Protein AF-0000000069868598 (afdb_homodimer)

Solvent-accessible surface area (backbone atoms only — not comparable to full-atom values): 111157 Å² total; per-residue (Å²): 116,74,70,59,57,56,52,61,56,48,61,66,57,56,65,69,68,65,71,72,82,63,69,89,73,35,53,34,74,50,100,51,65,69,40,31,45,50,56,50,52,51,52,42,30,72,56,50,66,38,44,75,46,65,60,90,87,60,73,44,75,50,72,38,68,39,92,35,77,74,32,40,57,67,64,49,50,69,66,38,32,58,78,74,49,30,45,75,48,84,55,90,60,30,39,36,51,43,76,52,78,73,66,79,70,67,78,49,60,66,35,61,27,34,30,34,33,17,33,80,85,63,47,48,36,59,63,25,36,36,25,38,62,96,44,94,81,52,62,45,53,21,38,86,70,3,37,36,72,48,77,42,50,27,78,36,34,35,31,35,39,40,95,71,30,41,71,44,76,42,71,40,74,70,47,48,68,45,78,44,66,38,47,59,42,64,66,80,56,77,49,67,38,72,49,75,88,46,71,40,43,52,88,78,50,44,51,52,68,38,74,44,61,25,81,80,52,41,77,46,98,61,79,34,53,51,69,65,47,43,35,73,34,50,35,44,45,47,45,50,42,25,42,38,59,87,57,41,57,33,50,55,25,44,62,47,64,58,59,91,52,73,48,59,44,34,38,24,44,73,83,36,82,46,87,61,59,74,43,58,45,79,49,34,43,33,42,29,37,27,67,36,23,47,37,20,6,56,55,12,47,44,18,54,35,13,32,39,38,35,35,60,56,67,37,44,64,44,73,65,37,42,35,38,42,35,38,47,28,33,30,34,63,64,48,70,68,59,58,36,50,25,35,56,46,46,52,49,48,28,47,5,23,40,66,64,67,35,62,86,71,55,85,57,62,68,66,54,47,50,43,17,39,27,35,75,69,64,42,90,87,36,50,53,72,82,31,12,64,27,44,36,58,72,75,53,53,45,72,60,22,47,34,38,40,41,36,44,36,38,33,16,34,44,94,48,33,25,30,21,41,36,41,34,42,38,41,31,50,30,50,41,90,51,28,31,25,40,38,40,34,41,38,37,27,39,38,33,47,71,44,99,46,32,38,39,37,41,37,42,34,37,36,43,37,41,37,38,33,29,42,47,53,63,47,59,48,35,44,40,23,54,31,41,29,14,62,40,37,47,55,40,98,87,68,50,36,17,40,56,95,73,42,29,55,53,30,39,52,74,37,20,46,31,30,38,45,40,33,39,39,41,41,36,39,42,35,43,34,40,50,42,85,91,43,79,48,34,34,40,36,41,38,44,33,52,34,46,35,38,41,40,39,43,39,36,39,31,49,19,70,26,33,44,81,40,79,94,42,89,77,66,43,71,51,81,45,76,28,81,46,94,35,33,33,42,38,38,37,43,37,38,38,39,34,40,38,41,38,42,34,41,39,35,47,49,70,60,90,54,38,36,43,36,37,39,39,36,43,38,39,39,38,37,43,37,43,38,41,30,33,34,24,32,53,28,85,51,100,53,99,36,54,58,50,27,39,78,48,38,87,33,46,49,66,40,25,50,70,54,74,48,50,39,40,35,42,26,36,39,42,38,41,31,42,69,80,29,44,34,40,36,42,33,16,13,41,36,34,36,67,48,30,29,91,94,46,29,64,49,77,15,44,16,34,26,35,27,38,31,52,48,74,34,74,107,45,65,82,52,78,58,58,66,39,39,35,42,28,35,28,36,22,26,17,21,33,81,53,77,72,78,43,36,33,42,64,40,70,45,70,43,75,66,39,71,55,94,83,38,76,34,79,32,76,46,71,59,28,45,42,30,61,79,33,60,68,22,39,29,39,27,40,36,44,36,42,36,38,24,26,65,83,57,33,38,32,40,39,41,34,41,41,40,33,39,26,37,31,29,68,42,54,65,59,71,80,48,62,81,81,67,78,52,50,62,37,48,36,61,69,23,28,23,37,26,40,39,41,29,31,37,38,38,37,46,47,72,46,78,96,52,40,39,38,34,35,38,36,25,32,25,38,26,50,35,31,28,70,35,68,87,64,40,67,76,31,61,74,29,86,49,54,34,57,65,73,32,43,79,59,58,32,68,21,32,47,55,78,46,57,38,46,74,85,46,38,41,99,84,62,45,71,35,90,91,59,55,45,57,83,57,54,90,80,54,66,32,33,74,32,68,48,56,63,14,30,106,85,73,43,57,68,52,40,53,52,82,56,18,26,24,75,48,51,38,19,65,88,58,52,30,30,41,32,13,39,35,44,33,40,35,50,76,53,34,40,40,41,36,32,38,30,34,37,33,69,21,20,42,61,53,32,54,43,75,72,33,56,30,35,94,75,17,20,36,30,42,60,54,73,76,36,30,26,40,98,92,34,76,91,39,93,26,54,43,56,49,64,56,63,60,56,45,67,72,69,54,62,31,35,77,44,42,31,52,40,32,36,42,25,40,46,31,38,36,42,36,40,43,56,59,50,82,74,26,54,81,74,65,33,63,41,44,32,44,34,41,31,37,29,42,75,45,73,50,44,90,58,48,86,68,52,62,60,74,52,49,70,46,52,53,59,43,50,49,56,46,56,17,36,45,32,42,34,43,37,38,31,67,115,72,67,59,56,56,51,59,56,49,61,67,57,55,64,68,68,64,70,71,81,64,65,90,74,32,52,33,74,47,98,51,67,69,40,31,44,50,56,50,51,50,52,42,30,72,55,48,65,38,42,75,46,65,60,91,86,59,75,44,77,49,72,36,69,38,91,36,77,74,31,41,57,67,64,50,48,68,64,39,32,60,77,74,49,31,46,76,47,84,55,90,58,30,38,36,48,43,73,50,77,72,66,76,69,65,78,48,61,66,34,62,28,35,29,34,33,17,33,81,87,63,46,48,37,58,62,26,35,36,24,38,62,97,44,95,80,51,62,46,53,20,37,85,71,3,36,35,71,49,78,42,53,27,79,37,32,35,31,35,40,41,94,72,30,40,71,42,76,43,70,40,75,70,46,48,69,45,80,42,66,38,47,59,45,63,68,79,57,78,48,67,38,72,50,77,89,46,72,41,44,51,90,76,50,45,52,52,66,40,72,46,60,25,81,80,53,41,78,47,98,62,78,35,52,51,69,65,46,44,35,72,36,51,37,45,46,48,44,49,40,25,41,38,59,87,57,41,58,34,51,56,24,45,64,45,62,58,60,90,52,73,49,59,44,34,39,24,45,73,83,37,81,45,86,61,60,76,43,59,44,80,50,35,43,32,41,28,38,27,67,35,24,48,37,19,6,54,54,13,46,45,18,53,33,14,30,39,38,35,35,59,56,66,37,42,65,44,73,65,37,43,35,38,42,36,38,46,30,34,30,32,63,64,48,70,68,58,58,37,48,25,35,57,45,46,53,49,46,26,49,3,22,39,66,65,67,36,60,87,68,58,84,58,52,73,64,51,47,49,43,17,40,26,34,76,68,64,42,89,87,36,50,53,76,81,30,13,66,27,46,37,59,71,75,52,54,45,72,60,24,48,34,37,40,41,36,44,36,39,32,14,32,45,93,49,34,24,31,21,40,37,41,34,41,36,41,32,50,31,51,41,90,50,27,31,24,40,38,41,35,42,38,37,26,39,38,33,48,72,45,99,45,31,40,40,36,41,38,42,32,37,34,42,36,41,36,40,34,28,42,46,53,62,49,59,49,34,44,41,23,53,30,43,29,14,61,39,39,48,54,40,96,90,67,50,35,16,41,55,94,72,41,27,57,53,29,38,52,75,38,20,46,30,30,38,45,39,33,39,39,43,41,37,42,43,34,43,35,40,50,41,85,91,42,78,48,34,34,39,36,41,38,45,33,51,35,47,35,38,40,39,39,42,38,36,36,30,47,19,71,27,30,44,80,41,78,92,43,89,77,66,42,70,50,79,47,75,28,81,47,92,36,32,33,43,37,38,36,43,38,39,36,39,36,40,39,40,38,41,35,42,38,34,47,48,70,59,90,53,38,36,42,37,38,38,39,38,44,38,40,39,39,37,44,37,43,37,41,29,32,34,25,33,52,28,86,52,100,51,102,37,53,58,51,27,38,79,50,39,86,32,47,48,64,40,27,50,70,54,77,47,49,37,41,36,41,25,36,38,40,37,41,32,42,70,80,28,44,33,40,35,42,33,18,15,42,35,34,37,67,48,29,29,90,95,45,30,63,50,77,14,44,16,33,26,34,27,38,30,53,48,73,35,76,105,44,65,82,51,77,58,56,65,39,38,34,40,28,34,27,36,22,26,18,22,34,80,54,77,70,78,43,38,32,43,63,39,70,45,68,42,74,65,39,72,55,95,81,39,78,33,77,32,76,45,70,59,27,46,43,30,59,79,33,58,68,22,38,30,41,27,40,36,44,35,42,37,38,25,27,64,82,58,28,39,33,40,41,39,34,42,40,40,35,40,26,35,32,30,68,41,56,63,58,67,79,48,64,82,80,69,78,53,50,64,35,47,37,59,70,23,29,23,38,26,37,39,40,28,32,37,38,40,37,47,47,72,45,78,94,51,39,40,39,34,33,39,37,25,33,23,37,28,50,36,30,28,69,36,68,87,63,41,67,77,32,62,74,29,85,49,55,34,56,65,72,31,43,80,59,58,33,70,19,32,47,55,77,48,58,38,47,73,85,47,36,41,94,83,70,48,72,36,91,89,58,56,44,57,82,54,54,89,78,53,66,31,32,74,34,68,48,56,62,14,29,104,81,84,45,57,70,51,44,53,54,82,58,19,28,24,75,46,51,39,19,64,89,57,52,31,30,41,31,13,38,35,42,33,40,35,51,76,54,33,42,39,39,37,34,38,30,35,38,33,68,22,23,44,60,53,32,53,44,75,71,32,54,29,36,94,74,18,20,38,28,42,60,54,72,76,35,30,26,40,98,90,33,78,86,38,93,27,56,45,56,48,62,54,71,55,54,53,62,71,69,49,61,30,34,77,45,41,30,52,40,32,35,41,26,39,45,31,39,35,43,35,40,44,56,58,48,81,74,26,55,81,74,66,33,63,41,42,33,44,35,41,30,37,29,43,75,42,74,48,43,89,58,47,87,68,53,62,60,76,52,49,70,45,54,55,58,44,51,48,57,46,56,18,35,44,32,42,34,42,37,38,31,66

Secondary structure (DSSP, 8-state):
-HHHHHHHHHHHHHGGGGGG--GGG-EEEE--SEEEHHHHHHHHHHHH-PEEEE-TTS-TT-EEE--EEEEEHHHHHHHHGGGGTEEEEEETTEEEEEE-----------EEEEEEEEETTS-B-TT-EEEETT-SS-EEE--TTSEEEEEE-TT-EEEEEETTEEEEEEE-TT-SEEEEEE-BS-S----EEEETTEEEEGGG--S-EEEEEGGGTTTSS-SSGGGGTTTTSTTEEEE-----TT--PPEEEESS---SS--PPEEEETTEE---TTS-GGGEEEEEEE-SHHHHGGGGGG-TT-EEEEEE----SEEEEEEEEEEEEEEEES--PPBP-HHHHHHHHHHHHHHTT-TT---S-HHHHHHHHHHHHT-TT--TTTS----HHHHHPPSSEEEEEEEEEEEEE-SSEEEEEEEEEEEEE-SSTT-EEEEEEEEEEEEEE-SSSEEEEEEEEEEEEEEEEESS-HHHHHHHHHHS-TTS-SB-TTSPBB-BTTB-HHHHHHSSEEEE--EEEEEEEEEEEEE-TTSTTEEEEEEEEEEEEEEEEEEEE--EEEEEEETTSSSPEEEEEEES-SS-EEEEEEEEEEEEEEEEEEEEEEEETTEEEEEEEEEEEEEEEEEEEEEEE---SS----GGGS---GGGEEEEEEEEEEEEEEEEEEEEEEETTTEEEEEEEEEEEETTS-TTSSEEEEEEEEEEEEGGG-GGGTT-TTEEEEEEEEEEEEEEE--S-TTTTS-EEEEEEEEEETTEEEEEEEEEEB--TT---EEEEEEEEEEEEEETTTTEEEEEEEEEEEEEEEEE--GGGS-GGG-SPBPPEEEEEEEEEEEEEEEEEEEE-TT--EEEEEEEEEEEEEEEEE----HHHHT-TTT--TTS-TT-EEEEPEEEE--GGGB-TTSPBPTTSPB-TTS---TTSEEE-----TTSS--SB-SGGGEEEEE--SSS-SEEEEEEEEEEETTEEEEEEEEEEES-EEE--GGGTSTTGGG---BHHHHHSB-BTTBTT-SB----SSTT-GGGGS-BGGGEEE--EEEEEEEEEEEEPPHHHHGGGT-SEEEEEEEEEEEEEE-TT--S---TT-S-TTS-SPPPEEEEEEEEEEE-/-HHHHHHHHHHHHHGGGGGGTTGGG-EEEE--SEEEHHHHHHHHHHHH-PEEEE-TTS-TT-EEE--EEEEEHHHHHHHHGGGGTEEEEEETTEEEEEE-----------EEEEEEEEETTS-B-TT-EEEETT-SS-EEE--TTSEEEEEE-TT-EEEEEETTEEEEEEE-TT-SEEEEEE-BS-S----EEEETTEEEEGGG--S-EEEEEGGGTTTSS-SSGGGGTTTTSTTEEEE-----TT--PPEEEESS---SS--PPEEEETTEE---TTS-GGGEEEEEEE-SHHHHGGGGGG-TT-EEEEEE----SEEEEEEEEEEEEEEEES--PPBP-HHHHHHHHHHHHHHTT-TT---S-HHHHHHHHHHHHT-TT--TTTS----HHHHHPPSSEEEEEEEEEEEEE-SSEEEEEEEEEEEEE-SSTT-EEEEEEEEEEEEEE-SSSEEEEEEEEEEEEEEEEESS-HHHHHHHHHHS-TTS-SB-TTSPBB-BTTB-HHHHHHSSEEEE--EEEEEEEEEEEEE-TTSTTEEEEEEEEEEEEEEEEEEEE--EEEEEEETTSSSPEEEEEEES-SS-EEEEEEEEEEEEEEEEEEEEEEEETTEEEEEEEEEEEEEEEEEEEEEEE---SS----GGGS---GGGEEEEEEEEEEEEEEEEEEEEEEETTTEEEEEEEEEEEETTS-TTSSEEEEEEEEEEEEGGG-GGGTT-TTEEEEEEEEEEEEEEE--S-TTTTS-EEEEEEEEEETTEEEEEEEEEEB--TT---EEEEEEEEEEEEEETTTTEEEEEEEEEEEEEEEEE--GGGS-GGG-SPBPPEEEEEEEEEEEEEEEEEEEE-TT--EEEEEEEEEEEEEEEEE----HHHHT-TTT--TTS-TT-EEEEPEEEE--GGGB-TTSPBPTTSPB-TTS---TTSEEE-----TTSS--SB-SGGGEEEEE--SSS-SEEEEEEEEEEETTEEEEEEEEEEES-EEE--GGGTSTTGGG---BHHHHHSB-BTTBTT-SB----SSS--GGGGS-BGGGEEE--EEEEEEEEEEEEPPHHHHGGGT-SEEEEEEEEEEEEEE-TT--S---TT-S-TTS-SPPPEEEEEEEEEEE-

Organism: Bacteroides thetaiotaomicron (strain ATCC 29148 / DSM 2079 / JCM 5827 / CCUG 10774 / NCTC 10582 / VPI-5482 / E50) (NCBI:txid226186)

Foldseek 3Di:
DVVVVVVVVVVVVVPVVPPPPPQQFFWFADCDQKDFQLVVQVSCCVRRVAAEAEDPPDDRRDIWGFPRGRHGPVVRCVRTLVVRQWDWDDDPRYIYIHGNPPPVPPPAPFAWAKEFEAAPVRATDFFKWKAFPPDQPFIDGAHPRRMDIGGDHQQTWIWTDDPQFDTDTHGNNNPRYYYHHTYGVPPPPQDWDDFQPGIDGPLQDQFDKWKDFLVVPLQFQDQFCQLVPFFPTWQWDWFQFFAAVPRRGTQIFGLFAFEPFDQGAFEAEPNHGDDCRRPRSVFWGMKMKTHFQQRQFLVFARDQRTYIYTYTDWFDAGDKWKKKWKWKWFWDFLFDFFFDWLLLQLVLQQQQCVVVPNNVPRPADPVLSVLLVCQVVVPPPHDCQQQNTDALRVVAFAGGWMKMKIKIKIWYHHPFKTKIKMKMKIKTAARHRQWIKIKIKIWIKIWGNPDPFKIKIKIKIKMKMKTKAALADLLVLQVQSFFAARRWALAHPVGAGADDPQDHSCQRHPPFHMKMKIKMKMKIKIKMKGDDVVDPQKIKMKMKIKMKIKIKMKRKGAKGKHWDWDPVDPVIDTDIDTDDDPGMKIKIKMKMKMKIKIKIKMWGWDDDVQKIKIKMKMKMKMKMKMKMKMKMFDDAPDPDRDRVRGDPPPVRIDMDIDMDMWIKIKIKMKIKMGGNSAKIKMKIHMWMAIQQAAPVQRIDIKIKMKIKGWPCPDDVNVPPQFWDTKMKMKMKIKHWHPTDDGNLQDFDKDWDQPDQDPNDRDIDIDTAEDHNNQQHIKMKIKIKIWIWTAGPVRQKIKIKMKMKIKIFQHWDFLPLVDDVVVVYGYGTTRGWMKMKIWMKMKMKGFDDDPPFWGKIKIKIKIFMFMFTQDDRDHPVQCVQPFRHRHGHTPQFDKFFAWPAWDDPVQADPVQHGDPPAADEPLDRGDGQFIGTDQQQDVHRHRPSYDDPSRMHGQAAHLSGARMKMKMWMWTGGHQKIKTWMKIWGFRHKAFADAQLQAACGVHGTHGPLCSVFGDDPVRRRGLHTRRHNPPSSCSRHTDYSSRMWTLIKMFRAKMKMKGKDDCVVCVVPVWRIKMKMKMKGRNDMDGPTDPGRAHSSHPHNHSSGHGHMIMIMIMMMTMD/DVPPVVVVVVVVVVVVVPPPPPQQFFWFADCDQKDFLLVVQVSCCVRRVAAEAEDPPDPRRDIWGFPRGRHGPVVRCVRTLVVRQWDWDDDPRYTYIDGNPPPVPPPAPFAWAKEFEAAPVRATDFFKWKAFPPDQPFIDGAHPRRMDIGGDHQQTWIWTDDPQFDTDTHGNNNPRYYYHHTYGVPPPPQDWDDFQPGIDGPLQDQFDKWKDFLVQPLQFQDQFCQLVPFFPTWQWDWFQFFAAVPRRGTQIFGLFAFEPFDQGAFEAEPNHGDDCRRPRSVFWGMKMKTHFQQRQFLVFARDQRTYIYTYTDWFDAGDKWKKKWKWKWFWDFLFDFFFDWLLLQLVLQQQQCVVVPNNVPRPADPVLSVLLVCQVVVPPPHDCQQFNTDALRVVAFAGGWMKMKIKIKIWYDHPFKTKIKMKMKIKTAARHRQWIKIKIKIWIKIWGNPDPFKIKIKIKIKMKMKTKAALADLLVLQVQSFFAARRWALADPVGAGADDPQDHSCQRHPPFHMKMKIKMKMKIKIKMKGDDVVDPQKIKMKMKIKMKIKIKMKRKGAKGKHWDWDPVDPVIDTDIDIDDDPGMKIKIKMKMKMKIKIKIKMWGWDDDVQKIKIKMKMKMKMKMKMKMKMKMFDDAPDPDRDRVRGDPPPVRIDMDIDMDMWIKIKIKMKIKMGGNSAKIKMKIRMWMAIQQAAPPQRIDIKIKMKIKGWPCPDDVNVPPQFWDTKMKMKMKIKHWHPTDDGNLQDFDKDWDQPDQDPNDRDIDIDTAEDHNNNQHIKMKIKIKIWIWTAGDVRQKIKIKMKMKIKIFQHWDFLPQVDDVVVVYGYGTTRGWMKMKIWMKMKMKGFDDDPPFWGKIKIKIKIFMFMFTQDDRDHPVQCVQPFRHRHGHTPQFDKFFAWPAWDDPVQADPVLHGDPPAADEPQDRGDGQFIGTDQQQDPVRHRDRYDDPSRMHGQAAHLSGARMKMKMWMWTGGHQKIKTWMKIWGFRHKAFADAQLQAACGVDGTHGPLCSVFGDDPVRRPGLHTRRHNPVRRPRRHTDYNSRMWTLIKMFRAKMKMKGKDDCVVCVVPVWRIKMKMKMKGRNDMDGPTDPGRAHSSHPHNHSSGHGHMIMIMIMMMTMD

Radius of gyration: 44.63 Å; Cα contacts (8 Å, |Δi|>4): 6051; chains: 2; bounding box: 121×127×109 Å

Nearest PDB structures (foldseek):
  8aa4-assembly1_B  TM=8.894E-01  e=1.619E-70  Bacteroides thetaiotaomicron VPI-5482
  8ypt-assembly1_D  TM=8.216E-01  e=2.135E-68  Bacteroides fragilis
  6sm3-assembly1_B  TM=8.184E-01  e=2.695E-62  Porphyromonas gingivalis W83
  5fq7-assembly1_B  TM=7.643E-01  e=1.452E-50  Bacteroides thetaiotaomicron
  5fq8-assembly1_D  TM=7.621E-01  e=4.788E-50  Bacteroides thetaiotaomicron

Sequence (2240 aa):
MKKIFSLLALVLFINLFTYQAQAQTAVVNINKTSVSLKELIQEVEKQAGYLFVYGKDINIEQKVKINARNKQVKALLENVLPQIGLTYEYADNYISLKKTQVEKKSIGKKIIVKGTVVDKSGEPIIGANIMEQGSASNGTITDIDGKFTLSLPSNSVLAVTYVGFSTKNIPVNNQNAIQIVMEEDSEILEEVVVVAYGTQKKISSTAAVSSMKTKDVAQKPVINISNSLAGRMAGVIAKQGSGEPGADGSDLRIRGVATLGNQSPLVVVDGVPRDFSRIDPNMIEDITILKDAAAVAPYGMAGANGVVLVTTKKGKSGAPVLSYNGYIGFQNPTRITDQVNSYEYALMKNEAAMNAGYPNYYAYSQHDLEMYRKTCAGDPDADPDRYPNSNGLRDLVQNNSVITNHNLQLSGGSDKFQYYVSLGYSYQEGMWSTTDYQRFNLLANLSVDATKYTKISLSLGGWHEKKNYPGADTGDIMYQAYRTPPISAIQYSNGLWGQYVGKSLFGLTYRSGYRQEPADQLNTSLSIEQQLPFIQGLSIKGVINYDPYRVKKKKYLTPIPVYTLDASQTPYQFVEGFQGPEKPNLEQSFEESVSMTYQGMINYSRTFGKHTVTGLGVIEARERNVWNMSAKRLNYNINIDEINAGSSDPADISNGGTSWKERQVGYAFRLGYNYDNRYMAEVSGRYDGHYYFAPGKRFGFFPAFSLGWNLREESFMKDVEWMDKLKLRLSYGESGNLAGSSYQYMSDYGFGNAVNFGGVPMMGMWENLQGNPNITWEKAKKFDFGVEFSVLNGMFSLEADYFYEKRSNMLMAPNALVPAEYGIPLSQVNAGSMHNQGIDLSLNFNKRIGKDWMISAKGTFTFARNILDEVFETEATFNNPNRRRTGRPDGTMFGYNALGYFTYDDFNPDGSLKAGIATQPWGQVYPGDLRYEDLSGPNGVPDGKIDEHDQTVIGFSNWAPEIIFGLAPTVQWKNFDLNALIQGATRTSISLGETLVMPFFDSGSATKLQFSDHWTPDNTNAPYPRLTSEVTVNNHRQPSSWWVRDATYIRLKSIEIGYTLPRSALNFIGISSARVYASGQNLWTWTPFMKELIDPEAKSANGKYYMQQAVYAFGLNITFMKKIFSLLALVLFINLFTYQAQAQTAVVNINKTSVSLKELIQEVEKQAGYLFVYGKDINIEQKVKINARNKQVKALLENVLPQIGLTYEYADNYISLKKTQVEKKSIGKKIIVKGTVVDKSGEPIIGANIMEQGSASNGTITDIDGKFTLSLPSNSVLAVTYVGFSTKNIPVNNQNAIQIVMEEDSEILEEVVVVAYGTQKKISSTAAVSSMKTKDVAQKPVINISNSLAGRMAGVIAKQGSGEPGADGSDLRIRGVATLGNQSPLVVVDGVPRDFSRIDPNMIEDITILKDAAAVAPYGMAGANGVVLVTTKKGKSGAPVLSYNGYIGFQNPTRITDQVNSYEYALMKNEAAMNAGYPNYYAYSQHDLEMYRKTCAGDPDADPDRYPNSNGLRDLVQNNSVITNHNLQLSGGSDKFQYYVSLGYSYQEGMWSTTDYQRFNLLANLSVDATKYTKISLSLGGWHEKKNYPGADTGDIMYQAYRTPPISAIQYSNGLWGQYVGKSLFGLTYRSGYRQEPADQLNTSLSIEQQLPFIQGLSIKGVINYDPYRVKKKKYLTPIPVYTLDASQTPYQFVEGFQGPEKPNLEQSFEESVSMTYQGMINYSRTFGKHTVTGLGVIEARERNVWNMSAKRLNYNINIDEINAGSSDPADISNGGTSWKERQVGYAFRLGYNYDNRYMAEVSGRYDGHYYFAPGKRFGFFPAFSLGWNLREESFMKDVEWMDKLKLRLSYGESGNLAGSSYQYMSDYGFGNAVNFGGVPMMGMWENLQGNPNITWEKAKKFDFGVEFSVLNGMFSLEADYFYEKRSNMLMAPNALVPAEYGIPLSQVNAGSMHNQGIDLSLNFNKRIGKDWMISAKGTFTFARNILDEVFETEATFNNPNRRRTGRPDGTMFGYNALGYFTYDDFNPDGSLKAGIATQPWGQVYPGDLRYEDLSGPNGVPDGKIDEHDQTVIGFSNWAPEIIFGLAPTVQWKNFDLNALIQGATRTSISLGETLVMPFFDSGSATKLQFSDHWTPDNTNAPYPRLTSEVTVNNHRQPSSWWVRDATYIRLKSIEIGYTLPRSALNFIGISSARVYASGQNLWTWTPFMKELIDPEAKSANGKYYMQQAVYAFGLNITF

pLDDT: mean 86.11, std 14.34, range [22.41, 97.91]

Structure (mmCIF, N/CA/C/O backbone):
data_AF-0000000069868598-model_v1
#
loop_
_entity.id
_entity.type
_entity.pdbx_description
1 polymer 'SusC homolog'
#
loop_
_atom_site.group_PDB
_atom_site.id
_atom_site.type_symbol
_atom_site.label_atom_id
_atom_site.label_alt_id
_atom_site.label_comp_id
_atom_site.label_asym_id
_atom_site.label_entity_id
_atom_site.label_seq_id
_atom_site.pdbx_PDB_ins_code
_atom_site.Cartn_x
_atom_site.Cartn_y
_atom_site.Cartn_z
_atom_site.occupancy
_atom_site.B_iso_or_equiv
_atom_site.auth_seq_id
_atom_site.auth_comp_id
_atom_site.auth_asym_id
_atom_site.auth_atom_id
_atom_site.pdbx_PDB_model_num
ATOM 1 N N . MET A 1 1 ? -1.825 2.044 -22.431 1 22.78 1 MET A N 1
ATOM 2 C CA . MET A 1 1 ? -0.839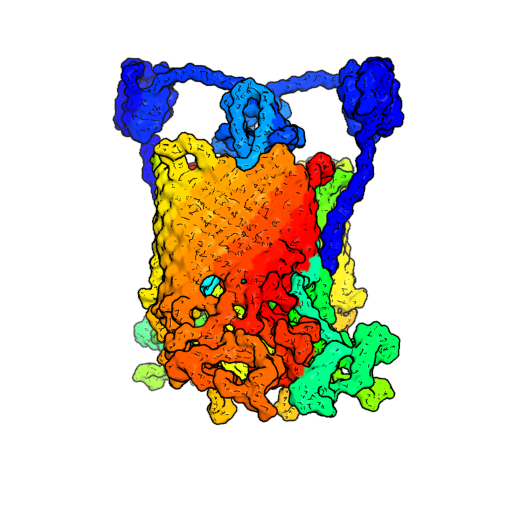 0.968 -22.429 1 22.78 1 MET A CA 1
ATOM 3 C C . MET A 1 1 ? -0.124 0.882 -23.774 1 22.78 1 MET A C 1
ATOM 5 O O . MET A 1 1 ? 1.089 0.672 -23.825 1 22.78 1 MET A O 1
ATOM 9 N N . LYS A 1 2 ? -0.963 1.161 -24.866 1 29.36 2 LYS A N 1
ATOM 10 C CA . LYS A 1 2 ? -0.385 1.252 -26.204 1 29.36 2 LYS A CA 1
ATOM 11 C C . LYS A 1 2 ? 0.578 2.431 -26.308 1 29.36 2 LYS A C 1
ATOM 13 O O . LYS A 1 2 ? 1.591 2.353 -27.006 1 29.36 2 LYS A O 1
ATOM 18 N N . LYS A 1 3 ? 0.185 3.519 -25.654 1 29.33 3 LYS A N 1
ATOM 19 C CA . LYS A 1 3 ? 0.933 4.744 -25.923 1 29.33 3 LYS A CA 1
ATOM 20 C C . LYS A 1 3 ? 2.285 4.728 -25.216 1 29.33 3 LYS A C 1
ATOM 22 O O . LYS A 1 3 ? 3.201 5.458 -25.601 1 29.33 3 LYS A O 1
ATOM 27 N N . ILE A 1 4 ? 2.327 4.013 -24.138 1 27.54 4 ILE A N 1
ATOM 28 C CA . ILE A 1 4 ? 3.572 4.186 -23.397 1 27.54 4 ILE A CA 1
ATOM 29 C C . ILE A 1 4 ? 4.678 3.356 -24.044 1 27.54 4 ILE A C 1
ATOM 31 O O . ILE A 1 4 ? 5.818 3.811 -24.159 1 27.54 4 ILE A O 1
ATOM 35 N N . PHE A 1 5 ? 4.335 2.176 -24.665 1 29.44 5 PHE A N 1
ATOM 36 C CA . PHE A 1 5 ? 5.435 1.417 -25.246 1 29.44 5 PHE A CA 1
ATOM 37 C C . PHE A 1 5 ? 5.942 2.085 -26.519 1 29.44 5 PHE A C 1
ATOM 39 O O . PHE A 1 5 ? 7.059 1.815 -26.965 1 29.44 5 PHE A O 1
ATOM 46 N N . SER A 1 6 ? 5.125 2.902 -27.174 1 28.16 6 SER A N 1
ATOM 47 C CA . SER A 1 6 ? 5.662 3.59 -28.343 1 28.16 6 SER A CA 1
ATOM 48 C C . SER A 1 6 ? 6.795 4.535 -27.957 1 28.16 6 SER A C 1
ATOM 50 O O . SER A 1 6 ? 7.684 4.81 -28.765 1 28.16 6 SER A O 1
ATOM 52 N N . LEU A 1 7 ? 6.758 5.019 -26.738 1 27.09 7 LEU A N 1
ATOM 53 C CA . LEU A 1 7 ? 7.786 6.01 -26.442 1 27.09 7 LEU A CA 1
ATOM 54 C C . LEU A 1 7 ? 9.117 5.334 -26.125 1 27.09 7 LEU A C 1
ATOM 56 O O . LEU A 1 7 ? 10.176 5.821 -26.528 1 27.09 7 LEU A O 1
ATOM 60 N N . LEU A 1 8 ? 9.127 4.141 -25.483 1 28.87 8 LEU A N 1
ATOM 61 C CA . LEU A 1 8 ? 10.446 3.588 -25.194 1 28.87 8 LEU A CA 1
ATOM 62 C C . LEU A 1 8 ? 11.117 3.088 -26.47 1 28.87 8 LEU A C 1
ATOM 64 O O . LEU A 1 8 ? 12.344 3.12 -26.584 1 28.87 8 LEU A O 1
ATOM 68 N N . ALA A 1 9 ? 10.371 2.627 -27.457 1 30.23 9 ALA A N 1
ATOM 69 C CA . ALA A 1 9 ? 10.991 2.337 -28.747 1 30.23 9 ALA A CA 1
ATOM 70 C C . ALA A 1 9 ? 11.642 3.585 -29.336 1 30.23 9 ALA A C 1
ATOM 72 O O . ALA A 1 9 ? 12.611 3.49 -30.093 1 30.23 9 ALA A O 1
ATOM 73 N N . LEU A 1 10 ? 11.123 4.728 -28.958 1 27.16 10 LEU A N 1
ATOM 74 C CA . LEU A 1 10 ? 11.724 5.924 -29.538 1 27.16 10 LEU A CA 1
ATOM 75 C C . LEU A 1 10 ? 13.138 6.134 -29.008 1 27.16 10 LEU A C 1
ATOM 77 O O . LEU A 1 10 ? 14.036 6.523 -29.759 1 27.16 10 LEU A O 1
ATOM 81 N N . VAL A 1 11 ? 13.424 5.772 -27.781 1 29.7 11 VAL A N 1
ATOM 82 C CA . VAL A 1 11 ? 14.768 6.143 -27.35 1 29.7 11 VAL A CA 1
ATOM 83 C C . VAL A 1 11 ? 15.793 5.219 -28.004 1 29.7 11 VAL A C 1
ATOM 85 O O . VAL A 1 11 ? 16.89 5.654 -28.363 1 29.7 11 VAL A O 1
ATOM 88 N N . LEU A 1 12 ? 15.451 3.915 -28.208 1 29.15 12 LEU A N 1
ATOM 89 C CA . LEU A 1 12 ? 16.524 3.153 -28.838 1 29.15 12 LEU A CA 1
ATOM 90 C C . LEU A 1 12 ? 16.723 3.589 -30.286 1 29.15 12 LEU A C 1
ATOM 92 O O . LEU A 1 12 ? 17.752 3.287 -30.894 1 29.15 12 LEU A O 1
ATOM 96 N N . PHE A 1 13 ? 15.666 4.098 -30.916 1 27.24 13 PHE A N 1
ATOM 97 C CA . PHE A 1 13 ? 15.908 4.474 -32.304 1 27.24 13 PHE A CA 1
ATOM 98 C C . PHE A 1 13 ? 16.897 5.631 -32.388 1 27.24 13 PHE A C 1
ATOM 100 O O . PHE A 1 13 ? 17.307 6.026 -33.481 1 27.24 13 PHE A O 1
ATOM 107 N N . ILE A 1 14 ? 17.067 6.346 -31.366 1 25.9 14 ILE A N 1
ATOM 108 C CA . ILE A 1 14 ? 17.89 7.504 -31.696 1 25.9 14 ILE A CA 1
ATOM 109 C C . ILE A 1 14 ? 19.311 7.051 -32.023 1 25.9 14 ILE A C 1
ATOM 111 O O . ILE A 1 14 ? 20.009 7.695 -32.81 1 25.9 14 ILE A O 1
ATOM 115 N N . ASN A 1 15 ? 19.773 5.907 -31.526 1 25.13 15 ASN A N 1
ATOM 116 C CA . ASN A 1 15 ? 21.215 5.877 -31.743 1 25.13 15 ASN A CA 1
ATOM 117 C C . ASN A 1 15 ? 21.558 5.51 -33.184 1 25.13 15 ASN A C 1
ATOM 119 O O . ASN A 1 15 ? 22.729 5.322 -33.52 1 25.13 15 ASN A O 1
ATOM 123 N N . LEU A 1 16 ? 20.616 5.055 -34.002 1 25 16 LEU A N 1
ATOM 124 C CA . LEU A 1 16 ? 21.213 4.651 -35.271 1 25 16 LEU A CA 1
ATOM 125 C C . LEU A 1 16 ? 21.808 5.852 -35.999 1 25 16 LEU A C 1
ATOM 127 O O . LEU A 1 16 ? 22.342 5.712 -37.101 1 25 16 LEU A O 1
ATOM 131 N N . PHE A 1 17 ? 21.438 7.056 -35.633 1 23.8 17 PHE A N 1
ATOM 132 C CA . PHE A 1 17 ? 21.865 8.049 -36.612 1 23.8 17 PHE A CA 1
ATOM 133 C C . PHE A 1 17 ? 23.375 8.244 -36.561 1 23.8 17 PHE A C 1
ATOM 135 O O . PHE A 1 17 ? 23.906 9.181 -37.162 1 23.8 17 PHE A O 1
ATOM 142 N N . THR A 1 18 ? 24.153 7.468 -35.816 1 25.01 18 THR A N 1
ATOM 143 C CA . THR A 1 18 ? 25.525 7.96 -35.765 1 25.01 18 THR A CA 1
ATOM 144 C C . THR A 1 18 ? 26.234 7.724 -37.096 1 25.01 18 THR A C 1
ATOM 146 O O . THR A 1 18 ? 27.457 7.849 -37.184 1 25.01 18 THR A O 1
ATOM 149 N N . TYR A 1 19 ? 25.662 7.469 -38.251 1 23.72 19 TYR A N 1
ATOM 150 C CA . TYR A 1 19 ? 26.559 7.125 -39.348 1 23.72 19 TYR A CA 1
ATOM 151 C C . TYR A 1 19 ? 27.552 8.251 -39.614 1 23.72 19 TYR A C 1
ATOM 153 O O . TYR A 1 19 ? 28.564 8.048 -40.289 1 23.72 19 TYR A O 1
ATOM 161 N N . GLN A 1 20 ? 27.246 9.527 -39.447 1 23.24 20 GLN A N 1
ATOM 162 C CA . GLN A 1 20 ? 27.968 10.398 -40.369 1 23.24 20 GLN A CA 1
ATOM 163 C C . GLN A 1 20 ? 29.411 10.601 -39.917 1 23.24 20 GLN A C 1
ATOM 165 O O . GLN A 1 20 ? 30.145 11.398 -40.506 1 23.24 20 GLN A O 1
ATOM 170 N N . ALA A 1 21 ? 29.882 10.266 -38.738 1 26.68 21 ALA A N 1
ATOM 171 C CA . ALA A 1 21 ? 31.176 10.866 -38.423 1 26.68 21 ALA A CA 1
ATOM 172 C C . ALA A 1 21 ? 32.286 10.252 -39.271 1 26.68 21 ALA A C 1
ATOM 174 O O . ALA A 1 21 ? 32.841 9.209 -38.918 1 26.68 21 ALA A O 1
ATOM 175 N N . GLN A 1 22 ? 32.269 10.1 -40.569 1 27.99 22 GLN A N 1
ATOM 176 C CA . GLN A 1 22 ? 33.239 9.564 -41.518 1 27.99 22 GLN A CA 1
ATOM 177 C C . GLN A 1 22 ? 34.558 10.329 -41.448 1 27.99 22 GLN A C 1
ATOM 179 O O . GLN A 1 22 ? 35.557 9.91 -42.035 1 27.99 22 GLN A O 1
ATOM 184 N N . ALA A 1 23 ? 34.629 11.545 -41.148 1 29.64 23 ALA A N 1
ATOM 185 C CA . ALA A 1 23 ? 35.682 12.375 -41.725 1 29.64 23 ALA A CA 1
ATOM 186 C C . ALA A 1 23 ? 37.044 12.025 -41.132 1 29.64 23 ALA A C 1
ATOM 188 O O . ALA A 1 23 ? 38.064 12.086 -41.822 1 29.64 23 ALA A O 1
ATOM 189 N N . GLN A 1 24 ? 37.184 11.877 -39.887 1 34.59 24 GLN A N 1
ATOM 190 C CA . GLN A 1 24 ? 38.489 12.099 -39.273 1 34.59 24 GLN A CA 1
ATOM 191 C C . GLN A 1 24 ? 39.451 10.96 -39.599 1 34.59 24 GLN A C 1
ATOM 193 O O . GLN A 1 24 ? 40.617 10.993 -39.202 1 34.59 24 GLN A O 1
ATOM 198 N N . THR A 1 25 ? 39.065 9.869 -40.227 1 42.03 25 THR A N 1
ATOM 199 C CA . THR A 1 25 ? 39.897 8.697 -40.48 1 42.03 25 THR A CA 1
ATOM 200 C C . THR A 1 25 ? 40.547 8.783 -41.858 1 42.03 25 THR A C 1
ATOM 202 O O . THR A 1 25 ? 41.003 7.774 -42.399 1 42.03 25 THR A O 1
ATOM 205 N N . ALA A 1 26 ? 41.005 9.955 -42.431 1 51.65 26 ALA A N 1
ATOM 206 C CA . ALA A 1 26 ? 41.518 10.019 -43.796 1 51.65 26 ALA A CA 1
ATOM 207 C C . ALA A 1 26 ? 42.914 9.409 -43.886 1 51.65 26 ALA A C 1
ATOM 209 O O . ALA A 1 26 ? 43.774 9.684 -43.046 1 51.65 26 ALA A O 1
ATOM 210 N N . VAL A 1 27 ? 43.168 8.405 -44.588 1 63.18 27 VAL A N 1
ATOM 211 C CA . VAL A 1 27 ? 44.393 7.645 -44.816 1 63.18 27 VAL A CA 1
ATOM 212 C C . VAL A 1 27 ? 45.18 8.266 -45.967 1 63.18 27 VAL A C 1
ATOM 214 O O . VAL A 1 27 ? 44.601 8.662 -46.981 1 63.18 27 VAL A O 1
ATOM 217 N N . VAL A 1 28 ? 46.498 8.781 -45.822 1 68.7 28 VAL A N 1
ATOM 218 C CA . VAL A 1 28 ? 47.312 9.365 -46.882 1 68.7 28 VAL A CA 1
ATOM 219 C C . VAL A 1 28 ? 48.404 8.382 -47.298 1 68.7 28 VAL A C 1
ATOM 221 O O . VAL A 1 28 ? 48.906 7.617 -46.471 1 68.7 28 VAL A O 1
ATOM 224 N N . ASN A 1 29 ? 48.591 8.095 -48.643 1 71.78 29 ASN A N 1
ATOM 225 C CA . ASN A 1 29 ? 49.613 7.256 -49.26 1 71.78 29 ASN A CA 1
ATOM 226 C C . ASN A 1 29 ? 50.712 8.094 -49.906 1 71.78 29 ASN A C 1
ATOM 228 O O . ASN A 1 29 ? 50.462 8.814 -50.874 1 71.78 29 ASN A O 1
ATOM 232 N N . ILE A 1 30 ? 51.902 8.383 -49.23 1 66.85 30 ILE A N 1
ATOM 233 C CA . ILE A 1 30 ? 53.021 9.13 -49.793 1 66.85 30 ILE A CA 1
ATOM 234 C C . ILE A 1 30 ? 54.198 8.189 -50.04 1 66.85 30 ILE A C 1
ATOM 236 O O . ILE A 1 30 ? 54.762 7.63 -49.096 1 66.85 30 ILE A O 1
ATOM 240 N N . ASN A 1 31 ? 54.573 7.603 -51.279 1 66.46 31 ASN A N 1
ATOM 241 C CA . ASN A 1 31 ? 55.554 6.62 -51.725 1 66.46 31 ASN A CA 1
ATOM 242 C C . ASN A 1 31 ? 56.93 7.25 -51.923 1 66.46 31 ASN A C 1
ATOM 244 O O . ASN A 1 31 ? 57.679 6.85 -52.816 1 66.46 31 ASN A O 1
ATOM 248 N N . LYS A 1 32 ? 57.174 8.48 -51.211 1 69.84 32 LYS A N 1
ATOM 249 C CA . LYS A 1 32 ? 58.498 9.081 -51.342 1 69.84 32 LYS A CA 1
ATOM 250 C C . LYS A 1 32 ? 59.275 8.993 -50.032 1 69.84 32 LYS A C 1
ATOM 252 O O . LYS A 1 32 ? 58.686 9.048 -48.95 1 69.84 32 LYS A O 1
ATOM 257 N N . THR A 1 33 ? 60.643 8.635 -49.962 1 71.73 33 THR A N 1
ATOM 258 C CA . THR A 1 33 ? 61.495 8.382 -48.805 1 71.73 33 THR A CA 1
ATOM 259 C C . THR A 1 33 ? 61.915 9.693 -48.147 1 71.73 33 THR A C 1
ATOM 261 O O . THR A 1 33 ? 62.208 9.727 -46.95 1 71.73 33 THR A O 1
ATOM 264 N N . SER A 1 34 ? 62.094 10.908 -48.817 1 73.21 34 SER A N 1
ATOM 265 C CA . SER A 1 34 ? 62.471 12.217 -48.294 1 73.21 34 SER A CA 1
ATOM 266 C C . SER A 1 34 ? 61.703 13.334 -48.991 1 73.21 34 SER A C 1
ATOM 268 O O . SER A 1 34 ? 61.685 13.408 -50.222 1 73.21 34 SER A O 1
ATOM 270 N N . VAL A 1 35 ? 60.775 14.033 -48.256 1 77.19 35 VAL A N 1
ATOM 271 C CA . VAL A 1 35 ? 60.04 15.129 -48.878 1 77.19 35 VAL A CA 1
ATOM 272 C C . VAL A 1 35 ? 60.214 16.402 -48.052 1 77.19 35 VAL A C 1
ATOM 274 O O . VAL A 1 35 ? 60.472 16.337 -46.848 1 77.19 35 VAL A O 1
ATOM 277 N N . SER A 1 36 ? 60.283 17.576 -48.617 1 78.28 36 SER A N 1
ATOM 278 C CA . SER A 1 36 ? 60.284 18.845 -47.898 1 78.28 36 SER A CA 1
ATOM 279 C C . SER A 1 36 ? 59 19.027 -47.094 1 78.28 36 SER A C 1
ATOM 281 O O . SER A 1 36 ? 57.973 18.424 -47.412 1 78.28 36 SER A O 1
ATOM 283 N N . LEU A 1 37 ? 59.009 19.734 -45.921 1 78.01 37 LEU A N 1
ATOM 284 C CA . LEU A 1 37 ? 57.822 19.993 -45.113 1 78.01 37 LEU A CA 1
ATOM 285 C C . LEU A 1 37 ? 56.712 20.608 -45.96 1 78.01 37 LEU A C 1
ATOM 287 O O . LEU A 1 37 ? 55.538 20.274 -45.79 1 78.01 37 LEU A O 1
ATOM 291 N N . LYS A 1 38 ? 57.053 21.446 -46.918 1 78.84 38 LYS A N 1
ATOM 292 C CA . LYS A 1 38 ? 56.1 22.049 -47.846 1 78.84 38 LYS A CA 1
ATOM 293 C C . LYS A 1 38 ? 55.399 20.984 -48.683 1 78.84 38 LYS A C 1
ATOM 295 O O . LYS A 1 38 ? 54.176 21.015 -48.84 1 78.84 38 LYS A O 1
ATOM 300 N N . GLU A 1 39 ? 56.176 19.946 -49.259 1 78.59 39 GLU A N 1
ATOM 301 C CA . GLU A 1 39 ? 55.619 18.867 -50.07 1 78.59 39 GLU A CA 1
ATOM 302 C C . GLU A 1 39 ? 54.756 17.933 -49.228 1 78.59 39 GLU A C 1
ATOM 304 O O . GLU A 1 39 ? 53.719 17.451 -49.691 1 78.59 39 GLU A O 1
ATOM 309 N N . LEU A 1 40 ? 55.16 17.706 -47.964 1 77.56 40 LEU A N 1
ATOM 310 C CA . LEU A 1 40 ? 54.362 16.894 -47.051 1 77.56 40 LEU A CA 1
ATOM 311 C C . LEU A 1 40 ? 53.023 17.562 -46.759 1 77.56 40 LEU A C 1
ATOM 313 O O . LEU A 1 40 ? 51.977 16.91 -46.803 1 77.56 40 LEU A O 1
ATOM 317 N N . ILE A 1 41 ? 52.998 18.888 -46.415 1 77.92 41 ILE A N 1
ATOM 318 C CA . ILE A 1 41 ? 51.791 19.662 -46.143 1 77.92 41 ILE A CA 1
ATOM 319 C C . ILE A 1 41 ? 50.863 19.613 -47.354 1 77.92 41 ILE A C 1
ATOM 321 O O . ILE A 1 41 ? 49.664 19.359 -47.216 1 77.92 41 ILE A O 1
ATOM 325 N N . GLN A 1 42 ? 51.42 19.711 -48.557 1 79.45 42 GLN A N 1
ATOM 326 C CA . GLN A 1 42 ? 50.616 19.711 -49.774 1 79.45 42 GLN A CA 1
ATOM 327 C C . GLN A 1 42 ? 50.019 18.332 -50.039 1 79.45 42 GLN A C 1
ATOM 329 O O . GLN A 1 42 ? 48.86 18.218 -50.443 1 79.45 42 GLN A O 1
ATOM 334 N N . GLU A 1 43 ? 50.779 17.203 -49.788 1 76.4 43 GLU A N 1
ATOM 335 C CA . GLU A 1 43 ? 50.273 15.853 -50.018 1 76.4 43 GLU A CA 1
ATOM 336 C C . GLU A 1 43 ? 49.194 15.487 -49.002 1 76.4 43 GLU A C 1
ATOM 338 O O . GLU A 1 43 ? 48.197 14.852 -49.35 1 76.4 43 GLU A O 1
ATOM 343 N N . VAL A 1 44 ? 49.308 15.97 -47.781 1 77.45 44 VAL A N 1
ATOM 344 C CA . VAL A 1 44 ? 48.308 15.684 -46.758 1 77.45 44 VAL A CA 1
ATOM 345 C C . VAL A 1 44 ? 47.06 16.529 -47.005 1 77.45 44 VAL A C 1
ATOM 347 O O . VAL A 1 44 ? 45.936 16.035 -46.89 1 77.45 44 VAL A O 1
ATOM 350 N N . GLU A 1 45 ? 47.209 17.854 -47.361 1 76.77 45 GLU A N 1
ATOM 351 C CA . GLU A 1 45 ? 46.07 18.699 -47.705 1 76.77 45 GLU A CA 1
ATOM 352 C C . GLU A 1 45 ? 45.282 18.115 -48.874 1 76.77 45 GLU A C 1
ATOM 354 O O . GLU A 1 45 ? 44.049 18.134 -48.869 1 76.77 45 GLU A O 1
ATOM 359 N N . LYS A 1 46 ? 45.948 17.488 -49.864 1 75.48 46 LYS A N 1
ATOM 360 C CA . LYS A 1 46 ? 45.316 16.937 -51.06 1 75.48 46 LYS A CA 1
ATOM 361 C C . LYS A 1 46 ? 44.615 15.617 -50.752 1 75.48 46 LYS A C 1
ATOM 363 O O . LYS A 1 46 ? 43.507 15.369 -51.233 1 75.48 46 LYS A O 1
ATOM 368 N N . GLN A 1 47 ? 45.196 14.743 -49.889 1 73.04 47 GLN A N 1
ATOM 369 C CA . GLN A 1 47 ? 44.623 13.415 -49.698 1 73.04 47 GLN A CA 1
ATOM 370 C C . GLN A 1 47 ? 43.683 13.39 -48.496 1 73.04 47 GLN A C 1
ATOM 372 O O . GLN A 1 47 ? 42.724 12.616 -48.468 1 73.04 47 GLN A O 1
ATOM 377 N N . ALA A 1 48 ? 43.914 14.224 -47.429 1 69.48 48 ALA A N 1
ATOM 378 C CA . ALA A 1 48 ? 43.154 14.075 -46.191 1 69.48 48 ALA A CA 1
ATOM 379 C C . ALA A 1 48 ? 42.285 15.302 -45.93 1 69.48 48 ALA A C 1
ATOM 381 O O . ALA A 1 48 ? 41.502 15.325 -44.977 1 69.48 48 ALA A O 1
ATOM 382 N N . GLY A 1 49 ? 42.195 16.417 -46.777 1 69.23 49 GLY A N 1
ATOM 383 C CA . GLY A 1 49 ? 41.364 17.608 -46.714 1 69.23 49 GLY A CA 1
ATOM 384 C C . GLY A 1 49 ? 41.721 18.525 -45.559 1 69.23 49 GLY A C 1
ATOM 385 O O . GLY A 1 49 ? 40.885 19.304 -45.097 1 69.23 49 GLY A O 1
ATOM 386 N N . TYR A 1 50 ? 42.822 18.437 -44.855 1 71.19 50 TYR A N 1
ATOM 387 C CA . TYR A 1 50 ? 43.249 19.375 -43.824 1 71.19 50 TYR A CA 1
ATOM 388 C C . TYR A 1 50 ? 44.008 20.548 -44.434 1 71.19 50 TYR A C 1
ATOM 390 O O . TYR A 1 50 ? 44.699 20.391 -45.443 1 71.19 50 TYR A O 1
ATOM 398 N N . LEU A 1 51 ? 43.791 21.778 -43.943 1 76.24 51 LEU A N 1
ATOM 399 C CA . LEU A 1 51 ? 44.584 22.95 -44.298 1 76.24 51 LEU A CA 1
ATOM 400 C C . LEU A 1 51 ? 45.626 23.246 -43.226 1 76.24 51 LEU A C 1
ATOM 402 O O . LEU A 1 51 ? 45.307 23.274 -42.035 1 76.24 51 LEU A O 1
ATOM 406 N N . PHE A 1 52 ? 46.876 23.222 -43.511 1 75.88 52 PHE A N 1
ATOM 407 C CA . PHE A 1 52 ? 47.951 23.506 -42.569 1 75.88 52 PHE A CA 1
ATOM 408 C C . PHE A 1 52 ? 48.149 25.009 -42.409 1 75.88 52 PHE A C 1
ATOM 410 O O . PHE A 1 52 ? 48.156 25.747 -43.396 1 75.88 52 PHE A O 1
ATOM 417 N N . VAL A 1 53 ? 48.128 25.606 -41.133 1 75.85 53 VAL A N 1
ATOM 418 C CA . VAL A 1 53 ? 48.476 26.982 -40.794 1 75.85 53 VAL A CA 1
ATOM 419 C C . VAL A 1 53 ? 49.804 27.008 -40.04 1 75.85 53 VAL A C 1
ATOM 421 O O . VAL A 1 53 ? 50.007 26.233 -39.102 1 75.85 53 VAL A O 1
ATOM 424 N N . TYR A 1 54 ? 50.825 27.612 -40.453 1 73.15 54 TYR A N 1
ATOM 425 C CA . TYR A 1 54 ? 52.106 27.747 -39.768 1 73.15 54 TYR A CA 1
ATOM 426 C C . TYR A 1 54 ? 52.624 29.178 -39.857 1 73.15 54 TYR A C 1
ATOM 428 O O . TYR A 1 54 ? 52.271 29.916 -40.78 1 73.15 54 TYR A O 1
ATOM 436 N N . GLY A 1 55 ? 53.264 29.711 -38.713 1 65.51 55 GLY A N 1
ATOM 437 C CA . GLY A 1 55 ? 53.814 31.057 -38.672 1 65.51 55 GLY A CA 1
ATOM 438 C C . GLY A 1 55 ? 54.995 31.248 -39.604 1 65.51 55 GLY A C 1
ATOM 439 O O . GLY A 1 55 ? 55.572 30.273 -40.091 1 65.51 55 GLY A O 1
ATOM 440 N N . LYS A 1 56 ? 55.445 32.437 -39.864 1 64.14 56 LYS A N 1
ATOM 441 C CA . LYS A 1 56 ? 56.512 32.851 -40.77 1 64.14 56 LYS A CA 1
ATOM 442 C C . LYS A 1 56 ? 57.853 32.26 -40.346 1 64.14 56 LYS A C 1
ATOM 444 O O . LYS A 1 56 ? 58.745 32.073 -41.176 1 64.14 56 LYS A O 1
ATOM 449 N N . ASP A 1 57 ? 58.009 31.851 -39.067 1 66.16 57 ASP A N 1
ATOM 450 C CA . ASP A 1 57 ? 59.308 31.426 -38.553 1 66.16 57 ASP A CA 1
ATOM 451 C C . ASP A 1 57 ? 59.524 29.931 -38.776 1 66.16 57 ASP A C 1
ATOM 453 O O . ASP A 1 57 ? 60.564 29.386 -38.401 1 66.16 57 ASP A O 1
ATOM 457 N N . ILE A 1 58 ? 58.604 29.22 -39.328 1 67.53 58 ILE A N 1
ATOM 458 C CA . ILE A 1 58 ? 58.788 27.795 -39.581 1 67.53 58 ILE A CA 1
ATOM 459 C C . ILE A 1 58 ? 59.318 27.587 -40.998 1 67.53 58 ILE A C 1
ATOM 461 O O . ILE A 1 58 ? 58.708 28.041 -41.969 1 67.53 58 ILE A O 1
ATOM 465 N N . ASN A 1 59 ? 60.585 27.131 -41.087 1 72.65 59 ASN A N 1
ATOM 466 C CA . ASN A 1 59 ? 61.212 26.835 -42.37 1 72.65 59 ASN A CA 1
ATOM 467 C C . ASN A 1 59 ? 60.548 25.645 -43.057 1 72.65 59 ASN A C 1
ATOM 469 O O . ASN A 1 59 ? 60.774 24.496 -42.674 1 72.65 59 ASN A O 1
ATOM 473 N N . ILE A 1 60 ? 59.697 25.812 -43.918 1 70.22 60 ILE A N 1
ATOM 474 C CA . ILE A 1 60 ? 58.877 24.794 -44.566 1 70.22 60 ILE A CA 1
ATOM 475 C C . ILE A 1 60 ? 59.697 24.073 -45.633 1 70.22 60 ILE A C 1
ATOM 477 O O . ILE A 1 60 ? 59.228 23.106 -46.238 1 70.22 60 ILE A O 1
ATOM 481 N N . GLU A 1 61 ? 60.995 24.473 -45.957 1 73.15 61 GLU A N 1
ATOM 482 C CA . GLU A 1 61 ? 61.823 23.847 -46.983 1 73.15 61 GLU A CA 1
ATOM 483 C C . GLU A 1 61 ? 62.671 22.722 -46.396 1 73.15 61 GLU A C 1
ATOM 485 O O . GLU A 1 61 ? 63.418 22.059 -47.119 1 73.15 61 GLU A O 1
ATOM 490 N N . GLN A 1 62 ? 62.592 22.492 -45.017 1 74.46 62 GLN A N 1
ATOM 491 C CA . GLN A 1 62 ? 63.41 21.459 -44.392 1 74.46 62 GLN A CA 1
ATOM 492 C C . GLN A 1 62 ? 62.92 20.065 -44.771 1 74.46 62 GLN A C 1
ATOM 494 O O . GLN A 1 62 ? 61.713 19.821 -44.832 1 74.46 62 GLN A O 1
ATOM 499 N N . LYS A 1 63 ? 63.75 19.102 -45.131 1 72.38 63 LYS A N 1
ATOM 500 C CA . LYS A 1 63 ? 63.446 17.764 -45.63 1 72.38 63 LYS A CA 1
ATOM 501 C C . LYS A 1 63 ? 63.118 16.811 -44.484 1 72.38 63 LYS A C 1
ATOM 503 O O . LYS A 1 63 ? 63.759 16.854 -43.432 1 72.38 63 LYS A O 1
ATOM 508 N N . VAL A 1 64 ? 62.063 16.181 -44.523 1 72.92 64 VAL A N 1
ATOM 509 C CA . VAL A 1 64 ? 61.689 15.204 -43.506 1 72.92 64 VAL A CA 1
ATOM 510 C C . VAL A 1 64 ? 61.604 13.814 -44.132 1 72.92 64 VAL A C 1
ATOM 512 O O . VAL A 1 64 ? 61.214 13.672 -45.293 1 72.92 64 VAL A O 1
ATOM 515 N N . LYS A 1 65 ? 62.156 12.716 -43.555 1 73.22 65 LYS A N 1
ATOM 516 C CA . LYS A 1 65 ? 62.086 11.33 -44.01 1 73.22 65 LYS A CA 1
ATOM 517 C C . LYS A 1 65 ? 60.719 10.721 -43.71 1 73.22 65 LYS A C 1
ATOM 519 O O . LYS A 1 65 ? 60.22 10.826 -42.587 1 73.22 65 LYS A O 1
ATOM 524 N N . ILE A 1 66 ? 59.975 10.421 -44.691 1 66.34 66 ILE A N 1
ATOM 525 C CA . ILE A 1 66 ? 58.608 9.948 -44.501 1 66.34 66 ILE A CA 1
ATOM 526 C C . ILE A 1 66 ? 58.475 8.526 -45.043 1 66.34 66 ILE A C 1
ATOM 528 O O . ILE A 1 66 ? 59.083 8.183 -46.059 1 66.34 66 ILE A O 1
ATOM 532 N N . ASN A 1 67 ? 58.271 7.39 -44.339 1 62.68 67 ASN A N 1
ATOM 533 C CA . ASN A 1 67 ? 57.813 6.096 -44.833 1 62.68 67 ASN A CA 1
ATOM 534 C C . ASN A 1 67 ? 56.328 5.884 -44.554 1 62.68 67 ASN A C 1
ATOM 536 O O . ASN A 1 67 ? 55.954 5.436 -43.469 1 62.68 67 ASN A O 1
ATOM 540 N N . ALA A 1 68 ? 55.391 6.666 -45.185 1 60.54 68 ALA A N 1
ATOM 541 C CA . ALA A 1 68 ? 53.986 6.556 -44.805 1 60.54 68 ALA A CA 1
ATOM 542 C C . ALA A 1 68 ? 53.166 5.904 -45.915 1 60.54 68 ALA A C 1
ATOM 544 O O . ALA A 1 68 ? 52.835 6.55 -46.912 1 60.54 68 ALA A O 1
ATOM 545 N N . ARG A 1 69 ? 53.045 4.558 -46.108 1 65.14 69 ARG A N 1
ATOM 546 C CA . ARG A 1 69 ? 52.11 3.794 -46.927 1 65.14 69 ARG A CA 1
ATOM 547 C C . ARG A 1 69 ? 50.864 3.421 -46.132 1 65.14 69 ARG A C 1
ATOM 549 O O . ARG A 1 69 ? 50.942 2.657 -45.167 1 65.14 69 ARG A O 1
ATOM 556 N N . ASN A 1 70 ? 49.652 3.947 -46.426 1 65.07 70 ASN A N 1
ATOM 557 C CA . ASN A 1 70 ? 48.32 3.724 -45.873 1 65.07 70 ASN A CA 1
ATOM 558 C C . ASN A 1 70 ? 48.252 4.116 -44.4 1 65.07 70 ASN A C 1
ATOM 560 O O . ASN A 1 70 ? 47.743 3.356 -43.574 1 65.07 70 ASN A O 1
ATOM 564 N N . LYS A 1 71 ? 48.908 5.355 -44.077 1 71.43 71 LYS A N 1
ATOM 565 C CA . LYS A 1 71 ? 48.947 5.754 -42.673 1 71.43 71 LYS A CA 1
ATOM 566 C C . LYS A 1 71 ? 47.978 6.9 -42.4 1 71.43 71 LYS A C 1
ATOM 568 O O . LYS A 1 71 ? 47.739 7.739 -43.271 1 71.43 71 LYS A O 1
ATOM 573 N N . GLN A 1 72 ? 47.387 7.014 -41.32 1 73.55 72 GLN A N 1
ATOM 574 C CA . GLN A 1 72 ? 46.52 8.102 -40.88 1 73.55 72 GLN A CA 1
ATOM 575 C C . GLN A 1 72 ? 47.301 9.405 -40.74 1 73.55 72 GLN A C 1
ATOM 577 O O . GLN A 1 72 ? 48.483 9.392 -40.387 1 73.55 72 GLN A O 1
ATOM 582 N N . VAL A 1 73 ? 46.644 10.539 -41.01 1 74.29 73 VAL A N 1
ATOM 583 C CA . VAL A 1 73 ? 47.274 11.855 -41.008 1 74.29 73 VAL A CA 1
ATOM 584 C C . VAL A 1 73 ? 47.897 12.128 -39.641 1 74.29 73 VAL A C 1
ATOM 586 O O . VAL A 1 73 ? 49.016 12.637 -39.552 1 74.29 73 VAL A O 1
ATOM 589 N N . LYS A 1 74 ? 47.267 11.752 -38.615 1 72.7 74 LYS A N 1
ATOM 590 C CA . LYS A 1 74 ? 47.773 11.96 -37.261 1 72.7 74 LYS A CA 1
ATOM 591 C C . LYS A 1 74 ? 49.059 11.172 -37.028 1 72.7 74 LYS A C 1
ATOM 593 O O . LYS A 1 74 ? 50.036 11.709 -36.503 1 72.7 74 LYS A O 1
ATOM 598 N N . ALA A 1 75 ? 49.103 9.877 -37.398 1 75.46 75 ALA A N 1
ATOM 599 C CA . ALA A 1 75 ? 50.293 9.043 -37.242 1 75.46 75 ALA A CA 1
ATOM 600 C C . ALA A 1 75 ? 51.449 9.576 -38.084 1 75.46 75 ALA A C 1
ATOM 602 O O . ALA A 1 75 ? 52.605 9.537 -37.656 1 75.46 75 ALA A O 1
ATOM 603 N N . LEU A 1 76 ? 51.149 10.118 -39.191 1 76.4 76 LEU A N 1
ATOM 604 C CA . LEU A 1 76 ? 52.136 10.704 -40.091 1 76.4 76 LEU A CA 1
ATOM 605 C C . LEU A 1 76 ? 52.745 11.964 -39.485 1 76.4 76 LEU A C 1
ATOM 607 O O . LEU A 1 76 ? 53.968 12.115 -39.455 1 76.4 76 LEU A O 1
ATOM 611 N N . LEU A 1 77 ? 51.934 12.822 -38.942 1 76.58 77 LEU A N 1
ATOM 612 C CA . LEU A 1 77 ? 52.411 14.093 -38.407 1 76.58 77 LEU A CA 1
ATOM 613 C C . LEU A 1 77 ? 53.165 13.883 -37.099 1 76.58 77 LEU A C 1
ATOM 615 O O . LEU A 1 77 ? 54.173 14.547 -36.845 1 76.58 77 LEU A O 1
ATOM 619 N N . GLU A 1 78 ? 52.809 12.928 -36.293 1 74.72 78 GLU A N 1
ATOM 620 C CA . GLU A 1 78 ? 53.479 12.62 -35.033 1 74.72 78 GLU A CA 1
ATOM 621 C C . GLU A 1 78 ? 54.854 12.004 -35.275 1 74.72 78 GLU A C 1
ATOM 623 O O . GLU A 1 78 ? 55.754 12.133 -34.442 1 74.72 78 GLU A O 1
ATOM 628 N N . ASN A 1 79 ? 55.024 11.393 -36.43 1 75.64 79 ASN A N 1
ATOM 629 C CA . ASN A 1 79 ? 56.305 10.79 -36.783 1 75.64 79 ASN A CA 1
ATOM 630 C C . ASN A 1 79 ? 57.227 11.793 -37.469 1 75.64 79 ASN A C 1
ATOM 632 O O . ASN A 1 79 ? 58.444 11.757 -37.275 1 75.64 79 ASN A O 1
ATOM 636 N N . VAL A 1 80 ? 56.726 12.742 -38.218 1 78.61 80 VAL A N 1
ATOM 637 C CA . VAL A 1 80 ? 57.536 13.561 -39.114 1 78.61 80 VAL A CA 1
ATOM 638 C C . VAL A 1 80 ? 57.832 14.907 -38.456 1 78.61 80 VAL A C 1
ATOM 640 O O . VAL A 1 80 ? 58.956 15.409 -38.534 1 78.61 80 VAL A O 1
ATOM 643 N N . LEU A 1 81 ? 56.907 15.502 -37.667 1 76.2 81 LEU A N 1
ATOM 644 C CA . LEU A 1 81 ? 57.06 16.881 -37.215 1 76.2 81 LEU A CA 1
ATOM 645 C C . LEU A 1 81 ? 58.09 16.974 -36.094 1 76.2 81 LEU A C 1
ATOM 647 O O . LEU A 1 81 ? 58.894 17.909 -36.059 1 76.2 81 LEU A O 1
ATOM 651 N N . PRO A 1 82 ? 58.224 15.95 -35.233 1 73.03 82 PRO A N 1
ATOM 652 C CA . PRO A 1 82 ? 59.278 16.069 -34.223 1 73.03 82 PRO A CA 1
ATOM 653 C C . PRO A 1 82 ? 60.68 16.028 -34.826 1 73.03 82 PRO A C 1
ATOM 655 O O . PRO A 1 82 ? 61.624 16.562 -34.238 1 73.03 82 PRO A O 1
ATOM 658 N N . GLN A 1 83 ? 60.958 15.541 -35.954 1 73.11 83 GLN A N 1
ATOM 659 C CA . GLN A 1 83 ? 62.265 15.482 -36.6 1 73.11 83 GLN A CA 1
ATOM 660 C C . GLN A 1 83 ? 62.774 16.88 -36.941 1 73.11 83 GLN A C 1
ATOM 662 O O . GLN A 1 83 ? 63.981 17.091 -37.076 1 73.11 83 GLN A O 1
ATOM 667 N N . ILE A 1 84 ? 61.942 17.846 -37.088 1 74.88 84 ILE A N 1
ATOM 668 C CA . ILE A 1 84 ? 62.375 19.192 -37.446 1 74.88 84 ILE A CA 1
ATOM 669 C C . ILE A 1 84 ? 61.901 20.186 -36.389 1 74.88 84 ILE A C 1
ATOM 671 O O . ILE A 1 84 ? 61.811 21.387 -36.653 1 74.88 84 ILE A O 1
ATOM 675 N N . GLY A 1 85 ? 61.666 19.718 -35.076 1 66.5 85 GLY A N 1
ATOM 676 C CA . GLY A 1 85 ? 61.364 20.564 -33.933 1 66.5 85 GLY A CA 1
ATOM 677 C C . GLY A 1 85 ? 60.002 21.225 -34.023 1 66.5 85 GLY A C 1
ATOM 678 O O . GLY A 1 85 ? 59.814 22.341 -33.535 1 66.5 85 GLY A O 1
ATOM 679 N N . LEU A 1 86 ? 59.063 20.678 -34.787 1 73.44 86 LEU A N 1
ATOM 680 C CA . LEU A 1 86 ? 57.728 21.255 -34.897 1 73.44 86 LEU A CA 1
ATOM 681 C C . LEU A 1 86 ? 56.695 20.369 -34.208 1 73.44 86 LEU A C 1
ATOM 683 O O . LEU A 1 86 ? 56.881 19.154 -34.108 1 73.44 86 LEU A O 1
ATOM 687 N N . THR A 1 87 ? 55.725 20.904 -33.46 1 75.01 87 THR A N 1
ATOM 688 C CA . THR A 1 87 ? 54.527 20.242 -32.956 1 75.01 87 THR A CA 1
ATOM 689 C C . THR A 1 87 ? 53.281 20.759 -33.67 1 75.01 87 THR A C 1
ATOM 691 O O . THR A 1 87 ? 53.352 21.729 -34.427 1 75.01 87 THR A O 1
ATOM 694 N N . TYR A 1 88 ? 52.143 19.91 -33.782 1 72.77 88 TYR A N 1
ATOM 695 C CA . TYR A 1 88 ? 50.954 20.352 -34.502 1 72.77 88 TYR A CA 1
ATOM 696 C C . TYR A 1 88 ? 49.73 20.338 -33.595 1 72.77 88 TYR A C 1
ATOM 698 O O . TYR A 1 88 ? 49.715 19.649 -32.572 1 72.77 88 TYR A O 1
ATOM 706 N N . GLU A 1 89 ? 48.796 21.26 -33.624 1 72.7 89 GLU A N 1
ATOM 707 C CA . GLU A 1 89 ? 47.491 21.314 -32.971 1 72.7 89 GLU A CA 1
ATOM 708 C C . GLU A 1 89 ? 46.36 21.275 -33.994 1 72.7 89 GLU A C 1
ATOM 710 O O . GLU A 1 89 ? 46.417 21.961 -35.017 1 72.7 89 GLU A O 1
ATOM 715 N N . TYR A 1 90 ? 45.389 20.229 -33.823 1 67.42 90 TYR A N 1
ATOM 716 C CA . TYR A 1 90 ? 44.205 20.138 -34.669 1 67.42 90 TYR A CA 1
ATOM 717 C C . TYR A 1 90 ? 43.191 21.217 -34.306 1 67.42 90 TYR A C 1
ATOM 719 O O . TYR A 1 90 ? 42.896 21.428 -33.127 1 67.42 90 TYR A O 1
ATOM 727 N N . ALA A 1 91 ? 42.877 22.165 -35.069 1 61.31 91 ALA A N 1
ATOM 728 C CA . ALA A 1 91 ? 41.727 23.059 -34.951 1 61.31 91 ALA A CA 1
ATOM 729 C C . ALA A 1 91 ? 40.784 22.899 -36.14 1 61.31 91 ALA A C 1
ATOM 731 O O . ALA A 1 91 ? 41.016 23.475 -37.206 1 61.31 91 ALA A O 1
ATOM 732 N N . ASP A 1 92 ? 39.65 22.093 -36.081 1 58.5 92 ASP A N 1
ATOM 733 C CA . ASP A 1 92 ? 38.63 21.795 -37.081 1 58.5 92 ASP A CA 1
ATOM 734 C C . ASP A 1 92 ? 39.256 21.211 -38.346 1 58.5 92 ASP A C 1
ATOM 736 O O . ASP A 1 92 ? 39.881 20.149 -38.303 1 58.5 92 ASP A O 1
ATOM 740 N N . ASN A 1 93 ? 39.206 21.811 -39.404 1 63.39 93 ASN A N 1
ATOM 741 C CA . ASN A 1 93 ? 39.759 21.398 -40.69 1 63.39 93 ASN A CA 1
ATOM 742 C C . ASN A 1 93 ? 41.15 21.984 -40.915 1 63.39 93 ASN A C 1
ATOM 744 O O . ASN A 1 93 ? 41.688 21.908 -42.022 1 63.39 93 ASN A O 1
ATOM 748 N N . TYR A 1 94 ? 41.821 22.576 -39.828 1 69.67 94 TYR A N 1
ATOM 749 C CA . TYR A 1 94 ? 43.14 23.185 -39.958 1 69.67 94 TYR A CA 1
ATOM 750 C C . TYR A 1 94 ? 44.158 22.476 -39.073 1 69.67 94 TYR A C 1
ATOM 752 O O . TYR A 1 94 ? 43.822 22.006 -37.983 1 69.67 94 TYR A O 1
ATOM 760 N N . ILE A 1 95 ? 45.379 22.137 -39.564 1 75.1 95 ILE A N 1
ATOM 761 C CA . ILE A 1 95 ? 46.525 21.681 -38.785 1 75.1 95 ILE A CA 1
ATOM 762 C C . ILE A 1 95 ? 47.525 22.823 -38.62 1 75.1 95 ILE A C 1
ATOM 764 O O . ILE A 1 95 ? 48.073 23.324 -39.605 1 75.1 95 ILE A O 1
ATOM 768 N N . SER A 1 96 ? 47.7 23.524 -37.403 1 75.71 96 SER A N 1
ATOM 769 C CA . SER A 1 96 ? 48.651 24.591 -37.109 1 75.71 96 SER A CA 1
ATOM 770 C C . SER A 1 96 ? 49.993 24.026 -36.656 1 75.71 96 SER A C 1
ATOM 772 O O . SER A 1 96 ? 50.049 23.202 -35.74 1 75.71 96 SER A O 1
ATOM 774 N N . LEU A 1 97 ? 51.149 24.346 -37.367 1 75.08 97 LEU A N 1
ATOM 775 C CA . LEU A 1 97 ? 52.504 23.919 -37.035 1 75.08 97 LEU A CA 1
ATOM 776 C C . LEU A 1 97 ? 53.178 24.922 -36.104 1 75.08 97 LEU A C 1
ATOM 778 O O . LEU A 1 97 ? 53.099 26.132 -36.328 1 75.08 97 LEU A O 1
ATOM 782 N N . LYS A 1 98 ? 53.7 24.674 -34.864 1 67.49 98 LYS A N 1
ATOM 783 C CA . LYS A 1 98 ? 54.41 25.523 -33.912 1 67.49 98 LYS A CA 1
ATOM 784 C C . LYS A 1 98 ? 55.777 24.939 -33.568 1 67.49 98 LYS A C 1
ATOM 786 O O . LYS A 1 98 ? 55.992 23.732 -33.694 1 67.49 98 LYS A O 1
ATOM 791 N N . LYS A 1 99 ? 56.815 25.835 -33.116 1 57.91 99 LYS A N 1
ATOM 792 C CA . LYS A 1 99 ? 58.133 25.443 -32.626 1 57.91 99 LYS A CA 1
ATOM 793 C C . LYS A 1 99 ? 58.032 24.749 -31.271 1 57.91 99 LYS A C 1
ATOM 795 O O . LYS A 1 99 ? 57.225 25.141 -30.425 1 57.91 99 LYS A O 1
ATOM 800 N N . THR A 1 100 ? 58.588 23.642 -31.266 1 46.47 100 THR A N 1
ATOM 801 C CA . THR A 1 100 ? 58.596 22.867 -30.03 1 46.47 100 THR A CA 1
ATOM 802 C C . THR A 1 100 ? 59.479 23.533 -28.98 1 46.47 100 THR A C 1
ATOM 804 O O . THR A 1 100 ? 60.681 23.711 -29.192 1 46.47 100 THR A O 1
ATOM 807 N N . GLN A 1 101 ? 59.41 24.76 -28.311 1 32.93 101 GLN A N 1
ATOM 808 C CA . GLN A 1 101 ? 60.285 24.96 -27.161 1 32.93 101 GLN A CA 1
ATOM 809 C C . GLN A 1 101 ? 60.224 23.767 -26.21 1 32.93 101 GLN A C 1
ATOM 811 O O . GLN A 1 101 ? 59.16 23.445 -25.677 1 32.93 101 GLN A O 1
ATOM 816 N N . VAL A 1 102 ? 61.056 22.808 -26.442 1 32.41 102 VAL A N 1
ATOM 817 C CA . VAL A 1 102 ? 61.268 21.702 -25.515 1 32.41 102 VAL A CA 1
ATOM 818 C C . VAL A 1 102 ? 61.594 22.246 -24.126 1 32.41 102 VAL A C 1
ATOM 820 O O . VAL A 1 102 ? 62.683 22.779 -23.901 1 32.41 102 VAL A O 1
ATOM 823 N N . GLU A 1 103 ? 60.987 23.253 -23.601 1 25.97 103 GLU A N 1
ATOM 824 C CA . GLU A 1 103 ? 61.466 23.24 -22.223 1 25.97 103 GLU A CA 1
ATOM 825 C C . GLU A 1 103 ? 61.322 21.853 -21.602 1 25.97 103 GLU A C 1
ATOM 827 O O . GLU A 1 103 ? 60.306 21.183 -21.796 1 25.97 103 GLU A O 1
ATOM 832 N N . LYS A 1 104 ? 62.441 21.157 -21.408 1 30.14 104 LYS A N 1
ATOM 833 C CA . LYS A 1 104 ? 62.567 20.011 -20.511 1 30.14 104 LYS A CA 1
ATOM 834 C C . LYS A 1 104 ? 61.64 20.15 -19.307 1 30.14 104 LYS A C 1
ATOM 836 O O . LYS A 1 104 ? 61.877 20.98 -18.427 1 30.14 104 LYS A O 1
ATOM 841 N N . LYS A 1 105 ? 60.524 20.143 -19.545 1 33.11 105 LYS A N 1
ATOM 842 C CA . LYS A 1 105 ? 59.682 20.062 -18.354 1 33.11 105 LYS A CA 1
ATOM 843 C C . LYS A 1 105 ? 60.145 18.941 -17.428 1 33.11 105 LYS A C 1
ATOM 845 O O . LYS A 1 105 ? 60.193 17.777 -17.83 1 33.11 105 LYS A O 1
ATOM 850 N N . SER A 1 106 ? 61.081 19.362 -16.627 1 29.71 106 SER A N 1
ATOM 851 C CA . SER A 1 106 ? 61.579 18.592 -15.491 1 29.71 106 SER A CA 1
ATOM 852 C C . SER A 1 106 ? 60.465 17.773 -14.848 1 29.71 106 SER A C 1
ATOM 854 O O . SER A 1 106 ? 59.356 18.273 -14.647 1 29.71 106 SER A O 1
ATOM 856 N N . ILE A 1 107 ? 60.321 16.572 -15.268 1 36.13 107 ILE A N 1
ATOM 857 C CA . ILE A 1 107 ? 59.674 15.557 -14.444 1 36.13 107 ILE A CA 1
ATOM 858 C C . ILE A 1 107 ? 59.823 15.92 -12.968 1 36.13 107 ILE A C 1
ATOM 860 O O . ILE A 1 107 ? 60.932 15.913 -12.429 1 36.13 107 ILE A O 1
ATOM 864 N N . GLY A 1 108 ? 59.312 16.984 -12.739 1 36.65 108 GLY A N 1
ATOM 865 C CA . GLY A 1 108 ? 59.461 17.526 -11.398 1 36.65 108 GLY A CA 1
ATOM 866 C C . GLY A 1 108 ? 59.422 16.462 -10.317 1 36.65 108 GLY A C 1
ATOM 867 O O . GLY A 1 108 ? 58.729 15.453 -10.457 1 36.65 108 GLY A O 1
ATOM 868 N N . LYS A 1 109 ? 60.382 16.224 -9.662 1 49.05 109 LYS A N 1
ATOM 869 C CA . LYS A 1 109 ? 60.612 15.376 -8.496 1 49.05 109 LYS A CA 1
ATOM 870 C C . LYS A 1 109 ? 59.36 15.282 -7.629 1 49.05 109 LYS A C 1
ATOM 872 O O . LYS A 1 109 ? 58.803 16.304 -7.221 1 49.05 109 LYS A O 1
ATOM 877 N N . LYS A 1 110 ? 58.688 14.234 -7.741 1 63.65 110 LYS A N 1
ATOM 878 C CA . LYS A 1 110 ? 57.632 14.016 -6.757 1 63.65 110 LYS A CA 1
ATOM 879 C C . LYS A 1 110 ? 58.129 14.309 -5.344 1 63.65 110 LYS A C 1
ATOM 881 O O . LYS A 1 110 ? 59.222 13.884 -4.964 1 63.65 110 LYS A O 1
ATOM 886 N N . ILE A 1 111 ? 57.57 15.243 -4.917 1 74.17 111 ILE A N 1
ATOM 887 C CA . ILE A 1 111 ? 57.899 15.516 -3.522 1 74.17 111 ILE A CA 1
ATOM 888 C C . ILE A 1 111 ? 56.809 14.952 -2.614 1 74.17 111 ILE A C 1
ATOM 890 O O . ILE A 1 111 ? 55.65 14.84 -3.021 1 74.17 111 ILE A O 1
ATOM 894 N N . ILE A 1 112 ? 57.285 14.435 -1.615 1 77.45 112 ILE A N 1
ATOM 895 C CA . ILE A 1 112 ? 56.367 14.008 -0.565 1 77.45 112 ILE A CA 1
ATOM 896 C C . ILE A 1 112 ? 55.927 15.216 0.258 1 77.45 112 ILE A C 1
ATOM 898 O O . ILE A 1 112 ? 56.756 15.899 0.864 1 77.45 112 ILE A O 1
ATOM 902 N N . VAL A 1 113 ? 54.727 15.552 -0.001 1 78.84 113 VAL A N 1
ATOM 903 C CA . VAL A 1 113 ? 54.18 16.655 0.782 1 78.84 113 VAL A CA 1
ATOM 904 C C . VAL A 1 113 ? 53.509 16.114 2.041 1 78.84 113 VAL A C 1
ATOM 906 O O . VAL A 1 113 ? 52.644 15.238 1.963 1 78.84 113 VAL A O 1
ATOM 909 N N . LYS A 1 114 ? 54.036 16.549 3.098 1 79.47 114 LYS A N 1
ATOM 910 C CA . LYS A 1 114 ? 53.445 16.287 4.407 1 79.47 114 LYS A CA 1
ATOM 911 C C . LYS A 1 114 ? 52.762 17.534 4.961 1 79.47 114 LYS A C 1
ATOM 913 O O . LYS A 1 114 ? 53.305 18.637 4.873 1 79.47 114 LYS A O 1
ATOM 918 N N . GLY A 1 115 ? 51.482 17.356 5.22 1 78.42 115 GLY A N 1
ATOM 919 C CA . GLY A 1 115 ? 50.806 18.527 5.754 1 78.42 115 GLY A CA 1
ATOM 920 C C . GLY A 1 115 ? 49.815 18.195 6.854 1 78.42 115 GLY A C 1
ATOM 921 O O . GLY A 1 115 ? 49.604 17.023 7.173 1 78.42 115 GLY A O 1
ATOM 922 N N . THR A 1 116 ? 49.479 19.224 7.585 1 80.95 116 THR A N 1
ATOM 923 C CA . THR A 1 116 ? 48.435 19.172 8.603 1 80.95 116 THR A CA 1
ATOM 924 C C . THR A 1 116 ? 47.273 20.09 8.234 1 80.95 116 THR A C 1
ATOM 926 O O . THR A 1 116 ? 47.485 21.234 7.826 1 80.95 116 THR A O 1
ATOM 929 N N . VAL A 1 117 ? 46.165 19.543 8.151 1 79.55 117 VAL A N 1
ATOM 930 C CA . VAL A 1 117 ? 44.96 20.337 7.932 1 79.55 117 VAL A CA 1
ATOM 931 C C . VAL A 1 117 ? 44.313 20.674 9.273 1 79.55 117 VAL A C 1
ATOM 933 O O . VAL A 1 117 ? 43.952 19.777 10.039 1 79.55 117 VAL A O 1
ATOM 936 N N . VAL A 1 118 ? 44.253 21.872 9.543 1 77.24 118 VAL A N 1
ATOM 937 C CA . VAL A 1 118 ? 43.681 22.339 10.801 1 77.24 118 VAL A CA 1
ATOM 938 C C . VAL A 1 118 ? 42.594 23.374 10.522 1 77.24 118 VAL A C 1
ATOM 940 O O . VAL A 1 118 ? 42.552 23.963 9.44 1 77.24 118 VAL A O 1
ATOM 943 N N . ASP A 1 119 ? 41.685 23.533 11.439 1 69.38 119 ASP A N 1
ATOM 944 C CA . ASP A 1 119 ? 40.721 24.624 11.332 1 69.38 119 ASP A CA 1
ATOM 945 C C . ASP A 1 119 ? 41.315 25.934 11.846 1 69.38 119 ASP A C 1
ATOM 947 O O . ASP A 1 119 ? 42.485 25.982 12.231 1 69.38 119 ASP A O 1
ATOM 951 N N . LYS A 1 120 ? 40.539 27.014 11.737 1 66.93 120 LYS A N 1
ATOM 952 C CA . LYS A 1 120 ? 41.029 28.334 12.126 1 66.93 120 LYS A CA 1
ATOM 953 C C . LYS A 1 120 ? 41.51 28.337 13.574 1 66.93 120 LYS A C 1
ATOM 955 O O . LYS A 1 120 ? 42.381 29.128 13.942 1 66.93 120 LYS A O 1
ATOM 960 N N . SER A 1 121 ? 40.941 27.476 14.342 1 62.3 121 SER A N 1
ATOM 961 C CA . SER A 1 121 ? 41.323 27.432 15.75 1 62.3 121 SER A CA 1
ATOM 962 C C . SER A 1 121 ? 42.555 26.558 15.961 1 62.3 121 SER A C 1
ATOM 964 O O . SER A 1 121 ? 43.024 26.4 17.09 1 62.3 121 SER A O 1
ATOM 966 N N . GLY A 1 122 ? 43.06 25.936 14.94 1 65.01 122 GLY A N 1
ATOM 967 C CA . GLY A 1 122 ? 44.262 25.121 15.014 1 65.01 122 GLY A CA 1
ATOM 968 C C . GLY A 1 122 ? 43.976 23.66 15.303 1 65.01 122 GLY A C 1
ATOM 969 O O . GLY A 1 122 ? 44.896 22.878 15.551 1 65.01 122 GLY A O 1
ATOM 970 N N . GLU A 1 123 ? 42.796 23.361 15.397 1 68.37 123 GLU A N 1
ATOM 971 C CA . GLU A 1 123 ? 42.435 21.972 15.662 1 68.37 123 GLU A CA 1
ATOM 972 C C . GLU A 1 123 ? 42.545 21.123 14.398 1 68.37 123 GLU A C 1
ATOM 974 O O . GLU A 1 123 ? 42.082 21.528 13.33 1 68.37 123 GLU A O 1
ATOM 979 N N . PRO A 1 124 ? 43.133 19.924 14.549 1 72.52 124 PRO A N 1
ATOM 980 C CA . PRO A 1 124 ? 43.289 19.08 13.362 1 72.52 124 PRO A CA 1
ATOM 981 C C . PRO A 1 124 ? 41.951 18.637 12.773 1 72.52 124 PRO A C 1
ATOM 983 O O . PRO A 1 124 ? 41.014 18.337 13.516 1 72.52 124 PRO A O 1
ATOM 986 N N . ILE A 1 125 ? 41.719 18.863 11.494 1 70.89 125 ILE A N 1
ATOM 987 C CA . ILE A 1 125 ? 40.543 18.389 10.773 1 70.89 125 ILE A CA 1
ATOM 988 C C . ILE A 1 125 ? 40.764 16.949 10.315 1 70.89 125 ILE A C 1
ATOM 990 O O . ILE A 1 125 ? 41.612 16.686 9.459 1 70.89 125 ILE A O 1
ATOM 994 N N . ILE A 1 126 ? 39.991 16.166 11.046 1 67.19 126 ILE A N 1
ATOM 995 C CA . ILE A 1 126 ? 40.1 14.74 10.757 1 67.19 126 ILE A CA 1
ATOM 996 C C . ILE A 1 126 ? 39.221 14.388 9.558 1 67.19 126 ILE A C 1
ATOM 998 O O . ILE A 1 126 ? 38.049 14.768 9.508 1 67.19 126 ILE A O 1
ATOM 1002 N N . GLY A 1 127 ? 39.717 13.677 8.539 1 65.27 127 GLY A N 1
ATOM 1003 C CA . GLY A 1 127 ? 38.945 13.154 7.424 1 65.27 127 GLY A CA 1
ATOM 1004 C C . GLY A 1 127 ? 38.764 14.157 6.301 1 65.27 127 GLY A C 1
ATOM 1005 O O . GLY A 1 127 ? 37.848 14.026 5.486 1 65.27 127 GLY A O 1
ATOM 1006 N N . ALA A 1 128 ? 39.557 15.252 6.305 1 72.74 128 ALA A N 1
ATOM 1007 C CA . ALA A 1 128 ? 39.515 16.175 5.174 1 72.74 128 ALA A CA 1
ATOM 1008 C C . ALA A 1 128 ? 40.037 15.509 3.904 1 72.74 128 ALA A C 1
ATOM 1010 O O . ALA A 1 128 ? 41.049 14.805 3.935 1 72.74 128 ALA A O 1
ATOM 1011 N N . ASN A 1 129 ? 39.338 15.744 2.967 1 74.61 129 ASN A N 1
ATOM 1012 C CA . ASN A 1 129 ? 39.768 15.223 1.674 1 74.61 129 ASN A CA 1
ATOM 1013 C C . ASN A 1 129 ? 40.837 16.108 1.04 1 74.61 129 ASN A C 1
ATOM 1015 O O . ASN A 1 129 ? 40.618 17.303 0.835 1 74.61 129 ASN A O 1
ATOM 1019 N N . ILE A 1 130 ? 42.017 15.562 0.841 1 76.98 130 ILE A N 1
ATOM 1020 C CA . ILE A 1 130 ? 43.102 16.252 0.15 1 76.98 130 ILE A CA 1
ATOM 1021 C C . ILE A 1 130 ? 43.329 15.615 -1.219 1 76.98 130 ILE A C 1
ATOM 1023 O O . ILE A 1 130 ? 43.657 14.43 -1.313 1 76.98 130 ILE A O 1
ATOM 1027 N N . MET A 1 131 ? 43.036 16.39 -2.223 1 76.08 131 MET A N 1
ATOM 1028 C CA . MET A 1 131 ? 43.189 15.87 -3.579 1 76.08 131 MET A CA 1
ATOM 1029 C C . MET A 1 131 ? 44.05 16.802 -4.425 1 76.08 131 MET A C 1
ATOM 1031 O O . MET A 1 131 ? 44.077 18.012 -4.192 1 76.08 131 MET A O 1
ATOM 1035 N N . GLU A 1 132 ? 44.916 16.22 -5.324 1 74.04 132 GLU A N 1
ATOM 1036 C CA . GLU A 1 132 ? 45.559 17.011 -6.37 1 74.04 132 GLU A CA 1
ATOM 1037 C C . GLU A 1 132 ? 44.527 17.613 -7.319 1 74.04 132 GLU A C 1
ATOM 1039 O O . GLU A 1 132 ? 43.714 16.89 -7.9 1 74.04 132 GLU A O 1
ATOM 1044 N N . GLN A 1 133 ? 44.487 18.916 -7.338 1 68.54 133 GLN A N 1
ATOM 1045 C CA . GLN A 1 133 ? 43.524 19.59 -8.203 1 68.54 133 GLN A CA 1
ATOM 1046 C C . GLN A 1 133 ? 43.666 19.128 -9.65 1 68.54 133 GLN A C 1
ATOM 1048 O O . GLN A 1 133 ? 44.765 19.146 -10.208 1 68.54 133 GLN A O 1
ATOM 1053 N N . GLY A 1 134 ? 42.577 18.616 -10.366 1 56.36 134 GLY A N 1
ATOM 1054 C CA . GLY A 1 134 ? 42.569 18.161 -11.747 1 56.36 134 GLY A CA 1
ATOM 1055 C C . GLY A 1 134 ? 42.784 16.666 -11.885 1 56.36 134 GLY A C 1
ATOM 1056 O O . GLY A 1 134 ? 42.739 16.126 -12.992 1 56.36 134 GLY A O 1
ATOM 1057 N N . SER A 1 135 ? 43.264 16.01 -10.82 1 55.9 135 SER A N 1
ATOM 1058 C CA . SER A 1 135 ? 43.414 14.559 -10.863 1 55.9 135 SER A CA 1
ATOM 1059 C C . SER A 1 135 ? 42.4 13.872 -9.955 1 55.9 135 SER A C 1
ATOM 1061 O O . SER A 1 135 ? 42.372 14.12 -8.748 1 55.9 135 SER A O 1
ATOM 1063 N N . ALA A 1 136 ? 41.473 13.166 -10.484 1 51.12 136 ALA A N 1
ATOM 1064 C CA . ALA A 1 136 ? 40.424 12.478 -9.734 1 51.12 136 ALA A CA 1
ATOM 1065 C C . ALA A 1 136 ? 40.989 11.283 -8.971 1 51.12 136 ALA A C 1
ATOM 1067 O O . ALA A 1 136 ? 40.377 10.804 -8.014 1 51.12 136 ALA A O 1
ATOM 1068 N N . SER A 1 137 ? 42.237 10.899 -9.244 1 57.21 137 SER A N 1
ATOM 1069 C CA . SER A 1 137 ? 42.711 9.629 -8.704 1 57.21 137 SER A CA 1
ATOM 1070 C C . SER A 1 137 ? 43.801 9.844 -7.66 1 57.21 137 SER A C 1
ATOM 1072 O O . SER A 1 137 ? 44.129 8.93 -6.9 1 57.21 137 SER A O 1
ATOM 1074 N N . ASN A 1 138 ? 44.41 11.032 -7.47 1 64.86 138 ASN A N 1
ATOM 1075 C CA . ASN A 1 138 ? 45.489 11.254 -6.513 1 64.86 138 ASN A CA 1
ATOM 1076 C C . ASN A 1 138 ? 45.024 12.1 -5.331 1 64.86 138 ASN A C 1
ATOM 1078 O O . ASN A 1 138 ? 44.959 13.327 -5.429 1 64.86 138 ASN A O 1
ATOM 1082 N N . GLY A 1 139 ? 44.44 11.518 -4.38 1 70.27 139 GLY A N 1
ATOM 1083 C CA . GLY A 1 139 ? 43.981 12.184 -3.172 1 70.27 139 GLY A CA 1
ATOM 1084 C C . GLY A 1 139 ? 44.145 11.337 -1.924 1 70.27 139 GLY A C 1
ATOM 1085 O O . GLY A 1 139 ? 44.454 10.147 -2.012 1 70.27 139 GLY A O 1
ATOM 1086 N N . THR A 1 140 ? 44.295 12.033 -0.796 1 74.38 140 THR A N 1
ATOM 1087 C CA . THR A 1 140 ? 44.353 11.409 0.521 1 74.38 140 THR A CA 1
ATOM 1088 C C . THR A 1 140 ? 43.402 12.104 1.491 1 74.38 140 THR A C 1
ATOM 1090 O O . THR A 1 140 ? 42.801 13.127 1.154 1 74.38 140 THR A O 1
ATOM 1093 N N . ILE A 1 141 ? 43.145 11.458 2.589 1 75.18 141 ILE A N 1
ATOM 1094 C CA . ILE A 1 141 ? 42.352 12.076 3.646 1 75.18 141 ILE A CA 1
ATOM 1095 C C . ILE A 1 141 ? 43.221 12.296 4.882 1 75.18 141 ILE A C 1
ATOM 1097 O O . ILE A 1 141 ? 44.19 11.566 5.106 1 75.18 141 ILE A O 1
ATOM 1101 N N . THR A 1 142 ? 42.943 13.315 5.601 1 76.53 142 THR A N 1
ATOM 1102 C CA . THR A 1 142 ? 43.732 13.62 6.79 1 76.53 142 THR A CA 1
ATOM 1103 C C . THR A 1 142 ? 43.494 12.578 7.878 1 76.53 142 THR A C 1
ATOM 1105 O O . THR A 1 142 ? 42.409 11.999 7.966 1 76.53 142 THR A O 1
ATOM 1108 N N . ASP A 1 143 ? 44.558 12.267 8.663 1 71.24 143 ASP A N 1
ATOM 1109 C CA . ASP A 1 143 ? 44.461 11.327 9.775 1 71.24 143 ASP A CA 1
ATOM 1110 C C . ASP A 1 143 ? 43.919 12.011 11.028 1 71.24 143 ASP A C 1
ATOM 1112 O O . ASP A 1 143 ? 43.45 13.149 10.966 1 71.24 143 ASP A O 1
ATOM 1116 N N . ILE A 1 144 ? 43.917 11.346 12.173 1 66.94 144 ILE A N 1
ATOM 1117 C CA . ILE A 1 144 ? 43.317 11.804 13.421 1 66.94 144 ILE A CA 1
ATOM 1118 C C . ILE A 1 144 ? 43.989 13.099 13.872 1 66.94 144 ILE A C 1
ATOM 1120 O O . ILE A 1 144 ? 43.393 13.892 14.605 1 66.94 144 ILE A O 1
ATOM 1124 N N . ASP A 1 145 ? 45.18 13.305 13.521 1 69.71 145 ASP A N 1
ATOM 1125 C CA . ASP A 1 145 ? 45.9 14.522 13.883 1 69.71 145 ASP A CA 1
ATOM 1126 C C . ASP A 1 145 ? 45.824 15.559 12.764 1 69.71 145 ASP A C 1
ATOM 1128 O O . ASP A 1 145 ? 46.56 16.548 12.775 1 69.71 145 ASP A O 1
ATOM 1132 N N . GLY A 1 146 ? 44.993 15.317 11.762 1 71.94 146 GLY A N 1
ATOM 1133 C CA . GLY A 1 146 ? 44.836 16.202 10.618 1 71.94 146 GLY A CA 1
ATOM 1134 C C . GLY A 1 146 ? 45.991 16.123 9.639 1 71.94 146 GLY A C 1
ATOM 1135 O O . GLY A 1 146 ? 46.131 16.981 8.765 1 71.94 146 GLY A O 1
ATOM 1136 N N . LYS A 1 147 ? 46.841 15.18 9.801 1 77.11 147 LYS A N 1
ATOM 1137 C CA . LYS A 1 147 ? 48.041 15.089 8.975 1 77.11 147 LYS A CA 1
ATOM 1138 C C . LYS A 1 147 ? 47.773 14.292 7.702 1 77.11 147 LYS A C 1
ATOM 1140 O O . LYS A 1 147 ? 46.943 13.38 7.697 1 77.11 147 LYS A O 1
ATOM 1145 N N . PHE A 1 148 ? 48.364 14.811 6.608 1 76.97 148 PHE A N 1
ATOM 1146 C CA . PHE A 1 148 ? 48.277 14.067 5.357 1 76.97 148 PHE A CA 1
ATOM 1147 C C . PHE A 1 148 ? 49.643 13.972 4.688 1 76.97 148 PHE A C 1
ATOM 1149 O O . PHE A 1 148 ? 50.533 14.779 4.964 1 76.97 148 PHE A O 1
ATOM 1156 N N . THR A 1 149 ? 49.944 12.834 4.034 1 78.66 149 THR A N 1
ATOM 1157 C CA . THR A 1 149 ? 51.09 12.655 3.149 1 78.66 149 THR A CA 1
ATOM 1158 C C . THR A 1 149 ? 50.633 12.282 1.741 1 78.66 149 THR A C 1
ATOM 1160 O O . THR A 1 149 ? 49.819 11.373 1.568 1 78.66 149 THR A O 1
ATOM 1163 N N . LEU A 1 150 ? 50.972 13.072 0.733 1 76.73 150 LEU A N 1
ATOM 1164 C CA . LEU A 1 150 ? 50.58 12.862 -0.657 1 76.73 150 LEU A CA 1
ATOM 1165 C C . LEU A 1 150 ? 51.756 13.107 -1.596 1 76.73 150 LEU A C 1
ATOM 1167 O O . LEU A 1 150 ? 52.466 14.106 -1.461 1 76.73 150 LEU A O 1
ATOM 1171 N N . SER A 1 151 ? 52.06 12.169 -2.367 1 76.19 151 SER A N 1
ATOM 1172 C CA . SER A 1 151 ? 53.081 12.333 -3.396 1 76.19 151 SER A CA 1
ATOM 1173 C C . SER A 1 151 ? 52.503 12.981 -4.65 1 76.19 151 SER A C 1
ATOM 1175 O O . SER A 1 151 ? 51.549 12.467 -5.237 1 76.19 151 SER A O 1
ATOM 1177 N N . LEU A 1 152 ? 52.955 14.208 -4.964 1 74.14 152 LEU A N 1
ATOM 1178 C CA . LEU A 1 152 ? 52.437 14.895 -6.142 1 74.14 152 LEU A CA 1
ATOM 1179 C C . LEU A 1 152 ? 53.539 15.689 -6.836 1 74.14 152 LEU A C 1
ATOM 1181 O O . LEU A 1 152 ? 54.574 15.981 -6.233 1 74.14 152 LEU A O 1
ATOM 1185 N N . PRO A 1 153 ? 53.439 16.012 -8.126 1 74.67 153 PRO A N 1
ATOM 1186 C CA . PRO A 1 153 ? 54.406 16.88 -8.802 1 74.67 153 PRO A CA 1
ATOM 1187 C C . PRO A 1 153 ? 54.609 18.211 -8.082 1 74.67 153 PRO A C 1
ATOM 1189 O O . PRO A 1 153 ? 53.678 18.73 -7.461 1 74.67 153 PRO A O 1
ATOM 1192 N N . SER A 1 154 ? 55.766 18.67 -7.939 1 73.15 154 SER A N 1
ATOM 1193 C CA . SER A 1 154 ? 56.182 19.84 -7.173 1 73.15 154 SER A CA 1
ATOM 1194 C C . SER A 1 154 ? 55.309 21.049 -7.493 1 73.15 154 SER A C 1
ATOM 1196 O O . SER A 1 154 ? 55.132 21.933 -6.652 1 73.15 154 SER A O 1
ATOM 1198 N N . ASN A 1 155 ? 54.696 21.098 -8.601 1 70.51 155 ASN A N 1
ATOM 1199 C CA . ASN A 1 155 ? 53.892 22.257 -8.974 1 70.51 155 ASN A CA 1
ATOM 1200 C C . ASN A 1 155 ? 52.399 21.948 -8.909 1 70.51 155 ASN A C 1
ATOM 1202 O O . ASN A 1 155 ? 51.582 22.696 -9.451 1 70.51 155 ASN A O 1
ATOM 1206 N N . SER A 1 156 ? 52.038 21.079 -8.141 1 74.73 156 SER A N 1
ATOM 1207 C CA . SER A 1 156 ? 50.634 20.687 -8.087 1 74.73 156 SER A CA 1
ATOM 1208 C C . SER A 1 156 ? 49.866 21.519 -7.066 1 74.73 156 SER A C 1
ATOM 1210 O O . SER A 1 156 ? 50.468 22.157 -6.199 1 74.73 156 SER A O 1
ATOM 1212 N N . VAL A 1 157 ? 48.52 21.629 -7.265 1 78.54 157 VAL A N 1
ATOM 1213 C CA . VAL A 1 157 ? 47.621 22.285 -6.32 1 78.54 157 VAL A CA 1
ATOM 1214 C C . VAL A 1 157 ? 46.804 21.235 -5.57 1 78.54 157 VAL A C 1
ATOM 1216 O O . VAL A 1 157 ? 46.228 20.333 -6.183 1 78.54 157 VAL A O 1
ATOM 1219 N N . LEU A 1 158 ? 46.858 21.389 -4.263 1 78.66 158 LEU A N 1
ATOM 1220 C CA . LEU A 1 158 ? 46.063 20.525 -3.397 1 78.66 158 LEU A CA 1
ATOM 1221 C C . LEU A 1 158 ? 44.674 21.113 -3.169 1 78.66 158 LEU A C 1
ATOM 1223 O O . LEU A 1 158 ? 44.542 22.292 -2.832 1 78.66 158 LEU A O 1
ATOM 1227 N N . ALA A 1 159 ? 43.721 20.374 -3.53 1 77.07 159 ALA A N 1
ATOM 1228 C CA . ALA A 1 159 ? 42.361 20.725 -3.128 1 77.07 159 ALA A CA 1
ATOM 1229 C C . ALA A 1 159 ? 41.96 19.993 -1.851 1 77.07 159 ALA A C 1
ATOM 1231 O O . ALA A 1 159 ? 41.983 18.761 -1.801 1 77.07 159 ALA A O 1
ATOM 1232 N N . VAL A 1 160 ? 41.68 20.757 -0.778 1 75.6 160 VAL A N 1
ATOM 1233 C CA . VAL A 1 160 ? 41.273 20.21 0.512 1 75.6 160 VAL A CA 1
ATOM 1234 C C . VAL A 1 160 ? 39.794 20.501 0.753 1 75.6 160 VAL A C 1
ATOM 1236 O O . VAL A 1 160 ? 39.365 21.656 0.702 1 75.6 160 VAL A O 1
ATOM 1239 N N . THR A 1 161 ? 39.044 19.478 0.826 1 71.16 161 THR A N 1
ATOM 1240 C CA . THR A 1 161 ? 37.613 19.633 1.066 1 71.16 161 THR A CA 1
ATOM 1241 C C . THR A 1 161 ? 37.205 18.947 2.367 1 71.16 161 THR A C 1
ATOM 1243 O O . THR A 1 161 ? 37.772 17.916 2.735 1 71.16 161 THR A O 1
ATOM 1246 N N . TYR A 1 162 ? 36.502 19.617 3.197 1 65.1 162 TYR A N 1
ATOM 1247 C CA . TYR A 1 162 ? 35.903 19.069 4.409 1 65.1 162 TYR A CA 1
ATOM 1248 C C . TYR A 1 162 ? 34.53 19.679 4.662 1 65.1 162 TYR A C 1
ATOM 1250 O O . TYR A 1 162 ? 34.331 20.88 4.463 1 65.1 162 TYR A O 1
ATOM 1258 N N . VAL A 1 163 ? 33.538 18.829 5.04 1 54.46 163 VAL A N 1
ATOM 1259 C CA . VAL A 1 163 ? 32.171 19.279 5.28 1 54.46 163 VAL A CA 1
ATOM 1260 C C . VAL A 1 163 ? 32.173 20.412 6.305 1 54.46 163 VAL A C 1
ATOM 1262 O O . VAL A 1 163 ? 32.774 20.289 7.375 1 54.46 163 VAL A O 1
ATOM 1265 N N . GLY A 1 164 ? 31.573 21.557 6.084 1 53.54 164 GLY A N 1
ATOM 1266 C CA . GLY A 1 164 ? 31.482 22.73 6.938 1 53.54 164 GLY A CA 1
ATOM 1267 C C . GLY A 1 164 ? 32.59 23.736 6.69 1 53.54 164 GLY A C 1
ATOM 1268 O O . GLY A 1 164 ? 32.602 24.815 7.286 1 53.54 164 GLY A O 1
ATOM 1269 N N . PHE A 1 165 ? 33.633 23.326 5.841 1 61.63 165 PHE A N 1
ATOM 1270 C CA . PHE A 1 165 ? 34.742 24.224 5.541 1 61.63 165 PHE A CA 1
ATOM 1271 C C . PHE A 1 165 ? 34.82 24.507 4.045 1 61.63 165 PHE A C 1
ATOM 1273 O O . PHE A 1 165 ? 34.439 23.666 3.228 1 61.63 165 PHE A O 1
ATOM 1280 N N . SER A 1 166 ? 35.097 25.698 3.632 1 63.91 166 SER A N 1
ATOM 1281 C CA . SER A 1 166 ? 35.316 26.071 2.238 1 63.91 166 SER A CA 1
ATOM 1282 C C . SER A 1 166 ? 36.478 25.29 1.633 1 63.91 166 SER A C 1
ATOM 1284 O O . SER A 1 166 ? 37.501 25.081 2.289 1 63.91 166 SER A O 1
ATOM 1286 N N . THR A 1 167 ? 36.228 24.793 0.411 1 66.95 167 THR A N 1
ATOM 1287 C CA . THR A 1 167 ? 37.315 24.112 -0.285 1 66.95 167 THR A CA 1
ATOM 1288 C C . THR A 1 167 ? 38.54 25.016 -0.39 1 66.95 167 THR A C 1
ATOM 1290 O O . THR A 1 167 ? 38.423 26.19 -0.75 1 66.95 167 THR A O 1
ATOM 1293 N N . LYS A 1 168 ? 39.643 24.587 0.051 1 71.56 168 LYS A N 1
ATOM 1294 C CA . LYS A 1 168 ? 40.888 25.341 -0.055 1 71.56 168 LYS A CA 1
ATOM 1295 C C . LYS A 1 168 ? 41.837 24.697 -1.062 1 71.56 168 LYS A C 1
ATOM 1297 O O . LYS A 1 168 ? 42.139 23.506 -0.965 1 71.56 168 LYS A O 1
ATOM 1302 N N . ASN A 1 169 ? 42.137 25.485 -2.157 1 75.26 169 ASN A N 1
ATOM 1303 C CA . ASN A 1 169 ? 43.155 25.069 -3.115 1 75.26 169 ASN A CA 1
ATOM 1304 C C . ASN A 1 169 ? 44.533 25.607 -2.738 1 75.26 169 ASN A C 1
ATOM 1306 O O . ASN A 1 169 ? 44.722 26.82 -2.628 1 75.26 169 ASN A O 1
ATOM 1310 N N . ILE A 1 170 ? 45.533 24.773 -2.457 1 76.02 170 ILE A N 1
ATOM 1311 C CA . ILE A 1 170 ? 46.857 25.175 -1.996 1 76.02 170 ILE A CA 1
ATOM 1312 C C . ILE A 1 170 ? 47.909 24.763 -3.024 1 76.02 170 ILE A C 1
ATOM 1314 O O . ILE A 1 170 ? 48.092 23.573 -3.291 1 76.02 170 ILE A O 1
ATOM 1318 N N . PRO A 1 171 ? 48.545 25.662 -3.687 1 75.96 171 PRO A N 1
ATOM 1319 C CA . PRO A 1 171 ? 49.678 25.285 -4.536 1 75.96 171 PRO A CA 1
ATOM 1320 C C . PRO A 1 171 ? 50.834 24.68 -3.743 1 75.96 171 PRO A C 1
ATOM 1322 O O . PRO A 1 171 ? 51.246 25.238 -2.722 1 75.96 171 PRO A O 1
ATOM 1325 N N . VAL A 1 172 ? 51.379 23.604 -3.967 1 76.44 172 VAL A N 1
ATOM 1326 C CA . VAL A 1 172 ? 52.449 22.898 -3.271 1 76.44 172 VAL A CA 1
ATOM 1327 C C . VAL A 1 172 ? 53.773 23.63 -3.478 1 76.44 172 VAL A C 1
ATOM 1329 O O . VAL A 1 172 ? 54.601 23.697 -2.567 1 76.44 172 VAL A O 1
ATOM 1332 N N . ASN A 1 173 ? 53.978 24.474 -4.477 1 69.87 173 ASN A N 1
ATOM 1333 C CA . ASN A 1 173 ? 55.153 25.266 -4.828 1 69.87 173 ASN A CA 1
ATOM 1334 C C . ASN A 1 173 ? 56.427 24.673 -4.233 1 69.87 173 ASN A C 1
ATOM 1336 O O . ASN A 1 173 ? 57.205 25.381 -3.591 1 69.87 173 ASN A O 1
ATOM 1340 N N . ASN A 1 174 ? 56.878 23.318 -4.418 1 67.66 174 ASN A N 1
ATOM 1341 C CA . ASN A 1 174 ? 58.066 22.571 -4.02 1 67.66 174 ASN A CA 1
ATOM 1342 C C . ASN A 1 174 ? 58.201 22.5 -2.501 1 67.66 174 ASN A C 1
ATOM 1344 O O . ASN A 1 174 ? 59.301 22.311 -1.98 1 67.66 174 ASN A O 1
ATOM 1348 N N . GLN A 1 175 ? 57.121 22.736 -1.739 1 72.64 175 GLN A N 1
ATOM 1349 C CA . GLN A 1 175 ? 57.176 22.607 -0.287 1 72.64 175 GLN A CA 1
ATOM 1350 C C . GLN A 1 175 ? 56.86 21.18 0.152 1 72.64 175 GLN A C 1
ATOM 1352 O O . GLN A 1 175 ? 55.923 20.562 -0.357 1 72.64 175 GLN A O 1
ATOM 1357 N N . ASN A 1 176 ? 57.734 20.722 1.026 1 73.63 176 ASN A N 1
ATOM 1358 C CA . ASN A 1 176 ? 57.564 19.358 1.516 1 73.63 176 ASN A CA 1
ATOM 1359 C C . ASN A 1 176 ? 56.688 19.316 2.765 1 73.63 176 ASN A C 1
ATOM 1361 O O . ASN A 1 176 ? 56.281 18.24 3.207 1 73.63 176 ASN A O 1
ATOM 1365 N N . ALA A 1 177 ? 56.455 20.378 3.453 1 74.16 177 ALA A N 1
ATOM 1366 C CA . ALA A 1 177 ? 55.609 20.473 4.64 1 74.16 177 ALA A CA 1
ATOM 1367 C C . ALA A 1 177 ? 54.603 21.613 4.505 1 74.16 177 ALA A C 1
ATOM 1369 O O . ALA A 1 177 ? 54.986 22.765 4.288 1 74.16 177 ALA A O 1
ATOM 1370 N N . ILE A 1 178 ? 53.32 21.299 4.373 1 77.25 178 ILE A N 1
ATOM 1371 C CA . ILE A 1 178 ? 52.302 22.331 4.215 1 77.25 178 ILE A CA 1
ATOM 1372 C C . ILE A 1 178 ? 51.314 22.264 5.377 1 77.25 178 ILE A C 1
ATOM 1374 O O . ILE A 1 178 ? 50.885 21.177 5.774 1 77.25 178 ILE A O 1
ATOM 1378 N N . GLN A 1 179 ? 51.087 23.355 6.111 1 76.68 179 GLN A N 1
ATOM 1379 C CA . GLN A 1 179 ? 49.993 23.5 7.065 1 76.68 179 GLN A CA 1
ATOM 1380 C C . GLN A 1 179 ? 48.791 24.187 6.423 1 76.68 179 GLN A C 1
ATOM 1382 O O . GLN A 1 179 ? 48.903 25.31 5.926 1 76.68 179 GLN A O 1
ATOM 1387 N N . ILE A 1 180 ? 47.742 23.485 6.279 1 76.25 180 ILE A N 1
ATOM 1388 C CA . ILE A 1 180 ? 46.534 24.006 5.65 1 76.25 180 ILE A CA 1
ATOM 1389 C C . ILE A 1 180 ? 45.512 24.375 6.723 1 76.25 180 ILE A C 1
ATOM 1391 O O . ILE A 1 180 ? 45.121 23.531 7.533 1 76.25 180 ILE A O 1
ATOM 1395 N N . VAL A 1 181 ? 45.183 25.586 6.896 1 74.54 181 VAL A N 1
ATOM 1396 C CA . VAL A 1 181 ? 44.124 26.052 7.785 1 74.54 181 VAL A CA 1
ATOM 1397 C C . VAL A 1 181 ? 42.819 26.19 7.005 1 74.54 181 VAL A C 1
ATOM 1399 O O . VAL A 1 181 ? 42.725 26.999 6.079 1 74.54 181 VAL A O 1
ATOM 1402 N N . MET A 1 182 ? 41.92 25.326 7.282 1 69.64 182 MET A N 1
ATOM 1403 C CA . MET A 1 182 ? 40.623 25.376 6.613 1 69.64 182 MET A CA 1
ATOM 1404 C C . MET A 1 182 ? 39.715 26.414 7.263 1 69.64 182 MET A C 1
ATOM 1406 O O . MET A 1 182 ? 39.723 26.574 8.485 1 69.64 182 MET A O 1
ATOM 1410 N N . GLU A 1 183 ? 39.257 27.295 6.516 1 60.98 183 GLU A N 1
ATOM 1411 C CA . GLU A 1 183 ? 38.271 28.262 6.992 1 60.98 183 GLU A CA 1
ATOM 1412 C C . GLU A 1 183 ? 36.856 27.699 6.899 1 60.98 183 GLU A C 1
ATOM 1414 O O . GLU A 1 183 ? 36.523 26.997 5.942 1 60.98 183 GLU A O 1
ATOM 1419 N N . GLU A 1 184 ? 36.227 27.738 8.023 1 50.02 184 GLU A N 1
ATOM 1420 C CA . GLU A 1 184 ? 34.826 27.328 7.977 1 50.02 184 GLU A CA 1
ATOM 1421 C C . GLU A 1 184 ? 34.109 27.95 6.782 1 50.02 184 GLU A C 1
ATOM 1423 O O . GLU A 1 184 ? 34.432 29.065 6.369 1 50.02 184 GLU A O 1
ATOM 1428 N N . ASP A 1 185 ? 33.566 27.161 6.068 1 44.1 185 ASP A N 1
ATOM 1429 C CA . ASP A 1 185 ? 32.815 27.623 4.905 1 44.1 185 ASP A CA 1
ATOM 1430 C C . ASP A 1 185 ? 31.919 28.806 5.263 1 44.1 185 ASP A C 1
ATOM 1432 O O . ASP A 1 185 ? 30.795 28.62 5.734 1 44.1 185 ASP A O 1
ATOM 1436 N N . SER A 1 186 ? 32.477 29.711 6.048 1 38.63 186 SER A N 1
ATOM 1437 C CA . SER A 1 186 ? 31.643 30.901 6.181 1 38.63 186 SER A CA 1
ATOM 1438 C C . SER A 1 186 ? 31.328 31.511 4.819 1 38.63 186 SER A C 1
ATOM 1440 O O . SER A 1 186 ? 30.721 32.58 4.737 1 38.63 186 SER A O 1
ATOM 1442 N N . GLU A 1 187 ? 32.336 31.341 3.954 1 36.66 187 GLU A N 1
ATOM 1443 C CA . GLU A 1 187 ? 32.108 32.15 2.761 1 36.66 187 GLU A CA 1
ATOM 1444 C C . GLU A 1 187 ? 30.661 32.042 2.289 1 36.66 187 GLU A C 1
ATOM 1446 O O . GLU A 1 187 ? 30.052 30.974 2.376 1 36.66 187 GLU A O 1
ATOM 1451 N N . ILE A 1 188 ? 30.066 33.056 2.389 1 38.7 188 ILE A N 1
ATOM 1452 C CA . ILE A 1 188 ? 28.887 33.479 1.641 1 38.7 188 ILE A CA 1
ATOM 1453 C C . ILE A 1 188 ? 28.87 32.797 0.275 1 38.7 188 ILE A C 1
ATOM 1455 O O . ILE A 1 188 ? 29.511 33.267 -0.668 1 38.7 188 ILE A O 1
ATOM 1459 N N . LEU A 1 189 ? 29.4 31.695 0.132 1 39.85 189 LEU A N 1
ATOM 1460 C CA . LEU A 1 189 ? 29.181 30.944 -1.099 1 39.85 189 LEU A CA 1
ATOM 1461 C C . LEU A 1 189 ? 27.862 31.343 -1.753 1 39.85 189 LEU A C 1
ATOM 1463 O O . LEU A 1 189 ? 26.949 31.821 -1.076 1 39.85 189 LEU A O 1
ATOM 1467 N N . GLU A 1 190 ? 27.942 31.35 -2.998 1 52.41 190 GLU A N 1
ATOM 1468 C CA . GLU A 1 190 ? 26.823 31.579 -3.907 1 52.41 190 GLU A CA 1
ATOM 1469 C C . GLU A 1 190 ? 25.59 30.794 -3.473 1 52.41 190 GLU A C 1
ATOM 1471 O O . GLU A 1 190 ? 25.551 29.568 -3.6 1 52.41 190 GLU A O 1
ATOM 1476 N N . GLU A 1 191 ? 24.92 31.268 -2.516 1 64.95 191 GLU A N 1
ATOM 1477 C CA . GLU A 1 191 ? 23.64 30.705 -2.097 1 64.95 191 GLU A CA 1
ATOM 1478 C C . GLU A 1 191 ? 22.82 30.244 -3.299 1 64.95 191 GLU A C 1
ATOM 1480 O O . GLU A 1 191 ? 22.704 30.966 -4.292 1 64.95 191 GLU A O 1
ATOM 1485 N N . VAL A 1 192 ? 22.739 29.02 -3.345 1 77.48 192 VAL A N 1
ATOM 1486 C CA . VAL A 1 192 ? 21.89 28.459 -4.391 1 77.48 192 VAL A CA 1
ATOM 1487 C C . VAL A 1 192 ? 20.458 28.324 -3.879 1 77.48 192 VAL A C 1
ATOM 1489 O O . VAL A 1 192 ? 20.237 27.929 -2.732 1 77.48 192 VAL A O 1
ATOM 1492 N N . VAL A 1 193 ? 19.576 28.868 -4.626 1 80.8 193 VAL A N 1
ATOM 1493 C CA . VAL A 1 193 ? 18.164 28.732 -4.282 1 80.8 193 VAL A CA 1
ATOM 1494 C C . VAL A 1 193 ? 17.479 27.792 -5.271 1 80.8 193 VAL A C 1
ATOM 1496 O O . VAL A 1 193 ? 17.856 27.734 -6.444 1 80.8 193 VAL A O 1
ATOM 1499 N N . VAL A 1 194 ? 16.61 27.101 -4.704 1 85.36 194 VAL A N 1
ATOM 1500 C CA . VAL A 1 194 ? 15.838 26.2 -5.554 1 85.36 194 VAL A CA 1
ATOM 1501 C C . VAL A 1 194 ? 14.737 26.98 -6.27 1 85.36 194 VAL A C 1
ATOM 1503 O O . VAL A 1 194 ? 14.072 27.824 -5.664 1 85.36 194 VAL A O 1
ATOM 1506 N N . VAL A 1 195 ? 14.657 26.797 -7.513 1 83.91 195 VAL A N 1
ATOM 1507 C CA . VAL A 1 195 ? 13.609 27.401 -8.33 1 83.91 195 VAL A CA 1
ATOM 1508 C C . VAL A 1 195 ? 12.849 26.312 -9.084 1 83.91 195 VAL A C 1
ATOM 1510 O O . VAL A 1 195 ? 13.017 25.123 -8.805 1 83.91 195 VAL A O 1
ATOM 1513 N N . ALA A 1 196 ? 11.993 26.767 -9.882 1 83.28 196 ALA A N 1
ATOM 1514 C CA . ALA A 1 196 ? 11.191 25.796 -10.622 1 83.28 196 ALA A CA 1
ATOM 1515 C C . ALA A 1 196 ? 12.075 24.889 -11.473 1 83.28 196 ALA A C 1
ATOM 1517 O O . ALA A 1 196 ? 12.752 25.356 -12.391 1 83.28 196 ALA A O 1
ATOM 1518 N N . TYR A 1 197 ? 12.128 23.687 -11.215 1 85.08 197 TYR A N 1
ATOM 1519 C CA . TYR A 1 197 ? 12.771 22.609 -11.958 1 85.08 197 TYR A CA 1
ATOM 1520 C C . TYR A 1 197 ? 14.286 22.772 -11.955 1 85.08 197 TYR A C 1
ATOM 1522 O O . TYR A 1 197 ? 14.956 22.433 -12.933 1 85.08 197 TYR A O 1
ATOM 1530 N N . GLY A 1 198 ? 14.768 23.467 -10.852 1 81.97 198 GLY A N 1
ATOM 1531 C CA . GLY A 1 198 ? 16.216 23.586 -10.799 1 81.97 198 GLY A CA 1
ATOM 1532 C C . GLY A 1 198 ? 16.701 24.48 -9.674 1 81.97 198 GLY A C 1
ATOM 1533 O O . GLY A 1 198 ? 15.976 24.714 -8.704 1 81.97 198 GLY A O 1
ATOM 1534 N N . THR A 1 199 ? 17.985 24.775 -9.783 1 81.8 199 THR A N 1
ATOM 1535 C CA . THR A 1 199 ? 18.615 25.663 -8.812 1 81.8 199 THR A CA 1
ATOM 1536 C C . THR A 1 199 ? 19.267 26.853 -9.511 1 81.8 199 THR A C 1
ATOM 1538 O O . THR A 1 199 ? 19.573 26.788 -10.703 1 81.8 199 THR A O 1
ATOM 1541 N N . GLN A 1 200 ? 19.312 27.905 -8.828 1 82.48 200 GLN A N 1
ATOM 1542 C CA . GLN A 1 200 ? 19.977 29.114 -9.302 1 82.48 200 GLN A CA 1
ATOM 1543 C C . GLN A 1 200 ? 20.788 29.768 -8.187 1 82.48 200 GLN A C 1
ATOM 1545 O O . GLN A 1 200 ? 20.459 29.626 -7.007 1 82.48 200 GLN A O 1
ATOM 1550 N N . LYS A 1 201 ? 21.79 30.375 -8.652 1 79.58 201 LYS A N 1
ATOM 1551 C CA . LYS A 1 201 ? 22.515 31.197 -7.688 1 79.58 201 LYS A CA 1
ATOM 1552 C C . LYS A 1 201 ? 21.68 32.398 -7.253 1 79.58 201 LYS A C 1
ATOM 1554 O O . LYS A 1 201 ? 20.985 33.006 -8.069 1 79.58 201 LYS A O 1
ATOM 1559 N N . LYS A 1 202 ? 21.725 32.685 -6.106 1 78.61 202 LYS A N 1
ATOM 1560 C CA . LYS A 1 202 ? 20.927 33.78 -5.561 1 78.61 202 LYS A CA 1
ATOM 1561 C C . LYS A 1 202 ? 21.311 35.111 -6.2 1 78.61 202 LYS A C 1
ATOM 1563 O O . LYS A 1 202 ? 20.459 35.98 -6.397 1 78.61 202 LYS A O 1
ATOM 1568 N N . ILE A 1 203 ? 22.599 35.291 -6.505 1 75.03 203 ILE A N 1
ATOM 1569 C CA . ILE A 1 203 ? 23.083 36.555 -7.05 1 75.03 203 ILE A CA 1
ATOM 1570 C C . ILE A 1 203 ? 22.502 36.771 -8.446 1 75.03 203 ILE A C 1
ATOM 1572 O O . ILE A 1 203 ? 22.291 37.911 -8.867 1 75.03 203 ILE A O 1
ATOM 1576 N N . SER A 1 204 ? 22.212 35.731 -9.128 1 78.8 204 SER A N 1
ATOM 1577 C CA . SER A 1 204 ? 21.722 35.84 -10.498 1 78.8 204 SER A CA 1
ATOM 1578 C C . SER A 1 204 ? 20.207 35.683 -10.558 1 78.8 204 SER A C 1
ATOM 1580 O O . SER A 1 204 ? 19.613 35.75 -11.636 1 78.8 204 SER A O 1
ATOM 1582 N N . SER A 1 205 ? 19.64 35.504 -9.426 1 83.2 205 SER A N 1
ATOM 1583 C CA . SER A 1 205 ? 18.198 35.283 -9.429 1 83.2 205 SER A CA 1
ATOM 1584 C C . SER A 1 205 ? 17.436 36.604 -9.447 1 83.2 205 SER A C 1
ATOM 1586 O O . SER A 1 205 ? 17.802 37.547 -8.743 1 83.2 205 SER A O 1
ATOM 1588 N N . THR A 1 206 ? 16.478 36.714 -10.296 1 87.68 206 THR A N 1
ATOM 1589 C CA . THR A 1 206 ? 15.638 37.903 -10.387 1 87.68 206 THR A CA 1
ATOM 1590 C C . THR A 1 206 ? 14.298 37.674 -9.694 1 87.68 206 THR A C 1
ATOM 1592 O O . THR A 1 206 ? 13.423 38.541 -9.72 1 87.68 206 THR A O 1
ATOM 1595 N N . ALA A 1 207 ? 14.116 36.542 -9.059 1 85.96 207 ALA A N 1
ATOM 1596 C CA . ALA A 1 207 ? 12.838 36.175 -8.455 1 85.96 207 ALA A CA 1
ATOM 1597 C C . ALA A 1 207 ? 12.849 36.428 -6.951 1 85.96 207 ALA A C 1
ATOM 1599 O O . ALA A 1 207 ? 13.908 36.406 -6.319 1 85.96 207 ALA A O 1
ATOM 1600 N N . ALA A 1 208 ? 11.653 36.739 -6.494 1 89.23 208 ALA A N 1
ATOM 1601 C CA . ALA A 1 208 ? 11.5 36.841 -5.045 1 89.23 208 ALA A CA 1
ATOM 1602 C C . ALA A 1 208 ? 11.38 35.46 -4.407 1 89.23 208 ALA A C 1
ATOM 1604 O O . ALA A 1 208 ? 10.395 34.751 -4.628 1 89.23 208 ALA A O 1
ATOM 1605 N N . VAL A 1 209 ? 12.345 35.108 -3.643 1 87.85 209 VAL A N 1
ATOM 1606 C CA . VAL A 1 209 ? 12.398 33.784 -3.031 1 87.85 209 VAL A CA 1
ATOM 1607 C C . VAL A 1 209 ? 12.848 33.905 -1.577 1 87.85 209 VAL A C 1
ATOM 1609 O O . VAL A 1 209 ? 13.646 34.782 -1.238 1 87.85 209 VAL A O 1
ATOM 1612 N N . SER A 1 210 ? 12.205 33.203 -0.777 1 87.46 210 SER A N 1
ATOM 1613 C CA . SER A 1 210 ? 12.66 33.015 0.597 1 87.46 210 SER A CA 1
ATOM 1614 C C . SER A 1 210 ? 13.028 31.559 0.863 1 87.46 210 SER A C 1
ATOM 1616 O O . SER A 1 210 ? 12.326 30.646 0.423 1 87.46 210 SER A O 1
ATOM 1618 N N . SER A 1 211 ? 14.133 31.327 1.437 1 86.93 211 SER A N 1
ATOM 1619 C CA . SER A 1 211 ? 14.572 29.956 1.673 1 86.93 211 SER A CA 1
ATOM 1620 C C . SER A 1 211 ? 15.032 29.763 3.114 1 86.93 211 SER A C 1
ATOM 1622 O O . SER A 1 211 ? 15.419 30.724 3.781 1 86.93 211 SER A O 1
ATOM 1624 N N . MET A 1 212 ? 14.929 28.518 3.554 1 84.58 212 MET A N 1
ATOM 1625 C CA . MET A 1 212 ? 15.42 28.14 4.876 1 84.58 212 MET A CA 1
ATOM 1626 C C . MET A 1 212 ? 16.026 26.741 4.852 1 84.58 212 MET A C 1
ATOM 1628 O O . MET A 1 212 ? 15.494 25.84 4.201 1 84.58 212 MET A O 1
ATOM 1632 N N . LYS A 1 213 ? 17.129 26.699 5.487 1 82.23 213 LYS A N 1
ATOM 1633 C CA . LYS A 1 213 ? 17.704 25.374 5.697 1 82.23 213 LYS A CA 1
ATOM 1634 C C . LYS A 1 213 ? 17.088 24.695 6.917 1 82.23 213 LYS A C 1
ATOM 1636 O O . LYS A 1 213 ? 16.819 25.347 7.928 1 82.23 213 LYS A O 1
ATOM 1641 N N . THR A 1 214 ? 16.827 23.465 6.855 1 77.25 214 THR A N 1
ATOM 1642 C CA . THR A 1 214 ? 16.038 22.793 7.882 1 77.25 214 THR A CA 1
ATOM 1643 C C . THR A 1 214 ? 16.93 22.325 9.028 1 77.25 214 THR A C 1
ATOM 1645 O O . THR A 1 214 ? 16.441 22.018 10.117 1 77.25 214 THR A O 1
ATOM 1648 N N . LYS A 1 215 ? 18.226 22.3 8.834 1 69.99 215 LYS A N 1
ATOM 1649 C CA . LYS A 1 215 ? 19.091 21.918 9.946 1 69.99 215 LYS A CA 1
ATOM 1650 C C . LYS A 1 215 ? 18.788 22.749 11.189 1 69.99 215 LYS A C 1
ATOM 1652 O O . LYS A 1 215 ? 18.951 22.274 12.315 1 69.99 215 LYS A O 1
ATOM 1657 N N . ASP A 1 216 ? 18.299 23.901 10.967 1 64.01 216 ASP A N 1
ATOM 1658 C CA . ASP A 1 216 ? 18.052 24.811 12.081 1 64.01 216 ASP A CA 1
ATOM 1659 C C . ASP A 1 216 ? 16.703 24.525 12.737 1 64.01 216 ASP A C 1
ATOM 1661 O O . ASP A 1 216 ? 16.43 25 13.841 1 64.01 216 ASP A O 1
ATOM 1665 N N . VAL A 1 217 ? 15.907 23.737 12.04 1 71.75 217 VAL A N 1
ATOM 1666 C CA . VAL A 1 217 ? 14.555 23.589 12.569 1 71.75 217 VAL A CA 1
ATOM 1667 C C . VAL A 1 217 ? 14.266 22.116 12.847 1 71.75 217 VAL A C 1
ATOM 1669 O O . VAL A 1 217 ? 13.303 21.786 13.542 1 71.75 217 VAL A O 1
ATOM 1672 N N . ALA A 1 218 ? 15.099 21.343 12.436 1 72.81 218 ALA A N 1
ATOM 1673 C CA . ALA A 1 218 ? 14.837 19.913 12.574 1 72.81 218 ALA A CA 1
ATOM 1674 C C . ALA A 1 218 ? 14.903 19.481 14.036 1 72.81 218 ALA A C 1
ATOM 1676 O O . ALA A 1 218 ? 14.312 18.468 14.418 1 72.81 218 ALA A O 1
ATOM 1677 N N . GLN A 1 219 ? 15.551 20.305 14.872 1 76.4 219 GLN A N 1
ATOM 1678 C CA . GLN A 1 219 ? 15.744 19.895 16.259 1 76.4 219 GLN A CA 1
ATOM 1679 C C . GLN A 1 219 ? 14.643 20.454 17.156 1 76.4 219 GLN A C 1
ATOM 1681 O O . GLN A 1 219 ? 14.676 20.273 18.375 1 76.4 219 GLN A O 1
ATOM 1686 N N . LYS A 1 220 ? 13.734 20.982 16.575 1 83.91 220 LYS A N 1
ATOM 1687 C CA . LYS A 1 220 ? 12.596 21.458 17.356 1 83.91 220 LYS A CA 1
ATOM 1688 C C . LYS A 1 220 ? 11.552 20.359 17.533 1 83.91 220 LYS A C 1
ATOM 1690 O O . LYS A 1 220 ? 11.397 19.497 16.665 1 83.91 220 LYS A O 1
ATOM 1695 N N . PRO A 1 221 ? 10.913 20.34 18.686 1 86.76 221 PRO A N 1
ATOM 1696 C CA . PRO A 1 221 ? 9.942 19.279 18.961 1 86.76 221 PRO A CA 1
ATOM 1697 C C . PRO A 1 221 ? 8.613 19.493 18.239 1 86.76 221 PRO A C 1
ATOM 1699 O O . PRO A 1 221 ? 7.582 19.698 18.884 1 86.76 221 PRO A O 1
ATOM 1702 N N . VAL A 1 222 ? 8.649 19.475 16.974 1 84.71 222 VAL A N 1
ATOM 1703 C CA . VAL A 1 222 ? 7.455 19.586 16.141 1 84.71 222 VAL A CA 1
ATOM 1704 C C . VAL A 1 222 ? 7.327 18.349 15.255 1 84.71 222 VAL A C 1
ATOM 1706 O O . VAL A 1 222 ? 8.323 17.854 14.721 1 84.71 222 VAL A O 1
ATOM 1709 N N . ILE A 1 223 ? 6.121 17.929 15.231 1 85.82 223 ILE A N 1
ATOM 1710 C CA . ILE A 1 223 ? 5.851 16.755 14.408 1 85.82 223 ILE A CA 1
ATOM 1711 C C . ILE A 1 223 ? 5.539 17.188 12.977 1 85.82 223 ILE A C 1
ATOM 1713 O O . ILE A 1 223 ? 5.925 16.513 12.02 1 85.82 223 ILE A O 1
ATOM 1717 N N . ASN A 1 224 ? 4.864 18.31 12.809 1 89.28 224 ASN A N 1
ATOM 1718 C CA . ASN A 1 224 ? 4.526 18.884 11.51 1 89.28 224 ASN A CA 1
ATOM 1719 C C . ASN A 1 224 ? 5.398 20.094 11.188 1 89.28 224 ASN A C 1
ATOM 1721 O O . ASN A 1 224 ? 5.302 21.128 11.852 1 89.28 224 ASN A O 1
ATOM 1725 N N . ILE A 1 225 ? 6.136 20.052 10.148 1 88.19 225 ILE A N 1
ATOM 1726 C CA . ILE A 1 225 ? 7.142 21.052 9.81 1 88.19 225 ILE A CA 1
ATOM 1727 C C . ILE A 1 225 ? 6.461 22.376 9.472 1 88.19 225 ILE A C 1
ATOM 1729 O O . ILE A 1 225 ? 7.081 23.439 9.553 1 88.19 225 ILE A O 1
ATOM 1733 N N . SER A 1 226 ? 5.19 22.328 9.08 1 88.59 226 SER A N 1
ATOM 1734 C CA . SER A 1 226 ? 4.487 23.562 8.744 1 88.59 226 SER A CA 1
ATOM 1735 C C . SER A 1 226 ? 4.44 24.514 9.935 1 88.59 226 SER A C 1
ATOM 1737 O O . SER A 1 226 ? 4.336 25.73 9.76 1 88.59 226 SER A O 1
ATOM 1739 N N . ASN A 1 227 ? 4.621 24.023 11.13 1 86.95 227 ASN A N 1
ATOM 1740 C CA . ASN A 1 227 ? 4.558 24.83 12.344 1 86.95 227 ASN A CA 1
ATOM 1741 C C . ASN A 1 227 ? 5.856 25.599 12.574 1 86.95 227 ASN A C 1
ATOM 1743 O O . ASN A 1 227 ? 5.903 26.511 13.401 1 86.95 227 ASN A O 1
ATOM 1747 N N . SER A 1 228 ? 6.822 25.286 11.772 1 83.8 228 SER A N 1
ATOM 1748 C CA . SER A 1 228 ? 8.119 25.918 11.99 1 83.8 228 SER A CA 1
ATOM 1749 C C . SER A 1 228 ? 8.396 26.99 10.942 1 83.8 228 SER A C 1
ATOM 1751 O O . SER A 1 228 ? 9.44 27.645 10.976 1 83.8 228 SER A O 1
ATOM 1753 N N . LEU A 1 229 ? 7.53 27.197 10.109 1 83.95 229 LEU A N 1
ATOM 1754 C CA . LEU A 1 229 ? 7.806 28.082 8.983 1 83.95 229 LEU A CA 1
ATOM 1755 C C . LEU A 1 229 ? 7.463 29.527 9.329 1 83.95 229 LEU A C 1
ATOM 1757 O O . LEU A 1 229 ? 8.13 30.456 8.868 1 83.95 229 LEU A O 1
ATOM 1761 N N . ALA A 1 230 ? 6.489 29.722 10.138 1 78.17 230 ALA A N 1
ATOM 1762 C CA . ALA A 1 230 ? 6.032 31.077 10.438 1 78.17 230 ALA A CA 1
ATOM 1763 C C . ALA A 1 230 ? 7.099 31.859 11.199 1 78.17 230 ALA A C 1
ATOM 1765 O O . ALA A 1 230 ? 7.73 31.329 12.117 1 78.17 230 ALA A O 1
ATOM 1766 N N . GLY A 1 231 ? 7.359 33.042 10.776 1 83.92 231 GLY A N 1
ATOM 1767 C CA . GLY A 1 231 ? 8.268 33.941 11.469 1 83.92 231 GLY A CA 1
ATOM 1768 C C . GLY A 1 231 ? 9.703 33.825 10.991 1 83.92 231 GLY A C 1
ATOM 1769 O O . GLY A 1 231 ? 10.551 34.644 11.351 1 83.92 231 GLY A O 1
ATOM 1770 N N . ARG A 1 232 ? 9.875 32.864 10.197 1 88.25 232 ARG A N 1
ATOM 1771 C CA . ARG A 1 232 ? 11.251 32.655 9.758 1 88.25 232 ARG A CA 1
ATOM 1772 C C . ARG A 1 232 ? 11.457 33.167 8.337 1 88.25 232 ARG A C 1
ATOM 1774 O O . ARG A 1 232 ? 12.582 33.476 7.939 1 88.25 232 ARG A O 1
ATOM 1781 N N . MET A 1 233 ? 10.416 33.233 7.673 1 89.8 233 MET A N 1
ATOM 1782 C CA . MET A 1 233 ? 10.479 33.691 6.288 1 89.8 233 MET A CA 1
ATOM 1783 C C . MET A 1 233 ? 9.46 34.797 6.033 1 89.8 233 MET A C 1
ATOM 1785 O O . MET A 1 233 ? 8.279 34.642 6.346 1 89.8 233 MET A O 1
ATOM 1789 N N . ALA A 1 234 ? 9.97 35.849 5.445 1 92.65 234 ALA A N 1
ATOM 1790 C CA . ALA A 1 234 ? 9.053 36.932 5.099 1 92.65 234 ALA A CA 1
ATOM 1791 C C . ALA A 1 234 ? 8.062 36.49 4.026 1 92.65 234 ALA A C 1
ATOM 1793 O O . ALA A 1 234 ? 8.423 35.755 3.104 1 92.65 234 ALA A O 1
ATOM 1794 N N . GLY A 1 235 ? 6.857 36.9 4.186 1 92.62 235 GLY A N 1
ATOM 1795 C CA . GLY A 1 235 ? 5.828 36.617 3.199 1 92.62 235 GLY A CA 1
ATOM 1796 C C . GLY A 1 235 ? 5.052 35.347 3.493 1 92.62 235 GLY A C 1
ATOM 1797 O O . GLY A 1 235 ? 4.121 34.999 2.764 1 92.62 235 GLY A O 1
ATOM 1798 N N . VAL A 1 236 ? 5.416 34.681 4.545 1 92.19 236 VAL A N 1
ATOM 1799 C CA . VAL A 1 236 ? 4.751 33.425 4.878 1 92.19 236 VAL A CA 1
ATOM 1800 C C . VAL A 1 236 ? 3.926 33.598 6.151 1 92.19 236 VAL A C 1
ATOM 1802 O O . VAL A 1 236 ? 4.452 34.01 7.188 1 92.19 236 VAL A O 1
ATOM 1805 N N . ILE A 1 237 ? 2.677 33.297 5.997 1 90.05 237 ILE A N 1
ATOM 1806 C CA . ILE A 1 237 ? 1.761 33.292 7.132 1 90.05 237 ILE A CA 1
ATOM 1807 C C . ILE A 1 237 ? 1.345 31.858 7.453 1 90.05 237 ILE A C 1
ATOM 1809 O O . ILE A 1 237 ? 0.79 31.161 6.6 1 90.05 237 ILE A O 1
ATOM 1813 N N . ALA A 1 238 ? 1.696 31.396 8.633 1 87.79 238 ALA A N 1
ATOM 1814 C CA . ALA A 1 238 ? 1.315 30.066 9.099 1 87.79 238 ALA A CA 1
ATOM 1815 C C . ALA A 1 238 ? 0.539 30.145 10.411 1 87.79 238 ALA A C 1
ATOM 1817 O O . ALA A 1 238 ? 1.008 30.743 11.382 1 87.79 238 ALA A O 1
ATOM 1818 N N . LYS A 1 239 ? -0.658 29.607 10.425 1 88.32 239 LYS A N 1
ATOM 1819 C CA . LYS A 1 239 ? -1.494 29.59 11.622 1 88.32 239 LYS A CA 1
ATOM 1820 C C . LYS A 1 239 ? -1.87 28.163 12.01 1 88.32 239 LYS A C 1
ATOM 1822 O O . LYS A 1 239 ? -2.471 27.436 11.216 1 88.32 239 LYS A O 1
ATOM 1827 N N . GLN A 1 240 ? -1.484 27.776 13.235 1 89.13 240 GLN A N 1
ATOM 1828 C CA . GLN A 1 240 ? -1.842 26.461 13.758 1 89.13 240 GLN A CA 1
ATOM 1829 C C . GLN A 1 240 ? -3.156 26.516 14.532 1 89.13 240 GLN A C 1
ATOM 1831 O O . GLN A 1 240 ? -3.169 26.843 15.721 1 89.13 240 GLN A O 1
ATOM 1836 N N . GLY A 1 241 ? -4.216 26.021 13.952 1 86.3 241 GLY A N 1
ATOM 1837 C CA . GLY A 1 241 ? -5.53 26.134 14.566 1 86.3 241 GLY A CA 1
ATOM 1838 C C . GLY A 1 241 ? -5.816 25.034 15.571 1 86.3 241 GLY A C 1
ATOM 1839 O O . GLY A 1 241 ? -6.764 25.131 16.352 1 86.3 241 GLY A O 1
ATOM 1840 N N . SER A 1 242 ? -4.971 24.034 15.607 1 90.9 242 SER A N 1
ATOM 1841 C CA . SER A 1 242 ? -5.215 22.903 16.495 1 90.9 242 SER A CA 1
ATOM 1842 C C . SER A 1 242 ? -3.91 22.227 16.903 1 90.9 242 SER A C 1
ATOM 1844 O O . SER A 1 242 ? -2.964 22.168 16.115 1 90.9 242 SER A O 1
ATOM 1846 N N . GLY A 1 243 ? -3.93 21.756 18.118 1 92.55 243 GLY A N 1
ATOM 1847 C CA . GLY A 1 243 ? -2.804 20.958 18.577 1 92.55 243 GLY A CA 1
ATOM 1848 C C . GLY A 1 243 ? -3.103 19.471 18.616 1 92.55 243 GLY A C 1
ATOM 1849 O O . GLY A 1 243 ? -2.337 18.694 19.19 1 92.55 243 GLY A O 1
ATOM 1850 N N . GLU A 1 244 ? -4.214 18.992 18.04 1 94.48 244 GLU A N 1
ATOM 1851 C CA . GLU A 1 244 ? -4.623 17.591 18.093 1 94.48 244 GLU A CA 1
ATOM 1852 C C . GLU A 1 244 ? -3.632 16.698 17.352 1 94.48 244 GLU A C 1
ATOM 1854 O O . GLU A 1 244 ? -3.314 16.948 16.188 1 94.48 244 GLU A O 1
ATOM 1859 N N . PRO A 1 245 ? -3.159 15.641 18.024 1 95.28 245 PRO A N 1
ATOM 1860 C CA . PRO A 1 245 ? -2.214 14.749 17.349 1 95.28 245 PRO A CA 1
ATOM 1861 C C . PRO A 1 245 ? -2.735 14.245 16.005 1 95.28 245 PRO A C 1
ATOM 1863 O O . PRO A 1 245 ? -3.85 13.722 15.928 1 95.28 245 PRO A O 1
ATOM 1866 N N . GLY A 1 246 ? -1.974 14.429 15.022 1 93.12 246 GLY A N 1
ATOM 1867 C CA . GLY A 1 246 ? -2.343 13.991 13.685 1 93.12 246 GLY A CA 1
ATOM 1868 C C . GLY A 1 246 ? -3.114 15.039 12.906 1 93.12 246 GLY A C 1
ATOM 1869 O O . GLY A 1 246 ? -3.321 14.895 11.699 1 93.12 246 GLY A O 1
ATOM 1870 N N . ALA A 1 247 ? -3.592 16.075 13.515 1 92.08 247 ALA A N 1
ATOM 1871 C CA . ALA A 1 247 ? -4.324 17.172 12.887 1 92.08 247 ALA A CA 1
ATOM 1872 C C . ALA A 1 247 ? -3.791 18.524 13.354 1 92.08 247 ALA A C 1
ATOM 1874 O O . ALA A 1 247 ? -4.565 19.451 13.603 1 92.08 247 ALA A O 1
ATOM 1875 N N . ASP A 1 248 ? -2.528 18.609 13.515 1 89.08 248 ASP A N 1
ATOM 1876 C CA . ASP A 1 248 ? -1.91 19.801 14.088 1 89.08 248 ASP A CA 1
ATOM 1877 C C . ASP A 1 248 ? -1.245 20.649 13.006 1 89.08 248 ASP A C 1
ATOM 1879 O O . ASP A 1 248 ? -0.495 21.579 13.313 1 89.08 248 ASP A O 1
ATOM 1883 N N . GLY A 1 249 ? -1.521 20.408 11.849 1 88.8 249 GLY A N 1
ATOM 1884 C CA . GLY A 1 249 ? -0.892 21.147 10.766 1 88.8 249 GLY A CA 1
ATOM 1885 C C . GLY A 1 249 ? -1.366 22.585 10.671 1 88.8 249 GLY A C 1
ATOM 1886 O O . GLY A 1 249 ? -2.531 22.88 10.945 1 88.8 249 GLY A O 1
ATOM 1887 N N . SER A 1 250 ? -0.426 23.47 10.2 1 89.43 250 SER A N 1
ATOM 1888 C CA . SER A 1 250 ? -0.768 24.879 10.031 1 89.43 250 SER A CA 1
ATOM 1889 C C . SER A 1 250 ? -1.334 25.147 8.641 1 89.43 250 SER A C 1
ATOM 1891 O O . SER A 1 250 ? -0.945 24.495 7.67 1 89.43 250 SER A O 1
ATOM 1893 N N . ASP A 1 251 ? -2.19 26.081 8.632 1 89.63 251 ASP A N 1
ATOM 1894 C CA . ASP A 1 251 ? -2.602 26.649 7.352 1 89.63 251 ASP A CA 1
ATOM 1895 C C . ASP A 1 251 ? -1.555 27.625 6.821 1 89.63 251 ASP A C 1
ATOM 1897 O O . ASP A 1 251 ? -1.146 28.55 7.527 1 89.63 251 ASP A O 1
ATOM 1901 N N . LEU A 1 252 ? -1.142 27.42 5.594 1 91.25 252 LEU A N 1
ATOM 1902 C CA . LEU A 1 252 ? -0.087 28.242 5.012 1 91.25 252 LEU A CA 1
ATOM 1903 C C . LEU A 1 252 ? -0.657 29.203 3.974 1 91.25 252 LEU A C 1
ATOM 1905 O O . LEU A 1 252 ? -1.469 28.808 3.135 1 91.25 252 LEU A O 1
ATOM 1909 N N . ARG A 1 253 ? -0.26 30.479 4.094 1 93.3 253 ARG A N 1
ATOM 1910 C CA . ARG A 1 253 ? -0.564 31.511 3.108 1 93.3 253 ARG A CA 1
ATOM 1911 C C . ARG A 1 253 ? 0.689 32.291 2.727 1 93.3 253 ARG A C 1
ATOM 1913 O O . ARG A 1 253 ? 1.517 32.604 3.585 1 93.3 253 ARG A O 1
ATOM 1920 N N . ILE A 1 254 ? 0.849 32.445 1.524 1 94.51 254 ILE A N 1
ATOM 1921 C CA . ILE A 1 254 ? 1.95 33.273 1.043 1 94.51 254 ILE A CA 1
ATOM 1922 C C . ILE A 1 254 ? 1.423 34.649 0.64 1 94.51 254 ILE A C 1
ATOM 1924 O O . ILE A 1 254 ? 0.612 34.764 -0.282 1 94.51 254 ILE A O 1
ATOM 1928 N N . ARG A 1 255 ? 1.931 35.677 1.327 1 94.23 255 ARG A N 1
ATOM 1929 C CA . ARG A 1 255 ? 1.578 37.074 1.094 1 94.23 255 ARG A CA 1
ATOM 1930 C C . ARG A 1 255 ? 0.074 37.289 1.229 1 94.23 255 ARG A C 1
ATOM 1932 O O . ARG A 1 255 ? -0.529 38.01 0.431 1 94.23 255 ARG A O 1
ATOM 1939 N N . GLY A 1 256 ? -0.559 36.509 2.15 1 91.18 256 GLY A N 1
ATOM 1940 C CA . GLY A 1 256 ? -1.947 36.724 2.529 1 91.18 256 GLY A CA 1
ATOM 1941 C C . GLY A 1 256 ? -2.929 35.985 1.64 1 91.18 256 GLY A C 1
ATOM 1942 O O . GLY A 1 256 ? -2.592 34.953 1.057 1 91.18 256 GLY A O 1
ATOM 1943 N N . VAL A 1 257 ? -4.199 36.421 1.646 1 91.78 257 VAL A N 1
ATOM 1944 C CA . VAL A 1 257 ? -5.293 35.806 0.902 1 91.78 257 VAL A CA 1
ATOM 1945 C C . VAL A 1 257 ? -5.621 36.649 -0.328 1 91.78 257 VAL A C 1
ATOM 1947 O O . VAL A 1 257 ? -5.832 37.86 -0.22 1 91.78 257 VAL A O 1
ATOM 1950 N N . ALA A 1 258 ? -5.669 35.957 -1.436 1 91.35 258 ALA A N 1
ATOM 1951 C CA . ALA A 1 258 ? -5.876 36.744 -2.649 1 91.35 258 ALA A CA 1
ATOM 1952 C C . ALA A 1 258 ? -7.059 36.211 -3.453 1 91.35 258 ALA A C 1
ATOM 1954 O O . ALA A 1 258 ? -7.298 36.649 -4.581 1 91.35 258 ALA A O 1
ATOM 1955 N N . THR A 1 259 ? -7.803 35.226 -2.904 1 91.52 259 THR A N 1
ATOM 1956 C CA . THR A 1 259 ? -8.951 34.652 -3.596 1 91.52 259 THR A CA 1
ATOM 1957 C C . THR A 1 259 ? -9.965 34.101 -2.597 1 91.52 259 THR A C 1
ATOM 1959 O O . THR A 1 259 ? -9.647 33.916 -1.421 1 91.52 259 THR A O 1
ATOM 1962 N N . LEU A 1 260 ? -11.136 33.916 -3.097 1 89.96 260 LEU A N 1
ATOM 1963 C CA . LEU A 1 260 ? -12.163 33.281 -2.278 1 89.96 260 LEU A CA 1
ATOM 1964 C C . LEU A 1 260 ? -12.18 31.773 -2.502 1 89.96 260 LEU A C 1
ATOM 1966 O O . LEU A 1 260 ? -12.852 31.04 -1.772 1 89.96 260 LEU A O 1
ATOM 1970 N N . GLY A 1 261 ? -11.47 31.359 -3.502 1 86.38 261 GLY A N 1
ATOM 1971 C CA . GLY A 1 261 ? -11.359 29.94 -3.799 1 86.38 261 GLY A CA 1
ATOM 1972 C C . GLY A 1 261 ? -10.243 29.255 -3.032 1 86.38 261 GLY A C 1
ATOM 1973 O O . GLY A 1 261 ? -10.08 29.481 -1.831 1 86.38 261 GLY A O 1
ATOM 1974 N N . ASN A 1 262 ? -9.613 28.418 -3.719 1 85.94 262 ASN A N 1
ATOM 1975 C CA . ASN A 1 262 ? -8.49 27.73 -3.091 1 85.94 262 ASN A CA 1
ATOM 1976 C C . ASN A 1 262 ? -7.35 28.693 -2.773 1 85.94 262 ASN A C 1
ATOM 1978 O O . ASN A 1 262 ? -6.783 29.311 -3.677 1 85.94 262 ASN A O 1
ATOM 1982 N N . GLN A 1 263 ? -6.976 28.78 -1.559 1 88.73 263 GLN A N 1
ATOM 1983 C CA . GLN A 1 263 ? -5.985 29.75 -1.104 1 88.73 263 GLN A CA 1
ATOM 1984 C C . GLN A 1 263 ? -4.669 29.066 -0.746 1 88.73 263 GLN A C 1
ATOM 1986 O O . GLN A 1 263 ? -3.708 29.727 -0.347 1 88.73 263 GLN A O 1
ATOM 1991 N N . SER A 1 264 ? -4.588 27.772 -0.865 1 90.04 264 SER A N 1
ATOM 1992 C CA . SER A 1 264 ? -3.399 27.034 -0.454 1 90.04 264 SER A CA 1
ATOM 1993 C C . SER A 1 264 ? -2.295 27.137 -1.501 1 90.04 264 SER A C 1
ATOM 1995 O O . SER A 1 264 ? -2.567 27.113 -2.703 1 90.04 264 SER A O 1
ATOM 1997 N N . PRO A 1 265 ? -1.082 27.297 -1.061 1 93.05 265 PRO A N 1
ATOM 1998 C CA . PRO A 1 265 ? 0.017 27.257 -2.028 1 93.05 265 PRO A CA 1
ATOM 1999 C C . PRO A 1 265 ? 0.245 25.862 -2.606 1 93.05 265 PRO A C 1
ATOM 2001 O O . PRO A 1 265 ? -0.209 24.87 -2.03 1 93.05 265 PRO A O 1
ATOM 2004 N N . LEU A 1 266 ? 0.873 25.875 -3.757 1 93.71 266 LEU A N 1
ATOM 2005 C CA . LEU A 1 266 ? 1.312 24.602 -4.319 1 93.71 266 LEU A CA 1
ATOM 2006 C C . LEU A 1 266 ? 2.536 24.074 -3.579 1 93.71 266 LEU A C 1
ATOM 2008 O O . LEU A 1 266 ? 3.504 24.808 -3.369 1 93.71 266 LEU A O 1
ATOM 2012 N N . VAL A 1 267 ? 2.484 22.921 -3.157 1 94.46 267 VAL A N 1
ATOM 2013 C CA . VAL A 1 267 ? 3.631 22.3 -2.503 1 94.46 267 VAL A CA 1
ATOM 2014 C C . VAL A 1 267 ? 4.294 21.307 -3.455 1 94.46 267 VAL A C 1
ATOM 2016 O O . VAL A 1 267 ? 3.635 20.405 -3.979 1 94.46 267 VAL A O 1
ATOM 2019 N N . VAL A 1 268 ? 5.536 21.509 -3.647 1 95.43 268 VAL A N 1
ATOM 2020 C CA . VAL A 1 268 ? 6.319 20.647 -4.527 1 95.43 268 VAL A CA 1
ATOM 2021 C C . VAL A 1 268 ? 7.47 20.019 -3.745 1 95.43 268 VAL A C 1
ATOM 2023 O O . VAL A 1 268 ? 8.294 20.728 -3.164 1 95.43 268 VAL A O 1
ATOM 2026 N N . VAL A 1 269 ? 7.542 18.771 -3.695 1 95.95 269 VAL A N 1
ATOM 2027 C CA . VAL A 1 269 ? 8.628 18.045 -3.045 1 95.95 269 VAL A CA 1
ATOM 2028 C C . VAL A 1 269 ? 9.517 17.391 -4.1 1 95.95 269 VAL A C 1
ATOM 2030 O O . VAL A 1 269 ? 9.073 16.503 -4.832 1 95.95 269 VAL A O 1
ATOM 2033 N N . ASP A 1 270 ? 10.679 17.841 -4.206 1 94.24 270 ASP A N 1
ATOM 2034 C CA . ASP A 1 270 ? 11.646 17.329 -5.172 1 94.24 270 ASP A CA 1
ATOM 2035 C C . ASP A 1 270 ? 11.093 17.404 -6.594 1 94.24 270 ASP A C 1
ATOM 2037 O O . ASP A 1 270 ? 11.163 16.428 -7.345 1 94.24 270 ASP A O 1
ATOM 2041 N N . GLY A 1 271 ? 10.425 18.49 -6.872 1 92.14 271 GLY A N 1
ATOM 2042 C CA . GLY A 1 271 ? 10.014 18.796 -8.233 1 92.14 271 GLY A CA 1
ATOM 2043 C C . GLY A 1 271 ? 8.632 18.27 -8.572 1 92.14 271 GLY A C 1
ATOM 2044 O O . GLY A 1 271 ? 8.142 18.471 -9.685 1 92.14 271 GLY A O 1
ATOM 2045 N N . VAL A 1 272 ? 7.955 17.62 -7.571 1 93.8 272 VAL A N 1
ATOM 2046 C CA . VAL A 1 272 ? 6.647 17.023 -7.821 1 93.8 272 VAL A CA 1
ATOM 2047 C C . VAL A 1 272 ? 5.65 17.502 -6.769 1 93.8 272 VAL A C 1
ATOM 2049 O O . VAL A 1 272 ? 5.984 17.594 -5.585 1 93.8 272 VAL A O 1
ATOM 2052 N N . PRO A 1 273 ? 4.395 17.828 -7.158 1 92.98 273 PRO A N 1
ATOM 2053 C CA . PRO A 1 273 ? 3.384 18.184 -6.16 1 92.98 273 PRO A CA 1
ATOM 2054 C C . PRO A 1 273 ? 3.088 17.045 -5.186 1 92.98 273 PRO A C 1
ATOM 2056 O O . PRO A 1 273 ? 2.62 15.981 -5.599 1 92.98 273 PRO A O 1
ATOM 2059 N N . ARG A 1 274 ? 3.439 17.177 -3.979 1 94.82 274 ARG A N 1
ATOM 2060 C CA . ARG A 1 274 ? 3.256 16.211 -2.9 1 94.82 274 ARG A CA 1
ATOM 2061 C C . ARG A 1 274 ? 2.948 16.913 -1.582 1 94.82 274 ARG A C 1
ATOM 2063 O O . ARG A 1 274 ? 3.255 18.096 -1.417 1 94.82 274 ARG A O 1
ATOM 2070 N N . ASP A 1 275 ? 2.324 16.2 -0.725 1 90.2 275 ASP A N 1
ATOM 2071 C CA . ASP A 1 275 ? 2.145 16.682 0.641 1 90.2 275 ASP A CA 1
ATOM 2072 C C . ASP A 1 275 ? 3.448 16.59 1.432 1 90.2 275 ASP A C 1
ATOM 2074 O O . ASP A 1 275 ? 4.205 15.629 1.281 1 90.2 275 ASP A O 1
ATOM 2078 N N . PHE A 1 276 ? 3.722 17.592 2.162 1 89.24 276 PHE A N 1
ATOM 2079 C CA . PHE A 1 276 ? 4.975 17.548 2.906 1 89.24 276 PHE A CA 1
ATOM 2080 C C . PHE A 1 276 ? 4.714 17.529 4.407 1 89.24 276 PHE A C 1
ATOM 2082 O O . PHE A 1 276 ? 5.653 17.537 5.206 1 89.24 276 PHE A O 1
ATOM 2089 N N . SER A 1 277 ? 3.445 17.545 4.802 1 87.25 277 SER A N 1
ATOM 2090 C CA . SER A 1 277 ? 3.087 17.701 6.208 1 87.25 277 SER A CA 1
ATOM 2091 C C . SER A 1 277 ? 3.569 16.515 7.037 1 87.25 277 SER A C 1
ATOM 2093 O O . SER A 1 277 ? 3.753 16.633 8.25 1 87.25 277 SER A O 1
ATOM 2095 N N . ARG A 1 278 ? 3.892 15.427 6.42 1 91.07 278 ARG A N 1
ATOM 2096 C CA . ARG A 1 278 ? 4.244 14.225 7.168 1 91.07 278 ARG A CA 1
ATOM 2097 C C . ARG A 1 278 ? 5.692 13.823 6.908 1 91.07 278 ARG A C 1
ATOM 2099 O O . ARG A 1 278 ? 6.123 12.741 7.312 1 91.07 278 ARG A O 1
ATOM 2106 N N . ILE A 1 279 ? 6.37 14.672 6.29 1 92.09 279 ILE A N 1
ATOM 2107 C CA . ILE A 1 279 ? 7.79 14.393 6.109 1 92.09 279 ILE A CA 1
ATOM 2108 C C . ILE A 1 279 ? 8.551 14.73 7.389 1 92.09 279 ILE A C 1
ATOM 2110 O O . ILE A 1 279 ? 8.305 15.768 8.009 1 92.09 279 ILE A O 1
ATOM 2114 N N . ASP A 1 280 ? 9.409 13.909 7.755 1 92.53 280 ASP A N 1
ATOM 2115 C CA . ASP A 1 280 ? 10.295 14.188 8.881 1 92.53 280 ASP A CA 1
ATOM 2116 C C . ASP A 1 280 ? 11.199 15.383 8.586 1 92.53 280 ASP A C 1
ATOM 2118 O O . ASP A 1 280 ? 11.902 15.401 7.573 1 92.53 280 ASP A O 1
ATOM 2122 N N . PRO A 1 281 ? 11.194 16.333 9.419 1 90.61 281 PRO A N 1
ATOM 2123 C CA . PRO A 1 281 ? 12.023 17.519 9.19 1 90.61 281 PRO A CA 1
ATOM 2124 C C . PRO A 1 281 ? 13.5 17.179 8.998 1 90.61 281 PRO A C 1
ATOM 2126 O O . PRO A 1 281 ? 14.209 17.879 8.271 1 90.61 281 PRO A O 1
ATOM 2129 N N . ASN A 1 282 ? 13.999 16.117 9.587 1 91.36 282 ASN A N 1
ATOM 2130 C CA . ASN A 1 282 ? 15.398 15.719 9.469 1 91.36 282 ASN A CA 1
ATOM 2131 C C . ASN A 1 282 ? 15.733 15.262 8.052 1 91.36 282 ASN A C 1
ATOM 2133 O O . ASN A 1 282 ? 16.906 15.186 7.681 1 91.36 282 ASN A O 1
ATOM 2137 N N . MET A 1 283 ? 14.765 15.03 7.307 1 94.08 283 MET A N 1
ATOM 2138 C CA . MET A 1 283 ? 14.959 14.523 5.952 1 94.08 283 MET A CA 1
ATOM 2139 C C . MET A 1 283 ? 14.942 15.66 4.937 1 94.08 283 MET A C 1
ATOM 2141 O O . MET A 1 283 ? 15.241 15.452 3.76 1 94.08 283 MET A O 1
ATOM 2145 N N . ILE A 1 284 ? 14.613 16.814 5.37 1 93.57 284 ILE A N 1
ATOM 2146 C CA . ILE A 1 284 ? 14.49 17.969 4.488 1 93.57 284 ILE A CA 1
ATOM 2147 C C . ILE A 1 284 ? 15.796 18.76 4.489 1 93.57 284 ILE A C 1
ATOM 2149 O O . ILE A 1 284 ? 16.361 19.037 5.55 1 93.57 284 ILE A O 1
ATOM 2153 N N . GLU A 1 285 ? 16.274 19.052 3.356 1 92.52 285 GLU A N 1
ATOM 2154 C CA . GLU A 1 285 ? 17.467 19.879 3.203 1 92.52 285 GLU A CA 1
ATOM 2155 C C . GLU A 1 285 ? 17.124 21.363 3.289 1 92.52 285 GLU A C 1
ATOM 2157 O O . GLU A 1 285 ? 17.749 22.106 4.049 1 92.52 285 GLU A O 1
ATOM 2162 N N . ASP A 1 286 ? 16.175 21.745 2.537 1 90.82 286 ASP A N 1
ATOM 2163 C CA . ASP A 1 286 ? 15.779 23.15 2.561 1 90.82 286 ASP A CA 1
ATOM 2164 C C . ASP A 1 286 ? 14.333 23.32 2.103 1 90.82 286 ASP A C 1
ATOM 2166 O O . ASP A 1 286 ? 13.75 22.406 1.517 1 90.82 286 ASP A O 1
ATOM 2170 N N . ILE A 1 287 ? 13.717 24.341 2.433 1 92.39 287 ILE A N 1
ATOM 2171 C CA . ILE A 1 287 ? 12.396 24.791 2.007 1 92.39 287 ILE A CA 1
ATOM 2172 C C . ILE A 1 287 ? 12.505 26.174 1.369 1 92.39 287 ILE A C 1
ATOM 2174 O O . ILE A 1 287 ? 13.092 27.089 1.951 1 92.39 287 ILE A O 1
ATOM 2178 N N . THR A 1 288 ? 12.01 26.299 0.152 1 92.86 288 THR A N 1
ATOM 2179 C CA . THR A 1 288 ? 12.029 27.563 -0.576 1 92.86 288 THR A CA 1
ATOM 2180 C C . THR A 1 288 ? 10.612 27.999 -0.939 1 92.86 288 THR A C 1
ATOM 2182 O O . THR A 1 288 ? 9.798 27.182 -1.375 1 92.86 288 THR A O 1
ATOM 2185 N N . ILE A 1 289 ? 10.347 29.196 -0.715 1 94.12 289 ILE A N 1
ATOM 2186 C CA . ILE A 1 289 ? 9.039 29.742 -1.058 1 94.12 289 ILE A CA 1
ATOM 2187 C C . ILE A 1 289 ? 9.171 30.689 -2.248 1 94.12 289 ILE A C 1
ATOM 2189 O O . ILE A 1 289 ? 9.974 31.625 -2.219 1 94.12 289 ILE A O 1
ATOM 2193 N N . LEU A 1 290 ? 8.468 30.403 -3.255 1 93.87 290 LEU A N 1
ATOM 2194 C CA . LEU A 1 290 ? 8.368 31.279 -4.417 1 93.87 290 LEU A CA 1
ATOM 2195 C C . LEU A 1 290 ? 7.143 32.181 -4.315 1 93.87 290 LEU A C 1
ATOM 2197 O O . LEU A 1 290 ? 6.018 31.695 -4.178 1 93.87 290 LEU A O 1
ATOM 2201 N N . LYS A 1 291 ? 7.346 33.479 -4.526 1 92.97 291 LYS A N 1
ATOM 2202 C CA . LYS A 1 291 ? 6.279 34.404 -4.153 1 92.97 291 LYS A CA 1
ATOM 2203 C C . LYS A 1 291 ? 5.841 35.247 -5.347 1 92.97 291 LYS A C 1
ATOM 2205 O O . LYS A 1 291 ? 4.692 35.69 -5.413 1 92.97 291 LYS A O 1
ATOM 2210 N N . ASP A 1 292 ? 6.701 35.62 -6.258 1 90.78 292 ASP A N 1
ATOM 2211 C CA . ASP A 1 292 ? 6.339 36.547 -7.325 1 90.78 292 ASP A CA 1
ATOM 2212 C C . ASP A 1 292 ? 6.066 35.803 -8.631 1 90.78 292 ASP A C 1
ATOM 2214 O O . ASP A 1 292 ? 6.162 34.575 -8.683 1 90.78 292 ASP A O 1
ATOM 2218 N N . ALA A 1 293 ? 5.743 36.519 -9.633 1 87.88 293 ALA A N 1
ATOM 2219 C CA . ALA A 1 293 ? 5.306 35.931 -10.896 1 87.88 293 ALA A CA 1
ATOM 2220 C C . ALA A 1 293 ? 6.448 35.184 -11.578 1 87.88 293 ALA A C 1
ATOM 2222 O O . ALA A 1 293 ? 6.248 34.098 -12.128 1 87.88 293 ALA A O 1
ATOM 2223 N N . ALA A 1 294 ? 7.538 35.757 -11.542 1 84.98 294 ALA A N 1
ATOM 2224 C CA . ALA A 1 294 ? 8.681 35.151 -12.22 1 84.98 294 ALA A CA 1
ATOM 2225 C C . ALA A 1 294 ? 9.037 33.804 -11.599 1 84.98 294 ALA A C 1
ATOM 2227 O O . ALA A 1 294 ? 9.453 32.88 -12.302 1 84.98 294 ALA A O 1
ATOM 2228 N N . ALA A 1 295 ? 8.879 33.721 -10.417 1 83.62 295 ALA A N 1
ATOM 2229 C CA . ALA A 1 295 ? 9.246 32.505 -9.696 1 83.62 295 ALA A CA 1
ATOM 2230 C C . ALA A 1 295 ? 8.196 31.415 -9.889 1 83.62 295 ALA A C 1
ATOM 2232 O O . ALA A 1 295 ? 8.525 30.227 -9.93 1 83.62 295 ALA A O 1
ATOM 2233 N N . VAL A 1 296 ? 6.943 31.769 -9.969 1 88.28 296 VAL A N 1
ATOM 2234 C CA . VAL A 1 296 ? 5.883 30.77 -9.886 1 88.28 296 VAL A CA 1
ATOM 2235 C C . VAL A 1 296 ? 5.382 30.429 -11.288 1 88.28 296 VAL A C 1
ATOM 2237 O O . VAL A 1 296 ? 4.742 29.395 -11.491 1 88.28 296 VAL A O 1
ATOM 2240 N N . ALA A 1 297 ? 5.712 31.175 -12.255 1 82.93 297 ALA A N 1
ATOM 2241 C CA . ALA A 1 297 ? 5.15 31.038 -13.596 1 82.93 297 ALA A CA 1
ATOM 2242 C C . ALA A 1 297 ? 5.414 29.646 -14.162 1 82.93 297 ALA A C 1
ATOM 2244 O O . ALA A 1 297 ? 4.544 29.055 -14.806 1 82.93 297 ALA A O 1
ATOM 2245 N N . PRO A 1 298 ? 6.546 29.143 -13.899 1 83.92 298 PRO A N 1
ATOM 2246 C CA . PRO A 1 298 ? 6.784 27.806 -14.448 1 83.92 298 PRO A CA 1
ATOM 2247 C C . PRO A 1 298 ? 5.85 26.751 -13.86 1 83.92 298 PRO A C 1
ATOM 2249 O O . PRO A 1 298 ? 5.769 25.635 -14.38 1 83.92 298 PRO A O 1
ATOM 2252 N N . TYR A 1 299 ? 5.165 27.126 -12.848 1 86.79 299 TYR A N 1
ATOM 2253 C CA . TYR A 1 299 ? 4.218 26.184 -12.262 1 86.79 299 TYR A CA 1
ATOM 2254 C C . TYR A 1 299 ? 2.794 26.491 -12.711 1 86.79 299 TYR A C 1
ATOM 2256 O O . TYR A 1 299 ? 1.868 25.73 -12.423 1 86.79 299 TYR A O 1
ATOM 2264 N N . GLY A 1 300 ? 2.639 27.543 -13.382 1 78.46 300 GLY A N 1
ATOM 2265 C CA . GLY A 1 300 ? 1.416 27.859 -14.102 1 78.46 300 GLY A CA 1
ATOM 2266 C C . GLY A 1 300 ? 0.192 27.905 -13.207 1 78.46 300 GLY A C 1
ATOM 2267 O O . GLY A 1 300 ? 0.076 28.782 -12.349 1 78.46 300 GLY A O 1
ATOM 2268 N N . MET A 1 301 ? -0.716 26.775 -13.325 1 75.58 301 MET A N 1
ATOM 2269 C CA . MET A 1 301 ? -2.081 26.697 -12.814 1 75.58 301 MET A CA 1
ATOM 2270 C C . MET A 1 301 ? -2.087 26.591 -11.293 1 75.58 301 MET A C 1
ATOM 2272 O O . MET A 1 301 ? -3.122 26.796 -10.656 1 75.58 301 MET A O 1
ATOM 2276 N N . ALA A 1 302 ? -1.022 26.428 -10.72 1 78.37 302 ALA A N 1
ATOM 2277 C CA . ALA A 1 302 ? -1.051 26.202 -9.278 1 78.37 302 ALA A CA 1
ATOM 2278 C C . ALA A 1 302 ? -0.137 27.183 -8.55 1 78.37 302 ALA A C 1
ATOM 2280 O O . ALA A 1 302 ? 0.022 27.105 -7.329 1 78.37 302 ALA A O 1
ATOM 2281 N N . GLY A 1 303 ? 0.281 28.13 -9.202 1 83.65 303 GLY A N 1
ATOM 2282 C CA . GLY A 1 303 ? 1.281 28.987 -8.585 1 83.65 303 GLY A CA 1
ATOM 2283 C C . GLY A 1 303 ? 0.718 30.309 -8.1 1 83.65 303 GLY A C 1
ATOM 2284 O O . GLY A 1 303 ? 1.426 31.098 -7.472 1 83.65 303 GLY A O 1
ATOM 2285 N N . ALA A 1 304 ? -0.544 30.465 -8.322 1 88.43 304 ALA A N 1
ATOM 2286 C CA . ALA A 1 304 ? -1.11 31.782 -8.039 1 88.43 304 ALA A CA 1
ATOM 2287 C C . ALA A 1 304 ? -0.976 32.129 -6.559 1 88.43 304 ALA A C 1
ATOM 2289 O O . ALA A 1 304 ? -0.776 33.294 -6.204 1 88.43 304 ALA A O 1
ATOM 2290 N N . ASN A 1 305 ? -1.042 31.171 -5.726 1 92.09 305 ASN A N 1
ATOM 2291 C CA . ASN A 1 305 ? -0.979 31.411 -4.289 1 92.09 305 ASN A CA 1
ATOM 2292 C C . ASN A 1 305 ? 0.436 31.222 -3.749 1 92.09 305 ASN A C 1
ATOM 2294 O O . ASN A 1 305 ? 0.641 31.181 -2.535 1 92.09 305 ASN A O 1
ATOM 2298 N N . GLY A 1 306 ? 1.39 31.089 -4.642 1 92.94 306 GLY A N 1
ATOM 2299 C CA . GLY A 1 306 ? 2.755 30.811 -4.225 1 92.94 306 GLY A CA 1
ATOM 2300 C C . GLY A 1 306 ? 3.1 29.334 -4.257 1 92.94 306 GLY A C 1
ATOM 2301 O O . GLY A 1 306 ? 2.213 28.487 -4.377 1 92.94 306 GLY A O 1
ATOM 2302 N N . VAL A 1 307 ? 4.395 29.074 -4.229 1 94.22 307 VAL A N 1
ATOM 2303 C CA . VAL A 1 307 ? 4.853 27.69 -4.3 1 94.22 307 VAL A CA 1
ATOM 2304 C C . VAL A 1 307 ? 5.83 27.41 -3.161 1 94.22 307 VAL A C 1
ATOM 2306 O O . VAL A 1 307 ? 6.697 28.235 -2.861 1 94.22 307 VAL A O 1
ATOM 2309 N N . VAL A 1 308 ? 5.628 26.336 -2.511 1 94.43 308 VAL A N 1
ATOM 2310 C CA . VAL A 1 308 ? 6.56 25.837 -1.505 1 94.43 308 VAL A CA 1
ATOM 2311 C C . VAL A 1 308 ? 7.371 24.678 -2.081 1 94.43 308 VAL A C 1
ATOM 2313 O O . VAL A 1 308 ? 6.811 23.64 -2.441 1 94.43 308 VAL A O 1
ATOM 2316 N N . LEU A 1 309 ? 8.597 24.891 -2.192 1 95.21 309 LEU A N 1
ATOM 2317 C CA . LEU A 1 309 ? 9.493 23.843 -2.671 1 95.21 309 LEU A CA 1
ATOM 2318 C C . LEU A 1 309 ? 10.205 23.163 -1.506 1 95.21 309 LEU A C 1
ATOM 2320 O O . LEU A 1 309 ? 10.855 23.828 -0.697 1 95.21 309 LEU A O 1
ATOM 2324 N N . VAL A 1 310 ? 10.086 21.944 -1.431 1 94.68 310 VAL A N 1
ATOM 2325 C CA . VAL A 1 310 ? 10.765 21.143 -0.418 1 94.68 310 VAL A CA 1
ATOM 2326 C C . VAL A 1 310 ? 11.797 20.235 -1.083 1 94.68 310 VAL A C 1
ATOM 2328 O O . VAL A 1 310 ? 11.468 19.478 -1.999 1 94.68 310 VAL A O 1
ATOM 2331 N N . THR A 1 311 ? 12.98 20.408 -0.688 1 94.7 311 THR A N 1
ATOM 2332 C CA . THR A 1 311 ? 14.052 19.55 -1.18 1 94.7 311 THR A CA 1
ATOM 2333 C C . THR A 1 311 ? 14.505 18.575 -0.097 1 94.7 311 THR A C 1
ATOM 2335 O O . THR A 1 311 ? 14.857 18.989 1.01 1 94.7 311 THR A O 1
ATOM 2338 N N . THR A 1 312 ? 14.563 17.358 -0.36 1 94.99 312 THR A N 1
ATOM 2339 C CA . THR A 1 312 ? 15.001 16.362 0.612 1 94.99 312 THR A CA 1
ATOM 2340 C C . THR A 1 312 ? 16.509 16.15 0.527 1 94.99 312 THR A C 1
ATOM 2342 O O . THR A 1 312 ? 17.133 16.489 -0.481 1 94.99 312 THR A O 1
ATOM 2345 N N . LYS A 1 313 ? 17.056 15.686 1.532 1 94.08 313 LYS A N 1
ATOM 2346 C CA . LYS A 1 313 ? 18.498 15.469 1.607 1 94.08 313 LYS A CA 1
ATOM 2347 C C . LYS A 1 313 ? 18.946 14.399 0.615 1 94.08 313 LYS A C 1
ATOM 2349 O O . LYS A 1 313 ? 18.217 13.438 0.361 1 94.08 313 LYS A O 1
ATOM 2354 N N . LYS A 1 314 ? 20.128 14.68 0.059 1 92.31 314 LYS A N 1
ATOM 2355 C CA . LYS A 1 314 ? 20.757 13.746 -0.871 1 92.31 314 LYS A CA 1
ATOM 2356 C C . LYS A 1 314 ? 22.111 13.276 -0.346 1 92.31 314 LYS A C 1
ATOM 2358 O O . LYS A 1 314 ? 22.622 13.814 0.638 1 92.31 314 LYS A O 1
ATOM 2363 N N . GLY A 1 315 ? 22.623 12.264 -1.025 1 87.35 315 GLY A N 1
ATOM 2364 C CA . GLY A 1 315 ? 23.924 11.746 -0.633 1 87.35 315 GLY A CA 1
ATOM 2365 C C . GLY A 1 315 ? 25.071 12.657 -1.024 1 87.35 315 GLY A C 1
ATOM 2366 O O . GLY A 1 315 ? 24.963 13.426 -1.981 1 87.35 315 GLY A O 1
ATOM 2367 N N . LYS A 1 316 ? 26.074 12.57 -0.221 1 81.6 316 LYS A N 1
ATOM 2368 C CA . LYS A 1 316 ? 27.301 13.303 -0.517 1 81.6 316 LYS A CA 1
ATOM 2369 C C . LYS A 1 316 ? 28.485 12.354 -0.672 1 81.6 316 LYS A C 1
ATOM 2371 O O . LYS A 1 316 ? 28.515 11.284 -0.059 1 81.6 316 LYS A O 1
ATOM 2376 N N . SER A 1 317 ? 29.368 12.743 -1.523 1 80.01 317 SER A N 1
ATOM 2377 C CA . SER A 1 317 ? 30.564 11.924 -1.689 1 80.01 317 SER A CA 1
ATOM 2378 C C . SER A 1 317 ? 31.403 11.904 -0.416 1 80.01 317 SER A C 1
ATOM 2380 O O . SER A 1 317 ? 31.5 12.914 0.285 1 80.01 317 SER A O 1
ATOM 2382 N N . GLY A 1 318 ? 31.932 10.789 -0.034 1 75.2 318 GLY A N 1
ATOM 2383 C CA . GLY A 1 318 ? 32.767 10.654 1.148 1 75.2 318 GLY A CA 1
ATOM 2384 C C . GLY A 1 318 ? 32.462 9.406 1.955 1 75.2 318 GLY A C 1
ATOM 2385 O O . GLY A 1 318 ? 31.702 8.544 1.51 1 75.2 318 GLY A O 1
ATOM 2386 N N . ALA A 1 319 ? 33.12 9.361 3.095 1 71.16 319 ALA A N 1
ATOM 2387 C CA . ALA A 1 319 ? 32.925 8.231 3.999 1 71.16 319 ALA A CA 1
ATOM 2388 C C . ALA A 1 319 ? 31.502 8.209 4.552 1 71.16 319 ALA A C 1
ATOM 2390 O O . ALA A 1 319 ? 30.867 9.258 4.69 1 71.16 319 ALA A O 1
ATOM 2391 N N . PRO A 1 320 ? 31.016 7.073 4.811 1 79.9 320 PRO A N 1
ATOM 2392 C CA . PRO A 1 320 ? 29.675 6.98 5.392 1 79.9 320 PRO A CA 1
ATOM 2393 C C . PRO A 1 320 ? 29.557 7.716 6.725 1 79.9 320 PRO A C 1
ATOM 2395 O O . PRO A 1 320 ? 30.463 7.64 7.558 1 79.9 320 PRO A O 1
ATOM 2398 N N . VAL A 1 321 ? 28.605 8.474 6.843 1 83.63 321 VAL A N 1
ATOM 2399 C CA . VAL A 1 321 ? 28.302 9.205 8.069 1 83.63 321 VAL A CA 1
ATOM 2400 C C . VAL A 1 321 ? 26.966 8.733 8.636 1 83.63 321 VAL A C 1
ATOM 2402 O O . VAL A 1 321 ? 25.941 8.782 7.951 1 83.63 321 VAL A O 1
ATOM 2405 N N . LEU A 1 322 ? 27.016 8.179 9.829 1 86.15 322 LEU A N 1
ATOM 2406 C CA . LEU A 1 322 ? 25.81 7.785 10.549 1 86.15 322 LEU A CA 1
ATOM 2407 C C . LEU A 1 322 ? 25.436 8.829 11.596 1 86.15 322 LEU A C 1
ATOM 2409 O O . LEU A 1 322 ? 26.257 9.185 12.445 1 86.15 322 LEU A O 1
ATOM 2413 N N . SER A 1 323 ? 24.26 9.322 11.488 1 89.96 323 SER A N 1
ATOM 2414 C CA . SER A 1 323 ? 23.814 10.346 12.427 1 89.96 323 SER A CA 1
ATOM 2415 C C . SER A 1 323 ? 22.51 9.942 13.107 1 89.96 323 SER A C 1
ATOM 2417 O O . SER A 1 323 ? 21.63 9.356 12.474 1 89.96 323 SER A O 1
ATOM 2419 N N . TYR A 1 324 ? 22.461 10.181 14.356 1 91.25 324 TYR A N 1
ATOM 2420 C CA . TYR A 1 324 ? 21.248 9.988 15.144 1 91.25 324 TYR A CA 1
ATOM 2421 C C . TYR A 1 324 ? 20.753 11.311 15.715 1 91.25 324 TYR A C 1
ATOM 2423 O O . TYR A 1 324 ? 21.529 12.07 16.302 1 91.25 324 TYR A O 1
ATOM 2431 N N . ASN A 1 325 ? 19.464 11.571 15.499 1 93.38 325 ASN A N 1
ATOM 2432 C CA . ASN A 1 325 ? 18.773 12.71 16.095 1 93.38 325 ASN A CA 1
ATOM 2433 C C . ASN A 1 325 ? 17.518 12.274 16.846 1 93.38 325 ASN A C 1
ATOM 2435 O O . ASN A 1 325 ? 16.682 11.552 16.299 1 93.38 325 ASN A O 1
ATOM 2439 N N . GLY A 1 326 ? 17.393 12.582 18.046 1 93.32 326 GLY A N 1
ATOM 2440 C CA . GLY A 1 326 ? 16.214 12.201 18.808 1 93.32 326 GLY A CA 1
ATOM 2441 C C . GLY A 1 326 ? 15.921 13.142 19.962 1 93.32 326 GLY A C 1
ATOM 2442 O O . GLY A 1 326 ? 16.818 13.829 20.453 1 93.32 326 GLY A O 1
ATOM 2443 N N . TYR A 1 327 ? 14.643 13.2 20.36 1 94.96 327 TYR A N 1
ATOM 2444 C CA . TYR A 1 327 ? 14.263 13.945 21.555 1 94.96 327 TYR A CA 1
ATOM 2445 C C . TYR A 1 327 ? 13.066 13.299 22.242 1 94.96 327 TYR A C 1
ATOM 2447 O O . TYR A 1 327 ? 12.362 12.484 21.641 1 94.96 327 TYR A O 1
ATOM 2455 N N . ILE A 1 328 ? 12.839 13.558 23.485 1 96.87 328 ILE A N 1
ATOM 2456 C CA . ILE A 1 328 ? 11.661 13.265 24.293 1 96.87 328 ILE A CA 1
ATOM 2457 C C . ILE A 1 328 ? 11.151 14.548 24.947 1 96.87 328 ILE A C 1
ATOM 2459 O O . ILE A 1 328 ? 11.942 15.368 25.419 1 96.87 328 ILE A O 1
ATOM 2463 N N . GLY A 1 329 ? 9.893 14.746 24.81 1 96.97 329 GLY A N 1
ATOM 2464 C CA . GLY A 1 329 ? 9.338 15.971 25.363 1 96.97 329 GLY A CA 1
ATOM 2465 C C . GLY A 1 329 ? 8.014 15.759 26.073 1 96.97 329 GLY A C 1
ATOM 2466 O O . GLY A 1 329 ? 7.477 14.649 26.077 1 96.97 329 GLY A O 1
ATOM 2467 N N . PHE A 1 330 ? 7.558 16.804 26.704 1 97.59 330 PHE A N 1
ATOM 2468 C CA . PHE A 1 330 ? 6.302 16.843 27.443 1 97.59 330 PHE A CA 1
ATOM 2469 C C . PHE A 1 330 ? 5.448 18.024 26.997 1 97.59 330 PHE A C 1
ATOM 2471 O O . PHE A 1 330 ? 5.948 19.142 26.86 1 97.59 330 PHE A O 1
ATOM 2478 N N . GLN A 1 331 ? 4.165 17.748 26.731 1 96.51 331 GLN A N 1
ATOM 2479 C CA . GLN A 1 331 ? 3.25 18.733 26.165 1 96.51 331 GLN A CA 1
ATOM 2480 C C . GLN A 1 331 ? 2.198 19.158 27.186 1 96.51 331 GLN A C 1
ATOM 2482 O O . GLN A 1 331 ? 1.716 18.336 27.966 1 96.51 331 GLN A O 1
ATOM 2487 N N . ASN A 1 332 ? 1.893 20.397 27.208 1 96.52 332 ASN A N 1
ATOM 2488 C CA . ASN A 1 332 ? 0.815 21.004 27.98 1 96.52 332 ASN A CA 1
ATOM 2489 C C . ASN A 1 332 ? 0.077 22.068 27.173 1 96.52 332 ASN A C 1
ATOM 2491 O O . ASN A 1 332 ? 0.662 22.703 26.293 1 96.52 332 ASN A O 1
ATOM 2495 N N . PRO A 1 333 ? -1.243 22.215 27.365 1 94.46 333 PRO A N 1
ATOM 2496 C CA . PRO A 1 333 ? -1.915 23.313 26.666 1 94.46 333 PRO A CA 1
ATOM 2497 C C . PRO A 1 333 ? -1.264 24.669 26.932 1 94.46 333 PRO A C 1
ATOM 2499 O O . PRO A 1 333 ? -0.835 24.942 28.056 1 94.46 333 PRO A O 1
ATOM 2502 N N . THR A 1 334 ? -1.208 25.503 25.953 1 93.54 334 THR A N 1
ATOM 2503 C CA . THR A 1 334 ? -0.634 26.834 26.114 1 93.54 334 THR A CA 1
ATOM 2504 C C . THR A 1 334 ? -1.488 27.682 27.053 1 93.54 334 THR A C 1
ATOM 2506 O O . THR A 1 334 ? -0.959 28.45 27.859 1 93.54 334 THR A O 1
ATOM 2509 N N . ARG A 1 335 ? -2.83 27.536 26.819 1 91.45 335 ARG A N 1
ATOM 2510 C CA . ARG A 1 335 ? -3.814 28.245 27.63 1 91.45 335 ARG A CA 1
ATOM 2511 C C . ARG A 1 335 ? -5.029 27.367 27.908 1 91.45 335 ARG A C 1
ATOM 2513 O O . ARG A 1 335 ? -5.515 26.67 27.016 1 91.45 335 ARG A O 1
ATOM 2520 N N . ILE A 1 336 ? -5.41 27.386 29.161 1 91.21 336 ILE A N 1
ATOM 2521 C CA . ILE A 1 336 ? -6.616 26.668 29.559 1 91.21 336 ILE A CA 1
ATOM 2522 C C . ILE A 1 336 ? -7.54 27.602 30.338 1 91.21 336 ILE A C 1
ATOM 2524 O O . ILE A 1 336 ? -7.104 28.279 31.272 1 91.21 336 ILE A O 1
ATOM 2528 N N . THR A 1 337 ? -8.725 27.682 29.925 1 91.73 337 THR A N 1
ATOM 2529 C CA . THR A 1 337 ? -9.71 28.536 30.578 1 91.73 337 THR A CA 1
ATOM 2530 C C . THR A 1 337 ? -9.942 28.09 32.019 1 91.73 337 THR A C 1
ATOM 2532 O O . THR A 1 337 ? -10.112 26.899 32.287 1 91.73 337 THR A O 1
ATOM 2535 N N . ASP A 1 338 ? -9.876 29.028 32.906 1 92.72 338 ASP A N 1
ATOM 2536 C CA . ASP A 1 338 ? -10.208 28.76 34.302 1 92.72 338 ASP A CA 1
ATOM 2537 C C . ASP A 1 338 ? -11.713 28.87 34.54 1 92.72 338 ASP A C 1
ATOM 2539 O O . ASP A 1 338 ? -12.306 29.927 34.314 1 92.72 338 ASP A O 1
ATOM 2543 N N . GLN A 1 339 ? -12.349 27.874 35.024 1 94.89 339 GLN A N 1
ATOM 2544 C CA . GLN A 1 339 ? -13.789 27.862 35.261 1 94.89 339 GLN A CA 1
ATOM 2545 C C . GLN A 1 339 ? -14.104 28.047 36.743 1 94.89 339 GLN A C 1
ATOM 2547 O O . GLN A 1 339 ? -13.243 27.83 37.598 1 94.89 339 GLN A O 1
ATOM 2552 N N . VAL A 1 340 ? -15.305 28.45 37.038 1 96.77 340 VAL A N 1
ATOM 2553 C CA . VAL A 1 340 ? -15.742 28.689 38.409 1 96.77 340 VAL A CA 1
ATOM 2554 C C . VAL A 1 340 ? -15.919 27.357 39.134 1 96.77 340 VAL A C 1
ATOM 2556 O O . VAL A 1 340 ? -16.116 26.318 38.499 1 96.77 340 VAL A O 1
ATOM 2559 N N . ASN A 1 341 ? -15.726 27.363 40.441 1 97.15 341 ASN A N 1
ATOM 2560 C CA . ASN A 1 341 ? -16.067 26.19 41.238 1 97.15 341 ASN A CA 1
ATOM 2561 C C . ASN A 1 341 ? -17.554 26.158 41.582 1 97.15 341 ASN A C 1
ATOM 2563 O O . ASN A 1 341 ? -18.311 27.034 41.161 1 97.15 341 ASN A O 1
ATOM 2567 N N . SER A 1 342 ? -18.059 25.181 42.325 1 97.85 342 SER A N 1
ATOM 2568 C CA . SER A 1 342 ? -19.486 24.976 42.553 1 97.85 342 SER A CA 1
ATOM 2569 C C . SER A 1 342 ? -20.063 26.062 43.455 1 97.85 342 SER A C 1
ATOM 2571 O O . SER A 1 342 ? -21.209 26.48 43.277 1 97.85 342 SER A O 1
ATOM 2573 N N . TYR A 1 343 ? -19.292 26.566 44.395 1 97.68 343 TYR A N 1
ATOM 2574 C CA . TYR A 1 343 ? -19.737 27.64 45.275 1 97.68 343 TYR A CA 1
ATOM 2575 C C . TYR A 1 343 ? -19.914 28.941 44.501 1 97.68 343 TYR A C 1
ATOM 2577 O O . TYR A 1 343 ? -20.954 29.596 44.606 1 97.68 343 TYR A O 1
ATOM 2585 N N . GLU A 1 344 ? -18.913 29.247 43.752 1 97.35 344 GLU A N 1
ATOM 2586 C CA . GLU A 1 344 ? -18.969 30.455 42.935 1 97.35 344 GLU A CA 1
ATOM 2587 C C . GLU A 1 344 ? -20.124 30.396 41.94 1 97.35 344 GLU A C 1
ATOM 2589 O O . GLU A 1 344 ? -20.812 31.395 41.719 1 97.35 344 GLU A O 1
ATOM 2594 N N . TYR A 1 345 ? -20.238 29.238 41.393 1 96.51 345 TYR A N 1
ATOM 2595 C CA . TYR A 1 345 ? -21.329 29.03 40.447 1 96.51 345 TYR A CA 1
ATOM 2596 C C . TYR A 1 345 ? -22.679 29.287 41.105 1 96.51 345 TYR A C 1
ATOM 2598 O O . TYR A 1 345 ? -23.538 29.962 40.532 1 96.51 345 TYR A O 1
ATOM 2606 N N . ALA A 1 346 ? -22.916 28.786 42.29 1 95.75 346 ALA A N 1
ATOM 2607 C CA . ALA A 1 346 ? -24.173 28.947 43.017 1 95.75 346 ALA A CA 1
ATOM 2608 C C . ALA A 1 346 ? -24.421 30.412 43.366 1 95.75 346 ALA A C 1
ATOM 2610 O O . ALA A 1 346 ? -25.551 30.896 43.272 1 95.75 346 ALA A O 1
ATOM 2611 N N . LEU A 1 347 ? -23.351 31.068 43.759 1 95.25 347 LEU A N 1
ATOM 2612 C CA . LEU A 1 347 ? -23.473 32.493 44.049 1 95.25 347 LEU A CA 1
ATOM 2613 C C . LEU A 1 347 ? -23.894 33.267 42.805 1 95.25 347 LEU A C 1
ATOM 2615 O O . LEU A 1 347 ? -24.749 34.152 42.879 1 95.25 347 LEU A O 1
ATOM 2619 N N . MET A 1 348 ? -23.253 32.887 41.697 1 94.79 348 MET A N 1
ATOM 2620 C CA . MET A 1 348 ? -23.566 33.566 40.443 1 94.79 348 MET A CA 1
ATOM 2621 C C . MET A 1 348 ? -25.016 33.322 40.039 1 94.79 348 MET A C 1
ATOM 2623 O O . MET A 1 348 ? -25.695 34.235 39.565 1 94.79 348 MET A O 1
ATOM 2627 N N . LYS A 1 349 ? -25.48 32.133 40.227 1 92.83 349 LYS A N 1
ATOM 2628 C CA . LYS A 1 349 ? -26.852 31.792 39.862 1 92.83 349 LYS A CA 1
ATOM 2629 C C . LYS A 1 349 ? -27.855 32.54 40.736 1 92.83 349 LYS A C 1
ATOM 2631 O O . LYS A 1 349 ? -28.925 32.933 40.265 1 92.83 349 LYS A O 1
ATOM 2636 N N . ASN A 1 350 ? -27.586 32.654 42.04 1 92.37 350 ASN A N 1
ATOM 2637 C CA . ASN A 1 350 ? -28.44 33.432 42.931 1 92.37 350 ASN A CA 1
ATOM 2638 C C . ASN A 1 350 ? -28.477 34.903 42.528 1 92.37 350 ASN A C 1
ATOM 2640 O O . ASN A 1 350 ? -29.541 35.525 42.529 1 92.37 350 ASN A O 1
ATOM 2644 N N . GLU A 1 351 ? -27.322 35.39 42.192 1 91.14 351 GLU A N 1
ATOM 2645 C CA . GLU A 1 351 ? -27.256 36.778 41.746 1 91.14 351 GLU A CA 1
ATOM 2646 C C . GLU A 1 351 ? -28.036 36.98 40.45 1 91.14 351 GLU A C 1
ATOM 2648 O O . GLU A 1 351 ? -28.728 37.987 40.287 1 91.14 351 GLU A O 1
ATOM 2653 N N . ALA A 1 352 ? -27.877 36.092 39.549 1 90.07 352 ALA A N 1
ATOM 2654 C CA . ALA A 1 352 ? -28.587 36.165 38.275 1 90.07 352 ALA A CA 1
ATOM 2655 C C . ALA A 1 352 ? -30.098 36.163 38.488 1 90.07 352 ALA A C 1
ATOM 2657 O O . ALA A 1 352 ? -30.832 36.861 37.785 1 90.07 352 ALA A O 1
ATOM 2658 N N . ALA A 1 353 ? -30.514 35.401 39.466 1 86.36 353 ALA A N 1
ATOM 2659 C CA . ALA A 1 353 ? -31.938 35.344 39.786 1 86.36 353 ALA A CA 1
ATOM 2660 C C . ALA A 1 353 ? -32.426 36.674 40.354 1 86.36 353 ALA A C 1
ATOM 2662 O O . ALA A 1 353 ? -33.531 37.122 40.04 1 86.36 353 ALA A O 1
ATOM 2663 N N . MET A 1 354 ? -31.608 37.232 41.136 1 85.18 354 MET A N 1
ATOM 2664 C CA . MET A 1 354 ? -31.947 38.529 41.713 1 85.18 354 MET A CA 1
ATOM 2665 C C . MET A 1 354 ? -32.045 39.598 40.63 1 85.18 354 MET A C 1
ATOM 2667 O O . MET A 1 354 ? -32.98 40.401 40.626 1 85.18 354 MET A O 1
ATOM 2671 N N . ASN A 1 355 ? -31.131 39.52 39.744 1 85.64 355 ASN A N 1
ATOM 2672 C CA . ASN A 1 355 ? -31.074 40.508 38.672 1 85.64 355 ASN A CA 1
ATOM 2673 C C . ASN A 1 355 ? -32.239 40.345 37.699 1 85.64 355 ASN A C 1
ATOM 2675 O O . ASN A 1 355 ? -32.612 41.294 37.007 1 85.64 355 ASN A O 1
ATOM 2679 N N . ALA A 1 356 ? -32.762 39.188 37.657 1 78.41 356 ALA A N 1
ATOM 2680 C CA . ALA A 1 356 ? -33.878 38.919 36.755 1 78.41 356 ALA A CA 1
ATOM 2681 C C . ALA A 1 356 ? -35.208 39.302 37.398 1 78.41 356 ALA A C 1
ATOM 2683 O O . ALA A 1 356 ? -36.26 39.22 36.759 1 78.41 356 ALA A O 1
ATOM 2684 N N . GLY A 1 357 ? -35.269 39.943 38.524 1 69.69 357 GLY A N 1
ATOM 2685 C CA . GLY A 1 357 ? -36.463 40.459 39.174 1 69.69 357 GLY A CA 1
ATOM 2686 C C . GLY A 1 357 ? -37.158 39.431 40.048 1 69.69 357 GLY A C 1
ATOM 2687 O O . GLY A 1 357 ? -38.321 39.608 40.418 1 69.69 357 GLY A O 1
ATOM 2688 N N . TYR A 1 358 ? -36.971 38.496 39.787 1 62.26 358 TYR A N 1
ATOM 2689 C CA . TYR A 1 358 ? -37.605 37.498 40.64 1 62.26 358 TYR A CA 1
ATOM 2690 C C . TYR A 1 358 ? -36.875 37.376 41.972 1 62.26 358 TYR A C 1
ATOM 2692 O O . TYR A 1 358 ? -36.339 36.314 42.299 1 62.26 358 TYR A O 1
ATOM 2700 N N . PRO A 1 359 ? -36.389 38.206 43.057 1 52.07 359 PRO A N 1
ATOM 2701 C CA . PRO A 1 359 ? -35.533 38.16 44.244 1 52.07 359 PRO A CA 1
ATOM 2702 C C . PRO A 1 359 ? -35.931 37.051 45.216 1 52.07 359 PRO A C 1
ATOM 2704 O O . PRO A 1 359 ? -35.102 36.589 46.005 1 52.07 359 PRO A O 1
ATOM 2707 N N . ASN A 1 360 ? -37.282 36.736 45.185 1 56.13 360 ASN A N 1
ATOM 2708 C CA . ASN A 1 360 ? -37.731 35.755 46.168 1 56.13 360 ASN A CA 1
ATOM 2709 C C . ASN A 1 360 ? -37.524 34.328 45.67 1 56.13 360 ASN A C 1
ATOM 2711 O O . ASN A 1 360 ? -37.836 33.368 46.378 1 56.13 360 ASN A O 1
ATOM 2715 N N . TYR A 1 361 ? -37.795 34.638 43.822 1 60.86 361 TYR A N 1
ATOM 2716 C CA . TYR A 1 361 ? -37.588 33.329 43.212 1 60.86 361 TYR A CA 1
ATOM 2717 C C . TYR A 1 361 ? -36.108 33.077 42.951 1 60.86 361 TYR A C 1
ATOM 2719 O O . TYR A 1 361 ? -35.693 32.907 41.802 1 60.86 361 TYR A O 1
ATOM 2727 N N . TYR A 1 362 ? -34.621 33.353 44.967 1 71.26 362 TYR A N 1
ATOM 2728 C CA . TYR A 1 362 ? -33.243 32.889 44.859 1 71.26 362 TYR A CA 1
ATOM 2729 C C . TYR A 1 362 ? -33.19 31.436 44.403 1 71.26 362 TYR A C 1
ATOM 2731 O O . TYR A 1 362 ? -33.954 30.598 44.889 1 71.26 362 TYR A O 1
ATOM 2739 N N . ALA A 1 363 ? -32.146 30.372 43.543 1 80.54 363 ALA A N 1
ATOM 2740 C CA . ALA A 1 363 ? -31.94 29.029 43.007 1 80.54 363 ALA A CA 1
ATOM 2741 C C . ALA A 1 363 ? -31.293 28.118 44.046 1 80.54 363 ALA A C 1
ATOM 2743 O O . ALA A 1 363 ? -31.586 26.921 44.1 1 80.54 363 ALA A O 1
ATOM 2744 N N . TYR A 1 364 ? -30.414 28.69 45.002 1 92.97 364 TYR A N 1
ATOM 2745 C CA . TYR A 1 364 ? -29.702 27.91 46.009 1 92.97 364 TYR A CA 1
ATOM 2746 C C . TYR A 1 364 ? -29.879 28.518 47.395 1 92.97 364 TYR A C 1
ATOM 2748 O O . TYR A 1 364 ? -29.664 29.717 47.586 1 92.97 364 TYR A O 1
ATOM 2756 N N . SER A 1 365 ? -30.548 28.085 48.406 1 91.76 365 SER A N 1
ATOM 2757 C CA . SER A 1 365 ? -30.73 28.467 49.802 1 91.76 365 SER A CA 1
ATOM 2758 C C . SER A 1 365 ? -29.392 28.751 50.477 1 91.76 365 SER A C 1
ATOM 2760 O O . SER A 1 365 ? -28.334 28.448 49.921 1 91.76 365 SER A O 1
ATOM 2762 N N . GLN A 1 366 ? -29.168 28.918 51.563 1 93.7 366 GLN A N 1
ATOM 2763 C CA . GLN A 1 366 ? -27.952 29.117 52.344 1 93.7 366 GLN A CA 1
ATOM 2764 C C . GLN A 1 366 ? -27.31 27.783 52.712 1 93.7 366 GLN A C 1
ATOM 2766 O O . GLN A 1 366 ? -26.084 27.678 52.787 1 93.7 366 GLN A O 1
ATOM 2771 N N . HIS A 1 367 ? -28.115 26.83 52.995 1 93.89 367 HIS A N 1
ATOM 2772 C CA . HIS A 1 367 ? -27.607 25.493 53.278 1 93.89 367 HIS A CA 1
ATOM 2773 C C . HIS A 1 367 ? -26.845 24.929 52.083 1 93.89 367 HIS A C 1
ATOM 2775 O O . HIS A 1 367 ? -25.756 24.373 52.242 1 93.89 367 HIS A O 1
ATOM 2781 N N . ASP A 1 368 ? -27.462 25.037 50.915 1 94.36 368 ASP A N 1
ATOM 2782 C CA . ASP A 1 368 ? -26.812 24.55 49.702 1 94.36 368 ASP A CA 1
ATOM 2783 C C . ASP A 1 368 ? -25.455 25.22 49.499 1 94.36 368 ASP A C 1
ATOM 2785 O O . ASP A 1 368 ? -24.474 24.556 49.159 1 94.36 368 ASP A O 1
ATOM 2789 N N . LEU A 1 369 ? -25.433 26.528 49.611 1 96.52 369 LEU A N 1
ATOM 2790 C CA . LEU A 1 369 ? -24.202 27.294 49.45 1 96.52 369 LEU A CA 1
ATOM 2791 C C . LEU A 1 369 ? -23.122 26.796 50.404 1 96.52 369 LEU A C 1
ATOM 2793 O O . LEU A 1 369 ? -21.959 26.662 50.017 1 96.52 369 LEU A O 1
ATOM 2797 N N . GLU A 1 370 ? -23.57 26.533 51.589 1 96.22 370 GLU A N 1
ATOM 2798 C CA . GLU A 1 370 ? -22.613 26.057 52.584 1 96.22 370 GLU A CA 1
ATOM 2799 C C . GLU A 1 370 ? -22.083 24.673 52.221 1 96.22 370 GLU A C 1
ATOM 2801 O O . GLU A 1 370 ? -20.899 24.386 52.413 1 96.22 370 GLU A O 1
ATOM 2806 N N . MET A 1 371 ? -22.954 23.817 51.773 1 96.73 371 MET A N 1
ATOM 2807 C CA . MET A 1 371 ? -22.525 22.476 51.386 1 96.73 371 MET A CA 1
ATOM 2808 C C . MET A 1 371 ? -21.564 22.532 50.204 1 96.73 371 MET A C 1
ATOM 2810 O O . MET A 1 371 ? -20.577 21.794 50.165 1 96.73 371 MET A O 1
ATOM 2814 N N . TYR A 1 372 ? -21.815 23.373 49.192 1 97.54 372 TYR A N 1
ATOM 2815 C CA . TYR A 1 372 ? -20.901 23.543 48.068 1 97.54 372 TYR A CA 1
ATOM 2816 C C . TYR A 1 372 ? -19.566 24.114 48.531 1 97.54 372 TYR A C 1
ATOM 2818 O O . TYR A 1 372 ? -18.508 23.708 48.045 1 97.54 372 TYR A O 1
ATOM 2826 N N . ARG A 1 373 ? -19.642 25.08 49.368 1 97.58 373 ARG A N 1
ATOM 2827 C CA . ARG A 1 373 ? -18.419 25.666 49.909 1 97.58 373 ARG A CA 1
ATOM 2828 C C . ARG A 1 373 ? -17.557 24.606 50.586 1 97.58 373 ARG A C 1
ATOM 2830 O O . ARG A 1 373 ? -16.336 24.594 50.423 1 97.58 373 ARG A O 1
ATOM 2837 N N . LYS A 1 374 ? -18.236 23.723 51.377 1 97.25 374 LYS A N 1
ATOM 2838 C CA . LYS A 1 374 ? -17.526 22.647 52.063 1 97.25 374 LYS A CA 1
ATOM 2839 C C . LYS A 1 374 ? -16.83 21.724 51.067 1 97.25 374 LYS A C 1
ATOM 2841 O O . LYS A 1 374 ? -15.7 21.291 51.3 1 97.25 374 LYS A O 1
ATOM 2846 N N . THR A 1 375 ? -17.505 21.461 50.038 1 96.98 375 THR A N 1
ATOM 2847 C CA . THR A 1 375 ? -16.914 20.605 49.015 1 96.98 375 THR A CA 1
ATOM 2848 C C . THR A 1 375 ? -15.71 21.286 48.369 1 96.98 375 THR A C 1
ATOM 2850 O O . THR A 1 375 ? -14.674 20.654 48.155 1 96.98 375 THR A O 1
ATOM 2853 N N . CYS A 1 376 ? -15.783 22.628 47.998 1 96.8 376 CYS A N 1
ATOM 2854 C CA . CYS A 1 376 ? -14.691 23.388 47.4 1 96.8 376 CYS A CA 1
ATOM 2855 C C . CYS A 1 376 ? -13.504 23.478 48.352 1 96.8 376 CYS A C 1
ATOM 2857 O O . CYS A 1 376 ? -12.352 23.495 47.915 1 96.8 376 CYS A O 1
ATOM 2859 N N . ALA A 1 377 ? -13.918 23.525 49.757 1 93.62 377 ALA A N 1
ATOM 2860 C CA . ALA A 1 377 ? -12.901 23.676 50.794 1 93.62 377 ALA A CA 1
ATOM 2861 C C . ALA A 1 377 ? -12.289 22.328 51.163 1 93.62 377 ALA A C 1
ATOM 2863 O O . ALA A 1 377 ? -11.24 22.271 51.809 1 93.62 377 ALA A O 1
ATOM 2864 N N . GLY A 1 378 ? -12.801 21.289 50.741 1 92.78 378 GLY A N 1
ATOM 2865 C CA . GLY A 1 378 ? -12.337 19.954 51.084 1 92.78 378 GLY A CA 1
ATOM 2866 C C . GLY A 1 378 ? -12.66 19.559 52.512 1 92.78 378 GLY A C 1
ATOM 2867 O O . GLY A 1 378 ? -11.883 18.849 53.156 1 92.78 378 GLY A O 1
ATOM 2868 N N . ASP A 1 379 ? -13.923 20.114 53.011 1 94.34 379 ASP A N 1
ATOM 2869 C CA . ASP A 1 379 ? -14.344 19.812 54.376 1 94.34 379 ASP A CA 1
ATOM 2870 C C . ASP A 1 379 ? -14.731 18.342 54.518 1 94.34 379 ASP A C 1
ATOM 2872 O O . ASP A 1 379 ? -15.251 17.737 53.578 1 94.34 379 ASP A O 1
ATOM 2876 N N . PRO A 1 380 ? -14.238 17.575 55.689 1 93.16 380 PRO A N 1
ATOM 2877 C CA . PRO A 1 380 ? -14.512 16.15 55.889 1 93.16 380 PRO A CA 1
ATOM 2878 C C . PRO A 1 380 ? -16.003 15.822 55.834 1 93.16 380 PRO A C 1
ATOM 2880 O O . PRO A 1 380 ? -16.379 14.69 55.522 1 93.16 380 PRO A O 1
ATOM 2883 N N . ASP A 1 381 ? -16.799 16.704 56.289 1 92.07 381 ASP A N 1
ATOM 2884 C CA . ASP A 1 381 ? -18.233 16.433 56.311 1 92.07 381 ASP A CA 1
ATOM 2885 C C . ASP A 1 381 ? -18.891 16.85 54.998 1 92.07 381 ASP A C 1
ATOM 2887 O O . ASP A 1 381 ? -20.117 16.949 54.916 1 92.07 381 ASP A O 1
ATOM 2891 N N . ALA A 1 382 ? -18.094 17.159 53.93 1 94.67 382 ALA A N 1
ATOM 2892 C CA . ALA A 1 382 ? -18.644 17.494 52.619 1 94.67 382 ALA A CA 1
ATOM 2893 C C . ALA A 1 382 ? -19.308 16.279 51.976 1 94.67 382 ALA A C 1
ATOM 2895 O O . ALA A 1 382 ? -18.958 15.137 52.285 1 94.67 382 ALA A O 1
ATOM 2896 N N . ASP A 1 383 ? -20.297 16.418 51.163 1 94.2 383 ASP A N 1
ATOM 2897 C CA . ASP A 1 383 ? -20.974 15.405 50.359 1 94.2 383 ASP A CA 1
ATOM 2898 C C . ASP A 1 383 ? -20.764 15.656 48.868 1 94.2 383 ASP A C 1
ATOM 2900 O O . ASP A 1 383 ? -21.632 16.222 48.2 1 94.2 383 ASP A O 1
ATOM 2904 N N . PRO A 1 384 ? -19.67 15.188 48.335 1 94.42 384 PRO A N 1
ATOM 2905 C CA . PRO A 1 384 ? -19.312 15.531 46.956 1 94.42 384 PRO A CA 1
ATOM 2906 C C . PRO A 1 384 ? -20.235 14.881 45.928 1 94.42 384 PRO A C 1
ATOM 2908 O O . PRO A 1 384 ? -20.214 15.253 44.752 1 94.42 384 PRO A O 1
ATOM 2911 N N . ASP A 1 385 ? -20.993 13.873 46.276 1 95.11 385 ASP A N 1
ATOM 2912 C CA . ASP A 1 385 ? -21.925 13.267 45.33 1 95.11 385 ASP A CA 1
ATOM 2913 C C . ASP A 1 385 ? -23.161 14.143 45.138 1 95.11 385 ASP A C 1
ATOM 2915 O O . ASP A 1 385 ? -23.608 14.356 44.009 1 95.11 385 ASP A O 1
ATOM 2919 N N . ARG A 1 386 ? -23.648 14.626 46.23 1 94.83 386 ARG A N 1
ATOM 2920 C CA . ARG A 1 386 ? -24.828 15.482 46.162 1 94.83 386 ARG A CA 1
ATOM 2921 C C . ARG A 1 386 ? -24.446 16.914 45.805 1 94.83 386 ARG A C 1
ATOM 2923 O O . ARG A 1 386 ? -25.189 17.605 45.104 1 94.83 386 ARG A O 1
ATOM 2930 N N . TYR A 1 387 ? -23.373 17.414 46.399 1 96.31 387 TYR A N 1
ATOM 2931 C CA . TYR A 1 387 ? -22.866 18.759 46.151 1 96.31 387 TYR A CA 1
ATOM 2932 C C . TYR A 1 387 ? -21.483 18.712 45.512 1 96.31 387 TYR A C 1
ATOM 2934 O O . TYR A 1 387 ? -20.49 19.092 46.137 1 96.31 387 TYR A O 1
ATOM 2942 N N . PRO A 1 388 ? -21.398 18.316 44.21 1 96.15 388 PRO A N 1
ATOM 2943 C CA . PRO A 1 388 ? -20.123 18.126 43.515 1 96.15 388 PRO A CA 1
ATOM 2944 C C . PRO A 1 388 ? -19.397 19.441 43.241 1 96.15 388 PRO A C 1
ATOM 2946 O O . PRO A 1 388 ? -19.988 20.516 43.377 1 96.15 388 PRO A O 1
ATOM 2949 N N . ASN A 1 389 ? -18.105 19.379 42.928 1 96.52 389 ASN A N 1
ATOM 2950 C CA . ASN A 1 389 ? -17.26 20.457 42.425 1 96.52 389 ASN A CA 1
ATOM 2951 C C . ASN A 1 389 ? -16.458 20.018 41.203 1 96.52 389 ASN A C 1
ATOM 2953 O O . ASN A 1 389 ? -15.23 19.931 41.26 1 96.52 389 ASN A O 1
ATOM 2957 N N . SER A 1 390 ? -17.18 19.816 40.13 1 94.69 390 SER A N 1
ATOM 2958 C CA . SER A 1 390 ? -16.584 19.342 38.885 1 94.69 390 SER A CA 1
ATOM 2959 C C . SER A 1 390 ? -16.021 20.499 38.066 1 94.69 390 SER A C 1
ATOM 2961 O O . SER A 1 390 ? -16.439 21.646 38.234 1 94.69 390 SER A O 1
ATOM 2963 N N . ASN A 1 391 ? -15.014 20.236 37.337 1 94.05 391 ASN A N 1
ATOM 2964 C CA . ASN A 1 391 ? -14.438 21.12 36.33 1 94.05 391 ASN A CA 1
ATOM 2965 C C . ASN A 1 391 ? -14.086 20.362 35.053 1 94.05 391 ASN A C 1
ATOM 2967 O O . ASN A 1 391 ? -13.107 19.615 35.019 1 94.05 391 ASN A O 1
ATOM 2971 N N . GLY A 1 392 ? -14.888 20.6 34.068 1 93.56 392 GLY A N 1
ATOM 2972 C CA . GLY A 1 392 ? -14.761 19.826 32.843 1 93.56 392 GLY A CA 1
ATOM 2973 C C . GLY A 1 392 ? -13.356 19.843 32.27 1 93.56 392 GLY A C 1
ATOM 2974 O O . GLY A 1 392 ? -12.823 18.799 31.89 1 93.56 392 GLY A O 1
ATOM 2975 N N . LEU A 1 393 ? -12.673 20.979 32.146 1 93.91 393 LEU A N 1
ATOM 2976 C CA . LEU A 1 393 ? -11.352 21.11 31.54 1 93.91 393 LEU A CA 1
ATOM 2977 C C . LEU A 1 393 ? -10.273 20.553 32.463 1 93.91 393 LEU A C 1
ATOM 2979 O O . LEU A 1 393 ? -9.387 19.82 32.017 1 93.91 393 LEU A O 1
ATOM 2983 N N . ARG A 1 394 ? -10.399 20.891 33.685 1 92.54 394 ARG A N 1
ATOM 2984 C CA . ARG A 1 394 ? -9.432 20.429 34.676 1 92.54 394 ARG A CA 1
ATOM 2985 C C . ARG A 1 394 ? -9.431 18.907 34.771 1 92.54 394 ARG A C 1
ATOM 2987 O O . ARG A 1 394 ? -8.371 18.287 34.878 1 92.54 394 ARG A O 1
ATOM 2994 N N . ASP A 1 395 ? -10.572 18.35 34.773 1 92.85 395 ASP A N 1
ATOM 2995 C CA . ASP A 1 395 ? -10.703 16.918 35.027 1 92.85 395 ASP A CA 1
ATOM 2996 C C . ASP A 1 395 ? -10.423 16.108 33.763 1 92.85 395 ASP A C 1
ATOM 2998 O O . ASP A 1 395 ? -10.162 14.906 33.835 1 92.85 395 ASP A O 1
ATOM 3002 N N . LEU A 1 396 ? -10.481 16.693 32.645 1 93.36 396 LEU A N 1
ATOM 3003 C CA . LEU A 1 396 ? -10.309 16.007 31.369 1 93.36 396 LEU A CA 1
ATOM 3004 C C . LEU A 1 396 ? -8.856 16.068 30.911 1 93.36 396 LEU A C 1
ATOM 3006 O O . LEU A 1 396 ? -8.309 15.071 30.434 1 93.36 396 LEU A O 1
ATOM 3010 N N . VAL A 1 397 ? -8.186 17.177 30.996 1 95.03 397 VAL A N 1
ATOM 3011 C CA . VAL A 1 397 ? -6.898 17.452 30.368 1 95.03 397 VAL A CA 1
ATOM 3012 C C . VAL A 1 397 ? -5.779 16.804 31.179 1 95.03 397 VAL A C 1
ATOM 3014 O O . VAL A 1 397 ? -5.664 17.034 32.386 1 95.03 397 VAL A O 1
ATOM 3017 N N . GLN A 1 398 ? -5.078 16.005 30.483 1 93.16 398 GLN A N 1
ATOM 3018 C CA . GLN A 1 398 ? -3.877 15.42 31.07 1 93.16 398 GLN A CA 1
ATOM 3019 C C . GLN A 1 398 ? -2.657 16.303 30.824 1 93.16 398 GLN A C 1
ATOM 3021 O O . GLN A 1 398 ? -2.425 16.75 29.699 1 93.16 398 GLN A O 1
ATOM 3026 N N . ASN A 1 399 ? -1.866 16.492 31.8 1 93.09 399 ASN A N 1
ATOM 3027 C CA . ASN A 1 399 ? -0.655 17.298 31.675 1 93.09 399 ASN A CA 1
ATOM 3028 C C . ASN A 1 399 ? 0.569 16.43 31.398 1 93.09 399 ASN A C 1
ATOM 3030 O O . ASN A 1 399 ? 0.575 15.238 31.711 1 93.09 399 ASN A O 1
ATOM 3034 N N . ASN A 1 400 ? 1.504 16.977 30.731 1 96.46 400 ASN A N 1
ATOM 3035 C CA . ASN A 1 400 ? 2.795 16.355 30.458 1 96.46 400 ASN A CA 1
ATOM 3036 C C . ASN A 1 400 ? 2.645 15.111 29.587 1 96.46 400 ASN A C 1
ATOM 3038 O O . ASN A 1 400 ? 3.176 14.049 29.918 1 96.46 400 ASN A O 1
ATOM 3042 N N . SER A 1 401 ? 1.777 15.251 28.707 1 96.34 401 SER A N 1
ATOM 3043 C CA . SER A 1 401 ? 1.673 14.165 27.738 1 96.34 401 SER A CA 1
ATOM 3044 C C . SER A 1 401 ? 2.969 14.001 26.951 1 96.34 401 SER A C 1
ATOM 3046 O O . SER A 1 401 ? 3.619 14.988 26.602 1 96.34 401 SER A O 1
ATOM 3048 N N . VAL A 1 402 ? 3.289 12.81 26.531 1 97.12 402 VAL A N 1
ATOM 3049 C CA . VAL A 1 402 ? 4.603 12.495 25.98 1 97.12 402 VAL A CA 1
ATOM 3050 C C . VAL A 1 402 ? 4.604 12.745 24.473 1 97.12 402 VAL A C 1
ATOM 3052 O O . VAL A 1 402 ? 3.62 12.456 23.789 1 97.12 402 VAL A O 1
ATOM 3055 N N . ILE A 1 403 ? 5.67 13.316 23.947 1 96.51 403 ILE A N 1
ATOM 3056 C CA . ILE A 1 403 ? 5.985 13.429 22.527 1 96.51 403 ILE A CA 1
ATOM 3057 C C . ILE A 1 403 ? 7.43 13 22.283 1 96.51 403 ILE A C 1
ATOM 3059 O O . ILE A 1 403 ? 8.326 13.347 23.056 1 96.51 403 ILE A O 1
ATOM 3063 N N . THR A 1 404 ? 7.682 12.188 21.317 1 96.06 404 THR A N 1
ATOM 3064 C CA . THR A 1 404 ? 9.049 11.762 21.038 1 96.06 404 THR A CA 1
ATOM 3065 C C . THR A 1 404 ? 9.269 11.597 19.537 1 96.06 404 THR A C 1
ATOM 3067 O O . THR A 1 404 ? 8.322 11.346 18.79 1 96.06 404 THR A O 1
ATOM 3070 N N . ASN A 1 405 ? 10.456 11.847 19.074 1 95.33 405 ASN A N 1
ATOM 3071 C CA . ASN A 1 405 ? 10.886 11.72 17.685 1 95.33 405 ASN A CA 1
ATOM 3072 C C . ASN A 1 405 ? 12.296 11.143 17.586 1 95.33 405 ASN A C 1
ATOM 3074 O O . ASN A 1 405 ? 13.195 11.559 18.319 1 95.33 405 ASN A O 1
ATOM 3078 N N . HIS A 1 406 ? 12.503 10.196 16.785 1 94.47 406 HIS A N 1
ATOM 3079 C CA . HIS A 1 406 ? 13.787 9.544 16.555 1 94.47 406 HIS A CA 1
ATOM 3080 C C . HIS A 1 406 ? 14.073 9.402 15.064 1 94.47 406 HIS A C 1
ATOM 3082 O O . HIS A 1 406 ? 13.19 9.025 14.291 1 94.47 406 HIS A O 1
ATOM 3088 N N . ASN A 1 407 ? 15.291 9.79 14.65 1 94.54 407 ASN A N 1
ATOM 3089 C CA . ASN A 1 407 ? 15.691 9.729 13.248 1 94.54 407 ASN A CA 1
ATOM 3090 C C . ASN A 1 407 ? 17.099 9.165 13.09 1 94.54 407 ASN A C 1
ATOM 3092 O O . ASN A 1 407 ? 18.022 9.582 13.792 1 94.54 407 ASN A O 1
ATOM 3096 N N . LEU A 1 408 ? 17.271 8.22 12.291 1 91.4 408 LEU A N 1
ATOM 3097 C CA . LEU A 1 408 ? 18.553 7.632 11.921 1 91.4 408 LEU A CA 1
ATOM 3098 C C . LEU A 1 408 ? 18.865 7.889 10.451 1 91.4 408 LEU A C 1
ATOM 3100 O O . LEU A 1 408 ? 18.064 7.556 9.574 1 91.4 408 LEU A O 1
ATOM 3104 N N . GLN A 1 409 ? 20.008 8.511 10.198 1 92.54 409 GLN A N 1
ATOM 3105 C CA . GLN A 1 409 ? 20.399 8.855 8.835 1 92.54 409 GLN A CA 1
ATOM 3106 C C . GLN A 1 409 ? 21.745 8.234 8.475 1 92.54 409 GLN A C 1
ATOM 3108 O O . GLN A 1 409 ? 22.656 8.191 9.303 1 92.54 409 GLN A O 1
ATOM 3113 N N . LEU A 1 410 ? 21.869 7.784 7.299 1 87.69 410 LEU A N 1
ATOM 3114 C CA . LEU A 1 410 ? 23.112 7.283 6.722 1 87.69 410 LEU A CA 1
ATOM 3115 C C . LEU A 1 410 ? 23.375 7.917 5.361 1 87.69 410 LEU A C 1
ATOM 3117 O O . LEU A 1 410 ? 22.511 7.892 4.482 1 87.69 410 LEU A O 1
ATOM 3121 N N . SER A 1 411 ? 24.466 8.54 5.244 1 90.08 411 SER A N 1
ATOM 3122 C CA . SER A 1 411 ? 24.827 9.187 3.986 1 90.08 411 SER A CA 1
ATOM 3123 C C . SER A 1 411 ? 26.277 8.898 3.613 1 90.08 411 SER A C 1
ATOM 3125 O O . SER A 1 411 ? 27.126 8.721 4.489 1 90.08 411 SER A O 1
ATOM 3127 N N . GLY A 1 412 ? 26.622 8.823 2.35 1 83.84 412 GLY A N 1
ATOM 3128 C CA . GLY A 1 412 ? 27.967 8.589 1.852 1 83.84 412 GLY A CA 1
ATOM 3129 C C . GLY A 1 412 ? 28.003 8.221 0.38 1 83.84 412 GLY A C 1
ATOM 3130 O O . GLY A 1 412 ? 27.039 8.464 -0.349 1 83.84 412 GLY A O 1
ATOM 3131 N N . GLY A 1 413 ? 29.143 7.955 -0.102 1 80.95 413 GLY A N 1
ATOM 3132 C CA . GLY A 1 413 ? 29.302 7.52 -1.48 1 80.95 413 GLY A CA 1
ATOM 3133 C C . GLY A 1 413 ? 30.615 7.961 -2.098 1 80.95 413 GLY A C 1
ATOM 3134 O O . GLY A 1 413 ? 31.509 8.436 -1.395 1 80.95 413 GLY A O 1
ATOM 3135 N N . SER A 1 414 ? 30.776 7.615 -3.401 1 76.87 414 SER A N 1
ATOM 3136 C CA . SER A 1 414 ? 31.904 8.046 -4.22 1 76.87 414 SER A CA 1
ATOM 3137 C C . SER A 1 414 ? 31.484 9.114 -5.224 1 76.87 414 SER A C 1
ATOM 3139 O O . SER A 1 414 ? 30.341 9.576 -5.204 1 76.87 414 SER A O 1
ATOM 3141 N N . ASP A 1 415 ? 32.368 9.535 -5.944 1 75.23 415 ASP A N 1
ATOM 3142 C CA . ASP A 1 415 ? 32.056 10.537 -6.959 1 75.23 415 ASP A CA 1
ATOM 3143 C C . ASP A 1 415 ? 31.087 9.981 -8 1 75.23 415 ASP A C 1
ATOM 3145 O O . ASP A 1 415 ? 30.348 10.737 -8.634 1 75.23 415 ASP A O 1
ATOM 3149 N N . LYS A 1 416 ? 31.124 8.703 -8.118 1 77.88 416 LYS A N 1
ATOM 3150 C CA . LYS A 1 416 ? 30.275 8.095 -9.139 1 77.88 416 LYS A CA 1
ATOM 3151 C C . LYS A 1 416 ? 28.949 7.629 -8.544 1 77.88 416 LYS A C 1
ATOM 3153 O O . LYS A 1 416 ? 27.978 7.413 -9.271 1 77.88 416 LYS A O 1
ATOM 3158 N N . PHE A 1 417 ? 28.961 7.457 -7.28 1 82.18 417 PHE A N 1
ATOM 3159 C CA . PHE A 1 417 ? 27.753 6.954 -6.636 1 82.18 417 PHE A CA 1
ATOM 3160 C C . PHE A 1 417 ? 27.547 7.618 -5.28 1 82.18 417 PHE A C 1
ATOM 3162 O O . PHE A 1 417 ? 28.471 7.682 -4.467 1 82.18 417 PHE A O 1
ATOM 3169 N N . GLN A 1 418 ? 26.405 8.113 -5.033 1 89.39 418 GLN A N 1
ATOM 3170 C CA . GLN A 1 418 ? 26.041 8.742 -3.767 1 89.39 418 GLN A CA 1
ATOM 3171 C C . GLN A 1 418 ? 24.734 8.172 -3.225 1 89.39 418 GLN A C 1
ATOM 3173 O O . GLN A 1 418 ? 23.812 7.883 -3.99 1 89.39 418 GLN A O 1
ATOM 3178 N N . TYR A 1 419 ? 24.633 7.966 -1.862 1 86.42 419 TYR A N 1
ATOM 3179 C CA . TYR A 1 419 ? 23.417 7.438 -1.254 1 86.42 419 TYR A CA 1
ATOM 3180 C C . TYR A 1 419 ? 23.059 8.212 0.009 1 86.42 419 TYR A C 1
ATOM 3182 O O . TYR A 1 419 ? 23.938 8.757 0.681 1 86.42 419 TYR A O 1
ATOM 3190 N N . TYR A 1 420 ? 21.877 8.264 0.307 1 92.56 420 TYR A N 1
ATOM 3191 C CA . TYR A 1 420 ? 21.282 8.801 1.526 1 92.56 420 TYR A CA 1
ATOM 3192 C C . TYR A 1 420 ? 20.084 7.967 1.962 1 92.56 420 TYR A C 1
ATOM 3194 O O . TYR A 1 420 ? 19.156 7.745 1.179 1 92.56 420 TYR A O 1
ATOM 3202 N N . VAL A 1 421 ? 20.102 7.431 3.171 1 90.01 421 VAL A N 1
ATOM 3203 C CA . VAL A 1 421 ? 18.987 6.686 3.745 1 90.01 421 VAL A CA 1
ATOM 3204 C C . VAL A 1 421 ? 18.637 7.255 5.118 1 90.01 421 VAL A C 1
ATOM 3206 O O . VAL A 1 421 ? 19.524 7.507 5.937 1 90.01 421 VAL A O 1
ATOM 3209 N N . SER A 1 422 ? 17.354 7.447 5.341 1 94.66 422 SER A N 1
ATOM 3210 C CA . SER A 1 422 ? 16.895 7.981 6.619 1 94.66 422 SER A CA 1
ATOM 3211 C C . SER A 1 422 ? 15.651 7.249 7.11 1 94.66 422 SER A C 1
ATOM 3213 O O . SER A 1 422 ? 14.736 6.978 6.33 1 94.66 422 SER A O 1
ATOM 3215 N N . LEU A 1 423 ? 15.662 6.841 8.359 1 91.96 423 LEU A N 1
ATOM 3216 C CA . LEU A 1 423 ? 14.532 6.235 9.054 1 91.96 423 LEU A CA 1
ATOM 3217 C C . LEU A 1 423 ? 14.066 7.118 10.207 1 91.96 423 LEU A C 1
ATOM 3219 O O . LEU A 1 423 ? 14.882 7.6 10.995 1 91.96 423 LEU A O 1
ATOM 3223 N N . GLY A 1 424 ? 12.73 7.327 10.229 1 94.14 424 GLY A N 1
ATOM 3224 C CA . GLY A 1 424 ? 12.173 8.166 11.279 1 94.14 424 GLY A CA 1
ATOM 3225 C C . GLY A 1 424 ? 10.997 7.527 11.992 1 94.14 424 GLY A C 1
ATOM 3226 O O . GLY A 1 424 ? 10.215 6.796 11.38 1 94.14 424 GLY A O 1
ATOM 3227 N N . TYR A 1 425 ? 10.877 7.768 13.31 1 95.02 425 TYR A N 1
ATOM 3228 C CA . TYR A 1 425 ? 9.74 7.364 14.131 1 95.02 425 TYR A CA 1
ATOM 3229 C C . TYR A 1 425 ? 9.273 8.512 15.018 1 95.02 425 TYR A C 1
ATOM 3231 O O . TYR A 1 425 ? 10.085 9.164 15.678 1 95.02 425 TYR A O 1
ATOM 3239 N N . SER A 1 426 ? 7.963 8.73 15.047 1 96.06 426 SER A N 1
ATOM 3240 C CA . SER A 1 426 ? 7.368 9.766 15.883 1 96.06 426 SER A CA 1
ATOM 3241 C C . SER A 1 426 ? 6.157 9.236 16.644 1 96.06 426 SER A C 1
ATOM 3243 O O . SER A 1 426 ? 5.382 8.44 16.109 1 96.06 426 SER A O 1
ATOM 3245 N N . TYR A 1 427 ? 6.041 9.626 17.864 1 97.05 427 TYR A N 1
ATOM 3246 C CA . TYR A 1 427 ? 4.892 9.313 18.706 1 97.05 427 TYR A CA 1
ATOM 3247 C C . TYR A 1 427 ? 4.429 10.544 19.477 1 97.05 427 TYR A C 1
ATOM 3249 O O . TYR A 1 427 ? 5.25 11.296 20.008 1 97.05 427 TYR A O 1
ATOM 3257 N N . GLN A 1 428 ? 3.082 10.773 19.517 1 96.97 428 GLN A N 1
ATOM 3258 C CA . GLN A 1 428 ? 2.492 11.903 20.226 1 96.97 428 GLN A CA 1
ATOM 3259 C C . GLN A 1 428 ? 1.241 11.481 20.991 1 96.97 428 GLN A C 1
ATOM 3261 O O . GLN A 1 428 ? 0.259 11.04 20.39 1 96.97 428 GLN A O 1
ATOM 3266 N N . GLU A 1 429 ? 1.337 11.697 22.274 1 96.92 429 GLU A N 1
ATOM 3267 C CA . GLU A 1 429 ? 0.184 11.444 23.133 1 96.92 429 GLU A CA 1
ATOM 3268 C C . GLU A 1 429 ? -0.745 12.654 23.181 1 96.92 429 GLU A C 1
ATOM 3270 O O . GLU A 1 429 ? -0.284 13.797 23.17 1 96.92 429 GLU A O 1
ATOM 3275 N N . GLY A 1 430 ? -2.077 12.369 23.291 1 96.55 430 GLY A N 1
ATOM 3276 C CA . GLY A 1 430 ? -3.033 13.463 23.355 1 96.55 430 GLY A CA 1
ATOM 3277 C C . GLY A 1 430 ? -3.285 13.955 24.767 1 96.55 430 GLY A C 1
ATOM 3278 O O . GLY A 1 430 ? -2.701 13.439 25.723 1 96.55 430 GLY A O 1
ATOM 3279 N N . MET A 1 431 ? -4.18 14.986 24.88 1 94.76 431 MET A N 1
ATOM 3280 C CA . MET A 1 431 ? -4.547 15.576 26.164 1 94.76 431 MET A CA 1
ATOM 3281 C C . MET A 1 431 ? -5.384 14.605 26.989 1 94.76 431 MET A C 1
ATOM 3283 O O . MET A 1 431 ? -5.568 14.804 28.192 1 94.76 431 MET A O 1
ATOM 3287 N N . TRP A 1 432 ? -5.879 13.599 26.364 1 96 432 TRP A N 1
ATOM 3288 C CA . TRP A 1 432 ? -6.518 12.468 27.029 1 96 432 TRP A CA 1
ATOM 3289 C C . TRP A 1 432 ? -6.081 11.15 26.401 1 96 432 TRP A C 1
ATOM 3291 O O . TRP A 1 432 ? -5.66 11.116 25.242 1 96 432 TRP A O 1
ATOM 3301 N N . SER A 1 433 ? -6.178 10.076 27.064 1 94.22 433 SER A N 1
ATOM 3302 C CA . SER A 1 433 ? -5.482 8.827 26.77 1 94.22 433 SER A CA 1
ATOM 3303 C C . SER A 1 433 ? -6.058 8.153 25.53 1 94.22 433 SER A C 1
ATOM 3305 O O . SER A 1 433 ? -5.412 7.293 24.927 1 94.22 433 SER A O 1
ATOM 3307 N N . THR A 1 434 ? -7.245 8.481 25.123 1 96.19 434 THR A N 1
ATOM 3308 C CA . THR A 1 434 ? -7.882 7.804 24 1 96.19 434 THR A CA 1
ATOM 3309 C C . THR A 1 434 ? -7.418 8.401 22.674 1 96.19 434 THR A C 1
ATOM 3311 O O . THR A 1 434 ? -7.807 7.929 21.604 1 96.19 434 THR A O 1
ATOM 3314 N N . THR A 1 435 ? -6.547 9.424 22.682 1 97.08 435 THR A N 1
ATOM 3315 C CA . THR A 1 435 ? -6.029 10.07 21.481 1 97.08 435 THR A CA 1
ATOM 3316 C C . THR A 1 435 ? -4.513 9.916 21.395 1 97.08 435 THR A C 1
ATOM 3318 O O . THR A 1 435 ? -3.794 10.266 22.334 1 97.08 435 THR A O 1
ATOM 3321 N N . ASP A 1 436 ? -4.06 9.433 20.352 1 97.22 436 ASP A N 1
ATOM 3322 C CA . ASP A 1 436 ? -2.621 9.386 20.112 1 97.22 436 ASP A CA 1
ATOM 3323 C C . ASP A 1 436 ? -2.317 9.259 18.621 1 97.22 436 ASP A C 1
ATOM 3325 O O . ASP A 1 436 ? -3.222 9.039 17.814 1 97.22 436 ASP A O 1
ATOM 3329 N N . TYR A 1 437 ? -1.074 9.499 18.274 1 96.9 437 TYR A N 1
ATOM 3330 C CA . TYR A 1 437 ? -0.595 9.496 16.896 1 96.9 437 TYR A CA 1
ATOM 3331 C C . TYR A 1 437 ? 0.783 8.854 16.799 1 96.9 437 TYR A C 1
ATOM 3333 O O . TYR A 1 437 ? 1.663 9.131 17.618 1 96.9 437 TYR A O 1
ATOM 3341 N N . GLN A 1 438 ? 0.951 8.004 15.829 1 96.38 438 GLN A N 1
ATOM 3342 C CA . GLN A 1 438 ? 2.254 7.418 15.532 1 96.38 438 GLN A CA 1
ATOM 3343 C C . GLN A 1 438 ? 2.557 7.478 14.038 1 96.38 438 GLN A C 1
ATOM 3345 O O . GLN A 1 438 ? 1.653 7.352 13.21 1 96.38 438 GLN A O 1
ATOM 3350 N N . ARG A 1 439 ? 3.863 7.631 13.701 1 95.93 439 ARG A N 1
ATOM 3351 C CA . ARG A 1 439 ? 4.251 7.731 12.298 1 95.93 439 ARG A CA 1
ATOM 3352 C C . ARG A 1 439 ? 5.641 7.146 12.071 1 95.93 439 ARG A C 1
ATOM 3354 O O . ARG A 1 439 ? 6.557 7.383 12.862 1 95.93 439 ARG A O 1
ATOM 3361 N N . PHE A 1 440 ? 5.831 6.395 11.1 1 93.94 440 PHE A N 1
ATOM 3362 C CA . PHE A 1 440 ? 7.106 5.89 10.604 1 93.94 440 PHE A CA 1
ATOM 3363 C C . PHE A 1 440 ? 7.444 6.507 9.252 1 93.94 440 PHE A C 1
ATOM 3365 O O . PHE A 1 440 ? 6.597 6.558 8.358 1 93.94 440 PHE A O 1
ATOM 3372 N N . ASN A 1 441 ? 8.672 7.021 9.126 1 94.77 441 ASN A N 1
ATOM 3373 C CA . ASN A 1 441 ? 9.125 7.624 7.877 1 94.77 441 ASN A CA 1
ATOM 3374 C C . ASN A 1 441 ? 10.315 6.87 7.289 1 94.77 441 ASN A C 1
ATOM 3376 O O . ASN A 1 441 ? 11.156 6.357 8.029 1 94.77 441 ASN A O 1
ATOM 3380 N N . LEU A 1 442 ? 10.418 6.893 6.006 1 91.16 442 LEU A N 1
ATOM 3381 C CA . LEU A 1 442 ? 11.551 6.356 5.26 1 91.16 442 LEU A CA 1
ATOM 3382 C C . LEU A 1 442 ? 11.892 7.25 4.072 1 91.16 442 LEU A C 1
ATOM 3384 O O . LEU A 1 442 ? 10.996 7.732 3.375 1 91.16 442 LEU A O 1
ATOM 3388 N N . LEU A 1 443 ? 13.141 7.547 3.858 1 94.68 443 LEU A N 1
ATOM 3389 C CA . LEU A 1 443 ? 13.644 8.219 2.665 1 94.68 443 LEU A CA 1
ATOM 3390 C C . LEU A 1 443 ? 14.94 7.575 2.185 1 94.68 443 LEU A C 1
ATOM 3392 O O . LEU A 1 443 ? 15.883 7.412 2.963 1 94.68 443 LEU A O 1
ATOM 3396 N N . ALA A 1 444 ? 15.029 7.179 0.958 1 91.22 444 ALA A N 1
ATOM 3397 C CA . ALA A 1 444 ? 16.227 6.664 0.301 1 91.22 444 ALA A CA 1
ATOM 3398 C C . ALA A 1 444 ? 16.479 7.384 -1.021 1 91.22 444 ALA A C 1
ATOM 3400 O O . ALA A 1 444 ? 15.633 7.362 -1.918 1 91.22 444 ALA A O 1
ATOM 3401 N N . ASN A 1 445 ? 17.532 8.067 -1.097 1 93.93 445 ASN A N 1
ATOM 3402 C CA . ASN A 1 445 ? 17.977 8.722 -2.323 1 93.93 445 ASN A CA 1
ATOM 3403 C C . ASN A 1 445 ? 19.27 8.107 -2.85 1 93.93 445 ASN A C 1
ATOM 3405 O O . ASN A 1 445 ? 20.28 8.074 -2.144 1 93.93 445 ASN A O 1
ATOM 3409 N N . LEU A 1 446 ? 19.252 7.691 -4.094 1 88.3 446 LEU A N 1
ATOM 3410 C CA . LEU A 1 446 ? 20.402 7.102 -4.772 1 88.3 446 LEU A CA 1
ATOM 3411 C C . LEU A 1 446 ? 20.701 7.838 -6.073 1 88.3 446 LEU A C 1
ATOM 3413 O O . LEU A 1 446 ? 19.785 8.176 -6.826 1 88.3 446 LEU A O 1
ATOM 3417 N N . SER A 1 447 ? 21.936 8.132 -6.296 1 90.72 447 SER A N 1
ATOM 3418 C CA . SER A 1 447 ? 22.391 8.736 -7.543 1 90.72 447 SER A CA 1
ATOM 3419 C C . SER A 1 447 ? 23.63 8.027 -8.081 1 90.72 447 SER A C 1
ATOM 3421 O O . SER A 1 447 ? 24.561 7.735 -7.328 1 90.72 447 SER A O 1
ATOM 3423 N N . VAL A 1 448 ? 23.647 7.748 -9.365 1 84.94 448 VAL A N 1
ATOM 3424 C CA . VAL A 1 448 ? 24.754 7.033 -9.993 1 84.94 448 VAL A CA 1
ATOM 3425 C C . VAL A 1 448 ? 25.123 7.709 -11.312 1 84.94 448 VAL A C 1
ATOM 3427 O O . VAL A 1 448 ? 24.25 8.008 -12.129 1 84.94 448 VAL A O 1
ATOM 3430 N N . ASP A 1 449 ? 26.324 8.037 -11.433 1 86.56 449 ASP A N 1
ATOM 3431 C CA . ASP A 1 449 ? 26.834 8.368 -12.76 1 86.56 449 ASP A CA 1
ATOM 3432 C C . ASP A 1 449 ? 27.111 7.105 -13.573 1 86.56 449 ASP A C 1
ATOM 3434 O O . ASP A 1 449 ? 28.233 6.595 -13.574 1 86.56 449 ASP A O 1
ATOM 3438 N N . ALA A 1 450 ? 26.09 6.682 -14.211 1 77.25 450 ALA A N 1
ATOM 3439 C CA . ALA A 1 450 ? 26.166 5.407 -14.92 1 77.25 450 ALA A CA 1
ATOM 3440 C C . ALA A 1 450 ? 27.237 5.448 -16.007 1 77.25 450 ALA A C 1
ATOM 3442 O O . ALA A 1 450 ? 27.889 4.438 -16.282 1 77.25 450 ALA A O 1
ATOM 3443 N N . THR A 1 451 ? 27.332 6.63 -16.784 1 77.19 451 THR A N 1
ATOM 3444 C CA . THR A 1 451 ? 28.416 6.94 -17.709 1 77.19 451 THR A CA 1
ATOM 3445 C C . THR A 1 451 ? 28.955 8.345 -17.459 1 77.19 451 THR A C 1
ATOM 3447 O O . THR A 1 451 ? 28.482 9.047 -16.563 1 77.19 451 THR A O 1
ATOM 3450 N N . LYS A 1 452 ? 29.909 8.68 -18.181 1 76.95 452 LYS A N 1
ATOM 3451 C CA . LYS A 1 452 ? 30.451 10.03 -18.058 1 76.95 452 LYS A CA 1
ATOM 3452 C C . LYS A 1 452 ? 29.385 11.08 -18.36 1 76.95 452 LYS A C 1
ATOM 3454 O O . LYS A 1 452 ? 29.449 12.201 -17.852 1 76.95 452 LYS A O 1
ATOM 3459 N N . TYR A 1 453 ? 28.37 10.632 -19.128 1 85.4 453 TYR A N 1
ATOM 3460 C CA . TYR A 1 453 ? 27.402 11.625 -19.581 1 85.4 453 TYR A CA 1
ATOM 3461 C C . TYR A 1 453 ? 25.998 11.274 -19.105 1 85.4 453 TYR A C 1
ATOM 3463 O O . TYR A 1 453 ? 25.039 11.994 -19.396 1 85.4 453 TYR A O 1
ATOM 3471 N N . THR A 1 454 ? 25.817 10.15 -18.368 1 87.88 454 THR A N 1
ATOM 3472 C CA . THR A 1 454 ? 24.479 9.732 -17.965 1 87.88 454 THR A CA 1
ATOM 3473 C C . THR A 1 454 ? 24.38 9.628 -16.445 1 87.88 454 THR A C 1
ATOM 3475 O O . THR A 1 454 ? 25.14 8.889 -15.817 1 87.88 454 THR A O 1
ATOM 3478 N N . LYS A 1 455 ? 23.463 10.356 -15.906 1 91.12 455 LYS A N 1
ATOM 3479 C CA . LYS A 1 455 ? 23.188 10.296 -14.474 1 91.12 455 LYS A CA 1
ATOM 3480 C C . LYS A 1 455 ? 21.806 9.709 -14.204 1 91.12 455 LYS A C 1
ATOM 3482 O O . LYS A 1 455 ? 20.817 10.134 -14.804 1 91.12 455 LYS A O 1
ATOM 3487 N N . ILE A 1 456 ? 21.74 8.714 -13.37 1 90.03 456 ILE A N 1
ATOM 3488 C CA . ILE A 1 456 ? 20.485 8.087 -12.967 1 90.03 456 ILE A CA 1
ATOM 3489 C C . ILE A 1 456 ? 20.249 8.317 -11.476 1 90.03 456 ILE A C 1
ATOM 3491 O O . ILE A 1 456 ? 21.157 8.135 -10.662 1 90.03 456 ILE A O 1
ATOM 3495 N N . SER A 1 457 ? 19.088 8.755 -11.138 1 93.15 457 SER A N 1
ATOM 3496 C CA . SER A 1 457 ? 18.74 8.988 -9.74 1 93.15 457 SER A CA 1
ATOM 3497 C C . SER A 1 457 ? 17.432 8.297 -9.373 1 93.15 457 SER A C 1
ATOM 3499 O O . SER A 1 457 ? 16.493 8.269 -10.172 1 93.15 457 SER A O 1
ATOM 3501 N N . LEU A 1 458 ? 17.422 7.706 -8.226 1 90.05 458 LEU A N 1
ATOM 3502 C CA . LEU A 1 458 ? 16.237 7.073 -7.658 1 90.05 458 LEU A CA 1
ATOM 3503 C C . LEU A 1 458 ? 15.939 7.624 -6.268 1 90.05 458 LEU A C 1
ATOM 3505 O O . LEU A 1 458 ? 16.824 7.67 -5.411 1 90.05 458 LEU A O 1
ATOM 3509 N N . SER A 1 459 ? 14.725 8.086 -6.054 1 93.59 459 SER A N 1
ATOM 3510 C CA . SER A 1 459 ? 14.25 8.539 -4.751 1 93.59 459 SER A CA 1
ATOM 3511 C C . SER A 1 459 ? 13.039 7.733 -4.293 1 93.59 459 SER A C 1
ATOM 3513 O O . SER A 1 459 ? 12.047 7.627 -5.018 1 93.59 459 SER A O 1
ATOM 3515 N N . LEU A 1 460 ? 13.152 7.131 -3.186 1 89.73 460 LEU A N 1
ATOM 3516 C CA . LEU A 1 460 ? 12.061 6.411 -2.538 1 89.73 460 LEU A CA 1
ATOM 3517 C C . LEU A 1 460 ? 11.761 7 -1.164 1 89.73 460 LEU A C 1
ATOM 3519 O O . LEU A 1 460 ? 12.637 7.042 -0.297 1 89.73 460 LEU A O 1
ATOM 3523 N N . G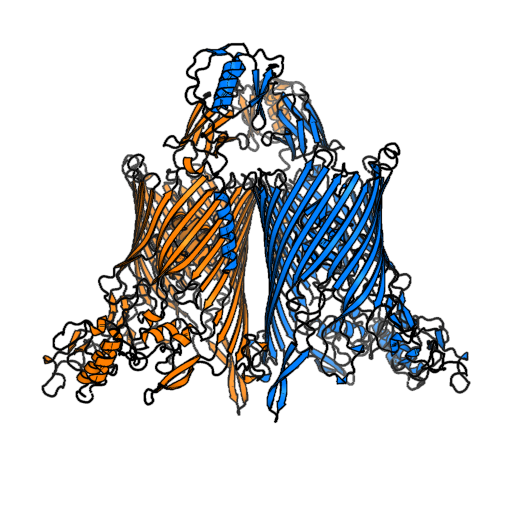LY A 1 461 ? 10.628 7.501 -0.98 1 91 461 GLY A N 1
ATOM 3524 C CA . GLY A 1 461 ? 10.207 8.053 0.298 1 91 461 GLY A CA 1
ATOM 3525 C C . GLY A 1 461 ? 8.758 7.754 0.629 1 91 461 GLY A C 1
ATOM 3526 O O . GLY A 1 461 ? 7.977 7.39 -0.252 1 91 461 GLY A O 1
ATOM 3527 N N . GLY A 1 462 ? 8.45 7.831 1.868 1 90.63 462 GLY A N 1
ATOM 3528 C CA . GLY A 1 462 ? 7.072 7.612 2.281 1 90.63 462 GLY A CA 1
ATOM 3529 C C . GLY A 1 462 ? 6.901 7.566 3.787 1 90.63 462 GLY A C 1
ATOM 3530 O O . GLY A 1 462 ? 7.85 7.813 4.533 1 90.63 462 GLY A O 1
ATOM 3531 N N . TRP A 1 463 ? 5.645 7.375 4.212 1 94.23 463 TRP A N 1
ATOM 3532 C CA . TRP A 1 463 ? 5.335 7.279 5.635 1 94.23 463 TRP A CA 1
ATOM 3533 C C . TRP A 1 463 ? 4.145 6.355 5.871 1 94.23 463 TRP A C 1
ATOM 3535 O O . TRP A 1 463 ? 3.347 6.115 4.962 1 94.23 463 TRP A O 1
ATOM 3545 N N . HIS A 1 464 ? 4.109 5.764 7.003 1 93.55 464 HIS A N 1
ATOM 3546 C CA . HIS A 1 464 ? 2.974 5.049 7.575 1 93.55 464 HIS A CA 1
ATOM 3547 C C . HIS A 1 464 ? 2.529 5.683 8.889 1 93.55 464 HIS A C 1
ATOM 3549 O O . HIS A 1 464 ? 3.332 5.838 9.812 1 93.55 464 HIS A O 1
ATOM 3555 N N . GLU A 1 465 ? 1.267 6.053 8.968 1 96.43 465 GLU A N 1
ATOM 3556 C CA . GLU A 1 465 ? 0.789 6.701 10.185 1 96.43 465 GLU A CA 1
ATOM 3557 C C . GLU A 1 465 ? -0.44 5.989 10.743 1 96.43 465 GLU A C 1
ATOM 3559 O O . GLU A 1 465 ? -1.153 5.301 10.008 1 96.43 465 GLU A O 1
ATOM 3564 N N . LYS A 1 466 ? -0.627 6.068 12.009 1 95.85 466 LYS A N 1
ATOM 3565 C CA . LYS A 1 466 ? -1.8 5.594 12.737 1 95.85 466 LYS A CA 1
ATOM 3566 C C . LYS A 1 466 ? -2.357 6.683 13.65 1 95.85 466 LYS A C 1
ATOM 3568 O O . LYS A 1 466 ? -1.639 7.216 14.498 1 95.85 466 LYS A O 1
ATOM 3573 N N . LYS A 1 467 ? -3.598 6.986 13.471 1 97.03 467 LYS A N 1
ATOM 3574 C CA . LYS A 1 467 ? -4.34 7.933 14.299 1 97.03 467 LYS A CA 1
ATOM 3575 C C . LYS A 1 467 ? -5.423 7.225 15.108 1 97.03 467 LYS A C 1
ATOM 3577 O O . LYS A 1 467 ? -6.228 6.474 14.553 1 97.03 467 LYS A O 1
ATOM 3582 N N . ASN A 1 468 ? -5.385 7.464 16.375 1 97.57 468 ASN A N 1
ATOM 3583 C CA . ASN A 1 468 ? -6.396 6.901 17.265 1 97.57 468 ASN A CA 1
ATOM 3584 C C . ASN A 1 468 ? -7.179 7.994 17.987 1 97.57 468 ASN A C 1
ATOM 3586 O O . ASN A 1 468 ? -6.589 8.923 18.541 1 97.57 468 ASN A O 1
ATOM 3590 N N . TYR A 1 469 ? -8.531 7.879 17.964 1 97.82 469 TYR A N 1
ATOM 3591 C CA . TYR A 1 469 ? -9.449 8.824 18.59 1 97.82 469 TYR A CA 1
ATOM 3592 C C . TYR A 1 469 ? -10.602 8.095 19.269 1 97.82 469 TYR A C 1
ATOM 3594 O O . TYR A 1 469 ? -10.878 6.934 18.961 1 97.82 469 TYR A O 1
ATOM 3602 N N . PRO A 1 470 ? -11.24 8.755 20.235 1 97.07 470 PRO A N 1
ATOM 3603 C CA . PRO A 1 470 ? -12.518 8.21 20.7 1 97.07 470 PRO A CA 1
ATOM 3604 C C . PRO A 1 470 ? -13.607 8.266 19.631 1 97.07 470 PRO A C 1
ATOM 3606 O O . PRO A 1 470 ? -13.408 8.867 18.572 1 97.07 470 PRO A O 1
ATOM 3609 N N . GLY A 1 471 ? -14.701 7.553 19.954 1 96.71 471 GLY A N 1
ATOM 3610 C CA . GLY A 1 471 ? -15.813 7.589 19.017 1 96.71 471 GLY A CA 1
ATOM 3611 C C . GLY A 1 471 ? -16.408 8.975 18.851 1 96.71 471 GLY A C 1
ATOM 3612 O O . GLY A 1 471 ? -16.851 9.338 17.759 1 96.71 471 GLY A O 1
ATOM 3613 N N . ALA A 1 472 ? -16.366 9.766 19.886 1 95.76 472 ALA A N 1
ATOM 3614 C CA . ALA A 1 472 ? -16.866 11.138 19.851 1 95.76 472 ALA A CA 1
ATOM 3615 C C . ALA A 1 472 ? -15.82 12.089 19.276 1 95.76 472 ALA A C 1
ATOM 3617 O O . ALA A 1 472 ? -14.624 11.936 19.535 1 95.76 472 ALA A O 1
ATOM 3618 N N . ASP A 1 473 ? -16.284 13.123 18.573 1 93.73 473 ASP A N 1
ATOM 3619 C CA . ASP A 1 473 ? -15.371 14.111 18.008 1 93.73 473 ASP A CA 1
ATOM 3620 C C . ASP A 1 473 ? -14.869 15.073 19.082 1 93.73 473 ASP A C 1
ATOM 3622 O O . ASP A 1 473 ? -15.536 15.28 20.098 1 93.73 473 ASP A O 1
ATOM 3626 N N . THR A 1 474 ? -13.742 15.704 18.759 1 93.94 474 THR A N 1
ATOM 3627 C CA . THR A 1 474 ? -13.123 16.638 19.693 1 93.94 474 THR A CA 1
ATOM 3628 C C . THR A 1 474 ? -14.058 17.807 19.988 1 93.94 474 THR A C 1
ATOM 3630 O O . THR A 1 474 ? -14.119 18.29 21.12 1 93.94 474 THR A O 1
ATOM 3633 N N . GLY A 1 475 ? -14.732 18.248 18.966 1 92 475 GLY A N 1
ATOM 3634 C CA . GLY A 1 475 ? -15.671 19.34 19.169 1 92 475 GLY A CA 1
ATOM 3635 C C . GLY A 1 475 ? -16.751 19.018 20.184 1 92 475 GLY A C 1
ATOM 3636 O O . GLY A 1 475 ? -17.099 19.859 21.016 1 92 475 GLY A O 1
ATOM 3637 N N . ASP A 1 476 ? -17.223 17.819 20.182 1 93.5 476 ASP A N 1
ATOM 3638 C CA . ASP A 1 476 ? -18.261 17.377 21.109 1 93.5 476 ASP A CA 1
ATOM 3639 C C . ASP A 1 476 ? -17.709 17.235 22.525 1 93.5 476 ASP A C 1
ATOM 3641 O O . ASP A 1 476 ? -18.388 17.568 23.498 1 93.5 476 ASP A O 1
ATOM 3645 N N . ILE A 1 477 ? -16.548 16.74 22.637 1 95.62 477 ILE A N 1
ATOM 3646 C CA . ILE A 1 477 ? -15.922 16.539 23.939 1 95.62 477 ILE A CA 1
ATOM 3647 C C . ILE A 1 477 ? -15.659 17.891 24.599 1 95.62 477 ILE A C 1
ATOM 3649 O O . ILE A 1 477 ? -15.986 18.091 25.771 1 95.62 477 ILE A O 1
ATOM 3653 N N . MET A 1 478 ? -15.138 18.79 23.84 1 93.96 478 MET A N 1
ATOM 3654 C CA . MET A 1 478 ? -14.825 20.109 24.382 1 93.96 478 MET A CA 1
ATOM 3655 C C . MET A 1 478 ? -16.101 20.891 24.68 1 93.96 478 MET A C 1
ATOM 3657 O O . MET A 1 478 ? -16.152 21.66 25.641 1 93.96 478 MET A O 1
ATOM 3661 N N . TYR A 1 479 ? -17.049 20.705 23.829 1 93.43 479 TYR A N 1
ATOM 3662 C CA . TYR A 1 479 ? -18.344 21.317 24.107 1 93.43 479 TYR A CA 1
ATOM 3663 C C . TYR A 1 479 ? -18.881 20.865 25.459 1 93.43 479 TYR A C 1
ATOM 3665 O O . TYR A 1 479 ? -19.315 21.688 26.268 1 93.43 479 TYR A O 1
ATOM 3673 N N . GLN A 1 480 ? -18.805 19.614 25.715 1 94.6 480 GLN A N 1
ATOM 3674 C CA . GLN A 1 480 ? -19.329 19.079 26.967 1 94.6 480 GLN A CA 1
ATOM 3675 C C . GLN A 1 480 ? -18.449 19.481 28.148 1 94.6 480 GLN A C 1
ATOM 3677 O O . GLN A 1 480 ? -18.942 19.668 29.261 1 94.6 480 GLN A O 1
ATOM 3682 N N . ALA A 1 481 ? -17.23 19.648 27.948 1 94.75 481 ALA A N 1
ATOM 3683 C CA . ALA A 1 481 ? -16.319 20.071 29.008 1 94.75 481 ALA A CA 1
ATOM 3684 C C . ALA A 1 481 ? -16.645 21.485 29.48 1 94.75 481 ALA A C 1
ATOM 3686 O O . ALA A 1 481 ? -16.601 21.772 30.678 1 94.75 481 ALA A O 1
ATOM 3687 N N . TYR A 1 482 ? -16.982 22.322 28.585 1 92.04 482 TYR A N 1
ATOM 3688 C CA . TYR A 1 482 ? -17.341 23.695 28.92 1 92.04 482 TYR A CA 1
ATOM 3689 C C . TYR A 1 482 ? -18.754 23.767 29.486 1 92.04 482 TYR A C 1
ATOM 3691 O O . TYR A 1 482 ? -19.052 24.625 30.321 1 92.04 482 TYR A O 1
ATOM 3699 N N . ARG A 1 483 ? -19.535 22.913 28.999 1 92.72 483 ARG A N 1
ATOM 3700 C CA . ARG A 1 483 ? -20.956 23.005 29.319 1 92.72 483 ARG A CA 1
ATOM 3701 C C . ARG A 1 483 ? -21.245 22.423 30.699 1 92.72 483 ARG A C 1
ATOM 3703 O O . ARG A 1 483 ? -22.131 22.903 31.408 1 92.72 483 ARG A O 1
ATOM 3710 N N . THR A 1 484 ? -20.551 21.441 31.13 1 95.27 484 THR A N 1
ATOM 3711 C CA . THR A 1 484 ? -20.818 20.802 32.414 1 95.27 484 THR A CA 1
ATOM 3712 C C . THR A 1 484 ? -20.531 21.761 33.566 1 95.27 484 THR A C 1
ATOM 3714 O O . THR A 1 484 ? -19.38 22.143 33.79 1 95.27 484 THR A O 1
ATOM 3717 N N . PRO A 1 485 ? -21.557 22.157 34.242 1 95.58 485 PRO A N 1
ATOM 3718 C CA . PRO A 1 485 ? -21.31 23.036 35.387 1 95.58 485 PRO A CA 1
ATOM 3719 C C . PRO A 1 485 ? -20.643 22.311 36.554 1 95.58 485 PRO A C 1
ATOM 3721 O O . PRO A 1 485 ? -20.767 21.09 36.679 1 95.58 485 PRO A O 1
ATOM 3724 N N . PRO A 1 486 ? -19.941 23.065 37.449 1 96.59 486 PRO A N 1
ATOM 3725 C CA . PRO A 1 486 ? -19.225 22.447 38.567 1 96.59 486 PRO A CA 1
ATOM 3726 C C . PRO A 1 486 ? -20.162 21.784 39.573 1 96.59 486 PRO A C 1
ATOM 3728 O O . PRO A 1 486 ? -19.723 20.964 40.384 1 96.59 486 PRO A O 1
ATOM 3731 N N . ILE A 1 487 ? -21.534 21.991 39.477 1 95.79 487 ILE A N 1
ATOM 3732 C CA . ILE A 1 487 ? -22.505 21.437 40.414 1 95.79 487 ILE A CA 1
ATOM 3733 C C . ILE A 1 487 ? -22.991 20.079 39.911 1 95.79 487 ILE A C 1
ATOM 3735 O O . ILE A 1 487 ? -23.798 19.419 40.57 1 95.79 487 ILE A O 1
ATOM 3739 N N . SER A 1 488 ? -22.558 19.682 38.776 1 95.27 488 SER A N 1
ATOM 3740 C CA . SER A 1 488 ? -22.871 18.366 38.229 1 95.27 488 SER A CA 1
ATOM 3741 C C . SER A 1 488 ? -21.649 17.453 38.252 1 95.27 488 SER A C 1
ATOM 3743 O O . SER A 1 488 ? -20.56 17.855 37.838 1 95.27 488 SER A O 1
ATOM 3745 N N . ALA A 1 489 ? -21.878 16.28 38.655 1 95.38 489 ALA A N 1
ATOM 3746 C CA . ALA A 1 489 ? -20.752 15.359 38.785 1 95.38 489 ALA A CA 1
ATOM 3747 C C . ALA A 1 489 ? -20.307 14.84 37.421 1 95.38 489 ALA A C 1
ATOM 3749 O O . ALA A 1 489 ? -21.136 14.432 36.604 1 95.38 489 ALA A O 1
ATOM 3750 N N . ILE A 1 490 ? -19.082 14.908 37.168 1 95.73 490 ILE A N 1
ATOM 3751 C CA . ILE A 1 490 ? -18.501 14.238 36.009 1 95.73 490 ILE A CA 1
ATOM 3752 C C . ILE A 1 490 ? -18.292 12.757 36.321 1 95.73 490 ILE A C 1
ATOM 3754 O O . ILE A 1 490 ? -18.53 11.898 35.469 1 95.73 490 ILE A O 1
ATOM 3758 N N . GLN A 1 491 ? -17.904 12.558 37.53 1 94.09 491 GLN A N 1
ATOM 3759 C CA . GLN A 1 491 ? -17.751 11.219 38.088 1 94.09 491 GLN A CA 1
ATOM 3760 C C . GLN A 1 491 ? -18.11 11.195 39.571 1 94.09 491 GLN A C 1
ATOM 3762 O O . GLN A 1 491 ? -17.748 12.108 40.317 1 94.09 491 GLN A O 1
ATOM 3767 N N . TYR A 1 492 ? -18.842 10.237 40.009 1 94.87 492 TYR A N 1
ATOM 3768 C CA . TYR A 1 492 ? -19.211 10.09 41.413 1 94.87 492 TYR A CA 1
ATOM 3769 C C . TYR A 1 492 ? -18.107 9.39 42.197 1 94.87 492 TYR A C 1
ATOM 3771 O O . TYR A 1 492 ? -17.191 8.81 41.608 1 94.87 492 TYR A O 1
ATOM 3779 N N . SER A 1 493 ? -18.243 9.476 43.611 1 89.94 493 SER A N 1
ATOM 3780 C CA . SER A 1 493 ? -17.243 8.926 44.52 1 89.94 493 SER A CA 1
ATOM 3781 C C . SER A 1 493 ? -17.11 7.417 44.348 1 89.94 493 SER A C 1
ATOM 3783 O O . SER A 1 493 ? -16.053 6.846 44.624 1 89.94 493 SER A O 1
ATOM 3785 N N . ASN A 1 494 ? -17.812 6.375 43.445 1 91.67 494 ASN A N 1
ATOM 3786 C CA . ASN A 1 494 ? -17.788 4.934 43.216 1 91.67 494 ASN A CA 1
ATOM 3787 C C . ASN A 1 494 ? -17.276 4.597 41.818 1 91.67 494 ASN A C 1
ATOM 3789 O O . ASN A 1 494 ? -17.272 3.432 41.418 1 91.67 494 ASN A O 1
ATOM 3793 N N . GLY A 1 495 ? -17.143 5.813 41.191 1 90.14 495 GLY A N 1
ATOM 3794 C CA . GLY A 1 495 ? -16.528 5.591 39.892 1 90.14 495 GLY A CA 1
ATOM 3795 C C . GLY A 1 495 ? -17.516 5.665 38.744 1 90.14 495 GLY A C 1
ATOM 3796 O O . GLY A 1 495 ? -17.121 5.658 37.576 1 90.14 495 GLY A O 1
ATOM 3797 N N . LEU A 1 496 ? -18.886 5.762 39.057 1 94.21 496 LEU A N 1
ATOM 3798 C CA . LEU A 1 496 ? -19.889 5.864 38.002 1 94.21 496 LEU A CA 1
ATOM 3799 C C . LEU A 1 496 ? -19.83 7.23 37.326 1 94.21 496 LEU A C 1
ATOM 3801 O O . LEU A 1 496 ? -19.434 8.219 37.948 1 94.21 496 LEU A O 1
ATOM 3805 N N . TRP A 1 497 ? -20.24 7.275 36.156 1 92.94 497 TRP A N 1
ATOM 3806 C CA . TRP A 1 497 ? -20.106 8.492 35.362 1 92.94 497 TRP A CA 1
ATOM 3807 C C . TRP A 1 497 ? -21.365 9.347 35.46 1 92.94 497 TRP A C 1
ATOM 3809 O O . TRP A 1 497 ? -22.457 8.898 35.104 1 92.94 497 TRP A O 1
ATOM 3819 N N . GLY A 1 498 ? -21.162 10.509 35.811 1 94.59 498 GLY A N 1
ATOM 3820 C CA . GLY A 1 498 ? -22.282 11.435 35.859 1 94.59 498 GLY A CA 1
ATOM 3821 C C . GLY A 1 498 ? -22.652 11.995 34.498 1 94.59 498 GLY A C 1
ATOM 3822 O O . GLY A 1 498 ? -21.945 11.765 33.514 1 94.59 498 GLY A O 1
ATOM 3823 N N . GLN A 1 499 ? -23.822 12.59 34.372 1 94.21 499 GLN A N 1
ATOM 3824 C CA . GLN A 1 499 ? -24.27 13.215 33.132 1 94.21 499 GLN A CA 1
ATOM 3825 C C . GLN A 1 499 ? -24.867 14.594 33.395 1 94.21 499 GLN A C 1
ATOM 3827 O O . GLN A 1 499 ? -25.269 14.898 34.52 1 94.21 499 GLN A O 1
ATOM 3832 N N . TYR A 1 500 ? -24.763 15.375 32.48 1 94.13 500 TYR A N 1
ATOM 3833 C CA . TYR A 1 500 ? -25.446 16.664 32.456 1 94.13 500 TYR A CA 1
ATOM 3834 C C . TYR A 1 500 ? -26.267 16.822 31.181 1 94.13 500 TYR A C 1
ATOM 3836 O O . TYR A 1 500 ? -25.717 16.819 30.077 1 94.13 500 TYR A O 1
ATOM 3844 N N . VAL A 1 501 ? -27.535 16.96 31.269 1 90.66 501 VAL A N 1
ATOM 3845 C CA . VAL A 1 501 ? -28.492 17.108 30.178 1 90.66 501 VAL A CA 1
ATOM 3846 C C . VAL A 1 501 ? -28.346 15.945 29.199 1 90.66 501 VAL A C 1
ATOM 3848 O O . VAL A 1 501 ? -28.163 16.155 27.998 1 90.66 501 VAL A O 1
ATOM 3851 N N . GLY A 1 502 ? -28.149 14.81 29.673 1 89.74 502 GLY A N 1
ATOM 3852 C CA . GLY A 1 502 ? -28.166 13.598 28.87 1 89.74 502 GLY A CA 1
ATOM 3853 C C . GLY A 1 502 ? -26.806 13.24 28.301 1 89.74 502 GLY A C 1
ATOM 3854 O O . GLY A 1 502 ? -26.678 12.272 27.548 1 89.74 502 GLY A O 1
ATOM 3855 N N . LYS A 1 503 ? -25.77 14.007 28.636 1 94.45 503 LYS A N 1
ATOM 3856 C CA . LYS A 1 503 ? -24.447 13.733 28.082 1 94.45 503 LYS A CA 1
ATOM 3857 C C . LYS A 1 503 ? -23.402 13.615 29.188 1 94.45 503 LYS A C 1
ATOM 3859 O O . LYS A 1 503 ? -23.452 14.347 30.178 1 94.45 503 LYS A O 1
ATOM 3864 N N . SER A 1 504 ? -22.53 12.673 29.044 1 95.93 504 SER A N 1
ATOM 3865 C CA . SER A 1 504 ? -21.444 12.454 29.993 1 95.93 504 SER A CA 1
ATOM 3866 C C . SER A 1 504 ? -20.096 12.831 29.388 1 95.93 504 SER A C 1
ATOM 3868 O O . SER A 1 504 ? -19.696 12.281 28.359 1 95.93 504 SER A O 1
ATOM 3870 N N . LEU A 1 505 ? -19.393 13.69 30.051 1 96.28 505 LEU A N 1
ATOM 3871 C CA . LEU A 1 505 ? -18.061 14.052 29.578 1 96.28 505 LEU A CA 1
ATOM 3872 C C . LEU A 1 505 ? -17.124 12.849 29.621 1 96.28 505 LEU A C 1
ATOM 3874 O O . LEU A 1 505 ? -16.374 12.607 28.672 1 96.28 505 LEU A O 1
ATOM 3878 N N . PHE A 1 506 ? -17.159 12.126 30.717 1 95.15 506 PHE A N 1
ATOM 3879 C CA . PHE A 1 506 ? -16.341 10.928 30.855 1 95.15 506 PHE A CA 1
ATOM 3880 C C . PHE A 1 506 ? -16.704 9.898 29.793 1 95.15 506 PHE A C 1
ATOM 3882 O O . PHE A 1 506 ? -15.823 9.326 29.147 1 95.15 506 PHE A O 1
ATOM 3889 N N . GLY A 1 507 ? -17.963 9.665 29.674 1 95.41 507 GLY A N 1
ATOM 3890 C CA . GLY A 1 507 ? -18.436 8.692 28.702 1 95.41 507 GLY A CA 1
ATOM 3891 C C . GLY A 1 507 ? -18.035 9.029 27.278 1 95.41 507 GLY A C 1
ATOM 3892 O O . GLY A 1 507 ? -17.613 8.151 26.522 1 95.41 507 GLY A O 1
ATOM 3893 N N . LEU A 1 508 ? -18.153 10.251 26.85 1 96.44 508 LEU A N 1
ATOM 3894 C CA . LEU A 1 508 ? -17.799 10.693 25.506 1 96.44 508 LEU A CA 1
ATOM 3895 C C . LEU A 1 508 ? -16.319 10.453 25.228 1 96.44 508 LEU A C 1
ATOM 3897 O O . LEU A 1 508 ? -15.944 10.089 24.111 1 96.44 508 LEU A O 1
ATOM 3901 N N . THR A 1 509 ? -15.537 10.602 26.263 1 96.71 509 THR A N 1
ATOM 3902 C CA . THR A 1 509 ? -14.089 10.595 26.085 1 96.71 509 THR A CA 1
ATOM 3903 C C . THR A 1 509 ? -13.545 9.17 26.132 1 96.71 509 THR A C 1
ATOM 3905 O O . THR A 1 509 ? -12.635 8.822 25.377 1 96.71 509 THR A O 1
ATOM 3908 N N . TYR A 1 510 ? -14.116 8.31 27.045 1 95.85 510 TYR A N 1
ATOM 3909 C CA . TYR A 1 510 ? -13.428 7.058 27.339 1 95.85 510 TYR A CA 1
ATOM 3910 C C . TYR A 1 510 ? -14.298 5.86 26.976 1 95.85 510 TYR A C 1
ATOM 3912 O O . TYR A 1 510 ? -13.825 4.721 26.971 1 95.85 510 TYR A O 1
ATOM 3920 N N . ARG A 1 511 ? -15.591 6.095 26.62 1 95.1 511 ARG A N 1
ATOM 3921 C CA . ARG A 1 511 ? -16.487 4.956 26.456 1 95.1 511 ARG A CA 1
ATOM 3922 C C . ARG A 1 511 ? -17.331 5.099 25.193 1 95.1 511 ARG A C 1
ATOM 3924 O O . ARG A 1 511 ? -18.39 4.48 25.074 1 95.1 511 ARG A O 1
ATOM 3931 N N . SER A 1 512 ? -17.011 5.905 24.31 1 96.49 512 SER A N 1
ATOM 3932 C CA . SER A 1 512 ? -17.824 6.171 23.128 1 96.49 512 SER A CA 1
ATOM 3933 C C . SER A 1 512 ? -17.434 5.257 21.971 1 96.49 512 SER A C 1
ATOM 3935 O O . SER A 1 512 ? -17.927 5.417 20.853 1 96.49 512 SER A O 1
ATOM 3937 N N . GLY A 1 513 ? -16.5 4.273 22.219 1 96.89 513 GLY A N 1
ATOM 3938 C CA . GLY A 1 513 ? -15.901 3.513 21.134 1 96.89 513 GLY A CA 1
ATOM 3939 C C . GLY A 1 513 ? -14.59 4.1 20.647 1 96.89 513 GLY A C 1
ATOM 3940 O O . GLY A 1 513 ? -13.785 4.583 21.446 1 96.89 513 GLY A O 1
ATOM 3941 N N . TYR A 1 514 ? -14.336 3.938 19.382 1 97.48 514 TYR A N 1
ATOM 3942 C CA . TYR A 1 514 ? -13.074 4.467 18.877 1 97.48 514 TYR A CA 1
ATOM 3943 C C . TYR A 1 514 ? -13.174 4.791 17.391 1 97.48 514 TYR A C 1
ATOM 3945 O O . TYR A 1 514 ? -14.117 4.366 16.719 1 97.48 514 TYR A O 1
ATOM 3953 N N . ARG A 1 515 ? -12.257 5.584 16.916 1 97.58 515 ARG A N 1
ATOM 3954 C CA . ARG A 1 515 ? -11.975 5.891 15.518 1 97.58 515 ARG A CA 1
ATOM 3955 C C . ARG A 1 515 ? -10.497 5.69 15.2 1 97.58 515 ARG A C 1
ATOM 3957 O O . ARG A 1 515 ? -9.631 6.271 15.856 1 97.58 515 ARG A O 1
ATOM 3964 N N . GLN A 1 516 ? -10.231 4.842 14.257 1 96.91 516 GLN A N 1
ATOM 3965 C CA . GLN A 1 516 ? -8.871 4.588 13.791 1 96.91 516 GLN A CA 1
ATOM 3966 C C . GLN A 1 516 ? -8.722 4.939 12.313 1 96.91 516 GLN A C 1
ATOM 3968 O O . GLN A 1 516 ? -9.596 4.623 11.503 1 96.91 516 GLN A O 1
ATOM 3973 N N . GLU A 1 517 ? -7.574 5.622 12.016 1 96 517 GLU A N 1
ATOM 3974 C CA . GLU A 1 517 ? -7.367 6.056 10.638 1 96 517 GLU A CA 1
ATOM 3975 C C . GLU A 1 517 ? -5.926 5.82 10.195 1 96 517 GLU A C 1
ATOM 3977 O O . GLU A 1 517 ? -5.205 6.768 9.877 1 96 517 GLU A O 1
ATOM 3982 N N . PRO A 1 518 ? -5.521 4.576 10.076 1 94.91 518 PRO A N 1
ATOM 3983 C CA . PRO A 1 518 ? -4.19 4.339 9.512 1 94.91 518 PRO A CA 1
ATOM 3984 C C . PRO A 1 518 ? -4.09 4.752 8.045 1 94.91 518 PRO A C 1
ATOM 3986 O O . PRO A 1 518 ? -5.054 4.602 7.29 1 94.91 518 PRO A O 1
ATOM 3989 N N . ALA A 1 519 ? -2.954 5.327 7.62 1 95.22 519 ALA A N 1
ATOM 3990 C CA . ALA A 1 519 ? -2.713 5.763 6.247 1 95.22 519 ALA A CA 1
ATOM 3991 C C . ALA A 1 519 ? -1.266 5.507 5.836 1 95.22 519 ALA A C 1
ATOM 3993 O O . ALA A 1 519 ? -0.374 5.453 6.685 1 95.22 519 ALA A O 1
ATOM 3994 N N . ASP A 1 520 ? -1.029 5.345 4.645 1 92.94 520 ASP A N 1
ATOM 3995 C CA . ASP A 1 520 ? 0.331 5.194 4.136 1 92.94 520 ASP A CA 1
ATOM 3996 C C . ASP A 1 520 ? 0.506 5.932 2.811 1 92.94 520 ASP A C 1
ATOM 3998 O O . ASP A 1 520 ? -0.433 6.027 2.018 1 92.94 520 ASP A O 1
ATOM 4002 N N . GLN A 1 521 ? 1.65 6.422 2.591 1 95.18 521 GLN A N 1
ATOM 4003 C CA . GLN A 1 521 ? 2.082 7.117 1.383 1 95.18 521 GLN A CA 1
ATOM 4004 C C . GLN A 1 521 ? 3.421 6.578 0.887 1 95.18 521 GLN A C 1
ATOM 4006 O O . GLN A 1 521 ? 4.339 6.358 1.679 1 95.18 521 GLN A O 1
ATOM 4011 N N . LEU A 1 522 ? 3.494 6.302 -0.367 1 91.88 522 LEU A N 1
ATOM 4012 C CA . LEU A 1 522 ? 4.754 5.996 -1.035 1 91.88 522 LEU A CA 1
ATOM 4013 C C . LEU A 1 522 ? 5.043 7.007 -2.14 1 91.88 522 LEU A C 1
ATOM 4015 O O . LEU A 1 522 ? 4.177 7.288 -2.972 1 91.88 522 LEU A O 1
ATOM 4019 N N . ASN A 1 523 ? 6.16 7.582 -2.095 1 95.13 523 ASN A N 1
ATOM 4020 C CA . ASN A 1 523 ? 6.636 8.5 -3.125 1 95.13 523 ASN A CA 1
ATOM 4021 C C . ASN A 1 523 ? 7.856 7.942 -3.852 1 95.13 523 ASN A C 1
ATOM 4023 O O . ASN A 1 523 ? 8.879 7.655 -3.227 1 95.13 523 ASN A O 1
ATOM 4027 N N . THR A 1 524 ? 7.737 7.782 -5.129 1 91.93 524 THR A N 1
ATOM 4028 C CA . THR A 1 524 ? 8.837 7.252 -5.928 1 91.93 524 THR A CA 1
ATOM 4029 C C . THR A 1 524 ? 9.16 8.186 -7.09 1 91.93 524 THR A C 1
ATOM 4031 O O . THR A 1 524 ? 8.256 8.665 -7.779 1 91.93 524 THR A O 1
ATOM 4034 N N . SER A 1 525 ? 10.384 8.447 -7.309 1 94.98 525 SER A N 1
ATOM 4035 C CA . SER A 1 525 ? 10.85 9.245 -8.439 1 94.98 525 SER A CA 1
ATOM 4036 C C . SER A 1 525 ? 12.063 8.604 -9.105 1 94.98 525 SER A C 1
ATOM 4038 O O . SER A 1 525 ? 13.08 8.36 -8.452 1 94.98 525 SER A O 1
ATOM 4040 N N . LEU A 1 526 ? 12.021 8.335 -10.328 1 92.4 526 LEU A N 1
ATOM 4041 C CA . LEU A 1 526 ? 13.133 7.88 -11.155 1 92.4 526 LEU A CA 1
ATOM 4042 C C . LEU A 1 526 ? 13.494 8.925 -12.204 1 92.4 526 LEU A C 1
ATOM 4044 O O . LEU A 1 526 ? 12.623 9.408 -12.931 1 92.4 526 LEU A O 1
ATOM 4048 N N . SER A 1 527 ? 14.706 9.298 -12.264 1 95.13 527 SER A N 1
ATOM 4049 C CA . SER A 1 527 ? 15.136 10.29 -13.243 1 95.13 527 SER A CA 1
ATOM 4050 C C . SER A 1 527 ? 16.386 9.828 -13.986 1 95.13 527 SER A C 1
ATOM 4052 O O . SER A 1 527 ? 17.252 9.171 -13.404 1 95.13 527 SER A O 1
ATOM 4054 N N . ILE A 1 528 ? 16.465 10.161 -15.24 1 93.11 528 ILE A N 1
ATOM 4055 C CA . ILE A 1 528 ? 17.621 9.942 -16.103 1 93.11 528 ILE A CA 1
ATOM 4056 C C . ILE A 1 528 ? 18.011 11.25 -16.786 1 93.11 528 ILE A C 1
ATOM 4058 O O . ILE A 1 528 ? 17.181 11.889 -17.438 1 93.11 528 ILE A O 1
ATOM 4062 N N . GLU A 1 529 ? 19.152 11.627 -16.599 1 94.66 529 GLU A N 1
ATOM 4063 C CA . GLU A 1 529 ? 19.69 12.823 -17.242 1 94.66 529 GLU A CA 1
ATOM 4064 C C . GLU A 1 529 ? 20.826 12.472 -18.198 1 94.66 529 GLU A C 1
ATOM 4066 O O . GLU A 1 529 ? 21.799 11.826 -17.803 1 94.66 529 GLU A O 1
ATOM 4071 N N . GLN A 1 530 ? 20.745 12.916 -19.427 1 92.77 530 GLN A N 1
ATOM 4072 C CA . GLN A 1 530 ? 21.727 12.668 -20.478 1 92.77 530 GLN A CA 1
ATOM 4073 C C . GLN A 1 530 ? 22.358 13.971 -20.96 1 92.77 530 GLN A C 1
ATOM 4075 O O . GLN A 1 530 ? 21.668 14.839 -21.499 1 92.77 530 GLN A O 1
ATOM 4080 N N . GLN A 1 531 ? 23.607 14.06 -20.666 1 92.15 531 GLN A N 1
ATOM 4081 C CA . GLN A 1 531 ? 24.34 15.168 -21.27 1 92.15 531 GLN A CA 1
ATOM 4082 C C . GLN A 1 531 ? 24.663 14.881 -22.733 1 92.15 531 GLN A C 1
ATOM 4084 O O . GLN A 1 531 ? 25.021 13.755 -23.087 1 92.15 531 GLN A O 1
ATOM 4089 N N . LEU A 1 532 ? 24.471 15.868 -23.539 1 91.04 532 LEU A N 1
ATOM 4090 C CA . LEU A 1 532 ? 24.816 15.704 -24.946 1 91.04 532 LEU A CA 1
ATOM 4091 C C . LEU A 1 532 ? 26.163 16.349 -25.254 1 91.04 532 LEU A C 1
ATOM 4093 O O . LEU A 1 532 ? 26.232 17.548 -25.534 1 91.04 532 LEU A O 1
ATOM 4097 N N . PRO A 1 533 ? 27.273 15.596 -25.317 1 79.39 533 PRO A N 1
ATOM 4098 C CA . PRO A 1 533 ? 28.628 16.145 -25.413 1 79.39 533 PRO A CA 1
ATOM 4099 C C . PRO A 1 533 ? 28.866 16.903 -26.718 1 79.39 533 PRO A C 1
ATOM 4101 O O . PRO A 1 533 ? 29.772 17.736 -26.795 1 79.39 533 PRO A O 1
ATOM 4104 N N . PHE A 1 534 ? 28.074 16.701 -27.733 1 85.37 534 PHE A N 1
ATOM 4105 C CA . PHE A 1 534 ? 28.294 17.368 -29.01 1 85.37 534 PHE A CA 1
ATOM 4106 C C . PHE A 1 534 ? 27.783 18.803 -28.967 1 85.37 534 PHE A C 1
ATOM 4108 O O . PHE A 1 534 ? 28.117 19.613 -29.835 1 85.37 534 PHE A O 1
ATOM 4115 N N . ILE A 1 535 ? 26.953 19.088 -28.032 1 90.68 535 ILE A N 1
ATOM 4116 C CA . ILE A 1 535 ? 26.519 20.455 -27.769 1 90.68 535 ILE A CA 1
ATOM 4117 C C . ILE A 1 535 ? 26.815 20.821 -26.316 1 90.68 535 ILE A C 1
ATOM 4119 O O . ILE A 1 535 ? 26.054 20.466 -25.413 1 90.68 535 ILE A O 1
ATOM 4123 N N . GLN A 1 536 ? 27.783 21.555 -26.142 1 88.81 536 GLN A N 1
ATOM 4124 C CA . GLN A 1 536 ? 28.203 21.906 -24.79 1 88.81 536 GLN A CA 1
ATOM 4125 C C . GLN A 1 536 ? 27.078 22.599 -24.027 1 88.81 536 GLN A C 1
ATOM 4127 O O . GLN A 1 536 ? 26.451 23.527 -24.542 1 88.81 536 GLN A O 1
ATOM 4132 N N . GLY A 1 537 ? 26.784 22.13 -22.856 1 91.52 537 GLY A N 1
ATOM 4133 C CA . GLY A 1 537 ? 25.825 22.761 -21.965 1 91.52 537 GLY A CA 1
ATOM 4134 C C . GLY A 1 537 ? 24.416 22.221 -22.124 1 91.52 537 GLY A C 1
ATOM 4135 O O . GLY A 1 537 ? 23.513 22.594 -21.373 1 91.52 537 GLY A O 1
ATOM 4136 N N . LEU A 1 538 ? 24.204 21.406 -23.116 1 94.82 538 LEU A N 1
ATOM 4137 C CA . LEU A 1 538 ? 22.872 20.87 -23.371 1 94.82 538 LEU A CA 1
ATOM 4138 C C . LEU A 1 538 ? 22.684 19.526 -22.674 1 94.82 538 LEU A C 1
ATOM 4140 O O . LEU A 1 538 ? 23.553 18.655 -22.753 1 94.82 538 LEU A O 1
ATOM 4144 N N . SER A 1 539 ? 21.579 19.354 -21.934 1 94.89 539 SER A N 1
ATOM 4145 C CA . SER A 1 539 ? 21.235 18.079 -21.313 1 94.89 539 SER A CA 1
ATOM 4146 C C . SER A 1 539 ? 19.739 17.8 -21.415 1 94.89 539 SER A C 1
ATOM 4148 O O . SER A 1 539 ? 18.934 18.729 -21.511 1 94.89 539 SER A O 1
ATOM 4150 N N . ILE A 1 540 ? 19.354 16.565 -21.508 1 96.4 540 ILE A N 1
ATOM 4151 C CA . ILE A 1 540 ? 17.968 16.111 -21.489 1 96.4 540 ILE A CA 1
ATOM 4152 C C . ILE A 1 540 ? 17.717 15.273 -20.237 1 96.4 540 ILE A C 1
ATOM 4154 O O . ILE A 1 540 ? 18.556 14.457 -19.85 1 96.4 540 ILE A O 1
ATOM 4158 N N . LYS A 1 541 ? 16.577 15.529 -19.586 1 96.26 541 LYS A N 1
ATOM 4159 C CA . LYS A 1 541 ? 16.241 14.817 -18.357 1 96.26 541 LYS A CA 1
ATOM 4160 C C . LYS A 1 541 ? 14.812 14.283 -18.403 1 96.26 541 LYS A C 1
ATOM 4162 O O . LYS A 1 541 ? 13.886 15.006 -18.777 1 96.26 541 LYS A O 1
ATOM 4167 N N . GLY A 1 542 ? 14.65 13.046 -18.178 1 96.11 542 GLY A N 1
ATOM 4168 C CA . GLY A 1 542 ? 13.349 12.423 -17.993 1 96.11 542 GLY A CA 1
ATOM 4169 C C . GLY A 1 542 ? 13.085 12.006 -16.559 1 96.11 542 GLY A C 1
ATOM 4170 O O . GLY A 1 542 ? 13.99 11.532 -15.868 1 96.11 542 GLY A O 1
ATOM 4171 N N . VAL A 1 543 ? 11.839 12.291 -16.037 1 96.42 543 VAL A N 1
ATOM 4172 C CA . VAL A 1 543 ? 11.469 11.923 -14.674 1 96.42 543 VAL A CA 1
ATOM 4173 C C . VAL A 1 543 ? 10.114 11.218 -14.679 1 96.42 543 VAL A C 1
ATOM 4175 O O . VAL A 1 543 ? 9.177 11.665 -15.343 1 96.42 543 VAL A O 1
ATOM 4178 N N . ILE A 1 544 ? 9.978 10.113 -14.025 1 95.53 544 ILE A N 1
ATOM 4179 C CA . ILE A 1 544 ? 8.723 9.404 -13.801 1 95.53 544 ILE A CA 1
ATOM 4180 C C . ILE A 1 544 ? 8.46 9.28 -12.302 1 95.53 544 ILE A C 1
ATOM 4182 O O . ILE A 1 544 ? 9.345 8.88 -11.542 1 95.53 544 ILE A O 1
ATOM 4186 N N . ASN A 1 545 ? 7.228 9.65 -11.888 1 96.45 545 ASN A N 1
ATOM 4187 C CA . ASN A 1 545 ? 6.844 9.581 -10.483 1 96.45 545 ASN A CA 1
ATOM 4188 C C . ASN A 1 545 ? 5.607 8.712 -10.281 1 96.45 545 ASN A C 1
ATOM 4190 O O . ASN A 1 545 ? 4.657 8.785 -11.064 1 96.45 545 ASN A O 1
ATOM 4194 N N . TYR A 1 546 ? 5.606 7.842 -9.35 1 93.16 546 TYR A N 1
ATOM 4195 C CA . TYR A 1 546 ? 4.498 7.007 -8.902 1 93.16 546 TYR A CA 1
ATOM 4196 C C . TYR A 1 546 ? 4.213 7.227 -7.421 1 93.16 546 TYR A C 1
ATOM 4198 O O . TYR A 1 546 ? 5.021 6.857 -6.566 1 93.16 546 TYR A O 1
ATOM 4206 N N . ASP A 1 547 ? 2.946 7.717 -7.052 1 95.77 547 ASP A N 1
ATOM 4207 C CA . ASP A 1 547 ? 2.653 8.142 -5.687 1 95.77 547 ASP A CA 1
ATOM 4208 C C . ASP A 1 547 ? 1.31 7.59 -5.216 1 95.77 547 ASP A C 1
ATOM 4210 O O . ASP A 1 547 ? 0.311 8.312 -5.19 1 95.77 547 ASP A O 1
ATOM 4214 N N . PRO A 1 548 ? 1.235 6.395 -4.687 1 94.07 548 PRO A N 1
ATOM 4215 C CA . PRO A 1 548 ? -0.01 5.885 -4.107 1 94.07 548 PRO A CA 1
ATOM 4216 C C . PRO A 1 548 ? -0.223 6.347 -2.668 1 94.07 548 PRO A C 1
ATOM 4218 O O . PRO A 1 548 ? 0.716 6.34 -1.867 1 94.07 548 PRO A O 1
ATOM 4221 N N . TYR A 1 549 ? -1.411 6.813 -2.383 1 95.12 549 TYR A N 1
ATOM 4222 C CA . TYR A 1 549 ? -1.888 7.156 -1.048 1 95.12 549 TYR A CA 1
ATOM 4223 C C . TYR A 1 549 ? -3.092 6.304 -0.665 1 95.12 549 TYR A C 1
ATOM 4225 O O . TYR A 1 549 ? -4.019 6.134 -1.46 1 95.12 549 TYR A O 1
ATOM 4233 N N . ARG A 1 550 ? -3.011 5.8 0.542 1 95.39 550 ARG A N 1
ATOM 4234 C CA . ARG A 1 550 ? -4.088 4.934 1.01 1 95.39 550 ARG A CA 1
ATOM 4235 C C . ARG A 1 550 ? -4.502 5.294 2.433 1 95.39 550 ARG A C 1
ATOM 4237 O O . ARG A 1 550 ? -3.653 5.587 3.277 1 95.39 550 ARG A O 1
ATOM 4244 N N . VAL A 1 551 ? -5.789 5.222 2.68 1 96.22 551 VAL A N 1
ATOM 4245 C CA . VAL A 1 551 ? -6.308 5.483 4.019 1 96.22 551 VAL A CA 1
ATOM 4246 C C . VAL A 1 551 ? -7.439 4.507 4.334 1 96.22 551 VAL A C 1
ATOM 4248 O O . VAL A 1 551 ? -8.299 4.25 3.489 1 96.22 551 VAL A O 1
ATOM 4251 N N . LYS A 1 552 ? -7.36 3.879 5.486 1 94.89 552 LYS A N 1
ATOM 4252 C CA . LYS A 1 552 ? -8.427 3.074 6.075 1 94.89 552 LYS A CA 1
ATOM 4253 C C . LYS A 1 552 ? -9.071 3.796 7.255 1 94.89 552 LYS A C 1
ATOM 4255 O O . LYS A 1 552 ? -8.382 4.443 8.046 1 94.89 552 LYS A O 1
ATOM 4260 N N . LYS A 1 553 ? -10.379 3.751 7.328 1 96.67 553 LYS A N 1
ATOM 4261 C CA . LYS A 1 553 ? -11.098 4.322 8.464 1 96.67 553 LYS A CA 1
ATOM 4262 C C . LYS A 1 553 ? -12.005 3.283 9.117 1 96.67 553 LYS A C 1
ATOM 4264 O O . LYS A 1 553 ? -12.71 2.545 8.427 1 96.67 553 LYS A O 1
ATOM 4269 N N . LYS A 1 554 ? -11.891 3.126 10.394 1 96.44 554 LYS A N 1
ATOM 4270 C CA . LYS A 1 554 ? -12.733 2.252 11.205 1 96.44 554 LYS A CA 1
ATOM 4271 C C . LYS A 1 554 ? -13.347 3.012 12.377 1 96.44 554 LYS A C 1
ATOM 4273 O O . LYS A 1 554 ? -12.628 3.511 13.245 1 96.44 554 LYS A O 1
ATOM 4278 N N . LYS A 1 555 ? -14.642 3.15 12.377 1 97.8 555 LYS A N 1
ATOM 4279 C CA . LYS A 1 555 ? -15.387 3.845 13.423 1 97.8 555 LYS A CA 1
ATOM 4280 C C . LYS A 1 555 ? -16.373 2.906 14.111 1 97.8 555 LYS A C 1
ATOM 4282 O O . LYS A 1 555 ? -17.329 2.437 13.49 1 97.8 555 LYS A O 1
ATOM 4287 N N . TYR A 1 556 ? -16.118 2.628 15.325 1 97.83 556 TYR A N 1
ATOM 4288 C CA . TYR A 1 556 ? -16.957 1.78 16.164 1 97.83 556 TYR A CA 1
ATOM 4289 C C . TYR A 1 556 ? -17.586 2.583 17.296 1 97.83 556 TYR A C 1
ATOM 4291 O O . TYR A 1 556 ? -16.884 3.067 18.187 1 97.83 556 TYR A O 1
ATOM 4299 N N . LEU A 1 557 ? -18.911 2.768 17.26 1 97.84 557 LEU A N 1
ATOM 4300 C CA . LEU A 1 557 ? -19.641 3.514 18.28 1 97.84 557 LEU A CA 1
ATOM 4301 C C . LEU A 1 557 ? -20.387 2.567 19.214 1 97.84 557 LEU A C 1
ATOM 4303 O O . LEU A 1 557 ? -21.058 1.638 18.758 1 97.84 557 LEU A O 1
ATOM 4307 N N . THR A 1 558 ? -20.275 2.84 20.479 1 96.43 558 THR A N 1
ATOM 4308 C CA . THR A 1 558 ? -20.916 1.998 21.483 1 96.43 558 THR A CA 1
ATOM 4309 C C . THR A 1 558 ? -21.858 2.821 22.358 1 96.43 558 THR A C 1
ATOM 4311 O O . THR A 1 558 ? -21.729 4.044 22.438 1 96.43 558 THR A O 1
ATOM 4314 N N . PRO A 1 559 ? -22.871 2.11 22.929 1 95.62 559 PRO A N 1
ATOM 4315 C CA . PRO A 1 559 ? -23.679 2.815 23.927 1 95.62 559 PRO A CA 1
ATOM 4316 C C . PRO A 1 559 ? -22.853 3.314 25.11 1 95.62 559 PRO A C 1
ATOM 4318 O O . PRO A 1 559 ? -21.94 2.621 25.566 1 95.62 559 PRO A O 1
ATOM 4321 N N . ILE A 1 560 ? -23.244 4.544 25.57 1 95.54 560 ILE A N 1
ATOM 4322 C CA . ILE A 1 560 ? -22.549 5.135 26.708 1 95.54 560 ILE A CA 1
ATOM 4323 C C . ILE A 1 560 ? -23.467 5.14 27.928 1 95.54 560 ILE A C 1
ATOM 4325 O O . ILE A 1 560 ? -24.404 5.939 28.005 1 95.54 560 ILE A O 1
ATOM 4329 N N . PRO A 1 561 ? -23.174 4.336 28.899 1 92.75 561 PRO A N 1
ATOM 4330 C CA . PRO A 1 561 ? -23.961 4.417 30.132 1 92.75 561 PRO A CA 1
ATOM 4331 C C . PRO A 1 561 ? -23.736 5.724 30.89 1 92.75 561 PRO A C 1
ATOM 4333 O O . PRO A 1 561 ? -22.608 6.218 30.955 1 92.75 561 PRO A O 1
ATOM 4336 N N . VAL A 1 562 ? -24.857 6.308 31.31 1 94.84 562 VAL A N 1
ATOM 4337 C CA . VAL A 1 562 ? -24.795 7.519 32.122 1 94.84 562 VAL A CA 1
ATOM 4338 C C . VAL A 1 562 ? -25.623 7.333 33.392 1 94.84 562 VAL A C 1
ATOM 4340 O O . VAL A 1 562 ? -26.549 6.519 33.423 1 94.84 562 VAL A O 1
ATOM 4343 N N . TYR A 1 563 ? -25.244 8.16 34.472 1 94.96 563 TYR A N 1
ATOM 4344 C CA . TYR A 1 563 ? -25.922 7.968 35.749 1 94.96 563 TYR A CA 1
ATOM 4345 C C . TYR A 1 563 ? -26.363 9.302 36.338 1 94.96 563 TYR A C 1
ATOM 4347 O O . TYR A 1 563 ? -25.653 10.304 36.224 1 94.96 563 TYR A O 1
ATOM 4355 N N . THR A 1 564 ? -27.501 9.319 36.912 1 94.3 564 THR A N 1
ATOM 4356 C CA . THR A 1 564 ? -28.023 10.443 37.681 1 94.3 564 THR A CA 1
ATOM 4357 C C . THR A 1 564 ? -28.208 10.057 39.145 1 94.3 564 THR A C 1
ATOM 4359 O O . THR A 1 564 ? -28.65 8.947 39.449 1 94.3 564 THR A O 1
ATOM 4362 N N . LEU A 1 565 ? -27.898 10.957 40.029 1 94.16 565 LEU A N 1
ATOM 4363 C CA . LEU A 1 565 ? -28 10.701 41.461 1 94.16 565 LEU A CA 1
ATOM 4364 C C . LEU A 1 565 ? -29.403 11.016 41.971 1 94.16 565 LEU A C 1
ATOM 4366 O O . LEU A 1 565 ? -29.94 12.092 41.699 1 94.16 565 LEU A O 1
ATOM 4370 N N . ASP A 1 566 ? -30.053 10.086 42.572 1 93.05 566 ASP A N 1
ATOM 4371 C CA . ASP A 1 566 ? -31.243 10.293 43.392 1 93.05 566 ASP A CA 1
ATOM 4372 C C . ASP A 1 566 ? -30.883 10.364 44.874 1 93.05 566 ASP A C 1
ATOM 4374 O O . ASP A 1 566 ? -30.68 9.334 45.519 1 93.05 566 ASP A O 1
ATOM 4378 N N . ALA A 1 567 ? -30.842 11.544 45.442 1 89.57 567 ALA A N 1
ATOM 4379 C CA . ALA A 1 567 ? -30.382 11.771 46.809 1 89.57 567 ALA A CA 1
ATOM 4380 C C . ALA A 1 567 ? -31.543 11.706 47.797 1 89.57 567 ALA A C 1
ATOM 4382 O O . ALA A 1 567 ? -31.386 12.044 48.972 1 89.57 567 ALA A O 1
ATOM 4383 N N . SER A 1 568 ? -33.017 11.109 47.282 1 88.67 568 SER A N 1
ATOM 4384 C CA . SER A 1 568 ? -34.182 11.099 48.161 1 88.67 568 SER A CA 1
ATOM 4385 C C . SER A 1 568 ? -34.095 9.968 49.181 1 88.67 568 SER A C 1
ATOM 4387 O O . SER A 1 568 ? -34.788 9.989 50.2 1 88.67 568 SER A O 1
ATOM 4389 N N . GLN A 1 569 ? -32.926 9.142 48.883 1 86.43 569 GLN A N 1
ATOM 4390 C CA . GLN A 1 569 ? -32.746 8.026 49.806 1 86.43 569 GLN A CA 1
ATOM 4391 C C . GLN A 1 569 ? -31.284 7.882 50.217 1 86.43 569 GLN A C 1
ATOM 4393 O O . GLN A 1 569 ? -30.383 8.284 49.477 1 86.43 569 GLN A O 1
ATOM 4398 N N . THR A 1 570 ? -30.976 7.506 51.412 1 86.35 570 THR A N 1
ATOM 4399 C CA . THR A 1 570 ? -29.643 7.145 51.88 1 86.35 570 THR A CA 1
ATOM 4400 C C . THR A 1 570 ? -29.55 5.644 52.142 1 86.35 570 THR A C 1
ATOM 4402 O O . THR A 1 570 ? -30.305 5.102 52.951 1 86.35 570 THR A O 1
ATOM 4405 N N . PRO A 1 571 ? -28.647 4.775 51.505 1 87.42 571 PRO A N 1
ATOM 4406 C CA . PRO A 1 571 ? -27.625 5.294 50.593 1 87.42 571 PRO A CA 1
ATOM 4407 C C . PRO A 1 571 ? -28.209 5.795 49.275 1 87.42 571 PRO A C 1
ATOM 4409 O O . PRO A 1 571 ? -29.298 5.373 48.878 1 87.42 571 PRO A O 1
ATOM 4412 N N . TYR A 1 572 ? -27.51 6.691 48.618 1 92.29 572 TYR A N 1
ATOM 4413 C CA . TYR A 1 572 ? -27.92 7.297 47.356 1 92.29 572 TYR A CA 1
ATOM 4414 C C . TYR A 1 572 ? -28.157 6.232 46.292 1 92.29 572 TYR A C 1
ATOM 4416 O O . TYR A 1 572 ? -27.494 5.193 46.286 1 92.29 572 TYR A O 1
ATOM 4424 N N . GLN A 1 573 ? -29.163 6.504 45.482 1 94.1 573 GLN A N 1
ATOM 4425 C CA . GLN A 1 573 ? -29.406 5.665 44.313 1 94.1 573 GLN A CA 1
ATOM 4426 C C . GLN A 1 573 ? -28.908 6.341 43.039 1 94.1 573 GLN A C 1
ATOM 4428 O O . GLN A 1 573 ? -29.051 7.555 42.877 1 94.1 573 GLN A O 1
ATOM 4433 N N . PHE A 1 574 ? -28.258 5.565 42.203 1 94.96 574 PHE A N 1
ATOM 4434 C CA . PHE A 1 574 ? -27.78 6.035 40.908 1 94.96 574 PHE A CA 1
ATOM 4435 C C . PHE A 1 574 ? -28.591 5.418 39.775 1 94.96 574 PHE A C 1
ATOM 4437 O O . PHE A 1 574 ? -28.501 4.215 39.524 1 94.96 574 PHE A O 1
ATOM 4444 N N . VAL A 1 575 ? -29.467 6.259 39.112 1 94.11 575 VAL A N 1
ATOM 4445 C CA . VAL A 1 575 ? -30.369 5.807 38.058 1 94.11 575 VAL A CA 1
ATOM 4446 C C . VAL A 1 575 ? -29.618 5.74 36.729 1 94.11 575 VAL A C 1
ATOM 4448 O O . VAL A 1 575 ? -29.032 6.732 36.29 1 94.11 575 VAL A O 1
ATOM 4451 N N . GLU A 1 576 ? -29.57 4.577 36.039 1 92.74 576 GLU A N 1
ATOM 4452 C CA . GLU A 1 576 ? -28.831 4.363 34.799 1 92.74 576 GLU A CA 1
ATOM 4453 C C . GLU A 1 576 ? -29.601 4.903 33.597 1 92.74 576 GLU A C 1
ATOM 4455 O O . GLU A 1 576 ? -30.824 4.77 33.527 1 92.74 576 GLU A O 1
ATOM 4460 N N . GLY A 1 577 ? -28.898 5.587 32.722 1 91.42 577 GLY A N 1
ATOM 4461 C CA . GLY A 1 577 ? -29.337 5.99 31.396 1 91.42 577 GLY A CA 1
ATOM 4462 C C . GLY A 1 577 ? -28.311 5.706 30.316 1 91.42 577 GLY A C 1
ATOM 4463 O O . GLY A 1 577 ? -27.277 5.089 30.581 1 91.42 577 GLY A O 1
ATOM 4464 N N . PHE A 1 578 ? -28.711 6.049 29.002 1 91.65 578 PHE A N 1
ATOM 4465 C CA . PHE A 1 578 ? -27.781 5.807 27.905 1 91.65 578 PHE A CA 1
ATOM 4466 C C . PHE A 1 578 ? -27.688 7.027 26.996 1 91.65 578 PHE A C 1
ATOM 4468 O O . PHE A 1 578 ? -28.669 7.752 26.819 1 91.65 578 PHE A O 1
ATOM 4475 N N . GLN A 1 579 ? -26.505 7.19 26.599 1 92.94 579 GLN A N 1
ATOM 4476 C CA . GLN A 1 579 ? -26.176 8.157 25.556 1 92.94 579 GLN A CA 1
ATOM 4477 C C . GLN A 1 579 ? -25.602 7.463 24.324 1 92.94 579 GLN A C 1
ATOM 4479 O O . GLN A 1 579 ? -25.023 6.38 24.429 1 92.94 579 GLN A O 1
ATOM 4484 N N . GLY A 1 580 ? -25.801 8.079 23.126 1 90.84 580 GLY A N 1
ATOM 4485 C CA . GLY A 1 580 ? -25.3 7.492 21.893 1 90.84 580 GLY A CA 1
ATOM 4486 C C . GLY A 1 580 ? -26.251 6.478 21.286 1 90.84 580 GLY A C 1
ATOM 4487 O O . GLY A 1 580 ? -27.458 6.524 21.535 1 90.84 580 GLY A O 1
ATOM 4488 N N . PRO A 1 581 ? -25.696 5.469 20.476 1 94.38 581 PRO A N 1
ATOM 4489 C CA . PRO A 1 581 ? -26.577 4.47 19.866 1 94.38 581 PRO A CA 1
ATOM 4490 C C . PRO A 1 581 ? -27.078 3.434 20.869 1 94.38 581 PRO A C 1
ATOM 4492 O O . PRO A 1 581 ? -26.398 3.148 21.858 1 94.38 581 PRO A O 1
ATOM 4495 N N . GLU A 1 582 ? -28.192 2.921 20.592 1 93.37 582 GLU A N 1
ATOM 4496 C CA . GLU A 1 582 ? -28.755 1.902 21.473 1 93.37 582 GLU A CA 1
ATOM 4497 C C . GLU A 1 582 ? -27.905 0.635 21.466 1 93.37 582 GLU A C 1
ATOM 4499 O O . GLU A 1 582 ? -27.782 -0.042 22.489 1 93.37 582 GLU A O 1
ATOM 4504 N N . LYS A 1 583 ? -27.423 0.315 20.273 1 94.86 583 LYS A N 1
ATOM 4505 C CA . LYS A 1 583 ? -26.477 -0.777 20.064 1 94.86 583 LYS A CA 1
ATOM 4506 C C . LYS A 1 583 ? -25.268 -0.31 19.258 1 94.86 583 LYS A C 1
ATOM 4508 O O . LYS A 1 583 ? -25.331 0.711 18.57 1 94.86 583 LYS A O 1
ATOM 4513 N N . PRO A 1 584 ? -24.232 -1.068 19.365 1 96.11 584 PRO A N 1
ATOM 4514 C CA . PRO A 1 584 ? -23.026 -0.647 18.65 1 96.11 584 PRO A CA 1
ATOM 4515 C C . PRO A 1 584 ? -23.237 -0.553 17.14 1 96.11 584 PRO A C 1
ATOM 4517 O O . PRO A 1 584 ? -24.06 -1.283 16.582 1 96.11 584 PRO A O 1
ATOM 4520 N N . ASN A 1 585 ? -22.574 0.376 16.603 1 97.12 585 ASN A N 1
ATOM 4521 C CA . ASN A 1 585 ? -22.491 0.59 15.163 1 97.12 585 ASN A CA 1
ATOM 4522 C C . ASN A 1 585 ? -21.048 0.539 14.671 1 97.12 585 ASN A C 1
ATOM 4524 O O . ASN A 1 585 ? -20.137 1.013 15.353 1 97.12 585 ASN A O 1
ATOM 4528 N N . LEU A 1 586 ? -20.827 -0.103 13.467 1 97.65 586 LEU A N 1
ATOM 4529 C CA . LEU A 1 586 ? -19.492 -0.115 12.879 1 97.65 586 LEU A CA 1
ATOM 4530 C C . LEU A 1 586 ? -19.523 0.416 11.45 1 97.65 586 LEU A C 1
ATOM 4532 O O . LEU A 1 586 ? -20.36 0 10.647 1 97.65 586 LEU A O 1
ATOM 4536 N N . GLU A 1 587 ? -18.713 1.368 11.191 1 97.79 587 GLU A N 1
ATOM 4537 C CA . GLU A 1 587 ? -18.473 1.889 9.848 1 97.79 587 GLU A CA 1
ATOM 4538 C C . GLU A 1 587 ? -17.009 1.732 9.449 1 97.79 587 GLU A C 1
ATOM 4540 O O . GLU A 1 587 ? -16.11 2.106 10.205 1 97.79 587 GLU A O 1
ATOM 4545 N N . GLN A 1 588 ? -16.804 1.161 8.26 1 97.24 588 GLN A N 1
ATOM 4546 C CA . GLN A 1 588 ? -15.458 1.019 7.714 1 97.24 588 GLN A CA 1
ATOM 4547 C C . GLN A 1 588 ? -15.376 1.584 6.298 1 97.24 588 GLN A C 1
ATOM 4549 O O . GLN A 1 588 ? -16.342 1.505 5.536 1 97.24 588 GLN A O 1
ATOM 4554 N N . SER A 1 589 ? -14.231 2.201 5.954 1 97.15 589 SER A N 1
ATOM 4555 C CA . SER A 1 589 ? -14.023 2.696 4.598 1 97.15 589 SER A CA 1
ATOM 4556 C C . SER A 1 589 ? -12.56 2.574 4.183 1 97.15 589 SER A C 1
ATOM 4558 O O . SER A 1 589 ? -11.675 2.471 5.035 1 97.15 589 SER A O 1
ATOM 4560 N N . PHE A 1 590 ? -12.313 2.444 2.935 1 95.72 590 PHE A N 1
ATOM 4561 C CA . PHE A 1 590 ? -11.004 2.429 2.293 1 95.72 590 PHE A CA 1
ATOM 4562 C C . PHE A 1 590 ? -10.973 3.386 1.107 1 95.72 590 PHE A C 1
ATOM 4564 O O . PHE A 1 590 ? -11.945 3.482 0.354 1 95.72 590 PHE A O 1
ATOM 4571 N N . GLU A 1 591 ? -9.908 4.168 1.019 1 96.75 591 GLU A N 1
ATOM 4572 C CA . GLU A 1 591 ? -9.677 5.067 -0.108 1 96.75 591 GLU A CA 1
ATOM 4573 C C . GLU A 1 591 ? -8.246 4.95 -0.623 1 96.75 591 GLU A C 1
ATOM 4575 O O . GLU A 1 591 ? -7.299 4.903 0.165 1 96.75 591 GLU A O 1
ATOM 4580 N N . GLU A 1 592 ? -8.108 4.87 -1.865 1 95.24 592 GLU A N 1
ATOM 4581 C CA . GLU A 1 592 ? -6.808 4.871 -2.53 1 95.24 592 GLU A CA 1
ATOM 4582 C C . GLU A 1 592 ? -6.736 5.957 -3.599 1 95.24 592 GLU A C 1
ATOM 4584 O O . GLU A 1 592 ? -7.674 6.13 -4.38 1 95.24 592 GLU A O 1
ATOM 4589 N N . SER A 1 593 ? -5.676 6.735 -3.579 1 96.63 593 SER A N 1
ATOM 4590 C CA . SER A 1 593 ? -5.357 7.726 -4.601 1 96.63 593 SER A CA 1
ATOM 4591 C C . SER A 1 593 ? -3.978 7.476 -5.203 1 96.63 593 SER A C 1
ATOM 4593 O O . SER A 1 593 ? -2.974 7.475 -4.487 1 96.63 593 SER A O 1
ATOM 4595 N N . VAL A 1 594 ? -3.91 7.253 -6.477 1 94.6 594 VAL A N 1
ATOM 4596 C CA . VAL A 1 594 ? -2.639 7.012 -7.152 1 94.6 594 VAL A CA 1
ATOM 4597 C C . VAL A 1 594 ? -2.347 8.15 -8.127 1 94.6 594 VAL A C 1
ATOM 4599 O O . VAL A 1 594 ? -3.135 8.411 -9.039 1 94.6 594 VAL A O 1
ATOM 4602 N N . SER A 1 595 ? -1.228 8.784 -7.981 1 96.28 595 SER A N 1
ATOM 4603 C CA . SER A 1 595 ? -0.797 9.854 -8.874 1 96.28 595 SER A CA 1
ATOM 4604 C C . SER A 1 595 ? 0.418 9.434 -9.694 1 96.28 595 SER A C 1
ATOM 4606 O O . SER A 1 595 ? 1.393 8.914 -9.148 1 96.28 595 SER A O 1
ATOM 4608 N N . MET A 1 596 ? 0.341 9.629 -10.941 1 95.59 596 MET A N 1
ATOM 4609 C CA . MET A 1 596 ? 1.456 9.442 -11.864 1 95.59 596 MET A CA 1
ATOM 4610 C C . MET A 1 596 ? 1.855 10.765 -12.511 1 95.59 596 MET A C 1
ATOM 4612 O O . MET A 1 596 ? 1.004 11.488 -13.03 1 95.59 596 MET A O 1
ATOM 4616 N N . THR A 1 597 ? 3.117 11.069 -12.488 1 96.82 597 THR A N 1
ATOM 4617 C CA . THR A 1 597 ? 3.635 12.274 -13.125 1 96.82 597 THR A CA 1
ATOM 4618 C C . THR A 1 597 ? 4.784 11.935 -14.071 1 96.82 597 THR A C 1
ATOM 4620 O O . THR A 1 597 ? 5.712 11.216 -13.696 1 96.82 597 THR A O 1
ATOM 4623 N N . TYR A 1 598 ? 4.76 12.46 -15.294 1 96.78 598 TYR A N 1
ATOM 4624 C CA . TYR A 1 598 ? 5.794 12.332 -16.314 1 96.78 598 TYR A CA 1
ATOM 4625 C C . TYR A 1 598 ? 6.37 13.695 -16.681 1 96.78 598 TYR A C 1
ATOM 4627 O O . TYR A 1 598 ? 5.625 14.629 -16.984 1 96.78 598 TYR A O 1
ATOM 4635 N N . GLN A 1 599 ? 7.63 13.779 -16.633 1 97.27 599 GLN A N 1
ATOM 4636 C CA . GLN A 1 599 ? 8.275 15.036 -16.997 1 97.27 599 GLN A CA 1
ATOM 4637 C C . GLN A 1 599 ? 9.416 14.804 -17.983 1 97.27 599 GLN A C 1
ATOM 4639 O O . GLN A 1 599 ? 10.222 13.889 -17.803 1 97.27 599 GLN A O 1
ATOM 4644 N N . GLY A 1 600 ? 9.464 15.53 -19.031 1 97.01 600 GLY A N 1
ATOM 4645 C CA . GLY A 1 600 ? 10.579 15.656 -19.956 1 97.01 600 GLY A CA 1
ATOM 4646 C C . GLY A 1 600 ? 11.166 17.055 -19.996 1 97.01 600 GLY A C 1
ATOM 4647 O O . GLY A 1 600 ? 10.434 18.036 -20.143 1 97.01 600 GLY A O 1
ATOM 4648 N N . MET A 1 601 ? 12.412 17.134 -19.77 1 97.11 601 MET A N 1
ATOM 4649 C CA . MET A 1 601 ? 13.05 18.445 -19.687 1 97.11 601 MET A CA 1
ATOM 4650 C C . MET A 1 601 ? 14.238 18.533 -20.639 1 97.11 601 MET A C 1
ATOM 4652 O O . MET A 1 601 ? 14.964 17.555 -20.826 1 97.11 601 MET A O 1
ATOM 4656 N N . ILE A 1 602 ? 14.449 19.69 -21.227 1 96.7 602 ILE A N 1
ATOM 4657 C CA . ILE A 1 602 ? 15.638 20.077 -21.978 1 96.7 602 ILE A CA 1
ATOM 4658 C C . ILE A 1 602 ? 16.296 21.285 -21.315 1 96.7 602 ILE A C 1
ATOM 4660 O O . ILE A 1 602 ? 15.641 22.302 -21.075 1 96.7 602 ILE A O 1
ATOM 4664 N N . ASN A 1 603 ? 17.467 21.163 -20.94 1 95.25 603 ASN A N 1
ATOM 4665 C CA . ASN A 1 603 ? 18.201 22.219 -20.25 1 95.25 603 ASN A CA 1
ATOM 4666 C C . ASN A 1 603 ? 19.404 22.689 -21.063 1 95.25 603 ASN A C 1
ATOM 4668 O O . ASN A 1 603 ? 20.1 21.877 -21.676 1 95.25 603 ASN A O 1
ATOM 4672 N N . TYR A 1 604 ? 19.599 23.946 -21.123 1 94.64 604 TYR A N 1
ATOM 4673 C CA . TYR A 1 604 ? 20.745 24.556 -21.789 1 94.64 604 TYR A CA 1
ATOM 4674 C C . TYR A 1 604 ? 21.381 25.625 -20.908 1 94.64 604 TYR A C 1
ATOM 4676 O O . TYR A 1 604 ? 20.684 26.474 -20.348 1 94.64 604 TYR A O 1
ATOM 4684 N N . SER A 1 605 ? 22.603 25.606 -20.651 1 92.76 605 SER A N 1
ATOM 4685 C CA . SER A 1 605 ? 23.36 26.616 -19.918 1 92.76 605 SER A CA 1
ATOM 4686 C C . SER A 1 605 ? 24.771 26.764 -20.478 1 92.76 605 SER A C 1
ATOM 4688 O O . SER A 1 605 ? 25.544 25.804 -20.489 1 92.76 605 SER A O 1
ATOM 4690 N N . ARG A 1 606 ? 25.148 27.946 -20.951 1 92.45 606 ARG A N 1
ATOM 4691 C CA . ARG A 1 606 ? 26.474 28.187 -21.51 1 92.45 606 ARG A CA 1
ATOM 4692 C C . ARG A 1 606 ? 26.878 29.649 -21.352 1 92.45 606 ARG A C 1
ATOM 4694 O O . ARG A 1 606 ? 26.035 30.544 -21.44 1 92.45 606 ARG A O 1
ATOM 4701 N N . THR A 1 607 ? 28.034 29.877 -21.11 1 91.28 607 THR A N 1
ATOM 4702 C CA . THR A 1 607 ? 28.593 31.22 -21.003 1 91.28 607 THR A CA 1
ATOM 4703 C C . THR A 1 607 ? 29.506 31.522 -22.187 1 91.28 607 THR A C 1
ATOM 4705 O O . THR A 1 607 ? 30.416 30.747 -22.489 1 91.28 607 THR A O 1
ATOM 4708 N N . PHE A 1 608 ? 29.267 32.66 -22.893 1 93.06 608 PHE A N 1
ATOM 4709 C CA . PHE A 1 608 ? 30.07 33.198 -23.984 1 93.06 608 PHE A CA 1
ATOM 4710 C C . PHE A 1 608 ? 30.706 34.524 -23.586 1 93.06 608 PHE A C 1
ATOM 4712 O O . PHE A 1 608 ? 30.103 35.585 -23.76 1 93.06 608 PHE A O 1
ATOM 4719 N N . GLY A 1 609 ? 31.947 34.498 -23.149 1 91.35 609 GLY A N 1
ATOM 4720 C CA . GLY A 1 609 ? 32.532 35.722 -22.627 1 91.35 609 GLY A CA 1
ATOM 4721 C C . GLY A 1 609 ? 31.803 36.26 -21.41 1 91.35 609 GLY A C 1
ATOM 4722 O O . GLY A 1 609 ? 31.709 35.582 -20.385 1 91.35 609 GLY A O 1
ATOM 4723 N N . LYS A 1 610 ? 31.166 37.421 -21.665 1 92.5 610 LYS A N 1
ATOM 4724 C CA . LYS A 1 610 ? 30.438 38.045 -20.564 1 92.5 610 LYS A CA 1
ATOM 4725 C C . LYS A 1 610 ? 28.959 37.669 -20.599 1 92.5 610 LYS A C 1
ATOM 4727 O O . LYS A 1 610 ? 28.193 38.059 -19.715 1 92.5 610 LYS A O 1
ATOM 4732 N N . HIS A 1 611 ? 28.583 36.872 -21.62 1 94.64 611 HIS A N 1
ATOM 4733 C CA . HIS A 1 611 ? 27.186 36.505 -21.816 1 94.64 611 HIS A CA 1
ATOM 4734 C C . HIS A 1 611 ? 26.907 35.099 -21.295 1 94.64 611 HIS A C 1
ATOM 4736 O O . HIS A 1 611 ? 27.556 34.138 -21.712 1 94.64 611 HIS A O 1
ATOM 4742 N N . THR A 1 612 ? 26.024 34.948 -20.308 1 93.46 612 THR A N 1
ATOM 4743 C CA . THR A 1 612 ? 25.532 33.64 -19.89 1 93.46 612 THR A CA 1
ATOM 4744 C C . THR A 1 612 ? 24.083 33.442 -20.327 1 93.46 612 THR A C 1
ATOM 4746 O O . THR A 1 612 ? 23.226 34.282 -20.05 1 93.46 612 THR A O 1
ATOM 4749 N N . VAL A 1 613 ? 23.842 32.337 -21.077 1 94.69 613 VAL A N 1
ATOM 4750 C CA . VAL A 1 613 ? 22.499 32.019 -21.553 1 94.69 613 VAL A CA 1
ATOM 4751 C C . VAL A 1 613 ? 22.032 30.702 -20.937 1 94.69 613 VAL A C 1
ATOM 4753 O O . VAL A 1 613 ? 22.772 29.715 -20.931 1 94.69 613 VAL A O 1
ATOM 4756 N N . THR A 1 614 ? 20.865 30.796 -20.354 1 93.54 614 THR A N 1
ATOM 4757 C CA . THR A 1 614 ? 20.258 29.589 -19.806 1 93.54 614 THR A CA 1
ATOM 4758 C C . THR A 1 614 ? 18.88 29.351 -20.416 1 93.54 614 THR A C 1
ATOM 4760 O O . THR A 1 614 ? 18.159 30.302 -20.724 1 93.54 614 THR A O 1
ATOM 4763 N N . GLY A 1 615 ? 18.535 28.088 -20.685 1 93.82 615 GLY A N 1
ATOM 4764 C CA . GLY A 1 615 ? 17.244 27.688 -21.222 1 93.82 615 GLY A CA 1
ATOM 4765 C C . GLY A 1 615 ? 16.726 26.393 -20.626 1 93.82 615 GLY A C 1
ATOM 4766 O O . GLY A 1 615 ? 17.496 25.461 -20.387 1 93.82 615 GLY A O 1
ATOM 4767 N N . LEU A 1 616 ? 15.413 26.402 -20.339 1 95.4 616 LEU A N 1
ATOM 4768 C CA . LEU A 1 616 ? 14.732 25.213 -19.838 1 95.4 616 LEU A CA 1
ATOM 4769 C C . LEU A 1 616 ? 13.402 25.007 -20.554 1 95.4 616 LEU A C 1
ATOM 4771 O O . LEU A 1 616 ? 12.629 25.953 -20.723 1 95.4 616 LEU A O 1
ATOM 4775 N N . GLY A 1 617 ? 13.154 23.838 -21.088 1 96.53 617 GLY A N 1
ATOM 4776 C CA . GLY A 1 617 ? 11.862 23.382 -21.574 1 96.53 617 GLY A CA 1
ATOM 4777 C C . GLY A 1 617 ? 11.354 22.148 -20.852 1 96.53 617 GLY A C 1
ATOM 4778 O O . GLY A 1 617 ? 12.115 21.209 -20.606 1 96.53 617 GLY A O 1
ATOM 4779 N N . VAL A 1 618 ? 10.066 22.202 -20.44 1 96.84 618 VAL A N 1
ATOM 4780 C CA . VAL A 1 618 ? 9.508 21.088 -19.68 1 96.84 618 VAL A CA 1
ATOM 4781 C C . VAL A 1 618 ? 8.171 20.668 -20.284 1 96.84 618 VAL A C 1
ATOM 4783 O O . VAL A 1 618 ? 7.334 21.515 -20.605 1 96.84 618 VAL A O 1
ATOM 4786 N N . ILE A 1 619 ? 7.969 19.455 -20.569 1 97.29 619 ILE A N 1
ATOM 4787 C CA . ILE A 1 619 ? 6.666 18.844 -20.81 1 97.29 619 ILE A CA 1
ATOM 4788 C C . ILE A 1 619 ? 6.268 17.988 -19.61 1 97.29 619 ILE A C 1
ATOM 4790 O O . ILE A 1 619 ? 7.034 17.126 -19.172 1 97.29 619 ILE A O 1
ATOM 4794 N N . GLU A 1 620 ? 5.072 18.214 -19.053 1 96.13 620 GLU A N 1
ATOM 4795 C CA . GLU A 1 620 ? 4.617 17.493 -17.868 1 96.13 620 GLU A CA 1
ATOM 4796 C C . GLU A 1 620 ? 3.205 16.947 -18.061 1 96.13 620 GLU A C 1
ATOM 4798 O O . GLU A 1 620 ? 2.33 17.645 -18.578 1 96.13 620 GLU A O 1
ATOM 4803 N N . ALA A 1 621 ? 3.008 15.735 -17.759 1 97.16 621 ALA A N 1
ATOM 4804 C CA . ALA A 1 621 ? 1.692 15.103 -17.718 1 97.16 621 ALA A CA 1
ATOM 4805 C C . ALA A 1 621 ? 1.431 14.469 -16.354 1 97.16 621 ALA A C 1
ATOM 4807 O O . ALA A 1 621 ? 2.317 13.831 -15.78 1 97.16 621 ALA A O 1
ATOM 4808 N N . ARG A 1 622 ? 0.259 14.674 -15.798 1 95.36 622 ARG A N 1
ATOM 4809 C CA . ARG A 1 622 ? -0.103 14.118 -14.499 1 95.36 622 ARG A CA 1
ATOM 4810 C C . ARG A 1 622 ? -1.498 13.503 -14.536 1 95.36 622 ARG A C 1
ATOM 4812 O O . ARG A 1 622 ? -2.411 14.057 -15.153 1 95.36 622 ARG A O 1
ATOM 4819 N N . GLU A 1 623 ? -1.614 12.406 -13.942 1 96.1 623 GLU A N 1
ATOM 4820 C CA . GLU A 1 623 ? -2.885 11.708 -13.774 1 96.1 623 GLU A CA 1
ATOM 4821 C C . GLU A 1 623 ? -3.088 11.273 -12.325 1 96.1 623 GLU A C 1
ATOM 4823 O O . GLU A 1 623 ? -2.145 10.829 -11.667 1 96.1 623 GLU A O 1
ATOM 4828 N N . ARG A 1 624 ? -4.265 11.425 -11.822 1 94.51 624 ARG A N 1
ATOM 4829 C CA . ARG A 1 624 ? -4.636 10.969 -10.486 1 94.51 624 ARG A CA 1
ATOM 4830 C C . ARG A 1 624 ? -5.913 10.136 -10.527 1 94.51 624 ARG A C 1
ATOM 4832 O O . ARG A 1 624 ? -6.934 10.582 -11.053 1 94.51 624 ARG A O 1
ATOM 4839 N N . ASN A 1 625 ? -5.837 8.949 -10.055 1 95.38 625 ASN A N 1
ATOM 4840 C CA . ASN A 1 625 ? -6.978 8.046 -9.943 1 95.38 625 ASN A CA 1
ATOM 4841 C C . ASN A 1 625 ? -7.36 7.805 -8.486 1 95.38 625 ASN A C 1
ATOM 4843 O O . ASN A 1 625 ? -6.514 7.433 -7.671 1 95.38 625 ASN A O 1
ATOM 4847 N N . VAL A 1 626 ? -8.634 7.995 -8.196 1 95.12 626 VAL A N 1
ATOM 4848 C CA . VAL A 1 626 ? -9.11 7.808 -6.829 1 95.12 626 VAL A CA 1
ATOM 4849 C C . VAL A 1 626 ? -10.198 6.737 -6.803 1 95.12 626 VAL A C 1
ATOM 4851 O O . VAL A 1 626 ? -11.051 6.687 -7.693 1 95.12 626 VAL A O 1
ATOM 4854 N N . TRP A 1 627 ? -10.129 5.848 -5.852 1 93.71 627 TRP A N 1
ATOM 4855 C CA . TRP A 1 627 ? -11.101 4.786 -5.614 1 93.71 627 TRP A CA 1
ATOM 4856 C C . TRP A 1 627 ? -11.452 4.69 -4.133 1 93.71 627 TRP A C 1
ATOM 4858 O O . TRP A 1 627 ? -10.567 4.722 -3.276 1 93.71 627 TRP A O 1
ATOM 4868 N N . ASN A 1 628 ? -12.75 4.692 -3.8 1 95.46 628 ASN A N 1
ATOM 4869 C CA . ASN A 1 628 ? -13.149 4.544 -2.405 1 95.46 628 ASN A CA 1
ATOM 4870 C C . ASN A 1 628 ? -14.301 3.555 -2.253 1 95.46 628 ASN A C 1
ATOM 4872 O O . ASN A 1 628 ? -15.096 3.375 -3.177 1 95.46 628 ASN A O 1
ATOM 4876 N N . MET A 1 629 ? -14.476 2.924 -1.156 1 96.17 629 MET A N 1
ATOM 4877 C CA . MET A 1 629 ? -15.566 2.031 -0.772 1 96.17 629 MET A CA 1
ATOM 4878 C C . MET A 1 629 ? -15.835 2.116 0.727 1 96.17 629 MET A C 1
ATOM 4880 O O . MET A 1 629 ? -14.939 2.444 1.506 1 96.17 629 MET A O 1
ATOM 4884 N N . SER A 1 630 ? -17.045 1.855 1.11 1 97.51 630 SER A N 1
ATOM 4885 C CA . SER A 1 630 ? -17.425 1.875 2.519 1 97.51 630 SER A CA 1
ATOM 4886 C C . SER A 1 630 ? -18.468 0.805 2.825 1 97.51 630 SER A C 1
ATOM 4888 O O . SER A 1 630 ? -19.188 0.358 1.93 1 97.51 630 SER A O 1
ATOM 4890 N N . ALA A 1 631 ? -18.504 0.372 4.02 1 97.61 631 ALA A N 1
ATOM 4891 C CA . ALA A 1 631 ? -19.47 -0.577 4.568 1 97.61 631 ALA A CA 1
ATOM 4892 C C . ALA A 1 631 ? -19.877 -0.188 5.986 1 97.61 631 ALA A C 1
ATOM 4894 O O . ALA A 1 631 ? -19.045 0.268 6.774 1 97.61 631 ALA A O 1
ATOM 4895 N N . LYS A 1 632 ? -21.131 -0.32 6.262 1 97.27 632 LYS A N 1
ATOM 4896 C CA . LYS A 1 632 ? -21.663 0.018 7.579 1 97.27 632 LYS A CA 1
ATOM 4897 C C . LYS A 1 632 ? -22.733 -0.98 8.012 1 97.27 632 LYS A C 1
ATOM 4899 O O . LYS A 1 632 ? -23.55 -1.416 7.198 1 97.27 632 LYS A O 1
ATOM 4904 N N . ARG A 1 633 ? -22.702 -1.362 9.208 1 95.92 633 ARG A N 1
ATOM 4905 C CA . ARG A 1 633 ? -23.77 -2.134 9.835 1 95.92 633 ARG A CA 1
ATOM 4906 C C . ARG A 1 633 ? -24.141 -1.55 11.195 1 95.92 633 ARG A C 1
ATOM 4908 O O . ARG A 1 633 ? -23.273 -1.074 11.929 1 95.92 633 ARG A O 1
ATOM 4915 N N . LEU A 1 634 ? -25.385 -1.637 11.474 1 96.01 634 LEU A N 1
ATOM 4916 C CA . LEU A 1 634 ? -25.926 -1.115 12.724 1 96.01 634 LEU A CA 1
ATOM 4917 C C . LEU A 1 634 ? -26.44 -2.245 13.609 1 96.01 634 LEU A C 1
ATOM 4919 O O . LEU A 1 634 ? -26.532 -3.393 13.166 1 96.01 634 LEU A O 1
ATOM 4923 N N . ASN A 1 635 ? -26.608 -1.967 14.831 1 92.49 635 ASN A N 1
ATOM 4924 C CA . ASN A 1 635 ? -27.353 -2.783 15.784 1 92.49 635 ASN A CA 1
ATOM 4925 C C . ASN A 1 635 ? -26.667 -4.124 16.031 1 92.49 635 ASN A C 1
ATOM 4927 O O . ASN A 1 635 ? -27.281 -5.18 15.866 1 92.49 635 ASN A O 1
ATOM 4931 N N . TYR A 1 636 ? -25.555 -4.066 16.499 1 92.33 636 TYR A N 1
ATOM 4932 C CA . TYR A 1 636 ? -24.803 -5.257 16.877 1 92.33 636 TYR A CA 1
ATOM 4933 C C . TYR A 1 636 ? -25.395 -5.902 18.125 1 92.33 636 TYR A C 1
ATOM 4935 O O . TYR A 1 636 ? -25.608 -5.23 19.137 1 92.33 636 TYR A O 1
ATOM 4943 N N . ASN A 1 637 ? -25.554 -7.16 17.98 1 86.97 637 ASN A N 1
ATOM 4944 C CA . ASN A 1 637 ? -26.06 -7.888 19.139 1 86.97 637 ASN A CA 1
ATOM 4945 C C . ASN A 1 637 ? -24.923 -8.414 20.011 1 86.97 637 ASN A C 1
ATOM 4947 O O . ASN A 1 637 ? -25.142 -8.79 21.163 1 86.97 637 ASN A O 1
ATOM 4951 N N . ILE A 1 638 ? -23.774 -8.58 19.381 1 86.3 638 ILE A N 1
ATOM 4952 C CA . ILE A 1 638 ? -22.564 -8.953 20.106 1 86.3 638 ILE A CA 1
ATOM 4953 C C . ILE A 1 638 ? -21.512 -7.857 19.951 1 86.3 638 ILE A C 1
ATOM 4955 O O . ILE A 1 638 ? -21.418 -7.222 18.898 1 86.3 638 ILE A O 1
ATOM 4959 N N . ASN A 1 639 ? -20.722 -7.712 20.952 1 88.78 639 ASN A N 1
ATOM 4960 C CA . ASN A 1 639 ? -19.741 -6.632 20.954 1 88.78 639 ASN A CA 1
ATOM 4961 C C . ASN A 1 639 ? -18.446 -7.048 20.263 1 88.78 639 ASN A C 1
ATOM 4963 O O . ASN A 1 639 ? -17.383 -7.064 20.885 1 88.78 639 ASN A O 1
ATOM 4967 N N . ILE A 1 640 ? -18.547 -7.338 19.024 1 91.23 640 ILE A N 1
ATOM 4968 C CA . ILE A 1 640 ? -17.396 -7.649 18.182 1 91.23 640 ILE A CA 1
ATOM 4969 C C . ILE A 1 640 ? -17.327 -6.662 17.018 1 91.23 640 ILE A C 1
ATOM 4971 O O . ILE A 1 640 ? -18.282 -6.533 16.249 1 91.23 640 ILE A O 1
ATOM 4975 N N . ASP A 1 641 ? -16.26 -6.029 16.879 1 94.32 641 ASP A N 1
ATOM 4976 C CA . ASP A 1 641 ? -16.131 -4.927 15.93 1 94.32 641 ASP A CA 1
ATOM 4977 C C . ASP A 1 641 ? -15.727 -5.437 14.549 1 94.32 641 ASP A C 1
ATOM 4979 O O . ASP A 1 641 ? -14.747 -4.966 13.969 1 94.32 641 ASP A O 1
ATOM 4983 N N . GLU A 1 642 ? -16.566 -6.329 13.972 1 94.73 642 GLU A N 1
ATOM 4984 C CA . GLU A 1 642 ? -16.452 -6.823 12.603 1 94.73 642 GLU A CA 1
ATOM 4985 C C . GLU A 1 642 ? -17.748 -6.607 11.828 1 94.73 642 GLU A C 1
ATOM 4987 O O . GLU A 1 642 ? -18.84 -6.779 12.374 1 94.73 642 GLU A O 1
ATOM 4992 N N . ILE A 1 643 ? -17.634 -6.291 10.57 1 95.58 643 ILE A N 1
ATOM 4993 C CA . ILE A 1 643 ? -18.829 -6.025 9.776 1 95.58 643 ILE A CA 1
ATOM 4994 C C . ILE A 1 643 ? -19.756 -7.238 9.815 1 95.58 643 ILE A C 1
ATOM 4996 O O . ILE A 1 643 ? -20.971 -7.094 9.966 1 95.58 643 ILE A O 1
ATOM 5000 N N . ASN A 1 644 ? -19.208 -8.428 9.76 1 90.79 644 ASN A N 1
ATOM 5001 C CA . ASN A 1 644 ? -19.999 -9.651 9.674 1 90.79 644 ASN A CA 1
ATOM 5002 C C . ASN A 1 644 ? -20.697 -9.96 10.995 1 90.79 644 ASN A C 1
ATOM 5004 O O . ASN A 1 644 ? -21.593 -10.806 11.045 1 90.79 644 ASN A O 1
ATOM 5008 N N . ALA A 1 645 ? -20.341 -9.321 12.015 1 91.06 645 ALA A N 1
ATOM 5009 C CA . ALA A 1 645 ? -20.974 -9.531 13.315 1 91.06 645 ALA A CA 1
ATOM 5010 C C . ALA A 1 645 ? -22.166 -8.598 13.501 1 91.06 645 ALA A C 1
ATOM 5012 O O . ALA A 1 645 ? -22.894 -8.7 14.492 1 91.06 645 ALA A O 1
ATOM 5013 N N . GLY A 1 646 ? -22.374 -7.7 12.575 1 90.8 646 GLY A N 1
ATOM 5014 C CA . GLY A 1 646 ? -23.488 -6.77 12.67 1 90.8 646 GLY A CA 1
ATOM 5015 C C . GLY A 1 646 ? -24.814 -7.384 12.263 1 90.8 646 GLY A C 1
ATOM 5016 O O . GLY A 1 646 ? -24.87 -8.552 11.874 1 90.8 646 GLY A O 1
ATOM 5017 N N . SER A 1 647 ? -25.827 -6.615 12.318 1 88.68 647 SER A N 1
ATOM 5018 C CA . SER A 1 647 ? -27.185 -7.04 11.995 1 88.68 647 SER A CA 1
ATOM 5019 C C . SER A 1 647 ? -27.277 -7.555 10.563 1 88.68 647 SER A C 1
ATOM 5021 O O . SER A 1 647 ? -26.649 -7.002 9.657 1 88.68 647 SER A O 1
ATOM 5023 N N . SER A 1 648 ? -28.069 -8.606 10.35 1 83.79 648 SER A N 1
ATOM 5024 C CA . SER A 1 648 ? -28.308 -9.151 9.018 1 83.79 648 SER A CA 1
ATOM 5025 C C . SER A 1 648 ? -29.555 -8.54 8.386 1 83.79 648 SER A C 1
ATOM 5027 O O . SER A 1 648 ? -29.909 -8.871 7.253 1 83.79 648 SER A O 1
ATOM 5029 N N . ASP A 1 649 ? -30.211 -7.688 9.229 1 85.3 649 ASP A N 1
ATOM 5030 C CA . ASP A 1 649 ? -31.358 -6.978 8.671 1 85.3 649 ASP A CA 1
ATOM 5031 C C . ASP A 1 649 ? -30.931 -6.052 7.535 1 85.3 649 ASP A C 1
ATOM 5033 O O . ASP A 1 649 ? -30.067 -5.192 7.719 1 85.3 649 ASP A O 1
ATOM 5037 N N . PRO A 1 650 ? -31.62 -6.193 6.415 1 85.09 650 PRO A N 1
ATOM 5038 C CA . PRO A 1 650 ? -31.228 -5.37 5.268 1 85.09 650 PRO A CA 1
ATOM 5039 C C . PRO A 1 650 ? -31.31 -3.873 5.561 1 85.09 650 PRO A C 1
ATOM 5041 O O . PRO A 1 650 ? -30.556 -3.085 4.984 1 85.09 650 PRO A O 1
ATOM 5044 N N . ALA A 1 651 ? -32.157 -3.484 6.454 1 86.45 651 ALA A N 1
ATOM 5045 C CA . ALA A 1 651 ? -32.321 -2.069 6.776 1 86.45 651 ALA A CA 1
ATOM 5046 C C . ALA A 1 651 ? -31.124 -1.543 7.563 1 86.45 651 ALA A C 1
ATOM 5048 O O . ALA A 1 651 ? -30.918 -0.331 7.655 1 86.45 651 ALA A O 1
ATOM 5049 N N . ASP A 1 652 ? -30.333 -2.445 8.131 1 92.55 652 ASP A N 1
ATOM 5050 C CA . ASP A 1 652 ? -29.203 -2.063 8.972 1 92.55 652 ASP A CA 1
ATOM 5051 C C . ASP A 1 652 ? -27.889 -2.151 8.2 1 92.55 652 ASP A C 1
ATOM 5053 O O . ASP A 1 652 ? -26.81 -2.03 8.785 1 92.55 652 ASP A O 1
ATOM 5057 N N . ILE A 1 653 ? -28.016 -2.419 6.945 1 93.42 653 ILE A N 1
ATOM 5058 C CA . ILE A 1 653 ? -26.837 -2.59 6.103 1 93.42 653 ILE A CA 1
ATOM 5059 C C . ILE A 1 653 ? -26.751 -1.445 5.097 1 93.42 653 ILE A C 1
ATOM 5061 O O . ILE A 1 653 ? -27.749 -1.087 4.467 1 93.42 653 ILE A O 1
ATOM 5065 N N . SER A 1 654 ? -25.612 -0.825 5.011 1 95.05 654 SER A N 1
ATOM 5066 C CA . SER A 1 654 ? -25.371 0.176 3.978 1 95.05 654 SER A CA 1
ATOM 5067 C C . SER A 1 654 ? -23.943 0.093 3.449 1 95.05 654 SER A C 1
ATOM 5069 O O . SER A 1 654 ? -23.063 -0.464 4.109 1 95.05 654 SER A O 1
ATOM 5071 N N . ASN A 1 655 ? -23.762 0.451 2.262 1 96.48 655 ASN A N 1
ATOM 5072 C CA . ASN A 1 655 ? -22.434 0.535 1.662 1 96.48 655 ASN A CA 1
ATOM 5073 C C . ASN A 1 655 ? -22.357 1.651 0.624 1 96.48 655 ASN A C 1
ATOM 5075 O O . ASN A 1 655 ? -23.359 2.308 0.337 1 96.48 655 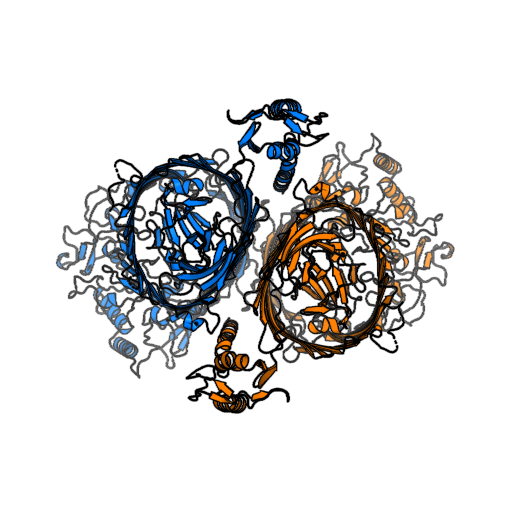ASN A O 1
ATOM 5079 N N . GLY A 1 656 ? -21.153 2.048 0.198 1 94.72 656 GLY A N 1
ATOM 5080 C CA . GLY A 1 656 ? -20.902 3.062 -0.814 1 94.72 656 GLY A CA 1
ATOM 5081 C C . GLY A 1 656 ? -19.554 2.906 -1.493 1 94.72 656 GLY A C 1
ATOM 5082 O O . GLY A 1 656 ? -18.668 2.222 -0.976 1 94.72 656 GLY A O 1
ATOM 5083 N N . GLY A 1 657 ? -19.516 3.484 -2.651 1 94.65 657 GLY A N 1
ATOM 5084 C CA . GLY A 1 657 ? -18.273 3.484 -3.406 1 94.65 657 GLY A CA 1
ATOM 5085 C C . GLY A 1 657 ? -18.343 4.32 -4.67 1 94.65 657 GLY A C 1
ATOM 5086 O O . GLY A 1 657 ? -19.373 4.347 -5.346 1 94.65 657 GLY A O 1
ATOM 5087 N N . THR A 1 658 ? -17.243 5.085 -4.863 1 93.74 658 THR A N 1
ATOM 5088 C CA . THR A 1 658 ? -17.099 5.915 -6.054 1 93.74 658 THR A CA 1
ATOM 5089 C C . THR A 1 658 ? -15.645 5.954 -6.514 1 93.74 658 THR A C 1
ATOM 5091 O O . THR A 1 658 ? -14.745 5.536 -5.782 1 93.74 658 THR A O 1
ATOM 5094 N N . SER A 1 659 ? -15.475 6.313 -7.767 1 93.56 659 SER A N 1
ATOM 5095 C CA . SER A 1 659 ? -14.141 6.564 -8.304 1 93.56 659 SER A CA 1
ATOM 5096 C C . SER A 1 659 ? -14.125 7.809 -9.184 1 93.56 659 SER A C 1
ATOM 5098 O O . SER A 1 659 ? -15.165 8.227 -9.698 1 93.56 659 SER A O 1
ATOM 5100 N N . TRP A 1 660 ? -13.044 8.481 -9.3 1 91.3 660 TRP A N 1
ATOM 5101 C CA . TRP A 1 660 ? -12.902 9.582 -10.247 1 91.3 660 TRP A CA 1
ATOM 5102 C C . TRP A 1 660 ? -11.456 9.716 -10.713 1 91.3 660 TRP A C 1
ATOM 5104 O O . TRP A 1 660 ? -10.542 9.182 -10.081 1 91.3 660 TRP A O 1
ATOM 5114 N N . LYS A 1 661 ? -11.267 10.372 -11.772 1 91.85 661 LYS A N 1
ATOM 5115 C CA . LYS A 1 661 ? -9.981 10.54 -12.443 1 91.85 661 LYS A CA 1
ATOM 5116 C C . LYS A 1 661 ? -9.728 12.005 -12.788 1 91.85 661 LYS A C 1
ATOM 5118 O O . LYS A 1 661 ? -10.662 12.742 -13.111 1 91.85 661 LYS A O 1
ATOM 5123 N N . GLU A 1 662 ? -8.495 12.404 -12.616 1 91.95 662 GLU A N 1
ATOM 5124 C CA . GLU A 1 662 ? -8.024 13.725 -13.019 1 91.95 662 GLU A CA 1
ATOM 5125 C C . GLU A 1 662 ? -6.803 13.622 -13.929 1 91.95 662 GLU A C 1
ATOM 5127 O O . GLU A 1 662 ? -5.934 12.775 -13.716 1 91.95 662 GLU A O 1
ATOM 5132 N N . ARG A 1 663 ? -6.82 14.503 -14.971 1 93.73 663 ARG A N 1
ATOM 5133 C CA . ARG A 1 663 ? -5.683 14.538 -15.886 1 93.73 663 ARG A CA 1
ATOM 5134 C C . ARG A 1 663 ? -5.309 15.973 -16.239 1 93.73 663 ARG A C 1
ATOM 5136 O O . ARG A 1 663 ? -6.183 16.829 -16.393 1 93.73 663 ARG A O 1
ATOM 5143 N N . GLN A 1 664 ? -4.063 16.203 -16.321 1 94.06 664 GLN A N 1
ATOM 5144 C CA . GLN A 1 664 ? -3.537 17.508 -16.706 1 94.06 664 GLN A CA 1
ATOM 5145 C C . GLN A 1 664 ? -2.274 17.365 -17.552 1 94.06 664 GLN A C 1
ATOM 5147 O O . GLN A 1 664 ? -1.567 16.36 -17.455 1 94.06 664 GLN A O 1
ATOM 5152 N N . VAL A 1 665 ? -2.032 18.373 -18.436 1 95.2 665 VAL A N 1
ATOM 5153 C CA . VAL A 1 665 ? -0.821 18.464 -19.244 1 95.2 665 VAL A CA 1
ATOM 5154 C C . VAL A 1 665 ? -0.298 19.899 -19.232 1 95.2 665 VAL A C 1
ATOM 5156 O O . VAL A 1 665 ? -1.078 20.85 -19.15 1 95.2 665 VAL A O 1
ATOM 5159 N N . GLY A 1 666 ? 1.016 20.087 -19.201 1 94.99 666 GLY A N 1
ATOM 5160 C CA . GLY A 1 666 ? 1.612 21.413 -19.182 1 94.99 666 GLY A CA 1
ATOM 5161 C C . GLY A 1 666 ? 2.907 21.496 -19.969 1 94.99 666 GLY A C 1
ATOM 5162 O O . GLY A 1 666 ? 3.673 20.532 -20.017 1 94.99 666 GLY A O 1
ATOM 5163 N N . TYR A 1 667 ? 3.137 22.641 -20.591 1 96.42 667 TYR A N 1
ATOM 5164 C CA . TYR A 1 667 ? 4.367 23.011 -21.283 1 96.42 667 TYR A CA 1
ATOM 5165 C C . TYR A 1 667 ? 4.986 24.26 -20.667 1 96.42 667 TYR A C 1
ATOM 5167 O O . TYR A 1 667 ? 4.382 25.335 -20.688 1 96.42 667 TYR A O 1
ATOM 5175 N N . ALA A 1 668 ? 6.084 24.113 -20.093 1 95.69 668 ALA A N 1
ATOM 5176 C CA . ALA A 1 668 ? 6.72 25.242 -19.418 1 95.69 668 ALA A CA 1
ATOM 5177 C C . ALA A 1 668 ? 8.048 25.599 -20.08 1 95.69 668 ALA A C 1
ATOM 5179 O O . ALA A 1 668 ? 8.693 24.745 -20.694 1 95.69 668 ALA A O 1
ATOM 5180 N N . PHE A 1 669 ? 8.464 26.816 -19.955 1 95.32 669 PHE A N 1
ATOM 5181 C CA . PHE A 1 669 ? 9.757 27.269 -20.453 1 95.32 669 PHE A CA 1
ATOM 5182 C C . PHE A 1 669 ? 10.327 28.365 -19.56 1 95.32 669 PHE A C 1
ATOM 5184 O O . PHE A 1 669 ? 9.584 29.04 -18.845 1 95.32 669 PHE A O 1
ATOM 5191 N N . ARG A 1 670 ? 11.553 28.539 -19.493 1 95.06 670 ARG A N 1
ATOM 5192 C CA . ARG A 1 670 ? 12.308 29.583 -18.806 1 95.06 670 ARG A CA 1
ATOM 5193 C C . ARG A 1 670 ? 13.573 29.941 -19.579 1 95.06 670 ARG A C 1
ATOM 5195 O O . ARG A 1 670 ? 14.411 29.077 -19.843 1 95.06 670 ARG A O 1
ATOM 5202 N N . LEU A 1 671 ? 13.728 31.175 -20.001 1 95.11 671 LEU A N 1
ATOM 5203 C CA . LEU A 1 671 ? 14.895 31.691 -20.708 1 95.11 671 LEU A CA 1
ATOM 5204 C C . LEU A 1 671 ? 15.567 32.803 -19.91 1 95.11 671 LEU A C 1
ATOM 5206 O O . LEU A 1 671 ? 14.913 33.769 -19.512 1 95.11 671 LEU A O 1
ATOM 5210 N N . GLY A 1 672 ? 16.793 32.605 -19.612 1 94.02 672 GLY A N 1
ATOM 5211 C CA . GLY A 1 672 ? 17.539 33.578 -18.829 1 94.02 672 GLY A CA 1
ATOM 5212 C C . GLY A 1 672 ? 18.743 34.137 -19.562 1 94.02 672 GLY A C 1
ATOM 5213 O O . GLY A 1 672 ? 19.385 33.431 -20.342 1 94.02 672 GLY A O 1
ATOM 5214 N N . TYR A 1 673 ? 19.021 35.396 -19.338 1 95.02 673 TYR A N 1
ATOM 5215 C CA . TYR A 1 673 ? 20.177 36.101 -19.882 1 95.02 673 TYR A CA 1
ATOM 5216 C C . TYR A 1 673 ? 20.867 36.929 -18.805 1 95.02 673 TYR A C 1
ATOM 5218 O O . TYR A 1 673 ? 20.209 37.641 -18.043 1 95.02 673 TYR A O 1
ATOM 5226 N N . ASN A 1 674 ? 22.11 36.761 -18.68 1 95.15 674 ASN A N 1
ATOM 5227 C CA . ASN A 1 674 ? 22.936 37.504 -17.734 1 95.15 674 ASN A CA 1
ATOM 5228 C C . ASN A 1 674 ? 24.16 38.11 -18.415 1 95.15 674 ASN A C 1
ATOM 5230 O O . ASN A 1 674 ? 24.948 37.394 -19.036 1 95.15 674 ASN A O 1
ATOM 5234 N N . TYR A 1 675 ? 24.305 39.432 -18.303 1 95.1 675 TYR A N 1
ATOM 5235 C CA . TYR A 1 675 ? 25.472 40.119 -18.845 1 95.1 675 TYR A CA 1
ATOM 5236 C C . TYR A 1 675 ? 26.403 40.577 -17.729 1 95.1 675 TYR A C 1
ATOM 5238 O O . TYR A 1 675 ? 26.099 41.532 -17.011 1 95.1 675 TYR A O 1
ATOM 5246 N N . ASP A 1 676 ? 27.539 39.921 -17.629 1 91.43 676 ASP A N 1
ATOM 5247 C CA . ASP A 1 676 ? 28.637 40.274 -16.735 1 91.43 676 ASP A CA 1
ATOM 5248 C C . ASP A 1 676 ? 28.167 40.329 -15.283 1 91.43 676 ASP A C 1
ATOM 5250 O O . ASP A 1 676 ? 28.641 41.157 -14.502 1 91.43 676 ASP A O 1
ATOM 5254 N N . ASN A 1 677 ? 27.07 39.61 -14.893 1 88.1 677 ASN A N 1
ATOM 5255 C CA . ASN A 1 677 ? 26.461 39.591 -13.568 1 88.1 677 ASN A CA 1
ATOM 5256 C C . ASN A 1 677 ? 25.972 40.977 -13.157 1 88.1 677 ASN A C 1
ATOM 5258 O O . ASN A 1 677 ? 25.966 41.312 -11.971 1 88.1 677 ASN A O 1
ATOM 5262 N N . ARG A 1 678 ? 25.751 41.841 -14.14 1 91.97 678 ARG A N 1
ATOM 5263 C CA . ARG A 1 678 ? 25.307 43.215 -13.924 1 91.97 678 ARG A CA 1
ATOM 5264 C C . ARG A 1 678 ? 23.853 43.393 -14.347 1 91.97 678 ARG A C 1
ATOM 5266 O O . ARG A 1 678 ? 23.043 43.933 -13.591 1 91.97 678 ARG A O 1
ATOM 5273 N N . TYR A 1 679 ? 23.544 42.962 -15.553 1 95.57 679 TYR A N 1
ATOM 5274 C CA . TYR A 1 679 ? 22.19 43.025 -16.094 1 95.57 679 TYR A CA 1
ATOM 5275 C C . TYR A 1 679 ? 21.625 41.626 -16.312 1 95.57 679 TYR A C 1
ATOM 5277 O O . TYR A 1 679 ? 22.244 40.797 -16.983 1 95.57 679 TYR A O 1
ATOM 5285 N N . MET A 1 680 ? 20.552 41.431 -15.714 1 95.71 680 MET A N 1
ATOM 5286 C CA . MET A 1 680 ? 19.91 40.123 -15.812 1 95.71 680 MET A CA 1
ATOM 5287 C C . MET A 1 680 ? 18.479 40.256 -16.322 1 95.71 680 MET A C 1
ATOM 5289 O O . MET A 1 680 ? 17.784 41.218 -15.991 1 95.71 680 MET A O 1
ATOM 5293 N N . ALA A 1 681 ? 18.023 39.319 -17.113 1 95.66 681 ALA A N 1
ATOM 5294 C CA . ALA A 1 681 ? 16.652 39.236 -17.611 1 95.66 681 ALA A CA 1
ATOM 5295 C C . ALA A 1 681 ? 16.195 37.784 -17.719 1 95.66 681 ALA A C 1
ATOM 5297 O O . ALA A 1 681 ? 16.988 36.9 -18.053 1 95.66 681 ALA A O 1
ATOM 5298 N N . GLU A 1 682 ? 14.954 37.568 -17.389 1 94.76 682 GLU A N 1
ATOM 5299 C CA . GLU A 1 682 ? 14.383 36.229 -17.51 1 94.76 682 GLU A CA 1
ATOM 5300 C C . GLU A 1 682 ? 12.943 36.286 -18.01 1 94.76 682 GLU A C 1
ATOM 5302 O O . GLU A 1 682 ? 12.172 37.156 -17.6 1 94.76 682 GLU A O 1
ATOM 5307 N N . VAL A 1 683 ? 12.623 35.411 -18.959 1 95.45 683 VAL A N 1
ATOM 5308 C CA . VAL A 1 683 ? 11.256 35.202 -19.426 1 95.45 683 VAL A CA 1
ATOM 5309 C C . VAL A 1 683 ? 10.843 33.752 -19.181 1 95.45 683 VAL A C 1
ATOM 5311 O O . VAL A 1 683 ? 11.629 32.829 -19.406 1 95.45 683 VAL A O 1
ATOM 5314 N N . SER A 1 684 ? 9.706 33.577 -18.567 1 93.66 684 SER A N 1
ATOM 5315 C CA . SER A 1 684 ? 9.197 32.233 -18.314 1 93.66 684 SER A CA 1
ATOM 5316 C C . SER A 1 684 ? 7.687 32.167 -18.515 1 93.66 684 SER A C 1
ATOM 5318 O O . SER A 1 684 ? 7.022 33.201 -18.609 1 93.66 684 SER A O 1
ATOM 5320 N N . GLY A 1 685 ? 7.168 31 -18.571 1 94.08 685 GLY A N 1
ATOM 5321 C CA . GLY A 1 685 ? 5.738 30.791 -18.732 1 94.08 685 GLY A CA 1
ATOM 5322 C C . GLY A 1 685 ? 5.351 29.325 -18.783 1 94.08 685 GLY A C 1
ATOM 5323 O O . GLY A 1 685 ? 6.218 28.451 -18.836 1 94.08 685 GLY A O 1
ATOM 5324 N N . ARG A 1 686 ? 4.099 29.086 -18.731 1 95.21 686 ARG A N 1
ATOM 5325 C CA . ARG A 1 686 ? 3.56 27.731 -18.781 1 95.21 686 ARG A CA 1
ATOM 5326 C C . ARG A 1 686 ? 2.195 27.711 -19.461 1 95.21 686 ARG A C 1
ATOM 5328 O O . ARG A 1 686 ? 1.383 28.617 -19.263 1 95.21 686 ARG A O 1
ATOM 5335 N N . TYR A 1 687 ? 2.068 26.813 -20.376 1 95.64 687 TYR A N 1
ATOM 5336 C CA . TYR A 1 687 ? 0.808 26.517 -21.048 1 95.64 687 TYR A CA 1
ATOM 5337 C C . TYR A 1 687 ? 0.184 25.24 -20.499 1 95.64 687 TYR A C 1
ATOM 5339 O O . TYR A 1 687 ? 0.648 24.137 -20.797 1 95.64 687 TYR A O 1
ATOM 5347 N N . ASP A 1 688 ? -0.981 25.406 -19.729 1 95.03 688 ASP A N 1
ATOM 5348 C CA . ASP A 1 688 ? -1.543 24.283 -18.985 1 95.03 688 ASP A CA 1
ATOM 5349 C C . ASP A 1 688 ? -2.91 23.887 -19.537 1 95.03 688 ASP A C 1
ATOM 5351 O O . ASP A 1 688 ? -3.702 24.749 -19.925 1 95.03 688 ASP A O 1
ATOM 5355 N N . GLY A 1 689 ? -3.091 22.569 -19.573 1 94.53 689 GLY A N 1
ATOM 5356 C CA . GLY A 1 689 ? -4.397 22.006 -19.879 1 94.53 689 GLY A CA 1
ATOM 5357 C C . GLY A 1 689 ? -4.946 21.133 -18.767 1 94.53 689 GLY A C 1
ATOM 5358 O O . GLY A 1 689 ? -4.196 20.401 -18.118 1 94.53 689 GLY A O 1
ATOM 5359 N N . HIS A 1 690 ? -6.283 21.265 -18.524 1 93.79 690 HIS A N 1
ATOM 5360 C CA . HIS A 1 690 ? -6.937 20.459 -17.499 1 93.79 690 HIS A CA 1
ATOM 5361 C C . HIS A 1 690 ? -8.323 20.011 -17.951 1 93.79 690 HIS A C 1
ATOM 5363 O O . HIS A 1 690 ? -9.049 20.775 -18.591 1 93.79 690 HIS A O 1
ATOM 5369 N N . TYR A 1 691 ? -8.755 18.85 -17.566 1 91.84 691 TYR A N 1
ATOM 5370 C CA . TYR A 1 691 ? -10.021 18.267 -17.996 1 91.84 691 TYR A CA 1
ATOM 5371 C C . TYR A 1 691 ? -11.183 18.823 -17.182 1 91.84 691 TYR A C 1
ATOM 5373 O O . TYR A 1 691 ? -12.347 18.558 -17.49 1 91.84 691 TYR A O 1
ATOM 5381 N N . TYR A 1 692 ? -11.015 19.617 -16.207 1 90.88 692 TYR A N 1
ATOM 5382 C CA . TYR A 1 692 ? -12.069 20.263 -15.432 1 90.88 692 TYR A CA 1
ATOM 5383 C C . TYR A 1 692 ? -12.888 21.206 -16.305 1 90.88 692 TYR A C 1
ATOM 5385 O O . TYR A 1 692 ? -14.037 21.519 -15.984 1 90.88 692 TYR A O 1
ATOM 5393 N N . PHE A 1 693 ? -12.311 21.616 -17.419 1 92.91 693 PHE A N 1
ATOM 5394 C CA . PHE A 1 693 ? -12.961 22.603 -18.274 1 92.91 693 PHE A CA 1
ATOM 5395 C C . PHE A 1 693 ? -13.448 21.961 -19.567 1 92.91 693 PHE A C 1
ATOM 5397 O O . PHE A 1 693 ? -12.94 20.915 -19.977 1 92.91 693 PHE A O 1
ATOM 5404 N N . ALA A 1 694 ? -14.434 22.636 -20.254 1 94.12 694 ALA A N 1
ATOM 5405 C CA . ALA A 1 694 ? -15.024 22.132 -21.491 1 94.12 694 ALA A CA 1
ATOM 5406 C C . ALA A 1 694 ? -13.996 22.108 -22.619 1 94.12 694 ALA A C 1
ATOM 5408 O O . ALA A 1 694 ? -13.032 22.876 -22.605 1 94.12 694 ALA A O 1
ATOM 5409 N N . PRO A 1 695 ? -14.187 21.201 -23.581 1 91.66 695 PRO A N 1
ATOM 5410 C CA . PRO A 1 695 ? -13.3 21.249 -24.746 1 91.66 695 PRO A CA 1
ATOM 5411 C C . PRO A 1 695 ? -13.24 22.634 -25.385 1 91.66 695 PRO A C 1
ATOM 5413 O O . PRO A 1 695 ? -14.269 23.299 -25.525 1 91.66 695 PRO A O 1
ATOM 5416 N N . GLY A 1 696 ? -12.178 23.149 -25.751 1 91.23 696 GLY A N 1
ATOM 5417 C CA . GLY A 1 696 ? -11.98 24.479 -26.306 1 91.23 696 GLY A CA 1
ATOM 5418 C C . GLY A 1 696 ? -11.535 25.496 -25.272 1 91.23 696 GLY A C 1
ATOM 5419 O O . GLY A 1 696 ? -11.02 26.56 -25.623 1 91.23 696 GLY A O 1
ATOM 5420 N N . LYS A 1 697 ? -11.804 25.225 -23.961 1 92.35 697 LYS A N 1
ATOM 5421 C CA . LYS A 1 697 ? -11.434 26.144 -22.887 1 92.35 697 LYS A CA 1
ATOM 5422 C C . LYS A 1 697 ? -10.445 25.493 -21.924 1 92.35 697 LYS A C 1
ATOM 5424 O O . LYS A 1 697 ? -10.172 26.031 -20.849 1 92.35 697 LYS A O 1
ATOM 5429 N N . ARG A 1 698 ? -9.923 24.391 -22.227 1 92.61 698 ARG A N 1
ATOM 5430 C CA . ARG A 1 698 ? -9.148 23.581 -21.293 1 92.61 698 ARG A CA 1
ATOM 5431 C C . ARG A 1 698 ? -7.76 24.173 -21.076 1 92.61 698 ARG A C 1
ATOM 5433 O O . ARG A 1 698 ? -7.14 23.95 -20.034 1 92.61 698 ARG A O 1
ATOM 5440 N N . PHE A 1 699 ? -7.274 25.049 -21.966 1 93.7 699 PHE A N 1
ATOM 5441 C CA . PHE A 1 699 ? -5.877 25.462 -21.908 1 93.7 699 PHE A CA 1
ATOM 5442 C C . PHE A 1 699 ? -5.763 26.93 -21.515 1 93.7 699 PHE A C 1
ATOM 5444 O O . PHE A 1 699 ? -6.601 27.748 -21.899 1 93.7 699 PHE A O 1
ATOM 5451 N N . GLY A 1 700 ? -4.77 27.299 -20.709 1 92.49 700 GLY A N 1
ATOM 5452 C CA . GLY A 1 700 ? -4.393 28.652 -20.331 1 92.49 700 GLY A CA 1
ATOM 5453 C C . GLY A 1 700 ? -2.899 28.9 -20.412 1 92.49 700 GLY A C 1
ATOM 5454 O O . GLY A 1 700 ? -2.1 28.014 -20.102 1 92.49 700 GLY A O 1
ATOM 5455 N N . PHE A 1 701 ? -2.533 30.08 -20.872 1 94.2 701 PHE A N 1
ATOM 5456 C CA . PHE A 1 701 ? -1.135 30.492 -20.93 1 94.2 701 PHE A CA 1
ATOM 5457 C C . PHE A 1 701 ? -0.831 31.528 -19.855 1 94.2 701 PHE A C 1
ATOM 5459 O O . PHE A 1 701 ? -1.55 32.521 -19.721 1 94.2 701 PHE A O 1
ATOM 5466 N N . PHE A 1 702 ? 0.259 31.406 -19.103 1 94.68 702 PHE A N 1
ATOM 5467 C CA . PHE A 1 702 ? 0.632 32.24 -17.967 1 94.68 702 PHE A CA 1
ATOM 5468 C C . PHE A 1 702 ? 2.085 32.689 -18.079 1 94.68 702 PHE A C 1
ATOM 5470 O O . PHE A 1 702 ? 2.981 32.05 -17.525 1 94.68 702 PHE A O 1
ATOM 5477 N N . PRO A 1 703 ? 2.355 33.751 -18.608 1 94.67 703 PRO A N 1
ATOM 5478 C CA . PRO A 1 703 ? 3.713 34.252 -18.837 1 94.67 703 PRO A CA 1
ATOM 5479 C C . PRO A 1 703 ? 4.199 35.171 -17.718 1 94.67 703 PRO A C 1
ATOM 5481 O O . PRO A 1 703 ? 3.386 35.739 -16.984 1 94.67 703 PRO A O 1
ATOM 5484 N N . ALA A 1 704 ? 5.459 35.346 -17.577 1 95.92 704 ALA A N 1
ATOM 5485 C CA . ALA A 1 704 ? 6.079 36.27 -16.631 1 95.92 704 ALA A CA 1
ATOM 5486 C C . ALA A 1 704 ? 7.437 36.746 -17.139 1 95.92 704 ALA A C 1
ATOM 5488 O O . ALA A 1 704 ? 8.084 36.061 -17.934 1 95.92 704 ALA A O 1
ATOM 5489 N N . PHE A 1 705 ? 7.835 37.887 -16.781 1 95.42 705 PHE A N 1
ATOM 5490 C CA . PHE A 1 705 ? 9.14 38.461 -17.088 1 95.42 705 PHE A CA 1
ATOM 5491 C C . PHE A 1 705 ? 9.754 39.103 -15.85 1 95.42 705 PHE A C 1
ATOM 5493 O O . PHE A 1 705 ? 9.036 39.532 -14.945 1 95.42 705 PHE A O 1
ATOM 5500 N N . SER A 1 706 ? 11.032 39.131 -15.751 1 95.78 706 SER A N 1
ATOM 5501 C CA . SER A 1 706 ? 11.721 39.76 -14.629 1 95.78 706 SER A CA 1
ATOM 5502 C C . SER A 1 706 ? 13.04 40.386 -15.071 1 95.78 706 SER A C 1
ATOM 5504 O O . SER A 1 706 ? 13.672 39.911 -16.017 1 95.78 706 SER A O 1
ATOM 5506 N N . LEU A 1 707 ? 13.47 41.452 -14.429 1 96.52 707 LEU A N 1
ATOM 5507 C CA . LEU A 1 707 ? 14.713 42.185 -14.641 1 96.52 707 LEU A CA 1
ATOM 5508 C C . LEU A 1 707 ? 15.485 42.335 -13.335 1 96.52 707 LEU A C 1
ATOM 5510 O O . LEU A 1 707 ? 14.885 42.477 -12.267 1 96.52 707 LEU A O 1
ATOM 5514 N N . GLY A 1 708 ? 16.738 42.195 -13.412 1 95.47 708 GLY A N 1
ATOM 5515 C CA . GLY A 1 708 ? 17.641 42.44 -12.299 1 95.47 708 GLY A CA 1
ATOM 5516 C C . GLY A 1 708 ? 18.806 43.341 -12.663 1 95.47 708 GLY A C 1
ATOM 5517 O O . GLY A 1 708 ? 19.325 43.273 -13.779 1 95.47 708 GLY A O 1
ATOM 5518 N N . TRP A 1 709 ? 19.156 44.252 -11.748 1 96.15 709 TRP A N 1
ATOM 5519 C CA . TRP A 1 709 ? 20.264 45.187 -11.913 1 96.15 709 TRP A CA 1
ATOM 5520 C C . TRP A 1 709 ? 21.139 45.22 -10.664 1 96.15 709 TRP A C 1
ATOM 5522 O O . TRP A 1 709 ? 20.701 45.674 -9.604 1 96.15 709 TRP A O 1
ATOM 5532 N N . ASN A 1 710 ? 22.326 44.679 -10.844 1 94.16 710 ASN A N 1
ATOM 5533 C CA . ASN A 1 710 ? 23.307 44.767 -9.768 1 94.16 710 ASN A CA 1
ATOM 5534 C C . ASN A 1 710 ? 24.11 46.062 -9.845 1 94.16 710 ASN A C 1
ATOM 5536 O O . ASN A 1 710 ? 25.175 46.102 -10.463 1 94.16 710 ASN A O 1
ATOM 5540 N N . LEU A 1 711 ? 23.781 46.997 -9.124 1 93.62 711 LEU A N 1
ATOM 5541 C CA . LEU A 1 711 ? 24.377 48.328 -9.171 1 93.62 711 LEU A CA 1
ATOM 5542 C C . LEU A 1 711 ? 25.799 48.307 -8.62 1 93.62 711 LEU A C 1
ATOM 5544 O O . LEU A 1 711 ? 26.634 49.124 -9.014 1 93.62 711 LEU A O 1
ATOM 5548 N N . ARG A 1 712 ? 26.018 47.419 -7.725 1 89.85 712 ARG A N 1
ATOM 5549 C CA . ARG A 1 712 ? 27.341 47.338 -7.116 1 89.85 712 ARG A CA 1
ATOM 5550 C C . ARG A 1 712 ? 28.411 47.055 -8.165 1 89.85 712 ARG A C 1
ATOM 5552 O O . ARG A 1 712 ? 29.562 47.471 -8.014 1 89.85 712 ARG A O 1
ATOM 5559 N N . GLU A 1 713 ? 28.034 46.37 -9.228 1 89 713 GLU A N 1
ATOM 5560 C CA . GLU A 1 713 ? 28.984 45.953 -10.254 1 89 713 GLU A CA 1
ATOM 5561 C C . GLU A 1 713 ? 29.217 47.064 -11.275 1 89 713 GLU A C 1
ATOM 5563 O O . GLU A 1 713 ? 30.05 46.924 -12.173 1 89 713 GLU A O 1
ATOM 5568 N N . GLU A 1 714 ? 28.601 48.256 -11.101 1 92.92 714 GLU A N 1
ATOM 5569 C CA . GLU A 1 714 ? 28.827 49.392 -11.989 1 92.92 714 GLU A CA 1
ATOM 5570 C C . GLU A 1 714 ? 30.151 50.082 -11.676 1 92.92 714 GLU A C 1
ATOM 5572 O O . GLU A 1 714 ? 30.551 50.171 -10.513 1 92.92 714 GLU A O 1
ATOM 5577 N N . SER A 1 715 ? 30.67 50.818 -12.755 1 89.61 715 SER A N 1
ATOM 5578 C CA . SER A 1 715 ? 31.966 51.472 -12.605 1 89.61 715 SER A CA 1
ATOM 5579 C C . SER A 1 715 ? 31.883 52.647 -11.636 1 89.61 715 SER A C 1
ATOM 5581 O O . SER A 1 715 ? 32.818 52.895 -10.872 1 89.61 715 SER A O 1
ATOM 5583 N N . PHE A 1 716 ? 30.765 53.627 -12.442 1 91.58 716 PHE A N 1
ATOM 5584 C CA . PHE A 1 716 ? 30.635 54.816 -11.609 1 91.58 716 PHE A CA 1
ATOM 5585 C C . PHE A 1 716 ? 30.46 54.433 -10.144 1 91.58 716 PHE A C 1
ATOM 5587 O O . PHE A 1 716 ? 30.583 55.281 -9.257 1 91.58 716 PHE A O 1
ATOM 5594 N N . MET A 1 717 ? 30.256 52.798 -8.976 1 89.95 717 MET A N 1
ATOM 5595 C CA . MET A 1 717 ? 30.002 52.336 -7.615 1 89.95 717 MET A CA 1
ATOM 5596 C C . MET A 1 717 ? 31.213 51.597 -7.056 1 89.95 717 MET A C 1
ATOM 5598 O O . MET A 1 717 ? 31.265 51.295 -5.862 1 89.95 717 MET A O 1
ATOM 5602 N N . LYS A 1 718 ? 32.188 51.33 -7.692 1 81.15 718 LYS A N 1
ATOM 5603 C CA . LYS A 1 718 ? 33.309 50.476 -7.31 1 81.15 718 LYS A CA 1
ATOM 5604 C C . LYS A 1 718 ? 34.088 51.08 -6.145 1 81.15 718 LYS A C 1
ATOM 5606 O O . LYS A 1 718 ? 34.68 50.354 -5.344 1 81.15 718 LYS A O 1
ATOM 5611 N N . ASP A 1 719 ? 34.044 52.417 -5.926 1 84.37 719 ASP A N 1
ATOM 5612 C CA . ASP A 1 719 ? 34.855 53.069 -4.902 1 84.37 719 ASP A CA 1
ATOM 5613 C C . ASP A 1 719 ? 34.089 53.184 -3.586 1 84.37 719 ASP A C 1
ATOM 5615 O O . ASP A 1 719 ? 34.643 53.621 -2.575 1 84.37 719 ASP A O 1
ATOM 5619 N N . VAL A 1 720 ? 32.846 52.885 -3.335 1 90.59 720 VAL A N 1
ATOM 5620 C CA . VAL A 1 720 ? 32.062 52.941 -2.105 1 90.59 720 VAL A CA 1
ATOM 5621 C C . VAL A 1 720 ? 32.327 51.693 -1.266 1 90.59 720 VAL A C 1
ATOM 5623 O O . VAL A 1 720 ? 31.66 50.67 -1.435 1 90.59 720 VAL A O 1
ATOM 5626 N N . GLU A 1 721 ? 33.153 51.595 -0.431 1 83.43 721 GLU A N 1
ATOM 5627 C CA . GLU A 1 721 ? 33.677 50.429 0.274 1 83.43 721 GLU A CA 1
ATOM 5628 C C . GLU A 1 721 ? 32.675 49.907 1.3 1 83.43 721 GLU A C 1
ATOM 5630 O O . GLU A 1 721 ? 32.673 48.718 1.624 1 83.43 721 GLU A O 1
ATOM 5635 N N . TRP A 1 722 ? 31.767 50.829 1.841 1 87.32 722 TRP A N 1
ATOM 5636 C CA . TRP A 1 722 ? 30.867 50.39 2.902 1 87.32 722 TRP A CA 1
ATOM 5637 C C . TRP A 1 722 ? 29.687 49.613 2.328 1 87.32 722 TRP A C 1
ATOM 5639 O O . TRP A 1 722 ? 28.96 48.942 3.064 1 87.32 722 TRP A O 1
ATOM 5649 N N . MET A 1 723 ? 29.449 49.602 0.995 1 89.91 723 MET A N 1
ATOM 5650 C CA . MET A 1 723 ? 28.348 48.913 0.327 1 89.91 723 MET A CA 1
ATOM 5651 C C . MET A 1 723 ? 28.838 47.641 -0.358 1 89.91 723 MET A C 1
ATOM 5653 O O . MET A 1 723 ? 29.623 47.705 -1.306 1 89.91 723 MET A O 1
ATOM 5657 N N . ASP A 1 724 ? 28.344 46.475 0.121 1 87.48 724 ASP A N 1
ATOM 5658 C CA . ASP A 1 724 ? 28.789 45.195 -0.421 1 87.48 724 ASP A CA 1
ATOM 5659 C C . ASP A 1 724 ? 27.894 44.745 -1.574 1 87.48 724 ASP A C 1
ATOM 5661 O O . ASP A 1 724 ? 28.354 44.069 -2.496 1 87.48 724 ASP A O 1
ATOM 5665 N N . LYS A 1 725 ? 26.659 45.015 -1.417 1 89.29 725 LYS A N 1
ATOM 5666 C CA . LYS A 1 725 ? 25.682 44.574 -2.409 1 89.29 725 LYS A CA 1
ATOM 5667 C C . LYS A 1 725 ? 24.543 45.58 -2.544 1 89.29 725 LYS A C 1
ATOM 5669 O O . LYS A 1 725 ? 24.074 46.133 -1.546 1 89.29 725 LYS A O 1
ATOM 5674 N N . LEU A 1 726 ? 24.171 45.896 -3.71 1 93.67 726 LEU A N 1
ATOM 5675 C CA . LEU A 1 726 ? 22.973 46.657 -4.05 1 93.67 726 LEU A CA 1
ATOM 5676 C C . LEU A 1 726 ? 22.361 46.153 -5.353 1 93.67 726 LEU A C 1
ATOM 5678 O O . LEU A 1 726 ? 22.908 46.389 -6.432 1 93.67 726 LEU A O 1
ATOM 5682 N N . LYS A 1 727 ? 21.312 45.471 -5.217 1 94.36 727 LYS A N 1
ATOM 5683 C CA . LYS A 1 727 ? 20.643 44.867 -6.365 1 94.36 727 LYS A CA 1
ATOM 5684 C C . LYS A 1 727 ? 19.171 45.264 -6.416 1 94.36 727 LYS A C 1
ATOM 5686 O O . LYS A 1 727 ? 18.482 45.245 -5.394 1 94.36 727 LYS A O 1
ATOM 5691 N N . LEU A 1 728 ? 18.705 45.668 -7.563 1 96.14 728 LEU A N 1
ATOM 5692 C CA . LEU A 1 728 ? 17.296 45.945 -7.822 1 96.14 728 LEU A CA 1
ATOM 5693 C C . LEU A 1 728 ? 16.678 44.852 -8.688 1 96.14 728 LEU A C 1
ATOM 5695 O O . LEU A 1 728 ? 17.32 44.35 -9.613 1 96.14 728 LEU A O 1
ATOM 5699 N N . ARG A 1 729 ? 15.496 44.471 -8.319 1 95.62 729 ARG A N 1
ATOM 5700 C CA . ARG A 1 729 ? 14.768 43.466 -9.088 1 95.62 729 ARG A CA 1
ATOM 5701 C C . ARG A 1 729 ? 13.353 43.939 -9.406 1 95.62 729 ARG A C 1
ATOM 5703 O O . ARG A 1 729 ? 12.7 44.565 -8.569 1 95.62 729 ARG A O 1
ATOM 5710 N N . LEU A 1 730 ? 12.884 43.629 -10.558 1 96.18 730 LEU A N 1
ATOM 5711 C CA . LEU A 1 730 ? 11.525 43.89 -11.019 1 96.18 730 LEU A CA 1
ATOM 5712 C C . LEU A 1 730 ? 10.927 42.651 -11.678 1 96.18 730 LEU A C 1
ATOM 5714 O O . LEU A 1 730 ? 11.607 41.958 -12.439 1 96.18 730 LEU A O 1
ATOM 5718 N N . SER A 1 731 ? 9.71 42.315 -11.277 1 95.76 731 SER A N 1
ATOM 5719 C CA . SER A 1 731 ? 9.029 41.177 -11.887 1 95.76 731 SER A CA 1
ATOM 5720 C C . SER A 1 731 ? 7.567 41.499 -12.177 1 95.76 731 SER A C 1
ATOM 5722 O O . SER A 1 731 ? 6.922 42.223 -11.415 1 95.76 731 SER A O 1
ATOM 5724 N N . TYR A 1 732 ? 7.046 40.952 -13.282 1 96.14 732 TYR A N 1
ATOM 5725 C CA . TYR A 1 732 ? 5.65 41.078 -13.686 1 96.14 732 TYR A CA 1
ATOM 5726 C C . TYR A 1 732 ? 5.197 39.854 -14.472 1 96.14 732 TYR A C 1
ATOM 5728 O O . TYR A 1 732 ? 5.948 39.323 -15.294 1 96.14 732 TYR A O 1
ATOM 5736 N N . GLY A 1 733 ? 4.021 39.432 -14.178 1 95.15 733 GLY A N 1
ATOM 5737 C CA . GLY A 1 733 ? 3.523 38.289 -14.926 1 95.15 733 GLY A CA 1
ATOM 5738 C C . GLY A 1 733 ? 2.151 37.83 -14.47 1 95.15 733 GLY A C 1
ATOM 5739 O O . GLY A 1 733 ? 1.488 38.517 -13.691 1 95.15 733 GLY A O 1
ATOM 5740 N N . GLU A 1 734 ? 1.747 36.685 -15.086 1 93.63 734 GLU A N 1
ATOM 5741 C CA . GLU A 1 734 ? 0.446 36.092 -14.789 1 93.63 734 GLU A CA 1
ATOM 5742 C C . GLU A 1 734 ? 0.591 34.639 -14.344 1 93.63 734 GLU A C 1
ATOM 5744 O O . GLU A 1 734 ? 1.461 33.918 -14.836 1 93.63 734 GLU A O 1
ATOM 5749 N N . SER A 1 735 ? -0.211 34.294 -13.419 1 91.62 735 SER A N 1
ATOM 5750 C CA . SER A 1 735 ? -0.31 32.906 -12.979 1 91.62 735 SER A CA 1
ATOM 5751 C C . SER A 1 735 ? -1.764 32.458 -12.884 1 91.62 735 SER A C 1
ATOM 5753 O O . SER A 1 735 ? -2.661 33.281 -12.69 1 91.62 735 SER A O 1
ATOM 5755 N N . GLY A 1 736 ? -1.937 31.155 -13.078 1 89.39 736 GLY A N 1
ATOM 5756 C CA . GLY A 1 736 ? -3.283 30.611 -13.004 1 89.39 736 GLY A CA 1
ATOM 5757 C C . GLY A 1 736 ? -3.576 29.923 -11.684 1 89.39 736 GLY A C 1
ATOM 5758 O O . GLY A 1 736 ? -2.658 29.61 -10.923 1 89.39 736 GLY A O 1
ATOM 5759 N N . ASN A 1 737 ? -4.872 29.735 -11.366 1 88.68 737 ASN A N 1
ATOM 5760 C CA . ASN A 1 737 ? -5.372 28.975 -10.225 1 88.68 737 ASN A CA 1
ATOM 5761 C C . ASN A 1 737 ? -6.511 28.043 -10.628 1 88.68 737 ASN A C 1
ATOM 5763 O O . ASN A 1 737 ? -7.502 28.484 -11.213 1 88.68 737 ASN A O 1
ATOM 5767 N N . LEU A 1 738 ? -6.197 26.784 -10.461 1 84.53 738 LEU A N 1
ATOM 5768 C CA . LEU A 1 738 ? -7.281 25.825 -10.644 1 84.53 738 LEU A CA 1
ATOM 5769 C C . LEU A 1 738 ? -8.213 25.823 -9.437 1 84.53 738 LEU A C 1
ATOM 5771 O O . LEU A 1 738 ? -8.015 25.052 -8.496 1 84.53 738 LEU A O 1
ATOM 5775 N N . ALA A 1 739 ? -9.098 26.615 -9.537 1 76.92 739 ALA A N 1
ATOM 5776 C CA . ALA A 1 739 ? -10.058 26.747 -8.444 1 76.92 739 ALA A CA 1
ATOM 5777 C C . ALA A 1 739 ? -11.394 26.105 -8.807 1 76.92 739 ALA A C 1
ATOM 5779 O O . ALA A 1 739 ? -11.579 25.636 -9.933 1 76.92 739 ALA A O 1
ATOM 5780 N N . GLY A 1 740 ? -12.13 25.847 -7.814 1 76.64 740 GLY A N 1
ATOM 5781 C CA . GLY A 1 740 ? -13.477 25.341 -8.023 1 76.64 740 GLY A CA 1
ATOM 5782 C C . GLY A 1 740 ? -13.553 23.826 -8.016 1 76.64 740 GLY A C 1
ATOM 5783 O O . GLY A 1 740 ? -12.54 23.149 -7.828 1 76.64 740 GLY A O 1
ATOM 5784 N N . SER A 1 741 ? -14.69 23.395 -8.259 1 82.62 741 SER A N 1
ATOM 5785 C CA . SER A 1 741 ? -14.935 21.957 -8.252 1 82.62 741 SER A CA 1
ATOM 5786 C C . SER A 1 741 ? -14.77 21.361 -9.646 1 82.62 741 SER A C 1
ATOM 5788 O O . SER A 1 741 ? -14.836 22.079 -10.645 1 82.62 741 SER A O 1
ATOM 5790 N N . SER A 1 742 ? -14.644 20.18 -9.705 1 87.01 742 SER A N 1
ATOM 5791 C CA . SER A 1 742 ? -14.354 19.473 -10.948 1 87.01 742 SER A CA 1
ATOM 5792 C C . SER A 1 742 ? -15.59 19.387 -11.837 1 87.01 742 SER A C 1
ATOM 5794 O O . SER A 1 742 ? -16.704 19.2 -11.343 1 87.01 742 SER A O 1
ATOM 5796 N N . TYR A 1 743 ? -15.459 19.611 -13.156 1 90.75 743 TYR A N 1
ATOM 5797 C CA . TYR A 1 743 ? -16.38 19.273 -14.234 1 90.75 743 TYR A CA 1
ATOM 5798 C C . TYR A 1 743 ? -17.649 20.114 -14.153 1 90.75 743 TYR A C 1
ATOM 5800 O O . TYR A 1 743 ? -18.745 19.624 -14.435 1 90.75 743 TYR A O 1
ATOM 5808 N N . GLN A 1 744 ? -17.515 21.289 -13.714 1 92.85 744 GLN A N 1
ATOM 5809 C CA . GLN A 1 744 ? -18.669 22.169 -13.569 1 92.85 744 GLN A CA 1
ATOM 5810 C C . GLN A 1 744 ? -19.226 22.575 -14.931 1 92.85 744 GLN A C 1
ATOM 5812 O O . GLN A 1 744 ? -20.307 23.162 -15.016 1 92.85 744 GLN A O 1
ATOM 5817 N N . TYR A 1 745 ? -18.492 22.286 -15.993 1 93.64 745 TYR A N 1
ATOM 5818 C CA . TYR A 1 745 ? -18.984 22.62 -17.325 1 93.64 745 TYR A CA 1
ATOM 5819 C C . TYR A 1 745 ? -20.116 21.687 -17.738 1 93.64 745 TYR A C 1
ATOM 5821 O O . TYR A 1 745 ? -20.86 21.982 -18.677 1 93.64 745 TYR A O 1
ATOM 5829 N N . MET A 1 746 ? -20.22 20.575 -17.034 1 93.1 746 MET A N 1
ATOM 5830 C CA . MET A 1 746 ? -21.303 19.625 -17.272 1 93.1 746 MET A CA 1
ATOM 5831 C C . MET A 1 746 ? -22.343 19.695 -16.158 1 93.1 746 MET A C 1
ATOM 5833 O O . MET A 1 746 ? -22.011 19.997 -15.011 1 93.1 746 MET A O 1
ATOM 5837 N N . SER A 1 747 ? -23.551 19.379 -16.52 1 92.03 747 SER A N 1
ATOM 5838 C CA . SER A 1 747 ? -24.567 19.248 -15.481 1 92.03 747 SER A CA 1
ATOM 5839 C C . SER A 1 747 ? -24.357 17.98 -14.659 1 92.03 747 SER A C 1
ATOM 5841 O O . SER A 1 747 ? -24.018 16.929 -15.206 1 92.03 747 SER A O 1
ATOM 5843 N N . ASP A 1 748 ? -24.318 18.178 -13.431 1 89.19 748 ASP A N 1
ATOM 5844 C CA . ASP A 1 748 ? -24.17 17.067 -12.495 1 89.19 748 ASP A CA 1
ATOM 5845 C C . ASP A 1 748 ? -25.532 16.515 -12.078 1 89.19 748 ASP A C 1
ATOM 5847 O O . ASP A 1 748 ? -26.456 17.28 -11.793 1 89.19 748 ASP A O 1
ATOM 5851 N N . TYR A 1 749 ? -25.664 15.164 -12.199 1 87.48 749 TYR A N 1
ATOM 5852 C CA . TYR A 1 749 ? -26.903 14.523 -11.773 1 87.48 749 TYR A CA 1
ATOM 5853 C C . TYR A 1 749 ? -26.666 13.625 -10.565 1 87.48 749 TYR A C 1
ATOM 5855 O O . TYR A 1 749 ? -25.722 12.831 -10.55 1 87.48 749 TYR A O 1
ATOM 5863 N N . GLY A 1 750 ? -27.463 13.841 -9.559 1 80.18 750 GLY A N 1
ATOM 5864 C CA . GLY A 1 750 ? -27.484 12.942 -8.416 1 80.18 750 GLY A CA 1
ATOM 5865 C C . GLY A 1 750 ? -28.48 11.808 -8.569 1 80.18 750 GLY A C 1
ATOM 5866 O O . GLY A 1 750 ? -29.441 11.916 -9.333 1 80.18 750 GLY A O 1
ATOM 5867 N N . PHE A 1 751 ? -28.033 10.559 -8.009 1 76.83 751 PHE A N 1
ATOM 5868 C CA . PHE A 1 751 ? -28.941 9.418 -7.989 1 76.83 751 PHE A CA 1
ATOM 5869 C C . PHE A 1 751 ? -29.183 8.945 -6.56 1 76.83 751 PHE A C 1
ATOM 5871 O O . PHE A 1 751 ? -28.266 8.946 -5.737 1 76.83 751 PHE A O 1
ATOM 5878 N N . GLY A 1 752 ? -30.339 8.737 -6.136 1 67.76 752 GLY A N 1
ATOM 5879 C CA . GLY A 1 752 ? -30.657 8.181 -4.83 1 67.76 752 GLY A CA 1
ATOM 5880 C C . GLY A 1 752 ? -32.145 7.989 -4.609 1 67.76 752 GLY A C 1
ATOM 5881 O O . GLY A 1 752 ? -32.939 8.122 -5.543 1 67.76 752 GLY A O 1
ATOM 5882 N N . ASN A 1 753 ? -32.473 7.457 -3.365 1 61.72 753 ASN A N 1
ATOM 5883 C CA . ASN A 1 753 ? -33.865 7.226 -2.997 1 61.72 753 ASN A CA 1
ATOM 5884 C C . ASN A 1 753 ? -34.662 8.527 -2.973 1 61.72 753 ASN A C 1
ATOM 5886 O O . ASN A 1 753 ? -34.607 9.276 -1.997 1 61.72 753 ASN A O 1
ATOM 5890 N N . ALA A 1 754 ? -34.88 9.024 -4.178 1 60.05 754 ALA A N 1
ATOM 5891 C CA . ALA A 1 754 ? -35.358 10.404 -4.209 1 60.05 754 ALA A CA 1
ATOM 5892 C C . ALA A 1 754 ? -36.856 10.472 -3.927 1 60.05 754 ALA A C 1
ATOM 5894 O O . ALA A 1 754 ? -37.338 11.436 -3.327 1 60.05 754 ALA A O 1
ATOM 5895 N N . VAL A 1 755 ? -37.694 9.353 -4.443 1 64.61 755 VAL A N 1
ATOM 5896 C CA . VAL A 1 755 ? -39.114 9.682 -4.371 1 64.61 755 VAL A CA 1
ATOM 5897 C C . VAL A 1 755 ? -39.908 8.45 -3.943 1 64.61 755 VAL A C 1
ATOM 5899 O O . VAL A 1 755 ? -39.561 7.323 -4.304 1 64.61 755 VAL A O 1
ATOM 5902 N N . ASN A 1 756 ? -40.611 8.594 -2.872 1 67.09 756 ASN A N 1
ATOM 5903 C CA . ASN A 1 756 ? -41.576 7.571 -2.486 1 67.09 756 ASN A CA 1
ATOM 5904 C C . ASN A 1 756 ? -42.816 7.607 -3.375 1 67.09 756 ASN A C 1
ATOM 5906 O O . ASN A 1 756 ? -43.571 8.58 -3.355 1 67.09 756 ASN A O 1
ATOM 5910 N N . PHE A 1 757 ? -42.754 6.658 -4.296 1 68.89 757 PHE A N 1
ATOM 5911 C CA . PHE A 1 757 ? -43.96 6.546 -5.109 1 68.89 757 PHE A CA 1
ATOM 5912 C C . PHE A 1 757 ? -44.853 5.421 -4.6 1 68.89 757 PHE A C 1
ATOM 5914 O O . PHE A 1 757 ? -44.525 4.243 -4.753 1 68.89 757 PHE A O 1
ATOM 5921 N N . GLY A 1 758 ? -45.956 5.722 -4.252 1 69.75 758 GLY A N 1
ATOM 5922 C CA . GLY A 1 758 ? -46.907 4.735 -3.766 1 69.75 758 GLY A CA 1
ATOM 5923 C C . GLY A 1 758 ? -46.375 3.914 -2.607 1 69.75 758 GLY A C 1
ATOM 5924 O O . GLY A 1 758 ? -46.634 2.712 -2.52 1 69.75 758 GLY A O 1
ATOM 5925 N N . GLY A 1 759 ? -45.446 4.556 -1.83 1 67.78 759 GLY A N 1
ATOM 5926 C CA . GLY A 1 759 ? -44.916 3.876 -0.658 1 67.78 759 GLY A CA 1
ATOM 5927 C C . GLY A 1 759 ? -43.636 3.112 -0.94 1 67.78 759 GLY A C 1
ATOM 5928 O O . GLY A 1 759 ? -43.053 2.513 -0.034 1 67.78 759 GLY A O 1
ATOM 5929 N N . VAL A 1 760 ? -43.351 3.107 -2.234 1 64.66 760 VAL A N 1
ATOM 5930 C CA . VAL A 1 760 ? -42.146 2.37 -2.601 1 64.66 760 VAL A CA 1
ATOM 5931 C C . VAL A 1 760 ? -41.018 3.349 -2.919 1 64.66 760 VAL A C 1
ATOM 5933 O O . VAL A 1 760 ? -41.155 4.197 -3.804 1 64.66 760 VAL A O 1
ATOM 5936 N N . PRO A 1 761 ? -40.011 3.292 -2.087 1 68.13 761 PRO A N 1
ATOM 5937 C CA . PRO A 1 761 ? -38.857 4.116 -2.457 1 68.13 761 PRO A CA 1
ATOM 5938 C C . PRO A 1 761 ? -38.307 3.773 -3.839 1 68.13 761 PRO A C 1
ATOM 5940 O O . PRO A 1 761 ? -38.141 2.595 -4.167 1 68.13 761 PRO A O 1
ATOM 5943 N N . MET A 1 762 ? -38.413 4.707 -4.737 1 71.34 762 MET A N 1
ATOM 5944 C CA . MET A 1 762 ? -37.849 4.525 -6.071 1 71.34 762 MET A CA 1
ATOM 5945 C C . MET A 1 762 ? -36.606 5.389 -6.259 1 71.34 762 MET A C 1
ATOM 5947 O O . MET A 1 762 ? -36.535 6.503 -5.736 1 71.34 762 MET A O 1
ATOM 5951 N N . MET A 1 763 ? -35.644 4.885 -6.916 1 72.77 763 MET A N 1
ATOM 5952 C CA . MET A 1 763 ? -34.451 5.656 -7.254 1 72.77 763 MET A CA 1
ATOM 5953 C C . MET A 1 763 ? -34.795 6.807 -8.193 1 72.77 763 MET A C 1
ATOM 5955 O O . MET A 1 763 ? -35.579 6.638 -9.128 1 72.77 763 MET A O 1
ATOM 5959 N N . GLY A 1 764 ? -34.574 7.997 -7.78 1 77.97 764 GLY A N 1
ATOM 5960 C CA . GLY A 1 764 ? -34.753 9.177 -8.611 1 77.97 764 GLY A CA 1
ATOM 5961 C C . GLY A 1 764 ? -33.443 9.822 -9.022 1 77.97 764 GLY A C 1
ATOM 5962 O O . GLY A 1 764 ? -32.39 9.512 -8.462 1 77.97 764 GLY A O 1
ATOM 5963 N N . MET A 1 765 ? -33.454 10.437 -10.185 1 81.84 765 MET A N 1
ATOM 5964 C CA . MET A 1 765 ? -32.342 11.26 -10.653 1 81.84 765 MET A CA 1
ATOM 5965 C C . MET A 1 765 ? -32.716 12.738 -10.642 1 81.84 765 MET A C 1
ATOM 5967 O O . MET A 1 765 ? -33.833 13.103 -11.016 1 81.84 765 MET A O 1
ATOM 5971 N N . TRP A 1 766 ? -31.919 13.57 -10.071 1 84.7 766 TRP A N 1
ATOM 5972 C CA . TRP A 1 766 ? -32.152 15.011 -10.074 1 84.7 766 TRP A CA 1
ATOM 5973 C C . TRP A 1 766 ? -30.908 15.763 -10.534 1 84.7 766 TRP A C 1
ATOM 5975 O O . TRP A 1 766 ? -29.786 15.275 -10.375 1 84.7 766 TRP A O 1
ATOM 5985 N N . GLU A 1 767 ? -31.172 16.884 -11.07 1 88.86 767 GLU A N 1
ATOM 5986 C CA . GLU A 1 767 ? -30.066 17.75 -11.468 1 88.86 767 GLU A CA 1
ATOM 5987 C C . GLU A 1 767 ? -29.494 18.501 -10.269 1 88.86 767 GLU A C 1
ATOM 5989 O O . GLU A 1 767 ? -30.195 19.29 -9.632 1 88.86 767 GLU A O 1
ATOM 5994 N N . ASN A 1 768 ? -28.289 18.265 -9.892 1 88.56 768 ASN A N 1
ATOM 5995 C CA . ASN A 1 768 ? -27.625 18.828 -8.722 1 88.56 768 ASN A CA 1
ATOM 5996 C C . ASN A 1 768 ? -26.924 20.143 -9.053 1 88.56 768 ASN A C 1
ATOM 5998 O O . ASN A 1 768 ? -26.68 20.963 -8.166 1 88.56 768 ASN A O 1
ATOM 6002 N N . LEU A 1 769 ? -26.556 20.347 -10.249 1 91.73 769 LEU A N 1
ATOM 6003 C CA . LEU A 1 769 ? -25.785 21.515 -10.66 1 91.73 769 LEU A CA 1
ATOM 6004 C C . LEU A 1 769 ? -25.965 21.789 -12.15 1 91.73 769 LEU A C 1
ATOM 6006 O O . LEU A 1 769 ? -25.826 20.882 -12.973 1 91.73 769 LEU A O 1
ATOM 6010 N N . GLN A 1 770 ? -26.347 23.029 -12.463 1 92.88 770 GLN A N 1
ATOM 6011 C CA . GLN A 1 770 ? -26.406 23.428 -13.865 1 92.88 770 GLN A CA 1
ATOM 6012 C C . GLN A 1 770 ? -25.015 23.739 -14.408 1 92.88 770 GLN A C 1
ATOM 6014 O O . GLN A 1 770 ? -24.299 24.576 -13.853 1 92.88 770 GLN A O 1
ATOM 6019 N N . GLY A 1 771 ? -24.7 23.113 -15.509 1 93.95 771 GLY A N 1
ATOM 6020 C CA . GLY A 1 771 ? -23.364 23.228 -16.071 1 93.95 771 GLY A CA 1
ATOM 6021 C C . GLY A 1 771 ? -23.077 24.6 -16.653 1 93.95 771 GLY A C 1
ATOM 6022 O O . GLY A 1 771 ? -23.978 25.258 -17.177 1 93.95 771 GLY A O 1
ATOM 6023 N N . ASN A 1 772 ? -21.885 25.13 -16.555 1 94.76 772 ASN A N 1
ATOM 6024 C CA . ASN A 1 772 ? -21.359 26.34 -17.178 1 94.76 772 ASN A CA 1
ATOM 6025 C C . ASN A 1 772 ? -20.213 26.023 -18.136 1 94.76 772 ASN A C 1
ATOM 6027 O O . ASN A 1 772 ? -19.051 25.985 -17.729 1 94.76 772 ASN A O 1
ATOM 6031 N N . PRO A 1 773 ? -20.472 25.891 -19.335 1 95 773 PRO A N 1
ATOM 6032 C CA . PRO A 1 773 ? -19.438 25.499 -20.295 1 95 773 PRO A CA 1
ATOM 6033 C C . PRO A 1 773 ? -18.375 26.577 -20.49 1 95 773 PRO A C 1
ATOM 6035 O O . PRO A 1 773 ? -17.345 26.327 -21.122 1 95 773 PRO A O 1
ATOM 6038 N N . ASN A 1 774 ? -18.606 27.792 -19.917 1 94.03 774 ASN A N 1
ATOM 6039 C CA . ASN A 1 774 ? -17.679 28.896 -20.143 1 94.03 774 ASN A CA 1
ATOM 6040 C C . ASN A 1 774 ? -16.691 29.042 -18.99 1 94.03 774 ASN A C 1
ATOM 6042 O O . ASN A 1 774 ? -15.821 29.915 -19.019 1 94.03 774 ASN A O 1
ATOM 6046 N N . ILE A 1 775 ? -16.83 28.202 -18 1 93.96 775 ILE A N 1
ATOM 6047 C CA . ILE A 1 775 ? -15.961 28.285 -16.831 1 93.96 775 ILE A CA 1
ATOM 6048 C C . ILE A 1 775 ? -14.51 28.062 -17.25 1 93.96 775 ILE A C 1
ATOM 6050 O O . ILE A 1 775 ? -14.227 27.228 -18.114 1 93.96 775 ILE A O 1
ATOM 6054 N N . THR A 1 776 ? -13.634 28.902 -16.769 1 91.29 776 THR A N 1
ATOM 6055 C CA . THR A 1 776 ? -12.215 28.804 -17.091 1 91.29 776 THR A CA 1
ATOM 6056 C C . THR A 1 776 ? -11.359 29.182 -15.886 1 91.29 776 THR A C 1
ATOM 6058 O O . THR A 1 776 ? -11.856 29.243 -14.759 1 91.29 776 THR A O 1
ATOM 6061 N N . TRP A 1 777 ? -10.108 29.526 -16.112 1 90.04 777 TRP A N 1
ATOM 6062 C CA . TRP A 1 777 ? -9.107 29.709 -15.066 1 90.04 777 TRP A CA 1
ATOM 6063 C C . TRP A 1 777 ? -9.285 31.056 -14.372 1 90.04 777 TRP A C 1
ATOM 6065 O O . TRP A 1 777 ? -9.648 32.047 -15.01 1 90.04 777 TRP A O 1
ATOM 6075 N N . GLU A 1 778 ? -9.007 30.979 -13.012 1 91.85 778 GLU A N 1
ATOM 6076 C CA . GLU A 1 778 ? -8.696 32.223 -12.314 1 91.85 778 GLU A CA 1
ATOM 6077 C C . GLU A 1 778 ? -7.288 32.708 -12.651 1 91.85 778 GLU A C 1
ATOM 6079 O O . GLU A 1 778 ? -6.353 31.908 -12.731 1 91.85 778 GLU A O 1
ATOM 6084 N N . LYS A 1 779 ? -7.131 33.99 -12.771 1 91.93 779 LYS A N 1
ATOM 6085 C CA . LYS A 1 779 ? -5.842 34.533 -13.189 1 91.93 779 LYS A CA 1
ATOM 6086 C C . LYS A 1 779 ? -5.32 35.55 -12.177 1 91.93 779 LYS A C 1
ATOM 6088 O O . LYS A 1 779 ? -6.084 36.366 -11.658 1 91.93 779 LYS A O 1
ATOM 6093 N N . ALA A 1 780 ? -4.097 35.466 -11.859 1 94.18 780 ALA A N 1
ATOM 6094 C CA . ALA A 1 780 ? -3.423 36.392 -10.952 1 94.18 780 ALA A CA 1
ATOM 6095 C C . ALA A 1 780 ? -2.355 37.198 -11.687 1 94.18 780 ALA A C 1
ATOM 6097 O O . ALA A 1 780 ? -1.387 36.634 -12.201 1 94.18 780 ALA A O 1
ATOM 6098 N N . LYS A 1 781 ? -2.546 38.463 -11.815 1 95.56 781 LYS A N 1
ATOM 6099 C CA . LYS A 1 781 ? -1.507 39.366 -12.301 1 95.56 781 LYS A CA 1
ATOM 6100 C C . LYS A 1 781 ? -0.668 39.91 -11.148 1 95.56 781 LYS A C 1
ATOM 6102 O O . LYS A 1 781 ? -1.192 40.576 -10.252 1 95.56 781 LYS A O 1
ATOM 6107 N N . LYS A 1 782 ? 0.566 39.638 -11.235 1 96.28 782 LYS A N 1
ATOM 6108 C CA . LYS A 1 782 ? 1.441 39.937 -10.105 1 96.28 782 LYS A CA 1
ATOM 6109 C C . LYS A 1 782 ? 2.538 40.919 -10.505 1 96.28 782 LYS A C 1
ATOM 6111 O O . LYS A 1 782 ? 3.117 40.804 -11.587 1 96.28 782 LYS A O 1
ATOM 6116 N N . PHE A 1 783 ? 2.763 41.877 -9.676 1 96.61 783 PHE A N 1
ATOM 6117 C CA . PHE A 1 783 ? 3.858 42.835 -9.774 1 96.61 783 PHE A CA 1
ATOM 6118 C C . PHE A 1 783 ? 4.715 42.808 -8.514 1 96.61 783 PHE A C 1
ATOM 6120 O O . PHE A 1 783 ? 4.191 42.709 -7.403 1 96.61 783 PHE A O 1
ATOM 6127 N N . ASP A 1 784 ? 6.03 42.842 -8.7 1 97.53 784 ASP A N 1
ATOM 6128 C CA . ASP A 1 784 ? 6.936 42.828 -7.555 1 97.53 784 ASP A CA 1
ATOM 6129 C C . ASP A 1 784 ? 8.162 43.7 -7.814 1 97.53 784 ASP A C 1
ATOM 6131 O O . ASP A 1 784 ? 8.773 43.62 -8.882 1 97.53 784 ASP A O 1
ATOM 6135 N N . PHE A 1 785 ? 8.497 44.563 -6.88 1 97.4 785 PHE A N 1
ATOM 6136 C CA . PHE A 1 785 ? 9.719 45.358 -6.876 1 97.4 785 PHE A CA 1
ATOM 6137 C C . PHE A 1 785 ? 10.549 45.068 -5.631 1 97.4 785 PHE A C 1
ATOM 6139 O O . PHE A 1 785 ? 10.061 45.202 -4.507 1 97.4 785 PHE A O 1
ATOM 6146 N N . GLY A 1 786 ? 11.777 44.64 -5.866 1 96.14 786 GLY A N 1
ATOM 6147 C CA . GLY A 1 786 ? 12.616 44.248 -4.745 1 96.14 786 GLY A CA 1
ATOM 6148 C C . GLY A 1 786 ? 13.946 44.976 -4.711 1 96.14 786 GLY A C 1
ATOM 6149 O O . GLY A 1 786 ? 14.485 45.343 -5.757 1 96.14 786 GLY A O 1
ATOM 6150 N N . VAL A 1 787 ? 14.487 45.171 -3.509 1 95.89 787 VAL A N 1
ATOM 6151 C CA . VAL A 1 787 ? 15.801 45.756 -3.267 1 95.89 787 VAL A CA 1
ATOM 6152 C C . VAL A 1 787 ? 16.588 44.878 -2.297 1 95.89 787 VAL A C 1
ATOM 6154 O O . VAL A 1 787 ? 16.052 44.431 -1.28 1 95.89 787 VAL A O 1
ATOM 6157 N N . GLU A 1 788 ? 17.72 44.574 -2.673 1 94.24 788 GLU A N 1
ATOM 6158 C CA . GLU A 1 788 ? 18.653 43.859 -1.807 1 94.24 788 GLU A CA 1
ATOM 6159 C C . GLU A 1 788 ? 19.892 44.7 -1.516 1 94.24 788 GLU A C 1
ATOM 6161 O O . GLU A 1 788 ? 20.505 45.25 -2.433 1 94.24 788 GLU A O 1
ATOM 6166 N N . PHE A 1 789 ? 20.064 44.714 -0.212 1 90.2 789 PHE A N 1
ATOM 6167 C CA . PHE A 1 789 ? 21.113 45.61 0.26 1 90.2 789 PHE A CA 1
ATOM 6168 C C . PHE A 1 789 ? 21.962 44.935 1.33 1 90.2 789 PHE A C 1
ATOM 6170 O O . PHE A 1 789 ? 21.439 44.209 2.179 1 90.2 789 PHE A O 1
ATOM 6177 N N . SER A 1 790 ? 23.338 44.995 1.192 1 92.11 790 SER A N 1
ATOM 6178 C CA . SER A 1 790 ? 24.255 44.537 2.23 1 92.11 790 SER A CA 1
ATOM 6179 C C . SER A 1 790 ? 25.365 45.554 2.475 1 92.11 790 SER A C 1
ATOM 6181 O O . SER A 1 790 ? 25.88 46.157 1.531 1 92.11 790 SER A O 1
ATOM 6183 N N . VAL A 1 791 ? 25.794 45.784 3.852 1 92.28 791 VAL A N 1
ATOM 6184 C CA . VAL A 1 791 ? 26.778 46.813 4.17 1 92.28 791 VAL A CA 1
ATOM 6185 C C . VAL A 1 791 ? 27.761 46.285 5.212 1 92.28 791 VAL A C 1
ATOM 6187 O O . VAL A 1 791 ? 27.46 45.329 5.93 1 92.28 791 VAL A O 1
ATOM 6190 N N . LEU A 1 792 ? 28.922 46.949 5.368 1 90.5 792 LEU A N 1
ATOM 6191 C CA . LEU A 1 792 ? 29.954 46.734 6.378 1 90.5 792 LEU A CA 1
ATOM 6192 C C . LEU A 1 792 ? 30.424 45.284 6.374 1 90.5 792 LEU A C 1
ATOM 6194 O O . LEU A 1 792 ? 30.417 44.622 7.415 1 90.5 792 LEU A O 1
ATOM 6198 N N . ASN A 1 793 ? 30.684 44.737 5.136 1 81.5 793 ASN A N 1
ATOM 6199 C CA . ASN A 1 793 ? 31.205 43.4 4.875 1 81.5 793 ASN A CA 1
ATOM 6200 C C . ASN A 1 793 ? 30.205 42.319 5.276 1 81.5 793 ASN A C 1
ATOM 6202 O O . ASN A 1 793 ? 30.562 41.36 5.961 1 81.5 793 ASN A O 1
ATOM 6206 N N . GLY A 1 794 ? 29.006 42.667 4.939 1 82.33 794 GLY A N 1
ATOM 6207 C CA . GLY A 1 794 ? 27.978 41.654 5.12 1 82.33 794 GLY A CA 1
ATOM 6208 C C . GLY A 1 794 ? 27.429 41.607 6.533 1 82.33 794 GLY A C 1
ATOM 6209 O O . GLY A 1 794 ? 26.651 40.713 6.873 1 82.33 794 GLY A O 1
ATOM 6210 N N . MET A 1 795 ? 27.907 42.687 7.477 1 86.66 795 MET A N 1
ATOM 6211 C CA . MET A 1 795 ? 27.423 42.733 8.854 1 86.66 795 MET A CA 1
ATOM 6212 C C . MET A 1 795 ? 25.913 42.946 8.892 1 86.66 795 MET A C 1
ATOM 6214 O O . MET A 1 795 ? 25.215 42.327 9.698 1 86.66 795 MET A O 1
ATOM 6218 N N . PHE A 1 796 ? 25.324 43.755 7.978 1 93.36 796 PHE A N 1
ATOM 6219 C CA . PHE A 1 796 ? 23.897 44.018 7.834 1 93.36 796 PHE A CA 1
ATOM 6220 C C . PHE A 1 796 ? 23.439 43.749 6.406 1 93.36 796 PHE A C 1
ATOM 6222 O O . PHE A 1 796 ? 24.101 44.155 5.448 1 93.36 796 PHE A O 1
ATOM 6229 N N . SER A 1 797 ? 22.37 42.936 6.321 1 92.44 797 SER A N 1
ATOM 6230 C CA . SER A 1 797 ? 21.75 42.71 5.019 1 92.44 797 SER A CA 1
ATOM 6231 C C . SER A 1 797 ? 20.242 42.929 5.08 1 92.44 797 SER A C 1
ATOM 6233 O O . SER A 1 797 ? 19.597 42.576 6.07 1 92.44 797 SER A O 1
ATOM 6235 N N . LEU A 1 798 ? 19.701 43.547 4.061 1 94.12 798 LEU A N 1
ATOM 6236 C CA . LEU A 1 798 ? 18.277 43.852 3.971 1 94.12 798 LEU A CA 1
ATOM 6237 C C . LEU A 1 798 ? 17.709 43.403 2.629 1 94.12 798 LEU A C 1
ATOM 6239 O O . LEU A 1 798 ? 18.337 43.603 1.586 1 94.12 798 LEU A O 1
ATOM 6243 N N . GLU A 1 799 ? 16.644 42.686 2.65 1 94.2 799 GLU A N 1
ATOM 6244 C CA . GLU A 1 799 ? 15.814 42.389 1.486 1 94.2 799 GLU A CA 1
ATOM 6245 C C . GLU A 1 799 ? 14.407 42.954 1.653 1 94.2 799 GLU A C 1
ATOM 6247 O O . GLU A 1 799 ? 13.703 42.612 2.606 1 94.2 799 GLU A O 1
ATOM 6252 N N . ALA A 1 800 ? 14.036 43.84 0.782 1 95.95 800 ALA A N 1
ATOM 6253 C CA . ALA A 1 800 ? 12.723 44.479 0.827 1 95.95 800 ALA A CA 1
ATOM 6254 C C . ALA A 1 800 ? 11.976 44.291 -0.491 1 95.95 800 ALA A C 1
ATOM 6256 O O . ALA A 1 800 ? 12.553 44.458 -1.568 1 95.95 800 ALA A O 1
ATOM 6257 N N . ASP A 1 801 ? 10.735 43.879 -0.386 1 96.84 801 ASP A N 1
ATOM 6258 C CA . ASP A 1 801 ? 9.889 43.697 -1.562 1 96.84 801 ASP A CA 1
ATOM 6259 C C . ASP A 1 801 ? 8.555 44.423 -1.397 1 96.84 801 ASP A C 1
ATOM 6261 O O . ASP A 1 801 ? 7.918 44.331 -0.345 1 96.84 801 ASP A O 1
ATOM 6265 N N . TYR A 1 802 ? 8.224 45.143 -2.36 1 97.72 802 TYR A N 1
ATOM 6266 C CA . TYR A 1 802 ? 6.848 45.599 -2.523 1 97.72 802 TYR A CA 1
ATOM 6267 C C . TYR A 1 802 ? 6.112 44.754 -3.555 1 97.72 802 TYR A C 1
ATOM 6269 O O . TYR A 1 802 ? 6.626 44.511 -4.649 1 97.72 802 TYR A O 1
ATOM 6277 N N . PHE A 1 803 ? 4.937 44.301 -3.204 1 97.05 803 PHE A N 1
ATOM 6278 C CA . PHE A 1 803 ? 4.209 43.441 -4.13 1 97.05 803 PHE A CA 1
ATOM 6279 C C . PHE A 1 803 ? 2.776 43.927 -4.307 1 97.05 803 PHE A C 1
ATOM 6281 O O . PHE A 1 803 ? 2.203 44.533 -3.399 1 97.05 803 PHE A O 1
ATOM 6288 N N . TYR A 1 804 ? 2.246 43.649 -5.448 1 97.33 804 TYR A N 1
ATOM 6289 C CA . TYR A 1 804 ? 0.863 43.901 -5.835 1 97.33 804 TYR A CA 1
ATOM 6290 C C . TYR A 1 804 ? 0.33 42.777 -6.717 1 97.33 804 TYR A C 1
ATOM 6292 O O . TYR A 1 804 ? 0.992 42.362 -7.671 1 97.33 804 TYR A O 1
ATOM 6300 N N . GLU A 1 805 ? -0.803 42.27 -6.31 1 96.48 805 GLU A N 1
ATOM 6301 C CA . GLU A 1 805 ? -1.436 41.2 -7.076 1 96.48 805 GLU A CA 1
ATOM 6302 C C . GLU A 1 805 ? -2.91 41.502 -7.333 1 96.48 805 GLU A C 1
ATOM 6304 O O . GLU A 1 805 ? -3.642 41.875 -6.414 1 96.48 805 GLU A O 1
ATOM 6309 N N . LYS A 1 806 ? -3.309 41.354 -8.541 1 96.82 806 LYS A N 1
ATOM 6310 C CA . LYS A 1 806 ? -4.723 41.436 -8.892 1 96.82 806 LYS A CA 1
ATOM 6311 C C . LYS A 1 806 ? -5.246 40.091 -9.387 1 96.82 806 LYS A C 1
ATOM 6313 O O . LYS A 1 806 ? -4.747 39.551 -10.377 1 96.82 806 LYS A O 1
ATOM 6318 N N . ARG A 1 807 ? -6.12 39.565 -8.65 1 95.61 807 ARG A N 1
ATOM 6319 C CA . ARG A 1 807 ? -6.801 38.337 -9.048 1 95.61 807 ARG A CA 1
ATOM 6320 C C . ARG A 1 807 ? -8.088 38.645 -9.807 1 95.61 807 ARG A C 1
ATOM 6322 O O . ARG A 1 807 ? -8.961 39.351 -9.298 1 95.61 807 ARG A O 1
ATOM 6329 N N . SER A 1 808 ? -8.144 38.153 -11.013 1 93.93 808 SER A N 1
ATOM 6330 C CA . SER A 1 808 ? -9.347 38.338 -11.818 1 93.93 808 SER A CA 1
ATOM 6331 C C . SER A 1 808 ? -9.959 36.999 -12.214 1 93.93 808 SER A C 1
ATOM 6333 O O . SER A 1 808 ? -9.32 35.954 -12.078 1 93.93 808 SER A O 1
ATOM 6335 N N . ASN A 1 809 ? -11.159 36.978 -12.685 1 93.19 809 ASN A N 1
ATOM 6336 C CA . ASN A 1 809 ? -11.893 35.78 -13.075 1 93.19 809 ASN A CA 1
ATOM 6337 C C . ASN A 1 809 ? -12.028 34.801 -11.913 1 93.19 809 ASN A C 1
ATOM 6339 O O . ASN A 1 809 ? -11.884 33.591 -12.094 1 93.19 809 ASN A O 1
ATOM 6343 N N . MET A 1 810 ? -12.15 35.388 -10.748 1 93.92 810 MET A N 1
ATOM 6344 C CA . MET A 1 810 ? -12.364 34.49 -9.616 1 93.92 810 MET A CA 1
ATOM 6345 C C . MET A 1 810 ? -13.639 33.675 -9.802 1 93.92 810 MET A C 1
ATOM 6347 O O . MET A 1 810 ? -14.644 34.189 -10.296 1 93.92 810 MET A O 1
ATOM 6351 N N . LEU A 1 811 ? -13.588 32.446 -9.417 1 92.79 811 LEU A N 1
ATOM 6352 C CA . LEU A 1 811 ? -14.74 31.565 -9.573 1 92.79 811 LEU A CA 1
ATOM 6353 C C . LEU A 1 811 ? -15.706 31.72 -8.403 1 92.79 811 LEU A C 1
ATOM 6355 O O . LEU A 1 811 ? -15.32 31.54 -7.246 1 92.79 811 LEU A O 1
ATOM 6359 N N . MET A 1 812 ? -16.876 32.098 -8.742 1 91.93 812 MET A N 1
ATOM 6360 C CA . MET A 1 812 ? -17.931 32.274 -7.749 1 91.93 812 MET A CA 1
ATOM 6361 C C . MET A 1 812 ? -19.285 31.858 -8.313 1 91.93 812 MET A C 1
ATOM 6363 O O . MET A 1 812 ? -19.558 32.063 -9.497 1 91.93 812 MET A O 1
ATOM 6367 N N . ALA A 1 813 ? -20.082 31.334 -7.431 1 90.07 813 ALA A N 1
ATOM 6368 C CA . ALA A 1 813 ? -21.453 31.024 -7.83 1 90.07 813 ALA A CA 1
ATOM 6369 C C . ALA A 1 813 ? -22.349 32.254 -7.717 1 90.07 813 ALA A C 1
ATOM 6371 O O . ALA A 1 813 ? -22.363 32.927 -6.684 1 90.07 813 ALA A O 1
ATOM 6372 N N . PRO A 1 814 ? -23.124 32.635 -8.75 1 89.94 814 PRO A N 1
ATOM 6373 C CA . PRO A 1 814 ? -23.969 33.831 -8.731 1 89.94 814 PRO A CA 1
ATOM 6374 C C . PRO A 1 814 ? -25.301 33.601 -8.021 1 89.94 814 PRO A C 1
ATOM 6376 O O . PRO A 1 814 ? -26.331 34.132 -8.446 1 89.94 814 PRO A O 1
ATOM 6379 N N . ASN A 1 815 ? -25.244 32.902 -6.945 1 84.31 815 ASN A N 1
ATOM 6380 C CA . ASN A 1 815 ? -26.469 32.525 -6.248 1 84.31 815 ASN A CA 1
ATOM 6381 C C . ASN A 1 815 ? -27.182 33.744 -5.669 1 84.31 815 ASN A C 1
ATOM 6383 O O . ASN A 1 815 ? -28.408 33.752 -5.549 1 84.31 815 ASN A O 1
ATOM 6387 N N . ALA A 1 816 ? -26.521 34.833 -5.199 1 82.1 816 ALA A N 1
ATOM 6388 C CA . ALA A 1 816 ? -27.101 36.032 -4.601 1 82.1 816 ALA A CA 1
ATOM 6389 C C . ALA A 1 816 ? -27.961 36.788 -5.61 1 82.1 816 ALA A C 1
ATOM 6391 O O . ALA A 1 816 ? -28.78 37.629 -5.231 1 82.1 816 ALA A O 1
ATOM 6392 N N . LEU A 1 817 ? -27.824 36.358 -7.021 1 83.62 817 LEU A N 1
ATOM 6393 C CA . LEU A 1 817 ? -28.494 37.1 -8.083 1 83.62 817 LEU A CA 1
ATOM 6394 C C . LEU A 1 817 ? -29.762 36.382 -8.532 1 83.62 817 LEU A C 1
ATOM 6396 O O . LEU A 1 817 ? -30.53 36.913 -9.338 1 83.62 817 LEU A O 1
ATOM 6400 N N . VAL A 1 818 ? -29.854 35.087 -8.004 1 86.98 818 VAL A N 1
ATOM 6401 C CA . VAL A 1 818 ? -31.026 34.339 -8.448 1 86.98 818 VAL A CA 1
ATOM 6402 C C . VAL A 1 818 ? -31.968 34.106 -7.269 1 86.98 818 VAL A C 1
ATOM 6404 O O . VAL A 1 818 ? -31.518 33.919 -6.136 1 86.98 818 VAL A O 1
ATOM 6407 N N . PRO A 1 819 ? -33.27 34.106 -7.566 1 84.78 819 PRO A N 1
ATOM 6408 C CA . PRO A 1 819 ? -34.209 33.821 -6.478 1 84.78 819 PRO A CA 1
ATOM 6409 C C . PRO A 1 819 ? -34.166 32.363 -6.028 1 84.78 819 PRO A C 1
ATOM 6411 O O . PRO A 1 819 ? -33.7 31.497 -6.773 1 84.78 819 PRO A O 1
ATOM 6414 N N . ALA A 1 820 ? -34.558 32.105 -4.876 1 82.34 820 ALA A N 1
ATOM 6415 C CA . ALA A 1 820 ? -34.584 30.752 -4.325 1 82.34 820 ALA A CA 1
ATOM 6416 C C . ALA A 1 820 ? -35.414 29.818 -5.202 1 82.34 820 ALA A C 1
ATOM 6418 O O . ALA A 1 820 ? -35.131 28.621 -5.285 1 82.34 820 ALA A O 1
ATOM 6419 N N . GLU A 1 821 ? -36.34 30.372 -6.014 1 84.89 821 GLU A N 1
ATOM 6420 C CA . GLU A 1 821 ? -37.252 29.604 -6.857 1 84.89 821 GLU A CA 1
ATOM 6421 C C . GLU A 1 821 ? -36.524 29.011 -8.059 1 84.89 821 GLU A C 1
ATOM 6423 O O . GLU A 1 821 ? -37.034 28.098 -8.713 1 84.89 821 GLU A O 1
ATOM 6428 N N . TYR A 1 822 ? -35.373 29.488 -8.279 1 87.17 822 TYR A N 1
ATOM 6429 C CA . TYR A 1 822 ? -34.581 28.917 -9.362 1 87.17 822 TYR A CA 1
ATOM 6430 C C . TYR A 1 822 ? -34.367 27.423 -9.152 1 87.17 822 TYR A C 1
ATOM 6432 O O . TYR A 1 822 ? -34.338 26.652 -10.114 1 87.17 822 TYR A O 1
ATOM 6440 N N . GLY A 1 823 ? -34.329 26.867 -7.981 1 84.11 823 GLY A N 1
ATOM 6441 C CA . GLY A 1 823 ? -34.44 25.475 -7.573 1 84.11 823 GLY A CA 1
ATOM 6442 C C . GLY A 1 823 ? -33.203 24.659 -7.895 1 84.11 823 GLY A C 1
ATOM 6443 O O . GLY A 1 823 ? -33.081 23.51 -7.464 1 84.11 823 GLY A O 1
ATOM 6444 N N . ILE A 1 824 ? -32.292 25.056 -8.851 1 88.75 824 ILE A N 1
ATOM 6445 C CA . ILE A 1 824 ? -31.075 24.32 -9.176 1 88.75 824 ILE A CA 1
ATOM 6446 C C . ILE A 1 824 ? -29.852 25.167 -8.834 1 88.75 824 ILE A C 1
ATOM 6448 O O . ILE A 1 824 ? -29.776 26.339 -9.211 1 88.75 824 ILE A O 1
ATOM 6452 N N . PRO A 1 825 ? -28.938 24.587 -8.057 1 89.58 825 PRO A N 1
ATOM 6453 C CA . PRO A 1 825 ? -27.701 25.33 -7.809 1 89.58 825 PRO A CA 1
ATOM 6454 C C . PRO A 1 825 ? -26.921 25.621 -9.089 1 89.58 825 PRO A C 1
ATOM 6456 O O . PRO A 1 825 ? -26.984 24.844 -10.045 1 89.58 825 PRO A O 1
ATOM 6459 N N . LEU A 1 826 ? -26.247 26.693 -9.096 1 91.87 826 LEU A N 1
ATOM 6460 C CA . LEU A 1 826 ? -25.521 27.132 -10.283 1 91.87 826 LEU A CA 1
ATOM 6461 C C . LEU A 1 826 ? -24.027 26.864 -10.136 1 91.87 826 LEU A C 1
ATOM 6463 O O . LEU A 1 826 ? -23.469 27.014 -9.047 1 91.87 826 LEU A O 1
ATOM 6467 N N . SER A 1 827 ? -23.46 26.441 -11.263 1 93.34 827 SER A N 1
ATOM 6468 C CA . SER A 1 827 ? -22.006 26.327 -11.315 1 93.34 827 SER A CA 1
ATOM 6469 C C . SER A 1 827 ? -21.338 27.69 -11.167 1 93.34 827 SER A C 1
ATOM 6471 O O . SER A 1 827 ? -21.971 28.724 -11.39 1 93.34 827 SER A O 1
ATOM 6473 N N . GLN A 1 828 ? -20.107 27.651 -10.803 1 93.88 828 GLN A N 1
ATOM 6474 C CA . GLN A 1 828 ? -19.336 28.881 -10.657 1 93.88 828 GLN A CA 1
ATOM 6475 C C . GLN A 1 828 ? -19.094 29.543 -12.011 1 93.88 828 GLN A C 1
ATOM 6477 O O . GLN A 1 828 ? -19.079 28.869 -13.043 1 93.88 828 GLN A O 1
ATOM 6482 N N . VAL A 1 829 ? -19.001 30.866 -11.994 1 93.58 829 VAL A N 1
ATOM 6483 C CA . VAL A 1 829 ? -18.68 31.669 -13.169 1 93.58 829 VAL A CA 1
ATOM 6484 C C . VAL A 1 829 ? -17.44 32.517 -12.894 1 93.58 829 VAL A C 1
ATOM 6486 O O . VAL A 1 829 ? -17.134 32.823 -11.739 1 93.58 829 VAL A O 1
ATOM 6489 N N . ASN A 1 830 ? -16.756 32.883 -13.965 1 93.29 830 ASN A N 1
ATOM 6490 C CA . ASN A 1 830 ? -15.598 33.764 -13.849 1 93.29 830 ASN A CA 1
ATOM 6491 C C . ASN A 1 830 ? -16.017 35.223 -13.691 1 93.29 830 ASN A C 1
ATOM 6493 O O . ASN A 1 830 ? -16.053 35.972 -14.669 1 93.29 830 ASN A O 1
ATOM 6497 N N . ALA A 1 831 ? -16.343 35.756 -12.49 1 91.23 831 ALA A N 1
ATOM 6498 C CA . ALA A 1 831 ? -16.877 37.109 -12.359 1 91.23 831 ALA A CA 1
ATOM 6499 C C . ALA A 1 831 ? -16.308 37.806 -11.126 1 91.23 831 ALA A C 1
ATOM 6501 O O . ALA A 1 831 ? -16.531 39.002 -10.923 1 91.23 831 ALA A O 1
ATOM 6502 N N . GLY A 1 832 ? -15.504 37.308 -10.259 1 92.45 832 GLY A N 1
ATOM 6503 C CA . GLY A 1 832 ? -14.957 37.966 -9.083 1 92.45 832 GLY A CA 1
ATOM 6504 C C . GLY A 1 832 ? -13.566 38.53 -9.308 1 92.45 832 GLY A C 1
ATOM 6505 O O . GLY A 1 832 ? -12.861 38.109 -10.227 1 92.45 832 GLY A O 1
ATOM 6506 N N . SER A 1 833 ? -13.23 39.535 -8.49 1 95.76 833 SER A N 1
ATOM 6507 C CA . SER A 1 833 ? -11.884 40.098 -8.537 1 95.76 833 SER A CA 1
ATOM 6508 C C . SER A 1 833 ? -11.444 40.594 -7.163 1 95.76 833 SER A C 1
ATOM 6510 O O . SER A 1 833 ? -12.276 40.999 -6.348 1 95.76 833 SER A O 1
ATOM 6512 N N . MET A 1 834 ? -10.204 40.523 -6.894 1 96.53 834 MET A N 1
ATOM 6513 C CA . MET A 1 834 ? -9.575 40.945 -5.646 1 96.53 834 MET A CA 1
ATOM 6514 C C . MET A 1 834 ? -8.145 41.415 -5.889 1 96.53 834 MET A C 1
ATOM 6516 O O . MET A 1 834 ? -7.447 40.875 -6.749 1 96.53 834 MET A O 1
ATOM 6520 N N . HIS A 1 835 ? -7.796 42.456 -5.228 1 97.15 835 HIS A N 1
ATOM 6521 C CA . HIS A 1 835 ? -6.379 42.796 -5.287 1 97.15 835 HIS A CA 1
ATOM 6522 C C . HIS A 1 835 ? -5.734 42.715 -3.908 1 97.15 835 HIS A C 1
ATOM 6524 O O . HIS A 1 835 ? -6.406 42.91 -2.892 1 97.15 835 HIS A O 1
ATOM 6530 N N . ASN A 1 836 ? -4.543 42.338 -3.812 1 96.17 836 ASN A N 1
ATOM 6531 C CA . ASN A 1 836 ? -3.71 42.168 -2.626 1 96.17 836 ASN A CA 1
ATOM 6532 C C . ASN A 1 836 ? -2.377 42.896 -2.768 1 96.17 836 ASN A C 1
ATOM 6534 O O . ASN A 1 836 ? -1.761 42.869 -3.835 1 96.17 836 ASN A O 1
ATOM 6538 N N . GLN A 1 837 ? -2.017 43.633 -1.763 1 96.83 837 GLN A N 1
ATOM 6539 C CA . GLN A 1 837 ? -0.749 44.354 -1.808 1 96.83 837 GLN A CA 1
ATOM 6540 C C . GLN A 1 837 ? -0.084 44.381 -0.435 1 96.83 837 GLN A C 1
ATOM 6542 O O . GLN A 1 837 ? -0.746 44.185 0.586 1 96.83 837 GLN A O 1
ATOM 6547 N N . GLY A 1 838 ? 1.237 44.614 -0.452 1 97.05 838 GLY A N 1
ATOM 6548 C CA . GLY A 1 838 ? 1.938 44.651 0.821 1 97.05 838 GLY A CA 1
ATOM 6549 C C . GLY A 1 838 ? 3.441 44.797 0.67 1 97.05 838 GLY A C 1
ATOM 6550 O O . GLY A 1 838 ? 3.925 45.253 -0.368 1 97.05 838 GLY A O 1
ATOM 6551 N N . ILE A 1 839 ? 4.128 44.592 1.808 1 97.42 839 ILE A N 1
ATOM 6552 C CA . ILE A 1 839 ? 5.578 44.721 1.9 1 97.42 839 ILE A CA 1
ATOM 6553 C C . ILE A 1 839 ? 6.155 43.528 2.659 1 97.42 839 ILE A C 1
ATOM 6555 O O . ILE A 1 839 ? 5.57 43.067 3.642 1 97.42 839 ILE A O 1
ATOM 6559 N N . ASP A 1 840 ? 7.271 43.056 2.118 1 96.49 840 ASP A N 1
ATOM 6560 C CA . ASP A 1 840 ? 8.082 42.052 2.799 1 96.49 840 ASP A CA 1
ATOM 6561 C C . ASP A 1 840 ? 9.461 42.606 3.15 1 96.49 840 ASP A C 1
ATOM 6563 O O . ASP A 1 840 ? 10.123 43.218 2.308 1 96.49 840 ASP A O 1
ATOM 6567 N N . LEU A 1 841 ? 9.857 42.393 4.398 1 96.51 841 LEU A N 1
ATOM 6568 C CA . LEU A 1 841 ? 11.182 42.817 4.838 1 96.51 841 LEU A CA 1
ATOM 6569 C C . LEU A 1 841 ? 11.912 41.678 5.541 1 96.51 841 LEU A C 1
ATOM 6571 O O . LEU A 1 841 ? 11.313 40.947 6.335 1 96.51 841 LEU A O 1
ATOM 6575 N N . SER A 1 842 ? 13.083 41.437 5.173 1 95.42 842 SER A N 1
ATOM 6576 C CA . SER A 1 842 ? 13.991 40.531 5.867 1 95.42 842 SER A CA 1
ATOM 6577 C C . SER A 1 842 ? 15.297 41.23 6.233 1 95.42 842 SER A C 1
ATOM 6579 O O . SER A 1 842 ? 16.008 41.725 5.356 1 95.42 842 SER A O 1
ATOM 6581 N N . LEU A 1 843 ? 15.614 41.295 7.473 1 95.03 843 LEU A N 1
ATOM 6582 C CA . LEU A 1 843 ? 16.839 41.901 7.984 1 95.03 843 LEU A CA 1
ATOM 6583 C C . LEU A 1 843 ? 17.735 40.85 8.632 1 95.03 843 LEU A C 1
ATOM 6585 O O . LEU A 1 843 ? 17.284 40.085 9.486 1 95.03 843 LEU A O 1
ATOM 6589 N N . ASN A 1 844 ? 18.88 40.831 8.191 1 92.68 844 ASN A N 1
ATOM 6590 C CA . ASN A 1 844 ? 19.835 39.881 8.753 1 92.68 844 ASN A CA 1
ATOM 6591 C C . ASN A 1 844 ? 21.03 40.592 9.381 1 92.68 844 ASN A C 1
ATOM 6593 O O . ASN A 1 844 ? 21.542 41.564 8.823 1 92.68 844 ASN A O 1
ATOM 6597 N N . PHE A 1 845 ? 21.418 40.216 10.544 1 94.45 845 PHE A N 1
ATOM 6598 C CA . PHE A 1 845 ? 22.598 40.685 11.261 1 94.45 845 PHE A CA 1
ATOM 6599 C C . PHE A 1 845 ? 23.522 39.521 11.601 1 94.45 845 PHE A C 1
ATOM 6601 O O . PHE A 1 845 ? 23.077 38.506 12.142 1 94.45 845 PHE A O 1
ATOM 6608 N N . ASN A 1 846 ? 24.687 39.548 11.228 1 90.4 846 ASN A N 1
ATOM 6609 C CA . ASN A 1 846 ? 25.692 38.539 11.545 1 90.4 846 ASN A CA 1
ATOM 6610 C C . ASN A 1 846 ? 27.021 39.177 11.942 1 90.4 846 ASN A C 1
ATOM 6612 O O . ASN A 1 846 ? 27.61 39.929 11.164 1 90.4 846 ASN A O 1
ATOM 6616 N N . LYS A 1 847 ? 27.581 38.87 13.149 1 89.76 847 LYS A N 1
ATOM 6617 C CA . LYS A 1 847 ? 28.842 39.442 13.61 1 89.76 847 LYS A CA 1
ATOM 6618 C C . LYS A 1 847 ? 29.649 38.421 14.408 1 89.76 847 LYS A C 1
ATOM 6620 O O . LYS A 1 847 ? 29.127 37.795 15.332 1 89.76 847 LYS A O 1
ATOM 6625 N N . ARG A 1 848 ? 30.741 38.196 14.061 1 86.16 848 ARG A N 1
ATOM 6626 C CA . ARG A 1 848 ? 31.697 37.409 14.834 1 86.16 848 ARG A CA 1
ATOM 6627 C C . ARG A 1 848 ? 32.552 38.306 15.723 1 86.16 848 ARG A C 1
ATOM 6629 O O . ARG A 1 848 ? 33.131 39.287 15.251 1 86.16 848 ARG A O 1
ATOM 6636 N N . ILE A 1 849 ? 32.569 38.179 17.008 1 88.19 849 ILE A N 1
ATOM 6637 C CA . ILE A 1 849 ? 33.373 38.945 17.954 1 88.19 849 ILE A CA 1
ATOM 6638 C C . ILE A 1 849 ? 34.498 38.07 18.503 1 88.19 849 ILE A C 1
ATOM 6640 O O . ILE A 1 849 ? 34.257 37.181 19.323 1 88.19 849 ILE A O 1
ATOM 6644 N N . GLY A 1 850 ? 35.577 38.329 18.173 1 79.57 850 GLY A N 1
ATOM 6645 C CA . GLY A 1 850 ? 36.705 37.499 18.564 1 79.57 850 GLY A CA 1
ATOM 6646 C C . GLY A 1 850 ? 36.616 36.082 18.028 1 79.57 850 GLY A C 1
ATOM 6647 O O . GLY A 1 850 ? 36.032 35.849 16.968 1 79.57 850 GLY A O 1
ATOM 6648 N N . LYS A 1 851 ? 37.265 35.242 18.699 1 74.5 851 LYS A N 1
ATOM 6649 C CA . LYS A 1 851 ? 37.315 33.848 18.265 1 74.5 851 LYS A CA 1
ATOM 6650 C C . LYS A 1 851 ? 36.161 33.046 18.86 1 74.5 851 LYS A C 1
ATOM 6652 O O . LYS A 1 851 ? 35.774 32.009 18.316 1 74.5 851 LYS A O 1
ATOM 6657 N N . ASP A 1 852 ? 35.462 33.838 19.846 1 82.49 852 ASP A N 1
ATOM 6658 C CA . ASP A 1 852 ? 34.603 32.967 20.641 1 82.49 852 ASP A CA 1
ATOM 6659 C C . ASP A 1 852 ? 33.128 33.288 20.407 1 82.49 852 ASP A C 1
ATOM 6661 O O . ASP A 1 852 ? 32.257 32.456 20.667 1 82.49 852 ASP A O 1
ATOM 6665 N N . TRP A 1 853 ? 32.152 35.758 19.51 1 84.23 853 TRP A N 1
ATOM 6666 C CA . TRP A 1 853 ? 30.745 36.139 19.44 1 84.23 853 TRP A CA 1
ATOM 6667 C C . TRP A 1 853 ? 30.302 36.321 17.992 1 84.23 853 TRP A C 1
ATOM 6669 O O . TRP A 1 853 ? 30.987 36.978 17.205 1 84.23 853 TRP A O 1
ATOM 6679 N N . MET A 1 854 ? 29.896 34.381 18.16 1 89.3 854 MET A N 1
ATOM 6680 C CA . MET A 1 854 ? 29.15 34.633 16.93 1 89.3 854 MET A CA 1
ATOM 6681 C C . MET A 1 854 ? 27.704 35.007 17.236 1 89.3 854 MET A C 1
ATOM 6683 O O . MET A 1 854 ? 26.995 34.258 17.911 1 89.3 854 MET A O 1
ATOM 6687 N N . ILE A 1 855 ? 27.311 36.096 16.904 1 92.56 855 ILE A N 1
ATOM 6688 C CA . ILE A 1 855 ? 25.961 36.59 17.148 1 92.56 855 ILE A CA 1
ATOM 6689 C C . ILE A 1 855 ? 25.265 36.87 15.817 1 92.56 855 ILE A C 1
ATOM 6691 O O . ILE A 1 855 ? 25.82 37.549 14.95 1 92.56 855 ILE A O 1
ATOM 6695 N N . SER A 1 856 ? 24.215 36.206 15.639 1 92.25 856 SER A N 1
ATOM 6696 C CA . SER A 1 856 ? 23.4 36.442 14.452 1 92.25 856 SER A CA 1
ATOM 6697 C C . SER A 1 856 ? 21.938 36.669 14.822 1 92.25 856 SER A C 1
ATOM 6699 O O . SER A 1 856 ? 21.484 36.228 15.88 1 92.25 856 SER A O 1
ATOM 6701 N N . ALA A 1 857 ? 21.219 37.423 14.047 1 94.17 857 ALA A N 1
ATOM 6702 C CA . ALA A 1 857 ? 19.79 37.67 14.224 1 94.17 857 ALA A CA 1
ATOM 6703 C C . ALA A 1 857 ? 19.105 37.909 12.881 1 94.17 857 ALA A C 1
ATOM 6705 O O . ALA A 1 857 ? 19.641 38.61 12.02 1 94.17 857 ALA A O 1
ATOM 6706 N N . LYS A 1 858 ? 18.041 37.247 12.666 1 93.37 858 LYS A N 1
ATOM 6707 C CA . LYS A 1 858 ? 17.215 37.462 11.481 1 93.37 858 LYS A CA 1
ATOM 6708 C C . LYS A 1 858 ? 15.849 38.027 11.858 1 93.37 858 LYS A C 1
ATOM 6710 O O . LYS A 1 858 ? 15.141 37.453 12.688 1 93.37 858 LYS A O 1
ATOM 6715 N N . GLY A 1 859 ? 15.521 39.132 11.349 1 95.23 859 GLY A N 1
ATOM 6716 C CA . GLY A 1 859 ? 14.21 39.738 11.521 1 95.23 859 GLY A CA 1
ATOM 6717 C C . GLY A 1 859 ? 13.375 39.723 10.254 1 95.23 859 GLY A C 1
ATOM 6718 O O . GLY A 1 859 ? 13.899 39.927 9.157 1 95.23 859 GLY A O 1
ATOM 6719 N N . THR A 1 860 ? 12.134 39.382 10.406 1 95.77 860 THR A N 1
ATOM 6720 C CA . THR A 1 860 ? 11.218 39.382 9.271 1 95.77 860 THR A CA 1
ATOM 6721 C C . THR A 1 860 ? 9.975 40.211 9.579 1 95.77 860 THR A C 1
ATOM 6723 O O . THR A 1 860 ? 9.577 40.336 10.739 1 95.77 860 THR A O 1
ATOM 6726 N N . PHE A 1 861 ? 9.421 40.793 8.579 1 96.29 861 PHE A N 1
ATOM 6727 C CA . PHE A 1 861 ? 8.204 41.593 8.656 1 96.29 861 PHE A CA 1
ATOM 6728 C C . PHE A 1 861 ? 7.401 41.483 7.366 1 96.29 861 PHE A C 1
ATOM 6730 O O . PHE A 1 861 ? 7.951 41.627 6.272 1 96.29 861 PHE A O 1
ATOM 6737 N N . THR A 1 862 ? 6.114 41.191 7.491 1 96.35 862 THR A N 1
ATOM 6738 C CA . THR A 1 862 ? 5.234 41.102 6.331 1 96.35 862 THR A CA 1
ATOM 6739 C C . THR A 1 862 ? 3.925 41.843 6.585 1 96.35 862 THR A C 1
ATOM 6741 O O . THR A 1 862 ? 3.254 41.601 7.59 1 96.35 862 THR A O 1
ATOM 6744 N N . PHE A 1 863 ? 3.532 42.686 5.739 1 96.65 863 PHE A N 1
ATOM 6745 C CA . PHE A 1 863 ? 2.223 43.323 5.662 1 96.65 863 PHE A CA 1
ATOM 6746 C C . PHE A 1 863 ? 1.506 42.934 4.375 1 96.65 863 PHE A C 1
ATOM 6748 O O . PHE A 1 863 ? 2.054 43.087 3.282 1 96.65 863 PHE A O 1
ATOM 6755 N N . ALA A 1 864 ? 0.413 42.404 4.41 1 96.14 864 ALA A N 1
ATOM 6756 C CA . ALA A 1 864 ? -0.401 42.016 3.262 1 96.14 864 ALA A CA 1
ATOM 6757 C C . ALA A 1 864 ? -1.877 42.315 3.509 1 96.14 864 ALA A C 1
ATOM 6759 O O . ALA A 1 864 ? -2.446 41.878 4.512 1 96.14 864 ALA A O 1
ATOM 6760 N N . ARG A 1 865 ? -2.484 43.037 2.63 1 95.67 865 ARG A N 1
ATOM 6761 C CA . ARG A 1 865 ? -3.897 43.384 2.738 1 95.67 865 ARG A CA 1
ATOM 6762 C C . ARG A 1 865 ? -4.617 43.166 1.412 1 95.67 865 ARG A C 1
ATOM 6764 O O . ARG A 1 865 ? -4.18 43.665 0.373 1 95.67 865 ARG A O 1
ATOM 6771 N N . ASN A 1 866 ? -5.635 42.48 1.495 1 95.65 866 ASN A N 1
ATOM 6772 C CA . ASN A 1 866 ? -6.463 42.272 0.311 1 95.65 866 ASN A CA 1
ATOM 6773 C C . ASN A 1 866 ? -7.704 43.16 0.332 1 95.65 866 ASN A C 1
ATOM 6775 O O . ASN A 1 866 ? -8.105 43.648 1.39 1 95.65 866 ASN A O 1
ATOM 6779 N N . ILE A 1 867 ? -8.271 43.436 -0.809 1 96.41 867 ILE A N 1
ATOM 6780 C CA . ILE A 1 867 ? -9.523 44.169 -0.963 1 96.41 867 ILE A CA 1
ATOM 6781 C C . ILE A 1 867 ? -10.379 43.508 -2.042 1 96.41 867 ILE A C 1
ATOM 6783 O O . ILE A 1 867 ? -9.904 43.255 -3.151 1 96.41 867 ILE A O 1
ATOM 6787 N N . LEU A 1 868 ? -11.596 43.269 -1.728 1 96.35 868 LEU A N 1
ATOM 6788 C CA . LEU A 1 868 ? -12.542 42.756 -2.713 1 96.35 868 LEU A CA 1
ATOM 6789 C C . LEU A 1 868 ? -12.964 43.853 -3.684 1 96.35 868 LEU A C 1
ATOM 6791 O O . LEU A 1 868 ? -13.655 44.798 -3.297 1 96.35 868 LEU A O 1
ATOM 6795 N N . ASP A 1 869 ? -12.62 43.69 -4.974 1 96.45 869 ASP A N 1
ATOM 6796 C CA . ASP A 1 869 ? -12.982 44.681 -5.983 1 96.45 869 ASP A CA 1
ATOM 6797 C C . ASP A 1 869 ? -14.383 44.42 -6.531 1 96.45 869 ASP A C 1
ATOM 6799 O O . ASP A 1 869 ? -15.14 45.358 -6.789 1 96.45 869 ASP A O 1
ATOM 6803 N N . GLU A 1 870 ? -14.612 43.164 -6.839 1 94.22 870 GLU A N 1
ATOM 6804 C CA . GLU A 1 870 ? -15.891 42.719 -7.385 1 94.22 870 GLU A CA 1
ATOM 6805 C C . GLU A 1 870 ? -16.316 41.385 -6.776 1 94.22 870 GLU A C 1
ATOM 6807 O O . GLU A 1 870 ? -15.565 40.408 -6.824 1 94.22 870 GLU A O 1
ATOM 6812 N N . VAL A 1 871 ? -17.46 41.336 -6.208 1 93.43 871 VAL A N 1
ATOM 6813 C CA . VAL A 1 871 ? -18.03 40.115 -5.648 1 93.43 871 VAL A CA 1
ATOM 6814 C C . VAL A 1 871 ? -19.551 40.142 -5.79 1 93.43 871 VAL A C 1
ATOM 6816 O O . VAL A 1 871 ? -20.141 41.202 -6.014 1 93.43 871 VAL A O 1
ATOM 6819 N N . PHE A 1 872 ? -20.157 39.024 -5.773 1 92.2 872 PHE A N 1
ATOM 6820 C CA . PHE A 1 872 ? -21.614 38.983 -5.731 1 92.2 872 PHE A CA 1
ATOM 6821 C C . PHE A 1 872 ? -22.124 39.301 -4.331 1 92.2 872 PHE A C 1
ATOM 6823 O O . PHE A 1 872 ? -21.647 38.733 -3.346 1 92.2 872 PHE A O 1
ATOM 6830 N N . GLU A 1 873 ? -22.844 40.185 -4.155 1 89.57 873 GLU A N 1
ATOM 6831 C CA . GLU A 1 873 ? -23.478 40.506 -2.88 1 89.57 873 GLU A CA 1
ATOM 6832 C C . GLU A 1 873 ? -24.92 40.964 -3.08 1 89.57 873 GLU A C 1
ATOM 6834 O O . GLU A 1 873 ? -25.291 41.405 -4.169 1 89.57 873 GLU A O 1
ATOM 6839 N N . THR A 1 874 ? -25.75 40.921 -2.159 1 88.56 874 THR A N 1
ATOM 6840 C CA . THR A 1 874 ? -27.151 41.319 -2.228 1 88.56 874 THR A CA 1
ATOM 6841 C C . THR A 1 874 ? -27.284 42.839 -2.197 1 88.56 874 THR A C 1
ATOM 6843 O O . THR A 1 874 ? -26.351 43.541 -1.801 1 88.56 874 THR A O 1
ATOM 6846 N N . GLU A 1 875 ? -28.454 43.249 -2.527 1 86.41 875 GLU A N 1
ATOM 6847 C CA . GLU A 1 875 ? -28.731 44.681 -2.465 1 86.41 875 GLU A CA 1
ATOM 6848 C C . GLU A 1 875 ? -28.673 45.192 -1.029 1 86.41 875 GLU A C 1
ATOM 6850 O O . GLU A 1 875 ? -28.255 46.326 -0.784 1 86.41 875 GLU A O 1
ATOM 6855 N N . ALA A 1 876 ? -29.056 44.342 -0.159 1 84.94 876 ALA A N 1
ATOM 6856 C CA . ALA A 1 876 ? -29.09 44.719 1.251 1 84.94 876 ALA A CA 1
ATOM 6857 C C . ALA A 1 876 ? -27.692 45.058 1.763 1 84.94 876 ALA A C 1
ATOM 6859 O O . ALA A 1 876 ? -27.527 45.965 2.581 1 84.94 876 ALA A O 1
ATOM 6860 N N . THR A 1 877 ? -26.716 44.355 1.331 1 89.32 877 THR A N 1
ATOM 6861 C CA . THR A 1 877 ? -25.351 44.602 1.784 1 89.32 877 THR A CA 1
ATOM 6862 C C . THR A 1 877 ? -24.655 45.615 0.879 1 89.32 877 THR A C 1
ATOM 6864 O O . THR A 1 877 ? -23.921 46.481 1.359 1 89.32 877 THR A O 1
ATOM 6867 N N . PHE A 1 878 ? -24.94 45.57 -0.41 1 90.19 878 PHE A N 1
ATOM 6868 C CA . PHE A 1 878 ? -24.254 46.429 -1.368 1 90.19 878 PHE A CA 1
ATOM 6869 C C . PHE A 1 878 ? -24.646 47.887 -1.165 1 90.19 878 PHE A C 1
ATOM 6871 O O . PHE A 1 878 ? -23.81 48.784 -1.294 1 90.19 878 PHE A O 1
ATOM 6878 N N . ASN A 1 879 ? -25.912 48.098 -0.834 1 88.24 879 ASN A N 1
ATOM 6879 C CA . ASN A 1 879 ? -26.414 49.466 -0.757 1 88.24 879 ASN A CA 1
ATOM 6880 C C . ASN A 1 879 ? -26.243 50.049 0.642 1 88.24 879 ASN A C 1
ATOM 6882 O O . ASN A 1 879 ? -26.509 51.232 0.864 1 88.24 879 ASN A O 1
ATOM 6886 N N . ASN A 1 880 ? -25.822 49.284 1.558 1 89.85 880 ASN A N 1
ATOM 6887 C CA . ASN A 1 880 ? -25.533 49.745 2.912 1 89.85 880 ASN A CA 1
ATOM 6888 C C . ASN A 1 880 ? -24.041 49.995 3.113 1 89.85 880 ASN A C 1
ATOM 6890 O O . ASN A 1 880 ? -23.254 49.05 3.189 1 89.85 880 ASN A O 1
ATOM 6894 N N . PRO A 1 881 ? -23.611 51.228 3.217 1 89.21 881 PRO A N 1
ATOM 6895 C CA . PRO A 1 881 ? -22.183 51.539 3.314 1 89.21 881 PRO A CA 1
ATOM 6896 C C . PRO A 1 881 ? -21.524 50.911 4.541 1 89.21 881 PRO A C 1
ATOM 6898 O O . PRO A 1 881 ? -20.31 50.694 4.551 1 89.21 881 PRO A O 1
ATOM 6901 N N . ASN A 1 882 ? -22.329 50.629 5.503 1 91.88 882 ASN A N 1
ATOM 6902 C CA . ASN A 1 882 ? -21.761 50.068 6.724 1 91.88 882 ASN A CA 1
ATOM 6903 C C . ASN A 1 882 ? -21.589 48.556 6.619 1 91.88 882 ASN A C 1
ATOM 6905 O O . ASN A 1 882 ? -20.818 47.96 7.374 1 91.88 882 ASN A O 1
ATOM 6909 N N . ARG A 1 883 ? -22.252 47.919 5.634 1 92.23 883 ARG A N 1
ATOM 6910 C CA . ARG A 1 883 ? -22.232 46.462 5.553 1 92.23 883 ARG A CA 1
ATOM 6911 C C . ARG A 1 883 ? -21.681 45.997 4.209 1 92.23 883 ARG A C 1
ATOM 6913 O O . ARG A 1 883 ? -21.573 44.794 3.96 1 92.23 883 ARG A O 1
ATOM 6920 N N . ARG A 1 884 ? -21.347 46.927 3.444 1 93.19 884 ARG A N 1
ATOM 6921 C CA . ARG A 1 884 ? -20.852 46.587 2.114 1 93.19 884 ARG A CA 1
ATOM 6922 C C . ARG A 1 884 ? -19.561 45.78 2.199 1 93.19 884 ARG A C 1
ATOM 6924 O O . ARG A 1 884 ? -18.648 46.137 2.947 1 93.19 884 ARG A O 1
ATOM 6931 N N . ARG A 1 885 ? -19.511 44.708 1.408 1 92.93 885 ARG A N 1
ATOM 6932 C CA . ARG A 1 885 ? -18.321 43.865 1.366 1 92.93 885 ARG A CA 1
ATOM 6933 C C . ARG A 1 885 ? -17.333 44.364 0.316 1 92.93 885 ARG A C 1
ATOM 6935 O O . ARG A 1 885 ? -16.12 44.329 0.531 1 92.93 885 ARG A O 1
ATOM 6942 N N . THR A 1 886 ? -17.871 44.778 -0.894 1 94.15 886 THR A N 1
ATOM 6943 C CA . THR A 1 886 ? -17.025 45.321 -1.951 1 94.15 886 THR A CA 1
ATOM 6944 C C . THR A 1 886 ? -16.227 46.519 -1.444 1 94.15 886 THR A C 1
ATOM 6946 O O . THR A 1 886 ? -16.787 47.429 -0.828 1 94.15 886 THR A O 1
ATOM 6949 N N . GLY A 1 887 ? -14.979 46.467 -1.614 1 94.07 887 GLY A N 1
ATOM 6950 C CA . GLY A 1 887 ? -14.122 47.56 -1.183 1 94.07 887 GLY A CA 1
ATOM 6951 C C . GLY A 1 887 ? -13.464 47.308 0.161 1 94.07 887 GLY A C 1
ATOM 6952 O O . GLY A 1 887 ? -12.718 48.153 0.66 1 94.07 887 GLY A O 1
ATOM 6953 N N . ARG A 1 888 ? -13.71 46.245 0.726 1 94.5 888 ARG A N 1
ATOM 6954 C CA . ARG A 1 888 ? -13.127 45.907 2.021 1 94.5 888 ARG A CA 1
ATOM 6955 C C . ARG A 1 888 ? -12.381 44.578 1.955 1 94.5 888 ARG A C 1
ATOM 6957 O O . ARG A 1 888 ? -12.574 43.798 1.021 1 94.5 888 ARG A O 1
ATOM 6964 N N . PRO A 1 889 ? -11.522 44.335 2.984 1 94.33 889 PRO A N 1
ATOM 6965 C CA . PRO A 1 889 ? -10.794 43.064 2.981 1 94.33 889 PRO A CA 1
ATOM 6966 C C . PRO A 1 889 ? -11.707 41.86 3.201 1 94.33 889 PRO A C 1
ATOM 6968 O O . PRO A 1 889 ? -12.712 41.964 3.909 1 94.33 889 PRO A O 1
ATOM 6971 N N . ASP A 1 890 ? -11.325 40.745 2.6 1 92.39 890 ASP A N 1
ATOM 6972 C CA . ASP A 1 890 ? -12.01 39.485 2.869 1 92.39 890 ASP A CA 1
ATOM 6973 C C . ASP A 1 890 ? -11.866 39.084 4.336 1 92.39 890 ASP A C 1
ATOM 6975 O O . ASP A 1 890 ? -10.771 39.148 4.898 1 92.39 890 ASP A O 1
ATOM 6979 N N . GLY A 1 891 ? -12.909 38.734 4.998 1 88.96 891 GLY A N 1
ATOM 6980 C CA . GLY A 1 891 ? -12.896 38.338 6.397 1 88.96 891 GLY A CA 1
ATOM 6981 C C . GLY A 1 891 ? -13.209 39.481 7.345 1 88.96 891 GLY A C 1
ATOM 6982 O O . GLY A 1 891 ? -13.191 39.305 8.565 1 88.96 891 GLY A O 1
ATOM 6983 N N . THR A 1 892 ? -13.519 40.69 6.859 1 92.51 892 THR A N 1
ATOM 6984 C CA . THR A 1 892 ? -13.958 41.798 7.7 1 92.51 892 THR A CA 1
ATOM 6985 C C . THR A 1 892 ? -15.149 41.385 8.56 1 92.51 892 THR A C 1
ATOM 6987 O O . THR A 1 892 ? -16.086 40.752 8.07 1 92.51 892 THR A O 1
ATOM 6990 N N . MET A 1 893 ? -15.031 41.73 9.816 1 93.35 893 MET A N 1
ATOM 6991 C CA . MET A 1 893 ? -16.102 41.366 10.739 1 93.35 893 MET A CA 1
ATOM 6992 C C . MET A 1 893 ? -17.141 42.478 10.834 1 93.35 893 MET A C 1
ATOM 6994 O O . MET A 1 893 ? -16.79 43.651 10.976 1 93.35 893 MET A O 1
ATOM 6998 N N . PHE A 1 894 ? -18.375 42.061 10.719 1 94.59 894 PHE A N 1
ATOM 6999 C CA . PHE A 1 894 ? -19.478 43.007 10.841 1 94.59 894 PHE A CA 1
ATOM 7000 C C . PHE A 1 894 ? -20.323 42.699 12.071 1 94.59 894 PHE A C 1
ATOM 7002 O O . PHE A 1 894 ? -20.455 41.538 12.465 1 94.59 894 PHE A O 1
ATOM 7009 N N . GLY A 1 895 ? -20.837 43.717 12.749 1 95.43 895 GLY A N 1
ATOM 7010 C CA . GLY A 1 895 ? -21.71 43.616 13.907 1 95.43 895 GLY A CA 1
ATOM 7011 C C . GLY A 1 895 ? -22.132 44.965 14.456 1 95.43 895 GLY A C 1
ATOM 7012 O O . GLY A 1 895 ? -21.986 45.988 13.784 1 95.43 895 GLY A O 1
ATOM 7013 N N . TYR A 1 896 ? -22.74 44.995 15.637 1 96.24 896 TYR A N 1
ATOM 7014 C CA . TYR A 1 896 ? -23.205 46.224 16.27 1 96.24 896 TYR A CA 1
ATOM 7015 C C . TYR A 1 896 ? -22.079 46.899 17.044 1 96.24 896 TYR A C 1
ATOM 7017 O O . TYR A 1 896 ? -21.262 46.227 17.676 1 96.24 896 TYR A O 1
ATOM 7025 N N . ASN A 1 897 ? -21.974 48.177 16.895 1 96.3 897 ASN A N 1
ATOM 7026 C CA . ASN A 1 897 ? -21.022 48.924 17.709 1 96.3 897 ASN A CA 1
ATOM 7027 C C . ASN A 1 897 ? -21.544 49.139 19.127 1 96.3 897 ASN A C 1
ATOM 7029 O O . ASN A 1 897 ? -22.56 49.808 19.324 1 96.3 897 ASN A O 1
ATOM 7033 N N . ALA A 1 898 ? -20.889 48.646 20.126 1 95.67 898 ALA A N 1
ATOM 7034 C CA . ALA A 1 898 ? -21.317 48.737 21.519 1 95.67 898 ALA A CA 1
ATOM 7035 C C . ALA A 1 898 ? -20.875 50.057 22.144 1 95.67 898 ALA A C 1
ATOM 7037 O O . ALA A 1 898 ? -19.724 50.471 21.986 1 95.67 898 ALA A O 1
ATOM 7038 N N . LEU A 1 899 ? -21.732 50.743 22.87 1 94.75 899 LEU A N 1
ATOM 7039 C CA . LEU A 1 899 ? -21.464 52.022 23.519 1 94.75 899 LEU A CA 1
ATOM 7040 C C . LEU A 1 899 ? -21.217 51.832 25.012 1 94.75 899 LEU A C 1
ATOM 7042 O O . LEU A 1 899 ? -20.979 52.803 25.734 1 94.75 899 LEU A O 1
ATOM 7046 N N . GLY A 1 900 ? -21.23 50.582 25.403 1 93.88 900 GLY A N 1
ATOM 7047 C CA . GLY A 1 900 ? -21.149 50.287 26.825 1 93.88 900 GLY A CA 1
ATOM 7048 C C . GLY A 1 900 ? -22.452 49.767 27.402 1 93.88 900 GLY A C 1
ATOM 7049 O O . GLY A 1 900 ? -23.185 49.036 26.733 1 93.88 900 GLY A O 1
ATOM 7050 N N . TYR A 1 901 ? -22.723 50.099 28.707 1 94.58 901 TYR A N 1
ATOM 7051 C CA . TYR A 1 901 ? -23.903 49.588 29.396 1 94.58 901 TYR A CA 1
ATOM 7052 C C . TYR A 1 901 ? -24.982 50.66 29.496 1 94.58 901 TYR A C 1
ATOM 7054 O O . TYR A 1 901 ? -24.677 51.854 29.536 1 94.58 901 TYR A O 1
ATOM 7062 N N . PHE A 1 902 ? -26.212 50.262 29.486 1 94.02 902 PHE A N 1
ATOM 7063 C CA . PHE A 1 902 ? -27.271 51.14 29.969 1 94.02 902 PHE A CA 1
ATOM 7064 C C . PHE A 1 902 ? -27.028 51.534 31.421 1 94.02 902 PHE A C 1
ATOM 7066 O O . PHE A 1 902 ? -26.593 50.71 32.229 1 94.02 902 PHE A O 1
ATOM 7073 N N . THR A 1 903 ? -27.184 52.783 31.69 1 93.24 903 THR A N 1
ATOM 7074 C CA . THR A 1 903 ? -27.069 53.273 33.06 1 93.24 903 THR A CA 1
ATOM 7075 C C . THR A 1 903 ? -28.444 53.606 33.632 1 93.24 903 THR A C 1
ATOM 7077 O O . THR A 1 903 ? -29.437 53.627 32.902 1 93.24 903 THR A O 1
ATOM 7080 N N . TYR A 1 904 ? -28.492 53.869 34.867 1 91.77 904 TYR A N 1
ATOM 7081 C CA . TYR A 1 904 ? -29.751 54.208 35.521 1 91.77 904 TYR A CA 1
ATOM 7082 C C . TYR A 1 904 ? -30.358 55.469 34.915 1 91.77 904 TYR A C 1
ATOM 7084 O O . TYR A 1 904 ? -31.581 55.606 34.849 1 91.77 904 TYR A O 1
ATOM 7092 N N . ASP A 1 905 ? -29.511 56.303 34.388 1 93.08 905 ASP A N 1
ATOM 7093 C CA . ASP A 1 905 ? -29.947 57.583 33.838 1 93.08 905 ASP A CA 1
ATOM 7094 C C . ASP A 1 905 ? -30.604 57.399 32.472 1 93.08 905 ASP A C 1
ATOM 7096 O O . ASP A 1 905 ? -31.24 58.32 31.955 1 93.08 905 ASP A O 1
ATOM 7100 N N . ASP A 1 906 ? -30.531 56.256 31.987 1 95.1 906 ASP A N 1
ATOM 7101 C CA . ASP A 1 906 ? -31.095 55.999 30.666 1 95.1 906 ASP A CA 1
ATOM 7102 C C . ASP A 1 906 ? -32.576 55.639 30.761 1 95.1 906 ASP A C 1
ATOM 7104 O O . ASP A 1 906 ? -33.264 55.548 29.742 1 95.1 906 ASP A O 1
ATOM 7108 N N . PHE A 1 907 ? -33.135 55.545 31.848 1 94.21 907 PHE A N 1
ATOM 7109 C CA . PHE A 1 907 ? -34.491 55.043 32.04 1 94.21 907 PHE A CA 1
ATOM 7110 C C . PHE A 1 907 ? -35.361 56.085 32.732 1 94.21 907 PHE A C 1
ATOM 7112 O O . PHE A 1 907 ? -34.879 56.841 33.578 1 94.21 907 PHE A O 1
ATOM 7119 N N . ASN A 1 908 ? -36.701 56.198 32.317 1 92.28 908 ASN A N 1
ATOM 7120 C CA . ASN A 1 908 ? -37.725 56.926 33.058 1 92.28 908 ASN A CA 1
ATOM 7121 C C . ASN A 1 908 ? -38.084 56.219 34.361 1 92.28 908 ASN A C 1
ATOM 7123 O O . ASN A 1 908 ? -37.793 55.033 34.53 1 92.28 908 ASN A O 1
ATOM 7127 N N . PRO A 1 909 ? -38.673 56.9 35.25 1 87.5 909 PRO A N 1
ATOM 7128 C CA . PRO A 1 909 ? -39.03 56.276 36.527 1 87.5 909 PRO A CA 1
ATOM 7129 C C . PRO A 1 909 ? -39.88 55.02 36.352 1 87.5 909 PRO A C 1
ATOM 7131 O O . PRO A 1 909 ? -39.854 54.129 37.206 1 87.5 909 PRO A O 1
ATOM 7134 N N . ASP A 1 910 ? -40.504 54.898 35.134 1 85.8 910 ASP A N 1
ATOM 7135 C CA . ASP A 1 910 ? -41.361 53.742 34.885 1 85.8 910 ASP A CA 1
ATOM 7136 C C . ASP A 1 910 ? -40.571 52.6 34.251 1 85.8 910 ASP A C 1
ATOM 7138 O O . ASP A 1 910 ? -41.135 51.552 33.929 1 85.8 910 ASP A O 1
ATOM 7142 N N . GLY A 1 911 ? -39.304 52.744 34.095 1 84.78 911 GLY A N 1
ATOM 7143 C CA . GLY A 1 911 ? -38.459 51.69 33.556 1 84.78 911 GLY A CA 1
ATOM 7144 C C . GLY A 1 911 ? -38.302 51.764 32.049 1 84.78 911 GLY A C 1
ATOM 7145 O O . GLY A 1 911 ? -37.511 51.021 31.465 1 84.78 911 GLY A O 1
ATOM 7146 N N . SER A 1 912 ? -39.048 52.53 31.399 1 89.43 912 SER A N 1
ATOM 7147 C CA . SER A 1 912 ? -38.93 52.706 29.956 1 89.43 912 SER A CA 1
ATOM 7148 C C . SER A 1 912 ? -37.721 53.564 29.6 1 89.43 912 SER A C 1
ATOM 7150 O O . SER A 1 912 ? -37.236 54.338 30.429 1 89.43 912 SER A O 1
ATOM 7152 N N . LEU A 1 913 ? -37.247 53.391 28.502 1 93.34 913 LEU A N 1
ATOM 7153 C CA . LEU A 1 913 ? -36.082 54.149 28.059 1 93.34 913 LEU A CA 1
ATOM 7154 C C . LEU A 1 913 ? -36.447 55.608 27.808 1 93.34 913 LEU A C 1
ATOM 7156 O O . LEU A 1 913 ? -37.53 55.903 27.298 1 93.34 913 LEU A O 1
ATOM 7160 N N . LYS A 1 914 ? -35.523 56.437 28.158 1 93.9 914 LYS A N 1
ATOM 7161 C CA . LYS A 1 914 ? -35.739 57.86 27.909 1 93.9 914 LYS A CA 1
ATOM 7162 C C . LYS A 1 914 ? -35.77 58.157 26.413 1 93.9 914 LYS A C 1
ATOM 7164 O O . LYS A 1 914 ? -35.239 57.387 25.61 1 93.9 914 LYS A O 1
ATOM 7169 N N . ALA A 1 915 ? -36.433 59.277 26.086 1 87.48 915 ALA A N 1
ATOM 7170 C CA . ALA A 1 915 ? -36.533 59.708 24.693 1 87.48 915 ALA A CA 1
ATOM 7171 C C . ALA A 1 915 ? -35.152 59.962 24.097 1 87.48 915 ALA A C 1
ATOM 7173 O O . ALA A 1 915 ? -34.272 60.512 24.764 1 87.48 915 ALA A O 1
ATOM 7174 N N . GLY A 1 916 ? -34.904 59.489 22.897 1 89.49 916 GLY A N 1
ATOM 7175 C CA . GLY A 1 916 ? -33.635 59.704 22.222 1 89.49 916 GLY A CA 1
ATOM 7176 C C . GLY A 1 916 ? -32.726 58.49 22.258 1 89.49 916 GLY A C 1
ATOM 7177 O O . GLY A 1 916 ? -31.75 58.416 21.508 1 89.49 916 GLY A O 1
ATOM 7178 N N . ILE A 1 917 ? -33.034 57.608 23.16 1 93.33 917 ILE A N 1
ATOM 7179 C CA . ILE A 1 917 ? -32.26 56.373 23.227 1 93.33 917 ILE A CA 1
ATOM 7180 C C . ILE A 1 917 ? -32.913 55.307 22.349 1 93.33 917 ILE A C 1
ATOM 7182 O O . ILE A 1 917 ? -34.111 55.042 22.472 1 93.33 917 ILE A O 1
ATOM 7186 N N . ALA A 1 918 ? -32.151 54.694 21.5 1 93.66 918 ALA A N 1
ATOM 7187 C CA . ALA A 1 918 ? -32.666 53.722 20.539 1 93.66 918 ALA A CA 1
ATOM 7188 C C . ALA A 1 918 ? -33.17 52.467 21.246 1 93.66 918 ALA A C 1
ATOM 7190 O O . ALA A 1 918 ? -32.552 51.995 22.203 1 93.66 918 ALA A O 1
ATOM 7191 N N . THR A 1 919 ? -34.311 51.949 20.746 1 91.62 919 THR A N 1
ATOM 7192 C CA . THR A 1 919 ? -34.867 50.717 21.297 1 91.62 919 THR A CA 1
ATOM 7193 C C . THR A 1 919 ? -34.131 49.499 20.747 1 91.62 919 THR A C 1
ATOM 7195 O O . THR A 1 919 ? -33.696 49.498 19.594 1 91.62 919 THR A O 1
ATOM 7198 N N . GLN A 1 920 ? -33.949 48.521 21.601 1 90.47 920 GLN A N 1
ATOM 7199 C CA . GLN A 1 920 ? -33.39 47.234 21.201 1 90.47 920 GLN A CA 1
ATOM 7200 C C . GLN A 1 920 ? -34.468 46.154 21.164 1 90.47 920 GLN A C 1
ATOM 7202 O O . GLN A 1 920 ? -35.186 45.954 22.146 1 90.47 920 GLN A O 1
ATOM 7207 N N . PRO A 1 921 ? -34.579 45.476 19.995 1 87.25 921 PRO A N 1
ATOM 7208 C CA . PRO A 1 921 ? -35.749 44.622 19.778 1 87.25 921 PRO A CA 1
ATOM 7209 C C . PRO A 1 921 ? -35.603 43.245 20.423 1 87.25 921 PRO A C 1
ATOM 7211 O O . PRO A 1 921 ? -36.486 42.396 20.28 1 87.25 921 PRO A O 1
ATOM 7214 N N . TRP A 1 922 ? -34.566 42.932 21.081 1 88.59 922 TRP A N 1
ATOM 7215 C CA . TRP A 1 922 ? -34.308 41.57 21.537 1 88.59 922 TRP A CA 1
ATOM 7216 C C . TRP A 1 922 ? -34.773 41.381 22.977 1 88.59 922 TRP A C 1
ATOM 7218 O O . TRP A 1 922 ? -34.313 40.471 23.671 1 88.59 922 TRP A O 1
ATOM 7228 N N . GLY A 1 923 ? -35.59 42.364 23.526 1 82.22 923 GLY A N 1
ATOM 7229 C CA . GLY A 1 923 ? -36.127 42.264 24.874 1 82.22 923 GLY A CA 1
ATOM 7230 C C . GLY A 1 923 ? -35.937 43.53 25.688 1 82.22 923 GLY A C 1
ATOM 7231 O O . GLY A 1 923 ? -35.27 44.466 25.242 1 82.22 923 GLY A O 1
ATOM 7232 N N . GLN A 1 924 ? -36.543 43.494 26.887 1 83.05 924 GLN A N 1
ATOM 7233 C CA . GLN A 1 924 ? -36.407 44.633 27.789 1 83.05 924 GLN A CA 1
ATOM 7234 C C . GLN A 1 924 ? -34.976 44.759 28.305 1 83.05 924 GLN A C 1
ATOM 7236 O O . GLN A 1 924 ? -34.341 43.756 28.638 1 83.05 924 GLN A O 1
ATOM 7241 N N . VAL A 1 925 ? -34.388 45.882 28.359 1 89.87 925 VAL A N 1
ATOM 7242 C CA . VAL A 1 925 ? -33.017 46.116 28.801 1 89.87 925 VAL A CA 1
ATOM 7243 C C . VAL A 1 925 ? -33.023 46.749 30.191 1 89.87 925 VAL A C 1
ATOM 7245 O O . VAL A 1 925 ? -33.982 47.426 30.568 1 89.87 925 VAL A O 1
ATOM 7248 N N . TYR A 1 926 ? -31.811 46.269 31.409 1 88.33 926 TYR A N 1
ATOM 7249 C CA . TYR A 1 926 ? -31.587 46.783 32.756 1 88.33 926 TYR A CA 1
ATOM 7250 C C . TYR A 1 926 ? -30.183 47.36 32.894 1 88.33 926 TYR A C 1
ATOM 7252 O O . TYR A 1 926 ? -29.323 47.126 32.042 1 88.33 926 TYR A O 1
ATOM 7260 N N . PRO A 1 927 ? -30.153 48.558 33.534 1 91.2 927 PRO A N 1
ATOM 7261 C CA . PRO A 1 927 ? -28.767 48.964 33.779 1 91.2 927 PRO A CA 1
ATOM 7262 C C . PRO A 1 927 ? -27.814 47.776 33.885 1 91.2 927 PRO A C 1
ATOM 7264 O O . PRO A 1 927 ? -28.115 46.798 34.574 1 91.2 927 PRO A O 1
ATOM 7267 N N . GLY A 1 928 ? -26.79 47.826 33.122 1 92.33 928 GLY A N 1
ATOM 7268 C CA . GLY A 1 928 ? -25.835 46.728 33.105 1 92.33 928 GLY A CA 1
ATOM 7269 C C . GLY A 1 928 ? -25.92 45.883 31.848 1 92.33 928 GLY A C 1
ATOM 7270 O O . GLY A 1 928 ? -25.054 45.042 31.599 1 92.33 928 GLY A O 1
ATOM 7271 N N . ASP A 1 929 ? -27.034 46.122 31.039 1 91.7 929 ASP A N 1
ATOM 7272 C CA . ASP A 1 929 ? -27.125 45.488 29.727 1 91.7 929 ASP A CA 1
ATOM 7273 C C . ASP A 1 929 ? -26.361 46.29 28.676 1 91.7 929 ASP A C 1
ATOM 7275 O O . ASP A 1 929 ? -26.171 47.499 28.826 1 91.7 929 ASP A O 1
ATOM 7279 N N . LEU A 1 930 ? -26.005 45.596 27.644 1 93.46 930 LEU A N 1
ATOM 7280 C CA . LEU A 1 930 ? -25.226 46.258 26.603 1 93.46 930 LEU A CA 1
ATOM 7281 C C . LEU A 1 930 ? -26.106 47.186 25.773 1 93.46 930 LEU A C 1
ATOM 7283 O O . LEU A 1 930 ? -27.254 46.853 25.469 1 93.46 930 LEU A O 1
ATOM 7287 N N . ARG A 1 931 ? -25.571 48.352 25.474 1 93.5 931 ARG A N 1
ATOM 7288 C CA . ARG A 1 931 ? -26.207 49.343 24.611 1 93.5 931 ARG A CA 1
ATOM 7289 C C . ARG A 1 931 ? -25.487 49.443 23.27 1 93.5 931 ARG A C 1
ATOM 7291 O O . ARG A 1 931 ? -24.255 49.463 23.221 1 93.5 931 ARG A O 1
ATOM 7298 N N . TYR A 1 932 ? -26.302 49.433 22.142 1 95.45 932 TYR A N 1
ATOM 7299 C CA . TYR A 1 932 ? -25.72 49.496 20.806 1 95.45 932 TYR A CA 1
ATOM 7300 C C . TYR A 1 932 ? -26.021 50.835 20.143 1 95.45 932 TYR A C 1
ATOM 7302 O O . TYR A 1 932 ? -27.002 51.498 20.487 1 95.45 932 TYR A O 1
ATOM 7310 N N . GLU A 1 933 ? -25.15 51.206 19.232 1 95.12 933 GLU A N 1
ATOM 7311 C CA . GLU A 1 933 ? -25.257 52.49 18.546 1 95.12 933 GLU A CA 1
ATOM 7312 C C . GLU A 1 933 ? -26.273 52.426 17.409 1 95.12 933 GLU A C 1
ATOM 7314 O O . GLU A 1 933 ? -26.25 51.495 16.601 1 95.12 933 GLU A O 1
ATOM 7319 N N . ASP A 1 934 ? -27.139 53.274 17.382 1 95.35 934 ASP A N 1
ATOM 7320 C CA . ASP A 1 934 ? -28.038 53.468 16.249 1 95.35 934 ASP A CA 1
ATOM 7321 C C . ASP A 1 934 ? -27.347 54.234 15.124 1 95.35 934 ASP A C 1
ATOM 7323 O O . ASP A 1 934 ? -27.239 55.461 15.176 1 95.35 934 ASP A O 1
ATOM 7327 N N . LEU A 1 935 ? -26.879 53.5 14.131 1 93.42 935 LEU A N 1
ATOM 7328 C CA . LEU A 1 935 ? -26.029 54.091 13.102 1 93.42 935 LEU A CA 1
ATOM 7329 C C . LEU A 1 935 ? -26.849 54.476 11.875 1 93.42 935 LEU A C 1
ATOM 7331 O O . LEU A 1 935 ? -26.523 55.444 11.185 1 93.42 935 LEU A O 1
ATOM 7335 N N . SER A 1 936 ? -27.898 53.541 11.624 1 90.79 936 SER A N 1
ATOM 7336 C CA . SER A 1 936 ? -28.618 53.762 10.374 1 90.79 936 SER A CA 1
ATOM 7337 C C . SER A 1 936 ? -30.006 53.132 10.416 1 90.79 936 SER A C 1
ATOM 7339 O O . SER A 1 936 ? -30.337 52.412 11.36 1 90.79 936 SER A O 1
ATOM 7341 N N . GLY A 1 937 ? -31.014 53.332 9.467 1 86.99 937 GLY A N 1
ATOM 7342 C CA . GLY A 1 937 ? -32.312 52.729 9.212 1 86.99 937 GLY A CA 1
ATOM 7343 C C . GLY A 1 937 ? -32.579 52.488 7.738 1 86.99 937 GLY A C 1
ATOM 7344 O O . GLY A 1 937 ? -31.696 52.687 6.901 1 86.99 937 GLY A O 1
ATOM 7345 N N . PRO A 1 938 ? -33.943 51.788 7.543 1 81.1 938 PRO A N 1
ATOM 7346 C CA . PRO A 1 938 ? -34.338 51.462 6.171 1 81.1 938 PRO A CA 1
ATOM 7347 C C . PRO A 1 938 ? -34.162 52.637 5.212 1 81.1 938 PRO A C 1
ATOM 7349 O O . PRO A 1 938 ? -33.979 52.434 4.009 1 81.1 938 PRO A O 1
ATOM 7352 N N . ASN A 1 939 ? -33.94 54.167 5.73 1 84.25 939 ASN A N 1
ATOM 7353 C CA . ASN A 1 939 ? -33.738 55.375 4.937 1 84.25 939 ASN A CA 1
ATOM 7354 C C . ASN A 1 939 ? -32.329 55.933 5.112 1 84.25 939 ASN A C 1
ATOM 7356 O O . ASN A 1 939 ? -32.047 57.06 4.702 1 84.25 939 ASN A O 1
ATOM 7360 N N . GLY A 1 940 ? -31.214 55.189 5.594 1 86.72 940 GLY A N 1
ATOM 7361 C CA . GLY A 1 940 ? -29.812 55.561 5.708 1 86.72 940 GLY A CA 1
ATOM 7362 C C . GLY A 1 940 ? -29.529 56.465 6.892 1 86.72 940 GLY A C 1
ATOM 7363 O O . GLY A 1 940 ? -28.412 56.962 7.047 1 86.72 940 GLY A O 1
ATOM 7364 N N . VAL A 1 941 ? -30.556 56.947 7.911 1 90.04 941 VAL A N 1
ATOM 7365 C CA . VAL A 1 941 ? -30.396 57.769 9.106 1 90.04 941 VAL A CA 1
ATOM 7366 C C . VAL A 1 941 ? -30.863 56.991 10.334 1 90.04 941 VAL A C 1
ATOM 7368 O O . VAL A 1 941 ? -31.692 56.085 10.225 1 90.04 941 VAL A O 1
ATOM 7371 N N . PRO A 1 942 ? -30.279 57.332 11.463 1 92.89 942 PRO A N 1
ATOM 7372 C CA . PRO A 1 942 ? -30.748 56.659 12.677 1 92.89 942 PRO A CA 1
ATOM 7373 C C . PRO A 1 942 ? -32.261 56.758 12.86 1 92.89 942 PRO A C 1
ATOM 7375 O O . PRO A 1 942 ? -32.846 57.819 12.629 1 92.89 942 PRO A O 1
ATOM 7378 N N . ASP A 1 943 ? -32.959 55.736 13.171 1 91.9 943 ASP A N 1
ATOM 7379 C CA . ASP A 1 943 ? -34.417 55.733 13.244 1 91.9 943 ASP A CA 1
ATOM 7380 C C . ASP A 1 943 ? -34.895 55.397 14.655 1 91.9 943 ASP A C 1
ATOM 7382 O O . ASP A 1 943 ? -36.076 55.113 14.864 1 91.9 943 ASP A O 1
ATOM 7386 N N . GLY A 1 944 ? -33.97 55.277 15.634 1 92.96 944 GLY A N 1
ATOM 7387 C CA . GLY A 1 944 ? -34.325 55.034 17.023 1 92.96 944 GLY A CA 1
ATOM 7388 C C . GLY A 1 944 ? -34.512 53.563 17.342 1 92.96 944 GLY A C 1
ATOM 7389 O O . GLY A 1 944 ? -34.926 53.21 18.449 1 92.96 944 GLY A O 1
ATOM 7390 N N . LYS A 1 945 ? -34.228 52.727 16.398 1 92.68 945 LYS A N 1
ATOM 7391 C CA . LYS A 1 945 ? -34.312 51.281 16.588 1 92.68 945 LYS A CA 1
ATOM 7392 C C . LYS A 1 945 ? -33.012 50.597 16.177 1 92.68 945 LYS A C 1
ATOM 7394 O O . LYS A 1 945 ? -32.406 50.959 15.166 1 92.68 945 LYS A O 1
ATOM 7399 N N . ILE A 1 946 ? -32.568 49.629 16.942 1 93.85 946 ILE A N 1
ATOM 7400 C CA . ILE A 1 946 ? -31.397 48.841 16.574 1 93.85 946 ILE A CA 1
ATOM 7401 C C . ILE A 1 946 ? -31.82 47.674 15.684 1 93.85 946 ILE A C 1
ATOM 7403 O O . ILE A 1 946 ? -32.641 46.845 16.085 1 93.85 946 ILE A O 1
ATOM 7407 N N . ASP A 1 947 ? -31.303 47.533 14.478 1 90.71 947 ASP A N 1
ATOM 7408 C CA . ASP A 1 947 ? -31.587 46.444 13.548 1 90.71 947 ASP A CA 1
ATOM 7409 C C . ASP A 1 947 ? -30.404 46.197 12.614 1 90.71 947 ASP A C 1
ATOM 7411 O O . ASP A 1 947 ? -29.275 46.589 12.917 1 90.71 947 ASP A O 1
ATOM 7415 N N . GLU A 1 948 ? -30.616 45.451 11.542 1 90.21 948 GLU A N 1
ATOM 7416 C CA . GLU A 1 948 ? -29.538 45.015 10.659 1 90.21 948 GLU A CA 1
ATOM 7417 C C . GLU A 1 948 ? -28.859 46.205 9.988 1 90.21 948 GLU A C 1
ATOM 7419 O O . GLU A 1 948 ? -27.691 46.124 9.601 1 90.21 948 GLU A O 1
ATOM 7424 N N . HIS A 1 949 ? -29.591 47.309 9.911 1 91.78 949 HIS A N 1
ATOM 7425 C CA . HIS A 1 949 ? -29.032 48.488 9.261 1 91.78 949 HIS A CA 1
ATOM 7426 C C . HIS A 1 949 ? -27.977 49.153 10.138 1 91.78 949 HIS A C 1
ATOM 7428 O O . HIS A 1 949 ? -27.193 49.975 9.659 1 91.78 949 HIS A O 1
ATOM 7434 N N . ASP A 1 950 ? -27.991 48.767 11.41 1 93.62 950 ASP A N 1
ATOM 7435 C CA . ASP A 1 950 ? -27.086 49.413 12.354 1 93.62 950 ASP A CA 1
ATOM 7436 C C . ASP A 1 950 ? -25.772 48.644 12.471 1 93.62 950 ASP A C 1
ATOM 7438 O O . ASP A 1 950 ? -24.9 49.009 13.262 1 93.62 950 ASP A O 1
ATOM 7442 N N . GLN A 1 951 ? -25.617 47.584 11.718 1 95.05 951 GLN A N 1
ATOM 7443 C CA . GLN A 1 951 ? -24.362 46.841 11.727 1 95.05 951 GLN A CA 1
ATOM 7444 C C . GLN A 1 951 ? -23.258 47.617 11.014 1 95.05 951 GLN A C 1
ATOM 7446 O O . GLN A 1 951 ? -23.533 48.406 10.108 1 95.05 951 GLN A O 1
ATOM 7451 N N . THR A 1 952 ? -22 47.446 11.458 1 94.95 952 THR A N 1
ATOM 7452 C CA . THR A 1 952 ? -20.829 48.105 10.893 1 94.95 952 THR A CA 1
ATOM 7453 C C . THR A 1 952 ? -19.584 47.24 11.069 1 94.95 952 THR A C 1
ATOM 7455 O O . THR A 1 952 ? -19.665 46.123 11.585 1 94.95 952 THR A O 1
ATOM 7458 N N . VAL A 1 953 ? -18.492 47.703 10.528 1 95.22 953 VAL A N 1
ATOM 7459 C CA . VAL A 1 953 ? -17.226 46.995 10.692 1 95.22 953 VAL A CA 1
ATOM 7460 C C . VAL A 1 953 ? -16.801 47.03 12.158 1 95.22 953 VAL A C 1
ATOM 7462 O O . VAL A 1 953 ? -16.751 48.098 12.772 1 95.22 953 VAL A O 1
ATOM 7465 N N . ILE A 1 954 ? -16.501 45.883 12.737 1 95.57 954 ILE A N 1
ATOM 7466 C CA . ILE A 1 954 ? -16.203 45.862 14.165 1 95.57 954 ILE A CA 1
ATOM 7467 C C . ILE A 1 954 ? -14.863 45.168 14.402 1 95.57 954 ILE A C 1
ATOM 7469 O O . ILE A 1 954 ? -14.419 45.035 15.545 1 95.57 954 ILE A O 1
ATOM 7473 N N . GLY A 1 955 ? -14.177 44.701 13.427 1 93.59 955 GLY A N 1
ATOM 7474 C CA . GLY A 1 955 ? -12.901 44.036 13.637 1 93.59 955 GLY A CA 1
ATOM 7475 C C . GLY A 1 955 ? -12.22 43.629 12.344 1 93.59 955 GLY A C 1
ATOM 7476 O O . GLY A 1 955 ? -12.714 43.93 11.255 1 93.59 955 GLY A O 1
ATOM 7477 N N . PHE A 1 956 ? -11.049 42.931 12.494 1 92.62 956 PHE A N 1
ATOM 7478 C CA . PHE A 1 956 ? -10.227 42.444 11.392 1 92.62 956 PHE A CA 1
ATOM 7479 C C . PHE A 1 956 ? -10.418 40.945 11.196 1 92.62 956 PHE A C 1
ATOM 7481 O O . PHE A 1 956 ? -11.067 40.285 12.01 1 92.62 956 PHE A O 1
ATOM 7488 N N . SER A 1 957 ? -9.88 40.456 10.055 1 88.13 957 SER A N 1
ATOM 7489 C CA . SER A 1 957 ? -9.947 39.025 9.775 1 88.13 957 SER A CA 1
ATOM 7490 C C . SER A 1 957 ? -9.183 38.221 10.821 1 88.13 957 SER A C 1
ATOM 7492 O O . SER A 1 957 ? -8.103 38.627 11.257 1 88.13 957 SER A O 1
ATOM 7494 N N . ASN A 1 958 ? -9.809 37.112 11.221 1 80.48 958 ASN A N 1
ATOM 7495 C CA . ASN A 1 958 ? -9.15 36.227 12.175 1 80.48 958 ASN A CA 1
ATOM 7496 C C . ASN A 1 958 ? -8.342 35.142 11.468 1 80.48 958 ASN A C 1
ATOM 7498 O O . ASN A 1 958 ? -7.48 34.507 12.078 1 80.48 958 ASN A O 1
ATOM 7502 N N . TRP A 1 959 ? -8.496 34.915 10.258 1 78.81 959 TRP A N 1
ATOM 7503 C CA . TRP A 1 959 ? -7.891 33.78 9.568 1 78.81 959 TRP A CA 1
ATOM 7504 C C . TRP A 1 959 ? -6.507 34.14 9.039 1 78.81 959 TRP A C 1
ATOM 7506 O O . TRP A 1 959 ? -5.641 33.272 8.908 1 78.81 959 TRP A O 1
ATOM 7516 N N . ALA A 1 960 ? -6.373 35.422 8.719 1 84.23 960 ALA A N 1
ATOM 7517 C CA . ALA A 1 960 ? -5.077 35.866 8.212 1 84.23 960 ALA A CA 1
ATOM 7518 C C . ALA A 1 960 ? -4.725 37.251 8.748 1 84.23 960 ALA A C 1
ATOM 7520 O O . ALA A 1 960 ? -5.246 38.26 8.267 1 84.23 960 ALA A O 1
ATOM 7521 N N . PRO A 1 961 ? -3.789 37.282 9.671 1 91.29 961 PRO A N 1
ATOM 7522 C CA . PRO A 1 961 ? -3.361 38.605 10.132 1 91.29 961 PRO A CA 1
ATOM 7523 C C . PRO A 1 961 ? -2.753 39.451 9.015 1 91.29 961 PRO A C 1
ATOM 7525 O O . PRO A 1 961 ? -2.073 38.92 8.134 1 91.29 961 PRO A O 1
ATOM 7528 N N . GLU A 1 962 ? -2.927 40.723 9.032 1 94.38 962 GLU A N 1
ATOM 7529 C CA . GLU A 1 962 ? -2.388 41.598 7.995 1 94.38 962 GLU A CA 1
ATOM 7530 C C . GLU A 1 962 ? -0.893 41.832 8.193 1 94.38 962 GLU A C 1
ATOM 7532 O O . GLU A 1 962 ? -0.173 42.128 7.237 1 94.38 962 GLU A O 1
ATOM 7537 N N . ILE A 1 963 ? -0.5 41.768 9.475 1 95.19 963 ILE A N 1
ATOM 7538 C CA . ILE A 1 963 ? 0.915 41.973 9.761 1 95.19 963 ILE A CA 1
ATOM 7539 C C . ILE A 1 963 ? 1.453 40.797 10.574 1 95.19 963 ILE A C 1
ATOM 7541 O O . ILE A 1 963 ? 0.867 40.418 11.591 1 95.19 963 ILE A O 1
ATOM 7545 N N . ILE A 1 964 ? 2.496 40.232 10.205 1 94.73 964 ILE A N 1
ATOM 7546 C CA . ILE A 1 964 ? 3.225 39.192 10.922 1 94.73 964 ILE A CA 1
ATOM 7547 C C . ILE A 1 964 ? 4.712 39.537 10.96 1 94.73 964 ILE A C 1
ATOM 7549 O O . ILE A 1 964 ? 5.259 40.062 9.987 1 94.73 964 ILE A O 1
ATOM 7553 N N . PHE A 1 965 ? 5.353 39.275 12.055 1 95.11 965 PHE A N 1
ATOM 7554 C CA . PHE A 1 965 ? 6.775 39.572 12.181 1 95.11 965 PHE A CA 1
ATOM 7555 C C . PHE A 1 965 ? 7.467 38.543 13.067 1 95.11 965 PHE A C 1
ATOM 7557 O O . PHE A 1 965 ? 6.807 37.805 13.802 1 95.11 965 PHE A O 1
ATOM 7564 N N . GLY A 1 966 ? 8.723 38.41 12.918 1 95.87 966 GLY A N 1
ATOM 7565 C CA . GLY A 1 966 ? 9.513 37.455 13.678 1 95.87 966 GLY A CA 1
ATOM 7566 C C . GLY A 1 966 ? 10.948 37.899 13.886 1 95.87 966 GLY A C 1
ATOM 7567 O O . GLY A 1 966 ? 11.489 38.666 13.085 1 95.87 966 GLY A O 1
ATOM 7568 N N . LEU A 1 967 ? 11.54 37.541 14.95 1 96.69 967 LEU A N 1
ATOM 7569 C CA . LEU A 1 967 ? 12.947 37.735 15.284 1 96.69 967 LEU A CA 1
ATOM 7570 C C . LEU A 1 967 ? 13.583 36.426 15.74 1 96.69 967 LEU A C 1
ATOM 7572 O O . LEU A 1 967 ? 13.094 35.785 16.674 1 96.69 967 LEU A O 1
ATOM 7576 N N . ALA A 1 968 ? 14.632 36.043 15.07 1 94.13 968 ALA A N 1
ATOM 7577 C CA . ALA A 1 968 ? 15.298 34.777 15.366 1 94.13 968 ALA A CA 1
ATOM 7578 C C . ALA A 1 968 ? 16.761 35.001 15.739 1 94.13 968 ALA A C 1
ATOM 7580 O O . ALA A 1 968 ? 17.648 34.895 14.888 1 94.13 968 ALA A O 1
ATOM 7581 N N . PRO A 1 969 ? 17.095 35.272 16.945 1 94.37 969 PRO A N 1
ATOM 7582 C CA . PRO A 1 969 ? 18.487 35.427 17.375 1 94.37 969 PRO A CA 1
ATOM 7583 C C . PRO A 1 969 ? 19.202 34.089 17.551 1 94.37 969 PRO A C 1
ATOM 7585 O O . PRO A 1 969 ? 18.595 33.115 18.005 1 94.37 969 PRO A O 1
ATOM 7588 N N . THR A 1 970 ? 20.38 34.041 17.191 1 92.08 970 THR A N 1
ATOM 7589 C CA . THR A 1 970 ? 21.267 32.903 17.408 1 92.08 970 THR A CA 1
ATOM 7590 C C . THR A 1 970 ? 22.585 33.355 18.029 1 92.08 970 THR A C 1
ATOM 7592 O O . THR A 1 970 ? 23.212 34.301 17.548 1 92.08 970 THR A O 1
ATOM 7595 N N . VAL A 1 971 ? 23.013 32.742 19.098 1 94.36 971 VAL A N 1
ATOM 7596 C CA . VAL A 1 971 ? 24.263 33.053 19.783 1 94.36 971 VAL A CA 1
ATOM 7597 C C . VAL A 1 971 ? 25.079 31.777 19.975 1 94.36 971 VAL A C 1
ATOM 7599 O O . VAL A 1 971 ? 24.543 30.745 20.387 1 94.36 971 VAL A O 1
ATOM 7602 N N . GLN A 1 972 ? 26.233 31.858 19.557 1 91.14 972 GLN A N 1
ATOM 7603 C CA . GLN A 1 972 ? 27.168 30.759 19.779 1 91.14 972 GLN A CA 1
ATOM 7604 C C . GLN A 1 972 ? 28.372 31.219 20.595 1 91.14 972 GLN A C 1
ATOM 7606 O O . GLN A 1 972 ? 28.976 32.251 20.294 1 91.14 972 GLN A O 1
ATOM 7611 N N . TRP A 1 973 ? 28.679 30.567 21.705 1 93.01 973 TRP A N 1
ATOM 7612 C CA . TRP A 1 973 ? 29.868 30.789 22.521 1 93.01 973 TRP A CA 1
ATOM 7613 C C . TRP A 1 973 ? 30.637 29.488 22.729 1 93.01 973 TRP A C 1
ATOM 7615 O O . TRP A 1 973 ? 30.215 28.628 23.505 1 93.01 973 TRP A O 1
ATOM 7625 N N . LYS A 1 974 ? 31.719 29.321 22.097 1 88.14 974 LYS A N 1
ATOM 7626 C CA . LYS A 1 974 ? 32.49 28.081 22.108 1 88.14 974 LYS A CA 1
ATOM 7627 C C . LYS A 1 974 ? 31.61 26.883 21.764 1 88.14 974 LYS A C 1
ATOM 7629 O O . LYS A 1 974 ? 30.97 26.858 20.711 1 88.14 974 LYS A O 1
ATOM 7634 N N . ASN A 1 975 ? 31.401 25.994 22.792 1 89.19 975 ASN A N 1
ATOM 7635 C CA . ASN A 1 975 ? 30.64 24.781 22.514 1 89.19 975 ASN A CA 1
ATOM 7636 C C . ASN A 1 975 ? 29.168 24.946 22.885 1 89.19 975 ASN A C 1
ATOM 7638 O O . ASN A 1 975 ? 28.375 24.018 22.719 1 89.19 975 ASN A O 1
ATOM 7642 N N . PHE A 1 976 ? 28.793 26.199 23.266 1 94.2 976 PHE A N 1
ATOM 7643 C CA . PHE A 1 976 ? 27.401 26.478 23.599 1 94.2 976 PHE A CA 1
ATOM 7644 C C . PHE A 1 976 ? 26.707 27.211 22.457 1 94.2 976 PHE A C 1
ATOM 7646 O O . PHE A 1 976 ? 27.308 28.069 21.808 1 94.2 976 PHE A O 1
ATOM 7653 N N . ASP A 1 977 ? 25.468 26.889 22.185 1 91.33 977 ASP A N 1
ATOM 7654 C CA . ASP A 1 977 ? 24.692 27.622 21.19 1 91.33 977 ASP A CA 1
ATOM 7655 C C . ASP A 1 977 ? 23.272 27.885 21.686 1 91.33 977 ASP A C 1
ATOM 7657 O O . ASP A 1 977 ? 22.718 27.093 22.451 1 91.33 977 ASP A O 1
ATOM 7661 N N . LEU A 1 978 ? 22.267 29.456 21.126 1 93.73 978 LEU A N 1
ATOM 7662 C CA . LEU A 1 978 ? 20.905 29.881 21.431 1 93.73 978 LEU A CA 1
ATOM 7663 C C . LEU A 1 978 ? 20.191 30.364 20.174 1 93.73 978 LEU A C 1
ATOM 7665 O O . LEU A 1 978 ? 20.732 31.179 19.422 1 93.73 978 LEU A O 1
ATOM 7669 N N . ASN A 1 979 ? 19.529 29.307 20.077 1 92.23 979 ASN A N 1
ATOM 7670 C CA . ASN A 1 979 ? 18.658 29.69 18.971 1 92.23 979 ASN A CA 1
ATOM 7671 C C . ASN A 1 979 ? 17.226 29.928 19.441 1 92.23 979 ASN A C 1
ATOM 7673 O O . ASN A 1 979 ? 16.644 29.083 20.124 1 92.23 979 ASN A O 1
ATOM 7677 N N . ALA A 1 980 ? 16.687 30.991 19.138 1 93.55 980 ALA A N 1
ATOM 7678 C CA . ALA A 1 980 ? 15.325 31.311 19.556 1 93.55 980 ALA A CA 1
ATOM 7679 C C . ALA A 1 980 ? 14.53 31.93 18.41 1 93.55 980 ALA A C 1
ATOM 7681 O O . ALA A 1 980 ? 15.108 32.374 17.415 1 93.55 980 ALA A O 1
ATOM 7682 N N . LEU A 1 981 ? 13.236 31.846 18.478 1 94.65 981 LEU A N 1
ATOM 7683 C CA . LEU A 1 981 ? 12.317 32.525 17.57 1 94.65 981 LEU A CA 1
ATOM 7684 C C . LEU A 1 981 ? 11.199 33.215 18.343 1 94.65 981 LEU A C 1
ATOM 7686 O O . LEU A 1 981 ? 10.449 32.563 19.073 1 94.65 981 LEU A O 1
ATOM 7690 N N . ILE A 1 982 ? 11.149 34.474 18.262 1 96.62 982 ILE A N 1
ATOM 7691 C CA . ILE A 1 982 ? 10.037 35.277 18.759 1 96.62 982 ILE A CA 1
ATOM 7692 C C . ILE A 1 982 ? 9.156 35.718 17.591 1 96.62 982 ILE A C 1
ATOM 7694 O O . ILE A 1 982 ? 9.636 36.352 16.649 1 96.62 982 ILE A O 1
ATOM 7698 N N . GLN A 1 983 ? 7.935 35.359 17.636 1 95.38 983 GLN A N 1
ATOM 7699 C CA . GLN A 1 983 ? 7.002 35.659 16.554 1 95.38 983 GLN A CA 1
ATOM 7700 C C . GLN A 1 983 ? 5.807 36.458 17.064 1 95.38 983 GLN A C 1
ATOM 7702 O O . GLN A 1 983 ? 5.375 36.28 18.205 1 95.38 983 GLN A O 1
ATOM 7707 N N . GLY A 1 984 ? 5.301 37.289 16.216 1 94.34 984 GLY A N 1
ATOM 7708 C CA . GLY A 1 984 ? 4.119 38.058 16.572 1 94.34 984 GLY A CA 1
ATOM 7709 C C . GLY A 1 984 ? 3.228 38.368 15.384 1 94.34 984 GLY A C 1
ATOM 7710 O O . GLY A 1 984 ? 3.632 38.183 14.234 1 94.34 984 GLY A O 1
ATOM 7711 N N . ALA A 1 985 ? 2.028 38.736 15.632 1 94.35 985 ALA A N 1
ATOM 7712 C CA . ALA A 1 985 ? 1.049 39.163 14.635 1 94.35 985 ALA A CA 1
ATOM 7713 C C . ALA A 1 985 ? 0.165 40.282 15.179 1 94.35 985 ALA A C 1
ATOM 7715 O O . ALA A 1 985 ? -0.059 40.372 16.388 1 94.35 985 ALA A O 1
ATOM 7716 N N . THR A 1 986 ? -0.217 41.172 14.329 1 94.06 986 THR A N 1
ATOM 7717 C CA . THR A 1 986 ? -1.141 42.243 14.686 1 94.06 986 THR A CA 1
ATOM 7718 C C . THR A 1 986 ? -2.121 42.513 13.548 1 94.06 986 THR A C 1
ATOM 7720 O O . THR A 1 986 ? -2.013 41.918 12.474 1 94.06 986 THR A O 1
ATOM 7723 N N . ARG A 1 987 ? -3.214 43.327 13.877 1 94.39 987 ARG A N 1
ATOM 7724 C CA . ARG A 1 987 ? -4.325 43.593 12.969 1 94.39 987 ARG A CA 1
ATOM 7725 C C . ARG A 1 987 ? -5.094 42.315 12.654 1 94.39 987 ARG A C 1
ATOM 7727 O O . ARG A 1 987 ? -5.295 41.976 11.486 1 94.39 987 ARG A O 1
ATOM 7734 N N . THR A 1 988 ? -5.347 41.645 13.645 1 92.93 988 THR A N 1
ATOM 7735 C CA . THR A 1 988 ? -6.17 40.442 13.695 1 92.93 988 THR A CA 1
ATOM 7736 C C . THR A 1 988 ? -7.088 40.465 14.913 1 92.93 988 THR A C 1
ATOM 7738 O O . THR A 1 988 ? -6.745 41.047 15.944 1 92.93 988 THR A O 1
ATOM 7741 N N . SER A 1 989 ? -8.243 39.953 14.717 1 94.05 989 SER A N 1
ATOM 7742 C CA . SER A 1 989 ? -9.242 39.957 15.781 1 94.05 989 SER A CA 1
ATOM 7743 C C . SER A 1 989 ? -9.813 38.561 16.008 1 94.05 989 SER A C 1
ATOM 7745 O O . SER A 1 989 ? -9.731 37.7 15.129 1 94.05 989 SER A O 1
ATOM 7747 N N . ILE A 1 990 ? -10.244 38.325 17.211 1 92.3 990 ILE A N 1
ATOM 7748 C CA . ILE A 1 990 ? -10.95 37.093 17.545 1 92.3 990 ILE A CA 1
ATOM 7749 C C . ILE A 1 990 ? -12.307 37.426 18.16 1 92.3 990 ILE A C 1
ATOM 7751 O O . ILE A 1 990 ? -12.422 38.359 18.959 1 92.3 990 ILE A O 1
ATOM 7755 N N . SER A 1 991 ? -13.345 36.885 17.648 1 92.22 991 SER A N 1
ATOM 7756 C CA . SER A 1 991 ? -14.69 37.051 18.191 1 92.22 991 SER A CA 1
ATOM 7757 C C . SER A 1 991 ? -15.003 35.98 19.23 1 92.22 991 SER A C 1
ATOM 7759 O O . SER A 1 991 ? -15.189 34.811 18.887 1 92.22 991 SER A O 1
ATOM 7761 N N . LEU A 1 992 ? -15.126 36.389 20.436 1 91.96 992 LEU A N 1
ATOM 7762 C CA . LEU A 1 992 ? -15.369 35.446 21.522 1 91.96 992 LEU A CA 1
ATOM 7763 C C . LEU A 1 992 ? -16.856 35.135 21.65 1 91.96 992 LEU A C 1
ATOM 7765 O O . LEU A 1 992 ? -17.7 35.974 21.324 1 91.96 992 LEU A O 1
ATOM 7769 N N . GLY A 1 993 ? -17.136 33.936 22.03 1 88.75 993 GLY A N 1
ATOM 7770 C CA . GLY A 1 993 ? -18.541 33.591 22.18 1 88.75 993 GLY A CA 1
ATOM 7771 C C . GLY A 1 993 ? -18.771 32.428 23.127 1 88.75 993 GLY A C 1
ATOM 7772 O O . GLY A 1 993 ? -17.824 31.902 23.715 1 88.75 993 GLY A O 1
ATOM 7773 N N . GLU A 1 994 ? -20.005 32.293 23.396 1 88.71 994 GLU A N 1
ATOM 7774 C CA . GLU A 1 994 ? -20.534 31.156 24.143 1 88.71 994 GLU A CA 1
ATOM 7775 C C . GLU A 1 994 ? -20.024 31.154 25.581 1 88.71 994 GLU A C 1
ATOM 7777 O O . GLU A 1 994 ? -20.012 32.195 26.242 1 88.71 994 GLU A O 1
ATOM 7782 N N . THR A 1 995 ? -19.6 30.046 26.134 1 85.89 995 THR A N 1
ATOM 7783 C CA . THR A 1 995 ? -19.294 29.911 27.553 1 85.89 995 THR A CA 1
ATOM 7784 C C . THR A 1 995 ? -18.066 30.739 27.923 1 85.89 995 THR A C 1
ATOM 7786 O O . THR A 1 995 ? -17.89 31.114 29.084 1 85.89 995 THR A O 1
ATOM 7789 N N . LEU A 1 996 ? -17.322 31.128 27.068 1 88.14 996 LEU A N 1
ATOM 7790 C CA . LEU A 1 996 ? -16.119 31.902 27.355 1 88.14 996 LEU A CA 1
ATOM 7791 C C . LEU A 1 996 ? -16.477 33.304 27.836 1 88.14 996 LEU A C 1
ATOM 7793 O O . LEU A 1 996 ? -15.738 33.904 28.62 1 88.14 996 LEU A O 1
ATOM 7797 N N . VAL A 1 997 ? -17.663 33.791 27.351 1 88.78 997 VAL A N 1
ATOM 7798 C CA . VAL A 1 997 ? -17.967 35.172 27.711 1 88.78 997 VAL A CA 1
ATOM 7799 C C . VAL A 1 997 ? -19.399 35.267 28.232 1 88.78 997 VAL A C 1
ATOM 7801 O O . VAL A 1 997 ? -19.787 36.28 28.819 1 88.78 997 VAL A O 1
ATOM 7804 N N . MET A 1 998 ? -20.114 34.247 28.019 1 89.12 998 MET A N 1
ATOM 7805 C CA . MET A 1 998 ? -21.503 34.225 28.471 1 89.12 998 MET A CA 1
ATOM 7806 C C . MET A 1 998 ? -21.714 33.143 29.525 1 89.12 998 MET A C 1
ATOM 7808 O O . MET A 1 998 ? -21.861 31.966 29.192 1 89.12 998 MET A O 1
ATOM 7812 N N . PRO A 1 999 ? -21.845 33.595 30.727 1 91.4 999 PRO A N 1
ATOM 7813 C CA . PRO A 1 999 ? -22.081 32.583 31.76 1 91.4 999 PRO A CA 1
ATOM 7814 C C . PRO A 1 999 ? -23.383 31.814 31.546 1 91.4 999 PRO A C 1
ATOM 7816 O O . PRO A 1 999 ? -24.375 32.388 31.089 1 91.4 999 PRO A O 1
ATOM 7819 N N . PHE A 1 1000 ? -23.405 30.585 31.828 1 91.27 1000 PHE A N 1
ATOM 7820 C CA . PHE A 1 1000 ? -24.571 29.709 31.814 1 91.27 1000 PHE A CA 1
ATOM 7821 C C . PHE A 1 1000 ? -25.052 29.47 30.388 1 91.27 1000 PHE A C 1
ATOM 7823 O O . PHE A 1 1000 ? -26.206 29.094 30.171 1 91.27 1000 PHE A O 1
ATOM 7830 N N . PHE A 1 1001 ? -24.245 29.828 29.381 1 88.9 1001 PHE A N 1
ATOM 7831 C CA . PHE A 1 1001 ? -24.604 29.556 27.994 1 88.9 1001 PHE A CA 1
ATOM 7832 C C . PHE A 1 1001 ? -25.02 28.101 27.817 1 88.9 1001 PHE A C 1
ATOM 7834 O O . PHE A 1 1001 ? -24.328 27.192 28.281 1 88.9 1001 PHE A O 1
ATOM 7841 N N . ASP A 1 1002 ? -26.206 27.877 27.173 1 87.11 1002 ASP A N 1
ATOM 7842 C CA . ASP A 1 1002 ? -26.751 26.54 26.964 1 87.11 1002 ASP A CA 1
ATOM 7843 C C . ASP A 1 1002 ? -26.812 25.76 28.275 1 87.11 1002 ASP A C 1
ATOM 7845 O O . ASP A 1 1002 ? -26.463 24.578 28.317 1 87.11 1002 ASP A O 1
ATOM 7849 N N . SER A 1 1003 ? -27.118 26.504 29.402 1 87.76 1003 SER A N 1
ATOM 7850 C CA . SER A 1 1003 ? -27.228 25.944 30.745 1 87.76 1003 SER A CA 1
ATOM 7851 C C . SER A 1 1003 ? -25.889 25.394 31.226 1 87.76 1003 SER A C 1
ATOM 7853 O O . SER A 1 1003 ? -25.839 24.34 31.864 1 87.76 1003 SER A O 1
ATOM 7855 N N . GLY A 1 1004 ? -24.902 26.065 30.826 1 91.48 1004 GLY A N 1
ATOM 7856 C CA . GLY A 1 1004 ? -23.579 25.528 31.102 1 91.48 1004 GLY A CA 1
ATOM 7857 C C . GLY A 1 1004 ? -22.872 26.237 32.241 1 91.48 1004 GLY A C 1
ATOM 7858 O O . GLY A 1 1004 ? -23.517 26.726 33.171 1 91.48 1004 GLY A O 1
ATOM 7859 N N . SER A 1 1005 ? -21.56 26.133 32.253 1 92.96 1005 SER A N 1
ATOM 7860 C CA . SER A 1 1005 ? -20.697 26.668 33.302 1 92.96 1005 SER A CA 1
ATOM 7861 C C . SER A 1 1005 ? -20.398 28.145 33.071 1 92.96 1005 SER A C 1
ATOM 7863 O O . SER A 1 1005 ? -21.138 28.831 32.362 1 92.96 1005 SER A O 1
ATOM 7865 N N . ALA A 1 1006 ? -19.45 28.67 33.779 1 94.39 1006 ALA A N 1
ATOM 7866 C CA . ALA A 1 1006 ? -18.943 30.035 33.664 1 94.39 1006 ALA A CA 1
ATOM 7867 C C . ALA A 1 1006 ? -17.441 30.086 33.929 1 94.39 1006 ALA A C 1
ATOM 7869 O O . ALA A 1 1006 ? -16.862 29.127 34.443 1 94.39 1006 ALA A O 1
ATOM 7870 N N . THR A 1 1007 ? -16.894 31.186 33.58 1 94.51 1007 THR A N 1
ATOM 7871 C CA . THR A 1 1007 ? -15.457 31.336 33.783 1 94.51 1007 THR A CA 1
ATOM 7872 C C . THR A 1 1007 ? -15.171 32.118 35.062 1 94.51 1007 THR A C 1
ATOM 7874 O O . THR A 1 1007 ? -16.042 32.827 35.571 1 94.51 1007 THR A O 1
ATOM 7877 N N . LYS A 1 1008 ? -13.977 31.983 35.58 1 95.83 1008 LYS A N 1
ATOM 7878 C CA . LYS A 1 1008 ? -13.556 32.727 36.764 1 95.83 1008 LYS A CA 1
ATOM 7879 C C . LYS A 1 1008 ? -13.544 34.228 36.494 1 95.83 1008 LYS A C 1
ATOM 7881 O O . LYS A 1 1008 ? -13.791 35.029 37.398 1 95.83 1008 LYS A O 1
ATOM 7886 N N . LEU A 1 1009 ? -13.28 34.616 35.308 1 94.86 1009 LEU A N 1
ATOM 7887 C CA . LEU A 1 1009 ? -13.268 36.026 34.935 1 94.86 1009 LEU A CA 1
ATOM 7888 C C . LEU A 1 1009 ? -14.67 36.621 35.011 1 94.86 1009 LEU A C 1
ATOM 7890 O O . LEU A 1 1009 ? -14.84 37.768 35.431 1 94.86 1009 LEU A O 1
ATOM 7894 N N . GLN A 1 1010 ? -15.628 35.909 34.628 1 94.81 1010 GLN A N 1
ATOM 7895 C CA . GLN A 1 1010 ? -17.014 36.356 34.703 1 94.81 1010 GLN A CA 1
ATOM 7896 C C . GLN A 1 1010 ? -17.46 36.527 36.153 1 94.81 1010 GLN A C 1
ATOM 7898 O O . GLN A 1 1010 ? -18.27 37.404 36.46 1 94.81 1010 GLN A O 1
ATOM 7903 N N . PHE A 1 1011 ? -17.048 35.64 36.942 1 96.13 1011 PHE A N 1
ATOM 7904 C CA . PHE A 1 1011 ? -17.366 35.725 38.363 1 96.13 1011 PHE A CA 1
ATOM 7905 C C . PHE A 1 1011 ? -16.692 36.936 38.997 1 96.13 1011 PHE A C 1
ATOM 7907 O O . PHE A 1 1011 ? -17.327 37.686 39.741 1 96.13 1011 PHE A O 1
ATOM 7914 N N . SER A 1 1012 ? -15.445 37.182 38.625 1 95.42 1012 SER A N 1
ATOM 7915 C CA . SER A 1 1012 ? -14.637 38.165 39.339 1 95.42 1012 SER A CA 1
ATOM 7916 C C . SER A 1 1012 ? -14.85 39.567 38.779 1 95.42 1012 SER A C 1
ATOM 7918 O O . SER A 1 1012 ? -14.569 40.56 39.454 1 95.42 1012 SER A O 1
ATOM 7920 N N . ASP A 1 1013 ? -15.408 39.643 37.509 1 95.61 1013 ASP A N 1
ATOM 7921 C CA . ASP A 1 1013 ? -15.388 40.963 36.886 1 95.61 1013 ASP A CA 1
ATOM 7922 C C . ASP A 1 1013 ? -16.622 41.176 36.013 1 95.61 1013 ASP A C 1
ATOM 7924 O O . ASP A 1 1013 ? -16.505 41.546 34.842 1 95.61 1013 ASP A O 1
ATOM 7928 N N . HIS A 1 1014 ? -17.777 40.977 36.547 1 95.44 1014 HIS A N 1
ATOM 7929 C CA . HIS A 1 1014 ? -19.018 41.3 35.853 1 95.44 1014 HIS A CA 1
ATOM 7930 C C . HIS A 1 1014 ? -19.639 42.58 36.402 1 95.44 1014 HIS A C 1
ATOM 7932 O O . HIS A 1 1014 ? -19.242 43.061 37.466 1 95.44 1014 HIS A O 1
ATOM 7938 N N . TRP A 1 1015 ? -20.533 43.123 35.681 1 95.37 1015 TRP A N 1
ATOM 7939 C CA . TRP A 1 1015 ? -21.19 44.379 36.026 1 95.37 1015 TRP A CA 1
ATOM 7940 C C . TRP A 1 1015 ? -22.051 44.219 37.274 1 95.37 1015 TRP A C 1
ATOM 7942 O O . TRP A 1 1015 ? -22.824 43.264 37.384 1 95.37 1015 TRP A O 1
ATOM 7952 N N . THR A 1 1016 ? -21.906 45.031 38.23 1 93.5 1016 THR A N 1
ATOM 7953 C CA . THR A 1 1016 ? -22.745 45.263 39.4 1 93.5 1016 THR A CA 1
ATOM 7954 C C . THR A 1 1016 ? -22.913 46.758 39.656 1 93.5 1016 THR A C 1
ATOM 7956 O O . THR A 1 1016 ? -22.173 47.575 39.104 1 93.5 1016 THR A O 1
ATOM 7959 N N . PRO A 1 1017 ? -23.903 47.118 40.353 1 90.92 1017 PRO A N 1
ATOM 7960 C CA . PRO A 1 1017 ? -24.048 48.547 40.637 1 90.92 1017 PRO A CA 1
ATOM 7961 C C . PRO A 1 1017 ? -22.777 49.166 41.215 1 90.92 1017 PRO A C 1
ATOM 7963 O O . PRO A 1 1017 ? -22.539 50.365 41.049 1 90.92 1017 PRO A O 1
ATOM 7966 N N . ASP A 1 1018 ? -21.951 48.339 41.872 1 93.15 1018 ASP A N 1
ATOM 7967 C CA . ASP A 1 1018 ? -20.712 48.824 42.473 1 93.15 1018 ASP A CA 1
ATOM 7968 C C . ASP A 1 1018 ? -19.527 48.613 41.534 1 93.15 1018 ASP A C 1
ATOM 7970 O O . ASP A 1 1018 ? -18.407 49.031 41.835 1 93.15 1018 ASP A O 1
ATOM 7974 N N . ASN A 1 1019 ? -19.69 47.883 40.362 1 94.86 1019 ASN A N 1
ATOM 7975 C CA . ASN A 1 1019 ? -18.692 47.595 39.337 1 94.86 1019 ASN A CA 1
ATOM 7976 C C . ASN A 1 1019 ? -19.231 47.871 37.936 1 94.86 1019 ASN A C 1
ATOM 7978 O O . ASN A 1 1019 ? -19.483 46.94 37.169 1 94.86 1019 ASN A O 1
ATOM 7982 N N . THR A 1 1020 ? -19.237 49.104 37.455 1 93.1 1020 THR A N 1
ATOM 7983 C CA . THR A 1 1020 ? -19.996 49.498 36.273 1 93.1 1020 THR A CA 1
ATOM 7984 C C . THR A 1 1020 ? -19.107 49.493 35.033 1 93.1 1020 THR A C 1
ATOM 7986 O O . THR A 1 1020 ? -19.601 49.592 33.908 1 93.1 1020 THR A O 1
ATOM 7989 N N . ASN A 1 1021 ? -17.798 49.665 35.107 1 89.54 1021 ASN A N 1
ATOM 7990 C CA . ASN A 1 1021 ? -16.893 49.606 33.964 1 89.54 1021 ASN A CA 1
ATOM 7991 C C . ASN A 1 1021 ? -16.341 48.198 33.758 1 89.54 1021 ASN A C 1
ATOM 7993 O O . ASN A 1 1021 ? -15.211 48.031 33.295 1 89.54 1021 ASN A O 1
ATOM 7997 N N . ALA A 1 1022 ? -17.111 46.974 34.15 1 93.95 1022 ALA A N 1
ATOM 7998 C CA . ALA A 1 1022 ? -16.713 45.573 34.039 1 93.95 1022 ALA A CA 1
ATOM 7999 C C . ALA A 1 1022 ? -16.753 45.104 32.588 1 93.95 1022 ALA A C 1
ATOM 8001 O O . ALA A 1 1022 ? -17.574 45.577 31.799 1 93.95 1022 ALA A O 1
ATOM 8002 N N . PRO A 1 1023 ? -15.867 44.121 32.196 1 92.81 1023 PRO A N 1
ATOM 8003 C CA . PRO A 1 1023 ? -15.864 43.605 30.825 1 92.81 1023 PRO A CA 1
ATOM 8004 C C . PRO A 1 1023 ? -17.059 42.7 30.533 1 92.81 1023 PRO A C 1
ATOM 8006 O O . PRO A 1 1023 ? -17.367 42.434 29.368 1 92.81 1023 PRO A O 1
ATOM 8009 N N . TYR A 1 1024 ? -17.773 42.258 31.599 1 94.4 1024 TYR A N 1
ATOM 8010 C CA . TYR A 1 1024 ? -18.914 41.374 31.39 1 94.4 1024 TYR A CA 1
ATOM 8011 C C . TYR A 1 1024 ? -20.194 41.998 31.933 1 94.4 1024 TYR A C 1
ATOM 8013 O O . TYR A 1 1024 ? -20.18 42.644 32.983 1 94.4 1024 TYR A O 1
ATOM 8021 N N . PRO A 1 1025 ? -21.262 41.786 31.211 1 93.06 1025 PRO A N 1
ATOM 8022 C CA . PRO A 1 1025 ? -22.527 42.4 31.622 1 93.06 1025 PRO A CA 1
ATOM 8023 C C . PRO A 1 1025 ? -23.084 41.798 32.91 1 93.06 1025 PRO A C 1
ATOM 8025 O O . PRO A 1 1025 ? -22.487 40.877 33.473 1 93.06 1025 PRO A O 1
ATOM 8028 N N . ARG A 1 1026 ? -24.165 42.427 33.337 1 91.23 1026 ARG A N 1
ATOM 8029 C CA . ARG A 1 1026 ? -24.805 41.92 34.547 1 91.23 1026 ARG A CA 1
ATOM 8030 C C . ARG A 1 1026 ? -25.203 40.457 34.385 1 91.23 1026 ARG A C 1
ATOM 8032 O O . ARG A 1 1026 ? -25.572 40.027 33.29 1 91.23 1026 ARG A O 1
ATOM 8039 N N . LEU A 1 1027 ? -25.186 39.669 35.46 1 90.42 1027 LEU A N 1
ATOM 8040 C CA . LEU A 1 1027 ? -25.53 38.252 35.424 1 90.42 1027 LEU A CA 1
ATOM 8041 C C . LEU A 1 1027 ? -27.039 38.062 35.308 1 90.42 1027 LEU A C 1
ATOM 8043 O O . LEU A 1 1027 ? -27.805 38.679 36.051 1 90.42 1027 LEU A O 1
ATOM 8047 N N . THR A 1 1028 ? -27.427 37.314 34.335 1 84.47 1028 THR A N 1
ATOM 8048 C CA . THR A 1 1028 ? -28.836 36.962 34.198 1 84.47 1028 THR A CA 1
ATOM 8049 C C . THR A 1 1028 ? -29 35.457 34.003 1 84.47 1028 THR A C 1
ATOM 8051 O O . THR A 1 1028 ? -28.04 34.76 33.67 1 84.47 1028 THR A O 1
ATOM 8054 N N . SER A 1 1029 ? -30.104 34.788 34.617 1 68.94 1029 SER A N 1
ATOM 8055 C CA . SER A 1 1029 ? -30.32 33.348 34.527 1 68.94 1029 SER A CA 1
ATOM 8056 C C . SER A 1 1029 ? -30.342 32.882 33.075 1 68.94 1029 SER A C 1
ATOM 8058 O O . SER A 1 1029 ? -29.877 31.784 32.762 1 68.94 1029 SER A O 1
ATOM 8060 N N . GLU A 1 1030 ? -31.307 33.09 32.407 1 60.06 1030 GLU A N 1
ATOM 8061 C CA . GLU A 1 1030 ? -31.352 32.614 31.027 1 60.06 1030 GLU A CA 1
ATOM 8062 C C . GLU A 1 1030 ? -30.674 33.6 30.081 1 60.06 1030 GLU A C 1
ATOM 8064 O O . GLU A 1 1030 ? -30.745 34.813 30.284 1 60.06 1030 GLU A O 1
ATOM 8069 N N . VAL A 1 1031 ? -29.596 33.035 29.469 1 52.36 1031 VAL A N 1
ATOM 8070 C CA . VAL A 1 1031 ? -29.012 33.875 28.429 1 52.36 1031 VAL A CA 1
ATOM 8071 C C . VAL A 1 1031 ? -30.12 34.595 27.663 1 52.36 1031 VAL A C 1
ATOM 8073 O O . VAL A 1 1031 ? -30.46 34.21 26.542 1 52.36 1031 VAL A O 1
ATOM 8076 N N . THR A 1 1032 ? -31.305 34.334 28.17 1 47.02 1032 THR A N 1
ATOM 8077 C CA . THR A 1 1032 ? -32.442 34.877 27.436 1 47.02 1032 THR A CA 1
ATOM 8078 C C . THR A 1 1032 ? -32.126 36.272 26.905 1 47.02 1032 THR A C 1
ATOM 8080 O O . THR A 1 1032 ? -32.849 36.798 26.056 1 47.02 1032 THR A O 1
ATOM 8083 N N . VAL A 1 1033 ? -31.261 36.876 27.816 1 54 1033 VAL A N 1
ATOM 8084 C CA . VAL A 1 1033 ? -31.392 38.232 27.293 1 54 1033 VAL A CA 1
ATOM 8085 C C . VAL A 1 1033 ? -30.564 38.376 26.018 1 54 1033 VAL A C 1
ATOM 8087 O O . VAL A 1 1033 ? -29.332 38.403 26.07 1 54 1033 VAL A O 1
ATOM 8090 N N . ASN A 1 1034 ? -30.903 37.344 25.383 1 63 1034 ASN A N 1
ATOM 8091 C CA . ASN A 1 1034 ? -30.531 37.368 23.973 1 63 1034 ASN A CA 1
ATOM 8092 C C . ASN A 1 1034 ? -29.687 38.594 23.636 1 63 1034 ASN A C 1
ATOM 8094 O O . ASN A 1 1034 ? -28.858 38.552 22.726 1 63 1034 ASN A O 1
ATOM 8098 N N . ASN A 1 1035 ? -30.02 40.177 24.098 1 82.8 1035 ASN A N 1
ATOM 8099 C CA . ASN A 1 1035 ? -29.34 41.421 23.754 1 82.8 1035 ASN A CA 1
ATOM 8100 C C . ASN A 1 1035 ? -27.824 41.272 23.83 1 82.8 1035 ASN A C 1
ATOM 8102 O O . ASN A 1 1035 ? -27.101 41.793 22.978 1 82.8 1035 ASN A O 1
ATOM 8106 N N . HIS A 1 1036 ? -27.423 40.476 24.716 1 85.48 1036 HIS A N 1
ATOM 8107 C CA . HIS A 1 1036 ? -25.989 40.331 24.938 1 85.48 1036 HIS A CA 1
ATOM 8108 C C . HIS A 1 1036 ? -25.369 39.37 23.928 1 85.48 1036 HIS A C 1
ATOM 8110 O O . HIS A 1 1036 ? -24.145 39.31 23.793 1 85.48 1036 HIS A O 1
ATOM 8116 N N . ARG A 1 1037 ? -26.098 38.659 23.128 1 86.5 1037 ARG A N 1
ATOM 8117 C CA . ARG A 1 1037 ? -25.569 37.605 22.267 1 86.5 1037 ARG A CA 1
ATOM 8118 C C . ARG A 1 1037 ? -25.359 38.114 20.845 1 86.5 1037 ARG A C 1
ATOM 8120 O O . ARG A 1 1037 ? -24.901 37.37 19.975 1 86.5 1037 ARG A O 1
ATOM 8127 N N . GLN A 1 1038 ? -25.668 39.309 20.65 1 89.67 1038 GLN A N 1
ATOM 8128 C CA . GLN A 1 1038 ? -25.531 39.835 19.296 1 89.67 1038 GLN A CA 1
ATOM 8129 C C . GLN A 1 1038 ? -24.064 40.039 18.93 1 89.67 1038 GLN A C 1
ATOM 8131 O O . GLN A 1 1038 ? -23.256 40.43 19.776 1 89.67 1038 GLN A O 1
ATOM 8136 N N . PRO A 1 1039 ? -23.721 39.695 17.694 1 91.75 1039 PRO A N 1
ATOM 8137 C CA . PRO A 1 1039 ? -22.366 40.05 17.266 1 91.75 1039 PRO A CA 1
ATOM 8138 C C . PRO A 1 1039 ? -22.076 41.543 17.402 1 91.75 1039 PRO A C 1
ATOM 8140 O O . PRO A 1 1039 ? -22.804 42.37 16.847 1 91.75 1039 PRO A O 1
ATOM 8143 N N . SER A 1 1040 ? -21.154 41.904 18.204 1 94.5 1040 SER A N 1
ATOM 8144 C CA . SER A 1 1040 ? -20.868 43.31 18.467 1 94.5 1040 SER A CA 1
ATOM 8145 C C . SER A 1 1040 ? -19.386 43.529 18.752 1 94.5 1040 SER A C 1
ATOM 8147 O O . SER A 1 1040 ? -18.646 42.572 18.989 1 94.5 1040 SER A O 1
ATOM 8149 N N . SER A 1 1041 ? -18.994 44.749 18.717 1 95.55 1041 SER A N 1
ATOM 8150 C CA . SER A 1 1041 ? -17.613 45.129 18.992 1 95.55 1041 SER A CA 1
ATOM 8151 C C . SER A 1 1041 ? -17.218 44.783 20.423 1 95.55 1041 SER A C 1
ATOM 8153 O O . SER A 1 1041 ? -16.031 44.672 20.736 1 95.55 1041 SER A O 1
ATOM 8155 N N . TRP A 1 1042 ? -18.246 44.575 21.326 1 94.44 1042 TRP A N 1
ATOM 8156 C CA . TRP A 1 1042 ? -17.967 44.267 22.725 1 94.44 1042 TRP A CA 1
ATOM 8157 C C . TRP A 1 1042 ? -17.273 42.915 22.856 1 94.44 1042 TRP A C 1
ATOM 8159 O O . TRP A 1 1042 ? -16.447 42.719 23.751 1 94.44 1042 TRP A O 1
ATOM 8169 N N . TRP A 1 1043 ? -17.589 42.023 21.998 1 93.89 1043 TRP A N 1
ATOM 8170 C CA . TRP A 1 1043 ? -17.107 40.651 22.122 1 93.89 1043 TRP A CA 1
ATOM 8171 C C . TRP A 1 1043 ? -15.902 40.414 21.217 1 93.89 1043 TRP A C 1
ATOM 8173 O O . TRP A 1 1043 ? -15.342 39.316 21.194 1 93.89 1043 TRP A O 1
ATOM 8183 N N . VAL A 1 1044 ? -15.481 41.339 20.387 1 94.71 1044 VAL A N 1
ATOM 8184 C CA . VAL A 1 1044 ? -14.314 41.224 19.519 1 94.71 1044 VAL A CA 1
ATOM 8185 C C . VAL A 1 1044 ? -13.066 41.692 20.265 1 94.71 1044 VAL A C 1
ATOM 8187 O O . VAL A 1 1044 ? -13.066 42.765 20.873 1 94.71 1044 VAL A O 1
ATOM 8190 N N . ARG A 1 1045 ? -12.101 40.863 20.354 1 94.6 1045 ARG A N 1
ATOM 8191 C CA . ARG A 1 1045 ? -10.834 41.218 20.984 1 94.6 1045 ARG A CA 1
ATOM 8192 C C . ARG A 1 1045 ? -9.743 41.426 19.939 1 94.6 1045 ARG A C 1
ATOM 8194 O O . ARG A 1 1045 ? -9.691 40.709 18.937 1 94.6 1045 ARG A O 1
ATOM 8201 N N . ASP A 1 1046 ? -8.943 42.38 20.21 1 94.65 1046 ASP A N 1
ATOM 8202 C CA . ASP A 1 1046 ? -7.696 42.497 19.46 1 94.65 1046 ASP A CA 1
ATOM 8203 C C . ASP A 1 1046 ? -6.76 41.329 19.765 1 94.65 1046 ASP A C 1
ATOM 8205 O O . ASP A 1 1046 ? -6.246 41.213 20.88 1 94.65 1046 ASP A O 1
ATOM 8209 N N . ALA A 1 1047 ? -6.499 40.533 18.828 1 93.65 1047 ALA A N 1
ATOM 8210 C CA . ALA A 1 1047 ? -5.744 39.297 19.02 1 93.65 1047 ALA A CA 1
ATOM 8211 C C . ALA A 1 1047 ? -4.261 39.509 18.727 1 93.65 1047 ALA A C 1
ATOM 8213 O O . ALA A 1 1047 ? -3.547 38.562 18.389 1 93.65 1047 ALA A O 1
ATOM 8214 N N . THR A 1 1048 ? -3.783 40.715 18.852 1 95.33 1048 THR A N 1
ATOM 8215 C CA . THR A 1 1048 ? -2.354 40.988 18.747 1 95.33 1048 THR A CA 1
ATOM 8216 C C . THR A 1 1048 ? -1.571 40.177 19.776 1 95.33 1048 THR A C 1
ATOM 8218 O O . THR A 1 1048 ? -1.945 40.128 20.95 1 95.33 1048 THR A O 1
ATOM 8221 N N . TYR A 1 1049 ? -0.491 39.552 19.307 1 94.89 1049 TYR A N 1
ATOM 8222 C CA . TYR A 1 1049 ? 0.279 38.768 20.266 1 94.89 1049 TYR A CA 1
ATOM 8223 C C . TYR A 1 1049 ? 1.756 38.743 19.889 1 94.89 1049 TYR A C 1
ATOM 8225 O O . TYR A 1 1049 ? 2.12 39.077 18.759 1 94.89 1049 TYR A O 1
ATOM 8233 N N . ILE A 1 1050 ? 2.587 38.428 20.846 1 96.39 1050 ILE A N 1
ATOM 8234 C CA . ILE A 1 1050 ? 3.988 38.042 20.718 1 96.39 1050 ILE A CA 1
ATOM 8235 C C . ILE A 1 1050 ? 4.224 36.711 21.428 1 96.39 1050 ILE A C 1
ATOM 8237 O O . ILE A 1 1050 ? 3.739 36.501 22.542 1 96.39 1050 ILE A O 1
ATOM 8241 N N . ARG A 1 1051 ? 4.873 35.846 20.801 1 96.13 1051 ARG A N 1
ATOM 8242 C CA . ARG A 1 1051 ? 5.061 34.499 21.33 1 96.13 1051 ARG A CA 1
ATOM 8243 C C . ARG A 1 1051 ? 6.517 34.062 21.21 1 96.13 1051 ARG A C 1
ATOM 8245 O O . ARG A 1 1051 ? 7.156 34.288 20.18 1 96.13 1051 ARG A O 1
ATOM 8252 N N . LEU A 1 1052 ? 7.027 33.536 22.311 1 96.49 1052 LEU A N 1
ATOM 8253 C CA . LEU A 1 1052 ? 8.244 32.742 22.179 1 96.49 1052 LEU A CA 1
ATOM 8254 C C . LEU A 1 1052 ? 7.943 31.386 21.551 1 96.49 1052 LEU A C 1
ATOM 8256 O O . LEU A 1 1052 ? 7.669 30.416 22.261 1 96.49 1052 LEU A O 1
ATOM 8260 N N . LYS A 1 1053 ? 8.037 31.391 20.294 1 94.35 1053 LYS A N 1
ATOM 8261 C CA . LYS A 1 1053 ? 7.597 30.243 19.505 1 94.35 1053 LYS A CA 1
ATOM 8262 C C . LYS A 1 1053 ? 8.529 29.05 19.704 1 94.35 1053 LYS A C 1
ATOM 8264 O O . LYS A 1 1053 ? 8.082 27.901 19.707 1 94.35 1053 LYS A O 1
ATOM 8269 N N . SER A 1 1054 ? 9.82 29.335 19.764 1 93.54 1054 SER A N 1
ATOM 8270 C CA . SER A 1 1054 ? 10.759 28.244 20.004 1 93.54 1054 SER A CA 1
ATOM 8271 C C . SER A 1 1054 ? 12.052 28.756 20.628 1 93.54 1054 SER A C 1
ATOM 8273 O O . SER A 1 1054 ? 12.439 29.907 20.414 1 93.54 1054 SER A O 1
ATOM 8275 N N . ILE A 1 1055 ? 12.696 27.944 21.343 1 94.2 1055 ILE A N 1
ATOM 8276 C CA . ILE A 1 1055 ? 14.015 28.197 21.913 1 94.2 1055 ILE A CA 1
ATOM 8277 C C . ILE A 1 1055 ? 14.786 26.885 22.033 1 94.2 1055 ILE A C 1
ATOM 8279 O O . ILE A 1 1055 ? 14.193 25.828 22.263 1 94.2 1055 ILE A O 1
ATOM 8283 N N . GLU A 1 1056 ? 16.034 26.937 21.784 1 94.72 1056 GLU A N 1
AT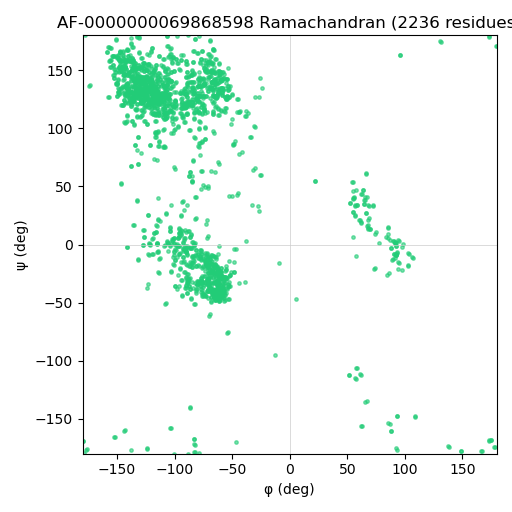OM 8284 C CA . GLU A 1 1056 ? 16.91 25.774 21.883 1 94.72 1056 GLU A CA 1
ATOM 8285 C C . GLU A 1 1056 ? 18.268 26.153 22.466 1 94.72 1056 GLU A C 1
ATOM 8287 O O . GLU A 1 1056 ? 18.898 27.111 22.013 1 94.72 1056 GLU A O 1
ATOM 8292 N N . ILE A 1 1057 ? 18.707 25.467 23.476 1 95.61 1057 ILE A N 1
ATOM 8293 C CA . ILE A 1 1057 ? 20.037 25.602 24.059 1 95.61 1057 ILE A CA 1
ATOM 8294 C C . ILE A 1 1057 ? 20.794 24.282 23.927 1 95.61 1057 ILE A C 1
ATOM 8296 O O . ILE A 1 1057 ? 20.273 23.222 24.284 1 95.61 1057 ILE A O 1
ATOM 8300 N N . GLY A 1 1058 ? 21.924 24.404 23.395 1 94.47 1058 GLY A N 1
ATOM 8301 C CA . GLY A 1 1058 ? 22.67 23.179 23.156 1 94.47 1058 GLY A CA 1
ATOM 8302 C C . GLY A 1 1058 ? 24.124 23.273 23.578 1 94.47 1058 GLY A C 1
ATOM 8303 O O . GLY A 1 1058 ? 24.655 24.371 23.753 1 94.47 1058 GLY A O 1
ATOM 8304 N N . TYR A 1 1059 ? 24.702 22.14 23.84 1 95.03 1059 TYR A N 1
ATOM 8305 C CA . TYR A 1 1059 ? 26.117 21.972 24.154 1 95.03 1059 TYR A CA 1
ATOM 8306 C C . TYR A 1 1059 ? 26.724 20.834 23.343 1 95.03 1059 TYR A C 1
ATOM 8308 O O . TYR A 1 1059 ? 26.236 19.702 23.388 1 95.03 1059 TYR A O 1
ATOM 8316 N N . THR A 1 1060 ? 27.678 21.204 22.629 1 92.24 1060 THR A N 1
ATOM 8317 C CA . THR A 1 1060 ? 28.397 20.192 21.861 1 92.24 1060 THR A CA 1
ATOM 8318 C C . THR A 1 1060 ? 29.612 19.689 22.634 1 92.24 1060 THR A C 1
ATOM 8320 O O . THR A 1 1060 ? 30.509 20.467 22.966 1 92.24 1060 THR A O 1
ATOM 8323 N N . LEU A 1 1061 ? 29.695 18.451 22.876 1 91.51 1061 LEU A N 1
ATOM 8324 C CA . LEU A 1 1061 ? 30.806 17.859 23.614 1 91.51 1061 LEU A CA 1
ATOM 8325 C C . LEU A 1 1061 ? 32.102 17.962 22.817 1 91.51 1061 LEU A C 1
ATOM 8327 O O . LEU A 1 1061 ? 32.103 17.777 21.598 1 91.51 1061 LEU A O 1
ATOM 8331 N N . PRO A 1 1062 ? 33.194 18.263 23.504 1 85.59 1062 PRO A N 1
ATOM 8332 C CA . PRO A 1 1062 ? 34.474 18.35 22.797 1 85.59 1062 PRO A CA 1
ATOM 8333 C C . PRO A 1 1062 ? 34.88 17.028 22.148 1 85.59 1062 PRO A C 1
ATOM 8335 O O . PRO A 1 1062 ? 34.647 15.959 22.718 1 85.59 1062 PRO A O 1
ATOM 8338 N N . ARG A 1 1063 ? 35.354 17.14 21.09 1 77.22 1063 ARG A N 1
ATOM 8339 C CA . ARG A 1 1063 ? 35.75 15.974 20.307 1 77.22 1063 ARG A CA 1
ATOM 8340 C C . ARG A 1 1063 ? 36.711 15.087 21.093 1 77.22 1063 ARG A C 1
ATOM 8342 O O . ARG A 1 1063 ? 36.709 13.865 20.932 1 77.22 1063 ARG A O 1
ATOM 8349 N N . SER A 1 1064 ? 37.615 15.696 21.871 1 75.02 1064 SER A N 1
ATOM 8350 C CA . SER A 1 1064 ? 38.608 14.964 22.649 1 75.02 1064 SER A CA 1
ATOM 8351 C C . SER A 1 1064 ? 37.944 13.97 23.596 1 75.02 1064 SER A C 1
ATOM 8353 O O . SER A 1 1064 ? 38.494 12.901 23.868 1 75.02 1064 SER A O 1
ATOM 8355 N N . ALA A 1 1065 ? 36.825 14.303 23.934 1 76.65 1065 ALA A N 1
ATOM 8356 C CA . ALA A 1 1065 ? 36.11 13.451 24.88 1 76.65 1065 ALA A CA 1
ATOM 8357 C C . ALA A 1 1065 ? 35.391 12.314 24.16 1 76.65 1065 ALA A C 1
ATOM 8359 O O . ALA A 1 1065 ? 35.031 11.309 24.777 1 76.65 1065 ALA A O 1
ATOM 8360 N N . LEU A 1 1066 ? 35.205 12.53 22.895 1 80.07 1066 LEU A N 1
ATOM 8361 C CA . LEU A 1 1066 ? 34.346 11.597 22.172 1 80.07 1066 LEU A CA 1
ATOM 8362 C C . LEU A 1 1066 ? 35.179 10.596 21.379 1 80.07 1066 LEU A C 1
ATOM 8364 O O . LEU A 1 1066 ? 34.691 9.52 21.023 1 80.07 1066 LEU A O 1
ATOM 8368 N N . ASN A 1 1067 ? 36.41 10.941 21.178 1 68.01 1067 ASN A N 1
ATOM 8369 C CA . ASN A 1 1067 ? 37.264 10.139 20.309 1 68.01 1067 ASN A CA 1
ATOM 8370 C C . ASN A 1 1067 ? 37.43 8.718 20.842 1 68.01 1067 ASN A C 1
ATOM 8372 O O . ASN A 1 1067 ? 37.568 7.771 20.066 1 68.01 1067 ASN A O 1
ATOM 8376 N N . PHE A 1 1068 ? 37.334 8.849 22.218 1 58.28 1068 PHE A N 1
ATOM 8377 C CA . PHE A 1 1068 ? 37.625 7.567 22.848 1 58.28 1068 PHE A CA 1
ATOM 8378 C C . PHE A 1 1068 ? 36.542 6.545 22.522 1 58.28 1068 PHE A C 1
ATOM 8380 O O . PHE A 1 1068 ? 36.787 5.338 22.567 1 58.28 1068 PHE A O 1
ATOM 8387 N N . ILE A 1 1069 ? 35.36 7.146 22.195 1 61.99 1069 ILE A N 1
ATOM 8388 C CA . ILE A 1 1069 ? 34.278 6.178 22.054 1 61.99 1069 ILE A CA 1
ATOM 8389 C C . ILE A 1 1069 ? 33.796 6.15 20.605 1 61.99 1069 ILE A C 1
ATOM 8391 O O . ILE A 1 1069 ? 32.71 5.643 20.315 1 61.99 1069 ILE A O 1
ATOM 8395 N N . GLY A 1 1070 ? 34.568 6.595 19.446 1 70.13 1070 GLY A N 1
ATOM 8396 C CA . GLY A 1 1070 ? 34.267 6.588 18.023 1 70.13 1070 GLY A CA 1
ATOM 8397 C C . GLY A 1 1070 ? 33.159 7.552 17.643 1 70.13 1070 GLY A C 1
ATOM 8398 O O . GLY A 1 1070 ? 32.472 7.35 16.64 1 70.13 1070 GLY A O 1
ATOM 8399 N N . ILE A 1 1071 ? 32.815 8.46 18.424 1 81.72 1071 ILE A N 1
ATOM 8400 C CA . ILE A 1 1071 ? 31.808 9.484 18.167 1 81.72 1071 ILE A CA 1
ATOM 8401 C C . ILE A 1 1071 ? 32.48 10.747 17.633 1 81.72 1071 ILE A C 1
ATOM 8403 O O . ILE A 1 1071 ? 33.431 11.253 18.233 1 81.72 1071 ILE A O 1
ATOM 8407 N N . SER A 1 1072 ? 32.011 11.102 16.397 1 78.05 1072 SER A N 1
ATOM 8408 C CA . SER A 1 1072 ? 32.587 12.294 15.784 1 78.05 1072 SER A CA 1
ATOM 8409 C C . SER A 1 1072 ? 32.06 13.564 16.444 1 78.05 1072 SER A C 1
ATOM 8411 O O . SER A 1 1072 ? 32.797 14.54 16.601 1 78.05 1072 SER A O 1
ATOM 8413 N N . SER A 1 1073 ? 30.798 13.533 16.682 1 87.43 1073 SER A N 1
ATOM 8414 C CA . SER A 1 1073 ? 30.186 14.698 17.314 1 87.43 1073 SER A CA 1
ATOM 8415 C C . SER A 1 1073 ? 28.968 14.302 18.142 1 87.43 1073 SER A C 1
ATOM 8417 O O . SER A 1 1073 ? 28.226 13.392 17.767 1 87.43 1073 SER A O 1
ATOM 8419 N N . ALA A 1 1074 ? 28.876 14.852 19.211 1 91.41 1074 ALA A N 1
ATOM 8420 C CA . ALA A 1 1074 ? 27.715 14.659 20.076 1 91.41 1074 ALA A CA 1
ATOM 8421 C C . ALA A 1 1074 ? 27.232 15.988 20.65 1 91.41 1074 ALA A C 1
ATOM 8423 O O . ALA A 1 1074 ? 28.013 16.735 21.245 1 91.41 1074 ALA A O 1
ATOM 8424 N N . ARG A 1 1075 ? 26.049 16.232 20.453 1 93.27 1075 ARG A N 1
ATOM 8425 C CA . ARG A 1 1075 ? 25.432 17.456 20.955 1 93.27 1075 ARG A CA 1
ATOM 8426 C C . ARG A 1 1075 ? 24.205 17.143 21.805 1 93.27 1075 ARG A C 1
ATOM 8428 O O . ARG A 1 1075 ? 23.349 16.354 21.401 1 93.27 1075 ARG A O 1
ATOM 8435 N N . VAL A 1 1076 ? 24.156 17.658 23.026 1 94.81 1076 VAL A N 1
ATOM 8436 C CA . VAL A 1 1076 ? 22.977 17.58 23.883 1 94.81 1076 VAL A CA 1
ATOM 8437 C C . VAL A 1 1076 ? 22.264 18.93 23.905 1 94.81 1076 VAL A C 1
ATOM 8439 O O . VAL A 1 1076 ? 22.909 19.981 23.862 1 94.81 1076 VAL A O 1
ATOM 8442 N N . TYR A 1 1077 ? 20.943 18.825 23.886 1 94.9 1077 TYR A N 1
ATOM 8443 C CA . TYR A 1 1077 ? 20.257 20.112 23.862 1 94.9 1077 TYR A CA 1
ATOM 8444 C C . TYR A 1 1077 ? 18.92 20.031 24.589 1 94.9 1077 TYR A C 1
ATOM 8446 O O . TYR A 1 1077 ? 18.405 18.938 24.835 1 94.9 1077 TYR A O 1
ATOM 8454 N N . ALA A 1 1078 ? 18.41 21.135 25.016 1 96.37 1078 ALA A N 1
ATOM 8455 C CA . ALA A 1 1078 ? 17.054 21.376 25.503 1 96.37 1078 ALA A CA 1
ATOM 8456 C C . ALA A 1 1078 ? 16.32 22.372 24.61 1 96.37 1078 ALA A C 1
ATOM 8458 O O . ALA A 1 1078 ? 16.908 23.351 24.147 1 96.37 1078 ALA A O 1
ATOM 8459 N N . SER A 1 1079 ? 15.13 22.022 24.302 1 94.77 1079 SER A N 1
ATOM 8460 C CA . SER A 1 1079 ? 14.371 22.894 23.411 1 94.77 1079 SER A CA 1
ATOM 8461 C C . SER A 1 1079 ? 12.932 23.054 23.89 1 94.77 1079 SER A C 1
ATOM 8463 O O . SER A 1 1079 ? 12.46 22.28 24.725 1 94.77 1079 SER A O 1
ATOM 8465 N N . GLY A 1 1080 ? 12.276 24.083 23.435 1 94.07 1080 GLY A N 1
ATOM 8466 C CA . GLY A 1 1080 ? 10.893 24.382 23.771 1 94.07 1080 GLY A CA 1
ATOM 8467 C C . GLY A 1 1080 ? 10.125 25.018 22.627 1 94.07 1080 GLY A C 1
ATOM 8468 O O . GLY A 1 1080 ? 10.713 25.685 21.773 1 94.07 1080 GLY A O 1
ATOM 8469 N N . GLN A 1 1081 ? 8.808 24.779 22.617 1 93.78 1081 GLN A N 1
ATOM 8470 C CA . GLN A 1 1081 ? 7.901 25.348 21.626 1 93.78 1081 GLN A CA 1
ATOM 8471 C C . GLN A 1 1081 ? 6.689 25.99 22.294 1 93.78 1081 GLN A C 1
ATOM 8473 O O . GLN A 1 1081 ? 6.068 25.39 23.174 1 93.78 1081 GLN A O 1
ATOM 8478 N N . ASN A 1 1082 ? 6.295 27.15 21.873 1 94.49 1082 ASN A N 1
ATOM 8479 C CA . ASN A 1 1082 ? 5.139 27.885 22.374 1 94.49 1082 ASN A CA 1
ATOM 8480 C C . ASN A 1 1082 ? 5.204 28.069 23.887 1 94.49 1082 ASN A C 1
ATOM 8482 O O . ASN A 1 1082 ? 4.249 27.753 24.598 1 94.49 1082 ASN A O 1
ATOM 8486 N N . LEU A 1 1083 ? 6.246 28.585 24.375 1 94.98 1083 LEU A N 1
ATOM 8487 C CA . LEU A 1 1083 ? 6.492 28.551 25.812 1 94.98 1083 LEU A CA 1
ATOM 8488 C C . LEU A 1 1083 ? 5.839 29.742 26.504 1 94.98 1083 LEU A C 1
ATOM 8490 O O . LEU A 1 1083 ? 5.527 29.679 27.696 1 94.98 1083 LEU A O 1
ATOM 8494 N N . TRP A 1 1084 ? 5.73 30.828 25.731 1 94.95 1084 TRP A N 1
ATOM 8495 C CA . TRP A 1 1084 ? 5.187 32.047 26.321 1 94.95 1084 TRP A CA 1
ATOM 8496 C C . TRP A 1 1084 ? 4.471 32.889 25.271 1 94.95 1084 TRP A C 1
ATOM 8498 O O . TRP A 1 1084 ? 5.012 33.136 24.19 1 94.95 1084 TRP A O 1
ATOM 8508 N N . THR A 1 1085 ? 3.279 33.258 25.537 1 95.17 1085 THR A N 1
ATOM 8509 C CA . THR A 1 1085 ? 2.494 34.1 24.641 1 95.17 1085 THR A CA 1
ATOM 8510 C C . THR A 1 1085 ? 1.963 35.326 25.377 1 95.17 1085 THR A C 1
ATOM 8512 O O . THR A 1 1085 ? 1.338 35.201 26.432 1 95.17 1085 THR A O 1
ATOM 8515 N N . TRP A 1 1086 ? 2.249 36.47 24.862 1 95.94 1086 TRP A N 1
ATOM 8516 C CA . TRP A 1 1086 ? 1.783 37.735 25.42 1 95.94 1086 TRP A CA 1
ATOM 8517 C C . TRP A 1 1086 ? 0.678 38.336 24.559 1 95.94 1086 TRP A C 1
ATOM 8519 O O . TRP A 1 1086 ? 0.896 38.645 23.385 1 95.94 1086 TRP A O 1
ATOM 8529 N N . THR A 1 1087 ? -0.518 38.398 25.099 1 95.35 1087 THR A N 1
ATOM 8530 C CA . THR A 1 1087 ? -1.674 39.013 24.456 1 95.35 1087 THR A CA 1
ATOM 8531 C C . THR A 1 1087 ? -2.163 40.216 25.26 1 95.35 1087 THR A C 1
ATOM 8533 O O . THR A 1 1087 ? -3.116 40.106 26.033 1 95.35 1087 THR A O 1
ATOM 8536 N N . PRO A 1 1088 ? -1.733 41.406 24.997 1 94.2 1088 PRO A N 1
ATOM 8537 C CA . PRO A 1 1088 ? -2.001 42.553 25.868 1 94.2 1088 PRO A CA 1
ATOM 8538 C C . PRO A 1 1088 ? -3.462 42.996 25.828 1 94.2 1088 PRO A C 1
ATOM 8540 O O . PRO A 1 1088 ? -3.951 43.612 26.778 1 94.2 1088 PRO A O 1
ATOM 8543 N N . PHE A 1 1089 ? -4.208 42.638 24.89 1 93.62 1089 PHE A N 1
ATOM 8544 C CA . PHE A 1 1089 ? -5.543 43.199 24.724 1 93.62 1089 PHE A CA 1
ATOM 8545 C C . PHE A 1 1089 ? -6.608 42.122 24.899 1 93.62 1089 PHE A C 1
ATOM 8547 O O . PHE A 1 1089 ? -7.745 42.288 24.453 1 93.62 1089 PHE A O 1
ATOM 8554 N N . MET A 1 1090 ? -6.275 41.039 25.451 1 92.56 1090 MET A N 1
ATOM 8555 C CA . MET A 1 1090 ? -7.206 39.939 25.687 1 92.56 1090 MET A CA 1
ATOM 8556 C C . MET A 1 1090 ? -6.989 39.33 27.068 1 92.56 1090 MET A C 1
ATOM 8558 O O . MET A 1 1090 ? -5.932 38.756 27.339 1 92.56 1090 MET A O 1
ATOM 8562 N N . LYS A 1 1091 ? -7.944 39.369 27.877 1 91.53 1091 LYS A N 1
ATOM 8563 C CA . LYS A 1 1091 ? -7.847 38.84 29.234 1 91.53 1091 LYS A CA 1
ATOM 8564 C C . LYS A 1 1091 ? -8.255 37.37 29.281 1 91.53 1091 LYS A C 1
ATOM 8566 O O . LYS A 1 1091 ? -7.86 36.639 30.192 1 91.53 1091 LYS A O 1
ATOM 8571 N N . GLU A 1 1092 ? -9.103 37.045 28.372 1 92.3 1092 GLU A N 1
ATOM 8572 C CA . GLU A 1 1092 ? -9.574 35.663 28.331 1 92.3 1092 GLU A CA 1
ATOM 8573 C C . GLU A 1 1092 ? -8.436 34.702 28 1 92.3 1092 GLU A C 1
ATOM 8575 O O . GLU A 1 1092 ? -7.578 35.01 27.17 1 92.3 1092 GLU A O 1
ATOM 8580 N N . LEU A 1 1093 ? -8.387 33.587 28.608 1 89.96 1093 LEU A N 1
ATOM 8581 C CA . LEU A 1 1093 ? -7.334 32.596 28.42 1 89.96 1093 LEU A CA 1
ATOM 8582 C C . LEU A 1 1093 ? -7.622 31.72 27.205 1 89.96 1093 LEU A C 1
ATOM 8584 O O . LEU A 1 1093 ? -7.96 30.543 27.349 1 89.96 1093 LEU A O 1
ATOM 8588 N N . ILE A 1 1094 ? -7.489 32.233 26.061 1 90.64 1094 ILE A N 1
ATOM 8589 C CA . ILE A 1 1094 ? -7.619 31.534 24.787 1 90.64 1094 ILE A CA 1
ATOM 8590 C C . ILE A 1 1094 ? -6.412 31.844 23.904 1 90.64 1094 ILE A C 1
ATOM 8592 O O . ILE A 1 1094 ? -5.86 32.945 23.96 1 90.64 1094 ILE A O 1
ATOM 8596 N N . ASP A 1 1095 ? -5.994 30.915 23.235 1 92.16 1095 ASP A N 1
ATOM 8597 C CA . ASP A 1 1095 ? -4.864 31.123 22.335 1 92.16 1095 ASP A CA 1
ATOM 8598 C C . ASP A 1 1095 ? -5.252 32.023 21.164 1 92.16 1095 ASP A C 1
ATOM 8600 O O . ASP A 1 1095 ? -6.327 31.863 20.582 1 92.16 1095 ASP A O 1
ATOM 8604 N N . PRO A 1 1096 ? -4.483 32.971 20.812 1 90.58 1096 PRO A N 1
ATOM 8605 C CA . PRO A 1 1096 ? -4.841 33.894 19.732 1 90.58 1096 PRO A CA 1
ATOM 8606 C C . PRO A 1 1096 ? -4.918 33.206 18.371 1 90.58 1096 PRO A C 1
ATOM 8608 O O . PRO A 1 1096 ? -5.531 33.738 17.441 1 90.58 1096 PRO A O 1
ATOM 8611 N N . GLU A 1 1097 ? -4.332 31.996 18.19 1 89.26 1097 GLU A N 1
ATOM 8612 C CA . GLU A 1 1097 ? -4.363 31.277 16.92 1 89.26 1097 GLU A CA 1
ATOM 8613 C C . GLU A 1 1097 ? -5.473 30.23 16.906 1 89.26 1097 GLU A C 1
ATOM 8615 O O . GLU A 1 1097 ? -5.602 29.467 15.945 1 89.26 1097 GLU A O 1
ATOM 8620 N N . ALA A 1 1098 ? -6.256 30.201 17.889 1 88.57 1098 ALA A N 1
ATOM 8621 C CA . ALA A 1 1098 ? -7.304 29.192 18.013 1 88.57 1098 ALA A CA 1
ATOM 8622 C C . ALA A 1 1098 ? -8.253 29.237 16.819 1 88.57 1098 ALA A C 1
ATOM 8624 O O . ALA A 1 1098 ? -8.57 30.316 16.311 1 88.57 1098 ALA A O 1
ATOM 8625 N N . LYS A 1 1099 ? -8.701 28.078 16.407 1 79.01 1099 LYS A N 1
ATOM 8626 C CA . LYS A 1 1099 ? -9.631 27.954 15.288 1 79.01 1099 LYS A CA 1
ATOM 8627 C C . LYS A 1 1099 ? -11.017 28.469 15.666 1 79.01 1099 LYS A C 1
ATOM 8629 O O . LYS A 1 1099 ? -11.746 28.984 14.816 1 79.01 1099 LYS A O 1
ATOM 8634 N N . SER A 1 1100 ? -11.395 28.155 16.891 1 77.2 1100 SER A N 1
ATOM 8635 C CA . SER A 1 1100 ? -12.719 28.551 17.359 1 77.2 1100 SER A CA 1
ATOM 8636 C C . SER A 1 1100 ? -12.624 29.469 18.573 1 77.2 1100 SER A C 1
ATOM 8638 O O . SER A 1 1100 ? -11.911 29.166 19.532 1 77.2 1100 SER A O 1
ATOM 8640 N N . ALA A 1 1101 ? -13.366 30.466 18.479 1 80.24 1101 ALA A N 1
ATOM 8641 C CA . ALA A 1 1101 ? -13.346 31.466 19.544 1 80.24 1101 ALA A CA 1
ATOM 8642 C C . ALA A 1 1101 ? -14.314 31.096 20.664 1 80.24 1101 ALA A C 1
ATOM 8644 O O . ALA A 1 1101 ? -14.501 31.864 21.61 1 80.24 1101 ALA A O 1
ATOM 8645 N N . ASN A 1 1102 ? -14.854 29.825 20.453 1 81.92 1102 ASN A N 1
ATOM 8646 C CA . ASN A 1 1102 ? -15.785 29.404 21.495 1 81.92 1102 ASN A CA 1
ATOM 8647 C C . ASN A 1 1102 ? -15.175 28.331 22.392 1 81.92 1102 ASN A C 1
ATOM 8649 O O . ASN A 1 1102 ? -15.853 27.788 23.267 1 81.92 1102 ASN A O 1
ATOM 8653 N N . GLY A 1 1103 ? -13.977 28.005 22.151 1 78.33 1103 GLY A N 1
ATOM 8654 C CA . GLY A 1 1103 ? -13.271 27.053 22.993 1 78.33 1103 GLY A CA 1
ATOM 8655 C C . GLY A 1 1103 ? -13.473 25.612 22.565 1 78.33 1103 GLY A C 1
ATOM 8656 O O . GLY A 1 1103 ? -12.867 24.7 23.131 1 78.33 1103 GLY A O 1
ATOM 8657 N N . LYS A 1 1104 ? -14.237 25.275 21.603 1 85.57 1104 LYS A N 1
ATOM 8658 C CA . LYS A 1 1104 ? -14.561 23.917 21.177 1 85.57 1104 LYS A CA 1
ATOM 8659 C C . LYS A 1 1104 ? -13.503 23.373 20.221 1 85.57 1104 LYS A C 1
ATOM 8661 O O . LYS A 1 1104 ? -13.827 22.925 19.119 1 85.57 1104 LYS A O 1
ATOM 8666 N N . TYR A 1 1105 ? -12.32 23.39 20.608 1 89.32 1105 TYR A N 1
ATOM 8667 C CA . TYR A 1 1105 ? -11.226 22.889 19.783 1 89.32 1105 TYR A CA 1
ATOM 8668 C C . TYR A 1 1105 ? -10.151 22.234 20.643 1 89.32 1105 TYR A C 1
ATOM 8670 O O . TYR A 1 1105 ? -10.167 22.359 21.87 1 89.32 1105 TYR A O 1
ATOM 8678 N N . TYR A 1 1106 ? -9.33 21.492 20.088 1 94.56 1106 TYR A N 1
ATOM 8679 C CA . TYR A 1 1106 ? -8.168 20.94 20.776 1 94.56 1106 TYR A CA 1
ATOM 8680 C C . TYR A 1 1106 ? -7.092 22.002 20.968 1 94.56 1106 TYR A C 1
ATOM 8682 O O . TYR A 1 1106 ? -6.588 22.566 19.994 1 94.56 1106 TYR A O 1
ATOM 8690 N N . MET A 1 1107 ? -6.718 22.315 22.058 1 93.67 1107 MET A N 1
ATOM 8691 C CA . MET A 1 1107 ? -5.875 23.458 22.396 1 93.67 1107 MET A CA 1
ATOM 8692 C C . MET A 1 1107 ? -4.462 23.272 21.852 1 93.67 1107 MET A C 1
ATOM 8694 O O . MET A 1 1107 ? -3.955 22.15 21.803 1 93.67 1107 MET A O 1
ATOM 8698 N N . GLN A 1 1108 ? -3.842 24.383 21.511 1 93.45 1108 GLN A N 1
ATOM 8699 C CA . GLN A 1 1108 ? -2.432 24.369 21.137 1 93.45 1108 GLN A CA 1
ATOM 8700 C C . GLN A 1 1108 ? -1.561 23.886 22.294 1 93.45 1108 GLN A C 1
ATOM 8702 O O . GLN A 1 1108 ? -1.918 24.059 23.461 1 93.45 1108 GLN A O 1
ATOM 8707 N N . GLN A 1 1109 ? -0.391 23.365 21.968 1 95.07 1109 GLN A N 1
ATOM 8708 C CA . GLN A 1 1109 ? 0.431 22.737 22.998 1 95.07 1109 GLN A CA 1
ATOM 8709 C C . GLN A 1 1109 ? 1.753 23.478 23.174 1 95.07 1109 GLN A C 1
ATOM 8711 O O . GLN A 1 1109 ? 2.341 23.951 22.199 1 95.07 1109 GLN A O 1
ATOM 8716 N N . ALA A 1 1110 ? 2.142 23.635 24.384 1 95.98 1110 ALA A N 1
ATOM 8717 C CA . ALA A 1 1110 ? 3.515 23.982 24.742 1 95.98 1110 ALA A CA 1
ATOM 8718 C C . ALA A 1 1110 ? 4.348 22.729 24.996 1 95.98 1110 ALA A C 1
ATOM 8720 O O . ALA A 1 1110 ? 3.894 21.799 25.667 1 95.98 1110 ALA A O 1
ATOM 8721 N N . VAL A 1 1111 ? 5.51 22.699 24.451 1 96.55 1111 VAL A N 1
ATOM 8722 C CA . VAL A 1 1111 ? 6.308 21.481 24.544 1 96.55 1111 VAL A CA 1
ATOM 8723 C C . VAL A 1 1111 ? 7.684 21.807 25.122 1 96.55 1111 VAL A C 1
ATOM 8725 O O . VAL A 1 1111 ? 8.309 22.796 24.733 1 96.55 1111 VAL A O 1
ATOM 8728 N N . TYR A 1 1112 ? 8.165 21.042 26.03 1 96.66 1112 TYR A N 1
ATOM 8729 C CA . TYR A 1 1112 ? 9.53 21.005 26.543 1 96.66 1112 TYR A CA 1
ATOM 8730 C C . TYR A 1 1112 ? 10.219 19.699 26.168 1 96.66 1112 TYR A C 1
ATOM 8732 O O . TYR A 1 1112 ? 9.697 18.614 26.439 1 96.66 1112 TYR A O 1
ATOM 8740 N N . ALA A 1 1113 ? 11.326 19.892 25.567 1 96.74 1113 ALA A N 1
ATOM 8741 C CA . ALA A 1 1113 ? 11.938 18.66 25.074 1 96.74 1113 ALA A CA 1
ATOM 8742 C C . ALA A 1 1113 ? 13.432 18.628 25.381 1 96.74 1113 ALA A C 1
ATOM 8744 O O . ALA A 1 1113 ? 14.061 19.677 25.543 1 96.74 1113 ALA A O 1
ATOM 8745 N N . PHE A 1 1114 ? 14.01 17.434 25.505 1 97.01 1114 PHE A N 1
ATOM 8746 C CA . PHE A 1 1114 ? 15.431 17.127 25.626 1 97.01 1114 PHE A CA 1
ATOM 8747 C C . PHE A 1 1114 ? 15.879 16.189 24.512 1 97.01 1114 PHE A C 1
ATOM 8749 O O . PHE A 1 1114 ? 15.172 15.237 24.173 1 97.01 1114 PHE A O 1
ATOM 8756 N N . GLY A 1 1115 ? 16.945 16.643 23.896 1 95.14 1115 GLY A N 1
ATOM 8757 C CA . GLY A 1 1115 ? 17.326 15.846 22.741 1 95.14 1115 GLY A CA 1
ATOM 8758 C C . GLY A 1 1115 ? 18.82 15.593 22.658 1 95.14 1115 GLY A C 1
ATOM 8759 O O . GLY A 1 1115 ? 19.591 16.127 23.458 1 95.14 1115 GLY A O 1
ATOM 8760 N N . LEU A 1 1116 ? 19.164 14.697 21.743 1 93.86 1116 LEU A N 1
ATOM 8761 C CA . LEU A 1 1116 ? 20.526 14.247 21.483 1 93.86 1116 LEU A CA 1
ATOM 8762 C C . LEU A 1 1116 ? 20.788 14.144 19.984 1 93.86 1116 LEU A C 1
ATOM 8764 O O . LEU A 1 1116 ? 19.94 13.656 19.233 1 93.86 1116 LEU A O 1
ATOM 8768 N N . ASN A 1 1117 ? 21.942 14.753 19.562 1 92.94 1117 ASN A N 1
ATOM 8769 C CA . ASN A 1 1117 ? 22.48 14.556 18.22 1 92.94 1117 ASN A CA 1
ATOM 8770 C C . ASN A 1 1117 ? 23.822 13.832 18.254 1 92.94 1117 ASN A C 1
ATOM 8772 O O . ASN A 1 1117 ? 24.785 14.327 18.843 1 92.94 1117 ASN A O 1
ATOM 8776 N N . ILE A 1 1118 ? 23.88 12.743 17.598 1 91.74 1118 ILE A N 1
ATOM 8777 C CA . ILE A 1 1118 ? 25.118 11.972 17.593 1 91.74 1118 ILE A CA 1
ATOM 8778 C C . ILE A 1 1118 ? 25.515 11.642 16.156 1 91.74 1118 ILE A C 1
ATOM 8780 O O . ILE A 1 1118 ? 24.675 11.228 15.353 1 91.74 1118 ILE A O 1
ATOM 8784 N N . THR A 1 1119 ? 26.659 11.908 15.895 1 87.78 1119 THR A N 1
ATOM 8785 C CA . THR A 1 1119 ? 27.214 11.544 14.596 1 87.78 1119 THR A CA 1
ATOM 8786 C C . THR A 1 1119 ? 28.417 10.619 14.762 1 87.78 1119 THR A C 1
ATOM 8788 O O . THR A 1 1119 ? 29.246 10.825 15.651 1 87.78 1119 THR A O 1
ATOM 8791 N N . PHE A 1 1120 ? 28.58 9.73 13.988 1 84.58 1120 PHE A N 1
ATOM 8792 C CA . PHE A 1 1120 ? 29.666 8.758 14.019 1 84.58 1120 PHE A CA 1
ATOM 8793 C C . PHE A 1 1120 ? 30.477 8.809 12.73 1 84.58 1120 PHE A C 1
ATOM 8795 O O . PHE A 1 1120 ? 29.94 9.121 11.665 1 84.58 1120 PHE A O 1
ATOM 8802 N N . MET B 1 1 ? 3.329 -1.754 21.915 1 22.41 1 MET B N 1
ATOM 8803 C CA . MET B 1 1 ? 4.066 -0.526 21.63 1 22.41 1 MET B CA 1
ATOM 8804 C C . MET B 1 1 ? 5.039 -0.202 22.758 1 22.41 1 MET B C 1
ATOM 8806 O O . MET B 1 1 ? 6.091 0.395 22.524 1 22.41 1 MET B O 1
ATOM 8810 N N . LYS B 1 2 ? 4.559 -0.557 24.005 1 30.56 2 LYS B N 1
ATOM 8811 C CA . LYS B 1 2 ? 5.433 -0.437 25.168 1 30.56 2 LYS B CA 1
ATOM 8812 C C . LYS B 1 2 ? 6.665 -1.325 25.024 1 30.56 2 LYS B C 1
ATOM 8814 O O . LYS B 1 2 ? 7.764 -0.941 25.429 1 30.56 2 LYS B O 1
ATOM 8819 N N . LYS B 1 3 ? 6.327 -2.567 24.519 1 29.63 3 LYS B N 1
ATOM 8820 C CA . LYS B 1 3 ? 7.402 -3.55 24.624 1 29.63 3 LYS B CA 1
ATOM 8821 C C . LYS B 1 3 ? 8.524 -3.244 23.636 1 29.63 3 LYS B C 1
ATOM 8823 O O . LYS B 1 3 ? 9.671 -3.643 23.849 1 29.63 3 LYS B O 1
ATOM 8828 N N . ILE B 1 4 ? 8.155 -2.645 22.543 1 27.21 4 ILE B N 1
ATOM 8829 C CA . ILE B 1 4 ? 9.222 -2.594 21.55 1 27.21 4 ILE B CA 1
ATOM 8830 C C . ILE B 1 4 ? 10.214 -1.492 21.915 1 27.21 4 ILE B C 1
ATOM 8832 O O . ILE B 1 4 ? 11.428 -1.681 21.809 1 27.21 4 ILE B O 1
ATOM 8836 N N . PHE B 1 5 ? 9.748 -0.386 22.55 1 29.62 5 PHE B N 1
ATOM 8837 C CA . PHE B 1 5 ? 10.761 0.627 22.825 1 29.62 5 PHE B CA 1
ATOM 8838 C C . PHE B 1 5 ? 11.636 0.212 24.001 1 29.62 5 PHE B C 1
ATOM 8840 O O . PHE B 1 5 ? 12.706 0.785 24.219 1 29.62 5 PHE B O 1
ATOM 8847 N N . SER B 1 6 ? 11.18 -0.693 24.825 1 28.33 6 SER B N 1
ATOM 8848 C CA . SER B 1 6 ? 12.098 -1.141 25.867 1 28.33 6 SER B CA 1
ATOM 8849 C C . SER B 1 6 ? 13.318 -1.833 25.268 1 28.33 6 SER B C 1
ATOM 8851 O O . SER B 1 6 ? 14.395 -1.831 25.867 1 28.33 6 SER B O 1
ATOM 8853 N N . LEU B 1 7 ? 13.133 -2.394 24.078 1 27.46 7 LEU B N 1
ATOM 8854 C CA . LEU B 1 7 ? 14.28 -3.146 23.582 1 27.46 7 LEU B CA 1
ATOM 8855 C C . LEU B 1 7 ? 15.316 -2.214 22.962 1 27.46 7 LEU B C 1
ATOM 8857 O O . LEU B 1 7 ? 16.52 -2.416 23.132 1 27.46 7 LEU B O 1
ATOM 8861 N N . LEU B 1 8 ? 14.893 -1.106 22.313 1 29.08 8 LEU B N 1
ATOM 8862 C CA . LEU B 1 8 ? 15.958 -0.298 21.729 1 29.08 8 LEU B CA 1
ATOM 8863 C C . LEU B 1 8 ? 16.746 0.428 22.814 1 29.08 8 LEU B C 1
ATOM 8865 O O . LEU B 1 8 ? 17.947 0.665 22.662 1 29.08 8 LEU B O 1
ATOM 8869 N N . ALA B 1 9 ? 16.122 0.781 23.902 1 30.64 9 ALA B N 1
ATOM 8870 C CA . ALA B 1 9 ? 16.911 1.306 25.013 1 30.64 9 ALA B CA 1
ATOM 8871 C C . ALA B 1 9 ? 17.944 0.287 25.483 1 30.64 9 ALA B C 1
ATOM 8873 O O . ALA B 1 9 ? 19 0.657 26.001 1 30.64 9 ALA B O 1
ATOM 8874 N N . LEU B 1 10 ? 17.624 -0.954 25.256 1 27.5 10 LEU B N 1
ATOM 8875 C CA . LEU B 1 10 ? 18.599 -1.934 25.721 1 27.5 10 LEU B CA 1
ATOM 8876 C C . LEU B 1 10 ? 19.872 -1.873 24.884 1 27.5 10 LEU B C 1
ATOM 8878 O O . LEU B 1 10 ? 20.977 -1.995 25.417 1 27.5 10 LEU B O 1
ATOM 8882 N N . VAL B 1 11 ? 19.771 -1.541 23.612 1 29.69 11 VAL B N 1
ATOM 8883 C CA . VAL B 1 11 ? 21.038 -1.631 22.894 1 29.69 11 VAL B CA 1
ATOM 8884 C C . VAL B 1 11 ? 21.931 -0.451 23.271 1 29.69 11 VAL B C 1
ATOM 8886 O O . VAL B 1 11 ? 23.148 -0.603 23.403 1 29.69 11 VAL B O 1
ATOM 8889 N N . LEU B 1 12 ? 21.331 0.754 23.488 1 29.21 12 LEU B N 1
ATOM 8890 C CA . LEU B 1 12 ? 22.304 1.782 23.84 1 29.21 12 LEU B CA 1
ATOM 8891 C C . LEU B 1 12 ? 22.894 1.523 25.222 1 29.21 12 LEU B C 1
ATOM 8893 O O . LEU B 1 12 ? 23.935 2.083 25.573 1 29.21 12 LEU B O 1
ATOM 8897 N N . PHE B 1 13 ? 22.118 0.868 26.081 1 27.33 13 PHE B N 1
ATOM 8898 C CA . PHE B 1 13 ? 22.723 0.674 27.393 1 27.33 13 PHE B CA 1
ATOM 8899 C C . PHE B 1 13 ? 23.94 -0.239 27.298 1 27.33 13 PHE B C 1
ATOM 8901 O O . PHE B 1 13 ? 24.633 -0.462 28.293 1 27.33 13 PHE B O 1
ATOM 8908 N N . ILE B 1 14 ? 24.041 -0.967 26.256 1 26.01 14 ILE B N 1
ATOM 8909 C CA . ILE B 1 14 ? 25.162 -1.884 26.426 1 26.01 14 ILE B CA 1
ATOM 8910 C C . ILE B 1 14 ? 26.473 -1.101 26.437 1 26.01 14 ILE B C 1
ATOM 8912 O O . ILE B 1 14 ? 27.449 -1.521 27.062 1 26.01 14 ILE B O 1
ATOM 8916 N N . ASN B 1 15 ? 26.519 0.084 25.814 1 25.61 15 ASN B N 1
ATOM 8917 C CA . ASN B 1 15 ? 27.926 0.46 25.72 1 25.61 15 ASN B CA 1
ATOM 8918 C C . ASN B 1 15 ? 28.455 0.99 27.049 1 25.61 15 ASN B C 1
ATOM 8920 O O . ASN B 1 15 ? 29.591 1.46 27.127 1 25.61 15 ASN B O 1
ATOM 8924 N N . LEU B 1 16 ? 27.595 1.301 28.018 1 25.44 16 LEU B N 1
ATOM 8925 C CA . LEU B 1 16 ? 28.321 1.91 29.127 1 25.44 16 LEU B CA 1
ATOM 8926 C C . LEU B 1 16 ? 29.315 0.924 29.732 1 25.44 16 LEU B C 1
ATOM 8928 O O . LEU B 1 16 ? 30.019 1.255 30.689 1 25.44 16 LEU B O 1
ATOM 8932 N N . PHE B 1 17 ? 29.148 -0.361 29.474 1 23.84 17 PHE B N 1
ATOM 8933 C CA . PHE B 1 17 ? 29.993 -1.152 30.361 1 23.84 17 PHE B CA 1
ATOM 8934 C C . PHE B 1 17 ? 31.46 -1.022 29.971 1 23.84 17 PHE B C 1
ATOM 8936 O O . PHE B 1 17 ? 32.31 -1.759 30.475 1 23.84 17 PHE B O 1
ATOM 8943 N N . THR B 1 18 ? 31.843 -0.185 29.01 1 25.23 18 THR B N 1
ATOM 8944 C CA . THR B 1 18 ? 33.252 -0.381 28.688 1 25.23 18 THR B CA 1
ATOM 8945 C C . THR B 1 18 ? 34.142 0.151 29.807 1 25.23 18 THR B C 1
ATOM 8947 O O . THR B 1 18 ? 35.351 0.311 29.624 1 25.23 18 THR B O 1
ATOM 8950 N N . TYR B 1 19 ? 33.792 0.356 31.051 1 23.69 19 TYR B N 1
ATOM 8951 C CA . TYR B 1 19 ? 34.799 0.96 31.917 1 23.69 19 TYR B CA 1
ATOM 8952 C C . TYR B 1 19 ? 36.075 0.127 31.932 1 23.69 19 TYR B C 1
ATOM 8954 O O . TYR B 1 19 ? 37.129 0.603 32.36 1 23.69 19 TYR B O 1
ATOM 8962 N N . GLN B 1 20 ? 36.07 -1.188 31.825 1 23.22 20 GLN B N 1
ATOM 8963 C CA . GLN B 1 20 ? 37.186 -1.803 32.536 1 23.22 20 GLN B CA 1
ATOM 8964 C C . GLN B 1 20 ? 38.483 -1.675 31.741 1 23.22 20 GLN B C 1
ATOM 8966 O O . GLN B 1 20 ? 39.507 -2.249 32.116 1 23.22 20 GLN B O 1
ATOM 8971 N N . ALA B 1 21 ? 38.578 -1.27 30.511 1 26.43 21 ALA B N 1
ATOM 8972 C CA . ALA B 1 21 ? 39.874 -1.526 29.888 1 26.43 21 ALA B CA 1
ATOM 8973 C C . ALA B 1 21 ? 40.953 -0.622 30.474 1 26.43 21 ALA B C 1
ATOM 8975 O O . ALA B 1 21 ? 41.128 0.515 30.03 1 26.43 21 ALA B O 1
ATOM 8976 N N . GLN B 1 22 ? 41.192 -0.412 31.721 1 27.82 22 GLN B N 1
ATOM 8977 C CA . GLN B 1 22 ? 42.21 0.37 32.415 1 27.82 22 GLN B CA 1
ATOM 8978 C C . GLN B 1 22 ? 43.614 -0.085 32.026 1 27.82 22 GLN B C 1
ATOM 8980 O O . GLN B 1 22 ? 44.602 0.562 32.379 1 27.82 22 GLN B O 1
ATOM 8985 N N . ALA B 1 23 ? 43.894 -1.25 31.702 1 29.42 23 ALA B N 1
ATOM 8986 C CA . ALA B 1 23 ? 45.221 -1.779 32.007 1 29.42 23 ALA B CA 1
ATOM 8987 C C . ALA B 1 23 ? 46.28 -1.16 31.099 1 29.42 23 ALA B C 1
ATOM 8989 O O . ALA B 1 23 ? 47.424 -0.963 31.515 1 29.42 23 ALA B O 1
ATOM 8990 N N . GLN B 1 24 ? 46.099 -1.028 29.871 1 34.25 24 GLN B N 1
ATOM 8991 C CA . GLN B 1 24 ? 47.244 -0.983 28.967 1 34.25 24 GLN B CA 1
ATOM 8992 C C . GLN B 1 24 ? 47.988 0.345 29.087 1 34.25 24 GLN B C 1
ATOM 8994 O O . GLN B 1 24 ? 49.004 0.555 28.423 1 34.25 24 GLN B O 1
ATOM 8999 N N . THR B 1 25 ? 47.529 1.375 29.788 1 42.3 25 THR B N 1
ATOM 9000 C CA . THR B 1 25 ? 48.145 2.693 29.889 1 42.3 25 THR B CA 1
ATOM 9001 C C . THR B 1 25 ? 49.074 2.765 31.097 1 42.3 25 THR B C 1
ATOM 9003 O O . THR B 1 25 ? 49.422 3.855 31.556 1 42.3 25 THR B O 1
ATOM 9006 N N . ALA B 1 26 ? 49.868 1.727 31.528 1 51.44 26 ALA B N 1
ATOM 9007 C CA . ALA B 1 26 ? 50.66 1.781 32.754 1 51.44 26 ALA B CA 1
ATOM 9008 C C . ALA B 1 26 ? 51.893 2.662 32.572 1 51.44 26 ALA B C 1
ATOM 9010 O O . ALA B 1 26 ? 52.596 2.556 31.564 1 51.44 26 ALA B O 1
ATOM 9011 N N . VAL B 1 27 ? 52.063 3.721 33.229 1 63.34 27 VAL B N 1
ATOM 9012 C CA . VAL B 1 27 ? 53.134 4.712 33.24 1 63.34 27 VAL B CA 1
ATOM 9013 C C . VAL B 1 27 ? 54.237 4.272 34.199 1 63.34 27 VAL B C 1
ATOM 9015 O O . VAL B 1 27 ? 53.955 3.771 35.291 1 63.34 27 VAL B O 1
ATOM 9018 N N . VAL B 1 28 ? 55.532 4.044 33.787 1 68.62 28 VAL B N 1
ATOM 9019 C CA . VAL B 1 28 ? 56.633 3.644 34.657 1 68.62 28 VAL B CA 1
ATOM 9020 C C . VAL B 1 28 ? 57.57 4.829 34.884 1 68.62 28 VAL B C 1
ATOM 9022 O O . VAL B 1 28 ? 57.746 5.667 33.996 1 68.62 28 VAL B O 1
ATOM 9025 N N . ASN B 1 29 ? 57.928 5.18 36.181 1 71.18 29 ASN B N 1
ATOM 9026 C CA . ASN B 1 29 ? 58.866 6.208 36.619 1 71.18 29 ASN B CA 1
ATOM 9027 C C . ASN B 1 29 ? 60.209 5.606 37.024 1 71.18 29 ASN B C 1
ATOM 9029 O O . ASN B 1 29 ? 60.289 4.857 38 1 71.18 29 ASN B O 1
ATOM 9033 N N . ILE B 1 30 ? 61.272 5.554 36.143 1 66.68 30 ILE B N 1
ATOM 9034 C CA . ILE B 1 30 ? 62.599 5.04 36.467 1 66.68 30 ILE B CA 1
ATOM 9035 C C . ILE B 1 30 ? 63.6 6.192 36.513 1 66.68 30 ILE B C 1
ATOM 9037 O O . ILE B 1 30 ? 63.865 6.833 35.493 1 66.68 30 ILE B O 1
ATOM 9041 N N . ASN B 1 31 ? 64.05 6.849 37.67 1 66.34 31 ASN B N 1
ATOM 9042 C CA . ASN B 1 31 ? 64.892 8.006 37.953 1 66.34 31 ASN B CA 1
ATOM 9043 C C . ASN B 1 31 ? 66.374 7.649 37.891 1 66.34 31 ASN B C 1
ATOM 9045 O O . ASN B 1 31 ? 67.179 8.187 38.653 1 66.34 31 ASN B O 1
ATOM 9049 N N . LYS B 1 32 ? 66.697 6.493 37.099 1 69.56 32 LYS B N 1
ATOM 9050 C CA . LYS B 1 32 ? 68.113 6.156 36.982 1 69.56 32 LYS B CA 1
ATOM 9051 C C . LYS B 1 32 ? 68.617 6.382 35.559 1 69.56 32 LYS B C 1
ATOM 9053 O O . LYS B 1 32 ? 67.866 6.214 34.596 1 69.56 32 LYS B O 1
ATOM 9058 N N . THR B 1 33 ? 69.849 7.007 35.275 1 71.35 33 THR B N 1
ATOM 9059 C CA . THR B 1 33 ? 70.421 7.416 33.997 1 71.35 33 THR B CA 1
ATOM 9060 C C . THR B 1 33 ? 70.956 6.208 33.233 1 71.35 33 THR B C 1
ATOM 9062 O O . THR B 1 33 ? 71.014 6.221 32.002 1 71.35 33 THR B O 1
ATOM 9065 N N . SER B 1 34 ? 71.489 5.055 33.821 1 72.99 34 SER B N 1
ATOM 9066 C CA . SER B 1 34 ? 72.016 3.846 33.197 1 72.99 34 SER B CA 1
ATOM 9067 C C . SER B 1 34 ? 71.616 2.6 33.981 1 72.99 34 SER B C 1
ATOM 9069 O O . SER B 1 34 ? 71.837 2.524 35.191 1 72.99 34 SER B O 1
ATOM 9071 N N . VAL B 1 35 ? 70.713 1.742 33.422 1 77.01 35 VAL B N 1
ATOM 9072 C CA . VAL B 1 35 ? 70.333 0.524 34.13 1 77.01 35 VAL B CA 1
ATOM 9073 C C . VAL B 1 35 ? 70.591 -0.691 33.242 1 77.01 35 VAL B C 1
ATOM 9075 O O . VAL B 1 35 ? 70.599 -0.58 32.014 1 77.01 35 VAL B O 1
ATOM 9078 N N . SER B 1 36 ? 70.992 -1.836 33.733 1 78.03 36 SER B N 1
ATOM 9079 C CA . SER B 1 36 ? 71.105 -3.083 32.984 1 78.03 36 SER B CA 1
ATOM 9080 C C . SER B 1 36 ? 69.756 -3.513 32.419 1 78.03 36 SER B C 1
ATOM 9082 O O . SER B 1 36 ? 68.707 -3.123 32.936 1 78.03 36 SER B O 1
ATOM 9084 N N . LEU B 1 37 ? 69.681 -4.193 31.251 1 77.84 37 LEU B N 1
ATOM 9085 C CA . LEU B 1 37 ? 68.439 -4.683 30.665 1 77.84 37 LEU B CA 1
ATOM 9086 C C . LEU B 1 37 ? 67.646 -5.502 31.679 1 77.84 37 LEU B C 1
ATOM 9088 O O . LEU B 1 37 ? 66.418 -5.405 31.737 1 77.84 37 LEU B O 1
ATOM 9092 N N . LYS B 1 38 ? 68.314 -6.262 32.532 1 78.66 38 LYS B N 1
ATOM 9093 C CA . LYS B 1 38 ? 67.683 -7.032 33.601 1 78.66 38 LYS B CA 1
ATOM 9094 C C . LYS B 1 38 ? 66.955 -6.118 34.581 1 78.66 38 LYS B C 1
ATOM 9096 O O . LYS B 1 38 ? 65.811 -6.387 34.955 1 78.66 38 LYS B O 1
ATOM 9101 N N . GLU B 1 39 ? 67.612 -4.966 35.052 1 78.29 39 GLU B N 1
ATOM 9102 C CA . GLU B 1 39 ? 67.016 -4.013 35.984 1 78.29 39 GLU B CA 1
ATOM 9103 C C . GLU B 1 39 ? 65.849 -3.268 35.341 1 78.29 39 GLU B C 1
ATOM 9105 O O . GLU B 1 39 ? 64.84 -2.999 35.997 1 78.29 39 GLU B O 1
ATOM 9110 N N . LEU B 1 40 ? 65.964 -2.914 34.025 1 77.46 40 LEU B N 1
ATOM 9111 C CA . LEU B 1 40 ? 64.87 -2.282 33.296 1 77.46 40 LEU B CA 1
ATOM 9112 C C . LEU B 1 40 ? 63.657 -3.205 33.229 1 77.46 40 LEU B C 1
ATOM 9114 O O . LEU B 1 40 ? 62.529 -2.773 33.477 1 77.46 40 LEU B O 1
ATOM 9118 N N . ILE B 1 41 ? 63.826 -4.552 32.862 1 77.71 41 ILE B N 1
ATOM 9119 C CA . ILE B 1 41 ? 62.768 -5.554 32.792 1 77.71 41 ILE B CA 1
ATOM 9120 C C . ILE B 1 41 ? 62.09 -5.684 34.153 1 77.71 41 ILE B C 1
ATOM 9122 O O . ILE B 1 41 ? 60.86 -5.676 34.244 1 77.71 41 ILE B O 1
ATOM 9126 N N . GLN B 1 42 ? 62.872 -5.655 35.229 1 79.08 42 GLN B N 1
ATOM 9127 C CA . GLN B 1 42 ? 62.321 -5.806 36.572 1 79.08 42 GLN B CA 1
ATOM 9128 C C . GLN B 1 42 ? 61.526 -4.57 36.982 1 79.08 42 GLN B C 1
ATOM 9130 O O . GLN B 1 42 ? 60.462 -4.685 37.593 1 79.08 42 GLN B O 1
ATOM 9135 N N . GLU B 1 43 ? 62 -3.325 36.615 1 76.2 43 GLU B N 1
ATOM 9136 C CA . GLU B 1 43 ? 61.291 -2.1 36.974 1 76.2 43 GLU B CA 1
ATOM 9137 C C . GLU B 1 43 ? 59.994 -1.961 36.182 1 76.2 43 GLU B C 1
ATOM 9139 O O . GLU B 1 43 ? 58.972 -1.533 36.724 1 76.2 43 GLU B O 1
ATOM 9144 N N . VAL B 1 44 ? 59.961 -2.402 34.949 1 77.2 44 VAL B N 1
ATOM 9145 C CA . VAL B 1 44 ? 58.753 -2.33 34.133 1 77.2 44 VAL B CA 1
ATOM 9146 C C . VAL B 1 44 ? 57.768 -3.41 34.574 1 77.2 44 VAL B C 1
ATOM 9148 O O . VAL B 1 44 ? 56.565 -3.158 34.676 1 77.2 44 VAL B O 1
ATOM 9151 N N . GLU B 1 45 ? 58.246 -4.682 34.863 1 76.31 45 GLU B N 1
ATOM 9152 C CA . GLU B 1 45 ? 57.382 -5.735 35.387 1 76.31 45 GLU B CA 1
ATOM 9153 C C . GLU B 1 45 ? 56.728 -5.311 36.699 1 76.31 45 GLU B C 1
ATOM 9155 O O . GLU B 1 45 ? 55.544 -5.574 36.922 1 76.31 45 GLU B O 1
ATOM 9160 N N . LYS B 1 46 ? 57.428 -4.566 37.572 1 75.11 46 LYS B N 1
ATOM 9161 C CA . LYS B 1 46 ? 56.931 -4.14 38.878 1 75.11 46 LYS B CA 1
ATOM 9162 C C . LYS B 1 46 ? 55.946 -2.983 38.741 1 75.11 46 LYS B C 1
ATOM 9164 O O . LYS B 1 46 ? 54.918 -2.952 39.42 1 75.11 46 LYS B O 1
ATOM 9169 N N . GLN B 1 47 ? 56.192 -2.008 37.82 1 72.6 47 GLN B N 1
ATOM 9170 C CA . GLN B 1 47 ? 55.346 -0.819 37.772 1 72.6 47 GLN B CA 1
ATOM 9171 C C . GLN B 1 47 ? 54.215 -0.99 36.763 1 72.6 47 GLN B C 1
ATOM 9173 O O . GLN B 1 47 ? 53.135 -0.419 36.93 1 72.6 47 GLN B O 1
ATOM 9178 N N . ALA B 1 48 ? 54.409 -1.771 35.661 1 69.24 48 ALA B N 1
ATOM 9179 C CA . ALA B 1 48 ? 53.42 -1.786 34.586 1 69.24 48 ALA B CA 1
ATOM 9180 C C . ALA B 1 48 ? 52.781 -3.165 34.448 1 69.24 48 ALA B C 1
ATOM 9182 O O . ALA B 1 48 ? 51.85 -3.349 33.661 1 69.24 48 ALA B O 1
ATOM 9183 N N . GLY B 1 49 ? 53.066 -4.289 35.261 1 68.31 49 GLY B N 1
ATOM 9184 C CA . GLY B 1 49 ? 52.496 -5.626 35.312 1 68.31 49 GLY B CA 1
ATOM 9185 C C . GLY B 1 49 ? 52.804 -6.453 34.078 1 68.31 49 GLY B C 1
ATOM 9186 O O . GLY B 1 49 ? 52.07 -7.388 33.752 1 68.31 49 GLY B O 1
ATOM 9187 N N . TYR B 1 50 ? 53.691 -6.135 33.203 1 71.26 50 TYR B N 1
ATOM 9188 C CA . TYR B 1 50 ? 54.092 -6.97 32.077 1 71.26 50 TYR B CA 1
ATOM 9189 C C . TYR B 1 50 ? 55.167 -7.967 32.493 1 71.26 50 TYR B C 1
ATOM 9191 O O . TYR B 1 50 ? 55.99 -7.675 33.363 1 71.26 50 TYR B O 1
ATOM 9199 N N . LEU B 1 51 ? 55.119 -9.22 32.015 1 75.98 51 LEU B N 1
ATOM 9200 C CA . LEU B 1 51 ? 56.179 -10.209 32.175 1 75.98 51 LEU B CA 1
ATOM 9201 C C . LEU B 1 51 ? 57.038 -10.294 30.917 1 75.98 51 LEU B C 1
ATOM 9203 O O . LEU B 1 51 ? 56.512 -10.391 29.807 1 75.98 51 LEU B O 1
ATOM 9207 N N . PHE B 1 52 ? 58.261 -10.008 30.962 1 76.12 52 PHE B N 1
ATOM 9208 C CA . PHE B 1 52 ? 59.178 -10.072 29.83 1 76.12 52 PHE B CA 1
ATOM 9209 C C . PHE B 1 52 ? 59.641 -11.504 29.59 1 76.12 52 PHE B C 1
ATOM 9211 O O . PHE B 1 52 ? 59.979 -12.22 30.535 1 76.12 52 PHE B O 1
ATOM 9218 N N . VAL B 1 53 ? 59.495 -12.114 28.341 1 75.72 53 VAL B N 1
ATOM 9219 C CA . VAL B 1 53 ? 60.041 -13.395 27.903 1 75.72 53 VAL B CA 1
ATOM 9220 C C . VAL B 1 53 ? 61.179 -13.16 26.913 1 75.72 53 VAL B C 1
ATOM 9222 O O . VAL B 1 53 ? 61.042 -12.37 25.976 1 75.72 53 VAL B O 1
ATOM 9225 N N . TYR B 1 54 ? 62.348 -13.539 27.105 1 73.39 54 TYR B N 1
ATOM 9226 C CA . TYR B 1 54 ? 63.479 -13.42 26.193 1 73.39 54 TYR B CA 1
ATOM 9227 C C . TYR B 1 54 ? 64.277 -14.717 26.14 1 73.39 54 TYR B C 1
ATOM 9229 O O . TYR B 1 54 ? 64.256 -15.505 27.089 1 73.39 54 TYR B O 1
ATOM 9237 N N . GLY B 1 55 ? 64.783 -15.135 24.908 1 65.29 55 GLY B N 1
ATOM 9238 C CA . GLY B 1 55 ? 65.571 -16.343 24.725 1 65.29 55 GLY B CA 1
ATOM 9239 C C . GLY B 1 55 ? 66.919 -16.287 25.419 1 65.29 55 GLY B C 1
ATOM 9240 O O . GLY B 1 55 ? 67.371 -15.214 25.823 1 65.29 55 GLY B O 1
ATOM 9241 N N . LYS B 1 56 ? 67.615 -17.349 25.561 1 63.88 56 LYS B N 1
ATOM 9242 C CA . LYS B 1 56 ? 68.893 -17.533 26.242 1 63.88 56 LYS B CA 1
ATOM 9243 C C . LYS B 1 56 ? 69.99 -16.698 25.588 1 63.88 56 LYS B C 1
ATOM 9245 O O . LYS B 1 56 ? 70.97 -16.33 26.24 1 63.88 56 LYS B O 1
ATOM 9250 N N . ASP B 1 57 ? 69.816 -16.297 24.312 1 66.41 57 ASP B N 1
ATOM 9251 C CA . ASP B 1 57 ? 70.886 -15.629 23.577 1 66.41 57 ASP B CA 1
ATOM 9252 C C . ASP B 1 57 ? 70.846 -14.119 23.8 1 66.41 57 ASP B C 1
ATOM 9254 O O . ASP B 1 57 ? 71.673 -13.384 23.256 1 66.41 57 ASP B O 1
ATOM 9258 N N . ILE B 1 58 ? 69.909 -13.574 24.533 1 67.85 58 ILE B N 1
ATOM 9259 C CA . ILE B 1 58 ? 69.856 -12.14 24.798 1 67.85 58 ILE B CA 1
ATOM 9260 C C . ILE B 1 58 ? 70.59 -11.829 26.101 1 67.85 58 ILE B C 1
ATOM 9262 O O . ILE B 1 58 ? 70.268 -12.389 27.151 1 67.85 58 ILE B O 1
ATOM 9266 N N . ASN B 1 59 ? 71.738 -11.156 25.98 1 72.39 59 ASN B N 1
ATOM 9267 C CA . ASN B 1 59 ? 72.521 -10.735 27.137 1 72.39 59 ASN B CA 1
ATOM 9268 C C . ASN B 1 59 ? 71.779 -9.691 27.967 1 72.39 59 ASN B C 1
ATOM 9270 O O . ASN B 1 59 ? 71.711 -8.522 27.583 1 72.39 59 ASN B O 1
ATOM 9274 N N . ILE B 1 60 ? 71.129 -10.019 28.953 1 70.14 60 ILE B N 1
ATOM 9275 C CA . ILE B 1 60 ? 70.268 -9.168 29.767 1 70.14 60 ILE B CA 1
ATOM 9276 C C . ILE B 1 60 ? 71.122 -8.299 30.687 1 70.14 60 ILE B C 1
ATOM 9278 O O . ILE B 1 60 ? 70.599 -7.437 31.398 1 70.14 60 ILE B O 1
ATOM 9282 N N . GLU B 1 61 ? 72.507 -8.433 30.769 1 73.01 61 GLU B N 1
ATOM 9283 C CA . GLU B 1 61 ? 73.377 -7.653 31.644 1 73.01 61 GLU B CA 1
ATOM 9284 C C . GLU B 1 61 ? 73.874 -6.39 30.945 1 73.01 61 GLU B C 1
ATOM 9286 O O . GLU B 1 61 ? 74.611 -5.597 31.535 1 73.01 61 GLU B O 1
ATOM 9291 N N . GLN B 1 62 ? 73.47 -6.189 29.616 1 74.47 62 GLN B N 1
ATOM 9292 C CA . GLN B 1 62 ? 73.946 -5.02 28.883 1 74.47 62 GLN B CA 1
ATOM 9293 C C . GLN B 1 62 ? 73.279 -3.744 29.39 1 74.47 62 GLN B C 1
ATOM 9295 O O . GLN B 1 62 ? 72.081 -3.738 29.681 1 74.47 62 GLN B O 1
ATOM 9300 N N . LYS B 1 63 ? 73.982 -2.64 29.633 1 72.25 63 LYS B N 1
ATOM 9301 C CA . LYS B 1 63 ? 73.528 -1.383 30.223 1 72.25 63 LYS B CA 1
ATOM 9302 C C . LYS B 1 63 ? 72.817 -0.516 29.188 1 72.25 63 LYS B C 1
ATOM 9304 O O . LYS B 1 63 ? 73.246 -0.439 28.035 1 72.25 63 LYS B O 1
ATOM 9309 N N . VAL B 1 64 ? 71.661 -0.112 29.431 1 72.64 64 VAL B N 1
ATOM 9310 C CA . VAL B 1 64 ? 70.924 0.77 28.532 1 72.64 64 VAL B CA 1
ATOM 9311 C C . VAL B 1 64 ? 70.696 2.121 29.206 1 72.64 64 VAL B C 1
ATOM 9313 O O . VAL B 1 64 ? 70.511 2.191 30.423 1 72.64 64 VAL B O 1
ATOM 9316 N N . LYS B 1 65 ? 70.912 3.297 28.588 1 72.78 65 LYS B N 1
ATOM 9317 C CA . LYS B 1 65 ? 70.663 4.645 29.091 1 72.78 65 LYS B CA 1
ATOM 9318 C C . LYS B 1 65 ? 69.175 4.979 29.057 1 72.78 65 LYS B C 1
ATOM 9320 O O . LYS B 1 65 ? 68.513 4.784 28.035 1 72.78 65 LYS B O 1
ATOM 9325 N N . ILE B 1 66 ? 68.58 5.107 30.176 1 65.68 66 ILE B N 1
ATOM 9326 C CA . ILE B 1 66 ? 67.137 5.309 30.247 1 65.68 66 ILE B CA 1
ATOM 9327 C C . ILE B 1 66 ? 66.836 6.683 30.842 1 65.68 66 ILE B C 1
ATOM 9329 O O . ILE B 1 66 ? 67.531 7.137 31.754 1 65.68 66 ILE B O 1
ATOM 9333 N N . ASN B 1 67 ? 66.308 7.755 30.218 1 62 67 ASN B N 1
ATOM 9334 C CA . ASN B 1 67 ? 65.711 8.943 30.818 1 62 67 ASN B CA 1
ATOM 9335 C C . ASN B 1 67 ? 64.187 8.869 30.811 1 62 67 ASN B C 1
ATOM 9337 O O . ASN B 1 67 ? 63.548 9.238 29.823 1 62 67 ASN B O 1
ATOM 9341 N N . ALA B 1 68 ? 63.531 7.902 31.555 1 60.36 68 ALA B N 1
ATOM 9342 C CA . ALA B 1 68 ? 62.084 7.753 31.42 1 60.36 68 ALA B CA 1
ATOM 9343 C C . ALA B 1 68 ? 61.364 8.231 32.677 1 60.36 68 ALA B C 1
ATOM 9345 O O . ALA B 1 68 ? 61.37 7.545 33.702 1 60.36 68 ALA B O 1
ATOM 9346 N N . ARG B 1 69 ? 61.019 9.529 32.946 1 64.84 69 ARG B N 1
ATOM 9347 C CA . ARG B 1 69 ? 60.117 10.09 33.947 1 64.84 69 ARG B CA 1
ATOM 9348 C C . ARG B 1 69 ? 58.696 10.196 33.404 1 64.84 69 ARG B C 1
ATOM 9350 O O . ARG B 1 69 ? 58.439 10.949 32.463 1 64.84 69 ARG B O 1
ATOM 9357 N N . ASN B 1 70 ? 57.696 9.434 33.913 1 64.62 70 ASN B N 1
ATOM 9358 C CA . ASN B 1 70 ? 56.267 9.381 33.621 1 64.62 70 ASN B CA 1
ATOM 9359 C C . ASN B 1 70 ? 56.006 8.974 32.174 1 64.62 70 ASN B C 1
ATOM 9361 O O . ASN B 1 70 ? 55.205 9.606 31.482 1 64.62 70 ASN B O 1
ATOM 9365 N N . LYS B 1 71 ? 56.819 7.895 31.701 1 71.26 71 LYS B N 1
ATOM 9366 C CA . LYS B 1 71 ? 56.67 7.505 30.302 1 71.26 71 LYS B CA 1
ATOM 9367 C C . LYS B 1 71 ? 55.918 6.183 30.177 1 71.26 71 LYS B C 1
ATOM 9369 O O . LYS B 1 71 ? 56.024 5.318 31.049 1 71.26 71 LYS B O 1
ATOM 9374 N N . GLN B 1 72 ? 55.165 5.93 29.229 1 73.33 72 GLN B N 1
ATOM 9375 C CA . GLN B 1 72 ? 54.469 4.685 28.922 1 73.33 72 GLN B CA 1
ATOM 9376 C C . GLN B 1 72 ? 55.457 3.569 28.594 1 73.33 72 GLN B C 1
ATOM 9378 O O . GLN B 1 72 ? 56.523 3.822 28.029 1 73.33 72 GLN B O 1
ATOM 9383 N N . VAL B 1 73 ? 55.101 2.341 28.94 1 74.16 73 VAL B N 1
ATOM 9384 C CA . VAL B 1 73 ? 55.969 1.18 28.781 1 74.16 73 VAL B CA 1
ATOM 9385 C C . VAL B 1 73 ? 56.368 1.029 27.314 1 74.16 73 VAL B C 1
ATOM 9387 O O . VAL B 1 73 ? 57.53 0.756 27.005 1 74.16 73 VAL B O 1
ATOM 9390 N N . LYS B 1 74 ? 55.488 1.254 26.438 1 72.69 74 LYS B N 1
ATOM 9391 C CA . LYS B 1 74 ? 55.764 1.143 25.009 1 72.69 74 LYS B CA 1
ATOM 9392 C C . LYS B 1 74 ? 56.801 2.172 24.567 1 72.69 74 LYS B C 1
ATOM 9394 O O . LYS B 1 74 ? 57.75 1.838 23.855 1 72.69 74 LYS B O 1
ATOM 9399 N N . ALA B 1 75 ? 56.646 3.469 24.971 1 75.51 75 ALA B N 1
ATOM 9400 C CA . ALA B 1 75 ? 57.592 4.528 24.628 1 75.51 75 ALA B CA 1
ATOM 9401 C C . ALA B 1 75 ? 58.969 4.246 25.222 1 75.51 75 ALA B C 1
ATOM 9403 O O . ALA B 1 75 ? 59.993 4.52 24.59 1 75.51 75 ALA B O 1
ATOM 9404 N N . LEU B 1 76 ? 59.001 3.646 26.38 1 76.53 76 LEU B N 1
ATOM 9405 C CA . LEU B 1 76 ? 60.235 3.275 27.064 1 76.53 76 LEU B CA 1
ATOM 9406 C C . LEU B 1 76 ? 60.958 2.162 26.314 1 76.53 76 LEU B C 1
ATOM 9408 O O . LEU B 1 76 ? 62.159 2.261 26.054 1 76.53 76 LEU B O 1
ATOM 9412 N N . LEU B 1 77 ? 60.242 1.143 25.875 1 76.41 77 LEU B N 1
ATOM 9413 C CA . LEU B 1 77 ? 60.854 -0.01 25.225 1 76.41 77 LEU B CA 1
ATOM 9414 C C . LEU B 1 77 ? 61.293 0.335 23.806 1 76.41 77 LEU B C 1
ATOM 9416 O O . LEU B 1 77 ? 62.345 -0.117 23.35 1 76.41 77 LEU B O 1
ATOM 9420 N N . GLU B 1 78 ? 60.594 1.221 23.106 1 74.66 78 GLU B N 1
ATOM 9421 C CA . GLU B 1 78 ? 60.942 1.648 21.754 1 74.66 78 GLU B CA 1
ATOM 9422 C C . GLU B 1 78 ? 62.189 2.527 21.756 1 74.66 78 GLU B C 1
ATOM 9424 O O . GLU B 1 78 ? 62.925 2.571 20.768 1 74.66 78 GLU B O 1
ATOM 9429 N N . ASN B 1 79 ? 62.445 3.163 22.904 1 75.48 79 ASN B N 1
ATOM 9430 C CA . ASN B 1 79 ? 63.62 4.017 23.035 1 75.48 79 ASN B CA 1
ATOM 9431 C C . ASN B 1 79 ? 64.839 3.226 23.502 1 75.48 79 ASN B C 1
ATOM 9433 O O . ASN B 1 79 ? 65.963 3.504 23.082 1 75.48 79 ASN B O 1
ATOM 9437 N N . VAL B 1 80 ? 64.688 2.196 24.311 1 78.22 80 VAL B N 1
ATOM 9438 C CA . VAL B 1 80 ? 65.798 1.563 25.015 1 78.22 80 VAL B CA 1
ATOM 9439 C C . VAL B 1 80 ? 66.23 0.301 24.272 1 78.22 80 VAL B C 1
ATOM 9441 O O . VAL B 1 80 ? 67.426 0.038 24.126 1 78.22 80 VAL B O 1
ATOM 9444 N N . LEU B 1 81 ? 65.3 -0.483 23.642 1 75.95 81 LEU B N 1
ATOM 9445 C CA . LEU B 1 81 ? 65.635 -1.808 23.132 1 75.95 81 LEU B CA 1
ATOM 9446 C C . LEU B 1 81 ? 66.429 -1.707 21.834 1 75.95 81 LEU B C 1
ATOM 9448 O O . LEU B 1 81 ? 67.38 -2.463 21.623 1 75.95 81 LEU B O 1
ATOM 9452 N N . PRO B 1 82 ? 66.183 -0.653 20.968 1 72.89 82 PRO B N 1
ATOM 9453 C CA . PRO B 1 82 ? 67.027 -0.571 19.774 1 72.89 82 PRO B CA 1
ATOM 9454 C C . PRO B 1 82 ? 68.485 -0.256 20.103 1 72.89 82 PRO B C 1
ATOM 9456 O O . PRO B 1 82 ? 69.384 -0.604 19.333 1 72.89 82 PRO B O 1
ATOM 9459 N N . GLN B 1 83 ? 68.893 0.287 21.226 1 72.98 83 GLN B N 1
ATOM 9460 C CA . GLN B 1 83 ? 70.259 0.612 21.62 1 72.98 83 GLN B CA 1
ATOM 9461 C C . GLN B 1 83 ? 71.088 -0.652 21.827 1 72.98 83 GLN B C 1
ATOM 9463 O O . GLN B 1 83 ? 72.316 -0.619 21.73 1 72.98 83 GLN B O 1
ATOM 9468 N N . ILE B 1 84 ? 70.48 -1.758 22.086 1 74.37 84 ILE B N 1
ATOM 9469 C CA . ILE B 1 84 ? 71.228 -2.987 22.327 1 74.37 84 ILE B CA 1
ATOM 9470 C C . ILE B 1 84 ? 70.778 -4.067 21.345 1 74.37 84 ILE B C 1
ATOM 9472 O O . ILE B 1 84 ? 70.981 -5.259 21.588 1 74.37 84 ILE B O 1
ATOM 9476 N N . GLY B 1 85 ? 70.227 -3.648 20.109 1 66.46 85 GLY B N 1
ATOM 9477 C CA . GLY B 1 85 ? 69.898 -4.549 19.016 1 66.46 85 GLY B CA 1
ATOM 9478 C C . GLY B 1 85 ? 68.735 -5.471 19.332 1 66.46 85 GLY B C 1
ATOM 9479 O O . GLY B 1 85 ? 68.687 -6.605 18.852 1 66.46 85 GLY B O 1
ATOM 9480 N N . LEU B 1 86 ? 67.873 -5.14 20.298 1 73.46 86 LEU B N 1
ATOM 9481 C CA . LEU B 1 86 ? 66.721 -5.972 20.631 1 73.46 86 LEU B CA 1
ATOM 9482 C C . LEU B 1 86 ? 65.424 -5.315 20.17 1 73.46 86 LEU B C 1
ATOM 9484 O O . LEU B 1 86 ? 65.344 -4.088 20.076 1 73.46 86 LEU B O 1
ATOM 9488 N N . THR B 1 87 ? 64.452 -6.03 19.562 1 75.02 87 THR B N 1
ATOM 9489 C CA . THR B 1 87 ? 63.074 -5.624 19.304 1 75.02 87 THR B CA 1
ATOM 9490 C C . THR B 1 87 ? 62.109 -6.377 20.216 1 75.02 87 THR B C 1
ATOM 9492 O O . THR B 1 87 ? 62.508 -7.31 20.916 1 75.02 87 THR B O 1
ATOM 9495 N N . TYR B 1 88 ? 60.887 -5.767 20.595 1 72.28 88 TYR B N 1
ATOM 9496 C CA . TYR B 1 88 ? 59.965 -6.436 21.506 1 72.28 88 TYR B CA 1
ATOM 9497 C C . TYR B 1 88 ? 58.618 -6.678 20.836 1 72.28 88 TYR B C 1
ATOM 9499 O O . TYR B 1 88 ? 58.276 -6.013 19.856 1 72.28 88 TYR B O 1
ATOM 9507 N N . GLU B 1 89 ? 57.916 -7.781 20.98 1 72.03 89 GLU B N 1
ATOM 9508 C CA . GLU B 1 89 ? 56.551 -8.102 20.573 1 72.03 89 GLU B CA 1
ATOM 9509 C C . GLU B 1 89 ? 55.641 -8.281 21.785 1 72.03 89 GLU B C 1
ATOM 9511 O O . GLU B 1 89 ? 56.018 -8.937 22.758 1 72.03 89 GLU B O 1
ATOM 9516 N N . TYR B 1 90 ? 54.478 -7.421 21.825 1 66.95 90 TYR B N 1
ATOM 9517 C CA . TYR B 1 90 ? 53.473 -7.563 22.872 1 66.95 90 TYR B CA 1
ATOM 9518 C C . TYR B 1 90 ? 52.65 -8.829 22.671 1 66.95 90 TYR B C 1
ATOM 9520 O O . TYR B 1 90 ? 52.196 -9.112 21.559 1 66.95 90 TYR B O 1
ATOM 9528 N N . ALA B 1 91 ? 52.679 -9.816 23.466 1 60.48 91 ALA B N 1
ATOM 9529 C CA . ALA B 1 91 ? 51.726 -10.921 23.537 1 60.48 91 ALA B CA 1
ATOM 9530 C C . ALA B 1 91 ? 51.009 -10.94 24.884 1 60.48 91 ALA B C 1
ATOM 9532 O O . ALA B 1 91 ? 51.545 -11.445 25.873 1 60.48 91 ALA B O 1
ATOM 9533 N N . ASP B 1 92 ? 49.767 -10.375 25.056 1 57.96 92 ASP B N 1
ATOM 9534 C CA . ASP B 1 92 ? 48.921 -10.28 26.242 1 57.96 92 ASP B CA 1
ATOM 9535 C C . ASP B 1 92 ? 49.651 -9.576 27.383 1 57.96 92 ASP B C 1
ATOM 9537 O O . ASP B 1 92 ? 50.031 -8.41 27.258 1 57.96 92 ASP B O 1
ATOM 9541 N N . ASN B 1 93 ? 49.908 -10.172 28.405 1 62.78 93 ASN B N 1
ATOM 9542 C CA . ASN B 1 93 ? 50.604 -9.653 29.578 1 62.78 93 ASN B CA 1
ATOM 9543 C C . ASN B 1 93 ? 52.1 -9.948 29.517 1 62.78 93 ASN B C 1
ATOM 9545 O O . ASN B 1 93 ? 52.813 -9.767 30.506 1 62.78 93 ASN B O 1
ATOM 9549 N N . TYR B 1 94 ? 52.64 -10.413 28.321 1 68.86 94 TYR B N 1
ATOM 9550 C CA . TYR B 1 94 ? 54.054 -10.746 28.188 1 68.86 94 TYR B CA 1
ATOM 9551 C C . TYR B 1 94 ? 54.727 -9.859 27.147 1 68.86 94 TYR B C 1
ATOM 9553 O O . TYR B 1 94 ? 54.105 -9.478 26.152 1 68.86 94 TYR B O 1
ATOM 9561 N N . ILE B 1 95 ? 55.9 -9.26 27.412 1 75.01 95 ILE B N 1
ATOM 9562 C CA . ILE B 1 95 ? 56.765 -8.587 26.449 1 75.01 95 ILE B CA 1
ATOM 9563 C C . ILE B 1 95 ? 57.926 -9.504 26.069 1 75.01 95 ILE B C 1
ATOM 9565 O O . ILE B 1 95 ? 58.738 -9.873 26.92 1 75.01 95 ILE B O 1
ATOM 9569 N N . SER B 1 96 ? 58 -10.201 24.838 1 75.4 96 SER B N 1
ATOM 9570 C CA . SER B 1 96 ? 59.072 -11.059 24.345 1 75.4 96 SER B CA 1
ATOM 9571 C C . SER B 1 96 ? 60.165 -10.242 23.663 1 75.4 96 SER B C 1
ATOM 9573 O O . SER B 1 96 ? 59.882 -9.439 22.773 1 75.4 96 SER B O 1
ATOM 9575 N N . LEU B 1 97 ? 61.457 -10.292 24.154 1 75.1 97 LEU B N 1
ATOM 9576 C CA . LEU B 1 97 ? 62.614 -9.606 23.591 1 75.1 97 LEU B CA 1
ATOM 9577 C C . LEU B 1 97 ? 63.286 -10.461 22.522 1 75.1 97 LEU B C 1
ATOM 9579 O O . LEU B 1 97 ? 63.495 -11.66 22.721 1 75.1 97 LEU B O 1
ATOM 9583 N N . LYS B 1 98 ? 63.475 -10.156 21.233 1 67.77 98 LYS B N 1
ATOM 9584 C CA . LYS B 1 98 ? 64.15 -10.86 20.147 1 67.77 98 LYS B CA 1
ATOM 9585 C C . LYS B 1 98 ? 65.284 -10.019 19.567 1 67.77 98 LYS B C 1
ATOM 9587 O O . LYS B 1 98 ? 65.274 -8.792 19.68 1 67.77 98 LYS B O 1
ATOM 9592 N N . LYS B 1 99 ? 66.368 -10.662 18.954 1 57.74 99 LYS B N 1
ATOM 9593 C CA . LYS B 1 99 ? 67.468 -10.019 18.241 1 57.74 99 LYS B CA 1
ATOM 9594 C C . LYS B 1 99 ? 66.982 -9.371 16.948 1 57.74 99 LYS B C 1
ATOM 9596 O O . LYS B 1 99 ? 66.121 -9.921 16.258 1 57.74 99 LYS B O 1
ATOM 9601 N N . THR B 1 100 ? 67.269 -8.161 16.914 1 46.39 100 THR B N 1
ATOM 9602 C CA . THR B 1 100 ? 66.903 -7.412 15.717 1 46.39 100 THR B CA 1
ATOM 9603 C C . THR B 1 100 ? 67.67 -7.925 14.502 1 46.39 100 THR B C 1
ATOM 9605 O O . THR B 1 100 ? 68.902 -7.875 14.473 1 46.39 100 THR B O 1
ATOM 9608 N N . GLN B 1 101 ? 67.705 -9.143 13.855 1 32.85 101 GLN B N 1
ATOM 9609 C CA . GLN B 1 101 ? 68.355 -9.197 12.55 1 32.85 101 GLN B CA 1
ATOM 9610 C C . GLN B 1 101 ? 67.866 -8.07 11.644 1 32.85 101 GLN B C 1
ATOM 9612 O O . GLN B 1 101 ? 66.675 -7.987 11.336 1 32.85 101 GLN B O 1
ATOM 9617 N N . VAL B 1 102 ? 68.503 -6.929 11.765 1 32.48 102 VAL B N 1
ATOM 9618 C CA . VAL B 1 102 ? 68.299 -5.829 10.828 1 32.48 102 VAL B CA 1
ATOM 9619 C C . VAL B 1 102 ? 68.444 -6.336 9.395 1 32.48 102 VAL B C 1
ATOM 9621 O O . VAL B 1 102 ? 69.548 -6.662 8.954 1 32.48 102 VAL B O 1
ATOM 9624 N N . GLU B 1 103 ? 67.954 -7.444 8.996 1 25.89 103 GLU B N 1
ATOM 9625 C CA . GLU B 1 103 ? 68.13 -7.354 7.55 1 25.89 103 GLU B CA 1
ATOM 9626 C C . GLU B 1 103 ? 67.577 -6.04 7.007 1 25.89 103 GLU B C 1
ATOM 9628 O O . GLU B 1 103 ? 66.488 -5.611 7.394 1 25.89 103 GLU B O 1
ATOM 9633 N N . LYS B 1 104 ? 68.46 -5.116 6.698 1 30.04 104 LYS B N 1
ATOM 9634 C CA . LYS B 1 104 ? 68.171 -3.976 5.833 1 30.04 104 LYS B CA 1
ATOM 9635 C C . LYS B 1 104 ? 67.105 -4.327 4.798 1 30.04 104 LYS B C 1
ATOM 9637 O O . LYS B 1 104 ? 67.366 -5.09 3.865 1 30.04 104 LYS B O 1
ATOM 9642 N N . LYS B 1 105 ? 66.04 -4.557 5.254 1 32.89 105 LYS B N 1
ATOM 9643 C CA . LYS B 1 105 ? 65.006 -4.634 4.226 1 32.89 105 LYS B CA 1
ATOM 9644 C C . LYS B 1 105 ? 65.071 -3.43 3.29 1 32.89 105 LYS B C 1
ATOM 9646 O O . LYS B 1 105 ? 64.966 -2.285 3.735 1 32.89 105 LYS B O 1
ATOM 9651 N N . SER B 1 106 ? 65.921 -3.628 2.33 1 29.83 106 SER B N 1
ATOM 9652 C CA . SER B 1 106 ? 66.021 -2.77 1.154 1 29.83 106 SER B CA 1
ATOM 9653 C C . SER B 1 106 ? 64.656 -2.215 0.758 1 29.83 106 SER B C 1
ATOM 9655 O O . SER B 1 106 ? 63.661 -2.942 0.759 1 29.83 106 SER B O 1
ATOM 9657 N N . ILE B 1 107 ? 64.339 -1.084 1.239 1 36.09 107 ILE B N 1
ATOM 9658 C CA . ILE B 1 107 ? 63.354 -0.228 0.586 1 36.09 107 ILE B CA 1
ATOM 9659 C C . ILE B 1 107 ? 63.297 -0.552 -0.905 1 36.09 107 ILE B C 1
ATOM 9661 O O . ILE B 1 107 ? 64.258 -0.305 -1.638 1 36.09 107 ILE B O 1
ATOM 9665 N N . GLY B 1 108 ? 62.99 -1.714 -1.061 1 36.62 108 GLY B N 1
ATOM 9666 C CA . GLY B 1 108 ? 63.001 -2.228 -2.422 1 36.62 108 GLY B CA 1
ATOM 9667 C C . GLY B 1 108 ? 62.491 -1.228 -3.442 1 36.62 108 GLY B C 1
ATOM 9668 O O . GLY B 1 108 ? 61.64 -0.393 -3.129 1 36.62 108 GLY B O 1
ATOM 9669 N N . LYS B 1 109 ? 63.23 -0.794 -4.28 1 48.83 109 LYS B N 1
ATOM 9670 C CA . LYS B 1 109 ? 62.999 0.047 -5.451 1 48.83 109 LYS B CA 1
ATOM 9671 C C . LYS B 1 109 ? 61.599 -0.174 -6.019 1 48.83 109 LYS B C 1
ATOM 9673 O O . LYS B 1 109 ? 61.212 -1.308 -6.305 1 48.83 109 LYS B O 1
ATOM 9678 N N . LYS B 1 110 ? 60.733 0.687 -5.724 1 63.39 110 LYS B N 1
ATOM 9679 C CA . LYS B 1 110 ? 59.47 0.621 -6.454 1 63.39 110 LYS B CA 1
ATOM 9680 C C . LYS B 1 110 ? 59.707 0.402 -7.945 1 63.39 110 LYS B C 1
ATOM 9682 O O . LYS B 1 110 ? 60.562 1.056 -8.546 1 63.39 110 LYS B O 1
ATOM 9687 N N . ILE B 1 111 ? 59.286 -0.661 -8.251 1 74.27 111 ILE B N 1
ATOM 9688 C CA . ILE B 1 111 ? 59.368 -0.894 -9.688 1 74.27 111 ILE B CA 1
ATOM 9689 C C . ILE B 1 111 ? 58.006 -0.643 -10.331 1 74.27 111 ILE B C 1
ATOM 9691 O O . ILE B 1 111 ? 56.969 -0.795 -9.682 1 74.27 111 ILE B O 1
ATOM 9695 N N . ILE B 1 112 ? 58.128 -0.055 -11.391 1 77.54 112 ILE B N 1
ATOM 9696 C CA . ILE B 1 112 ? 56.934 0.098 -12.216 1 77.54 112 ILE B CA 1
ATOM 9697 C C . ILE B 1 112 ? 56.64 -1.21 -12.946 1 77.54 112 ILE B C 1
ATOM 9699 O O . ILE B 1 112 ? 57.465 -1.692 -13.726 1 77.54 112 ILE B O 1
ATOM 9703 N N . VAL B 1 113 ? 55.636 -1.828 -12.432 1 78.96 113 VAL B N 1
ATOM 9704 C CA . VAL B 1 113 ? 55.225 -3.06 -13.098 1 78.96 113 VAL B CA 1
ATOM 9705 C C . VAL B 1 113 ? 54.193 -2.744 -14.178 1 78.96 113 VAL B C 1
ATOM 9707 O O . VAL B 1 113 ? 53.176 -2.102 -13.904 1 78.96 113 VAL B O 1
ATOM 9710 N N . LYS B 1 114 ? 54.586 -3.069 -15.331 1 79.65 114 LYS B N 1
ATOM 9711 C CA . LYS B 1 114 ? 53.691 -3.008 -16.483 1 79.65 114 LYS B CA 1
ATOM 9712 C C . LYS B 1 114 ? 53.238 -4.405 -16.901 1 79.65 114 LYS B C 1
ATOM 9714 O O . LYS B 1 114 ? 54.042 -5.338 -16.942 1 79.65 114 LYS B O 1
ATOM 9719 N N . GLY B 1 115 ? 51.939 -4.557 -16.881 1 78.65 115 GLY B N 1
ATOM 9720 C CA . GLY B 1 115 ? 51.477 -5.876 -17.281 1 78.65 115 GLY B CA 1
ATOM 9721 C C . GLY B 1 115 ? 50.227 -5.836 -18.141 1 78.65 115 GLY B C 1
ATOM 9722 O O . GLY B 1 115 ? 49.667 -4.764 -18.381 1 78.65 115 GLY B O 1
ATOM 9723 N N . THR B 1 116 ? 50.001 -6.933 -18.8 1 81.05 116 THR B N 1
ATOM 9724 C CA . THR B 1 116 ? 48.789 -7.175 -19.575 1 81.05 116 THR B CA 1
ATOM 9725 C C . THR B 1 116 ? 47.994 -8.337 -18.986 1 81.05 116 THR B C 1
ATOM 9727 O O . THR B 1 116 ? 48.561 -9.381 -18.657 1 81.05 116 THR B O 1
ATOM 9730 N N . VAL B 1 117 ? 46.834 -8.072 -18.648 1 79.82 117 VAL B N 1
ATOM 9731 C CA . VAL B 1 117 ? 45.936 -9.128 -18.193 1 79.82 117 VAL B CA 1
ATOM 9732 C C . VAL B 1 117 ? 45.127 -9.662 -19.373 1 79.82 117 VAL B C 1
ATOM 9734 O O . VAL B 1 117 ? 44.405 -8.908 -20.031 1 79.82 117 VAL B O 1
ATOM 9737 N N . VAL B 1 118 ? 45.304 -10.857 -19.646 1 77.31 118 VAL B N 1
ATOM 9738 C CA . VAL B 1 118 ? 44.616 -11.495 -20.763 1 77.31 118 VAL B CA 1
ATOM 9739 C C . VAL B 1 118 ? 43.897 -12.752 -20.278 1 77.31 118 VAL B C 1
ATOM 9741 O O . VAL B 1 118 ? 44.227 -13.294 -19.221 1 77.31 118 VAL B O 1
ATOM 9744 N N . ASP B 1 119 ? 42.886 -13.157 -20.992 1 69.75 119 ASP B N 1
ATOM 9745 C CA . ASP B 1 119 ? 42.266 -14.446 -20.703 1 69.75 119 ASP B CA 1
ATOM 9746 C C . ASP B 1 119 ? 43.043 -15.588 -21.355 1 69.75 119 ASP B C 1
ATOM 9748 O O . ASP B 1 119 ? 44.079 -15.361 -21.983 1 69.75 119 ASP B O 1
ATOM 9752 N N . LYS B 1 120 ? 42.596 -16.82 -21.1 1 66.82 120 LYS B N 1
ATOM 9753 C CA . LYS B 1 120 ? 43.305 -17.991 -21.605 1 66.82 120 LYS B CA 1
ATOM 9754 C C . LYS B 1 120 ? 43.456 -17.93 -23.123 1 66.82 120 LYS B C 1
ATOM 9756 O O . LYS B 1 120 ? 44.397 -18.498 -23.681 1 66.82 120 LYS B O 1
ATOM 9761 N N . SER B 1 121 ? 42.541 -17.261 -23.742 1 62.24 121 SER B N 1
ATOM 9762 C CA . SER B 1 121 ? 42.595 -17.175 -25.198 1 62.24 121 SER B CA 1
ATOM 9763 C C . SER B 1 121 ? 43.503 -16.037 -25.651 1 62.24 121 SER B C 1
ATOM 9765 O O . SER B 1 121 ? 43.672 -15.812 -26.852 1 62.24 121 SER B O 1
ATOM 9767 N N . GLY B 1 122 ? 44.047 -15.278 -24.758 1 65.23 122 GLY B N 1
ATOM 9768 C CA . GLY B 1 122 ? 44.97 -14.199 -25.074 1 65.23 122 GLY B CA 1
ATOM 9769 C C . GLY B 1 122 ? 44.281 -12.861 -25.267 1 65.23 122 GLY B C 1
ATOM 9770 O O . GLY B 1 122 ? 44.908 -11.89 -25.694 1 65.23 122 GLY B O 1
ATOM 9771 N N . GLU B 1 123 ? 43.064 -12.863 -25.101 1 68.42 123 GLU B N 1
ATOM 9772 C CA . GLU B 1 123 ? 42.325 -11.613 -25.254 1 68.42 123 GLU B CA 1
ATOM 9773 C C . GLU B 1 123 ? 42.49 -10.721 -24.028 1 68.42 123 GLU B C 1
ATOM 9775 O O . GLU B 1 123 ? 42.384 -11.191 -22.893 1 68.42 123 GLU B O 1
ATOM 9780 N N . PRO B 1 124 ? 42.71 -9.427 -24.274 1 72.57 124 PRO B N 1
ATOM 9781 C CA . PRO B 1 124 ? 42.899 -8.53 -23.131 1 72.57 124 PRO B CA 1
ATOM 9782 C C . PRO B 1 124 ? 41.648 -8.406 -22.265 1 72.57 124 PRO B C 1
ATOM 9784 O O . PRO B 1 124 ? 40.531 -8.37 -22.789 1 72.57 124 PRO B O 1
ATOM 9787 N N . ILE B 1 125 ? 41.752 -8.636 -20.969 1 71.14 125 ILE B N 1
ATOM 9788 C CA . ILE B 1 125 ? 40.673 -8.435 -20.008 1 71.14 125 ILE B CA 1
ATOM 9789 C C . ILE B 1 125 ? 40.624 -6.968 -19.586 1 71.14 125 ILE B C 1
ATOM 9791 O O . ILE B 1 125 ? 41.542 -6.474 -18.927 1 71.14 125 ILE B O 1
ATOM 9795 N N . ILE B 1 126 ? 39.547 -6.414 -20.129 1 67.46 126 ILE B N 1
ATOM 9796 C CA . ILE B 1 126 ? 39.358 -4.996 -19.844 1 67.46 126 ILE B CA 1
ATOM 9797 C C . ILE B 1 126 ? 38.685 -4.828 -18.484 1 67.46 126 ILE B C 1
ATOM 9799 O O . ILE B 1 126 ? 37.68 -5.482 -18.196 1 67.46 126 ILE B O 1
ATOM 9803 N N . GLY B 1 127 ? 39.183 -3.98 -17.579 1 65.5 127 GLY B N 1
ATOM 9804 C CA . GLY B 1 127 ? 38.55 -3.624 -16.319 1 65.5 127 GLY B CA 1
ATOM 9805 C C . GLY B 1 127 ? 38.861 -4.598 -15.198 1 65.5 127 GLY B C 1
ATOM 9806 O O . GLY B 1 127 ? 38.13 -4.667 -14.208 1 65.5 127 GLY B O 1
ATOM 9807 N N . ALA B 1 128 ? 39.881 -5.463 -15.385 1 72.87 128 ALA B N 1
ATOM 9808 C CA . ALA B 1 128 ? 40.306 -6.324 -14.285 1 72.87 128 ALA B CA 1
ATOM 9809 C C . ALA B 1 128 ? 40.9 -5.502 -13.144 1 72.87 128 ALA B C 1
ATOM 9811 O O . ALA B 1 128 ? 41.682 -4.578 -13.378 1 72.87 128 ALA B O 1
ATOM 9812 N N . ASN B 1 129 ? 40.496 -5.874 -12.083 1 75.08 129 ASN B N 1
ATOM 9813 C CA . ASN B 1 129 ? 41.042 -5.213 -10.903 1 75.08 129 ASN B CA 1
ATOM 9814 C C . ASN B 1 129 ? 42.405 -5.783 -10.52 1 75.08 129 ASN B C 1
ATOM 9816 O O . ASN B 1 129 ? 42.536 -6.985 -10.288 1 75.08 129 ASN B O 1
ATOM 9820 N N . ILE B 1 130 ? 43.427 -4.959 -10.579 1 77.14 130 ILE B N 1
ATOM 9821 C CA . ILE B 1 130 ? 44.767 -5.335 -10.142 1 77.14 130 ILE B CA 1
ATOM 9822 C C . ILE B 1 130 ? 45.108 -4.61 -8.842 1 77.14 130 ILE B C 1
ATOM 9824 O O . ILE B 1 130 ? 45.143 -3.378 -8.801 1 77.14 130 ILE B O 1
ATOM 9828 N N . MET B 1 131 ? 45.235 -5.399 -7.807 1 76.41 131 MET B N 1
ATOM 9829 C CA . MET B 1 131 ? 45.531 -4.807 -6.505 1 76.41 131 MET B CA 1
ATOM 9830 C C . MET B 1 131 ? 46.754 -5.464 -5.874 1 76.41 131 MET B C 1
ATOM 9832 O O . MET B 1 131 ? 47.033 -6.638 -6.125 1 76.41 131 MET B O 1
ATOM 9836 N N . GLU B 1 132 ? 47.613 -4.653 -5.168 1 74.15 132 GLU B N 1
ATOM 9837 C CA . GLU B 1 132 ? 48.633 -5.221 -4.291 1 74.15 132 GLU B CA 1
ATOM 9838 C C . GLU B 1 132 ? 48.002 -6.019 -3.154 1 74.15 132 GLU B C 1
ATOM 9840 O O . GLU B 1 132 ? 47.177 -5.493 -2.404 1 74.15 132 GLU B O 1
ATOM 9845 N N . GLN B 1 133 ? 48.282 -7.29 -3.146 1 68.71 133 GLN B N 1
ATOM 9846 C CA . GLN B 1 133 ? 47.714 -8.144 -2.108 1 68.71 133 GLN B CA 1
ATOM 9847 C C . GLN B 1 133 ? 48.036 -7.606 -0.717 1 68.71 133 GLN B C 1
ATOM 9849 O O . GLN B 1 133 ? 49.197 -7.333 -0.404 1 68.71 133 GLN B O 1
ATOM 9854 N N . GLY B 1 134 ? 47.016 -7.356 0.23 1 57.02 134 GLY B N 1
ATOM 9855 C CA . GLY B 1 134 ? 47.186 -6.864 1.588 1 57.02 134 GLY B CA 1
ATOM 9856 C C . GLY B 1 134 ? 47.056 -5.356 1.697 1 57.02 134 GLY B C 1
ATOM 9857 O O . GLY B 1 134 ? 47.114 -4.801 2.796 1 57.02 134 GLY B O 1
ATOM 9858 N N . SER B 1 135 ? 47.116 -4.645 0.548 1 56.5 135 SER B N 1
ATOM 9859 C CA . SER B 1 135 ? 46.914 -3.2 0.579 1 56.5 135 SER B CA 1
ATOM 9860 C C . SER B 1 135 ? 45.589 -2.813 -0.069 1 56.5 135 SER B C 1
ATOM 9862 O O . SER B 1 135 ? 45.351 -3.118 -1.239 1 56.5 135 SER B O 1
ATOM 9864 N N . ALA B 1 136 ? 44.67 -2.299 0.651 1 50.72 136 ALA B N 1
ATOM 9865 C CA . ALA B 1 136 ? 43.351 -1.908 0.162 1 50.72 136 ALA B CA 1
ATOM 9866 C C . ALA B 1 136 ? 43.435 -0.65 -0.699 1 50.72 136 ALA B C 1
ATOM 9868 O O . ALA B 1 136 ? 42.532 -0.371 -1.49 1 50.72 136 ALA B O 1
ATOM 9869 N N . SER B 1 137 ? 44.58 0.015 -0.699 1 57.59 137 SER B N 1
ATOM 9870 C CA . SER B 1 137 ? 44.604 1.337 -1.317 1 57.59 137 SER B CA 1
ATOM 9871 C C . SER B 1 137 ? 45.472 1.345 -2.571 1 57.59 137 SER B C 1
ATOM 9873 O O . SER B 1 137 ? 45.389 2.268 -3.383 1 57.59 137 SER B O 1
ATOM 9875 N N . ASN B 1 138 ? 46.312 0.333 -2.884 1 65.2 138 ASN B N 1
ATOM 9876 C CA . ASN B 1 138 ? 47.191 0.338 -4.048 1 65.2 138 ASN B CA 1
ATOM 9877 C C . ASN B 1 138 ? 46.713 -0.642 -5.116 1 65.2 138 ASN B C 1
ATOM 9879 O O . ASN B 1 138 ? 46.976 -1.842 -5.026 1 65.2 138 ASN B O 1
ATOM 9883 N N . GLY B 1 139 ? 45.818 -0.256 -5.92 1 70.85 139 GLY B N 1
ATOM 9884 C CA . GLY B 1 139 ? 45.295 -1.058 -7.014 1 70.85 139 GLY B CA 1
ATOM 9885 C C . GLY B 1 139 ? 44.985 -0.245 -8.256 1 70.85 139 GLY B C 1
ATOM 9886 O O . GLY B 1 139 ? 45.003 0.987 -8.218 1 70.85 139 GLY B O 1
ATOM 9887 N N . THR B 1 140 ? 45.063 -0.922 -9.398 1 74.73 140 THR B N 1
ATOM 9888 C CA . THR B 1 140 ? 44.693 -0.355 -10.69 1 74.73 140 THR B CA 1
ATOM 9889 C C . THR B 1 140 ? 43.76 -1.296 -11.447 1 74.73 140 THR B C 1
ATOM 9891 O O . THR B 1 140 ? 43.515 -2.421 -11.008 1 74.73 140 THR B O 1
ATOM 9894 N N . ILE B 1 141 ? 43.133 -0.771 -12.469 1 75.68 141 ILE B N 1
ATOM 9895 C CA . ILE B 1 141 ? 42.31 -1.597 -13.346 1 75.68 141 ILE B CA 1
ATOM 9896 C C . ILE B 1 141 ? 42.928 -1.644 -14.741 1 75.68 141 ILE B C 1
ATOM 9898 O O . ILE B 1 141 ? 43.618 -0.709 -15.153 1 75.68 141 ILE B O 1
ATOM 9902 N N . THR B 1 142 ? 42.767 -2.736 -15.394 1 77.08 142 THR B N 1
ATOM 9903 C CA . THR B 1 142 ? 43.34 -2.885 -16.728 1 77.08 142 THR B CA 1
ATOM 9904 C C . THR B 1 142 ? 42.628 -1.978 -17.727 1 77.08 142 THR B C 1
ATOM 9906 O O . THR B 1 142 ? 41.439 -1.69 -17.575 1 77.08 142 THR B O 1
ATOM 9909 N N . ASP B 1 143 ? 43.41 -1.435 -18.719 1 71.54 143 ASP B N 1
ATOM 9910 C CA . ASP B 1 143 ? 42.853 -0.588 -19.77 1 71.54 143 ASP B CA 1
ATOM 9911 C C . ASP B 1 143 ? 42.255 -1.429 -20.895 1 71.54 143 ASP B C 1
ATOM 9913 O O . ASP B 1 143 ? 42.11 -2.646 -20.757 1 71.54 143 ASP B O 1
ATOM 9917 N N . ILE B 1 144 ? 41.847 -0.826 -21.984 1 67.07 144 ILE B N 1
ATOM 9918 C CA . ILE B 1 144 ? 41.137 -1.461 -23.089 1 67.07 144 ILE B CA 1
ATOM 9919 C C . ILE B 1 144 ? 42.001 -2.565 -23.693 1 67.07 144 ILE B C 1
ATOM 9921 O O . ILE B 1 144 ? 41.483 -3.506 -24.299 1 67.07 144 ILE B O 1
ATOM 9925 N N . ASP B 1 145 ? 43.255 -2.457 -23.602 1 69.98 145 ASP B N 1
ATOM 9926 C CA . ASP B 1 145 ? 44.164 -3.472 -24.126 1 69.98 145 ASP B CA 1
ATOM 9927 C C . ASP B 1 145 ? 44.579 -4.454 -23.032 1 69.98 145 ASP B C 1
ATOM 9929 O O . ASP B 1 145 ? 45.519 -5.232 -23.213 1 69.98 145 ASP B O 1
ATOM 9933 N N . GLY B 1 146 ? 43.923 -4.397 -21.877 1 72.38 146 GLY B N 1
ATOM 9934 C CA . GLY B 1 146 ? 44.229 -5.25 -20.74 1 72.38 146 GLY B CA 1
ATOM 9935 C C . GLY B 1 146 ? 45.504 -4.852 -20.02 1 72.38 146 GLY B C 1
ATOM 9936 O O . GLY B 1 146 ? 46.028 -5.615 -19.207 1 72.38 146 GLY B O 1
ATOM 9937 N N . LYS B 1 147 ? 46.055 -3.747 -20.357 1 77.71 147 LYS B N 1
ATOM 9938 C CA . LYS B 1 147 ? 47.339 -3.331 -19.8 1 77.71 147 LYS B CA 1
ATOM 9939 C C . LYS B 1 147 ? 47.149 -2.578 -18.486 1 77.71 147 LYS B C 1
ATOM 9941 O O . LYS B 1 147 ? 46.137 -1.901 -18.293 1 77.71 147 LYS B O 1
ATOM 9946 N N . PHE B 1 148 ? 48.053 -2.885 -17.546 1 77.46 148 PHE B N 1
ATOM 9947 C CA . PHE B 1 148 ? 48.048 -2.14 -16.293 1 77.46 148 PHE B CA 1
ATOM 9948 C C . PHE B 1 148 ? 49.455 -1.684 -15.928 1 77.46 148 PHE B C 1
ATOM 9950 O O . PHE B 1 148 ? 50.441 -2.253 -16.403 1 77.46 148 PHE B O 1
ATOM 9957 N N . THR B 1 149 ? 49.591 -0.483 -15.322 1 78.75 149 THR B N 1
ATOM 9958 C CA . THR B 1 149 ? 50.815 0.005 -14.696 1 78.75 149 THR B CA 1
ATOM 9959 C C . THR B 1 149 ? 50.583 0.306 -13.218 1 78.75 149 THR B C 1
ATOM 9961 O O . THR B 1 149 ? 49.622 0.993 -12.862 1 78.75 149 THR B O 1
ATOM 9964 N N . LEU B 1 150 ? 51.308 -0.352 -12.311 1 76.89 150 LEU B N 1
ATOM 9965 C CA . LEU B 1 150 ? 51.173 -0.19 -10.868 1 76.89 150 LEU B CA 1
ATOM 9966 C C . LEU B 1 150 ? 52.541 -0.105 -10.2 1 76.89 150 LEU B C 1
ATOM 9968 O O . LEU B 1 150 ? 53.432 -0.905 -10.495 1 76.89 150 LEU B O 1
ATOM 9972 N N . SER B 1 151 ? 52.763 0.91 -9.494 1 76.36 151 SER B N 1
ATOM 9973 C CA . SER B 1 151 ? 53.984 1.038 -8.705 1 76.36 151 SER B CA 1
ATOM 9974 C C . SER B 1 151 ? 53.857 0.314 -7.369 1 76.36 151 SER B C 1
ATOM 9976 O O . SER B 1 151 ? 52.948 0.599 -6.586 1 76.36 151 SER B O 1
ATOM 9978 N N . LEU B 1 152 ? 54.642 -0.766 -7.194 1 74.24 152 LEU B N 1
ATOM 9979 C CA . LEU B 1 152 ? 54.564 -1.518 -5.946 1 74.24 152 LEU B CA 1
ATOM 9980 C C . LEU B 1 152 ? 55.946 -1.993 -5.51 1 74.24 152 LEU B C 1
ATOM 9982 O O . LEU B 1 152 ? 56.874 -2.041 -6.32 1 74.24 152 LEU B O 1
ATOM 9986 N N . PRO B 1 153 ? 56.196 -2.289 -4.237 1 74.93 153 PRO B N 1
ATOM 9987 C CA . PRO B 1 153 ? 57.465 -2.869 -3.79 1 74.93 153 PRO B CA 1
ATOM 9988 C C . PRO B 1 153 ? 57.837 -4.136 -4.556 1 74.93 153 PRO B C 1
ATOM 9990 O O . PRO B 1 153 ? 56.955 -4.89 -4.976 1 74.93 153 PRO B O 1
ATOM 9993 N N . SER B 1 154 ? 59.031 -4.298 -4.947 1 73.22 154 SER B N 1
ATOM 9994 C CA . SER B 1 154 ? 59.555 -5.359 -5.8 1 73.22 154 SER B CA 1
ATOM 9995 C C . SER B 1 154 ? 59.093 -6.732 -5.321 1 73.22 154 SER B C 1
ATOM 9997 O O . SER B 1 154 ? 58.97 -7.664 -6.118 1 73.22 154 SER B O 1
ATOM 9999 N N . ASN B 1 155 ? 58.748 -6.89 -4.105 1 70.85 155 ASN B N 1
ATOM 10000 C CA . ASN B 1 155 ? 58.351 -8.194 -3.587 1 70.85 155 ASN B CA 1
ATOM 10001 C C . ASN B 1 155 ? 56.848 -8.264 -3.333 1 70.85 155 ASN B C 1
ATOM 10003 O O . ASN B 1 155 ? 56.37 -9.171 -2.65 1 70.85 155 ASN B O 1
ATOM 10007 N N . SER B 1 156 ? 56.136 -7.533 -3.987 1 74.96 156 SER B N 1
ATOM 10008 C CA . SER B 1 156 ? 54.699 -7.499 -3.739 1 74.96 156 SER B CA 1
ATOM 10009 C C . SER B 1 156 ? 53.967 -8.531 -4.59 1 74.96 156 SER B C 1
ATOM 10011 O O . SER B 1 156 ? 54.513 -9.029 -5.577 1 74.96 156 SER B O 1
ATOM 10013 N N . VAL B 1 157 ? 52.755 -8.969 -4.12 1 78.7 157 VAL B N 1
ATOM 10014 C CA . VAL B 1 157 ? 51.87 -9.859 -4.865 1 78.7 157 VAL B CA 1
ATOM 10015 C C . VAL B 1 157 ? 50.683 -9.068 -5.411 1 78.7 157 VAL B C 1
ATOM 10017 O O . VAL B 1 157 ? 50.042 -8.313 -4.677 1 78.7 157 VAL B O 1
ATOM 10020 N N . LEU B 1 158 ? 50.509 -9.242 -6.699 1 78.86 158 LEU B N 1
ATOM 10021 C CA . LEU B 1 158 ? 49.364 -8.633 -7.367 1 78.86 158 LEU B CA 1
ATOM 10022 C C . LEU B 1 158 ? 48.147 -9.549 -7.304 1 78.86 158 LEU B C 1
ATOM 10024 O O . LEU B 1 158 ? 48.243 -10.738 -7.619 1 78.86 158 LEU B O 1
ATOM 10028 N N . ALA B 1 159 ? 47.136 -9.053 -6.736 1 77.42 159 ALA B N 1
ATOM 10029 C CA . ALA B 1 159 ? 45.852 -9.74 -6.845 1 77.42 159 ALA B CA 1
ATOM 10030 C C . ALA B 1 159 ? 45.024 -9.177 -7.996 1 77.42 159 ALA B C 1
ATOM 10032 O O . ALA B 1 159 ? 44.731 -7.979 -8.031 1 77.42 159 ALA B O 1
ATOM 10033 N N . VAL B 1 160 ? 44.736 -10.027 -9 1 75.77 160 VAL B N 1
ATOM 10034 C CA . VAL B 1 160 ? 43.946 -9.644 -10.165 1 75.77 160 VAL B CA 1
ATOM 10035 C C . VAL B 1 160 ? 42.568 -10.298 -10.093 1 75.77 160 VAL B C 1
ATOM 10037 O O . VAL B 1 160 ? 42.46 -11.521 -9.971 1 75.77 160 VAL B O 1
ATOM 10040 N N . THR B 1 161 ? 41.593 -9.494 -9.99 1 71.37 161 THR B N 1
ATOM 10041 C CA . THR B 1 161 ? 40.227 -10.002 -9.927 1 71.37 161 THR B CA 1
ATOM 10042 C C . THR B 1 161 ? 39.402 -9.486 -11.102 1 71.37 161 THR B C 1
ATOM 10044 O O . THR B 1 161 ? 39.609 -8.363 -11.566 1 71.37 161 THR B O 1
ATOM 10047 N N . TYR B 1 162 ? 38.725 -10.345 -11.775 1 65.41 162 TYR B N 1
ATOM 10048 C CA . TYR B 1 162 ? 37.773 -10.008 -12.828 1 65.41 162 TYR B CA 1
ATOM 10049 C C . TYR B 1 162 ? 36.571 -10.945 -12.797 1 65.41 162 TYR B C 1
ATOM 10051 O O . TYR B 1 162 ? 36.722 -12.15 -12.584 1 65.41 162 TYR B O 1
ATOM 10059 N N . VAL B 1 163 ? 35.344 -10.372 -12.949 1 54.64 163 VAL B N 1
ATOM 10060 C CA . VAL B 1 163 ? 34.111 -11.152 -12.904 1 54.64 163 VAL B CA 1
ATOM 10061 C C . VAL B 1 163 ? 34.18 -12.287 -13.924 1 54.64 163 VAL B C 1
ATOM 10063 O O . VAL B 1 163 ? 34.496 -12.059 -15.094 1 54.64 163 VAL B O 1
ATOM 10066 N N . GLY B 1 164 ? 33.941 -13.533 -13.592 1 53.88 164 GLY B N 1
ATOM 10067 C CA . GLY B 1 164 ? 33.971 -14.722 -14.429 1 53.88 164 GLY B CA 1
ATOM 10068 C C . GLY B 1 164 ? 35.32 -15.414 -14.434 1 53.88 164 GLY B C 1
ATOM 10069 O O . GLY B 1 164 ? 35.477 -16.476 -15.04 1 53.88 164 GLY B O 1
ATOM 10070 N N . PHE B 1 165 ? 36.377 -14.73 -13.814 1 61.84 165 PHE B N 1
ATOM 10071 C CA . PHE B 1 165 ? 37.711 -15.318 -13.767 1 61.84 165 PHE B CA 1
ATOM 10072 C C . PHE B 1 165 ? 38.165 -15.515 -12.326 1 61.84 165 PHE B C 1
ATOM 10074 O O . PHE B 1 165 ? 37.761 -14.766 -11.434 1 61.84 165 PHE B O 1
ATOM 10081 N N . SER B 1 166 ? 38.809 -16.586 -12 1 63.93 166 SER B N 1
ATOM 10082 C CA . SER B 1 166 ? 39.399 -16.841 -10.689 1 63.93 166 SER B CA 1
ATOM 10083 C C . SER B 1 166 ? 40.43 -15.776 -10.331 1 63.93 166 SER B C 1
ATOM 10085 O O . SER B 1 166 ? 41.211 -15.349 -11.183 1 63.93 166 SER B O 1
ATOM 10087 N N . THR B 1 167 ? 40.315 -15.311 -9.08 1 67.15 167 THR B N 1
ATOM 10088 C CA . THR B 1 167 ? 41.319 -14.359 -8.617 1 67.15 167 THR B CA 1
ATOM 10089 C C . THR B 1 167 ? 42.724 -14.932 -8.782 1 67.15 167 THR B C 1
ATOM 10091 O O . THR B 1 167 ? 42.977 -16.083 -8.421 1 67.15 167 THR B O 1
ATOM 10094 N N . LYS B 1 168 ? 43.572 -14.263 -9.436 1 71.76 168 LYS B N 1
ATOM 10095 C CA . LYS B 1 168 ? 44.96 -14.687 -9.603 1 71.76 168 LYS B CA 1
ATOM 10096 C C . LYS B 1 168 ? 45.907 -13.792 -8.81 1 71.76 168 LYS B C 1
ATOM 10098 O O . LYS B 1 168 ? 45.88 -12.568 -8.953 1 71.76 168 LYS B O 1
ATOM 10103 N N . ASN B 1 169 ? 46.614 -14.439 -7.81 1 75.48 169 ASN B N 1
ATOM 10104 C CA . ASN B 1 169 ? 47.672 -13.749 -7.081 1 75.48 169 ASN B CA 1
ATOM 10105 C C . ASN B 1 169 ? 49.031 -13.944 -7.748 1 75.48 169 ASN B C 1
ATOM 10107 O O . ASN B 1 169 ? 49.491 -15.075 -7.91 1 75.48 169 ASN B O 1
ATOM 10111 N N . ILE B 1 170 ? 49.696 -12.906 -8.226 1 76.16 170 ILE B N 1
ATOM 10112 C CA . ILE B 1 170 ? 50.952 -12.986 -8.965 1 76.16 170 ILE B CA 1
ATOM 10113 C C . ILE B 1 170 ? 52.059 -12.29 -8.177 1 76.16 170 ILE B C 1
ATOM 10115 O O . ILE B 1 170 ? 51.994 -11.082 -7.938 1 76.16 170 ILE B O 1
ATOM 10119 N N . PRO B 1 171 ? 53.024 -12.985 -7.674 1 75.92 171 PRO B N 1
ATOM 10120 C CA . PRO B 1 171 ? 54.18 -12.312 -7.076 1 75.92 171 PRO B CA 1
ATOM 10121 C C . PRO B 1 171 ? 54.962 -11.473 -8.084 1 75.92 171 PRO B C 1
ATOM 10123 O O . PRO B 1 171 ? 55.272 -11.949 -9.179 1 75.92 171 PRO B O 1
ATOM 10126 N N . VAL B 1 172 ? 55.269 -10.3 -7.966 1 76.61 172 VAL B N 1
ATOM 10127 C CA . VAL B 1 172 ? 55.96 -9.381 -8.864 1 76.61 172 VAL B CA 1
ATOM 10128 C C . VAL B 1 172 ? 57.438 -9.754 -8.95 1 76.61 172 VAL B C 1
ATOM 10130 O O . VAL B 1 172 ? 58.049 -9.651 -10.016 1 76.61 172 VAL B O 1
ATOM 10133 N N . ASN B 1 173 ? 58.049 -10.484 -8.037 1 70.37 173 ASN B N 1
ATOM 10134 C CA . ASN B 1 173 ? 59.43 -10.946 -7.954 1 70.37 173 ASN B CA 1
ATOM 10135 C C . ASN B 1 173 ? 60.363 -10.077 -8.791 1 70.37 173 ASN B C 1
ATOM 10137 O O . ASN B 1 173 ? 61.14 -10.591 -9.599 1 70.37 173 ASN B O 1
ATOM 10141 N N . ASN B 1 174 ? 60.484 -8.641 -8.684 1 68.06 174 ASN B N 1
ATOM 10142 C CA . ASN B 1 174 ? 61.34 -7.637 -9.309 1 68.06 174 ASN B CA 1
ATOM 10143 C C . ASN B 1 174 ? 61.136 -7.59 -10.821 1 68.06 174 ASN B C 1
ATOM 10145 O O . ASN B 1 174 ? 62.021 -7.15 -11.557 1 68.06 174 ASN B O 1
ATOM 10149 N N . GLN B 1 175 ? 60.021 -8.129 -11.349 1 73.01 175 GLN B N 1
ATOM 10150 C CA . GLN B 1 175 ? 59.742 -8.045 -12.779 1 73.01 175 GLN B CA 1
ATOM 10151 C C . GLN B 1 175 ? 58.997 -6.757 -13.12 1 73.01 175 GLN B C 1
ATOM 10153 O O . GLN B 1 175 ? 58.059 -6.373 -12.418 1 73.01 175 GLN B O 1
ATOM 10158 N N . ASN B 1 176 ? 59.54 -6.119 -14.146 1 73.66 176 ASN B N 1
ATOM 10159 C CA . ASN B 1 176 ? 58.941 -4.858 -14.568 1 73.66 176 ASN B CA 1
ATOM 10160 C C . ASN B 1 176 ? 57.843 -5.079 -15.605 1 73.66 176 ASN B C 1
ATOM 10162 O O . ASN B 1 176 ? 57.097 -4.154 -15.933 1 73.66 176 ASN B O 1
ATOM 10166 N N . ALA B 1 177 ? 57.756 -6.186 -16.253 1 74.42 177 ALA B N 1
ATOM 10167 C CA . ALA B 1 177 ? 56.734 -6.531 -17.237 1 74.42 177 ALA B CA 1
ATOM 10168 C C . ALA B 1 177 ? 56.092 -7.877 -16.913 1 74.42 177 ALA B C 1
ATOM 10170 O O . ALA B 1 177 ? 56.786 -8.89 -16.795 1 74.42 177 ALA B O 1
ATOM 10171 N N . ILE B 1 178 ? 54.822 -7.894 -16.511 1 77.43 178 ILE B N 1
ATOM 10172 C CA . ILE B 1 178 ? 54.145 -9.138 -16.159 1 77.43 178 ILE B CA 1
ATOM 10173 C C . ILE B 1 178 ? 52.952 -9.357 -17.086 1 77.43 178 ILE B C 1
ATOM 10175 O O . ILE B 1 178 ? 52.197 -8.423 -17.368 1 77.43 178 ILE B O 1
ATOM 10179 N N . GLN B 1 179 ? 52.854 -10.485 -17.774 1 76.86 179 GLN B N 1
ATOM 10180 C CA . GLN B 1 179 ? 51.655 -10.929 -18.477 1 76.86 179 GLN B CA 1
ATOM 10181 C C . GLN B 1 179 ? 50.821 -11.864 -17.605 1 76.86 179 GLN B C 1
ATOM 10183 O O . GLN B 1 179 ? 51.307 -12.906 -17.161 1 76.86 179 GLN B O 1
ATOM 10188 N N . ILE B 1 180 ? 49.689 -11.441 -17.228 1 76.32 180 ILE B N 1
ATOM 10189 C CA . ILE B 1 180 ? 48.806 -12.218 -16.366 1 76.32 180 ILE B CA 1
ATOM 10190 C C . ILE B 1 180 ? 47.704 -12.864 -17.204 1 76.32 180 ILE B C 1
ATOM 10192 O O . ILE B 1 180 ? 46.954 -12.17 -17.894 1 76.32 180 ILE B O 1
ATOM 10196 N N . VAL B 1 181 ? 47.662 -14.127 -17.33 1 74.76 181 VAL B N 1
ATOM 10197 C CA . VAL B 1 181 ? 46.589 -14.871 -17.981 1 74.76 181 VAL B CA 1
ATOM 10198 C C . VAL B 1 181 ? 45.552 -15.296 -16.944 1 74.76 181 VAL B C 1
ATOM 10200 O O . VAL B 1 181 ? 45.856 -16.069 -16.033 1 74.76 181 VAL B O 1
ATOM 10203 N N . MET B 1 182 ? 44.435 -14.685 -17.002 1 69.75 182 MET B N 1
ATOM 10204 C CA . MET B 1 182 ? 43.361 -15.026 -16.075 1 69.75 182 MET B CA 1
ATOM 10205 C C . MET B 1 182 ? 42.626 -16.282 -16.532 1 69.75 182 MET B C 1
ATOM 10207 O O . MET B 1 182 ? 42.418 -16.484 -17.729 1 69.75 182 MET B O 1
ATOM 10211 N N . GLU B 1 183 ? 42.569 -17.228 -15.716 1 61.37 183 GLU B N 1
ATOM 10212 C CA . GLU B 1 183 ? 41.781 -18.427 -15.984 1 61.37 183 GLU B CA 1
ATOM 10213 C C . GLU B 1 183 ? 40.321 -18.228 -15.589 1 61.37 183 GLU B C 1
ATOM 10215 O O . GLU B 1 183 ? 40.028 -17.585 -14.579 1 61.37 183 GLU B O 1
ATOM 10220 N N . GLU B 1 184 ? 39.507 -18.477 -16.548 1 50.18 184 GLU B N 1
ATOM 10221 C CA . GLU B 1 184 ? 38.09 -18.424 -16.202 1 50.18 184 GLU B CA 1
ATOM 10222 C C . GLU B 1 184 ? 37.814 -19.157 -14.892 1 50.18 184 GLU B C 1
ATOM 10224 O O . GLU B 1 184 ? 38.486 -20.14 -14.571 1 50.18 184 GLU B O 1
ATOM 10229 N N . ASP B 1 185 ? 37.258 -18.51 -14.065 1 44.27 185 ASP B N 1
ATOM 10230 C CA . ASP B 1 185 ? 36.902 -19.098 -12.777 1 44.27 185 ASP B CA 1
ATOM 10231 C C . ASP B 1 185 ? 36.274 -20.478 -12.958 1 44.27 185 ASP B C 1
ATOM 10233 O O . ASP B 1 185 ? 35.067 -20.592 -13.181 1 44.27 185 ASP B O 1
ATOM 10237 N N . SER B 1 186 ? 36.891 -21.263 -13.834 1 38.79 186 SER B N 1
ATOM 10238 C CA . SER B 1 186 ? 36.376 -22.628 -13.813 1 38.79 186 SER B CA 1
ATOM 10239 C C . SER B 1 186 ? 36.51 -23.248 -12.426 1 38.79 186 SER B C 1
ATOM 10241 O O . SER B 1 186 ? 36.217 -24.431 -12.238 1 38.79 186 SER B O 1
ATOM 10243 N N . GLU B 1 187 ? 37.608 -22.808 -11.796 1 36.72 187 GLU B N 1
ATOM 10244 C CA . GLU B 1 187 ? 37.811 -23.598 -10.585 1 36.72 187 GLU B CA 1
ATOM 10245 C C . GLU B 1 187 ? 36.495 -23.824 -9.846 1 36.72 187 GLU B C 1
ATOM 10247 O O . GLU B 1 187 ? 35.629 -22.946 -9.827 1 36.72 187 GLU B O 1
ATOM 10252 N N . ILE B 1 188 ? 36.169 -24.966 -9.815 1 38.79 188 ILE B N 1
ATOM 10253 C CA . ILE B 1 188 ? 35.259 -25.588 -8.859 1 38.79 188 ILE B CA 1
ATOM 10254 C C . ILE B 1 188 ? 35.294 -24.821 -7.539 1 38.79 188 ILE B C 1
ATOM 10256 O O . ILE B 1 188 ? 36.196 -25.02 -6.722 1 38.79 188 ILE B O 1
ATOM 10260 N N . LEU B 1 189 ? 35.475 -23.604 -7.541 1 40.62 189 LEU B N 1
ATOM 10261 C CA . LEU B 1 189 ? 35.254 -22.814 -6.335 1 40.62 189 LEU B CA 1
ATOM 10262 C C . LEU B 1 189 ? 34.277 -23.514 -5.397 1 40.62 189 LEU B C 1
ATOM 10264 O O . LEU B 1 189 ? 33.431 -24.292 -5.844 1 40.62 189 LEU B O 1
ATOM 10268 N N . GLU B 1 190 ? 34.661 -23.501 -4.226 1 52.98 190 GLU B N 1
ATOM 10269 C CA . GLU B 1 190 ? 33.857 -23.976 -3.103 1 52.98 190 GLU B CA 1
ATOM 10270 C C . GLU B 1 190 ? 32.402 -23.538 -3.242 1 52.98 190 GLU B C 1
ATOM 10272 O O . GLU B 1 190 ? 32.085 -22.357 -3.083 1 52.98 190 GLU B O 1
ATOM 10277 N N . GLU B 1 191 ? 31.698 -24.213 -4.023 1 65.91 191 GLU B N 1
ATOM 10278 C CA . GLU B 1 191 ? 30.26 -23.995 -4.144 1 65.91 191 GLU B CA 1
ATOM 10279 C C . GLU B 1 191 ? 29.63 -23.704 -2.786 1 65.91 191 GLU B C 1
ATOM 10281 O O . GLU B 1 191 ? 29.91 -24.397 -1.805 1 65.91 191 GLU B O 1
ATOM 10286 N N . VAL B 1 192 ? 29.253 -22.533 -2.69 1 78 192 VAL B N 1
ATOM 10287 C CA . VAL B 1 192 ? 28.535 -22.161 -1.476 1 78 192 VAL B CA 1
ATOM 10288 C C . VAL B 1 192 ? 27.038 -22.391 -1.669 1 78 192 VAL B C 1
ATOM 10290 O O . VAL B 1 192 ? 26.489 -22.086 -2.73 1 78 192 VAL B O 1
ATOM 10293 N N . VAL B 1 193 ? 26.496 -23.104 -0.761 1 81.32 193 VAL B N 1
ATOM 10294 C CA . VAL B 1 193 ? 25.054 -23.324 -0.797 1 81.32 193 VAL B CA 1
ATOM 10295 C C . VAL B 1 193 ? 24.384 -22.549 0.336 1 81.32 193 VAL B C 1
ATOM 10297 O O . VAL B 1 193 ? 24.973 -22.366 1.404 1 81.32 193 VAL B O 1
ATOM 10300 N N . VAL B 1 194 ? 23.271 -22.111 -0.021 1 85.79 194 VAL B N 1
ATOM 10301 C CA . VAL B 1 194 ? 22.501 -21.398 0.993 1 85.79 194 VAL B CA 1
ATOM 10302 C C . VAL B 1 194 ? 21.795 -22.398 1.905 1 85.79 194 VAL B C 1
ATOM 10304 O O . VAL B 1 194 ? 21.239 -23.393 1.433 1 85.79 194 VAL B O 1
ATOM 10307 N N . VAL B 1 195 ? 21.931 -22.204 3.147 1 84.6 195 VAL B N 1
ATOM 10308 C CA . VAL B 1 195 ? 21.256 -23.018 4.153 1 84.6 195 VAL B CA 1
ATOM 10309 C C . VAL B 1 195 ? 20.432 -22.122 5.075 1 84.6 195 VAL B C 1
ATOM 10311 O O . VAL B 1 195 ? 20.253 -20.934 4.798 1 84.6 195 VAL B O 1
ATOM 10314 N N . ALA B 1 196 ? 19.891 -22.75 6.026 1 83.62 196 ALA B N 1
ATOM 10315 C CA . ALA B 1 196 ? 19.052 -21.979 6.94 1 83.62 196 ALA B CA 1
ATOM 10316 C C . ALA B 1 196 ? 19.85 -20.864 7.609 1 83.62 196 ALA B C 1
ATOM 10318 O O . ALA B 1 196 ? 20.797 -21.129 8.353 1 83.62 196 ALA B O 1
ATOM 10319 N N . TYR B 1 197 ? 19.559 -19.692 7.385 1 85.37 197 TYR B N 1
ATOM 10320 C CA . TYR B 1 197 ? 20.068 -18.473 8.004 1 85.37 197 TYR B CA 1
ATOM 10321 C C . TYR B 1 197 ? 21.543 -18.271 7.678 1 85.37 197 TYR B C 1
ATOM 10323 O O . TYR B 1 197 ? 22.304 -17.766 8.507 1 85.37 197 TYR B O 1
ATOM 10331 N N . GLY B 1 198 ? 21.932 -18.853 6.474 1 82.17 198 GLY B N 1
ATOM 10332 C CA . GLY B 1 198 ? 23.323 -18.625 6.117 1 82.17 198 GLY B CA 1
ATOM 10333 C C . GLY B 1 198 ? 23.761 -19.406 4.892 1 82.17 198 GLY B C 1
ATOM 10334 O O . GLY B 1 198 ? 22.926 -19.836 4.093 1 82.17 198 GLY B O 1
ATOM 10335 N N . THR B 1 199 ? 25.067 -19.376 4.722 1 82.35 199 THR B N 1
ATOM 10336 C CA . THR B 1 199 ? 25.675 -20.113 3.619 1 82.35 199 THR B CA 1
ATOM 10337 C C . THR B 1 199 ? 26.727 -21.089 4.136 1 82.35 199 THR B C 1
ATOM 10339 O O . THR B 1 199 ? 27.252 -20.918 5.238 1 82.35 199 THR B O 1
ATOM 10342 N N . GLN B 1 200 ? 26.889 -22.115 3.425 1 83.01 200 GLN B N 1
ATOM 10343 C CA . GLN B 1 200 ? 27.911 -23.115 3.718 1 83.01 200 GLN B CA 1
ATOM 10344 C C . GLN B 1 200 ? 28.605 -23.581 2.441 1 83.01 200 GLN B C 1
ATOM 10346 O O . GLN B 1 200 ? 28.011 -23.555 1.361 1 83.01 200 GLN B O 1
ATOM 10351 N N . LYS B 1 201 ? 29.8 -23.904 2.677 1 80.21 201 LYS B N 1
ATOM 10352 C CA . LYS B 1 201 ? 30.483 -24.554 1.562 1 80.21 201 LYS B CA 1
ATOM 10353 C C . LYS B 1 201 ? 29.892 -25.932 1.283 1 80.21 201 LYS B C 1
ATOM 10355 O O . LYS B 1 201 ? 29.55 -26.667 2.213 1 80.21 201 LYS B O 1
ATOM 10360 N N . LYS B 1 202 ? 29.768 -26.232 0.14 1 78.88 202 LYS B N 1
ATOM 10361 C CA . LYS B 1 202 ? 29.162 -27.502 -0.25 1 78.88 202 LYS B CA 1
ATOM 10362 C C . LYS B 1 202 ? 29.982 -28.682 0.263 1 78.88 202 LYS B C 1
ATOM 10364 O O . LYS B 1 202 ? 29.425 -29.72 0.626 1 78.88 202 LYS B O 1
ATOM 10369 N N . ILE B 1 203 ? 31.303 -28.535 0.285 1 75.66 203 ILE B N 1
ATOM 10370 C CA . ILE B 1 203 ? 32.182 -29.628 0.686 1 75.66 203 ILE B CA 1
ATOM 10371 C C . ILE B 1 203 ? 31.976 -29.938 2.167 1 75.66 203 ILE B C 1
ATOM 10373 O O . ILE B 1 203 ? 32.14 -31.083 2.597 1 75.66 203 ILE B O 1
ATOM 10377 N N . SER B 1 204 ? 31.595 -28.977 2.921 1 79.51 204 SER B N 1
ATOM 10378 C CA . SER B 1 204 ? 31.445 -29.162 4.361 1 79.51 204 SER B CA 1
ATOM 10379 C C . SER B 1 204 ? 29.984 -29.374 4.742 1 79.51 204 SER B C 1
ATOM 10381 O O . SER B 1 204 ? 29.664 -29.556 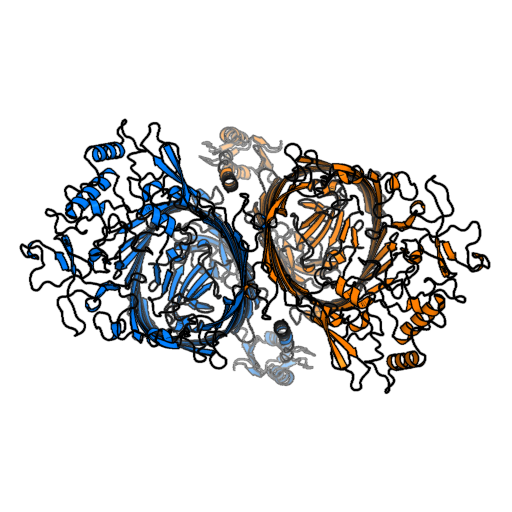5.919 1 79.51 204 SER B O 1
ATOM 10383 N N . SER B 1 205 ? 29.178 -29.371 3.767 1 83.91 205 SER B N 1
ATOM 10384 C CA . SER B 1 205 ? 27.759 -29.51 4.078 1 83.91 205 SER B CA 1
ATOM 10385 C C . SER B 1 205 ? 27.366 -30.976 4.223 1 83.91 205 SER B C 1
ATOM 10387 O O . SER B 1 205 ? 27.796 -31.821 3.435 1 83.91 205 SER B O 1
ATOM 10389 N N . THR B 1 206 ? 26.656 -31.284 5.25 1 88.14 206 THR B N 1
ATOM 10390 C CA . THR B 1 206 ? 26.175 -32.64 5.486 1 88.14 206 THR B CA 1
ATOM 10391 C C . THR B 1 206 ? 24.703 -32.767 5.103 1 88.14 206 THR B C 1
ATOM 10393 O O . THR B 1 206 ? 24.091 -33.817 5.306 1 88.14 206 THR B O 1
ATOM 10396 N N . ALA B 1 207 ? 24.12 -31.74 4.544 1 86.34 207 ALA B N 1
ATOM 10397 C CA . ALA B 1 207 ? 22.693 -31.715 4.237 1 86.34 207 ALA B CA 1
ATOM 10398 C C . ALA B 1 207 ? 22.444 -31.998 2.759 1 86.34 207 ALA B C 1
ATOM 10400 O O . ALA B 1 207 ? 23.307 -31.738 1.917 1 86.34 207 ALA B O 1
ATOM 10401 N N . ALA B 1 208 ? 21.292 -32.605 2.558 1 89.4 208 ALA B N 1
ATOM 10402 C CA . ALA B 1 208 ? 20.866 -32.783 1.172 1 89.4 208 ALA B CA 1
ATOM 10403 C C . ALA B 1 208 ? 20.283 -31.49 0.607 1 89.4 208 ALA B C 1
ATOM 10405 O O . ALA B 1 208 ? 19.216 -31.045 1.034 1 89.4 208 ALA B O 1
ATOM 10406 N N . VAL B 1 209 ? 20.956 -30.933 -0.333 1 88.15 209 VAL B N 1
ATOM 10407 C CA . VAL B 1 209 ? 20.558 -29.654 -0.912 1 88.15 209 VAL B CA 1
ATOM 10408 C C . VAL B 1 209 ? 20.71 -29.703 -2.43 1 88.15 209 VAL B C 1
ATOM 10410 O O . VAL B 1 209 ? 21.615 -30.362 -2.948 1 88.15 209 VAL B O 1
ATOM 10413 N N . SER B 1 210 ? 19.76 -29.213 -3.061 1 87.71 210 SER B N 1
ATOM 10414 C CA . SER B 1 210 ? 19.855 -28.961 -4.495 1 87.71 210 SER B CA 1
ATOM 10415 C C . SER B 1 210 ? 19.792 -27.467 -4.799 1 87.71 210 SER B C 1
ATOM 10417 O O . SER B 1 210 ? 18.998 -26.739 -4.199 1 87.71 210 SER B O 1
ATOM 10419 N N . SER B 1 211 ? 20.66 -26.995 -5.595 1 87.2 211 SER B N 1
ATOM 10420 C CA . SER B 1 211 ? 20.693 -25.564 -5.882 1 87.2 211 SER B CA 1
ATOM 10421 C C . SER B 1 211 ? 20.78 -25.303 -7.382 1 87.2 211 SER B C 1
ATOM 10423 O O . SER B 1 211 ? 21.237 -26.161 -8.141 1 87.2 211 SER B O 1
ATOM 10425 N N . MET B 1 212 ? 20.289 -24.132 -7.76 1 84.82 212 MET B N 1
ATOM 10426 C CA . MET B 1 212 ? 20.385 -23.682 -9.146 1 84.82 212 MET B CA 1
ATOM 10427 C C . MET B 1 212 ? 20.624 -22.177 -9.214 1 84.82 212 MET B C 1
ATOM 10429 O O . MET B 1 212 ? 20.043 -21.417 -8.437 1 84.82 212 MET B O 1
ATOM 10433 N N . LYS B 1 213 ? 21.516 -21.883 -10.066 1 82.41 213 LYS B N 1
ATOM 10434 C CA . LYS B 1 213 ? 21.693 -20.463 -10.359 1 82.41 213 LYS B CA 1
ATOM 10435 C C . LYS B 1 213 ? 20.689 -19.988 -11.404 1 82.41 213 LYS B C 1
ATOM 10437 O O . LYS B 1 213 ? 20.385 -20.711 -12.355 1 82.41 213 LYS B O 1
ATOM 10442 N N . THR B 1 214 ? 20.159 -18.862 -11.27 1 77.21 214 THR B N 1
ATOM 10443 C CA . THR B 1 214 ? 19.035 -18.431 -12.094 1 77.21 214 THR B CA 1
ATOM 10444 C C . THR B 1 214 ? 19.527 -17.818 -13.402 1 77.21 214 THR B C 1
ATOM 10446 O O . THR B 1 214 ? 18.764 -17.699 -14.363 1 77.21 214 THR B O 1
ATOM 10449 N N . LYS B 1 215 ? 20.793 -17.468 -13.483 1 70.17 215 LYS B N 1
ATOM 10450 C CA . LYS B 1 215 ? 21.288 -16.948 -14.754 1 70.17 215 LYS B CA 1
ATOM 10451 C C . LYS B 1 215 ? 20.945 -17.889 -15.905 1 70.17 215 LYS B C 1
ATOM 10453 O O . LYS B 1 215 ? 20.753 -17.447 -17.039 1 70.17 215 LYS B O 1
ATOM 10458 N N . ASP B 1 216 ? 20.792 -19.11 -15.575 1 63.94 216 ASP B N 1
ATOM 10459 C CA . ASP B 1 216 ? 20.542 -20.111 -16.608 1 63.94 216 ASP B CA 1
ATOM 10460 C C . ASP B 1 216 ? 19.062 -20.162 -16.977 1 63.94 216 ASP B C 1
ATOM 10462 O O . ASP B 1 216 ? 18.692 -20.735 -18.004 1 63.94 216 ASP B O 1
ATOM 10466 N N . VAL B 1 217 ? 18.255 -19.538 -16.125 1 71.86 217 VAL B N 1
ATOM 10467 C CA . VAL B 1 217 ? 16.828 -19.724 -16.363 1 71.86 217 VAL B CA 1
ATOM 10468 C C . VAL B 1 217 ? 16.153 -18.366 -16.546 1 71.86 217 VAL B C 1
ATOM 10470 O O . VAL B 1 217 ? 15.011 -18.291 -17.006 1 71.86 217 VAL B O 1
ATOM 10473 N N . ALA B 1 218 ? 16.849 -17.395 -16.312 1 72.73 218 ALA B N 1
ATOM 10474 C CA . ALA B 1 218 ? 16.235 -16.071 -16.357 1 72.73 218 ALA B CA 1
ATOM 10475 C C . ALA B 1 218 ? 15.878 -15.68 -17.789 1 72.73 218 ALA B C 1
ATOM 10477 O O . ALA B 1 218 ? 14.994 -14.85 -18.01 1 72.73 218 ALA B O 1
ATOM 10478 N N . GLN B 1 219 ? 16.516 -16.346 -18.764 1 76.64 219 GLN B N 1
ATOM 10479 C CA . GLN B 1 219 ? 16.303 -15.941 -20.15 1 76.64 219 GLN B CA 1
ATOM 10480 C C . GLN B 1 219 ? 15.203 -16.772 -20.803 1 76.64 219 GLN B C 1
ATOM 10482 O O . GLN B 1 219 ? 14.929 -16.621 -21.996 1 76.64 219 GLN B O 1
ATOM 10487 N N . LYS B 1 220 ? 14.589 -17.493 -20.052 1 83.96 220 LYS B N 1
ATOM 10488 C CA . LYS B 1 220 ? 13.459 -18.251 -20.581 1 83.96 220 LYS B CA 1
ATOM 10489 C C . LYS B 1 220 ? 12.169 -17.438 -20.51 1 83.96 220 LYS B C 1
ATOM 10491 O O . LYS B 1 220 ? 12.001 -16.609 -19.614 1 83.96 220 LYS B O 1
ATOM 10496 N N . PRO B 1 221 ? 11.313 -17.613 -21.499 1 86.92 221 PRO B N 1
ATOM 10497 C CA . PRO B 1 221 ? 10.081 -16.823 -21.54 1 86.92 221 PRO B CA 1
ATOM 10498 C C . PRO B 1 221 ? 9.024 -17.328 -20.561 1 86.92 221 PRO B C 1
ATOM 10500 O O . PRO B 1 221 ? 7.955 -17.781 -20.979 1 86.92 221 PRO B O 1
ATOM 10503 N N . VAL B 1 222 ? 9.315 -17.275 -19.329 1 84.69 222 VAL B N 1
ATOM 10504 C CA . VAL B 1 222 ? 8.385 -17.641 -18.266 1 84.69 222 VAL B CA 1
ATOM 10505 C C . VAL B 1 222 ? 8.158 -16.446 -17.343 1 84.69 222 VAL B C 1
ATOM 10507 O O . VAL B 1 222 ? 9.099 -15.718 -17.017 1 84.69 222 VAL B O 1
ATOM 10510 N N . ILE B 1 223 ? 6.923 -16.323 -17.056 1 85.75 223 ILE B N 1
ATOM 10511 C CA . ILE B 1 223 ? 6.563 -15.224 -16.167 1 85.75 223 ILE B CA 1
ATOM 10512 C C . ILE B 1 223 ? 6.672 -15.679 -14.713 1 85.75 223 ILE B C 1
ATOM 10514 O O . ILE B 1 223 ? 7.071 -14.903 -13.842 1 85.75 223 ILE B O 1
ATOM 10518 N N . ASN B 1 224 ? 6.342 -16.934 -14.44 1 89.14 224 ASN B N 1
ATOM 10519 C CA . ASN B 1 224 ? 6.435 -17.536 -13.114 1 89.14 224 ASN B CA 1
ATOM 10520 C C . ASN B 1 224 ? 7.621 -18.49 -13.013 1 89.14 224 ASN B C 1
ATOM 10522 O O . ASN B 1 224 ? 7.643 -19.532 -13.671 1 89.14 224 ASN B O 1
ATOM 10526 N N . ILE B 1 225 ? 8.524 -18.239 -12.147 1 88.13 225 ILE B N 1
ATOM 10527 C CA . ILE B 1 225 ? 9.791 -18.956 -12.054 1 88.13 225 ILE B CA 1
ATOM 10528 C C . ILE B 1 225 ? 9.538 -20.395 -11.611 1 88.13 225 ILE B C 1
ATOM 10530 O O . ILE B 1 225 ? 10.368 -21.278 -11.844 1 88.13 225 ILE B O 1
ATOM 10534 N N . SER B 1 226 ? 8.414 -20.654 -10.957 1 88.52 226 SER B N 1
ATOM 10535 C CA . SER B 1 226 ? 8.12 -22.011 -10.508 1 88.52 226 SER B CA 1
ATOM 10536 C C . SER B 1 226 ? 8.056 -22.98 -11.684 1 88.52 226 SER B C 1
ATOM 10538 O O . SER B 1 226 ? 8.286 -24.18 -11.519 1 88.52 226 SER B O 1
ATOM 10540 N N . ASN B 1 227 ? 7.857 -22.492 -12.881 1 86.81 227 ASN B N 1
ATOM 10541 C CA . ASN B 1 227 ? 7.741 -23.326 -14.072 1 86.81 227 ASN B CA 1
ATOM 10542 C C . ASN B 1 227 ? 9.11 -23.763 -14.586 1 86.81 227 ASN B C 1
ATOM 10544 O O . ASN B 1 227 ? 9.205 -24.659 -15.427 1 86.81 227 ASN B O 1
ATOM 10548 N N . SER B 1 228 ? 10.112 -23.204 -14 1 83.74 228 SER B N 1
ATOM 10549 C CA . SER B 1 228 ? 11.449 -23.506 -14.501 1 83.74 228 SER B CA 1
ATOM 10550 C C . SER B 1 228 ? 12.195 -24.442 -13.556 1 83.74 228 SER B C 1
ATOM 10552 O O . SER B 1 228 ? 13.339 -24.818 -13.821 1 83.74 228 SER B O 1
ATOM 10554 N N . LEU B 1 229 ? 11.608 -24.832 -12.565 1 83.97 229 LEU B N 1
ATOM 10555 C CA . LEU B 1 229 ? 12.324 -25.588 -11.543 1 83.97 229 LEU B CA 1
ATOM 10556 C C . LEU B 1 229 ? 12.281 -27.083 -11.843 1 83.97 229 LEU B C 1
ATOM 10558 O O . LEU B 1 229 ? 13.24 -27.805 -11.56 1 83.97 229 LEU B O 1
ATOM 10562 N N . ALA B 1 230 ? 11.226 -27.538 -12.42 1 78.08 230 ALA B N 1
ATOM 10563 C CA . ALA B 1 230 ? 11.066 -28.972 -12.644 1 78.08 230 ALA B CA 1
ATOM 10564 C C . ALA B 1 230 ? 12.099 -29.49 -13.641 1 78.08 230 ALA B C 1
ATOM 10566 O O . ALA B 1 230 ? 12.368 -28.846 -14.658 1 78.08 230 ALA B O 1
ATOM 10567 N N . GLY B 1 231 ? 12.726 -30.563 -13.317 1 84.05 231 GLY B N 1
ATOM 10568 C CA . GLY B 1 231 ? 13.66 -31.23 -14.21 1 84.05 231 GLY B CA 1
ATOM 10569 C C . GLY B 1 231 ? 15.09 -30.753 -14.044 1 84.05 231 GLY B C 1
ATOM 10570 O O . GLY B 1 231 ? 16.018 -31.35 -14.594 1 84.05 231 GLY B O 1
ATOM 10571 N N . ARG B 1 232 ? 15.185 -29.755 -13.288 1 88.39 232 ARG B N 1
ATOM 10572 C CA . ARG B 1 232 ? 16.529 -29.205 -13.144 1 88.39 232 ARG B CA 1
ATOM 10573 C C . ARG B 1 232 ? 17.145 -29.607 -11.807 1 88.39 232 ARG B C 1
ATOM 10575 O O . ARG B 1 232 ? 18.369 -29.617 -11.66 1 88.39 232 ARG B O 1
ATOM 10582 N N . MET B 1 233 ? 16.314 -29.899 -10.933 1 89.93 233 MET B N 1
ATOM 10583 C CA . MET B 1 233 ? 16.775 -30.285 -9.603 1 89.93 233 MET B CA 1
ATOM 10584 C C . MET B 1 233 ? 16.133 -31.597 -9.164 1 89.93 233 MET B C 1
ATOM 10586 O O . MET B 1 233 ? 14.911 -31.744 -9.219 1 89.93 233 MET B O 1
ATOM 10590 N N . ALA B 1 234 ? 16.99 -32.476 -8.724 1 92.79 234 ALA B N 1
ATOM 10591 C CA . ALA B 1 234 ? 16.46 -33.74 -8.219 1 92.79 234 ALA B CA 1
ATOM 10592 C C . ALA B 1 234 ? 15.64 -33.523 -6.951 1 92.79 234 ALA B C 1
ATOM 10594 O O . ALA B 1 234 ? 15.996 -32.696 -6.108 1 92.79 234 ALA B O 1
ATOM 10595 N N . GLY B 1 235 ? 14.565 -34.221 -6.86 1 92.74 235 GLY B N 1
ATOM 10596 C CA . GLY B 1 235 ? 13.729 -34.165 -5.671 1 92.74 235 GLY B CA 1
ATOM 10597 C C . GLY B 1 235 ? 12.621 -33.134 -5.769 1 92.74 235 GLY B C 1
ATOM 10598 O O . GLY B 1 235 ? 11.803 -33.005 -4.856 1 92.74 235 GLY B O 1
ATOM 10599 N N . VAL B 1 236 ? 12.58 -32.431 -6.854 1 92.26 236 VAL B N 1
ATOM 10600 C CA . VAL B 1 236 ? 11.573 -31.387 -7.012 1 92.26 236 VAL B CA 1
ATOM 10601 C C . VAL B 1 236 ? 10.568 -31.797 -8.085 1 92.26 236 VAL B C 1
ATOM 10603 O O . VAL B 1 236 ? 10.948 -32.093 -9.22 1 92.26 236 VAL B O 1
ATOM 10606 N N . ILE B 1 237 ? 9.346 -31.801 -7.67 1 89.97 237 ILE B N 1
ATOM 10607 C CA . ILE B 1 237 ? 8.239 -32.057 -8.585 1 89.97 237 ILE B CA 1
ATOM 10608 C C . ILE B 1 237 ? 7.424 -30.78 -8.777 1 89.97 237 ILE B C 1
ATOM 10610 O O . ILE B 1 237 ? 6.903 -30.216 -7.811 1 89.97 237 ILE B O 1
ATOM 10614 N N . ALA B 1 238 ? 7.408 -30.292 -9.994 1 87.66 238 ALA B N 1
ATOM 10615 C CA . ALA B 1 238 ? 6.623 -29.109 -10.338 1 87.66 238 ALA B CA 1
ATOM 10616 C C . ALA B 1 238 ? 5.632 -29.415 -11.457 1 87.66 238 ALA B C 1
ATOM 10618 O O . ALA B 1 238 ? 6.017 -29.919 -12.515 1 87.66 238 ALA B O 1
ATOM 10619 N N . LYS B 1 239 ? 4.358 -29.17 -11.217 1 88.26 239 LYS B N 1
ATOM 10620 C CA . LYS B 1 239 ? 3.311 -29.389 -12.211 1 88.26 239 LYS B CA 1
ATOM 10621 C C . LYS B 1 239 ? 2.527 -28.107 -12.475 1 88.26 239 LYS B C 1
ATOM 10623 O O . LYS B 1 239 ? 1.951 -27.525 -11.554 1 88.26 239 LYS B O 1
ATOM 10628 N N . GLN B 1 240 ? 2.537 -27.684 -13.742 1 89.08 240 GLN B N 1
ATOM 10629 C CA . GLN B 1 240 ? 1.769 -26.51 -14.143 1 89.08 240 GLN B CA 1
ATOM 10630 C C . GLN B 1 240 ? 0.375 -26.902 -14.625 1 89.08 240 GLN B C 1
ATOM 10632 O O . GLN B 1 240 ? 0.192 -27.254 -15.792 1 89.08 240 GLN B O 1
ATOM 10637 N N . GLY B 1 241 ? -0.624 -26.661 -13.82 1 86.23 241 GLY B N 1
ATOM 10638 C CA . GLY B 1 241 ? -1.968 -27.108 -14.146 1 86.23 241 GLY B CA 1
ATOM 10639 C C . GLY B 1 241 ? -2.718 -26.141 -15.044 1 86.23 241 GLY B C 1
ATOM 10640 O O . GLY B 1 241 ? -3.761 -26.485 -15.602 1 86.23 241 GLY B O 1
ATOM 10641 N N . SER B 1 242 ? -2.165 -24.965 -15.247 1 90.67 242 SER B N 1
ATOM 10642 C CA . SER B 1 242 ? -2.859 -23.954 -16.038 1 90.67 242 SER B CA 1
ATOM 10643 C C . SER B 1 242 ? -1.873 -22.994 -16.695 1 90.67 242 SER B C 1
ATOM 10645 O O . SER B 1 242 ? -0.823 -22.688 -16.126 1 90.67 242 SER B O 1
ATOM 10647 N N . GLY B 1 243 ? -2.258 -22.579 -17.866 1 92.5 243 GLY B N 1
ATOM 10648 C CA . GLY B 1 243 ? -1.483 -21.545 -18.533 1 92.5 243 GLY B CA 1
ATOM 10649 C C . GLY B 1 243 ? -2.137 -20.178 -18.473 1 92.5 243 GLY B C 1
ATOM 10650 O O . GLY B 1 243 ? -1.723 -19.254 -19.177 1 92.5 243 GLY B O 1
ATOM 10651 N N . GLU B 1 244 ? -3.189 -19.955 -17.664 1 94.47 244 GLU B N 1
ATOM 10652 C CA . GLU B 1 244 ? -3.931 -18.699 -17.598 1 94.47 244 GLU B CA 1
ATOM 10653 C C . GLU B 1 244 ? -3.059 -17.57 -17.057 1 94.47 244 GLU B C 1
ATOM 10655 O O . GLU B 1 244 ? -2.461 -17.699 -15.986 1 94.47 244 GLU B O 1
ATOM 10660 N N . PRO B 1 245 ? -2.999 -16.454 -17.787 1 95.34 245 PRO B N 1
ATOM 10661 C CA . PRO B 1 245 ? -2.182 -15.339 -17.303 1 95.34 245 PRO B CA 1
ATOM 10662 C C . PRO B 1 245 ? -2.52 -14.938 -15.869 1 95.34 245 PRO B C 1
ATOM 10664 O O . PRO B 1 245 ? -3.688 -14.698 -15.55 1 95.34 245 PRO B O 1
ATOM 10667 N N . GLY B 1 246 ? -1.551 -14.898 -15.068 1 93.16 246 GLY B N 1
ATOM 10668 C CA . GLY B 1 246 ? -1.73 -14.525 -13.674 1 93.16 246 GLY B CA 1
ATOM 10669 C C . GLY B 1 246 ? -2.041 -15.707 -12.775 1 93.16 246 GLY B C 1
ATOM 10670 O O . GLY B 1 246 ? -2.015 -15.584 -11.548 1 93.16 246 GLY B O 1
ATOM 10671 N N . ALA B 1 247 ? -2.37 -16.848 -13.294 1 92.06 247 ALA B N 1
ATOM 10672 C CA . ALA B 1 247 ? -2.662 -18.072 -12.553 1 92.06 247 ALA B CA 1
ATOM 10673 C C . ALA B 1 247 ? -1.917 -19.264 -13.148 1 92.06 247 ALA B C 1
ATOM 10675 O O . ALA B 1 247 ? -2.466 -20.365 -13.238 1 92.06 247 ALA B O 1
ATOM 10676 N N . ASP B 1 248 ? -0.745 -19.037 -13.574 1 89.11 248 ASP B N 1
ATOM 10677 C CA . ASP B 1 248 ? 0.015 -20.057 -14.29 1 89.11 248 ASP B CA 1
ATOM 10678 C C . ASP B 1 248 ? 1.083 -20.678 -13.392 1 89.11 248 ASP B C 1
ATOM 10680 O O . ASP B 1 248 ? 1.964 -21.395 -13.872 1 89.11 248 ASP B O 1
ATOM 10684 N N . GLY B 1 249 ? 1.004 -20.493 -12.207 1 88.72 249 GLY B N 1
ATOM 10685 C CA . GLY B 1 249 ? 2.005 -21.026 -11.297 1 88.72 249 GLY B CA 1
ATOM 10686 C C . GLY B 1 249 ? 1.927 -22.533 -11.141 1 88.72 249 GLY B C 1
ATOM 10687 O O . GLY B 1 249 ? 0.838 -23.11 -11.168 1 88.72 249 GLY B O 1
ATOM 10688 N N . SER B 1 250 ? 3.133 -23.143 -10.893 1 89.35 250 SER B N 1
ATOM 10689 C CA . SER B 1 250 ? 3.189 -24.586 -10.689 1 89.35 250 SER B CA 1
ATOM 10690 C C . SER B 1 250 ? 3.01 -24.944 -9.217 1 89.35 250 SER B C 1
ATOM 10692 O O . SER B 1 250 ? 3.423 -24.19 -8.335 1 89.35 250 SER B O 1
ATOM 10694 N N . ASP B 1 251 ? 2.425 -26.066 -9.051 1 89.58 251 ASP B N 1
ATOM 10695 C CA . ASP B 1 251 ? 2.445 -26.683 -7.728 1 89.58 251 ASP B CA 1
ATOM 10696 C C . ASP B 1 251 ? 3.789 -27.356 -7.456 1 89.58 251 ASP B C 1
ATOM 10698 O O . ASP B 1 251 ? 4.26 -28.16 -8.263 1 89.58 251 ASP B O 1
ATOM 10702 N N . LEU B 1 252 ? 4.38 -27.027 -6.335 1 91.2 252 LEU B N 1
ATOM 10703 C CA . LEU B 1 252 ? 5.702 -27.551 -6.01 1 91.2 252 LEU B CA 1
ATOM 10704 C C . LEU B 1 252 ? 5.616 -28.592 -4.898 1 91.2 252 LEU B C 1
ATOM 10706 O O . LEU B 1 252 ? 4.927 -28.382 -3.898 1 91.2 252 LEU B O 1
ATOM 10710 N N . ARG B 1 253 ? 6.279 -29.733 -5.122 1 93.35 253 ARG B N 1
ATOM 10711 C CA . ARG B 1 253 ? 6.453 -30.779 -4.12 1 93.35 253 ARG B CA 1
ATOM 10712 C C . ARG B 1 253 ? 7.912 -31.214 -4.03 1 93.35 253 ARG B C 1
ATOM 10714 O O . ARG B 1 253 ? 8.593 -31.336 -5.05 1 93.35 253 ARG B O 1
ATOM 10721 N N . ILE B 1 254 ? 8.345 -31.291 -2.891 1 94.53 254 ILE B N 1
ATOM 10722 C CA . ILE B 1 254 ? 9.691 -31.811 -2.673 1 94.53 254 ILE B CA 1
ATOM 10723 C C . ILE B 1 254 ? 9.614 -33.26 -2.199 1 94.53 254 ILE B C 1
ATOM 10725 O O . ILE B 1 254 ? 9.067 -33.542 -1.13 1 94.53 254 ILE B O 1
ATOM 10729 N N . ARG B 1 255 ? 10.207 -34.144 -3.003 1 94.35 255 ARG B N 1
ATOM 10730 C CA . ARG B 1 255 ? 10.264 -35.577 -2.735 1 94.35 255 ARG B CA 1
ATOM 10731 C C . ARG B 1 255 ? 8.865 -36.155 -2.55 1 94.35 255 ARG B C 1
ATOM 10733 O O . ARG B 1 255 ? 8.638 -36.973 -1.656 1 94.35 255 ARG B O 1
ATOM 10740 N N . GLY B 1 256 ? 7.882 -35.593 -3.307 1 91.29 256 GLY B N 1
ATOM 10741 C CA . GLY B 1 256 ? 6.542 -36.153 -3.386 1 91.29 256 GLY B CA 1
ATOM 10742 C C . GLY B 1 256 ? 5.617 -35.644 -2.297 1 91.29 256 GLY B C 1
ATOM 10743 O O . GLY B 1 256 ? 5.804 -34.539 -1.783 1 91.29 256 GLY B O 1
ATOM 10744 N N . VAL B 1 257 ? 4.523 -36.374 -2.042 1 91.97 257 VAL B N 1
ATOM 10745 C CA . VAL B 1 257 ? 3.492 -36.02 -1.072 1 91.97 257 VAL B CA 1
ATOM 10746 C C . VAL B 1 257 ? 3.638 -36.885 0.178 1 91.97 257 VAL B C 1
ATOM 10748 O O . VAL B 1 257 ? 3.698 -38.113 0.087 1 91.97 257 VAL B O 1
ATOM 10751 N N . ALA B 1 258 ? 3.653 -36.187 1.294 1 91.51 258 ALA B N 1
ATOM 10752 C CA . ALA B 1 258 ? 3.9 -36.968 2.503 1 91.51 258 ALA B CA 1
ATOM 10753 C C . ALA B 1 258 ? 2.818 -36.717 3.549 1 91.51 258 ALA B C 1
ATOM 10755 O O . ALA B 1 258 ? 2.938 -37.158 4.694 1 91.51 258 ALA B O 1
ATOM 10756 N N . THR B 1 259 ? 1.753 -35.962 3.192 1 91.64 259 THR B N 1
ATOM 10757 C CA . THR B 1 259 ? 0.669 -35.667 4.123 1 91.64 259 THR B CA 1
ATOM 10758 C C . THR B 1 259 ? -0.634 -35.407 3.371 1 91.64 259 THR B C 1
ATOM 10760 O O . THR B 1 259 ? -0.623 -35.186 2.158 1 91.64 259 THR B O 1
ATOM 10763 N N . LEU B 1 260 ? -1.687 -35.496 4.099 1 90.14 260 LEU B N 1
ATOM 10764 C CA . LEU B 1 260 ? -2.985 -35.156 3.527 1 90.14 260 LEU B CA 1
ATOM 10765 C C . LEU B 1 260 ? -3.324 -33.691 3.781 1 90.14 260 LEU B C 1
ATOM 10767 O O . LEU B 1 260 ? -4.293 -33.168 3.225 1 90.14 260 LEU B O 1
ATOM 10771 N N . GLY B 1 261 ? -2.535 -33.089 4.627 1 86.64 261 GLY B N 1
ATOM 10772 C CA . GLY B 1 261 ? -2.714 -31.677 4.926 1 86.64 261 GLY B CA 1
ATOM 10773 C C . GLY B 1 261 ? -1.987 -30.766 3.955 1 86.64 261 GLY B C 1
ATOM 10774 O O . GLY B 1 261 ? -2.029 -30.981 2.742 1 86.64 261 GLY B O 1
ATOM 10775 N N . ASN B 1 262 ? -1.459 -29.778 4.506 1 86.07 262 ASN B N 1
ATOM 10776 C CA . ASN B 1 262 ? -0.694 -28.86 3.669 1 86.07 262 ASN B CA 1
ATOM 10777 C C . ASN B 1 262 ? 0.554 -29.529 3.1 1 86.07 262 ASN B C 1
ATOM 10779 O O . ASN B 1 262 ? 1.437 -29.947 3.852 1 86.07 262 ASN B O 1
ATOM 10783 N N . GLN B 1 263 ? 0.672 -29.55 1.841 1 88.93 263 GLN B N 1
ATOM 10784 C CA . GLN B 1 263 ? 1.751 -30.265 1.167 1 88.93 263 GLN B CA 1
ATOM 10785 C C . GLN B 1 263 ? 2.759 -29.294 0.559 1 88.93 263 GLN B C 1
ATOM 10787 O O . GLN B 1 263 ? 3.742 -29.714 -0.054 1 88.93 263 GLN B O 1
ATOM 10792 N N . SER B 1 264 ? 2.554 -28.027 0.68 1 90.2 264 SER B N 1
ATOM 10793 C CA . SER B 1 264 ? 3.416 -27.034 0.047 1 90.2 264 SER B CA 1
ATOM 10794 C C . SER B 1 264 ? 4.706 -26.838 0.837 1 90.2 264 SER B C 1
ATOM 10796 O O . SER B 1 264 ? 4.693 -26.848 2.069 1 90.2 264 SER B O 1
ATOM 10798 N N . PRO B 1 265 ? 5.801 -26.697 0.155 1 93.14 265 PRO B N 1
ATOM 10799 C CA . PRO B 1 265 ? 7.034 -26.362 0.872 1 93.14 265 PRO B CA 1
ATOM 10800 C C . PRO B 1 265 ? 7.028 -24.938 1.422 1 93.14 265 PRO B C 1
ATOM 10802 O O . PRO B 1 265 ? 6.236 -24.103 0.977 1 93.14 265 PRO B O 1
ATOM 10805 N N . LEU B 1 266 ? 7.866 -24.773 2.413 1 93.76 266 LEU B N 1
ATOM 10806 C CA . LEU B 1 266 ? 8.086 -23.416 2.9 1 93.76 266 LEU B CA 1
ATOM 10807 C C . LEU B 1 266 ? 8.96 -22.626 1.931 1 93.76 266 LEU B C 1
ATOM 10809 O O . LEU B 1 266 ? 10.017 -23.103 1.511 1 93.76 266 LEU B O 1
ATOM 10813 N N . VAL B 1 267 ? 8.546 -21.532 1.55 1 94.52 267 VAL B N 1
ATOM 10814 C CA . VAL B 1 267 ? 9.342 -20.669 0.684 1 94.52 267 VAL B CA 1
ATOM 10815 C C . VAL B 1 267 ? 9.927 -19.517 1.498 1 94.52 267 VAL B C 1
ATOM 10817 O O . VAL B 1 267 ? 9.193 -18.783 2.163 1 94.52 267 VAL B O 1
ATOM 10820 N N . VAL B 1 268 ? 11.196 -19.409 1.428 1 95.47 268 VAL B N 1
ATOM 10821 C CA . VAL B 1 268 ? 11.912 -18.359 2.144 1 95.47 268 VAL B CA 1
ATOM 10822 C C . VAL B 1 268 ? 12.685 -17.492 1.154 1 95.47 268 VAL B C 1
ATOM 10824 O O . VAL B 1 268 ? 13.519 -17.995 0.397 1 95.47 268 VAL B O 1
ATOM 10827 N N . VAL B 1 269 ? 12.44 -16.264 1.117 1 95.99 269 VAL B N 1
ATOM 10828 C CA . VAL B 1 269 ? 13.157 -15.316 0.271 1 95.99 269 VAL B CA 1
ATOM 10829 C C . VAL B 1 269 ? 14.063 -14.438 1.132 1 95.99 269 VAL B C 1
ATOM 10831 O O . VAL B 1 269 ? 13.581 -13.663 1.961 1 95.99 269 VAL B O 1
ATOM 10834 N N . ASP B 1 270 ? 15.292 -14.59 0.977 1 94.3 270 ASP B N 1
ATOM 10835 C CA . ASP B 1 270 ? 16.287 -13.834 1.731 1 94.3 270 ASP B CA 1
ATOM 10836 C C . ASP B 1 270 ? 16.08 -14.001 3.235 1 94.3 270 ASP B C 1
ATOM 10838 O O . ASP B 1 270 ? 16.067 -13.017 3.978 1 94.3 270 ASP B O 1
ATOM 10842 N N . GLY B 1 271 ? 15.763 -15.201 3.619 1 92.22 271 GLY B N 1
ATOM 10843 C CA . GLY B 1 271 ? 15.734 -15.557 5.029 1 92.22 271 GLY B CA 1
ATOM 10844 C C . GLY B 1 271 ? 14.368 -15.372 5.662 1 92.22 271 GLY B C 1
ATOM 10845 O O . GLY B 1 271 ? 14.185 -15.653 6.849 1 92.22 271 GLY B O 1
ATOM 10846 N N . VAL B 1 272 ? 13.358 -14.937 4.85 1 93.82 272 VAL B N 1
ATOM 10847 C CA . VAL B 1 272 ? 12.027 -14.666 5.383 1 93.82 272 VAL B CA 1
ATOM 10848 C C . VAL B 1 272 ? 10.978 -15.402 4.552 1 93.82 272 VAL B C 1
ATOM 10850 O O . VAL B 1 272 ? 11.07 -15.445 3.322 1 93.82 272 VAL B O 1
ATOM 10853 N N . PRO B 1 273 ? 9.942 -16.011 5.185 1 93 273 PRO B N 1
ATOM 10854 C CA . PRO B 1 273 ? 8.861 -16.631 4.414 1 93 273 PRO B CA 1
ATOM 10855 C C . PRO B 1 273 ? 8.1 -15.627 3.552 1 93 273 PRO B C 1
ATOM 10857 O O . PRO B 1 273 ? 7.482 -14.698 4.079 1 93 273 PRO B O 1
ATOM 10860 N N . ARG B 1 274 ? 8.219 -15.707 2.297 1 94.9 274 ARG B N 1
ATOM 10861 C CA . ARG B 1 274 ? 7.584 -14.845 1.306 1 94.9 274 ARG B CA 1
ATOM 10862 C C . ARG B 1 274 ? 7.186 -15.637 0.065 1 94.9 274 ARG B C 1
ATOM 10864 O O . ARG B 1 274 ? 7.729 -16.715 -0.19 1 94.9 274 ARG B O 1
ATOM 10871 N N . ASP B 1 275 ? 6.242 -15.113 -0.627 1 90.4 275 ASP B N 1
ATOM 10872 C CA . ASP B 1 275 ? 5.904 -15.661 -1.936 1 90.4 275 ASP B CA 1
ATOM 10873 C C . ASP B 1 275 ? 6.955 -15.283 -2.978 1 90.4 275 ASP B C 1
ATOM 10875 O O . ASP B 1 275 ? 7.473 -14.165 -2.967 1 90.4 275 ASP B O 1
ATOM 10879 N N . PHE B 1 276 ? 7.307 -16.207 -3.771 1 89.4 276 PHE B N 1
ATOM 10880 C CA . PHE B 1 276 ? 8.331 -15.885 -4.758 1 89.4 276 PHE B CA 1
ATOM 10881 C C . PHE B 1 276 ? 7.767 -15.97 -6.171 1 89.4 276 PHE B C 1
ATOM 10883 O O . PHE B 1 276 ? 8.491 -15.768 -7.148 1 89.4 276 PHE B O 1
ATOM 10890 N N . SER B 1 277 ? 6.482 -16.306 -6.295 1 87.35 277 SER B N 1
ATOM 10891 C CA . SER B 1 277 ? 5.888 -16.585 -7.599 1 87.35 277 SER B CA 1
ATOM 10892 C C . SER B 1 277 ? 5.882 -15.341 -8.481 1 87.35 277 SER B C 1
ATOM 10894 O O . SER B 1 277 ? 5.831 -15.444 -9.708 1 87.35 277 SER B O 1
ATOM 10896 N N . ARG B 1 278 ? 6.053 -14.19 -7.922 1 91.24 278 ARG B N 1
ATOM 10897 C CA . ARG B 1 278 ? 5.937 -12.96 -8.697 1 91.24 278 ARG B CA 1
ATOM 10898 C C . ARG B 1 278 ? 7.265 -12.211 -8.739 1 91.24 278 ARG B C 1
ATOM 10900 O O . ARG B 1 278 ? 7.324 -11.067 -9.195 1 91.24 278 ARG B O 1
ATOM 10907 N N . ILE B 1 279 ? 8.238 -12.855 -8.304 1 92.19 279 ILE B N 1
ATOM 10908 C CA . ILE B 1 279 ? 9.554 -12.235 -8.418 1 92.19 279 ILE B CA 1
ATOM 10909 C C . ILE B 1 279 ? 10.089 -12.416 -9.837 1 92.19 279 ILE B C 1
ATOM 10911 O O . ILE B 1 279 ? 9.981 -13.5 -10.414 1 92.19 279 ILE B O 1
ATOM 10915 N N . ASP B 1 280 ? 10.629 -11.406 -10.359 1 92.58 280 ASP B N 1
ATOM 10916 C CA . ASP B 1 280 ? 11.299 -11.499 -11.653 1 92.58 280 ASP B CA 1
ATOM 10917 C C . ASP B 1 280 ? 12.506 -12.431 -11.58 1 92.58 280 ASP B C 1
ATOM 10919 O O . ASP B 1 280 ? 13.39 -12.246 -10.74 1 92.58 280 ASP B O 1
ATOM 10923 N N . PRO B 1 281 ? 12.564 -13.387 -12.42 1 90.63 281 PRO B N 1
ATOM 10924 C CA . PRO B 1 281 ? 13.686 -14.329 -12.399 1 90.63 281 PRO B CA 1
ATOM 10925 C C . PRO B 1 281 ? 15.041 -13.635 -12.514 1 90.63 281 PRO B C 1
ATOM 10927 O O . PRO B 1 281 ? 16.035 -14.12 -11.968 1 90.63 281 PRO B O 1
ATOM 10930 N N . ASN B 1 282 ? 15.129 -12.497 -13.164 1 91.41 282 ASN B N 1
ATOM 10931 C CA . ASN B 1 282 ? 16.381 -11.767 -13.332 1 91.41 282 ASN B CA 1
ATOM 10932 C C . ASN B 1 282 ? 16.884 -11.204 -12.006 1 91.41 282 ASN B C 1
ATOM 10934 O O . ASN B 1 282 ? 18.054 -10.836 -11.886 1 91.41 282 ASN B O 1
ATOM 10938 N N . MET B 1 283 ? 16.074 -11.188 -11.07 1 94.14 283 MET B N 1
ATOM 10939 C CA . MET B 1 283 ? 16.42 -10.61 -9.774 1 94.14 283 MET B CA 1
ATOM 10940 C C . MET B 1 283 ? 16.894 -11.689 -8.806 1 94.14 283 MET B C 1
ATOM 10942 O O . MET B 1 283 ? 17.382 -11.381 -7.717 1 94.14 283 MET B O 1
ATOM 10946 N N . ILE B 1 284 ? 16.766 -12.903 -9.18 1 93.57 284 ILE B N 1
ATOM 10947 C CA . ILE B 1 284 ? 17.116 -14.027 -8.32 1 93.57 284 ILE B CA 1
ATOM 10948 C C . ILE B 1 284 ? 18.545 -14.477 -8.614 1 93.57 284 ILE B C 1
ATOM 10950 O O . ILE B 1 284 ? 18.924 -14.642 -9.776 1 93.57 284 ILE B O 1
ATOM 10954 N N . GLU B 1 285 ? 19.301 -14.618 -7.61 1 92.54 285 GLU B N 1
ATOM 10955 C CA . GLU B 1 285 ? 20.664 -15.126 -7.733 1 92.54 285 GLU B CA 1
ATOM 10956 C C . GLU B 1 285 ? 20.682 -16.651 -7.78 1 92.54 285 GLU B C 1
ATOM 10958 O O . GLU B 1 285 ? 21.293 -17.243 -8.672 1 92.54 285 GLU B O 1
ATOM 10963 N N . ASP B 1 286 ? 20.043 -17.232 -6.86 1 90.82 286 ASP B N 1
ATOM 10964 C CA . ASP B 1 286 ? 20.005 -18.691 -6.833 1 90.82 286 ASP B CA 1
ATOM 10965 C C . ASP B 1 286 ? 18.771 -19.194 -6.088 1 90.82 286 ASP B C 1
ATOM 10967 O O . ASP B 1 286 ? 18.113 -18.43 -5.378 1 90.82 286 ASP B O 1
ATOM 10971 N N . ILE B 1 287 ? 18.373 -20.356 -6.301 1 92.47 287 ILE B N 1
ATOM 10972 C CA . ILE B 1 287 ? 17.32 -21.101 -5.619 1 92.47 287 ILE B CA 1
ATOM 10973 C C . ILE B 1 287 ? 17.891 -22.4 -5.054 1 92.47 287 ILE B C 1
ATOM 10975 O O . ILE B 1 287 ? 18.545 -23.162 -5.77 1 92.47 287 ILE B O 1
ATOM 10979 N N . THR B 1 288 ? 17.7 -22.598 -3.769 1 92.93 288 THR B N 1
ATOM 10980 C CA . THR B 1 288 ? 18.176 -23.799 -3.092 1 92.93 288 THR B CA 1
ATOM 10981 C C . THR B 1 288 ? 17.015 -24.554 -2.45 1 92.93 288 THR B C 1
ATOM 10983 O O . THR B 1 288 ? 16.14 -23.946 -1.83 1 92.93 288 THR B O 1
ATOM 10986 N N . ILE B 1 289 ? 17.01 -25.787 -2.639 1 94.17 289 ILE B N 1
ATOM 10987 C CA . ILE B 1 289 ? 15.98 -26.627 -2.039 1 94.17 289 ILE B CA 1
ATOM 10988 C C . ILE B 1 289 ? 16.589 -27.473 -0.923 1 94.17 289 ILE B C 1
ATOM 10990 O O . ILE B 1 289 ? 17.57 -28.187 -1.142 1 94.17 289 ILE B O 1
ATOM 10994 N N . LEU B 1 290 ? 16.058 -27.326 0.217 1 94.16 290 LEU B N 1
ATOM 10995 C CA . LEU B 1 290 ? 16.427 -28.163 1.354 1 94.16 290 LEU B CA 1
ATOM 10996 C C . LEU B 1 290 ? 15.472 -29.343 1.493 1 94.16 290 LEU B C 1
ATOM 10998 O O . LEU B 1 290 ? 14.258 -29.155 1.606 1 94.16 290 LEU B O 1
ATOM 11002 N N . LYS B 1 291 ? 16.024 -30.533 1.657 1 93.44 291 LYS B N 1
ATOM 11003 C CA . LYS B 1 291 ? 15.158 -31.698 1.499 1 93.44 291 LYS B CA 1
ATOM 11004 C C . LYS B 1 291 ? 15.191 -32.579 2.745 1 93.44 291 LYS B C 1
ATOM 11006 O O . LYS B 1 291 ? 14.202 -33.237 3.072 1 93.44 291 LYS B O 1
ATOM 11011 N N . ASP B 1 292 ? 16.317 -32.727 3.396 1 90.99 292 ASP B N 1
ATOM 11012 C CA . ASP B 1 292 ? 16.419 -33.684 4.493 1 90.99 292 ASP B CA 1
ATOM 11013 C C . ASP B 1 292 ? 16.255 -32.991 5.844 1 90.99 292 ASP B C 1
ATOM 11015 O O . ASP B 1 292 ? 16.057 -31.776 5.904 1 90.99 292 ASP B O 1
ATOM 11019 N N . ALA B 1 293 ? 16.318 -33.747 6.876 1 88.19 293 ALA B N 1
ATOM 11020 C CA . ALA B 1 293 ? 16.026 -33.246 8.216 1 88.19 293 ALA B CA 1
ATOM 11021 C C . ALA B 1 293 ? 17.068 -32.221 8.657 1 88.19 293 ALA B C 1
ATOM 11023 O O . ALA B 1 293 ? 16.727 -31.199 9.256 1 88.19 293 ALA B O 1
ATOM 11024 N N . ALA B 1 294 ? 18.23 -32.506 8.381 1 85.47 294 ALA B N 1
ATOM 11025 C CA . ALA B 1 294 ? 19.306 -31.621 8.818 1 85.47 294 ALA B CA 1
ATOM 11026 C C . ALA B 1 294 ? 19.184 -30.246 8.168 1 85.47 294 ALA B C 1
ATOM 11028 O O . ALA B 1 294 ? 19.494 -29.228 8.791 1 85.47 294 ALA B O 1
ATOM 11029 N N . ALA B 1 295 ? 18.766 -30.239 7.043 1 84.23 295 ALA B N 1
ATOM 11030 C CA . ALA B 1 295 ? 18.664 -28.992 6.289 1 84.23 295 ALA B CA 1
ATOM 11031 C C . ALA B 1 295 ? 17.448 -28.183 6.73 1 84.23 295 ALA B C 1
ATOM 11033 O O . ALA B 1 295 ? 17.481 -26.95 6.729 1 84.23 295 ALA B O 1
ATOM 11034 N N . VAL B 1 296 ? 16.362 -28.82 7.063 1 88.48 296 VAL B N 1
ATOM 11035 C CA . VAL B 1 296 ? 15.098 -28.111 7.232 1 88.48 296 VAL B CA 1
ATOM 11036 C C . VAL B 1 296 ? 14.839 -27.862 8.716 1 88.48 296 VAL B C 1
ATOM 11038 O O . VAL B 1 296 ? 14.019 -27.014 9.075 1 88.48 296 VAL B O 1
ATOM 11041 N N . ALA B 1 297 ? 15.534 -28.478 9.574 1 83.67 297 ALA B N 1
ATOM 11042 C CA . ALA B 1 297 ? 15.253 -28.445 11.007 1 83.67 297 ALA B CA 1
ATOM 11043 C C . ALA B 1 297 ? 15.283 -27.016 11.539 1 83.67 297 ALA B C 1
ATOM 11045 O O . ALA B 1 297 ? 14.449 -26.637 12.365 1 83.67 297 ALA B O 1
ATOM 11046 N N . PRO B 1 298 ? 16.174 -26.253 11.05 1 84.31 298 PRO B N 1
ATOM 11047 C CA . PRO B 1 298 ? 16.19 -24.884 11.57 1 84.31 298 PRO B CA 1
ATOM 11048 C C . PRO B 1 298 ? 14.926 -24.104 11.218 1 84.31 298 PRO B C 1
ATOM 11050 O O . PRO B 1 298 ? 14.69 -23.024 11.765 1 84.31 298 PRO B O 1
ATOM 11053 N N . TYR B 1 299 ? 14.154 -24.673 10.355 1 86.88 299 TYR B N 1
ATOM 11054 C CA . TYR B 1 299 ? 12.903 -24.008 10.007 1 86.88 299 TYR B CA 1
ATOM 11055 C C . TYR B 1 299 ? 11.726 -24.642 10.738 1 86.88 299 TYR B C 1
ATOM 11057 O O . TYR B 1 299 ? 10.602 -24.141 10.669 1 86.88 299 TYR B O 1
ATOM 11065 N N . GLY B 1 300 ? 11.978 -25.676 11.413 1 78.61 300 GLY B N 1
ATOM 11066 C CA . GLY B 1 300 ? 11.052 -26.266 12.367 1 78.61 300 GLY B CA 1
ATOM 11067 C C . GLY B 1 300 ? 9.715 -26.633 11.752 1 78.61 300 GLY B C 1
ATOM 11068 O O . GLY B 1 300 ? 9.637 -27.536 10.916 1 78.61 300 GLY B O 1
ATOM 11069 N N . MET B 1 301 ? 8.585 -25.766 12.083 1 75.77 301 MET B N 1
ATOM 11070 C CA . MET B 1 301 ? 7.165 -26.04 11.876 1 75.77 301 MET B CA 1
ATOM 11071 C C . MET B 1 301 ? 6.809 -25.975 10.395 1 75.77 301 MET B C 1
ATOM 11073 O O . MET B 1 301 ? 5.741 -26.438 9.988 1 75.77 301 MET B O 1
ATOM 11077 N N . ALA B 1 302 ? 7.667 -25.576 9.608 1 78.44 302 ALA B N 1
ATOM 11078 C CA . ALA B 1 302 ? 7.278 -25.4 8.212 1 78.44 302 ALA B CA 1
ATOM 11079 C C . ALA B 1 302 ? 8.228 -26.146 7.279 1 78.44 302 ALA B C 1
ATOM 11081 O O . ALA B 1 302 ? 8.105 -26.056 6.056 1 78.44 302 ALA B O 1
ATOM 11082 N N . GLY B 1 303 ? 8.988 -26.95 7.804 1 83.91 303 GLY B N 1
ATOM 11083 C CA . GLY B 1 303 ? 10.013 -27.551 6.966 1 83.91 303 GLY B CA 1
ATOM 11084 C C . GLY B 1 303 ? 9.703 -28.985 6.579 1 83.91 303 GLY B C 1
ATOM 11085 O O . GLY B 1 303 ? 10.435 -29.595 5.798 1 83.91 303 GLY B O 1
ATOM 11086 N N . ALA B 1 304 ? 8.599 -29.438 7.068 1 88.75 304 ALA B N 1
ATOM 11087 C CA . ALA B 1 304 ? 8.329 -30.86 6.877 1 88.75 304 ALA B CA 1
ATOM 11088 C C . ALA B 1 304 ? 8.234 -31.207 5.394 1 88.75 304 ALA B C 1
ATOM 11090 O O . ALA B 1 304 ? 8.643 -32.293 4.977 1 88.75 304 ALA B O 1
ATOM 11091 N N . ASN B 1 305 ? 7.761 -30.326 4.618 1 92.22 305 ASN B N 1
ATOM 11092 C CA . ASN B 1 305 ? 7.578 -30.585 3.194 1 92.22 305 ASN B CA 1
ATOM 11093 C C . ASN B 1 305 ? 8.757 -30.068 2.374 1 92.22 305 ASN B C 1
ATOM 11095 O O . ASN B 1 305 ? 8.68 -29.996 1.146 1 92.22 305 ASN B O 1
ATOM 11099 N N . GLY B 1 306 ? 9.814 -29.677 3.051 1 93.07 306 GLY B N 1
ATOM 11100 C CA . GLY B 1 306 ? 10.951 -29.085 2.364 1 93.07 306 GLY B CA 1
ATOM 11101 C C . GLY B 1 306 ? 10.921 -27.568 2.359 1 93.07 306 GLY B C 1
ATOM 11102 O O . GLY B 1 306 ? 9.898 -26.961 2.683 1 93.07 306 GLY B O 1
ATOM 11103 N N . VAL B 1 307 ? 12.082 -27.005 2.059 1 94.35 307 VAL B N 1
ATOM 11104 C CA . VAL B 1 307 ? 12.192 -25.55 2.064 1 94.35 307 VAL B CA 1
ATOM 11105 C C . VAL B 1 307 ? 12.809 -25.074 0.751 1 94.35 307 VAL B C 1
ATOM 11107 O O . VAL B 1 307 ? 13.768 -25.671 0.256 1 94.35 307 VAL B O 1
ATOM 11110 N N . VAL B 1 308 ? 12.226 -24.098 0.183 1 94.53 308 VAL B N 1
ATOM 11111 C CA . VAL B 1 308 ? 12.774 -23.416 -0.985 1 94.53 308 VAL B CA 1
ATOM 11112 C C . VAL B 1 308 ? 13.383 -22.08 -0.565 1 94.53 308 VAL B C 1
ATOM 11114 O O . VAL B 1 308 ? 12.676 -21.194 -0.079 1 94.53 308 VAL B O 1
ATOM 11117 N N . LEU B 1 309 ? 14.622 -21.987 -0.718 1 95.28 309 LEU B N 1
ATOM 11118 C CA . LEU B 1 309 ? 15.318 -20.742 -0.413 1 95.28 309 LEU B CA 1
ATOM 11119 C C . LEU B 1 309 ? 15.583 -19.943 -1.684 1 95.28 309 LEU B C 1
ATOM 11121 O O . LEU B 1 309 ? 16.2 -20.449 -2.624 1 95.28 309 LEU B O 1
ATOM 11125 N N . VAL B 1 310 ? 15.151 -18.797 -1.713 1 94.76 310 VAL B N 1
ATOM 11126 C CA . VAL B 1 310 ? 15.388 -17.885 -2.827 1 94.76 310 VAL B CA 1
ATOM 11127 C C . VAL B 1 310 ? 16.283 -16.734 -2.372 1 94.76 310 VAL B C 1
ATOM 11129 O O . VAL B 1 310 ? 15.978 -16.053 -1.39 1 94.76 310 VAL B O 1
ATOM 11132 N N . THR B 1 311 ? 17.359 -16.621 -3.008 1 94.74 311 THR B N 1
ATOM 11133 C CA . THR B 1 311 ? 18.27 -15.516 -2.73 1 94.74 311 THR B CA 1
ATOM 11134 C C . THR B 1 311 ? 18.237 -14.491 -3.859 1 94.74 311 THR B C 1
ATOM 11136 O O . THR B 1 311 ? 18.438 -14.838 -5.025 1 94.74 311 THR B O 1
ATOM 11139 N N . THR B 1 312 ? 18.051 -13.293 -3.593 1 95.07 312 THR B N 1
ATOM 11140 C CA . THR B 1 312 ? 18.02 -12.249 -4.612 1 95.07 312 THR B CA 1
ATOM 11141 C C . THR B 1 312 ? 19.415 -11.674 -4.841 1 95.07 312 THR B C 1
ATOM 11143 O O . THR B 1 312 ? 20.299 -11.823 -3.995 1 95.07 312 THR B O 1
ATOM 11146 N N . LYS B 1 313 ? 19.613 -11.115 -5.921 1 94.13 313 LYS B N 1
ATOM 11147 C CA . LYS B 1 313 ? 20.909 -10.556 -6.294 1 94.13 313 LYS B CA 1
ATOM 11148 C C . LYS B 1 313 ? 21.28 -9.382 -5.393 1 94.13 313 LYS B C 1
ATOM 11150 O O . LYS B 1 313 ? 20.409 -8.622 -4.964 1 94.13 313 LYS B O 1
ATOM 11155 N N . LYS B 1 314 ? 22.588 -9.343 -5.108 1 92.39 314 LYS B N 1
ATOM 11156 C CA . LYS B 1 314 ? 23.151 -8.258 -4.309 1 92.39 314 LYS B CA 1
ATOM 11157 C C . LYS B 1 314 ? 24.21 -7.489 -5.095 1 92.39 314 LYS B C 1
ATOM 11159 O O . LYS B 1 314 ? 24.615 -7.913 -6.179 1 92.39 314 LYS B O 1
ATOM 11164 N N . GLY B 1 315 ? 24.588 -6.359 -4.515 1 87.47 315 GLY B N 1
ATOM 11165 C CA . GLY B 1 315 ? 25.61 -5.551 -5.161 1 87.47 315 GLY B CA 1
ATOM 11166 C C . GLY B 1 315 ? 27.002 -6.144 -5.044 1 87.47 315 GLY B C 1
ATOM 11167 O O . GLY B 1 315 ? 27.289 -6.886 -4.102 1 87.47 315 GLY B O 1
ATOM 11168 N N . LYS B 1 316 ? 27.766 -5.836 -6.036 1 81.67 316 LYS B N 1
ATOM 11169 C CA . LYS B 1 316 ? 29.169 -6.239 -6.025 1 81.67 316 LYS B CA 1
ATOM 11170 C C . LYS B 1 316 ? 30.09 -5.025 -6.101 1 81.67 316 LYS B C 1
ATOM 11172 O O . LYS B 1 316 ? 29.73 -4.001 -6.686 1 81.67 316 LYS B O 1
ATOM 11177 N N . SER B 1 317 ? 31.194 -5.155 -5.462 1 80.47 317 SER B N 1
ATOM 11178 C CA . SER B 1 317 ? 32.162 -4.065 -5.532 1 80.47 317 SER B CA 1
ATOM 11179 C C . SER B 1 317 ? 32.685 -3.88 -6.952 1 80.47 317 SER B C 1
ATOM 11181 O O . SER B 1 317 ? 32.88 -4.856 -7.68 1 80.47 317 SER B O 1
ATOM 11183 N N . GLY B 1 318 ? 32.823 -2.687 -7.405 1 75.44 318 GLY B N 1
ATOM 11184 C CA . GLY B 1 318 ? 33.331 -2.388 -8.734 1 75.44 318 GLY B CA 1
ATOM 11185 C C . GLY B 1 318 ? 32.567 -1.277 -9.429 1 75.44 318 GLY B C 1
ATOM 11186 O O . GLY B 1 318 ? 31.73 -0.613 -8.814 1 75.44 318 GLY B O 1
ATOM 11187 N N . ALA B 1 319 ? 32.948 -1.099 -10.678 1 71.47 319 ALA B N 1
ATOM 11188 C CA . ALA B 1 319 ? 32.296 -0.077 -11.492 1 71.47 319 ALA B CA 1
ATOM 11189 C C . ALA B 1 319 ? 30.829 -0.419 -11.731 1 71.47 319 ALA B C 1
ATOM 11191 O O . ALA B 1 319 ? 30.455 -1.594 -11.754 1 71.47 319 ALA B O 1
ATOM 11192 N N . PRO B 1 320 ? 30.038 0.547 -11.856 1 80.2 320 PRO B N 1
ATOM 11193 C CA . PRO B 1 320 ? 28.624 0.293 -12.14 1 80.2 320 PRO B CA 1
ATOM 11194 C C . PRO B 1 320 ? 28.413 -0.49 -13.434 1 80.2 320 PRO B C 1
ATOM 11196 O O . PRO B 1 320 ? 29.08 -0.222 -14.437 1 80.2 320 PRO B O 1
ATOM 11199 N N . VAL B 1 321 ? 27.674 -1.457 -13.36 1 83.85 321 VAL B N 1
ATOM 11200 C CA . VAL B 1 321 ? 27.309 -2.275 -14.512 1 83.85 321 VAL B CA 1
ATOM 11201 C C . VAL B 1 321 ? 25.809 -2.157 -14.775 1 83.85 321 VAL B C 1
ATOM 11203 O O . VAL B 1 321 ? 24.994 -2.44 -13.895 1 83.85 321 VAL B O 1
ATOM 11206 N N . LEU B 1 322 ? 25.478 -1.643 -15.94 1 86.24 322 LEU B N 1
ATOM 11207 C CA . LEU B 1 322 ? 24.09 -1.574 -16.383 1 86.24 322 LEU B CA 1
ATOM 11208 C C . LEU B 1 322 ? 23.771 -2.709 -17.351 1 86.24 322 LEU B C 1
ATOM 11210 O O . LEU B 1 322 ? 24.461 -2.883 -18.358 1 86.24 322 LEU B O 1
ATOM 11214 N N . SER B 1 323 ? 22.794 -3.461 -17.01 1 90.16 323 SER B N 1
ATOM 11215 C CA . SER B 1 323 ? 22.424 -4.589 -17.858 1 90.16 323 SER B CA 1
ATOM 11216 C C . SER B 1 323 ? 20.948 -4.535 -18.237 1 90.16 323 SER B C 1
ATOM 11218 O O . SER B 1 323 ? 20.105 -4.163 -17.418 1 90.16 323 SER B O 1
ATOM 11220 N N . TYR B 1 324 ? 20.701 -4.82 -19.457 1 91.35 324 TYR B N 1
ATOM 11221 C CA . TYR B 1 324 ? 19.34 -4.954 -19.965 1 91.35 324 TYR B CA 1
ATOM 11222 C C . TYR B 1 324 ? 19.076 -6.375 -20.449 1 91.35 324 TYR B C 1
ATOM 11224 O O . TYR B 1 324 ? 19.871 -6.938 -21.205 1 91.35 324 TYR B O 1
ATOM 11232 N N . ASN B 1 325 ? 17.967 -6.939 -19.975 1 93.52 325 ASN B N 1
ATOM 11233 C CA . ASN B 1 325 ? 17.466 -8.229 -20.438 1 93.52 325 ASN B CA 1
ATOM 11234 C C . ASN B 1 325 ? 16.013 -8.135 -20.895 1 93.52 325 ASN B C 1
ATOM 11236 O O . ASN B 1 325 ? 15.159 -7.631 -20.164 1 93.52 325 ASN B O 1
ATOM 11240 N N . GLY B 1 326 ? 15.723 -8.5 -22.051 1 93.45 326 GLY B N 1
ATOM 11241 C CA . GLY B 1 326 ? 14.353 -8.439 -22.536 1 93.45 326 GLY B CA 1
ATOM 11242 C C . GLY B 1 326 ? 14.061 -9.451 -23.627 1 93.45 326 GLY B C 1
ATOM 11243 O O . GLY B 1 326 ? 14.975 -9.915 -24.311 1 93.45 326 GLY B O 1
ATOM 11244 N N . TYR B 1 327 ? 12.779 -9.824 -23.749 1 95.09 327 TYR B N 1
ATOM 11245 C CA . TYR B 1 327 ? 12.348 -10.671 -24.855 1 95.09 327 TYR B CA 1
ATOM 11246 C C . TYR B 1 327 ? 10.912 -10.355 -25.257 1 95.09 327 TYR B C 1
ATOM 11248 O O . TYR B 1 327 ? 10.175 -9.718 -24.501 1 95.09 327 TYR B O 1
ATOM 11256 N N . ILE B 1 328 ? 10.499 -10.701 -26.433 1 96.95 328 ILE B N 1
ATOM 11257 C CA . ILE B 1 328 ? 9.141 -10.728 -26.965 1 96.95 328 ILE B CA 1
ATOM 11258 C C . ILE B 1 328 ? 8.837 -12.113 -27.532 1 96.95 328 ILE B C 1
ATOM 11260 O O . ILE B 1 328 ? 9.686 -12.724 -28.186 1 96.95 328 ILE B O 1
ATOM 11264 N N . GLY B 1 329 ? 7.727 -12.61 -27.137 1 97 329 GLY B N 1
ATOM 11265 C CA . GLY B 1 329 ? 7.385 -13.947 -27.596 1 97 329 GLY B CA 1
ATOM 11266 C C . GLY B 1 329 ? 5.929 -14.083 -28.002 1 97 329 GLY B C 1
ATOM 11267 O O . GLY B 1 329 ? 5.15 -13.138 -27.865 1 97 329 GLY B O 1
ATOM 11268 N N . PHE B 1 330 ? 5.622 -15.224 -28.544 1 97.63 330 PHE B N 1
ATOM 11269 C CA . PHE B 1 330 ? 4.286 -15.585 -29.003 1 97.63 330 PHE B CA 1
ATOM 11270 C C . PHE B 1 330 ? 3.856 -16.925 -28.418 1 97.63 330 PHE B C 1
ATOM 11272 O O . PHE B 1 330 ? 4.63 -17.885 -28.416 1 97.63 330 PHE B O 1
ATOM 11279 N N . GLN B 1 331 ? 2.628 -16.966 -27.886 1 96.53 331 GLN B N 1
ATOM 11280 C CA . GLN B 1 331 ? 2.119 -18.127 -27.164 1 96.53 331 GLN B CA 1
ATOM 11281 C C . GLN B 1 331 ? 1.016 -18.827 -27.954 1 96.53 331 GLN B C 1
ATOM 11283 O O . GLN B 1 331 ? 0.197 -18.171 -28.601 1 96.53 331 GLN B O 1
ATOM 11288 N N . ASN B 1 332 ? 1.028 -20.114 -27.937 1 96.52 332 ASN B N 1
ATOM 11289 C CA . ASN B 1 332 ? -0.006 -20.987 -28.481 1 96.52 332 ASN B CA 1
ATOM 11290 C C . ASN B 1 332 ? -0.272 -22.179 -27.565 1 96.52 332 ASN B C 1
ATOM 11292 O O . ASN B 1 332 ? 0.625 -22.631 -26.851 1 96.52 332 ASN B O 1
ATOM 11296 N N . PRO B 1 333 ? -1.525 -22.651 -27.483 1 94.36 333 PRO B N 1
ATOM 11297 C CA . PRO B 1 333 ? -1.747 -23.858 -26.683 1 94.36 333 PRO B CA 1
ATOM 11298 C C . PRO B 1 333 ? -0.854 -25.021 -27.109 1 94.36 333 PRO B C 1
ATOM 11300 O O . PRO B 1 333 ? -0.618 -25.216 -28.304 1 94.36 333 PRO B O 1
ATOM 11303 N N . THR B 1 334 ? -0.395 -25.78 -26.174 1 93.44 334 THR B N 1
ATOM 11304 C CA . THR B 1 334 ? 0.438 -26.938 -26.481 1 93.44 334 THR B CA 1
ATOM 11305 C C . THR B 1 334 ? -0.362 -27.994 -27.237 1 93.44 334 THR B C 1
ATOM 11307 O O . THR B 1 334 ? 0.156 -28.633 -28.156 1 93.44 334 THR B O 1
ATOM 11310 N N . ARG B 1 335 ? -1.606 -28.17 -26.723 1 91.36 335 ARG B N 1
ATOM 11311 C CA . ARG B 1 335 ? -2.536 -29.122 -27.322 1 91.36 335 ARG B CA 1
ATOM 11312 C C . ARG B 1 335 ? -3.958 -28.572 -27.322 1 91.36 335 ARG B C 1
ATOM 11314 O O . ARG B 1 335 ? -4.402 -27.985 -26.333 1 91.36 335 ARG B O 1
ATOM 11321 N N . ILE B 1 336 ? -4.586 -28.73 -28.464 1 91.14 336 ILE B N 1
ATOM 11322 C CA . ILE B 1 336 ? -5.986 -28.339 -28.587 1 91.14 336 ILE B CA 1
ATOM 11323 C C . ILE B 1 336 ? -6.795 -29.492 -29.178 1 91.14 336 ILE B C 1
ATOM 11325 O O . ILE B 1 336 ? -6.414 -30.064 -30.202 1 91.14 336 ILE B O 1
ATOM 11329 N N . THR B 1 337 ? -7.809 -29.856 -28.534 1 91.59 337 THR B N 1
ATOM 11330 C CA . THR B 1 337 ? -8.668 -30.945 -28.985 1 91.59 337 THR B CA 1
ATOM 11331 C C . THR B 1 337 ? -9.294 -30.616 -30.337 1 91.59 337 THR B C 1
ATOM 11333 O O . THR B 1 337 ? -9.801 -29.511 -30.54 1 91.59 337 THR B O 1
ATOM 11336 N N . ASP B 1 338 ? -9.186 -31.536 -31.233 1 92.59 338 ASP B N 1
ATOM 11337 C CA . ASP B 1 338 ? -9.853 -31.401 -32.525 1 92.59 338 ASP B CA 1
ATOM 11338 C C . ASP B 1 338 ? -11.301 -31.879 -32.447 1 92.59 338 ASP B C 1
ATOM 11340 O O . ASP B 1 338 ? -11.56 -33.043 -32.135 1 92.59 338 ASP B O 1
ATOM 11344 N N . GLN B 1 339 ? -12.254 -31.073 -32.762 1 94.79 339 GLN B N 1
ATOM 11345 C CA . GLN B 1 339 ? -13.671 -31.416 -32.698 1 94.79 339 GLN B CA 1
ATOM 11346 C C . GLN B 1 339 ? -14.228 -31.718 -34.086 1 94.79 339 GLN B C 1
ATOM 11348 O O . GLN B 1 339 ? -13.639 -31.325 -35.095 1 94.79 339 GLN B O 1
ATOM 11353 N N . VAL B 1 340 ? -15.331 -32.407 -34.125 1 96.72 340 VAL B N 1
ATOM 11354 C CA . VAL B 1 340 ? -15.97 -32.785 -35.381 1 96.72 340 VAL B CA 1
ATOM 11355 C C . VAL B 1 340 ? -16.613 -31.557 -36.024 1 96.72 340 VAL B C 1
ATOM 11357 O O . VAL B 1 340 ? -16.917 -30.578 -35.339 1 96.72 340 VAL B O 1
ATOM 11360 N N . ASN B 1 341 ? -16.702 -31.561 -37.338 1 97.14 341 ASN B N 1
ATOM 11361 C CA . ASN B 1 341 ? -17.475 -30.528 -38.019 1 97.14 341 ASN B CA 1
ATOM 11362 C C . ASN B 1 341 ? -18.962 -30.868 -38.048 1 97.14 341 ASN B C 1
ATOM 11364 O O . ASN B 1 341 ? -19.382 -31.885 -37.492 1 97.14 341 ASN B O 1
ATOM 11368 N N . SER B 1 342 ? -19.829 -30.064 -38.651 1 97.91 342 SER B N 1
ATOM 11369 C CA . SER B 1 342 ? -21.278 -30.218 -38.574 1 97.91 342 SER B CA 1
ATOM 11370 C C . SER B 1 342 ? -21.746 -31.439 -39.358 1 97.91 342 SER B C 1
ATOM 11372 O O . SER B 1 342 ? -22.691 -32.119 -38.953 1 97.91 342 SER B O 1
ATOM 11374 N N . TYR B 1 343 ? -21.085 -31.772 -40.454 1 97.75 343 TYR B N 1
ATOM 11375 C CA . TYR B 1 343 ? -21.426 -32.949 -41.245 1 97.75 343 TYR B CA 1
ATOM 11376 C C . TYR B 1 343 ? -21.117 -34.23 -40.479 1 97.75 343 TYR B C 1
ATOM 11378 O O . TYR B 1 343 ? -21.966 -35.119 -40.375 1 97.75 343 TYR B O 1
ATOM 11386 N N . GLU B 1 344 ? -19.945 -34.258 -39.967 1 97.43 344 GLU B N 1
ATOM 11387 C CA . GLU B 1 344 ? -19.534 -35.42 -39.183 1 97.43 344 GLU B CA 1
ATOM 11388 C C . GLU B 1 344 ? -20.437 -35.613 -37.969 1 97.43 344 GLU B C 1
ATOM 11390 O O . GLU B 1 344 ? -20.802 -36.742 -37.633 1 97.43 344 GLU B O 1
ATOM 11395 N N . TYR B 1 345 ? -20.72 -34.5 -37.388 1 96.49 345 TYR B N 1
ATOM 11396 C CA . TYR B 1 345 ? -21.605 -34.535 -36.229 1 96.49 345 TYR B CA 1
ATOM 11397 C C . TYR B 1 345 ? -22.96 -35.13 -36.594 1 96.49 345 TYR B C 1
ATOM 11399 O O . TYR B 1 345 ? -23.489 -35.977 -35.871 1 96.49 345 TYR B O 1
ATOM 11407 N N . ALA B 1 346 ? -23.556 -34.737 -37.691 1 95.71 346 ALA B N 1
ATOM 11408 C CA . ALA B 1 346 ? -24.858 -35.22 -38.143 1 95.71 346 ALA B CA 1
ATOM 11409 C C . ALA B 1 346 ? -24.809 -36.711 -38.465 1 95.71 346 ALA B C 1
ATOM 11411 O O . ALA B 1 346 ? -25.744 -37.451 -38.15 1 95.71 346 ALA B O 1
ATOM 11412 N N . LEU B 1 347 ? -23.72 -37.104 -39.085 1 95.29 347 LEU B N 1
ATOM 11413 C CA . LEU B 1 347 ? -23.548 -38.523 -39.376 1 95.29 347 LEU B CA 1
ATOM 11414 C C . LEU B 1 347 ? -23.501 -39.34 -38.089 1 95.29 347 LEU B C 1
ATOM 11416 O O . LEU B 1 347 ? -24.112 -40.408 -38.004 1 95.29 347 LEU B O 1
ATOM 11420 N N . MET B 1 348 ? -22.747 -38.787 -37.128 1 94.82 348 MET B N 1
ATOM 11421 C CA . MET B 1 348 ? -22.621 -39.484 -35.852 1 94.82 348 MET B CA 1
ATOM 11422 C C . MET B 1 348 ? -23.972 -39.588 -35.153 1 94.82 348 MET B C 1
ATOM 11424 O O . MET B 1 348 ? -24.298 -40.625 -34.573 1 94.82 348 MET B O 1
ATOM 11428 N N . LYS B 1 349 ? -24.742 -38.539 -35.215 1 92.76 349 LYS B N 1
ATOM 11429 C CA . LYS B 1 349 ? -26.051 -38.531 -34.568 1 92.76 349 LYS B CA 1
ATOM 11430 C C . LYS B 1 349 ? -27 -39.525 -35.233 1 92.76 349 LYS B C 1
ATOM 11432 O O . LYS B 1 349 ? -27.828 -40.144 -34.562 1 92.76 349 LYS B O 1
ATOM 11437 N N . ASN B 1 350 ? -26.988 -39.612 -36.555 1 92.37 350 ASN B N 1
ATOM 11438 C CA . ASN B 1 350 ? -27.791 -40.599 -37.27 1 92.37 350 ASN B CA 1
ATOM 11439 C C . ASN B 1 350 ? -27.39 -42.023 -36.897 1 92.37 350 ASN B C 1
ATOM 11441 O O . ASN B 1 350 ? -28.251 -42.881 -36.692 1 92.37 350 ASN B O 1
ATOM 11445 N N . GLU B 1 351 ? -26.107 -42.222 -36.816 1 91.28 351 GLU B N 1
ATOM 11446 C CA . GLU B 1 351 ? -25.619 -43.54 -36.42 1 91.28 351 GLU B CA 1
ATOM 11447 C C . GLU B 1 351 ? -26.045 -43.882 -34.996 1 91.28 351 GLU B C 1
ATOM 11449 O O . GLU B 1 351 ? -26.427 -45.019 -34.713 1 91.28 351 GLU B O 1
ATOM 11454 N N . ALA B 1 352 ? -25.916 -42.957 -34.141 1 90.1 352 ALA B N 1
ATOM 11455 C CA . ALA B 1 352 ? -26.314 -43.157 -32.75 1 90.1 352 ALA B CA 1
ATOM 11456 C C . ALA B 1 352 ? -27.792 -43.524 -32.65 1 90.1 352 ALA B C 1
ATOM 11458 O O . ALA B 1 352 ? -28.176 -44.361 -31.83 1 90.1 352 ALA B O 1
ATOM 11459 N N . ALA B 1 353 ? -28.577 -42.909 -33.508 1 86.55 353 ALA B N 1
ATOM 11460 C CA . ALA B 1 353 ? -30.007 -43.202 -33.526 1 86.55 353 ALA B CA 1
ATOM 11461 C C . ALA B 1 353 ? -30.269 -44.626 -34.009 1 86.55 353 ALA B C 1
ATOM 11463 O O . ALA B 1 353 ? -31.143 -45.317 -33.48 1 86.55 353 ALA B O 1
ATOM 11464 N N . MET B 1 354 ? -29.526 -44.991 -34.941 1 85.36 354 MET B N 1
ATOM 11465 C CA . MET B 1 354 ? -29.655 -46.349 -35.461 1 85.36 354 MET B CA 1
ATOM 11466 C C . MET B 1 354 ? -29.266 -47.377 -34.404 1 85.36 354 MET B C 1
ATOM 11468 O O . MET B 1 354 ? -29.953 -48.385 -34.23 1 85.36 354 MET B O 1
ATOM 11472 N N . ASN B 1 355 ? -28.231 -47.077 -33.731 1 85.78 355 ASN B N 1
ATOM 11473 C CA . ASN B 1 355 ? -27.724 -47.987 -32.71 1 85.78 355 ASN B CA 1
ATOM 11474 C C . ASN B 1 355 ? -28.674 -48.079 -31.519 1 85.78 355 ASN B C 1
ATOM 11476 O O . ASN B 1 355 ? -28.658 -49.066 -30.782 1 85.78 355 ASN B O 1
ATOM 11480 N N . ALA B 1 356 ? -29.449 -47.079 -31.349 1 78.22 356 ALA B N 1
ATOM 11481 C CA . ALA B 1 356 ? -30.393 -47.06 -30.234 1 78.22 356 ALA B CA 1
ATOM 11482 C C . ALA B 1 356 ? -31.694 -47.766 -30.605 1 78.22 356 ALA B C 1
ATOM 11484 O O . ALA B 1 356 ? -32.583 -47.926 -29.765 1 78.22 356 ALA B O 1
ATOM 11485 N N . GLY B 1 357 ? -31.817 -48.448 -31.701 1 69.51 357 GLY B N 1
ATOM 11486 C CA . GLY B 1 357 ? -32.956 -49.254 -32.11 1 69.51 357 GLY B CA 1
ATOM 11487 C C . GLY B 1 357 ? -34.047 -48.446 -32.787 1 69.51 357 GLY B C 1
ATOM 11488 O O . GLY B 1 357 ? -35.184 -48.908 -32.909 1 69.51 357 GLY B O 1
ATOM 11489 N N . TYR B 1 358 ? -34.06 -47.51 -32.522 1 62.06 358 TYR B N 1
ATOM 11490 C CA . TYR B 1 358 ? -35.084 -46.724 -33.2 1 62.06 358 TYR B CA 1
ATOM 11491 C C . TYR B 1 358 ? -34.698 -46.461 -34.651 1 62.06 358 TYR B C 1
ATOM 11493 O O . TYR B 1 358 ? -34.502 -45.31 -35.05 1 62.06 358 TYR B O 1
ATOM 11501 N N . PRO B 1 359 ? -34.228 -47.148 -35.849 1 51.53 359 PRO B N 1
ATOM 11502 C CA . PRO B 1 359 ? -33.677 -46.919 -37.187 1 51.53 359 PRO B CA 1
ATOM 11503 C C . PRO B 1 359 ? -34.52 -45.952 -38.015 1 51.53 359 PRO B C 1
ATOM 11505 O O . PRO B 1 359 ? -34 -45.291 -38.918 1 51.53 359 PRO B O 1
ATOM 11508 N N . ASN B 1 360 ? -35.853 -46.021 -37.726 1 55.76 360 ASN B N 1
ATOM 11509 C CA . ASN B 1 360 ? -36.718 -45.187 -38.555 1 55.76 360 ASN B CA 1
ATOM 11510 C C . ASN B 1 360 ? -36.727 -43.739 -38.075 1 55.76 360 ASN B C 1
ATOM 11512 O O . ASN B 1 360 ? -37.377 -42.884 -38.68 1 55.76 360 ASN B O 1
ATOM 11516 N N . TYR B 1 361 ? -36.463 -44.162 -36.214 1 59.49 361 TYR B N 1
ATOM 11517 C CA . TYR B 1 361 ? -36.414 -42.827 -35.627 1 59.49 361 TYR B CA 1
ATOM 11518 C C . TYR B 1 361 ? -35.007 -42.248 -35.709 1 59.49 361 TYR B C 1
ATOM 11520 O O . TYR B 1 361 ? -34.382 -41.97 -34.683 1 59.49 361 TYR B O 1
ATOM 11528 N N . TYR B 1 362 ? -34.004 -42.006 -38.103 1 69.92 362 TYR B N 1
ATOM 11529 C CA . TYR B 1 362 ? -32.789 -41.219 -38.287 1 69.92 362 TYR B CA 1
ATOM 11530 C C . TYR B 1 362 ? -32.975 -39.798 -37.768 1 69.92 362 TYR B C 1
ATOM 11532 O O . TYR B 1 362 ? -34.005 -39.168 -38.022 1 69.92 362 TYR B O 1
ATOM 11540 N N . ALA B 1 363 ? -32.142 -38.56 -37.042 1 79.46 363 ALA B N 1
ATOM 11541 C CA . ALA B 1 363 ? -32.137 -37.205 -36.496 1 79.46 363 ALA B CA 1
ATOM 11542 C C . ALA B 1 363 ? -31.969 -36.168 -37.602 1 79.46 363 ALA B C 1
ATOM 11544 O O . ALA B 1 363 ? -32.556 -35.085 -37.541 1 79.46 363 ALA B O 1
ATOM 11545 N N . TYR B 1 364 ? -31.197 -36.458 -38.739 1 92.99 364 TYR B N 1
ATOM 11546 C CA . TYR B 1 364 ? -30.932 -35.544 -39.844 1 92.99 364 TYR B CA 1
ATOM 11547 C C . TYR B 1 364 ? -31.244 -36.202 -41.183 1 92.99 364 TYR B C 1
ATOM 11549 O O . TYR B 1 364 ? -30.81 -37.326 -41.445 1 92.99 364 TYR B O 1
ATOM 11557 N N . SER B 1 365 ? -32.02 -35.408 -42.072 1 92.14 365 SER B N 1
ATOM 11558 C CA . SER B 1 365 ? -32.409 -35.863 -43.403 1 92.14 365 SER B CA 1
ATOM 11559 C C . SER B 1 365 ? -31.227 -35.827 -44.366 1 92.14 365 SER B C 1
ATOM 11561 O O . SER B 1 365 ? -30.176 -35.268 -44.047 1 92.14 365 SER B O 1
ATOM 11563 N N . GLN B 1 366 ? -31.361 -36.596 -45.397 1 93.71 366 GLN B N 1
ATOM 11564 C CA . GLN B 1 366 ? -30.335 -36.534 -46.433 1 93.71 366 GLN B CA 1
ATOM 11565 C C . GLN B 1 366 ? -30.12 -35.1 -46.908 1 93.71 366 GLN B C 1
ATOM 11567 O O . GLN B 1 366 ? -28.999 -34.714 -47.248 1 93.71 366 GLN B O 1
ATOM 11572 N N . HIS B 1 367 ? -31.188 -34.425 -46.947 1 94.02 367 HIS B N 1
ATOM 11573 C CA . HIS B 1 367 ? -31.088 -33.013 -47.302 1 94.02 367 HIS B CA 1
ATOM 11574 C C . HIS B 1 367 ? -30.244 -32.249 -46.287 1 94.02 367 HIS B C 1
ATOM 11576 O O . HIS B 1 367 ? -29.38 -31.454 -46.666 1 94.02 367 HIS B O 1
ATOM 11582 N N . ASP B 1 368 ? -30.547 -32.475 -45.018 1 94.59 368 ASP B N 1
ATOM 11583 C CA . ASP B 1 368 ? -29.783 -31.816 -43.963 1 94.59 368 ASP B CA 1
ATOM 11584 C C . ASP B 1 368 ? -28.293 -32.127 -44.088 1 94.59 368 ASP B C 1
ATOM 11586 O O . ASP B 1 368 ? -27.454 -31.233 -43.96 1 94.59 368 ASP B O 1
ATOM 11590 N N . LEU B 1 369 ? -27.978 -33.392 -44.261 1 96.56 369 LEU B N 1
ATOM 11591 C CA . LEU B 1 369 ? -26.595 -33.835 -44.394 1 96.56 369 LEU B CA 1
ATOM 11592 C C . LEU B 1 369 ? -25.904 -33.119 -45.55 1 96.56 369 LEU B C 1
ATOM 11594 O O . LEU B 1 369 ? -24.751 -32.7 -45.426 1 96.56 369 LEU B O 1
ATOM 11598 N N . GLU B 1 370 ? -26.652 -33.005 -46.583 1 96.31 370 GLU B N 1
ATOM 11599 C CA . GLU B 1 370 ? -26.083 -32.337 -47.75 1 96.31 370 GLU B CA 1
ATOM 11600 C C . GLU B 1 370 ? -25.836 -30.857 -47.473 1 96.31 370 GLU B C 1
ATOM 11602 O O . GLU B 1 370 ? -24.824 -30.3 -47.905 1 96.31 370 GLU B O 1
ATOM 11607 N N . MET B 1 371 ? -26.761 -30.221 -46.813 1 96.88 371 MET B N 1
ATOM 11608 C CA . MET B 1 371 ? -26.597 -28.806 -46.494 1 96.88 371 MET B CA 1
ATOM 11609 C C . MET B 1 371 ? -25.419 -28.593 -45.55 1 96.88 371 MET B C 1
ATOM 11611 O O . MET B 1 371 ? -24.656 -27.638 -45.707 1 96.88 371 MET B O 1
ATOM 11615 N N . TYR B 1 372 ? -25.232 -29.448 -44.543 1 97.61 372 TYR B N 1
ATOM 11616 C CA . TYR B 1 372 ? -24.087 -29.358 -43.644 1 97.61 372 TYR B CA 1
ATOM 11617 C C . TYR B 1 372 ? -22.784 -29.6 -44.396 1 97.61 372 TYR B C 1
ATOM 11619 O O . TYR B 1 372 ? -21.778 -28.935 -44.136 1 97.61 372 TYR B O 1
ATOM 11627 N N . ARG B 1 373 ? -22.81 -30.572 -45.217 1 97.62 373 ARG B N 1
ATOM 11628 C CA . ARG B 1 373 ? -21.626 -30.857 -46.022 1 97.62 373 ARG B CA 1
ATOM 11629 C C . ARG B 1 373 ? -21.212 -29.638 -46.839 1 97.62 373 ARG B C 1
ATOM 11631 O O . ARG B 1 373 ? -20.024 -29.325 -46.939 1 97.62 373 ARG B O 1
ATOM 11638 N N . LYS B 1 374 ? -22.232 -28.965 -47.449 1 97.3 374 LYS B N 1
ATOM 11639 C CA . LYS B 1 374 ? -21.967 -27.767 -48.241 1 97.3 374 LYS B CA 1
ATOM 11640 C C . LYS B 1 374 ? -21.324 -26.676 -47.39 1 97.3 374 LYS B C 1
ATOM 11642 O O . LYS B 1 374 ? -20.408 -25.987 -47.844 1 97.3 374 LYS B O 1
ATOM 11647 N N . THR B 1 375 ? -21.801 -26.551 -46.234 1 97.1 375 THR B N 1
ATOM 11648 C CA . THR B 1 375 ? -21.237 -25.549 -45.336 1 97.1 375 THR B CA 1
ATOM 11649 C C . THR B 1 375 ? -19.795 -25.895 -44.976 1 97.1 375 THR B C 1
ATOM 11651 O O . THR B 1 375 ? -18.924 -25.023 -44.973 1 97.1 375 THR B O 1
ATOM 11654 N N . CYS B 1 376 ? -19.456 -27.203 -44.644 1 96.91 376 CYS B N 1
ATOM 11655 C CA . CYS B 1 376 ? -18.111 -27.655 -44.305 1 96.91 376 CYS B CA 1
ATOM 11656 C C . CYS B 1 376 ? -17.163 -27.482 -45.486 1 96.91 376 CYS B C 1
ATOM 11658 O O . CYS B 1 376 ? -15.977 -27.206 -45.3 1 96.91 376 CYS B O 1
ATOM 11660 N N . ALA B 1 377 ? -17.824 -27.682 -46.772 1 94.22 377 ALA B N 1
ATOM 11661 C CA . ALA B 1 377 ? -17.039 -27.611 -48.001 1 94.22 377 ALA B CA 1
ATOM 11662 C C . ALA B 1 377 ? -16.865 -26.166 -48.458 1 94.22 377 ALA B C 1
ATOM 11664 O O . ALA B 1 377 ? -16.03 -25.876 -49.318 1 94.22 377 ALA B O 1
ATOM 11665 N N . GLY B 1 378 ? -17.533 -25.273 -47.905 1 92.98 378 GLY B N 1
ATOM 11666 C CA . GLY B 1 378 ? -17.493 -23.875 -48.304 1 92.98 378 GLY B CA 1
ATOM 11667 C C . GLY B 1 378 ? -18.194 -23.611 -49.623 1 92.98 378 GLY B C 1
ATOM 11668 O O . GLY B 1 378 ? -17.769 -22.75 -50.396 1 92.98 378 GLY B O 1
ATOM 11669 N N . ASP B 1 379 ? -19.364 -24.468 -49.861 1 94.54 379 ASP B N 1
ATOM 11670 C CA . ASP B 1 379 ? -20.123 -24.323 -51.1 1 94.54 379 ASP B CA 1
ATOM 11671 C C . ASP B 1 379 ? -20.875 -22.994 -51.131 1 94.54 379 ASP B C 1
ATOM 11673 O O . ASP B 1 379 ? -21.313 -22.499 -50.091 1 94.54 379 ASP B O 1
ATOM 11677 N N . PRO B 1 380 ? -20.841 -22.158 -52.361 1 93.44 380 PRO B N 1
ATOM 11678 C CA . PRO B 1 380 ? -21.49 -20.85 -52.471 1 93.44 380 PRO B CA 1
ATOM 11679 C C . PRO B 1 380 ? -22.968 -20.89 -52.093 1 93.44 380 PRO B C 1
ATOM 11681 O O . PRO B 1 380 ? -23.533 -19.872 -51.686 1 93.44 380 PRO B O 1
ATOM 11684 N N . ASP B 1 381 ? -23.616 -21.946 -52.391 1 92.39 381 ASP B N 1
ATOM 11685 C CA . ASP B 1 381 ? -25.044 -22.031 -52.101 1 92.39 381 ASP B CA 1
ATOM 11686 C C . ASP B 1 381 ? -25.287 -22.556 -50.688 1 92.39 381 ASP B C 1
ATOM 11688 O O . ASP B 1 381 ? -26.406 -22.945 -50.348 1 92.39 381 ASP B O 1
ATOM 11692 N N . ALA B 1 382 ? -24.23 -22.636 -49.823 1 94.92 382 ALA B N 1
ATOM 11693 C CA . ALA B 1 382 ? -24.392 -23.057 -48.433 1 94.92 382 ALA B CA 1
ATOM 11694 C C . ALA B 1 382 ? -25.187 -22.026 -47.637 1 94.92 382 ALA B C 1
ATOM 11696 O O . ALA B 1 382 ? -25.219 -20.846 -47.994 1 94.92 382 ALA B O 1
ATOM 11697 N N . ASP B 1 383 ? -25.928 -22.375 -46.639 1 94.35 383 ASP B N 1
ATOM 11698 C CA . ASP B 1 383 ? -26.651 -21.538 -45.686 1 94.35 383 ASP B CA 1
ATOM 11699 C C . ASP B 1 383 ? -26.075 -21.684 -44.279 1 94.35 383 ASP B C 1
ATOM 11701 O O . ASP B 1 383 ? -26.616 -22.425 -43.456 1 94.35 383 ASP B O 1
ATOM 11705 N N . PRO B 1 384 ? -25.037 -20.943 -43.971 1 94.52 384 PRO B N 1
ATOM 11706 C CA . PRO B 1 384 ? -24.323 -21.143 -42.708 1 94.52 384 PRO B CA 1
ATOM 11707 C C . PRO B 1 384 ? -25.14 -20.71 -41.493 1 94.52 384 PRO B C 1
ATOM 11709 O O . PRO B 1 384 ? -24.784 -21.033 -40.358 1 94.52 384 PRO B O 1
ATOM 11712 N N . ASP B 1 385 ? -26.166 -19.919 -41.659 1 95.24 385 ASP B N 1
ATOM 11713 C CA . ASP B 1 385 ? -26.996 -19.528 -40.524 1 95.24 385 ASP B CA 1
ATOM 11714 C C . ASP B 1 385 ? -27.918 -20.669 -40.099 1 95.24 385 ASP B C 1
ATOM 11716 O O . ASP B 1 385 ? -28.066 -20.943 -38.906 1 95.24 385 ASP B O 1
ATOM 11720 N N . ARG B 1 386 ? -28.509 -21.3 -41.076 1 94.94 386 ARG B N 1
ATOM 11721 C CA . ARG B 1 386 ? -29.4 -22.416 -40.778 1 94.94 386 ARG B CA 1
ATOM 11722 C C . ARG B 1 386 ? -28.611 -23.698 -40.539 1 94.94 386 ARG B C 1
ATOM 11724 O O . ARG B 1 386 ? -28.999 -24.527 -39.713 1 94.94 386 ARG B O 1
ATOM 11731 N N . TYR B 1 387 ? -27.567 -23.909 -41.337 1 96.5 387 TYR B N 1
ATOM 11732 C CA . TYR B 1 387 ? -26.707 -25.082 -41.233 1 96.5 387 TYR B CA 1
ATOM 11733 C C . TYR B 1 387 ? -25.275 -24.68 -40.899 1 96.5 387 TYR B C 1
ATOM 11735 O O . TYR B 1 387 ? -24.374 -24.821 -41.73 1 96.5 387 TYR B O 1
ATOM 11743 N N . PRO B 1 388 ? -25.046 -24.267 -39.64 1 96.25 388 PRO B N 1
ATOM 11744 C CA . PRO B 1 388 ? -23.738 -23.753 -39.228 1 96.25 388 PRO B CA 1
ATOM 11745 C C . PRO B 1 388 ? -22.674 -24.845 -39.145 1 96.25 388 PRO B C 1
ATOM 11747 O O . PRO B 1 388 ? -23.001 -26.034 -39.183 1 96.25 388 PRO B O 1
ATOM 11750 N N . ASN B 1 389 ? -21.397 -24.46 -39.105 1 96.63 389 ASN B N 1
ATOM 11751 C CA . ASN B 1 389 ? -20.231 -25.287 -38.814 1 96.63 389 ASN B CA 1
ATOM 11752 C C . ASN B 1 389 ? -19.324 -24.632 -37.776 1 96.63 389 ASN B C 1
ATOM 11754 O O . ASN B 1 389 ? -18.192 -24.255 -38.084 1 96.63 389 ASN B O 1
ATOM 11758 N N . SER B 1 390 ? -19.837 -24.579 -36.578 1 94.69 390 SER B N 1
ATOM 11759 C CA . SER B 1 390 ? -19.131 -23.937 -35.473 1 94.69 390 SER B CA 1
ATOM 11760 C C . SER B 1 390 ? -18.144 -24.895 -34.816 1 94.69 390 SER B C 1
ATOM 11762 O O . SER B 1 390 ? -18.285 -26.115 -34.929 1 94.69 390 SER B O 1
ATOM 11764 N N . ASN B 1 391 ? -17.103 -24.373 -34.297 1 93.96 391 ASN B N 1
ATOM 11765 C CA . ASN B 1 391 ? -16.133 -25.06 -33.451 1 93.96 391 ASN B CA 1
ATOM 11766 C C . ASN B 1 391 ? -15.725 -24.203 -32.256 1 93.96 391 ASN B C 1
ATOM 11768 O O . ASN B 1 391 ? -14.975 -23.237 -32.407 1 93.96 391 ASN B O 1
ATOM 11772 N N . GLY B 1 392 ? -16.228 -24.599 -31.141 1 93.43 392 GLY B N 1
ATOM 11773 C CA . GLY B 1 392 ? -16.046 -23.785 -29.95 1 93.43 392 GLY B CA 1
ATOM 11774 C C . GLY B 1 392 ? -14.593 -23.443 -29.677 1 93.43 392 GLY B C 1
ATOM 11775 O O . GLY B 1 392 ? -14.264 -22.288 -29.398 1 93.43 392 GLY B O 1
ATOM 11776 N N . LEU B 1 393 ? -13.642 -24.378 -29.726 1 93.82 393 LEU B N 1
ATOM 11777 C CA . LEU B 1 393 ? -12.235 -24.167 -29.407 1 93.82 393 LEU B CA 1
ATOM 11778 C C . LEU B 1 393 ? -11.537 -23.39 -30.518 1 93.82 393 LEU B C 1
ATOM 11780 O O . LEU B 1 393 ? -10.785 -22.45 -30.247 1 93.82 393 LEU B O 1
ATOM 11784 N N . ARG B 1 394 ? -11.826 -23.776 -31.693 1 92.42 394 ARG B N 1
ATOM 11785 C CA . ARG B 1 394 ? -11.226 -23.122 -32.851 1 92.42 394 ARG B CA 1
ATOM 11786 C C . ARG B 1 394 ? -11.616 -21.649 -32.91 1 92.42 394 ARG B C 1
ATOM 11788 O O . ARG B 1 394 ? -10.784 -20.793 -33.22 1 92.42 394 ARG B O 1
ATOM 11795 N N . ASP B 1 395 ? -12.83 -21.378 -32.665 1 92.76 395 ASP B N 1
ATOM 11796 C CA . ASP B 1 395 ? -13.355 -20.029 -32.85 1 92.76 395 ASP B CA 1
ATOM 11797 C C . ASP B 1 395 ? -13.025 -19.142 -31.651 1 92.76 395 ASP B C 1
ATOM 11799 O O . ASP B 1 395 ? -13.088 -17.915 -31.745 1 92.76 395 ASP B O 1
ATOM 11803 N N . LEU B 1 396 ? -12.705 -19.69 -30.561 1 93.36 396 LEU B N 1
ATOM 11804 C CA . LEU B 1 396 ? -12.445 -18.95 -29.331 1 93.36 396 LEU B CA 1
ATOM 11805 C C . LEU B 1 396 ? -10.958 -18.64 -29.188 1 93.36 396 LEU B C 1
ATOM 11807 O O . LEU B 1 396 ? -10.586 -17.527 -28.809 1 93.36 396 LEU B O 1
ATOM 11811 N N . VAL B 1 397 ? -10.078 -19.551 -29.449 1 94.92 397 VAL B N 1
ATOM 11812 C CA . VAL B 1 397 ? -8.66 -19.486 -29.112 1 94.92 397 VAL B CA 1
ATOM 11813 C C . VAL B 1 397 ? -7.928 -18.604 -30.122 1 94.92 397 VAL B C 1
ATOM 11815 O O . VAL B 1 397 ? -8.013 -18.832 -31.331 1 94.92 397 VAL B O 1
ATOM 11818 N N . GLN B 1 398 ? -7.324 -17.634 -29.569 1 93.07 398 GLN B N 1
ATOM 11819 C CA . GLN B 1 398 ? -6.452 -16.789 -30.378 1 93.07 398 GLN B CA 1
ATOM 11820 C C . GLN B 1 398 ? -5.03 -17.343 -30.416 1 93.07 398 GLN B C 1
ATOM 11822 O O . GLN B 1 398 ? -4.466 -17.692 -29.377 1 93.07 398 GLN B O 1
ATOM 11827 N N . ASN B 1 399 ? -4.437 -17.367 -31.547 1 93.14 399 ASN B N 1
ATOM 11828 C CA . ASN B 1 399 ? -3.07 -17.852 -31.7 1 93.14 399 ASN B CA 1
ATOM 11829 C C . ASN B 1 399 ? -2.062 -16.707 -31.67 1 93.14 399 ASN B C 1
ATOM 11831 O O . ASN B 1 399 ? -2.412 -15.559 -31.953 1 93.14 399 ASN B O 1
ATOM 11835 N N . ASN B 1 400 ? -0.908 -16.982 -31.215 1 96.43 400 ASN B N 1
ATOM 11836 C CA . ASN B 1 400 ? 0.221 -16.058 -31.206 1 96.43 400 ASN B CA 1
ATOM 11837 C C . ASN B 1 400 ? -0.04 -14.863 -30.294 1 96.43 400 ASN B C 1
ATOM 11839 O O . ASN B 1 400 ? 0.137 -13.714 -30.703 1 96.43 400 ASN B O 1
ATOM 11843 N N . SER B 1 401 ? -0.64 -15.187 -29.257 1 96.35 401 SER B N 1
ATOM 11844 C CA . SER B 1 401 ? -0.8 -14.129 -28.265 1 96.35 401 SER B CA 1
ATOM 11845 C C . SER B 1 401 ? 0.552 -13.634 -27.763 1 96.35 401 SER B C 1
ATOM 11847 O O . SER B 1 401 ? 1.48 -14.425 -27.58 1 96.35 401 SER B O 1
ATOM 11849 N N . VAL B 1 402 ? 0.654 -12.386 -27.386 1 97.14 402 VAL B N 1
ATOM 11850 C CA . VAL B 1 402 ? 1.937 -11.747 -27.112 1 97.14 402 VAL B CA 1
ATOM 11851 C C . VAL B 1 402 ? 2.311 -11.947 -25.645 1 97.14 402 VAL B C 1
ATOM 11853 O O . VAL B 1 402 ? 1.449 -11.891 -24.765 1 97.14 402 VAL B O 1
ATOM 11856 N N . ILE B 1 403 ? 3.566 -12.237 -25.372 1 96.54 403 ILE B N 1
ATOM 11857 C CA . ILE B 1 403 ? 4.186 -12.229 -24.051 1 96.54 403 ILE B CA 1
ATOM 11858 C C . ILE B 1 403 ? 5.501 -11.454 -24.103 1 96.54 403 ILE B C 1
ATOM 11860 O O . ILE B 1 403 ? 6.275 -11.596 -25.054 1 96.54 403 ILE B O 1
ATOM 11864 N N . THR B 1 404 ? 5.743 -10.561 -23.189 1 96.14 404 THR B N 1
ATOM 11865 C CA . THR B 1 404 ? 6.991 -9.806 -23.194 1 96.14 404 THR B CA 1
ATOM 11866 C C . THR B 1 404 ? 7.473 -9.55 -21.769 1 96.14 404 THR B C 1
ATOM 11868 O O . THR B 1 404 ? 6.672 -9.52 -20.833 1 96.14 404 THR B O 1
ATOM 11871 N N . ASN B 1 405 ? 8.752 -9.505 -21.574 1 95.41 405 ASN B N 1
ATOM 11872 C CA . ASN B 1 405 ? 9.419 -9.237 -20.304 1 95.41 405 ASN B CA 1
ATOM 11873 C C . ASN B 1 405 ? 10.634 -8.332 -20.489 1 95.41 405 ASN B C 1
ATOM 11875 O O . ASN B 1 405 ? 11.434 -8.538 -21.403 1 95.41 405 ASN B O 1
ATOM 11879 N N . HIS B 1 406 ? 10.761 -7.319 -19.733 1 94.52 406 HIS B N 1
ATOM 11880 C CA . HIS B 1 406 ? 11.865 -6.367 -19.762 1 94.52 406 HIS B CA 1
ATOM 11881 C C . HIS B 1 406 ? 12.416 -6.119 -18.361 1 94.52 406 HIS B C 1
ATOM 11883 O O . HIS B 1 406 ? 11.65 -5.944 -17.41 1 94.52 406 HIS B O 1
ATOM 11889 N N . ASN B 1 407 ? 13.757 -6.194 -18.23 1 94.59 407 ASN B N 1
ATOM 11890 C CA . ASN B 1 407 ? 14.417 -6.001 -16.942 1 94.59 407 ASN B CA 1
ATOM 11891 C C . ASN B 1 407 ? 15.646 -5.106 -17.071 1 94.59 407 ASN B C 1
ATOM 11893 O O . ASN B 1 407 ? 16.473 -5.304 -17.963 1 94.59 407 ASN B O 1
ATOM 11897 N N . LEU B 1 408 ? 15.734 -4.11 -16.303 1 91.53 408 LEU B N 1
ATOM 11898 C CA . LEU B 1 408 ? 16.883 -3.217 -16.195 1 91.53 408 LEU B CA 1
ATOM 11899 C C . LEU B 1 408 ? 17.548 -3.35 -14.83 1 91.53 408 LEU B C 1
ATOM 11901 O O . LEU B 1 408 ? 16.891 -3.198 -13.797 1 91.53 408 LEU B O 1
ATOM 11905 N N . GLN B 1 409 ? 18.845 -3.676 -14.831 1 92.59 409 GLN B N 1
ATOM 11906 C CA . GLN B 1 409 ? 19.585 -3.875 -13.589 1 92.59 409 GLN B CA 1
ATOM 11907 C C . GLN B 1 409 ? 20.782 -2.934 -13.506 1 92.59 409 GLN B C 1
ATOM 11909 O O . GLN B 1 409 ? 21.46 -2.693 -14.507 1 92.59 409 GLN B O 1
ATOM 11914 N N . LEU B 1 410 ? 21.028 -2.427 -12.374 1 87.8 410 LEU B N 1
ATOM 11915 C CA . LEU B 1 410 ? 22.203 -1.621 -12.06 1 87.8 410 LEU B CA 1
ATOM 11916 C C . LEU B 1 410 ? 22.894 -2.136 -10.801 1 87.8 410 LEU B C 1
ATOM 11918 O O . LEU B 1 410 ? 22.255 -2.292 -9.758 1 87.8 410 LEU B O 1
ATOM 11922 N N . SER B 1 411 ? 24.108 -2.486 -10.933 1 90.09 411 SER B N 1
ATOM 11923 C CA . SER B 1 411 ? 24.873 -2.992 -9.798 1 90.09 411 SER B CA 1
ATOM 11924 C C . SER B 1 411 ? 26.255 -2.35 -9.731 1 90.09 411 SER B C 1
ATOM 11926 O O . SER B 1 411 ? 26.833 -2.002 -10.762 1 90.09 411 SER B O 1
ATOM 11928 N N . GLY B 1 412 ? 26.815 -2.143 -8.568 1 84.03 412 GLY B N 1
ATOM 11929 C CA . GLY B 1 412 ? 28.137 -1.575 -8.357 1 84.03 412 GLY B CA 1
ATOM 11930 C C . GLY B 1 412 ? 28.388 -1.165 -6.918 1 84.03 412 GLY B C 1
ATOM 11931 O O . GLY B 1 412 ? 27.689 -1.616 -6.008 1 84.03 412 GLY B O 1
ATOM 11932 N N . GLY B 1 413 ? 29.507 -0.618 -6.685 1 81.06 413 GLY B N 1
ATOM 11933 C CA . GLY B 1 413 ? 29.838 -0.115 -5.361 1 81.06 413 GLY B CA 1
ATOM 11934 C C . GLY B 1 413 ? 31.317 -0.208 -5.039 1 81.06 413 GLY B C 1
ATOM 11935 O O . GLY B 1 413 ? 32.135 -0.47 -5.924 1 81.06 413 GLY B O 1
ATOM 11936 N N . SER B 1 414 ? 31.641 0.208 -3.785 1 76.9 414 SER B N 1
ATOM 11937 C CA . SER B 1 414 ? 32.985 0.089 -3.23 1 76.9 414 SER B CA 1
ATOM 11938 C C . SER B 1 414 ? 33.054 -1.019 -2.184 1 76.9 414 SER B C 1
ATOM 11940 O O . SER B 1 414 ? 32.08 -1.745 -1.976 1 76.9 414 SER B O 1
ATOM 11942 N N . ASP B 1 415 ? 34.151 -1.196 -1.674 1 75.4 415 ASP B N 1
ATOM 11943 C CA . ASP B 1 415 ? 34.311 -2.213 -0.639 1 75.4 415 ASP B CA 1
ATOM 11944 C C . ASP B 1 415 ? 33.477 -1.875 0.595 1 75.4 415 ASP B C 1
ATOM 11946 O O . ASP B 1 415 ? 33.107 -2.766 1.363 1 75.4 415 ASP B O 1
ATOM 11950 N N . LYS B 1 416 ? 33.219 -0.622 0.734 1 77.92 416 LYS B N 1
ATOM 11951 C CA . LYS B 1 416 ? 32.481 -0.208 1.924 1 77.92 416 LYS B CA 1
ATOM 11952 C C . LYS B 1 416 ? 30.988 -0.095 1.633 1 77.92 416 LYS B C 1
ATOM 11954 O O . LYS B 1 416 ? 30.168 -0.102 2.554 1 77.92 416 LYS B O 1
ATOM 11959 N N . PHE B 1 417 ? 30.682 0.038 0.395 1 82.13 417 PHE B N 1
ATOM 11960 C CA . PHE B 1 417 ? 29.279 0.207 0.033 1 82.13 417 PHE B CA 1
ATOM 11961 C C . PHE B 1 417 ? 28.965 -0.52 -1.269 1 82.13 417 PHE B C 1
ATOM 11963 O O . PHE B 1 417 ? 29.674 -0.355 -2.265 1 82.13 417 PHE B O 1
ATOM 11970 N N . GLN B 1 418 ? 27.973 -1.294 -1.277 1 89.51 418 GLN B N 1
ATOM 11971 C CA . GLN B 1 418 ? 27.521 -2.027 -2.455 1 89.51 418 GLN B CA 1
ATOM 11972 C C . GLN B 1 418 ? 26.03 -1.812 -2.698 1 89.51 418 GLN B C 1
ATOM 11974 O O . GLN B 1 418 ? 25.245 -1.739 -1.75 1 89.51 418 GLN B O 1
ATOM 11979 N N . TYR B 1 419 ? 25.607 -1.678 -4.009 1 86.61 419 TYR B N 1
ATOM 11980 C CA . TYR B 1 419 ? 24.199 -1.482 -4.336 1 86.61 419 TYR B CA 1
ATOM 11981 C C . TYR B 1 419 ? 23.786 -2.355 -5.515 1 86.61 419 TYR B C 1
ATOM 11983 O O . TYR B 1 419 ? 24.611 -2.684 -6.371 1 86.61 419 TYR B O 1
ATOM 11991 N N . TYR B 1 420 ? 22.617 -2.708 -5.56 1 92.72 420 TYR B N 1
ATOM 11992 C CA . TYR B 1 420 ? 21.929 -3.407 -6.639 1 92.72 420 TYR B CA 1
ATOM 11993 C C . TYR B 1 420 ? 20.499 -2.902 -6.791 1 92.72 420 TYR B C 1
ATOM 11995 O O . TYR B 1 420 ? 19.73 -2.898 -5.827 1 92.72 420 TYR B O 1
ATOM 12003 N N . VAL B 1 421 ? 20.132 -2.408 -7.955 1 90.14 421 VAL B N 1
ATOM 12004 C CA . VAL B 1 421 ? 18.774 -1.973 -8.262 1 90.14 421 VAL B CA 1
ATOM 12005 C C . VAL B 1 421 ? 18.293 -2.647 -9.545 1 90.14 421 VAL B C 1
ATOM 12007 O O . VAL B 1 421 ? 19.02 -2.693 -10.54 1 90.14 421 VAL B O 1
ATOM 12010 N N . SER B 1 422 ? 17.078 -3.156 -9.497 1 94.8 422 SER B N 1
ATOM 12011 C CA . SER B 1 422 ? 16.508 -3.821 -10.664 1 94.8 422 SER B CA 1
ATOM 12012 C C . SER B 1 422 ? 15.048 -3.428 -10.866 1 94.8 422 SER B C 1
ATOM 12014 O O . SER B 1 422 ? 14.279 -3.364 -9.904 1 94.8 422 SER B O 1
ATOM 12016 N N . LEU B 1 423 ? 14.701 -3.063 -12.08 1 92.01 423 LEU B N 1
ATOM 12017 C CA . LEU B 1 423 ? 13.337 -2.772 -12.508 1 92.01 423 LEU B CA 1
ATOM 12018 C C . LEU B 1 423 ? 12.87 -3.776 -13.557 1 92.01 423 LEU B C 1
ATOM 12020 O O . LEU B 1 423 ? 13.597 -4.068 -14.509 1 92.01 423 LEU B O 1
ATOM 12024 N N . GLY B 1 424 ? 11.654 -4.297 -13.305 1 94.26 424 GLY B N 1
ATOM 12025 C CA . GLY B 1 424 ? 11.11 -5.276 -14.233 1 94.26 424 GLY B CA 1
ATOM 12026 C C . GLY B 1 424 ? 9.692 -4.96 -14.67 1 94.26 424 GLY B C 1
ATOM 12027 O O . GLY B 1 424 ? 8.903 -4.422 -13.891 1 94.26 424 GLY B O 1
ATOM 12028 N N . TYR B 1 425 ? 9.364 -5.27 -15.944 1 95.1 425 TYR B N 1
ATOM 12029 C CA . TYR B 1 425 ? 8.018 -5.178 -16.498 1 95.1 425 TYR B CA 1
ATOM 12030 C C . TYR B 1 425 ? 7.669 -6.429 -17.295 1 95.1 425 TYR B C 1
ATOM 12032 O O . TYR B 1 425 ? 8.46 -6.886 -18.123 1 95.1 425 TYR B O 1
ATOM 12040 N N . SER B 1 426 ? 6.472 -6.956 -17.056 1 96.14 426 SER B N 1
ATOM 12041 C CA . SER B 1 426 ? 5.986 -8.129 -17.775 1 96.14 426 SER B CA 1
ATOM 12042 C C . SER B 1 426 ? 4.552 -7.93 -18.252 1 96.14 426 SER B C 1
ATOM 12044 O O . SER B 1 426 ? 3.736 -7.33 -17.549 1 96.14 426 SER B O 1
ATOM 12046 N N . TYR B 1 427 ? 4.294 -8.383 -19.43 1 97.08 427 TYR B N 1
ATOM 12047 C CA . TYR B 1 427 ? 2.953 -8.386 -20.002 1 97.08 427 TYR B CA 1
ATOM 12048 C C . TYR B 1 427 ? 2.654 -9.716 -20.685 1 97.08 427 TYR B C 1
ATOM 12050 O O . TYR B 1 427 ? 3.501 -10.257 -21.4 1 97.08 427 TYR B O 1
ATOM 12058 N N . GLN B 1 428 ? 1.428 -10.266 -20.435 1 97 428 GLN B N 1
ATOM 12059 C CA . GLN B 1 428 ? 0.994 -11.525 -21.03 1 97 428 GLN B CA 1
ATOM 12060 C C . GLN B 1 428 ? -0.453 -11.439 -21.507 1 97 428 GLN B C 1
ATOM 12062 O O . GLN B 1 428 ? -1.365 -11.23 -20.704 1 97 428 GLN B O 1
ATOM 12067 N N . GLU B 1 429 ? -0.568 -11.664 -22.788 1 96.94 429 GLU B N 1
ATOM 12068 C CA . GLU B 1 429 ? -1.902 -11.719 -23.379 1 96.94 429 GLU B CA 1
ATOM 12069 C C . GLU B 1 429 ? -2.498 -13.119 -23.264 1 96.94 429 GLU B C 1
ATOM 12071 O O . GLU B 1 429 ? -1.784 -14.116 -23.387 1 96.94 429 GLU B O 1
ATOM 12076 N N . GLY B 1 430 ? -3.856 -13.17 -23.081 1 96.58 430 GLY B N 1
ATOM 12077 C CA . GLY B 1 430 ? -4.509 -14.465 -22.969 1 96.58 430 GLY B CA 1
ATOM 12078 C C . GLY B 1 430 ? -4.927 -15.04 -24.309 1 96.58 430 GLY B C 1
ATOM 12079 O O . GLY B 1 430 ? -4.701 -14.425 -25.353 1 96.58 430 GLY B O 1
ATOM 12080 N N . MET B 1 431 ? -5.547 -16.261 -24.258 1 94.79 431 MET B N 1
ATOM 12081 C CA . MET B 1 431 ? -6.027 -16.957 -25.449 1 94.79 431 MET B CA 1
ATOM 12082 C C . MET B 1 431 ? -7.23 -16.238 -26.051 1 94.79 431 MET B C 1
ATOM 12084 O O . MET B 1 431 ? -7.615 -16.511 -27.189 1 94.79 431 MET B O 1
ATOM 12088 N N . TRP B 1 432 ? -7.805 -15.372 -25.308 1 96.03 432 TRP B N 1
ATOM 12089 C CA . TRP B 1 432 ? -8.824 -14.446 -25.791 1 96.03 432 TRP B CA 1
ATOM 12090 C C . TRP B 1 432 ? -8.595 -13.046 -25.233 1 96.03 432 TRP B C 1
ATOM 12092 O O . TRP B 1 432 ? -7.96 -12.883 -24.189 1 96.03 432 TRP B O 1
ATOM 12102 N N . SER B 1 433 ? -9.075 -12.055 -25.84 1 94.24 433 SER B N 1
ATOM 12103 C CA . SER B 1 433 ? -8.654 -10.669 -25.663 1 94.24 433 SER B CA 1
ATOM 12104 C C . SER B 1 433 ? -9.107 -10.121 -24.315 1 94.24 433 SER B C 1
ATOM 12106 O O . SER B 1 433 ? -8.583 -9.111 -23.841 1 94.24 433 SER B O 1
ATOM 12108 N N . THR B 1 434 ? -10.072 -10.742 -23.675 1 96.45 434 THR B N 1
ATOM 12109 C CA . THR B 1 434 ? -10.612 -10.212 -22.428 1 96.45 434 THR B CA 1
ATOM 12110 C C . THR B 1 434 ? -9.748 -10.634 -21.243 1 96.45 434 THR B C 1
ATOM 12112 O O . THR B 1 434 ? -10.01 -10.239 -20.105 1 96.45 434 THR B O 1
ATOM 12115 N N . THR B 1 435 ? -8.681 -11.414 -21.468 1 97.13 435 THR B N 1
ATOM 12116 C CA . THR B 1 435 ? -7.78 -11.877 -20.42 1 97.13 435 THR B CA 1
ATOM 12117 C C . THR B 1 435 ? -6.365 -11.355 -20.653 1 97.13 435 THR B C 1
ATOM 12119 O O . THR B 1 435 ? -5.798 -11.545 -21.731 1 97.13 435 THR B O 1
ATOM 12122 N N . ASP B 1 436 ? -5.838 -10.743 -19.713 1 97.29 436 ASP B N 1
ATOM 12123 C CA . ASP B 1 436 ? -4.437 -10.338 -19.78 1 97.29 436 ASP B CA 1
ATOM 12124 C C . ASP B 1 436 ? -3.868 -10.097 -18.384 1 97.29 436 ASP B C 1
ATOM 12126 O O . ASP B 1 436 ? -4.609 -10.082 -17.399 1 97.29 436 ASP B O 1
ATOM 12130 N N . TYR B 1 437 ? -2.568 -10.011 -18.313 1 96.88 437 TYR B N 1
ATOM 12131 C CA . TYR B 1 437 ? -1.827 -9.851 -17.067 1 96.88 437 TYR B CA 1
ATOM 12132 C C . TYR B 1 437 ? -0.658 -8.891 -17.246 1 96.88 437 TYR B C 1
ATOM 12134 O O . TYR B 1 437 ? 0.076 -8.975 -18.234 1 96.88 437 TYR B O 1
ATOM 12142 N N . GLN B 1 438 ? -0.511 -7.98 -16.32 1 96.44 438 GLN B N 1
ATOM 12143 C CA . GLN B 1 438 ? 0.639 -7.083 -16.289 1 96.44 438 GLN B CA 1
ATOM 12144 C C . GLN B 1 438 ? 1.257 -7.028 -14.894 1 96.44 438 GLN B C 1
ATOM 12146 O O . GLN B 1 438 ? 0.544 -7.102 -13.891 1 96.44 438 GLN B O 1
ATOM 12151 N N . ARG B 1 439 ? 2.601 -6.861 -14.847 1 96 439 ARG B N 1
ATOM 12152 C CA . ARG B 1 439 ? 3.288 -6.825 -13.56 1 96 439 ARG B CA 1
ATOM 12153 C C . ARG B 1 439 ? 4.509 -5.914 -13.616 1 96 439 ARG B C 1
ATOM 12155 O O . ARG B 1 439 ? 5.268 -5.943 -14.588 1 96 439 ARG B O 1
ATOM 12162 N N . PHE B 1 440 ? 4.703 -5.095 -12.686 1 94.04 440 PHE B N 1
ATOM 12163 C CA . PHE B 1 440 ? 5.891 -4.281 -12.457 1 94.04 440 PHE B CA 1
ATOM 12164 C C . PHE B 1 440 ? 6.646 -4.759 -11.223 1 94.04 440 PHE B C 1
ATOM 12166 O O . PHE B 1 440 ? 6.043 -5 -10.175 1 94.04 440 PHE B O 1
ATOM 12173 N N . ASN B 1 441 ? 7.971 -4.963 -11.366 1 94.85 441 ASN B N 1
ATOM 12174 C CA . ASN B 1 441 ? 8.81 -5.403 -10.257 1 94.85 441 ASN B CA 1
ATOM 12175 C C . ASN B 1 441 ? 9.876 -4.366 -9.914 1 94.85 441 ASN B C 1
ATOM 12177 O O . ASN B 1 441 ? 10.388 -3.68 -10.801 1 94.85 441 ASN B O 1
ATOM 12181 N N . LEU B 1 442 ? 10.241 -4.316 -8.68 1 91.25 442 LEU B N 1
ATOM 12182 C CA . LEU B 1 442 ? 11.34 -3.5 -8.175 1 91.25 442 LEU B CA 1
ATOM 12183 C C . LEU B 1 442 ? 12.129 -4.253 -7.109 1 91.25 442 LEU B C 1
ATOM 12185 O O . LEU B 1 442 ? 11.544 -4.917 -6.25 1 91.25 442 LEU B O 1
ATOM 12189 N N . LEU B 1 443 ? 13.427 -4.244 -7.167 1 94.71 443 LEU B N 1
ATOM 12190 C CA . LEU B 1 443 ? 14.318 -4.741 -6.124 1 94.71 443 LEU B CA 1
ATOM 12191 C C . LEU B 1 443 ? 15.491 -3.789 -5.912 1 94.71 443 LEU B C 1
ATOM 12193 O O . LEU B 1 443 ? 16.181 -3.425 -6.867 1 94.71 443 LEU B O 1
ATOM 12197 N N . ALA B 1 444 ? 15.731 -3.34 -4.728 1 91.36 444 ALA B N 1
ATOM 12198 C CA . ALA B 1 444 ? 16.879 -2.533 -4.324 1 91.36 444 ALA B CA 1
ATOM 12199 C C . ALA B 1 444 ? 17.57 -3.135 -3.103 1 91.36 444 ALA B C 1
ATOM 12201 O O . ALA B 1 444 ? 16.953 -3.289 -2.046 1 91.36 444 ALA B O 1
ATOM 12202 N N . ASN B 1 445 ? 18.752 -3.547 -3.257 1 93.96 445 ASN B N 1
ATOM 12203 C CA . ASN B 1 445 ? 19.591 -4.04 -2.169 1 93.96 445 ASN B CA 1
ATOM 12204 C C . ASN B 1 445 ? 20.777 -3.115 -1.912 1 93.96 445 ASN B C 1
ATOM 12206 O O . ASN B 1 445 ? 21.583 -2.869 -2.811 1 93.96 445 ASN B O 1
ATOM 12210 N N . LEU B 1 446 ? 20.91 -2.674 -0.689 1 88.42 446 LEU B N 1
ATOM 12211 C CA . LEU B 1 446 ? 21.998 -1.804 -0.256 1 88.42 446 LEU B CA 1
ATOM 12212 C C . LEU B 1 446 ? 22.737 -2.41 0.933 1 88.42 446 LEU B C 1
ATOM 12214 O O . LEU B 1 446 ? 22.112 -2.945 1.851 1 88.42 446 LEU B O 1
ATOM 12218 N N . SER B 1 447 ? 24.019 -2.386 0.889 1 90.73 447 SER B N 1
ATOM 12219 C CA . SER B 1 447 ? 24.861 -2.827 1.997 1 90.73 447 SER B CA 1
ATOM 12220 C C . SER B 1 447 ? 25.973 -1.823 2.28 1 90.73 447 SER B C 1
ATOM 12222 O O . SER B 1 447 ? 26.624 -1.333 1.356 1 90.73 447 SER B O 1
ATOM 12224 N N . VAL B 1 448 ? 26.187 -1.516 3.534 1 84.73 448 VAL B N 1
ATOM 12225 C CA . VAL B 1 448 ? 27.193 -0.536 3.933 1 84.73 448 VAL B CA 1
ATOM 12226 C C . VAL B 1 448 ? 27.986 -1.067 5.125 1 84.73 448 VAL B C 1
ATOM 12228 O O . VAL B 1 448 ? 27.405 -1.55 6.1 1 84.73 448 VAL B O 1
ATOM 12231 N N . ASP B 1 449 ? 29.231 -1.085 4.992 1 86.51 449 ASP B N 1
ATOM 12232 C CA . ASP B 1 449 ? 30.074 -1.247 6.172 1 86.51 449 ASP B CA 1
ATOM 12233 C C . ASP B 1 449 ? 30.2 0.065 6.942 1 86.51 449 ASP B C 1
ATOM 12235 O O . ASP B 1 449 ? 31.144 0.828 6.729 1 86.51 449 ASP B O 1
ATOM 12239 N N . ALA B 1 450 ? 29.267 0.246 7.789 1 77.03 450 ALA B N 1
ATOM 12240 C CA . ALA B 1 450 ? 29.179 1.518 8.501 1 77.03 450 ALA B CA 1
ATOM 12241 C C . ALA B 1 450 ? 30.429 1.766 9.34 1 77.03 450 ALA B C 1
ATOM 12243 O O . ALA B 1 450 ? 30.858 2.911 9.503 1 77.03 450 ALA B O 1
ATOM 12244 N N . THR B 1 451 ? 30.966 0.67 10.046 1 77.07 451 THR B N 1
ATOM 12245 C CA . THR B 1 451 ? 32.262 0.656 10.715 1 77.07 451 THR B CA 1
ATOM 12246 C C . THR B 1 451 ? 33.061 -0.583 10.322 1 77.07 451 THR B C 1
ATOM 12248 O O . THR B 1 451 ? 32.595 -1.402 9.527 1 77.07 451 THR B O 1
ATOM 12251 N N . LYS B 1 452 ? 34.199 -0.662 10.819 1 76.73 452 LYS B N 1
ATOM 12252 C CA . LYS B 1 452 ? 35.014 -1.843 10.551 1 76.73 452 LYS B CA 1
ATOM 12253 C C . LYS B 1 452 ? 34.322 -3.111 11.043 1 76.73 452 LYS B C 1
ATOM 12255 O O . LYS B 1 452 ? 34.549 -4.197 10.505 1 76.73 452 LYS B O 1
ATOM 12260 N N . TYR B 1 453 ? 33.415 -2.9 12.018 1 85.44 453 TYR B N 1
ATOM 12261 C CA . TYR B 1 453 ? 32.833 -4.085 12.638 1 85.44 453 TYR B CA 1
ATOM 12262 C C . TYR B 1 453 ? 31.317 -4.095 12.478 1 85.44 453 TYR B C 1
ATOM 12264 O O . TYR B 1 453 ? 30.642 -5.012 12.952 1 85.44 453 TYR B O 1
ATOM 12272 N N . THR B 1 454 ? 30.718 -3.077 11.823 1 87.83 454 THR B N 1
ATOM 12273 C CA . THR B 1 454 ? 29.265 -3.001 11.721 1 87.83 454 THR B CA 1
ATOM 12274 C C . THR B 1 454 ? 28.827 -2.968 10.259 1 87.83 454 THR B C 1
ATOM 12276 O O . THR B 1 454 ? 29.236 -2.085 9.503 1 87.83 454 THR B O 1
ATOM 12279 N N . LYS B 1 455 ? 28.027 -3.909 9.905 1 91.09 455 LYS B N 1
ATOM 12280 C CA . LYS B 1 455 ? 27.452 -3.959 8.564 1 91.09 455 LYS B CA 1
ATOM 12281 C C . LYS B 1 455 ? 25.943 -3.733 8.604 1 91.09 455 LYS B C 1
ATOM 12283 O O . LYS B 1 455 ? 25.235 -4.372 9.385 1 91.09 455 LYS B O 1
ATOM 12288 N N . ILE B 1 456 ? 25.459 -2.813 7.835 1 90.02 456 ILE B N 1
ATOM 12289 C CA . ILE B 1 456 ? 24.034 -2.519 7.722 1 90.02 456 ILE B CA 1
ATOM 12290 C C . ILE B 1 456 ? 23.551 -2.841 6.31 1 90.02 456 ILE B C 1
ATOM 12292 O O . ILE B 1 456 ? 24.196 -2.467 5.327 1 90.02 456 ILE B O 1
ATOM 12296 N N . SER B 1 457 ? 22.498 -3.551 6.208 1 93.16 457 SER B N 1
ATOM 12297 C CA . SER B 1 457 ? 21.931 -3.898 4.909 1 93.16 457 SER B CA 1
ATOM 12298 C C . SER B 1 457 ? 20.446 -3.556 4.845 1 93.16 457 SER B C 1
ATOM 12300 O O . SER B 1 457 ? 19.719 -3.734 5.824 1 93.16 457 SER B O 1
ATOM 12302 N N . LEU B 1 458 ? 20.046 -3.02 3.741 1 90.05 458 LEU B N 1
ATOM 12303 C CA . LEU B 1 458 ? 18.65 -2.708 3.452 1 90.05 458 LEU B CA 1
ATOM 12304 C C . LEU B 1 458 ? 18.208 -3.351 2.142 1 90.05 458 LEU B C 1
ATOM 12306 O O . LEU B 1 458 ? 18.875 -3.2 1.116 1 90.05 458 LEU B O 1
ATOM 12310 N N . SER B 1 459 ? 17.138 -4.099 2.177 1 93.68 459 SER B N 1
ATOM 12311 C CA . SER B 1 459 ? 16.524 -4.689 0.993 1 93.68 459 SER B CA 1
ATOM 12312 C C . SER B 1 459 ? 15.086 -4.21 0.82 1 93.68 459 SER B C 1
ATOM 12314 O O . SER B 1 459 ? 14.272 -4.328 1.738 1 93.68 459 SER B O 1
ATOM 12316 N N . LEU B 1 460 ? 14.81 -3.631 -0.272 1 89.74 460 LEU B N 1
ATOM 12317 C CA . LEU B 1 460 ? 13.467 -3.211 -0.657 1 89.74 460 LEU B CA 1
ATOM 12318 C C . LEU B 1 460 ? 13.034 -3.892 -1.951 1 89.74 460 LEU B C 1
ATOM 12320 O O . LEU B 1 460 ? 13.69 -3.743 -2.985 1 89.74 460 LEU B O 1
ATOM 12324 N N . GLY B 1 461 ? 12.046 -4.658 -1.902 1 91.12 461 GLY B N 1
ATOM 12325 C CA . GLY B 1 461 ? 11.514 -5.33 -3.076 1 91.12 461 GLY B CA 1
ATOM 12326 C C . GLY B 1 461 ? 9.998 -5.397 -3.09 1 91.12 461 GLY B C 1
ATOM 12327 O O . GLY B 1 461 ? 9.354 -5.21 -2.055 1 91.12 461 GLY B O 1
ATOM 12328 N N . GLY B 1 462 ? 9.468 -5.581 -4.243 1 90.69 462 GLY B N 1
ATOM 12329 C CA . GLY B 1 462 ? 8.024 -5.71 -4.353 1 90.69 462 GLY B CA 1
ATOM 12330 C C . GLY B 1 462 ? 7.536 -5.752 -5.789 1 90.69 462 GLY B C 1
ATOM 12331 O O . GLY B 1 462 ? 8.341 -5.779 -6.723 1 90.69 462 GLY B O 1
ATOM 12332 N N . TRP B 1 463 ? 6.212 -5.894 -5.94 1 94.29 463 TRP B N 1
ATOM 12333 C CA . TRP B 1 463 ? 5.597 -5.919 -7.263 1 94.29 463 TRP B CA 1
ATOM 12334 C C . TRP B 1 463 ? 4.196 -5.318 -7.224 1 94.29 463 TRP B C 1
ATOM 12336 O O . TRP B 1 463 ? 3.571 -5.255 -6.163 1 94.29 463 TRP B O 1
ATOM 12346 N N . HIS B 1 464 ? 3.779 -4.79 -8.301 1 93.61 464 HIS B N 1
ATOM 12347 C CA . HIS B 1 464 ? 2.409 -4.391 -8.606 1 93.61 464 HIS B CA 1
ATOM 12348 C C . HIS B 1 464 ? 1.869 -5.153 -9.812 1 93.61 464 HIS B C 1
ATOM 12350 O O . HIS B 1 464 ? 2.474 -5.132 -10.886 1 93.61 464 HIS B O 1
ATOM 12356 N N . GLU B 1 465 ? 0.753 -5.817 -9.64 1 96.47 465 GLU B N 1
ATOM 12357 C CA . GLU B 1 465 ? 0.202 -6.598 -10.743 1 96.47 465 GLU B CA 1
ATOM 12358 C C . GLU B 1 465 ? -1.251 -6.221 -11.016 1 96.47 465 GLU B C 1
ATOM 12360 O O . GLU B 1 465 ? -1.941 -5.709 -10.132 1 96.47 465 GLU B O 1
ATOM 12365 N N . LYS B 1 466 ? -1.669 -6.378 -12.213 1 95.94 466 LYS B N 1
ATOM 12366 C CA . LYS B 1 466 ? -3.048 -6.224 -12.667 1 95.94 466 LYS B CA 1
ATOM 12367 C C . LYS B 1 466 ? -3.501 -7.44 -13.471 1 95.94 466 LYS B C 1
ATOM 12369 O O . LYS B 1 466 ? -2.876 -7.798 -14.471 1 95.94 466 LYS B O 1
ATOM 12374 N N . LYS B 1 467 ? -4.565 -8.04 -13.038 1 97.04 467 LYS B N 1
ATOM 12375 C CA . LYS B 1 467 ? -5.21 -9.161 -13.716 1 97.04 467 LYS B CA 1
ATOM 12376 C C . LYS B 1 467 ? -6.578 -8.759 -14.261 1 97.04 467 LYS B C 1
ATOM 12378 O O . LYS B 1 467 ? -7.407 -8.214 -13.53 1 97.04 467 LYS B O 1
ATOM 12383 N N . ASN B 1 468 ? -6.742 -9.018 -15.51 1 97.61 468 ASN B N 1
ATOM 12384 C CA . ASN B 1 468 ? -8.023 -8.746 -16.153 1 97.61 468 ASN B CA 1
ATOM 12385 C C . ASN B 1 468 ? -8.648 -10.018 -16.717 1 97.61 468 ASN B C 1
ATOM 12387 O O . ASN B 1 468 ? -7.978 -10.793 -17.402 1 97.61 468 ASN B O 1
ATOM 12391 N N . TYR B 1 469 ? -9.952 -10.243 -16.41 1 97.81 469 TYR B N 1
ATOM 12392 C CA . TYR B 1 469 ? -10.723 -11.399 -16.852 1 97.81 469 TYR B CA 1
ATOM 12393 C C . TYR B 1 469 ? -12.133 -10.991 -17.262 1 97.81 469 TYR B C 1
ATOM 12395 O O . TYR B 1 469 ? -12.613 -9.922 -16.877 1 97.81 469 TYR B O 1
ATOM 12403 N N . PRO B 1 470 ? -12.775 -11.809 -18.087 1 97.11 470 PRO B N 1
ATOM 12404 C CA . PRO B 1 470 ? -14.214 -11.601 -18.264 1 97.11 470 PRO B CA 1
ATOM 12405 C C . PRO B 1 470 ? -15.013 -11.887 -16.995 1 97.11 470 PRO B C 1
ATOM 12407 O O . PRO B 1 470 ? -14.459 -12.385 -16.011 1 97.11 470 PRO B O 1
ATOM 12410 N N . GLY B 1 471 ? -16.289 -11.469 -17.074 1 96.73 471 GLY B N 1
ATOM 12411 C CA . GLY B 1 471 ? -17.14 -11.745 -15.928 1 96.73 471 GLY B CA 1
ATOM 12412 C C . GLY B 1 471 ? -17.33 -13.228 -15.67 1 96.73 471 GLY B C 1
ATOM 12413 O O . GLY B 1 471 ? -17.431 -13.655 -14.518 1 96.73 471 GLY B O 1
ATOM 12414 N N . ALA B 1 472 ? -17.313 -14.019 -16.699 1 95.75 472 ALA B N 1
ATOM 12415 C CA . ALA B 1 472 ? -17.445 -15.469 -16.591 1 95.75 472 ALA B CA 1
ATOM 12416 C C . ALA B 1 472 ? -16.101 -16.12 -16.273 1 95.75 472 ALA B C 1
ATOM 12418 O O . ALA B 1 472 ? -15.061 -15.687 -16.775 1 95.75 472 ALA B O 1
ATOM 12419 N N . ASP B 1 473 ? -16.143 -17.218 -15.519 1 93.64 473 ASP B N 1
ATOM 12420 C CA . ASP B 1 473 ? -14.918 -17.937 -15.182 1 93.64 473 ASP B CA 1
ATOM 12421 C C . ASP B 1 473 ? -14.435 -18.781 -16.359 1 93.64 473 ASP B C 1
ATOM 12423 O O . ASP B 1 473 ? -15.23 -19.172 -17.217 1 93.64 473 ASP B O 1
ATOM 12427 N N . THR B 1 474 ? -13.146 -19.106 -16.294 1 93.97 474 THR B N 1
ATOM 12428 C CA . THR B 1 474 ? -12.529 -19.893 -17.356 1 93.97 474 THR B CA 1
ATOM 12429 C C . THR B 1 474 ? -13.195 -21.261 -17.471 1 93.97 474 THR B C 1
ATOM 12431 O O . THR B 1 474 ? -13.374 -21.779 -18.575 1 93.97 474 THR B O 1
ATOM 12434 N N . GLY B 1 475 ? -13.512 -21.82 -16.346 1 92.08 475 GLY B N 1
ATOM 12435 C CA . GLY B 1 475 ? -14.18 -23.111 -16.372 1 92.08 475 GLY B CA 1
ATOM 12436 C C . GLY B 1 475 ? -15.492 -23.089 -17.133 1 92.08 475 GLY B C 1
ATOM 12437 O O . GLY B 1 475 ? -15.79 -24.013 -17.893 1 92.08 475 GLY B O 1
ATOM 12438 N N . ASP B 1 476 ? -16.233 -22.04 -17.006 1 93.51 476 ASP B N 1
ATOM 12439 C CA . ASP B 1 476 ? -17.516 -21.89 -17.686 1 93.51 476 ASP B CA 1
ATOM 12440 C C . ASP B 1 476 ? -17.321 -21.662 -19.183 1 93.51 476 ASP B C 1
ATOM 12442 O O . ASP B 1 476 ? -18.084 -22.181 -20.001 1 93.51 476 ASP B O 1
ATOM 12446 N N . ILE B 1 477 ? -16.364 -20.908 -19.522 1 95.62 477 ILE B N 1
ATOM 12447 C CA . ILE B 1 477 ? -16.091 -20.602 -20.922 1 95.62 477 ILE B CA 1
ATOM 12448 C C . ILE B 1 477 ? -15.651 -21.87 -21.651 1 95.62 477 ILE B C 1
ATOM 12450 O O . ILE B 1 477 ? -16.159 -22.18 -22.731 1 95.62 477 ILE B O 1
ATOM 12454 N N . MET B 1 478 ? -14.775 -22.595 -21.049 1 93.89 478 MET B N 1
ATOM 12455 C CA . MET B 1 478 ? -14.273 -23.816 -21.674 1 93.89 478 MET B CA 1
ATOM 12456 C C . MET B 1 478 ? -15.355 -24.89 -21.716 1 93.89 478 MET B C 1
ATOM 12458 O O . MET B 1 478 ? -15.419 -25.676 -22.663 1 93.89 478 MET B O 1
ATOM 12462 N N . TYR B 1 479 ? -16.159 -24.953 -20.733 1 93.19 479 TYR B N 1
ATOM 12463 C CA . TYR B 1 479 ? -17.295 -25.867 -20.746 1 93.19 479 TYR B CA 1
ATOM 12464 C C . TYR B 1 479 ? -18.196 -25.601 -21.946 1 93.19 479 TYR B C 1
ATOM 12466 O O . TYR B 1 479 ? -18.581 -26.53 -22.66 1 93.19 479 TYR B O 1
ATOM 12474 N N . GLN B 1 480 ? -18.451 -24.33 -22.132 1 94.51 480 GLN B N 1
ATOM 12475 C CA . GLN B 1 480 ? -19.337 -23.974 -23.235 1 94.51 480 GLN B CA 1
ATOM 12476 C C . GLN B 1 480 ? -18.653 -24.19 -24.582 1 94.51 480 GLN B C 1
ATOM 12478 O O . GLN B 1 480 ? -19.308 -24.524 -25.57 1 94.51 480 GLN B O 1
ATOM 12483 N N . ALA B 1 481 ? -17.418 -24.054 -24.642 1 94.77 481 ALA B N 1
ATOM 12484 C CA . ALA B 1 481 ? -16.674 -24.278 -25.878 1 94.77 481 ALA B CA 1
ATOM 12485 C C . ALA B 1 481 ? -16.745 -25.742 -26.304 1 94.77 481 ALA B C 1
ATOM 12487 O O . ALA B 1 481 ? -16.885 -26.043 -27.491 1 94.77 481 ALA B O 1
ATOM 12488 N N . TYR B 1 482 ? -16.68 -26.615 -25.378 1 91.98 482 TYR B N 1
ATOM 12489 C CA . TYR B 1 482 ? -16.763 -28.043 -25.663 1 91.98 482 TYR B CA 1
ATOM 12490 C C . TYR B 1 482 ? -18.205 -28.465 -25.92 1 91.98 482 TYR B C 1
ATOM 12492 O O . TYR B 1 482 ? -18.459 -29.39 -26.694 1 91.98 482 TYR B O 1
ATOM 12500 N N . ARG B 1 483 ? -19.042 -27.804 -25.265 1 92.63 483 ARG B N 1
ATOM 12501 C CA . ARG B 1 483 ? -20.435 -28.24 -25.283 1 92.63 483 ARG B CA 1
ATOM 12502 C C . ARG B 1 483 ? -21.136 -27.783 -26.558 1 92.63 483 ARG B C 1
ATOM 12504 O O . ARG B 1 483 ? -22.01 -28.48 -27.076 1 92.63 483 ARG B O 1
ATOM 12511 N N . THR B 1 484 ? -20.796 -26.685 -27.099 1 95.24 484 THR B N 1
ATOM 12512 C CA . THR B 1 484 ? -21.466 -26.168 -28.287 1 95.24 484 THR B CA 1
ATOM 12513 C C . THR B 1 484 ? -21.196 -27.063 -29.493 1 95.24 484 THR B C 1
ATOM 12515 O O . THR B 1 484 ? -20.061 -27.156 -29.963 1 95.24 484 THR B O 1
ATOM 12518 N N . PRO B 1 485 ? -22.217 -27.715 -29.952 1 95.55 485 PRO B N 1
ATOM 12519 C CA . PRO B 1 485 ? -22.007 -28.544 -31.141 1 95.55 485 PRO B CA 1
ATOM 12520 C C . PRO B 1 485 ? -21.801 -27.717 -32.408 1 95.55 485 PRO B C 1
ATOM 12522 O O . PRO B 1 485 ? -22.242 -26.567 -32.478 1 95.55 485 PRO B O 1
ATOM 12525 N N . PRO B 1 486 ? -21.15 -28.306 -33.431 1 96.61 486 PRO B N 1
ATOM 12526 C CA . PRO B 1 486 ? -20.856 -27.561 -34.657 1 96.61 486 PRO B CA 1
ATOM 12527 C C . PRO B 1 486 ? -22.115 -27.182 -35.434 1 96.61 486 PRO B C 1
ATOM 12529 O O . PRO B 1 486 ? -22.069 -26.306 -36.301 1 96.61 486 PRO B O 1
ATOM 12532 N N . ILE B 1 487 ? -23.335 -27.73 -35.065 1 95.89 487 ILE B N 1
ATOM 12533 C CA . ILE B 1 487 ? -24.585 -27.46 -35.768 1 95.89 487 ILE B CA 1
ATOM 12534 C C . ILE B 1 487 ? -25.275 -26.248 -35.146 1 95.89 487 ILE B C 1
ATOM 12536 O O . ILE B 1 487 ? -26.336 -25.824 -35.61 1 95.89 487 ILE B O 1
ATOM 12540 N N . SER B 1 488 ? -24.703 -25.733 -34.126 1 95.31 488 SER B N 1
ATOM 12541 C CA . SER B 1 488 ? -25.206 -24.516 -33.498 1 95.31 488 SER B CA 1
ATOM 12542 C C . SER B 1 488 ? -24.273 -23.337 -33.751 1 95.31 488 SER B C 1
ATOM 12544 O O . SER B 1 488 ? -23.058 -23.451 -33.577 1 95.31 488 SER B O 1
ATOM 12546 N N . ALA B 1 489 ? -24.861 -22.242 -34.061 1 95.38 489 ALA B N 1
ATOM 12547 C CA . ALA B 1 489 ? -24.043 -21.08 -34.401 1 95.38 489 ALA B CA 1
ATOM 12548 C C . ALA B 1 489 ? -23.468 -20.429 -33.147 1 95.38 489 ALA B C 1
ATOM 12550 O O . ALA B 1 489 ? -24.181 -20.229 -32.16 1 95.38 489 ALA B O 1
ATOM 12551 N N . ILE B 1 490 ? -22.215 -20.161 -33.186 1 95.78 490 ILE B N 1
ATOM 12552 C CA . ILE B 1 490 ? -21.592 -19.335 -32.157 1 95.78 490 ILE B CA 1
ATOM 12553 C C . ILE B 1 490 ? -21.828 -17.859 -32.469 1 95.78 490 ILE B C 1
ATOM 12555 O O . ILE B 1 490 ? -22.085 -17.06 -31.565 1 95.78 490 ILE B O 1
ATOM 12559 N N . GLN B 1 491 ? -21.754 -17.588 -33.686 1 94.28 491 GLN B N 1
ATOM 12560 C CA . GLN B 1 491 ? -22.059 -16.269 -34.229 1 94.28 491 GLN B CA 1
ATOM 12561 C C . GLN B 1 491 ? -22.716 -16.377 -35.602 1 94.28 491 GLN B C 1
ATOM 12563 O O . GLN B 1 491 ? -22.306 -17.194 -36.429 1 94.28 491 GLN B O 1
ATOM 12568 N N . TYR B 1 492 ? -23.724 -15.605 -35.805 1 95.08 492 TYR B N 1
ATOM 12569 C CA . TYR B 1 492 ? -24.398 -15.586 -37.098 1 95.08 492 TYR B CA 1
ATOM 12570 C C . TYR B 1 492 ? -23.689 -14.651 -38.07 1 95.08 492 TYR B C 1
ATOM 12572 O O . TYR B 1 492 ? -22.817 -13.875 -37.67 1 95.08 492 TYR B O 1
ATOM 12580 N N . SER B 1 493 ? -23.963 -14.703 -39.25 1 91.3 493 SER B N 1
ATOM 12581 C CA . SER B 1 493 ? -23.305 -13.935 -40.302 1 91.3 493 SER B CA 1
ATOM 12582 C C . SER B 1 493 ? -23.501 -12.437 -40.098 1 91.3 493 SER B C 1
ATOM 12584 O O . SER B 1 493 ? -22.677 -11.632 -40.538 1 91.3 493 SER B O 1
ATOM 12586 N N . ASN B 1 494 ? -24.337 -11.562 -39.163 1 91.95 494 ASN B N 1
ATOM 12587 C CA . ASN B 1 494 ? -24.613 -10.152 -38.908 1 91.95 494 ASN B CA 1
ATOM 12588 C C . ASN B 1 494 ? -23.928 -9.668 -37.633 1 91.95 494 ASN B C 1
ATOM 12590 O O . ASN B 1 494 ? -24.137 -8.532 -37.204 1 91.95 494 ASN B O 1
ATOM 12594 N N . GLY B 1 495 ? -23.417 -10.915 -37.207 1 90.4 495 GLY B N 1
ATOM 12595 C CA . GLY B 1 495 ? -22.625 -10.513 -36.056 1 90.4 495 GLY B CA 1
ATOM 12596 C C . GLY B 1 495 ? -23.304 -10.807 -34.732 1 90.4 495 GLY B C 1
ATOM 12597 O O . GLY B 1 495 ? -22.69 -10.674 -33.671 1 90.4 495 GLY B O 1
ATOM 12598 N N . LEU B 1 496 ? -24.668 -11.276 -34.807 1 94.37 496 LEU B N 1
ATOM 12599 C CA . LEU B 1 496 ? -25.374 -11.595 -33.571 1 94.37 496 LEU B CA 1
ATOM 12600 C C . LEU B 1 496 ? -24.844 -12.888 -32.96 1 94.37 496 LEU B C 1
ATOM 12602 O O . LEU B 1 496 ? -24.361 -13.767 -33.679 1 94.37 496 LEU B O 1
ATOM 12606 N N . TRP B 1 497 ? -24.984 -13.007 -31.736 1 93.28 497 TRP B N 1
ATOM 12607 C CA . TRP B 1 497 ? -24.39 -14.13 -31.018 1 93.28 497 TRP B CA 1
ATOM 12608 C C . TRP B 1 497 ? -25.391 -15.27 -30.866 1 93.28 497 TRP B C 1
ATOM 12610 O O . TRP B 1 497 ? -26.457 -15.093 -30.271 1 93.28 497 TRP B O 1
ATOM 12620 N N . GLY B 1 498 ? -24.998 -16.367 -31.288 1 94.62 498 GLY B N 1
ATOM 12621 C CA . GLY B 1 498 ? -25.844 -17.538 -31.122 1 94.62 498 GLY B CA 1
ATOM 12622 C C . GLY B 1 498 ? -25.772 -18.133 -29.728 1 94.62 498 GLY B C 1
ATOM 12623 O O . GLY B 1 498 ? -24.955 -17.71 -28.908 1 94.62 498 GLY B O 1
ATOM 12624 N N . GLN B 1 499 ? -26.717 -18.997 -29.389 1 94.21 499 GLN B N 1
ATOM 12625 C CA . GLN B 1 499 ? -26.728 -19.676 -28.098 1 94.21 499 GLN B CA 1
ATOM 12626 C C . GLN B 1 499 ? -27.013 -21.166 -28.261 1 94.21 499 GLN B C 1
ATOM 12628 O O . GLN B 1 499 ? -27.55 -21.592 -29.286 1 94.21 499 GLN B O 1
ATOM 12633 N N . TYR B 1 500 ? -26.534 -21.873 -27.399 1 94.1 500 TYR B N 1
ATOM 12634 C CA . TYR B 1 500 ? -26.863 -23.287 -27.261 1 94.1 500 TYR B CA 1
ATOM 12635 C C . TYR B 1 500 ? -27.332 -23.603 -25.845 1 94.1 500 TYR B C 1
ATOM 12637 O O . TYR B 1 500 ? -26.579 -23.434 -24.883 1 94.1 500 TYR B O 1
ATOM 12645 N N . VAL B 1 501 ? -28.517 -24.046 -25.67 1 90.59 501 VAL B N 1
ATOM 12646 C CA . VAL B 1 501 ? -29.158 -24.39 -24.405 1 90.59 501 VAL B CA 1
ATOM 12647 C C . VAL B 1 501 ? -29.096 -23.197 -23.454 1 90.59 501 VAL B C 1
ATOM 12649 O O . VAL B 1 501 ? -28.621 -23.322 -22.322 1 90.59 501 VAL B O 1
ATOM 12652 N N . GLY B 1 502 ? -29.274 -22.068 -23.938 1 89.7 502 GLY B N 1
ATOM 12653 C CA . GLY B 1 502 ? -29.419 -20.874 -23.121 1 89.7 502 GLY B CA 1
ATOM 12654 C C . GLY B 1 502 ? -28.101 -20.177 -22.842 1 89.7 502 GLY B C 1
ATOM 12655 O O . GLY B 1 502 ? -28.058 -19.191 -22.104 1 89.7 502 GLY B O 1
ATOM 12656 N N . LYS B 1 503 ? -27.006 -20.677 -23.405 1 94.4 503 LYS B N 1
ATOM 12657 C CA . LYS B 1 503 ? -25.705 -20.071 -23.138 1 94.4 503 LYS B CA 1
ATOM 12658 C C . LYS B 1 503 ? -24.977 -19.735 -24.436 1 94.4 503 LYS B C 1
ATOM 12660 O O . LYS B 1 503 ? -25.055 -20.488 -25.41 1 94.4 503 LYS B O 1
ATOM 12665 N N . SER B 1 504 ? -24.348 -18.6 -24.451 1 95.91 504 SER B N 1
ATOM 12666 C CA . SER B 1 504 ? -23.571 -18.152 -25.602 1 95.91 504 SER B CA 1
ATOM 12667 C C . SER B 1 504 ? -22.076 -18.172 -25.303 1 95.91 504 SER B C 1
ATOM 12669 O O . SER B 1 504 ? -21.616 -17.515 -24.367 1 95.91 504 SER B O 1
ATOM 12671 N N . LEU B 1 505 ? -21.339 -18.855 -26.118 1 96.27 505 LEU B N 1
ATOM 12672 C CA . LEU B 1 505 ? -19.89 -18.871 -25.943 1 96.27 505 LEU B CA 1
ATOM 12673 C C . LEU B 1 505 ? -19.303 -17.479 -26.15 1 96.27 505 LEU B C 1
ATOM 12675 O O . LEU B 1 505 ? -18.455 -17.036 -25.371 1 96.27 505 LEU B O 1
ATOM 12679 N N . PHE B 1 506 ? -19.739 -16.812 -27.191 1 95.18 506 PHE B N 1
ATOM 12680 C CA . PHE B 1 506 ? -19.282 -15.455 -27.467 1 95.18 506 PHE B CA 1
ATOM 12681 C C . PHE B 1 506 ? -19.654 -14.516 -26.326 1 95.18 506 PHE B C 1
ATOM 12683 O O . PHE B 1 506 ? -18.822 -13.733 -25.864 1 95.18 506 PHE B O 1
ATOM 12690 N N . GLY B 1 507 ? -20.879 -14.585 -25.94 1 95.4 507 GLY B N 1
ATOM 12691 C CA . GLY B 1 507 ? -21.361 -13.729 -24.868 1 95.4 507 GLY B CA 1
ATOM 12692 C C . GLY B 1 507 ? -20.604 -13.918 -23.567 1 95.4 507 GLY B C 1
ATOM 12693 O O . GLY B 1 507 ? -20.26 -12.943 -22.895 1 95.4 507 GLY B O 1
ATOM 12694 N N . LEU B 1 508 ? -20.327 -15.119 -23.164 1 96.42 508 LEU B N 1
ATOM 12695 C CA . LEU B 1 508 ? -19.603 -15.423 -21.935 1 96.42 508 LEU B CA 1
ATOM 12696 C C . LEU B 1 508 ? -18.2 -14.827 -21.968 1 96.42 508 LEU B C 1
ATOM 12698 O O . LEU B 1 508 ? -17.697 -14.354 -20.946 1 96.42 508 LEU B O 1
ATOM 12702 N N . THR B 1 509 ? -17.645 -14.812 -23.147 1 96.71 509 THR B N 1
ATOM 12703 C CA . THR B 1 509 ? -16.237 -14.452 -23.279 1 96.71 509 THR B CA 1
ATOM 12704 C C . THR B 1 509 ? -16.074 -12.94 -23.405 1 96.71 509 THR B C 1
ATOM 12706 O O . THR B 1 509 ? -15.136 -12.363 -22.851 1 96.71 509 THR B O 1
ATOM 12709 N N . TYR B 1 510 ? -17.01 -12.268 -24.143 1 95.91 510 TYR B N 1
ATOM 12710 C CA . TYR B 1 510 ? -16.723 -10.895 -24.545 1 95.91 510 TYR B CA 1
ATOM 12711 C C . TYR B 1 510 ? -17.762 -9.933 -23.982 1 95.91 510 TYR B C 1
ATOM 12713 O O . TYR B 1 510 ? -17.589 -8.714 -24.048 1 95.91 510 TYR B O 1
ATOM 12721 N N . ARG B 1 511 ? -18.851 -10.463 -23.367 1 95.12 511 ARG B N 1
ATOM 12722 C CA . ARG B 1 511 ? -19.943 -9.568 -22.996 1 95.12 511 ARG B CA 1
ATOM 12723 C C . ARG B 1 511 ? -20.451 -9.878 -21.591 1 95.12 511 ARG B C 1
ATOM 12725 O O . ARG B 1 511 ? -21.585 -9.541 -21.247 1 95.12 511 ARG B O 1
ATOM 12732 N N . SER B 1 512 ? -19.772 -10.547 -20.809 1 96.49 512 SER B N 1
ATOM 12733 C CA . SER B 1 512 ? -20.235 -10.968 -19.491 1 96.49 512 SER B CA 1
ATOM 12734 C C . SER B 1 512 ? -19.849 -9.954 -18.42 1 96.49 512 SER B C 1
ATOM 12736 O O . SER B 1 512 ? -20.047 -10.197 -17.227 1 96.49 512 SER B O 1
ATOM 12738 N N . GLY B 1 513 ? -19.256 -8.777 -18.84 1 96.89 513 GLY B N 1
ATOM 12739 C CA . GLY B 1 513 ? -18.646 -7.864 -17.886 1 96.89 513 GLY B CA 1
ATOM 12740 C C . GLY B 1 513 ? -17.16 -8.104 -17.696 1 96.89 513 GLY B C 1
ATOM 12741 O O . GLY B 1 513 ? -16.446 -8.398 -18.657 1 96.89 513 GLY B O 1
ATOM 12742 N N . TYR B 1 514 ? -16.693 -7.849 -16.498 1 97.51 514 TYR B N 1
ATOM 12743 C CA . TYR B 1 514 ? -15.264 -8.044 -16.278 1 97.51 514 TYR B CA 1
ATOM 12744 C C . TYR B 1 514 ? -14.973 -8.339 -14.812 1 97.51 514 TYR B C 1
ATOM 12746 O O . TYR B 1 514 ? -15.831 -8.137 -13.949 1 97.51 514 TYR B O 1
ATOM 12754 N N . ARG B 1 515 ? -13.821 -8.874 -14.566 1 97.6 515 ARG B N 1
ATOM 12755 C CA . ARG B 1 515 ? -13.192 -9.066 -13.264 1 97.6 515 ARG B CA 1
ATOM 12756 C C . ARG B 1 515 ? -11.773 -8.506 -13.254 1 97.6 515 ARG B C 1
ATOM 12758 O O . ARG B 1 515 ? -10.946 -8.883 -14.087 1 97.6 515 ARG B O 1
ATOM 12765 N N . GLN B 1 516 ? -11.528 -7.584 -12.367 1 96.99 516 GLN B N 1
ATOM 12766 C CA . GLN B 1 516 ? -10.204 -6.996 -12.188 1 96.99 516 GLN B CA 1
ATOM 12767 C C . GLN B 1 516 ? -9.669 -7.264 -10.784 1 96.99 516 GLN B C 1
ATOM 12769 O O . GLN B 1 516 ? -10.405 -7.15 -9.801 1 96.99 516 GLN B O 1
ATOM 12774 N N . GLU B 1 517 ? -8.359 -7.636 -10.751 1 96.02 517 GLU B N 1
ATOM 12775 C CA . GLU B 1 517 ? -7.768 -7.969 -9.458 1 96.02 517 GLU B CA 1
ATOM 12776 C C . GLU B 1 517 ? -6.369 -7.377 -9.321 1 96.02 517 GLU B C 1
ATOM 12778 O O . GLU B 1 517 ? -5.389 -8.112 -9.181 1 96.02 517 GLU B O 1
ATOM 12783 N N . PRO B 1 518 ? -6.265 -6.06 -9.258 1 94.92 518 PRO B N 1
ATOM 12784 C CA . PRO B 1 518 ? -4.945 -5.49 -8.978 1 94.92 518 PRO B CA 1
ATOM 12785 C C . PRO B 1 518 ? -4.443 -5.827 -7.575 1 94.92 518 PRO B C 1
ATOM 12787 O O . PRO B 1 518 ? -5.236 -5.901 -6.633 1 94.92 518 PRO B O 1
ATOM 12790 N N . ALA B 1 519 ? -3.141 -6.097 -7.422 1 95.27 519 ALA B N 1
ATOM 12791 C CA . ALA B 1 519 ? -2.518 -6.425 -6.142 1 95.27 519 ALA B CA 1
ATOM 12792 C C . ALA B 1 519 ? -1.123 -5.816 -6.038 1 95.27 519 ALA B C 1
ATOM 12794 O O . ALA B 1 519 ? -0.47 -5.568 -7.054 1 95.27 519 ALA B O 1
ATOM 12795 N N . ASP B 1 520 ? -0.688 -5.559 -4.917 1 92.93 520 ASP B N 1
ATOM 12796 C CA . ASP B 1 520 ? 0.671 -5.072 -4.701 1 92.93 520 ASP B CA 1
ATOM 12797 C C . ASP B 1 520 ? 1.29 -5.705 -3.457 1 92.93 520 ASP B C 1
ATOM 12799 O O . ASP B 1 520 ? 0.587 -5.996 -2.487 1 92.93 520 ASP B O 1
ATOM 12803 N N . GLN B 1 521 ? 2.54 -5.899 -3.487 1 95.19 521 GLN B N 1
ATOM 12804 C CA . GLN B 1 521 ? 3.369 -6.433 -2.412 1 95.19 521 GLN B CA 1
ATOM 12805 C C . GLN B 1 521 ? 4.611 -5.572 -2.197 1 95.19 521 GLN B C 1
ATOM 12807 O O . GLN B 1 521 ? 5.259 -5.155 -3.16 1 95.19 521 GLN B O 1
ATOM 12812 N N . LEU B 1 522 ? 4.872 -5.244 -0.977 1 91.88 522 LEU B N 1
ATOM 12813 C CA . LEU B 1 522 ? 6.133 -4.626 -0.582 1 91.88 522 LEU B CA 1
ATOM 12814 C C . LEU B 1 522 ? 6.882 -5.507 0.412 1 91.88 522 LEU B C 1
ATOM 12816 O O . LEU B 1 522 ? 6.305 -5.964 1.401 1 91.88 522 LEU B O 1
ATOM 12820 N N . ASN B 1 523 ? 8.063 -5.801 0.118 1 95.12 523 ASN B N 1
ATOM 12821 C CA . ASN B 1 523 ? 8.954 -6.547 1 1 95.12 523 ASN B CA 1
ATOM 12822 C C . ASN B 1 523 ? 10.128 -5.69 1.465 1 95.12 523 ASN B C 1
ATOM 12824 O O . ASN B 1 523 ? 10.9 -5.19 0.645 1 95.12 523 ASN B O 1
ATOM 12828 N N . THR B 1 524 ? 10.243 -5.524 2.747 1 91.93 524 THR B N 1
ATOM 12829 C CA . THR B 1 524 ? 11.326 -4.724 3.308 1 91.93 524 THR B CA 1
ATOM 12830 C C . THR B 1 524 ? 12.101 -5.52 4.353 1 91.93 524 THR B C 1
ATOM 12832 O O . THR B 1 524 ? 11.505 -6.18 5.207 1 91.93 524 THR B O 1
ATOM 12835 N N . SER B 1 525 ? 13.371 -5.47 4.311 1 95.04 525 SER B N 1
ATOM 12836 C CA . SER B 1 525 ? 14.244 -6.098 5.297 1 95.04 525 SER B CA 1
ATOM 12837 C C . SER B 1 525 ? 15.376 -5.163 5.708 1 95.04 525 SER B C 1
ATOM 12839 O O . SER B 1 525 ? 16.142 -4.698 4.861 1 95.04 525 SER B O 1
ATOM 12841 N N . LEU B 1 526 ? 15.528 -4.876 6.913 1 92.36 526 LEU B N 1
ATOM 12842 C CA . LEU B 1 526 ? 16.645 -4.144 7.498 1 92.36 526 LEU B CA 1
ATOM 12843 C C . LEU B 1 526 ? 17.461 -5.042 8.421 1 92.36 526 LEU B C 1
ATOM 12845 O O . LEU B 1 526 ? 16.905 -5.698 9.306 1 92.36 526 LEU B O 1
ATOM 12849 N N . SER B 1 527 ? 18.708 -5.107 8.22 1 95.12 527 SER B N 1
ATOM 12850 C CA . SER B 1 527 ? 19.563 -5.937 9.063 1 95.12 527 SER B CA 1
ATOM 12851 C C . SER B 1 527 ? 20.791 -5.165 9.535 1 95.12 527 SER B C 1
ATOM 12853 O O . SER B 1 527 ? 21.328 -4.333 8.8 1 95.12 527 SER B O 1
ATOM 12855 N N . ILE B 1 528 ? 21.204 -5.434 10.737 1 93.11 528 ILE B N 1
ATOM 12856 C CA . ILE B 1 528 ? 22.428 -4.917 11.341 1 93.11 528 ILE B CA 1
ATOM 12857 C C . ILE B 1 528 ? 23.258 -6.072 11.895 1 93.11 528 ILE B C 1
ATOM 12859 O O . ILE B 1 528 ? 22.764 -6.872 12.694 1 93.11 528 ILE B O 1
ATOM 12863 N N . GLU B 1 529 ? 24.397 -6.17 11.46 1 94.65 529 GLU B N 1
ATOM 12864 C CA . GLU B 1 529 ? 25.333 -7.181 11.945 1 94.65 529 GLU B CA 1
ATOM 12865 C C . GLU B 1 529 ? 26.525 -6.538 12.647 1 94.65 529 GLU B C 1
ATOM 12867 O O . GLU B 1 529 ? 27.208 -5.689 12.071 1 94.65 529 GLU B O 1
ATOM 12872 N N . GLN B 1 530 ? 26.809 -6.953 13.857 1 92.71 530 GLN B N 1
ATOM 12873 C CA . GLN B 1 530 ? 27.9 -6.445 14.682 1 92.71 530 GLN B CA 1
ATOM 12874 C C . GLN B 1 530 ? 28.915 -7.542 14.989 1 92.71 530 GLN B C 1
ATOM 12876 O O . GLN B 1 530 ? 28.585 -8.537 15.637 1 92.71 530 GLN B O 1
ATOM 12881 N N . GLN B 1 531 ? 30.058 -7.333 14.437 1 92.15 531 GLN B N 1
ATOM 12882 C CA . GLN B 1 531 ? 31.149 -8.212 14.844 1 92.15 531 GLN B CA 1
ATOM 12883 C C . GLN B 1 531 ? 31.698 -7.812 16.21 1 92.15 531 GLN B C 1
ATOM 12885 O O . GLN B 1 531 ? 31.849 -6.623 16.5 1 92.15 531 GLN B O 1
ATOM 12890 N N . LEU B 1 532 ? 31.917 -8.786 17.023 1 90.97 532 LEU B N 1
ATOM 12891 C CA . LEU B 1 532 ? 32.501 -8.499 18.328 1 90.97 532 LEU B CA 1
ATOM 12892 C C . LEU B 1 532 ? 34 -8.779 18.327 1 90.97 532 LEU B C 1
ATOM 12894 O O . LEU B 1 532 ? 34.424 -9.917 18.54 1 90.97 532 LEU B O 1
ATOM 12898 N N . PRO B 1 533 ? 34.874 -7.762 18.186 1 79.22 533 PRO B N 1
ATOM 12899 C CA . PRO B 1 533 ? 36.311 -7.952 17.979 1 79.22 533 PRO B CA 1
ATOM 12900 C C . PRO B 1 533 ? 36.999 -8.602 19.177 1 79.22 533 PRO B C 1
ATOM 12902 O O . PRO B 1 533 ? 38.079 -9.181 19.035 1 79.22 533 PRO B O 1
ATOM 12905 N N . PHE B 1 534 ? 36.407 -8.588 20.349 1 85.26 534 PHE B N 1
ATOM 12906 C CA . PHE B 1 534 ? 37.051 -9.151 21.529 1 85.26 534 PHE B CA 1
ATOM 12907 C C . PHE B 1 534 ? 36.912 -10.669 21.551 1 85.26 534 PHE B C 1
ATOM 12909 O O . PHE B 1 534 ? 37.609 -11.351 22.304 1 85.26 534 PHE B O 1
ATOM 12916 N N . ILE B 1 535 ? 35.999 -11.178 20.799 1 90.65 535 ILE B N 1
ATOM 12917 C CA . ILE B 1 535 ? 35.865 -12.616 20.598 1 90.65 535 ILE B CA 1
ATOM 12918 C C . ILE B 1 535 ? 35.928 -12.936 19.106 1 90.65 535 ILE B C 1
ATOM 12920 O O . ILE B 1 535 ? 34.932 -12.798 18.392 1 90.65 535 ILE B O 1
ATOM 12924 N N . GLN B 1 536 ? 36.994 -13.42 18.714 1 88.76 536 GLN B N 1
ATOM 12925 C CA . GLN B 1 536 ? 37.19 -13.696 17.295 1 88.76 536 GLN B CA 1
ATOM 12926 C C . GLN B 1 536 ? 36.131 -14.663 16.771 1 88.76 536 GLN B C 1
ATOM 12928 O O . GLN B 1 536 ? 35.875 -15.702 17.383 1 88.76 536 GLN B O 1
ATOM 12933 N N . GLY B 1 537 ? 35.486 -14.31 15.702 1 91.59 537 GLY B N 1
ATOM 12934 C CA . GLY B 1 537 ? 34.542 -15.18 15.019 1 91.59 537 GLY B CA 1
ATOM 12935 C C . GLY B 1 537 ? 33.111 -14.992 15.488 1 91.59 537 GLY B C 1
ATOM 12936 O O . GLY B 1 537 ? 32.188 -15.595 14.938 1 91.59 537 GLY B O 1
ATOM 12937 N N . LEU B 1 538 ? 32.914 -14.235 16.534 1 94.82 538 LEU B N 1
ATOM 12938 C CA . LEU B 1 538 ? 31.577 -14.029 17.078 1 94.82 538 LEU B CA 1
ATOM 12939 C C . LEU B 1 538 ? 30.926 -12.791 16.469 1 94.82 538 LEU B C 1
ATOM 12941 O O . LEU B 1 538 ? 31.552 -11.732 16.39 1 94.82 538 LEU B O 1
ATOM 12945 N N . SER B 1 539 ? 29.691 -12.913 15.978 1 94.93 539 SER B N 1
ATOM 12946 C CA . SER B 1 539 ? 28.927 -11.777 15.474 1 94.93 539 SER B CA 1
ATOM 12947 C C . SER B 1 539 ? 27.463 -11.867 15.893 1 94.93 539 SER B C 1
ATOM 12949 O O . SER B 1 539 ? 26.945 -12.96 16.13 1 94.93 539 SER B O 1
ATOM 12951 N N . ILE B 1 540 ? 26.82 -10.768 16.103 1 96.41 540 ILE B N 1
ATOM 12952 C CA . ILE B 1 540 ? 25.394 -10.664 16.388 1 96.41 540 ILE B CA 1
ATOM 12953 C C . ILE B 1 540 ? 24.689 -9.945 15.24 1 96.41 540 ILE B C 1
ATOM 12955 O O . ILE B 1 540 ? 25.206 -8.962 14.704 1 96.41 540 ILE B O 1
ATOM 12959 N N . LYS B 1 541 ? 23.534 -10.479 14.838 1 96.26 541 LYS B N 1
ATOM 12960 C CA . LYS B 1 541 ? 22.787 -9.904 13.724 1 96.26 541 LYS B CA 1
ATOM 12961 C C . LYS B 1 541 ? 21.313 -9.731 14.081 1 96.26 541 LYS B C 1
ATOM 12963 O O . LYS B 1 541 ? 20.69 -10.645 14.627 1 96.26 541 LYS B O 1
ATOM 12968 N N . GLY B 1 542 ? 20.805 -8.588 13.927 1 96.09 542 GLY B N 1
ATOM 12969 C CA . GLY B 1 542 ? 19.383 -8.304 14.036 1 96.09 542 GLY B CA 1
ATOM 12970 C C . GLY B 1 542 ? 18.731 -8.002 12.699 1 96.09 542 GLY B C 1
ATOM 12971 O O . GLY B 1 542 ? 19.328 -7.342 11.847 1 96.09 542 GLY B O 1
ATOM 12972 N N . VAL B 1 543 ? 17.515 -8.596 12.439 1 96.44 543 VAL B N 1
ATOM 12973 C CA . VAL B 1 543 ? 16.79 -8.367 11.194 1 96.44 543 VAL B CA 1
ATOM 12974 C C . VAL B 1 543 ? 15.337 -8.011 11.499 1 96.44 543 VAL B C 1
ATOM 12976 O O . VAL B 1 543 ? 14.696 -8.656 12.332 1 96.44 543 VAL B O 1
ATOM 12979 N N . ILE B 1 544 ? 14.792 -6.999 10.921 1 95.51 544 ILE B N 1
ATOM 12980 C CA . ILE B 1 544 ? 13.384 -6.624 10.982 1 95.51 544 ILE B CA 1
ATOM 12981 C C . ILE B 1 544 ? 12.791 -6.61 9.575 1 95.51 544 ILE B C 1
ATOM 12983 O O . ILE B 1 544 ? 13.371 -6.025 8.657 1 95.51 544 ILE B O 1
ATOM 12987 N N . ASN B 1 545 ? 11.636 -7.277 9.417 1 96.46 545 ASN B N 1
ATOM 12988 C CA . ASN B 1 545 ? 10.963 -7.345 8.124 1 96.46 545 ASN B CA 1
ATOM 12989 C C . ASN B 1 545 ? 9.537 -6.808 8.207 1 96.46 545 ASN B C 1
ATOM 12991 O O . ASN B 1 545 ? 8.819 -7.085 9.169 1 96.46 545 ASN B O 1
ATOM 12995 N N . TYR B 1 546 ? 9.123 -5.999 7.311 1 93.14 546 TYR B N 1
ATOM 12996 C CA . TYR B 1 546 ? 7.778 -5.467 7.125 1 93.14 546 TYR B CA 1
ATOM 12997 C C . TYR B 1 546 ? 7.251 -5.792 5.732 1 93.14 546 TYR B C 1
ATOM 12999 O O . TYR B 1 546 ? 7.745 -5.261 4.735 1 93.14 546 TYR B O 1
ATOM 13007 N N . ASP B 1 547 ? 6.095 -6.58 5.631 1 95.78 547 ASP B N 1
ATOM 13008 C CA . ASP B 1 547 ? 5.637 -7.101 4.346 1 95.78 547 ASP B CA 1
ATOM 13009 C C . ASP B 1 547 ? 4.132 -6.904 4.179 1 95.78 547 ASP B C 1
ATOM 13011 O O . ASP B 1 547 ? 3.356 -7.849 4.338 1 95.78 547 ASP B O 1
ATOM 13015 N N . PRO B 1 548 ? 3.653 -5.778 3.714 1 94.05 548 PRO B N 1
ATOM 13016 C CA . PRO B 1 548 ? 2.229 -5.602 3.419 1 94.05 548 PRO B CA 1
ATOM 13017 C C . PRO B 1 548 ? 1.84 -6.143 2.045 1 94.05 548 PRO B C 1
ATOM 13019 O O . PRO B 1 548 ? 2.56 -5.93 1.067 1 94.05 548 PRO B O 1
ATOM 13022 N N . TYR B 1 549 ? 0.772 -6.883 2.002 1 95.16 549 TYR B N 1
ATOM 13023 C CA . TYR B 1 549 ? 0.125 -7.37 0.789 1 95.16 549 TYR B CA 1
ATOM 13024 C C . TYR B 1 549 ? -1.304 -6.848 0.686 1 95.16 549 TYR B C 1
ATOM 13026 O O . TYR B 1 549 ? -2.058 -6.889 1.661 1 95.16 549 TYR B O 1
ATOM 13034 N N . ARG B 1 550 ? -1.604 -6.379 -0.495 1 95.46 550 ARG B N 1
ATOM 13035 C CA . ARG B 1 550 ? -2.933 -5.813 -0.706 1 95.46 550 ARG B CA 1
ATOM 13036 C C . ARG B 1 550 ? -3.534 -6.302 -2.02 1 95.46 550 ARG B C 1
ATOM 13038 O O . ARG B 1 550 ? -2.834 -6.402 -3.029 1 95.46 550 ARG B O 1
ATOM 13045 N N . VAL B 1 551 ? -4.815 -6.548 -1.992 1 96.27 551 VAL B N 1
ATOM 13046 C CA . VAL B 1 551 ? -5.522 -6.965 -3.198 1 96.27 551 VAL B CA 1
ATOM 13047 C C . VAL B 1 551 ? -6.897 -6.304 -3.246 1 96.27 551 VAL B C 1
ATOM 13049 O O . VAL B 1 551 ? -7.598 -6.24 -2.233 1 96.27 551 VAL B O 1
ATOM 13052 N N . LYS B 1 552 ? -7.219 -5.713 -4.376 1 94.94 552 LYS B N 1
ATOM 13053 C CA . LYS B 1 552 ? -8.549 -5.211 -4.709 1 94.94 552 LYS B CA 1
ATOM 13054 C C . LYS B 1 552 ? -9.229 -6.101 -5.745 1 94.94 552 LYS B C 1
ATOM 13056 O O . LYS B 1 552 ? -8.583 -6.583 -6.677 1 94.94 552 LYS B O 1
ATOM 13061 N N . LYS B 1 553 ? -10.488 -6.374 -5.542 1 96.74 553 LYS B N 1
ATOM 13062 C CA . LYS B 1 553 ? -11.268 -7.134 -6.515 1 96.74 553 LYS B CA 1
ATOM 13063 C C . LYS B 1 553 ? -12.516 -6.365 -6.94 1 96.74 553 LYS B C 1
ATOM 13065 O O . LYS B 1 553 ? -13.222 -5.805 -6.1 1 96.74 553 LYS B O 1
ATOM 13070 N N . LYS B 1 554 ? -12.714 -6.223 -8.213 1 96.51 554 LYS B N 1
ATOM 13071 C CA . LYS B 1 554 ? -13.892 -5.598 -8.807 1 96.51 554 LYS B CA 1
ATOM 13072 C C . LYS B 1 554 ? -14.533 -6.513 -9.848 1 96.51 554 LYS B C 1
ATOM 13074 O O . LYS B 1 554 ? -13.912 -6.838 -10.862 1 96.51 554 LYS B O 1
ATOM 13079 N N . LYS B 1 555 ? -15.724 -6.969 -9.581 1 97.8 555 LYS B N 1
ATOM 13080 C CA . LYS B 1 555 ? -16.477 -7.851 -10.467 1 97.8 555 LYS B CA 1
ATOM 13081 C C . LYS B 1 555 ? -17.784 -7.199 -10.91 1 97.8 555 LYS B C 1
ATOM 13083 O O . LYS B 1 555 ? -18.671 -6.955 -10.09 1 97.8 555 LYS B O 1
ATOM 13088 N N . TYR B 1 556 ? -17.862 -6.897 -12.145 1 97.84 556 TYR B N 1
ATOM 13089 C CA . TYR B 1 556 ? -19.039 -6.302 -12.768 1 97.84 556 TYR B CA 1
ATOM 13090 C C . TYR B 1 556 ? -19.674 -7.263 -13.765 1 97.84 556 TYR B C 1
ATOM 13092 O O . TYR B 1 556 ? -19.077 -7.582 -14.796 1 97.84 556 TYR B O 1
ATOM 13100 N N . LEU B 1 557 ? -20.877 -7.774 -13.456 1 97.87 557 LEU B N 1
ATOM 13101 C CA . LEU B 1 557 ? -21.6 -8.701 -14.32 1 97.87 557 LEU B CA 1
ATOM 13102 C C . LEU B 1 557 ? -22.731 -7.99 -15.056 1 97.87 557 LEU B C 1
ATOM 13104 O O . LEU B 1 557 ? -23.498 -7.241 -14.448 1 97.87 557 LEU B O 1
ATOM 13108 N N . THR B 1 558 ? -22.817 -8.258 -16.32 1 96.47 558 THR B N 1
ATOM 13109 C CA . THR B 1 558 ? -23.837 -7.624 -17.147 1 96.47 558 THR B CA 1
ATOM 13110 C C . THR B 1 558 ? -24.71 -8.674 -17.828 1 96.47 558 THR B C 1
ATOM 13112 O O . THR B 1 558 ? -24.307 -9.831 -17.964 1 96.47 558 THR B O 1
ATOM 13115 N N . PRO B 1 559 ? -25.963 -8.248 -18.163 1 95.61 559 PRO B N 1
ATOM 13116 C CA . PRO B 1 559 ? -26.763 -9.154 -18.991 1 95.61 559 PRO B CA 1
ATOM 13117 C C . PRO B 1 559 ? -26.1 -9.47 -20.33 1 95.61 559 PRO B C 1
ATOM 13119 O O . PRO B 1 559 ? -25.495 -8.59 -20.946 1 95.61 559 PRO B O 1
ATOM 13122 N N . ILE B 1 560 ? -26.28 -10.78 -20.729 1 95.65 560 ILE B N 1
ATOM 13123 C CA . ILE B 1 560 ? -25.711 -11.218 -21.999 1 95.65 560 ILE B CA 1
ATOM 13124 C C . ILE B 1 560 ? -26.831 -11.482 -23.003 1 95.65 560 ILE B C 1
ATOM 13126 O O . ILE B 1 560 ? -27.537 -12.488 -22.903 1 95.65 560 ILE B O 1
ATOM 13130 N N . PRO B 1 561 ? -26.937 -10.642 -24.002 1 92.82 561 PRO B N 1
ATOM 13131 C CA . PRO B 1 561 ? -27.919 -10.948 -25.045 1 92.82 561 PRO B CA 1
ATOM 13132 C C . PRO B 1 561 ? -27.544 -12.18 -25.865 1 92.82 561 PRO B C 1
ATOM 13134 O O . PRO B 1 561 ? -26.368 -12.385 -26.177 1 92.82 561 PRO B O 1
ATOM 13137 N N . VAL B 1 562 ? -28.564 -13.052 -26.052 1 94.91 562 VAL B N 1
ATOM 13138 C CA . VAL B 1 562 ? -28.376 -14.231 -26.891 1 94.91 562 VAL B CA 1
ATOM 13139 C C . VAL B 1 562 ? -29.472 -14.29 -27.953 1 94.91 562 VAL B C 1
ATOM 13141 O O . VAL B 1 562 ? -30.552 -13.723 -27.772 1 94.91 562 VAL B O 1
ATOM 13144 N N . TYR B 1 563 ? -29.133 -15.029 -29.102 1 95.05 563 TYR B N 1
ATOM 13145 C CA . TYR B 1 563 ? -30.088 -15.044 -30.204 1 95.05 563 TYR B CA 1
ATOM 13146 C C . TYR B 1 563 ? -30.301 -16.462 -30.722 1 95.05 563 TYR B C 1
ATOM 13148 O O . TYR B 1 563 ? -29.36 -17.256 -30.78 1 95.05 563 TYR B O 1
ATOM 13156 N N . THR B 1 564 ? -31.502 -16.78 -31.049 1 94.34 564 THR B N 1
ATOM 13157 C CA . THR B 1 564 ? -31.88 -18.02 -31.717 1 94.34 564 THR B CA 1
ATOM 13158 C C . THR B 1 564 ? -32.447 -17.736 -33.105 1 94.34 564 THR B C 1
ATOM 13160 O O . THR B 1 564 ? -33.197 -16.776 -33.29 1 94.34 564 THR B O 1
ATOM 13163 N N . LEU B 1 565 ? -32.128 -18.576 -34.049 1 94.25 565 LEU B N 1
ATOM 13164 C CA . LEU B 1 565 ? -32.579 -18.4 -35.426 1 94.25 565 LEU B CA 1
ATOM 13165 C C . LEU B 1 565 ? -33.94 -19.054 -35.638 1 94.25 565 LEU B C 1
ATOM 13167 O O . LEU B 1 565 ? -34.139 -20.217 -35.278 1 94.25 565 LEU B O 1
ATOM 13171 N N . ASP B 1 566 ? -34.895 -18.321 -36.059 1 93.14 566 ASP B N 1
ATOM 13172 C CA . ASP B 1 566 ? -36.145 -18.83 -36.616 1 93.14 566 ASP B CA 1
ATOM 13173 C C . ASP B 1 566 ? -36.095 -18.858 -38.142 1 93.14 566 ASP B C 1
ATOM 13175 O O . ASP B 1 566 ? -36.295 -17.831 -38.794 1 93.14 566 ASP B O 1
ATOM 13179 N N . ALA B 1 567 ? -35.869 -20.033 -38.743 1 89.73 567 ALA B N 1
ATOM 13180 C CA . ALA B 1 567 ? -35.664 -20.184 -40.182 1 89.73 567 ALA B CA 1
ATOM 13181 C C . ALA B 1 567 ? -36.988 -20.425 -40.902 1 89.73 567 ALA B C 1
ATOM 13183 O O . ALA B 1 567 ? -37.005 -20.739 -42.094 1 89.73 567 ALA B O 1
ATOM 13184 N N . SER B 1 568 ? -38.264 -20.235 -40.138 1 88.51 568 SER B N 1
ATOM 13185 C CA . SER B 1 568 ? -39.557 -20.518 -40.752 1 88.51 568 SER B CA 1
ATOM 13186 C C . SER B 1 568 ? -39.959 -19.416 -41.726 1 88.51 568 SER B C 1
ATOM 13188 O O . SER B 1 568 ? -40.821 -19.622 -42.584 1 88.51 568 SER B O 1
ATOM 13190 N N . GLN B 1 569 ? -39.146 -18.277 -41.612 1 86.16 569 GLN B N 1
ATOM 13191 C CA . GLN B 1 569 ? -39.448 -17.166 -42.508 1 86.16 569 GLN B CA 1
ATOM 13192 C C . GLN B 1 569 ? -38.195 -16.689 -43.236 1 86.16 569 GLN B C 1
ATOM 13194 O O . GLN B 1 569 ? -37.08 -16.851 -42.734 1 86.16 569 GLN B O 1
ATOM 13199 N N . THR B 1 570 ? -38.261 -16.279 -44.443 1 86.21 570 THR B N 1
ATOM 13200 C CA . THR B 1 570 ? -37.193 -15.624 -45.19 1 86.21 570 THR B CA 1
ATOM 13201 C C . THR B 1 570 ? -37.519 -14.151 -45.42 1 86.21 570 THR B C 1
ATOM 13203 O O . THR B 1 570 ? -38.546 -13.823 -46.017 1 86.21 570 THR B O 1
ATOM 13206 N N . PRO B 1 571 ? -36.724 -13.064 -44.947 1 87.43 571 PRO B N 1
ATOM 13207 C CA . PRO B 1 571 ? -35.434 -13.311 -44.298 1 87.43 571 PRO B CA 1
ATOM 13208 C C . PRO B 1 571 ? -35.582 -13.895 -42.894 1 87.43 571 PRO B C 1
ATOM 13210 O O . PRO B 1 571 ? -36.627 -13.727 -42.259 1 87.43 571 PRO B O 1
ATOM 13213 N N . TYR B 1 572 ? -34.561 -14.599 -42.418 1 92.33 572 TYR B N 1
ATOM 13214 C CA . TYR B 1 572 ? -34.53 -15.242 -41.109 1 92.33 572 TYR B CA 1
ATOM 13215 C C . TYR B 1 572 ? -34.801 -14.234 -39.999 1 92.33 572 TYR B C 1
ATOM 13217 O O . TYR B 1 572 ? -34.442 -13.06 -40.117 1 92.33 572 TYR B O 1
ATOM 13225 N N . GLN B 1 573 ? -35.534 -14.713 -39.017 1 94.16 573 GLN B N 1
ATOM 13226 C CA . GLN B 1 573 ? -35.725 -13.922 -37.806 1 94.16 573 GLN B CA 1
ATOM 13227 C C . GLN B 1 573 ? -34.827 -14.419 -36.677 1 94.16 573 GLN B C 1
ATOM 13229 O O . GLN B 1 573 ? -34.635 -15.626 -36.515 1 94.16 573 GLN B O 1
ATOM 13234 N N . PHE B 1 574 ? -34.21 -13.489 -35.981 1 94.97 574 PHE B N 1
ATOM 13235 C CA . PHE B 1 574 ? -33.379 -13.791 -34.821 1 94.97 574 PHE B CA 1
ATOM 13236 C C . PHE B 1 574 ? -34.071 -13.359 -33.533 1 94.97 574 PHE B C 1
ATOM 13238 O O . PHE B 1 574 ? -34.232 -12.164 -33.279 1 94.97 574 PHE B O 1
ATOM 13245 N N . VAL B 1 575 ? -34.565 -14.367 -32.719 1 94.09 575 VAL B N 1
ATOM 13246 C CA . VAL B 1 575 ? -35.315 -14.119 -31.492 1 94.09 575 VAL B CA 1
ATOM 13247 C C . VAL B 1 575 ? -34.349 -13.829 -30.346 1 94.09 575 VAL B C 1
ATOM 13249 O O . VAL B 1 575 ? -33.459 -14.633 -30.057 1 94.09 575 VAL B O 1
ATOM 13252 N N . GLU B 1 576 ? -34.448 -12.672 -29.665 1 92.7 576 GLU B N 1
ATOM 13253 C CA . GLU B 1 576 ? -33.545 -12.25 -28.597 1 92.7 576 GLU B CA 1
ATOM 13254 C C . GLU B 1 576 ? -33.895 -12.932 -27.278 1 92.7 576 GLU B C 1
ATOM 13256 O O . GLU B 1 576 ? -35.072 -13.108 -26.956 1 92.7 576 GLU B O 1
ATOM 13261 N N . GLY B 1 577 ? -32.874 -13.396 -26.586 1 91.24 577 GLY B N 1
ATOM 13262 C CA . GLY B 1 577 ? -32.916 -13.854 -25.207 1 91.24 577 GLY B CA 1
ATOM 13263 C C . GLY B 1 577 ? -31.793 -13.291 -24.356 1 91.24 577 GLY B C 1
ATOM 13264 O O . GLY B 1 577 ? -31.043 -12.422 -24.806 1 91.24 577 GLY B O 1
ATOM 13265 N N . PHE B 1 578 ? -31.791 -13.691 -23.014 1 91.52 578 PHE B N 1
ATOM 13266 C CA . PHE B 1 578 ? -30.739 -13.189 -22.138 1 91.52 578 PHE B CA 1
ATOM 13267 C C . PHE B 1 578 ? -30.162 -14.312 -21.286 1 91.52 578 PHE B C 1
ATOM 13269 O O . PHE B 1 578 ? -30.871 -15.254 -20.928 1 91.52 578 PHE B O 1
ATOM 13276 N N . GLN B 1 579 ? -28.923 -14.172 -21.134 1 92.92 579 GLN B N 1
ATOM 13277 C CA . GLN B 1 579 ? -28.156 -14.992 -20.203 1 92.92 579 GLN B CA 1
ATOM 13278 C C . GLN B 1 579 ? -27.529 -14.138 -19.104 1 92.92 579 GLN B C 1
ATOM 13280 O O . GLN B 1 579 ? -27.265 -12.951 -19.308 1 92.92 579 GLN B O 1
ATOM 13285 N N . GLY B 1 580 ? -27.331 -14.739 -17.896 1 90.9 580 GLY B N 1
ATOM 13286 C CA . GLY B 1 580 ? -26.742 -14.008 -16.786 1 90.9 580 GLY B CA 1
ATOM 13287 C C . GLY B 1 580 ? -27.764 -13.241 -15.968 1 90.9 580 GLY B C 1
ATOM 13288 O O . GLY B 1 580 ? -28.947 -13.587 -15.96 1 90.9 580 GLY B O 1
ATOM 13289 N N . PRO B 1 581 ? -27.32 -12.11 -15.259 1 94.46 581 PRO B N 1
ATOM 13290 C CA . PRO B 1 581 ? -28.272 -11.339 -14.456 1 94.46 581 PRO B CA 1
ATOM 13291 C C . PRO B 1 581 ? -29.202 -10.48 -15.309 1 94.46 581 PRO B C 1
ATOM 13293 O O . PRO B 1 581 ? -28.828 -10.061 -16.407 1 94.46 581 PRO B O 1
ATOM 13296 N N . GLU B 1 582 ? -30.32 -10.255 -14.801 1 93.44 582 GLU B N 1
ATOM 13297 C CA . GLU B 1 582 ? -31.282 -9.427 -15.521 1 93.44 582 GLU B CA 1
ATOM 13298 C C . GLU B 1 582 ? -30.786 -7.99 -15.651 1 93.44 582 GLU B C 1
ATOM 13300 O O . GLU B 1 582 ? -31.045 -7.327 -16.657 1 93.44 582 GLU B O 1
ATOM 13305 N N . LYS B 1 583 ? -30.168 -7.524 -14.573 1 94.88 583 LYS B N 1
ATOM 13306 C CA . LYS B 1 583 ? -29.496 -6.229 -14.531 1 94.88 583 LYS B CA 1
ATOM 13307 C C . LYS B 1 583 ? -28.07 -6.366 -14.007 1 94.88 583 LYS B C 1
ATOM 13309 O O . LYS B 1 583 ? -27.737 -7.353 -13.347 1 94.88 583 LYS B O 1
ATOM 13314 N N . PRO B 1 584 ? -27.29 -5.386 -14.294 1 96.16 584 PRO B N 1
ATOM 13315 C CA . PRO B 1 584 ? -25.895 -5.484 -13.858 1 96.16 584 PRO B CA 1
ATOM 13316 C C . PRO B 1 584 ? -25.757 -5.587 -12.341 1 96.16 584 PRO B C 1
ATOM 13318 O O . PRO B 1 584 ? -26.598 -5.065 -11.604 1 96.16 584 PRO B O 1
ATOM 13321 N N . ASN B 1 585 ? -24.791 -6.319 -11.992 1 97.15 585 ASN B N 1
ATOM 13322 C CA . ASN B 1 585 ? -24.361 -6.472 -10.606 1 97.15 585 ASN B CA 1
ATOM 13323 C C . ASN B 1 585 ? -22.903 -6.06 -10.423 1 97.15 585 ASN B C 1
ATOM 13325 O O . ASN B 1 585 ? -22.067 -6.317 -11.291 1 97.15 585 ASN B O 1
ATOM 13329 N N . LEU B 1 586 ? -22.605 -5.352 -9.273 1 97.69 586 LEU B N 1
ATOM 13330 C CA . LEU B 1 586 ? -21.222 -5 -8.972 1 97.69 586 LEU B CA 1
ATOM 13331 C C . LEU B 1 586 ? -20.827 -5.486 -7.582 1 97.69 586 LEU B C 1
ATOM 13333 O O . LEU B 1 586 ? -21.555 -5.264 -6.612 1 97.69 586 LEU B O 1
ATOM 13337 N N . GLU B 1 587 ? -19.773 -6.209 -7.53 1 97.81 587 GLU B N 1
ATOM 13338 C CA . GLU B 1 587 ? -19.141 -6.622 -6.281 1 97.81 587 GLU B CA 1
ATOM 13339 C C . GLU B 1 587 ? -17.709 -6.104 -6.189 1 97.81 587 GLU B C 1
ATOM 13341 O O . GLU B 1 587 ? -16.921 -6.271 -7.123 1 97.81 587 GLU B O 1
ATOM 13346 N N . GLN B 1 588 ? -17.408 -5.469 -5.047 1 97.28 588 GLN B N 1
ATOM 13347 C CA . GLN B 1 588 ? -16.054 -4.988 -4.791 1 97.28 588 GLN B CA 1
ATOM 13348 C C . GLN B 1 588 ? -15.544 -5.473 -3.437 1 97.28 588 GLN B C 1
ATOM 13350 O O . GLN B 1 588 ? -16.321 -5.618 -2.491 1 97.28 588 GLN B O 1
ATOM 13355 N N . SER B 1 589 ? -14.24 -5.779 -3.353 1 97.19 589 SER B N 1
ATOM 13356 C CA . SER B 1 589 ? -13.638 -6.167 -2.082 1 97.19 589 SER B CA 1
ATOM 13357 C C . SER B 1 589 ? -12.196 -5.681 -1.982 1 97.19 589 SER B C 1
ATOM 13359 O O . SER B 1 589 ? -11.563 -5.386 -2.998 1 97.19 589 SER B O 1
ATOM 13361 N N . PHE B 1 590 ? -11.731 -5.453 -0.805 1 95.76 590 PHE B N 1
ATOM 13362 C CA . PHE B 1 590 ? -10.36 -5.103 -0.453 1 95.76 590 PHE B CA 1
ATOM 13363 C C . PHE B 1 590 ? -9.849 -5.988 0.677 1 95.76 590 PHE B C 1
ATOM 13365 O O . PHE B 1 590 ? -10.587 -6.294 1.616 1 95.76 590 PHE B O 1
ATOM 13372 N N . GLU B 1 591 ? -8.632 -6.483 0.519 1 96.75 591 GLU B N 1
ATOM 13373 C CA . GLU B 1 591 ? -7.959 -7.271 1.548 1 96.75 591 GLU B CA 1
ATOM 13374 C C . GLU B 1 591 ? -6.524 -6.796 1.756 1 96.75 591 GLU B C 1
ATOM 13376 O O . GLU B 1 591 ? -5.802 -6.543 0.789 1 96.75 591 GLU B O 1
ATOM 13381 N N . GLU B 1 592 ? -6.152 -6.66 2.948 1 95.25 592 GLU B N 1
ATOM 13382 C CA . GLU B 1 592 ? -4.781 -6.327 3.325 1 95.25 592 GLU B CA 1
ATOM 13383 C C . GLU B 1 592 ? -4.225 -7.333 4.328 1 95.25 592 GLU B C 1
ATOM 13385 O O . GLU B 1 592 ? -4.907 -7.708 5.284 1 95.25 592 GLU B O 1
ATOM 13390 N N . SER B 1 593 ? -3.039 -7.824 4.071 1 96.6 593 SER B N 1
ATOM 13391 C CA . SER B 1 593 ? -2.278 -8.677 4.978 1 96.6 593 SER B CA 1
ATOM 13392 C C . SER B 1 593 ? -0.909 -8.078 5.282 1 96.6 593 SER B C 1
ATOM 13394 O O . SER B 1 593 ? -0.112 -7.844 4.371 1 96.6 593 SER B O 1
ATOM 13396 N N . VAL B 1 594 ? -0.632 -7.82 6.517 1 94.58 594 VAL B N 1
ATOM 13397 C CA . VAL B 1 594 ? 0.655 -7.259 6.915 1 94.58 594 VAL B CA 1
ATOM 13398 C C . VAL B 1 594 ? 1.413 -8.265 7.778 1 94.58 594 VAL B C 1
ATOM 13400 O O . VAL B 1 594 ? 0.924 -8.679 8.833 1 94.58 594 VAL B O 1
ATOM 13403 N N . SER B 1 595 ? 2.594 -8.605 7.391 1 96.27 595 SER B N 1
ATOM 13404 C CA . SER B 1 595 ? 3.452 -9.513 8.144 1 96.27 595 SER B CA 1
ATOM 13405 C C . SER B 1 595 ? 4.67 -8.786 8.703 1 96.27 595 SER B C 1
ATOM 13407 O O . SER B 1 595 ? 5.354 -8.062 7.978 1 96.27 595 SER B O 1
ATOM 13409 N N . MET B 1 596 ? 4.901 -8.96 9.939 1 95.58 596 MET B N 1
ATOM 13410 C CA . MET B 1 596 ? 6.105 -8.481 10.613 1 95.58 596 MET B CA 1
ATOM 13411 C C . MET B 1 596 ? 6.942 -9.649 11.125 1 95.58 596 MET B C 1
ATOM 13413 O O . MET B 1 596 ? 6.422 -10.546 11.791 1 95.58 596 MET B O 1
ATOM 13417 N N . THR B 1 597 ? 8.208 -9.632 10.826 1 96.81 597 THR B N 1
ATOM 13418 C CA . THR B 1 597 ? 9.127 -10.655 11.311 1 96.81 597 THR B CA 1
ATOM 13419 C C . THR B 1 597 ? 10.33 -10.019 12.002 1 96.81 597 THR B C 1
ATOM 13421 O O . THR B 1 597 ? 10.954 -9.106 11.458 1 96.81 597 THR B O 1
ATOM 13424 N N . TYR B 1 598 ? 10.687 -10.507 13.194 1 96.77 598 TYR B N 1
ATOM 13425 C CA . TYR B 1 598 ? 11.849 -10.103 13.977 1 96.77 598 TYR B CA 1
ATOM 13426 C C . TYR B 1 598 ? 12.803 -11.274 14.181 1 96.77 598 TYR B C 1
ATOM 13428 O O . TYR B 1 598 ? 12.389 -12.353 14.613 1 96.77 598 TYR B O 1
ATOM 13436 N N . GLN B 1 599 ? 14.01 -11.039 13.87 1 97.32 599 GLN B N 1
ATOM 13437 C CA . GLN B 1 599 ? 15.003 -12.091 14.062 1 97.32 599 GLN B CA 1
ATOM 13438 C C . GLN B 1 599 ? 16.233 -11.559 14.792 1 97.32 599 GLN B C 1
ATOM 13440 O O . GLN B 1 599 ? 16.732 -10.478 14.473 1 97.32 599 GLN B O 1
ATOM 13445 N N . GLY B 1 600 ? 16.677 -12.228 15.788 1 97.02 600 GLY B N 1
ATOM 13446 C CA . GLY B 1 600 ? 17.958 -12.053 16.454 1 97.02 600 GLY B CA 1
ATOM 13447 C C . GLY B 1 600 ? 18.863 -13.265 16.334 1 97.02 600 GLY B C 1
ATOM 13448 O O . GLY B 1 600 ? 18.442 -14.39 16.612 1 97.02 600 GLY B O 1
ATOM 13449 N N . MET B 1 601 ? 20.011 -13.037 15.848 1 97.16 601 MET B N 1
ATOM 13450 C CA . MET B 1 601 ? 20.917 -14.155 15.598 1 97.16 601 MET B CA 1
ATOM 13451 C C . MET B 1 601 ? 22.264 -13.927 16.275 1 97.16 601 MET B C 1
ATOM 13453 O O . MET B 1 601 ? 22.75 -12.796 16.335 1 97.16 601 MET B O 1
ATOM 13457 N N . ILE B 1 602 ? 22.864 -14.983 16.779 1 96.73 602 ILE B N 1
ATOM 13458 C CA . ILE B 1 602 ? 24.243 -15.051 17.25 1 96.73 602 ILE B CA 1
ATOM 13459 C C . ILE B 1 602 ? 25.018 -16.08 16.431 1 96.73 602 ILE B C 1
ATOM 13461 O O . ILE B 1 602 ? 24.595 -17.232 16.309 1 96.73 602 ILE B O 1
ATOM 13465 N N . ASN B 1 603 ? 26.029 -15.687 15.828 1 95.34 603 ASN B N 1
ATOM 13466 C CA . ASN B 1 603 ? 26.835 -16.552 14.974 1 95.34 603 ASN B CA 1
ATOM 13467 C C . ASN B 1 603 ? 28.259 -16.694 15.504 1 95.34 603 ASN B C 1
ATOM 13469 O O . ASN B 1 603 ? 28.849 -15.721 15.978 1 95.34 603 ASN B O 1
ATOM 13473 N N . TYR B 1 604 ? 28.754 -17.856 15.486 1 94.69 604 TYR B N 1
ATOM 13474 C CA . TYR B 1 604 ? 30.127 -18.15 15.88 1 94.69 604 TYR B CA 1
ATOM 13475 C C . TYR B 1 604 ? 30.806 -19.054 14.858 1 94.69 604 TYR B C 1
ATOM 13477 O O . TYR B 1 604 ? 30.237 -20.065 14.439 1 94.69 604 TYR B O 1
ATOM 13485 N N . SER B 1 605 ? 31.907 -18.75 14.349 1 92.92 605 SER B N 1
ATOM 13486 C CA . SER B 1 605 ? 32.716 -19.563 13.446 1 92.92 605 SER B CA 1
ATOM 13487 C C . SER B 1 605 ? 34.205 -19.346 13.692 1 92.92 605 SER B C 1
ATOM 13489 O O . SER B 1 605 ? 34.706 -18.228 13.554 1 92.92 605 SER B O 1
ATOM 13491 N N . ARG B 1 606 ? 34.944 -20.379 14.049 1 92.61 606 ARG B N 1
ATOM 13492 C CA . ARG B 1 606 ? 36.376 -20.271 14.31 1 92.61 606 ARG B CA 1
ATOM 13493 C C . ARG B 1 606 ? 37.084 -21.592 14.031 1 92.61 606 ARG B C 1
ATOM 13495 O O . ARG B 1 606 ? 36.528 -22.665 14.274 1 92.61 606 ARG B O 1
ATOM 13502 N N . THR B 1 607 ? 38.183 -21.537 13.551 1 91.4 607 THR B N 1
ATOM 13503 C CA . THR B 1 607 ? 39.02 -22.703 13.295 1 91.4 607 THR B CA 1
ATOM 13504 C C . THR B 1 607 ? 40.212 -22.734 14.248 1 91.4 607 THR B C 1
ATOM 13506 O O . THR B 1 607 ? 40.95 -21.753 14.36 1 91.4 607 THR B O 1
ATOM 13509 N N . PHE B 1 608 ? 40.417 -23.881 14.951 1 93.26 608 PHE B N 1
ATOM 13510 C CA . PHE B 1 608 ? 41.541 -24.173 15.833 1 93.26 608 PHE B CA 1
ATOM 13511 C C . PHE B 1 608 ? 42.385 -25.313 15.274 1 93.26 608 PHE B C 1
ATOM 13513 O O . PHE B 1 608 ? 42.112 -26.484 15.543 1 93.26 608 PHE B O 1
ATOM 13520 N N . GLY B 1 609 ? 43.467 -24.991 14.604 1 91.4 609 GLY B N 1
ATOM 13521 C CA . GLY B 1 609 ? 44.211 -26.048 13.938 1 91.4 609 GLY B CA 1
ATOM 13522 C C . GLY B 1 609 ? 43.397 -26.779 12.886 1 91.4 609 GLY B C 1
ATOM 13523 O O . GLY B 1 609 ? 42.931 -26.17 11.921 1 91.4 609 GLY B O 1
ATOM 13524 N N . LYS B 1 610 ? 43.129 -28.054 13.238 1 92.71 610 LYS B N 1
ATOM 13525 C CA . LYS B 1 610 ? 42.362 -28.865 12.297 1 92.71 610 LYS B CA 1
ATOM 13526 C C . LYS B 1 610 ? 40.878 -28.865 12.652 1 92.71 610 LYS B C 1
ATOM 13528 O O . LYS B 1 610 ? 40.066 -29.467 11.947 1 92.71 610 LYS B O 1
ATOM 13533 N N . HIS B 1 611 ? 40.536 -28.161 13.746 1 94.76 611 HIS B N 1
ATOM 13534 C CA . HIS B 1 611 ? 39.165 -28.145 14.244 1 94.76 611 HIS B CA 1
ATOM 13535 C C . HIS B 1 611 ? 38.445 -26.865 13.833 1 94.76 611 HIS B C 1
ATOM 13537 O O . HIS B 1 611 ? 38.904 -25.763 14.14 1 94.76 611 HIS B O 1
ATOM 13543 N N . THR B 1 612 ? 37.364 -26.975 13.058 1 93.64 612 THR B N 1
ATOM 13544 C CA . THR B 1 612 ? 36.491 -25.838 12.788 1 93.64 612 THR B CA 1
ATOM 13545 C C . THR B 1 612 ? 35.163 -25.99 13.524 1 93.64 612 THR B C 1
ATOM 13547 O O . THR B 1 612 ? 34.499 -27.022 13.41 1 93.64 612 THR B O 1
ATOM 13550 N N . VAL B 1 613 ? 34.826 -24.958 14.329 1 94.82 613 VAL B N 1
ATOM 13551 C CA . VAL B 1 613 ? 33.576 -24.965 15.081 1 94.82 613 VAL B CA 1
ATOM 13552 C C . VAL B 1 613 ? 32.684 -23.818 14.613 1 94.82 613 VAL B C 1
ATOM 13554 O O . VAL B 1 613 ? 33.143 -22.682 14.477 1 94.82 613 VAL B O 1
ATOM 13557 N N . THR B 1 614 ? 31.477 -24.205 14.283 1 93.7 614 THR B N 1
ATOM 13558 C CA . THR B 1 614 ? 30.493 -23.196 13.908 1 93.7 614 THR B CA 1
ATOM 13559 C C . THR B 1 614 ? 29.259 -23.286 14.801 1 93.7 614 THR B C 1
ATOM 13561 O O . THR B 1 614 ? 28.874 -24.376 15.229 1 93.7 614 THR B O 1
ATOM 13564 N N . GLY B 1 615 ? 28.672 -22.137 15.168 1 93.95 615 GLY B N 1
ATOM 13565 C CA . GLY B 1 615 ? 27.467 -22.05 15.977 1 93.95 615 GLY B CA 1
ATOM 13566 C C . GLY B 1 615 ? 26.535 -20.936 15.539 1 93.95 615 GLY B C 1
ATOM 13567 O O . GLY B 1 615 ? 26.986 -19.851 15.168 1 93.95 615 GLY B O 1
ATOM 13568 N N . LEU B 1 616 ? 25.241 -21.281 15.536 1 95.49 616 LEU B N 1
ATOM 13569 C CA . LEU B 1 616 ? 24.201 -20.308 15.221 1 95.49 616 LEU B CA 1
ATOM 13570 C C . LEU B 1 616 ? 23.043 -20.412 16.207 1 95.49 616 LEU B C 1
ATOM 13572 O O . LEU B 1 616 ? 22.577 -21.513 16.511 1 95.49 616 LEU B O 1
ATOM 13576 N N . GLY B 1 617 ? 22.623 -19.325 16.806 1 96.59 617 GLY B N 1
ATOM 13577 C CA . GLY B 1 617 ? 21.392 -19.182 17.567 1 96.59 617 GLY B CA 1
ATOM 13578 C C . GLY B 1 617 ? 20.459 -18.128 17.001 1 96.59 617 GLY B C 1
ATOM 13579 O O . GLY B 1 617 ? 20.898 -17.037 16.631 1 96.59 617 GLY B O 1
ATOM 13580 N N . VAL B 1 618 ? 19.168 -18.5 16.863 1 96.86 618 VAL B N 1
ATOM 13581 C CA . VAL B 1 618 ? 18.21 -17.575 16.267 1 96.86 618 VAL B CA 1
ATOM 13582 C C . VAL B 1 618 ? 16.968 -17.478 17.151 1 96.86 618 VAL B C 1
ATOM 13584 O O . VAL B 1 618 ? 16.446 -18.495 17.613 1 96.86 618 VAL B O 1
ATOM 13587 N N . ILE B 1 619 ? 16.537 -16.349 17.51 1 97.29 619 ILE B N 1
ATOM 13588 C CA . ILE B 1 619 ? 15.206 -16.067 18.034 1 97.29 619 ILE B CA 1
ATOM 13589 C C . ILE B 1 619 ? 14.367 -15.368 16.966 1 97.29 619 ILE B C 1
ATOM 13591 O O . ILE B 1 619 ? 14.788 -14.356 16.402 1 97.29 619 ILE B O 1
ATOM 13595 N N . GLU B 1 620 ? 13.182 -15.898 16.657 1 96.19 620 GLU B N 1
ATOM 13596 C CA . GLU B 1 620 ? 12.328 -15.343 15.612 1 96.19 620 GLU B CA 1
ATOM 13597 C C . GLU B 1 620 ? 10.899 -15.15 16.111 1 96.19 620 GLU B C 1
ATOM 13599 O O . GLU B 1 620 ? 10.349 -16.022 16.788 1 96.19 620 GLU B O 1
ATOM 13604 N N . ALA B 1 621 ? 10.34 -14.039 15.89 1 97.16 621 ALA B N 1
ATOM 13605 C CA . ALA B 1 621 ? 8.931 -13.746 16.14 1 97.16 621 ALA B CA 1
ATOM 13606 C C . ALA B 1 621 ? 8.245 -13.231 14.878 1 97.16 621 ALA B C 1
ATOM 13608 O O . ALA B 1 621 ? 8.806 -12.409 14.15 1 97.16 621 ALA B O 1
ATOM 13609 N N . ARG B 1 622 ? 7.076 -13.733 14.568 1 95.37 622 ARG B N 1
ATOM 13610 C CA . ARG B 1 622 ? 6.326 -13.317 13.387 1 95.37 622 ARG B CA 1
ATOM 13611 C C . ARG B 1 622 ? 4.863 -13.061 13.73 1 95.37 622 ARG B C 1
ATOM 13613 O O . ARG B 1 622 ? 4.263 -13.803 14.51 1 95.37 622 ARG B O 1
ATOM 13620 N N . GLU B 1 623 ? 4.356 -12.046 13.211 1 96.02 623 GLU B N 1
ATOM 13621 C CA . GLU B 1 623 ? 2.947 -11.683 13.33 1 96.02 623 GLU B CA 1
ATOM 13622 C C . GLU B 1 623 ? 2.346 -11.351 11.967 1 96.02 623 GLU B C 1
ATOM 13624 O O . GLU B 1 623 ? 2.993 -10.707 11.138 1 96.02 623 GLU B O 1
ATOM 13629 N N . ARG B 1 624 ? 1.169 -11.806 11.715 1 94.41 624 ARG B N 1
ATOM 13630 C CA . ARG B 1 624 ? 0.428 -11.49 10.498 1 94.41 624 ARG B CA 1
ATOM 13631 C C . ARG B 1 624 ? -0.977 -10.995 10.825 1 94.41 624 ARG B C 1
ATOM 13633 O O . ARG B 1 624 ? -1.727 -11.666 11.536 1 94.41 624 ARG B O 1
ATOM 13640 N N . ASN B 1 625 ? -1.298 -9.835 10.383 1 95.34 625 ASN B N 1
ATOM 13641 C CA . ASN B 1 625 ? -2.623 -9.242 10.533 1 95.34 625 ASN B CA 1
ATOM 13642 C C . ASN B 1 625 ? -3.346 -9.138 9.194 1 95.34 625 ASN B C 1
ATOM 13644 O O . ASN B 1 625 ? -2.804 -8.592 8.231 1 95.34 625 ASN B O 1
ATOM 13648 N N . VAL B 1 626 ? -4.569 -9.643 9.174 1 95.09 626 VAL B N 1
ATOM 13649 C CA . VAL B 1 626 ? -5.348 -9.615 7.941 1 95.09 626 VAL B CA 1
ATOM 13650 C C . VAL B 1 626 ? -6.647 -8.844 8.167 1 95.09 626 VAL B C 1
ATOM 13652 O O . VAL B 1 626 ? -7.281 -8.979 9.216 1 95.09 626 VAL B O 1
ATOM 13655 N N . TRP B 1 627 ? -6.993 -7.98 7.248 1 93.56 627 TRP B N 1
ATOM 13656 C CA . TRP B 1 627 ? -8.223 -7.195 7.246 1 93.56 627 TRP B CA 1
ATOM 13657 C C . TRP B 1 627 ? -8.889 -7.231 5.874 1 93.56 627 TRP B C 1
ATOM 13659 O O . TRP B 1 627 ? -8.22 -7.082 4.849 1 93.56 627 TRP B O 1
ATOM 13669 N N . ASN B 1 628 ? -10.187 -7.558 5.82 1 95.35 628 ASN B N 1
ATOM 13670 C CA . ASN B 1 628 ? -10.893 -7.551 4.543 1 95.35 628 ASN B CA 1
ATOM 13671 C C . ASN B 1 628 ? -12.255 -6.874 4.659 1 95.35 628 ASN B C 1
ATOM 13673 O O . ASN B 1 628 ? -12.858 -6.862 5.733 1 95.35 628 ASN B O 1
ATOM 13677 N N . MET B 1 629 ? -12.8 -6.335 3.632 1 96.19 629 MET B N 1
ATOM 13678 C CA . MET B 1 629 ? -14.13 -5.744 3.505 1 96.19 629 MET B CA 1
ATOM 13679 C C . MET B 1 629 ? -14.677 -5.933 2.094 1 96.19 629 MET B C 1
ATOM 13681 O O . MET B 1 629 ? -13.91 -6.05 1.137 1 96.19 629 MET B O 1
ATOM 13685 N N . SER B 1 630 ? -15.968 -5.987 1.982 1 97.53 630 SER B N 1
ATOM 13686 C CA . SER B 1 630 ? -16.616 -6.14 0.684 1 97.53 630 SER B CA 1
ATOM 13687 C C . SER B 1 630 ? -17.929 -5.366 0.626 1 97.53 630 SER B C 1
ATOM 13689 O O . SER B 1 630 ? -18.532 -5.08 1.662 1 97.53 630 SER B O 1
ATOM 13691 N N . ALA B 1 631 ? -18.318 -4.993 -0.529 1 97.65 631 ALA B N 1
ATOM 13692 C CA . ALA B 1 631 ? -19.58 -4.326 -0.838 1 97.65 631 ALA B CA 1
ATOM 13693 C C . ALA B 1 631 ? -20.166 -4.841 -2.15 1 97.65 631 ALA B C 1
ATOM 13695 O O . ALA B 1 631 ? -19.432 -5.1 -3.106 1 97.65 631 ALA B O 1
ATOM 13696 N N . LYS B 1 632 ? -21.445 -5.026 -2.163 1 97.29 632 LYS B N 1
ATOM 13697 C CA . LYS B 1 632 ? -22.139 -5.521 -3.347 1 97.29 632 LYS B CA 1
ATOM 13698 C C . LYS B 1 632 ? -23.487 -4.828 -3.524 1 97.29 632 LYS B C 1
ATOM 13700 O O . LYS B 1 632 ? -24.197 -4.582 -2.547 1 97.29 632 LYS B O 1
ATOM 13705 N N . ARG B 1 633 ? -23.799 -4.475 -4.689 1 96.02 633 ARG B N 1
ATOM 13706 C CA . ARG B 1 633 ? -25.129 -4.003 -5.061 1 96.02 633 ARG B CA 1
ATOM 13707 C C . ARG B 1 633 ? -25.622 -4.696 -6.327 1 96.02 633 ARG B C 1
ATOM 13709 O O . ARG B 1 633 ? -24.838 -4.967 -7.238 1 96.02 633 ARG B O 1
ATOM 13716 N N . LEU B 1 634 ? -26.879 -4.925 -6.342 1 96.08 634 LEU B N 1
ATOM 13717 C CA . LEU B 1 634 ? -27.527 -5.596 -7.464 1 96.08 634 LEU B CA 1
ATOM 13718 C C . LEU B 1 634 ? -28.475 -4.648 -8.19 1 96.08 634 LEU B C 1
ATOM 13720 O O . LEU B 1 634 ? -28.748 -3.547 -7.708 1 96.08 634 LEU B O 1
ATOM 13724 N N . ASN B 1 635 ? -28.824 -4.981 -9.364 1 92.7 635 ASN B N 1
ATOM 13725 C CA . ASN B 1 635 ? -29.928 -4.395 -10.116 1 92.7 635 ASN B CA 1
ATOM 13726 C C . ASN B 1 635 ? -29.657 -2.934 -10.462 1 92.7 635 ASN B C 1
ATOM 13728 O O . ASN B 1 635 ? -30.458 -2.055 -10.136 1 92.7 635 ASN B O 1
ATOM 13732 N N . TYR B 1 636 ? -28.685 -2.729 -11.149 1 92.41 636 TYR B N 1
ATOM 13733 C CA . TYR B 1 636 ? -28.343 -1.4 -11.641 1 92.41 636 TYR B CA 1
ATOM 13734 C C . TYR B 1 636 ? -29.319 -0.95 -12.721 1 92.41 636 TYR B C 1
ATOM 13736 O O . TYR B 1 636 ? -29.571 -1.681 -13.683 1 92.41 636 TYR B O 1
ATOM 13744 N N . ASN B 1 637 ? -29.748 0.242 -12.515 1 86.99 637 ASN B N 1
ATOM 13745 C CA . ASN B 1 637 ? -30.645 0.795 -13.524 1 86.99 637 ASN B CA 1
ATOM 13746 C C . ASN B 1 637 ? -29.877 1.565 -14.595 1 86.99 637 ASN B C 1
ATOM 13748 O O . ASN B 1 637 ? -30.414 1.849 -15.667 1 86.99 637 ASN B O 1
ATOM 13752 N N . ILE B 1 638 ? -28.69 2.014 -14.205 1 86.39 638 ILE B N 1
ATOM 13753 C CA . ILE B 1 638 ? -27.785 2.656 -15.152 1 86.39 638 ILE B CA 1
ATOM 13754 C C . ILE B 1 638 ? -26.49 1.853 -15.253 1 86.39 638 ILE B C 1
ATOM 13756 O O . ILE B 1 638 ? -26.029 1.279 -14.263 1 86.39 638 ILE B O 1
ATOM 13760 N N . ASN B 1 639 ? -25.911 1.878 -16.404 1 88.85 639 ASN B N 1
ATOM 13761 C CA . ASN B 1 639 ? -24.72 1.069 -16.642 1 88.85 639 ASN B CA 1
ATOM 13762 C C . ASN B 1 639 ? -23.45 1.803 -16.222 1 88.85 639 ASN B C 1
ATOM 13764 O O . ASN B 1 639 ? -22.577 2.066 -17.052 1 88.85 639 ASN B O 1
ATOM 13768 N N . ILE B 1 640 ? -23.361 2.095 -14.98 1 91.27 640 ILE B N 1
ATOM 13769 C CA . ILE B 1 640 ? -22.173 2.695 -14.384 1 91.27 640 ILE B CA 1
ATOM 13770 C C . ILE B 1 640 ? -21.628 1.782 -13.288 1 91.27 640 ILE B C 1
ATOM 13772 O O . ILE B 1 640 ? -22.343 1.44 -12.344 1 91.27 640 ILE B O 1
ATOM 13776 N N . ASP B 1 641 ? -20.421 1.434 -13.392 1 94.37 641 ASP B N 1
ATOM 13777 C CA . ASP B 1 641 ? -19.836 0.419 -12.521 1 94.37 641 ASP B CA 1
ATOM 13778 C C . ASP B 1 641 ? -19.292 1.043 -11.238 1 94.37 641 ASP B C 1
ATOM 13780 O O . ASP B 1 641 ? -18.129 0.835 -10.885 1 94.37 641 ASP B O 1
ATOM 13784 N N . GLU B 1 642 ? -20.184 1.722 -10.476 1 94.77 642 GLU B N 1
ATOM 13785 C CA . GLU B 1 642 ? -19.912 2.261 -9.147 1 94.77 642 GLU B CA 1
ATOM 13786 C C . GLU B 1 642 ? -20.926 1.752 -8.127 1 94.77 642 GLU B C 1
ATOM 13788 O O . GLU B 1 642 ? -22.116 1.643 -8.429 1 94.77 642 GLU B O 1
ATOM 13793 N N . ILE B 1 643 ? -20.485 1.511 -6.922 1 95.6 643 ILE B N 1
ATOM 13794 C CA . ILE B 1 643 ? -21.388 0.981 -5.906 1 95.6 643 ILE B CA 1
ATOM 13795 C C . ILE B 1 643 ? -22.571 1.929 -5.722 1 95.6 643 ILE B C 1
ATOM 13797 O O . ILE B 1 643 ? -23.718 1.489 -5.624 1 95.6 643 ILE B O 1
ATOM 13801 N N . ASN B 1 644 ? -22.327 3.223 -5.748 1 90.86 644 ASN B N 1
ATOM 13802 C CA . ASN B 1 644 ? -23.359 4.216 -5.469 1 90.86 644 ASN B CA 1
ATOM 13803 C C . ASN B 1 644 ? -24.371 4.309 -6.607 1 90.86 644 ASN B C 1
ATOM 13805 O O . ASN B 1 644 ? -25.438 4.904 -6.448 1 90.86 644 ASN B O 1
ATOM 13809 N N . ALA B 1 645 ? -24.081 3.748 -7.692 1 91.16 645 ALA B N 1
ATOM 13810 C CA . ALA B 1 645 ? -25 3.764 -8.828 1 91.16 645 ALA B CA 1
ATOM 13811 C C . ALA B 1 645 ? -25.942 2.564 -8.787 1 91.16 645 ALA B C 1
ATOM 13813 O O . ALA B 1 645 ? -26.866 2.465 -9.599 1 91.16 645 ALA B O 1
ATOM 13814 N N . GLY B 1 646 ? -25.728 1.658 -7.866 1 90.87 646 GLY B N 1
ATOM 13815 C CA . GLY B 1 646 ? -26.576 0.483 -7.752 1 90.87 646 GLY B CA 1
ATOM 13816 C C . GLY B 1 646 ? -27.897 0.765 -7.062 1 90.87 646 GLY B C 1
ATOM 13817 O O . GLY B 1 646 ? -28.151 1.893 -6.632 1 90.87 646 GLY B O 1
ATOM 13818 N N . SER B 1 647 ? -28.691 -0.226 -6.939 1 88.84 647 SER B N 1
ATOM 13819 C CA . SER B 1 647 ? -30.014 -0.137 -6.328 1 88.84 647 SER B CA 1
ATOM 13820 C C . SER B 1 647 ? -29.926 0.368 -4.892 1 88.84 647 SER B C 1
ATOM 13822 O O . SER B 1 647 ? -29.01 0.002 -4.154 1 88.84 647 SER B O 1
ATOM 13824 N N . SER B 1 648 ? -30.88 1.205 -4.491 1 83.92 648 SER B N 1
ATOM 13825 C CA . SER B 1 648 ? -30.958 1.703 -3.121 1 83.92 648 SER B CA 1
ATOM 13826 C C . SER B 1 648 ? -31.861 0.823 -2.263 1 83.92 648 SER B C 1
ATOM 13828 O O . SER B 1 648 ? -32.041 1.085 -1.072 1 83.92 648 SER B O 1
ATOM 13830 N N . ASP B 1 649 ? -32.452 -0.186 -2.973 1 85.42 649 ASP B N 1
ATOM 13831 C CA . ASP B 1 649 ? -33.251 -1.139 -2.21 1 85.42 649 ASP B CA 1
ATOM 13832 C C . ASP B 1 649 ? -32.387 -1.904 -1.21 1 85.42 649 ASP B C 1
ATOM 13834 O O . ASP B 1 649 ? -31.395 -2.529 -1.59 1 85.42 649 ASP B O 1
ATOM 13838 N N . PRO B 1 650 ? -32.847 -1.906 0.026 1 85.12 650 PRO B N 1
ATOM 13839 C CA . PRO B 1 650 ? -32.038 -2.579 1.044 1 85.12 650 PRO B CA 1
ATOM 13840 C C . PRO B 1 650 ? -31.808 -4.057 0.734 1 85.12 650 PRO B C 1
ATOM 13842 O O . PRO B 1 650 ? -30.783 -4.622 1.123 1 85.12 650 PRO B O 1
ATOM 13845 N N . ALA B 1 651 ? -32.702 -4.66 0.027 1 86.61 651 ALA B N 1
ATOM 13846 C CA . ALA B 1 651 ? -32.576 -6.079 -0.294 1 86.61 651 ALA B CA 1
ATOM 13847 C C . ALA B 1 651 ? -31.477 -6.312 -1.328 1 86.61 651 ALA B C 1
ATOM 13849 O O . ALA B 1 651 ? -31.006 -7.438 -1.499 1 86.61 651 ALA B O 1
ATOM 13850 N N . ASP B 1 652 ? -31.069 -5.255 -2.014 1 92.65 652 ASP B N 1
ATOM 13851 C CA . ASP B 1 652 ? -30.081 -5.367 -3.082 1 92.65 652 ASP B CA 1
ATOM 13852 C C . ASP B 1 652 ? -28.697 -4.94 -2.597 1 92.65 652 ASP B C 1
ATOM 13854 O O . ASP B 1 652 ? -27.768 -4.805 -3.395 1 92.65 652 ASP B O 1
ATOM 13858 N N . ILE B 1 653 ? -28.623 -4.674 -1.338 1 93.51 653 ILE B N 1
ATOM 13859 C CA . ILE B 1 653 ? -27.374 -4.195 -0.754 1 93.51 653 ILE B CA 1
ATOM 13860 C C . ILE B 1 653 ? -26.802 -5.257 0.182 1 93.51 653 ILE B C 1
ATOM 13862 O O . ILE B 1 653 ? -27.528 -5.832 0.997 1 93.51 653 ILE B O 1
ATOM 13866 N N . SER B 1 654 ? -25.55 -5.581 0.005 1 95.06 654 SER B N 1
ATOM 13867 C CA . SER B 1 654 ? -24.861 -6.467 0.938 1 95.06 654 SER B CA 1
ATOM 13868 C C . SER B 1 654 ? -23.418 -6.024 1.157 1 95.06 654 SER B C 1
ATOM 13870 O O . SER B 1 654 ? -22.858 -5.288 0.342 1 95.06 654 SER B O 1
ATOM 13872 N N . ASN B 1 655 ? -22.915 -6.303 2.28 1 96.47 655 ASN B N 1
ATOM 13873 C CA . ASN B 1 655 ? -21.513 -6.043 2.588 1 96.47 655 ASN B CA 1
ATOM 13874 C C . ASN B 1 655 ? -20.95 -7.08 3.556 1 96.47 655 ASN B C 1
ATOM 13876 O O . ASN B 1 655 ? -21.677 -7.959 4.022 1 96.47 655 ASN B O 1
ATOM 13880 N N . GLY B 1 656 ? -19.62 -7.151 3.717 1 94.62 656 GLY B N 1
ATOM 13881 C CA . GLY B 1 656 ? -18.927 -8.045 4.631 1 94.62 656 GLY B CA 1
ATOM 13882 C C . GLY B 1 656 ? -17.546 -7.55 5.017 1 94.62 656 GLY B C 1
ATOM 13883 O O . GLY B 1 656 ? -16.978 -6.689 4.341 1 94.62 656 GLY B O 1
ATOM 13884 N N . GLY B 1 657 ? -17.128 -8.067 6.125 1 94.58 657 GLY B N 1
ATOM 13885 C CA . GLY B 1 657 ? -15.792 -7.747 6.603 1 94.58 657 GLY B CA 1
ATOM 13886 C C . GLY B 1 657 ? -15.392 -8.542 7.831 1 94.58 657 GLY B C 1
ATOM 13887 O O . GLY B 1 657 ? -16.22 -8.799 8.707 1 94.58 657 GLY B O 1
ATOM 13888 N N . THR B 1 658 ? -14.124 -9.001 7.778 1 93.68 658 THR B N 1
ATOM 13889 C CA . THR B 1 658 ? -13.541 -9.744 8.89 1 93.68 658 THR B CA 1
ATOM 13890 C C . THR B 1 658 ? -12.057 -9.42 9.038 1 93.68 658 THR B C 1
ATOM 13892 O O . THR B 1 658 ? -11.457 -8.812 8.148 1 93.68 658 THR B O 1
ATOM 13895 N N . SER B 1 659 ? -11.543 -9.706 10.212 1 93.54 659 SER B N 1
ATOM 13896 C CA . SER B 1 659 ? -10.107 -9.611 10.452 1 93.54 659 SER B CA 1
ATOM 13897 C C . SER B 1 659 ? -9.604 -10.794 11.271 1 93.54 659 SER B C 1
ATOM 13899 O O . SER B 1 659 ? -10.381 -11.447 11.972 1 93.54 659 SER B O 1
ATOM 13901 N N . TRP B 1 660 ? -8.392 -11.157 11.152 1 91.25 660 TRP B N 1
ATOM 13902 C CA . TRP B 1 660 ? -7.79 -12.165 12.018 1 91.25 660 TRP B CA 1
ATOM 13903 C C . TRP B 1 660 ? -6.291 -11.926 12.172 1 91.25 660 TRP B C 1
ATOM 13905 O O . TRP B 1 660 ? -5.69 -11.191 11.385 1 91.25 660 TRP B O 1
ATOM 13915 N N . LYS B 1 661 ? -5.739 -12.508 13.147 1 91.8 661 LYS B N 1
ATOM 13916 C CA . LYS B 1 661 ? -4.342 -12.335 13.536 1 91.8 661 LYS B CA 1
ATOM 13917 C C . LYS B 1 661 ? -3.669 -13.682 13.783 1 91.8 661 LYS B C 1
ATOM 13919 O O . LYS B 1 661 ? -4.304 -14.618 14.276 1 91.8 661 LYS B O 1
ATOM 13924 N N . GLU B 1 662 ? -2.435 -13.757 13.34 1 91.87 662 GLU B N 1
ATOM 13925 C CA . GLU B 1 662 ? -1.58 -14.91 13.604 1 91.87 662 GLU B CA 1
ATOM 13926 C C . GLU B 1 662 ? -0.26 -14.485 14.24 1 91.87 662 GLU B C 1
ATOM 13928 O O . GLU B 1 662 ? 0.311 -13.457 13.869 1 91.87 662 GLU B O 1
ATOM 13933 N N . ARG B 1 663 ? 0.161 -15.318 15.246 1 93.45 663 ARG B N 1
ATOM 13934 C CA . ARG B 1 663 ? 1.437 -15.052 15.9 1 93.45 663 ARG B CA 1
ATOM 13935 C C . ARG B 1 663 ? 2.217 -16.343 16.128 1 93.45 663 ARG B C 1
ATOM 13937 O O . ARG B 1 663 ? 1.629 -17.383 16.433 1 93.45 663 ARG B O 1
ATOM 13944 N N . GLN B 1 664 ? 3.469 -16.247 15.945 1 93.88 664 GLN B N 1
ATOM 13945 C CA . GLN B 1 664 ? 4.369 -17.372 16.176 1 93.88 664 GLN B CA 1
ATOM 13946 C C . GLN B 1 664 ? 5.703 -16.901 16.748 1 93.88 664 GLN B C 1
ATOM 13948 O O . GLN B 1 664 ? 6.107 -15.757 16.532 1 93.88 664 GLN B O 1
ATOM 13953 N N . VAL B 1 665 ? 6.363 -17.798 17.546 1 95.11 665 VAL B N 1
ATOM 13954 C CA . VAL B 1 665 ? 7.7 -17.569 18.083 1 95.11 665 VAL B CA 1
ATOM 13955 C C . VAL B 1 665 ? 8.542 -18.834 17.931 1 95.11 665 VAL B C 1
ATOM 13957 O O . VAL B 1 665 ? 8.017 -19.948 17.997 1 95.11 665 VAL B O 1
ATOM 13960 N N . GLY B 1 666 ? 9.82 -18.694 17.619 1 95.02 666 GLY B N 1
ATOM 13961 C CA . GLY B 1 666 ? 10.704 -19.836 17.445 1 95.02 666 GLY B CA 1
ATOM 13962 C C . GLY B 1 666 ? 12.116 -19.578 17.933 1 95.02 666 GLY B C 1
ATOM 13963 O O . GLY B 1 666 ? 12.616 -18.455 17.838 1 95.02 666 GLY B O 1
ATOM 13964 N N . TYR B 1 667 ? 12.747 -20.614 18.465 1 96.45 667 TYR B N 1
ATOM 13965 C CA . TYR B 1 667 ? 14.148 -20.651 18.869 1 96.45 667 TYR B CA 1
ATOM 13966 C C . TYR B 1 667 ? 14.909 -21.726 18.103 1 96.45 667 TYR B C 1
ATOM 13968 O O . TYR B 1 667 ? 14.611 -22.916 18.23 1 96.45 667 TYR B O 1
ATOM 13976 N N . ALA B 1 668 ? 15.794 -21.328 17.317 1 95.79 668 ALA B N 1
ATOM 13977 C CA . ALA B 1 668 ? 16.53 -22.283 16.494 1 95.79 668 ALA B CA 1
ATOM 13978 C C . ALA B 1 668 ? 18.013 -22.292 16.855 1 95.79 668 ALA B C 1
ATOM 13980 O O . ALA B 1 668 ? 18.544 -21.293 17.347 1 95.79 668 ALA B O 1
ATOM 13981 N N . PHE B 1 669 ? 18.673 -23.376 16.61 1 95.38 669 PHE B N 1
ATOM 13982 C CA . PHE B 1 669 ? 20.112 -23.488 16.811 1 95.38 669 PHE B CA 1
ATOM 13983 C C . PHE B 1 669 ? 20.73 -24.434 15.789 1 95.38 669 PHE B C 1
ATOM 13985 O O . PHE B 1 669 ? 20.039 -25.286 15.227 1 95.38 669 PHE B O 1
ATOM 13992 N N . ARG B 1 670 ? 21.927 -24.31 15.467 1 95.17 670 ARG B N 1
ATOM 13993 C CA . ARG B 1 670 ? 22.752 -25.158 14.612 1 95.17 670 ARG B CA 1
ATOM 13994 C C . ARG B 1 670 ? 24.2 -25.173 15.09 1 95.17 670 ARG B C 1
ATOM 13996 O O . ARG B 1 670 ? 24.839 -24.123 15.183 1 95.17 670 ARG B O 1
ATOM 14003 N N . LEU B 1 671 ? 24.728 -26.313 15.435 1 95.21 671 LEU B N 1
ATOM 14004 C CA . LEU B 1 671 ? 26.108 -26.507 15.869 1 95.21 671 LEU B CA 1
ATOM 14005 C C . LEU B 1 671 ? 26.849 -27.444 14.92 1 95.21 671 LEU B C 1
ATOM 14007 O O . LEU B 1 671 ? 26.386 -28.554 14.649 1 95.21 671 LEU B O 1
ATOM 14011 N N . GLY B 1 672 ? 27.905 -26.963 14.384 1 94.14 672 GLY B N 1
ATOM 14012 C CA . GLY B 1 672 ? 28.684 -27.745 13.437 1 94.14 672 GLY B CA 1
ATOM 14013 C C . GLY B 1 672 ? 30.115 -27.973 13.886 1 94.14 672 GLY B C 1
ATOM 14014 O O . GLY B 1 672 ? 30.713 -27.11 14.533 1 94.14 672 GLY B O 1
ATOM 14015 N N . TYR B 1 673 ? 30.641 -29.13 13.579 1 95.1 673 TYR B N 1
ATOM 14016 C CA . TYR B 1 673 ? 32.022 -29.515 13.847 1 95.1 673 TYR B CA 1
ATOM 14017 C C . TYR B 1 673 ? 32.649 -30.178 12.626 1 95.1 673 TYR B C 1
ATOM 14019 O O . TYR B 1 673 ? 32.041 -31.055 12.007 1 95.1 673 TYR B O 1
ATOM 14027 N N . ASN B 1 674 ? 33.752 -29.724 12.246 1 95.26 674 ASN B N 1
ATOM 14028 C CA . ASN B 1 674 ? 34.517 -30.267 11.128 1 95.26 674 ASN B CA 1
ATOM 14029 C C . ASN B 1 674 ? 35.967 -30.535 11.519 1 95.26 674 ASN B C 1
ATOM 14031 O O . ASN B 1 674 ? 36.67 -29.63 11.972 1 95.26 674 ASN B O 1
ATOM 14035 N N . TYR B 1 675 ? 36.41 -31.765 11.349 1 95.22 675 TYR B N 1
ATOM 14036 C CA . TYR B 1 675 ? 37.797 -32.131 11.615 1 95.22 675 TYR B CA 1
ATOM 14037 C C . TYR B 1 675 ? 38.555 -32.379 10.317 1 95.22 675 TYR B C 1
ATOM 14039 O O . TYR B 1 675 ? 38.357 -33.405 9.662 1 95.22 675 TYR B O 1
ATOM 14047 N N . ASP B 1 676 ? 39.447 -31.472 10.001 1 91.65 676 ASP B N 1
ATOM 14048 C CA . ASP B 1 676 ? 40.384 -31.572 8.887 1 91.65 676 ASP B CA 1
ATOM 14049 C C . ASP B 1 676 ? 39.647 -31.789 7.567 1 91.65 676 ASP B C 1
ATOM 14051 O O . ASP B 1 676 ? 40.132 -32.508 6.69 1 91.65 676 ASP B O 1
ATOM 14055 N N . ASN B 1 677 ? 38.36 -31.371 7.43 1 88.29 677 ASN B N 1
ATOM 14056 C CA . ASN B 1 677 ? 37.498 -31.544 6.266 1 88.29 677 ASN B CA 1
ATOM 14057 C C . ASN B 1 677 ? 37.284 -33.019 5.941 1 88.29 677 ASN B C 1
ATOM 14059 O O . ASN B 1 677 ? 37.106 -33.383 4.777 1 88.29 677 ASN B O 1
ATOM 14063 N N . ARG B 1 678 ? 37.502 -33.878 6.93 1 92.12 678 ARG B N 1
ATOM 14064 C CA . ARG B 1 678 ? 37.37 -35.324 6.785 1 92.12 678 ARG B CA 1
ATOM 14065 C C . ARG B 1 678 ? 36.123 -35.835 7.5 1 92.12 678 ARG B C 1
ATOM 14067 O O . ARG B 1 678 ? 35.331 -36.581 6.92 1 92.12 678 ARG B O 1
ATOM 14074 N N . TYR B 1 679 ? 35.978 -35.45 8.74 1 95.75 679 TYR B N 1
ATOM 14075 C CA . TYR B 1 679 ? 34.826 -35.825 9.552 1 95.75 679 TYR B CA 1
ATOM 14076 C C . TYR B 1 679 ? 33.996 -34.601 9.919 1 95.75 679 TYR B C 1
ATOM 14078 O O . TYR B 1 679 ? 34.52 -33.631 10.471 1 95.75 679 TYR B O 1
ATOM 14086 N N . MET B 1 680 ? 32.811 -34.69 9.555 1 95.83 680 MET B N 1
ATOM 14087 C CA . MET B 1 680 ? 31.906 -33.574 9.816 1 95.83 680 MET B CA 1
ATOM 14088 C C . MET B 1 680 ? 30.689 -34.036 10.612 1 95.83 680 MET B C 1
ATOM 14090 O O . MET B 1 680 ? 30.191 -35.144 10.405 1 95.83 680 MET B O 1
ATOM 14094 N N . ALA B 1 681 ? 30.185 -33.232 11.516 1 95.82 681 ALA B N 1
ATOM 14095 C CA . ALA B 1 681 ? 28.973 -33.472 12.295 1 95.82 681 ALA B CA 1
ATOM 14096 C C . ALA B 1 681 ? 28.207 -32.174 12.534 1 95.82 681 ALA B C 1
ATOM 14098 O O . ALA B 1 681 ? 28.812 -31.114 12.717 1 95.82 681 ALA B O 1
ATOM 14099 N N . GLU B 1 682 ? 26.919 -32.273 12.484 1 94.94 682 GLU B N 1
ATOM 14100 C CA . GLU B 1 682 ? 26.075 -31.113 12.754 1 94.94 682 GLU B CA 1
ATOM 14101 C C . GLU B 1 682 ? 24.831 -31.506 13.544 1 94.94 682 GLU B C 1
ATOM 14103 O O . GLU B 1 682 ? 24.23 -32.551 13.287 1 94.94 682 GLU B O 1
ATOM 14108 N N . VAL B 1 683 ? 24.503 -30.717 14.555 1 95.57 683 VAL B N 1
ATOM 14109 C CA . VAL B 1 683 ? 23.256 -30.836 15.303 1 95.57 683 VAL B CA 1
ATOM 14110 C C . VAL B 1 683 ? 22.458 -29.539 15.189 1 95.57 683 VAL B C 1
ATOM 14112 O O . VAL B 1 683 ? 23.024 -28.446 15.27 1 95.57 683 VAL B O 1
ATOM 14115 N N . SER B 1 684 ? 21.218 -29.66 14.838 1 93.81 684 SER B N 1
ATOM 14116 C CA . SER B 1 684 ? 20.355 -28.489 14.73 1 93.81 684 SER B CA 1
ATOM 14117 C C . SER B 1 684 ? 18.95 -28.787 15.243 1 93.81 684 SER B C 1
ATOM 14119 O O . SER B 1 684 ? 18.594 -29.948 15.455 1 93.81 684 SER B O 1
ATOM 14121 N N . GLY B 1 685 ? 18.182 -27.781 15.429 1 94.18 685 GLY B N 1
ATOM 14122 C CA . GLY B 1 685 ? 16.81 -27.924 15.89 1 94.18 685 GLY B CA 1
ATOM 14123 C C . GLY B 1 685 ? 16.098 -26.596 16.062 1 94.18 685 GLY B C 1
ATOM 14124 O O . GLY B 1 685 ? 16.715 -25.535 15.949 1 94.18 685 GLY B O 1
ATOM 14125 N N . ARG B 1 686 ? 14.846 -26.665 16.282 1 95.24 686 ARG B N 1
ATOM 14126 C CA . ARG B 1 686 ? 14.015 -25.481 16.481 1 95.24 686 ARG B CA 1
ATOM 14127 C C . ARG B 1 686 ? 12.862 -25.776 17.434 1 95.24 686 ARG B C 1
ATOM 14129 O O . ARG B 1 686 ? 12.272 -26.857 17.389 1 95.24 686 ARG B O 1
ATOM 14136 N N . TYR B 1 687 ? 12.706 -24.925 18.379 1 95.68 687 TYR B N 1
ATOM 14137 C CA . TYR B 1 687 ? 11.584 -24.927 19.312 1 95.68 687 TYR B CA 1
ATOM 14138 C C . TYR B 1 687 ? 10.566 -23.855 18.942 1 95.68 687 TYR B C 1
ATOM 14140 O O . TYR B 1 687 ? 10.794 -22.666 19.178 1 95.68 687 TYR B O 1
ATOM 14148 N N . ASP B 1 688 ? 9.345 -24.315 18.418 1 95.02 688 ASP B N 1
ATOM 14149 C CA . ASP B 1 688 ? 8.386 -23.382 17.835 1 95.02 688 ASP B CA 1
ATOM 14150 C C . ASP B 1 688 ? 7.106 -23.319 18.666 1 95.02 688 ASP B C 1
ATOM 14152 O O . ASP B 1 688 ? 6.645 -24.338 19.183 1 95.02 688 ASP B O 1
ATOM 14156 N N . GLY B 1 689 ? 6.614 -22.087 18.774 1 94.46 689 GLY B N 1
ATOM 14157 C CA . GLY B 1 689 ? 5.304 -21.85 19.36 1 94.46 689 GLY B CA 1
ATOM 14158 C C . GLY B 1 689 ? 4.339 -21.168 18.409 1 94.46 689 GLY B C 1
ATOM 14159 O O . GLY B 1 689 ? 4.736 -20.294 17.635 1 94.46 689 GLY B O 1
ATOM 14160 N N . HIS B 1 690 ? 3.052 -21.636 18.449 1 93.79 690 HIS B N 1
ATOM 14161 C CA . HIS B 1 690 ? 2.022 -21.045 17.602 1 93.79 690 HIS B CA 1
ATOM 14162 C C . HIS B 1 690 ? 0.693 -20.94 18.343 1 93.79 690 HIS B C 1
ATOM 14164 O O . HIS B 1 690 ? 0.326 -21.843 19.098 1 93.79 690 HIS B O 1
ATOM 14170 N N . TYR B 1 691 ? -0.084 -19.929 18.086 1 91.69 691 TYR B N 1
ATOM 14171 C CA . TYR B 1 691 ? -1.336 -19.667 18.788 1 91.69 691 TYR B CA 1
ATOM 14172 C C . TYR B 1 691 ? -2.468 -20.515 18.219 1 91.69 691 TYR B C 1
ATOM 14174 O O . TYR B 1 691 ? -3.574 -20.532 18.764 1 91.69 691 TYR B O 1
ATOM 14182 N N . TYR B 1 692 ? -2.308 -21.271 17.204 1 90.9 692 TYR B N 1
ATOM 14183 C CA . TYR B 1 692 ? -3.309 -22.177 16.651 1 90.9 692 TYR B CA 1
ATOM 14184 C C . TYR B 1 692 ? -3.669 -23.268 17.651 1 90.9 692 TYR B C 1
ATOM 14186 O O . TYR B 1 692 ? -4.744 -23.866 17.567 1 90.9 692 TYR B O 1
ATOM 14194 N N . PHE B 1 693 ? -2.778 -23.463 18.601 1 92.92 693 PHE B N 1
ATOM 14195 C CA . PHE B 1 693 ? -2.967 -24.559 19.543 1 92.92 693 PHE B CA 1
ATOM 14196 C C . PHE B 1 693 ? -3.312 -24.028 20.93 1 92.92 693 PHE B C 1
ATOM 14198 O O . PHE B 1 693 ? -3.017 -22.875 21.249 1 92.92 693 PHE B O 1
ATOM 14205 N N . ALA B 1 694 ? -3.899 -24.886 21.745 1 94.34 694 ALA B N 1
ATOM 14206 C CA . ALA B 1 694 ? -4.315 -24.506 23.093 1 94.34 694 ALA B CA 1
ATOM 14207 C C . ALA B 1 694 ? -3.108 -24.216 23.979 1 94.34 694 ALA B C 1
ATOM 14209 O O . ALA B 1 694 ? -2.015 -24.736 23.74 1 94.34 694 ALA B O 1
ATOM 14210 N N . PRO B 1 695 ? -3.374 -23.406 24.998 1 92.05 695 PRO B N 1
ATOM 14211 C CA . PRO B 1 695 ? -2.283 -23.21 25.956 1 92.05 695 PRO B CA 1
ATOM 14212 C C . PRO B 1 695 ? -1.758 -24.525 26.529 1 92.05 695 PRO B C 1
ATOM 14214 O O . PRO B 1 695 ? -2.543 -25.424 26.839 1 92.05 695 PRO B O 1
ATOM 14217 N N . GLY B 1 696 ? -0.542 -24.722 26.688 1 91.53 696 GLY B N 1
ATOM 14218 C CA . GLY B 1 696 ? 0.089 -25.946 27.154 1 91.53 696 GLY B CA 1
ATOM 14219 C C . GLY B 1 696 ? 0.536 -26.855 26.025 1 91.53 696 GLY B C 1
ATOM 14220 O O . GLY B 1 696 ? 1.347 -27.76 26.233 1 91.53 696 GLY B O 1
ATOM 14221 N N . LYS B 1 697 ? -0.064 -26.676 24.808 1 92.49 697 LYS B N 1
ATOM 14222 C CA . LYS B 1 697 ? 0.282 -27.502 23.655 1 92.49 697 LYS B CA 1
ATOM 14223 C C . LYS B 1 697 ? 0.866 -26.656 22.527 1 92.49 697 LYS B C 1
ATOM 14225 O O . LYS B 1 697 ? 1.029 -27.136 21.404 1 92.49 697 LYS B O 1
ATOM 14230 N N . ARG B 1 698 ? 1.154 -25.461 22.74 1 92.62 698 ARG B N 1
ATOM 14231 C CA . ARG B 1 698 ? 1.499 -24.507 21.691 1 92.62 698 ARG B CA 1
ATOM 14232 C C . ARG B 1 698 ? 2.912 -24.749 21.173 1 92.62 698 ARG B C 1
ATOM 14234 O O . ARG B 1 698 ? 3.23 -24.399 20.034 1 92.62 698 ARG B O 1
ATOM 14241 N N . PHE B 1 699 ? 3.768 -25.456 21.924 1 93.69 699 PHE B N 1
ATOM 14242 C CA . PHE B 1 699 ? 5.179 -25.516 21.562 1 93.69 699 PHE B CA 1
ATOM 14243 C C . PHE B 1 699 ? 5.566 -26.922 21.119 1 93.69 699 PHE B C 1
ATOM 14245 O O . PHE B 1 699 ? 5.054 -27.909 21.652 1 93.69 699 PHE B O 1
ATOM 14252 N N . GLY B 1 700 ? 6.427 -27.053 20.12 1 92.53 700 GLY B N 1
ATOM 14253 C CA . GLY B 1 700 ? 7.037 -28.283 19.641 1 92.53 700 GLY B CA 1
ATOM 14254 C C . GLY B 1 700 ? 8.529 -28.154 19.399 1 92.53 700 GLY B C 1
ATOM 14255 O O . GLY B 1 700 ? 9.002 -27.109 18.948 1 92.53 700 GLY B O 1
ATOM 14256 N N . PHE B 1 701 ? 9.256 -29.198 19.742 1 94.29 701 PHE B N 1
ATOM 14257 C CA . PHE B 1 701 ? 10.692 -29.253 19.495 1 94.29 701 PHE B CA 1
ATOM 14258 C C . PHE B 1 701 ? 11.009 -30.211 18.353 1 94.29 701 PHE B C 1
ATOM 14260 O O . PHE B 1 701 ? 10.549 -31.355 18.35 1 94.29 701 PHE B O 1
ATOM 14267 N N . PHE B 1 702 ? 11.856 -29.842 17.394 1 94.8 702 PHE B N 1
ATOM 14268 C CA . PHE B 1 702 ? 12.174 -30.589 16.183 1 94.8 702 PHE B CA 1
ATOM 14269 C C . PHE B 1 702 ? 13.682 -30.667 15.975 1 94.8 702 PHE B C 1
ATOM 14271 O O . PHE B 1 702 ? 14.256 -29.856 15.246 1 94.8 702 PHE B O 1
ATOM 14278 N N . PRO B 1 703 ? 14.312 -31.619 16.415 1 94.83 703 PRO B N 1
ATOM 14279 C CA . PRO B 1 703 ? 15.768 -31.766 16.34 1 94.83 703 PRO B CA 1
ATOM 14280 C C . PRO B 1 703 ? 16.218 -32.576 15.126 1 94.83 703 PRO B C 1
ATOM 14282 O O . PRO B 1 703 ? 15.434 -33.35 14.571 1 94.83 703 PRO B O 1
ATOM 14285 N N . ALA B 1 704 ? 17.426 -32.44 14.717 1 96.05 704 ALA B N 1
ATOM 14286 C CA . ALA B 1 704 ? 18.04 -33.216 13.643 1 96.05 704 ALA B CA 1
ATOM 14287 C C . ALA B 1 704 ? 19.549 -33.327 13.841 1 96.05 704 ALA B C 1
ATOM 14289 O O . ALA B 1 704 ? 20.159 -32.483 14.501 1 96.05 704 ALA B O 1
ATOM 14290 N N . PHE B 1 705 ? 20.137 -34.337 13.386 1 95.53 705 PHE B N 1
ATOM 14291 C CA . PHE B 1 705 ? 21.578 -34.557 13.393 1 95.53 705 PHE B CA 1
ATOM 14292 C C . PHE B 1 705 ? 22.055 -35.067 12.038 1 95.53 705 PHE B C 1
ATOM 14294 O O . PHE B 1 705 ? 21.285 -35.678 11.293 1 95.53 705 PHE B O 1
ATOM 14301 N N . SER B 1 706 ? 23.253 -34.791 11.673 1 95.89 706 SER B N 1
ATOM 14302 C CA . SER B 1 706 ? 23.822 -35.268 10.417 1 95.89 706 SER B CA 1
ATOM 14303 C C . SER B 1 706 ? 25.317 -35.538 10.554 1 95.89 706 SER B C 1
ATOM 14305 O O . SER B 1 706 ? 25.997 -34.9 11.361 1 95.89 706 SER B O 1
ATOM 14307 N N . LEU B 1 707 ? 25.845 -36.482 9.806 1 96.62 707 LEU B N 1
ATOM 14308 C CA . LEU B 1 707 ? 27.246 -36.883 9.731 1 96.62 707 LEU B CA 1
ATOM 14309 C C . LEU B 1 707 ? 27.736 -36.877 8.287 1 96.62 707 LEU B C 1
ATOM 14311 O O . LEU B 1 707 ? 26.978 -37.197 7.368 1 96.62 707 LEU B O 1
ATOM 14315 N N . GLY B 1 708 ? 28.904 -36.431 8.105 1 95.64 708 GLY B N 1
ATOM 14316 C CA . GLY B 1 708 ? 29.585 -36.479 6.821 1 95.64 708 GLY B CA 1
ATOM 14317 C C . GLY B 1 708 ? 30.986 -37.054 6.91 1 95.64 708 GLY B C 1
ATOM 14318 O O . GLY B 1 708 ? 31.697 -36.822 7.89 1 95.64 708 GLY B O 1
ATOM 14319 N N . TRP B 1 709 ? 31.335 -37.88 5.921 1 96.21 709 TRP B N 1
ATOM 14320 C CA . TRP B 1 709 ? 32.648 -38.509 5.827 1 96.21 709 TRP B CA 1
ATOM 14321 C C . TRP B 1 709 ? 33.22 -38.366 4.42 1 96.21 709 TRP B C 1
ATOM 14323 O O . TRP B 1 709 ? 32.699 -38.952 3.469 1 96.21 709 TRP B O 1
ATOM 14333 N N . ASN B 1 710 ? 34.253 -37.555 4.364 1 94.33 710 ASN B N 1
ATOM 14334 C CA . ASN B 1 710 ? 34.976 -37.43 3.103 1 94.33 710 ASN B CA 1
ATOM 14335 C C . ASN B 1 710 ? 36.071 -38.486 2.978 1 94.33 710 ASN B C 1
ATOM 14337 O O . ASN B 1 710 ? 37.22 -38.241 3.348 1 94.33 710 ASN B O 1
ATOM 14341 N N . LEU B 1 711 ? 35.828 -39.499 2.317 1 93.77 711 LEU B N 1
ATOM 14342 C CA . LEU B 1 711 ? 36.731 -40.639 2.201 1 93.77 711 LEU B CA 1
ATOM 14343 C C . LEU B 1 711 ? 37.954 -40.282 1.363 1 93.77 711 LEU B C 1
ATOM 14345 O O . LEU B 1 711 ? 39.029 -40.855 1.55 1 93.77 711 LEU B O 1
ATOM 14349 N N . ARG B 1 712 ? 37.755 -39.391 0.463 1 90.06 712 ARG B N 1
ATOM 14350 C CA . ARG B 1 712 ? 38.858 -39.003 -0.411 1 90.06 712 ARG B CA 1
ATOM 14351 C C . ARG B 1 712 ? 40.021 -38.434 0.395 1 90.06 712 ARG B C 1
ATOM 14353 O O . ARG B 1 712 ? 41.18 -38.556 -0.007 1 90.06 712 ARG B O 1
ATOM 14360 N N . GLU B 1 713 ? 39.723 -37.826 1.533 1 89.24 713 GLU B N 1
ATOM 14361 C CA . GLU B 1 713 ? 40.735 -37.16 2.347 1 89.24 713 GLU B CA 1
ATOM 14362 C C . GLU B 1 713 ? 41.449 -38.152 3.26 1 89.24 713 GLU B C 1
ATOM 14364 O O . GLU B 1 713 ? 42.388 -37.785 3.971 1 89.24 713 GLU B O 1
ATOM 14369 N N . GLU B 1 714 ? 41.121 -39.453 3.194 1 93.05 714 GLU B N 1
ATOM 14370 C CA . GLU B 1 714 ? 41.805 -40.475 3.981 1 93.05 714 GLU B CA 1
ATOM 14371 C C . GLU B 1 714 ? 43.159 -40.826 3.37 1 93.05 714 GLU B C 1
ATOM 14373 O O . GLU B 1 714 ? 43.312 -40.833 2.147 1 93.05 714 GLU B O 1
ATOM 14378 N N . SER B 1 715 ? 44.073 -41.368 4.289 1 89.8 715 SER B N 1
ATOM 14379 C CA . SER B 1 715 ? 45.428 -41.683 3.848 1 89.8 715 SER B CA 1
ATOM 14380 C C . SER B 1 715 ? 45.435 -42.865 2.885 1 89.8 715 SER B C 1
ATOM 14382 O O . SER B 1 715 ? 46.22 -42.895 1.935 1 89.8 715 SER B O 1
ATOM 14384 N N . PHE B 1 716 ? 44.778 -44.057 3.832 1 91.88 716 PHE B N 1
ATOM 14385 C CA . PHE B 1 716 ? 44.77 -45.264 3.014 1 91.88 716 PHE B CA 1
ATOM 14386 C C . PHE B 1 716 ? 44.193 -44.978 1.633 1 91.88 716 PHE B C 1
ATOM 14388 O O . PHE B 1 716 ? 44.325 -45.794 0.718 1 91.88 716 PHE B O 1
ATOM 14395 N N . MET B 1 717 ? 43.36 -43.485 0.632 1 90.27 717 MET B N 1
ATOM 14396 C CA . MET B 1 717 ? 42.721 -43.134 -0.634 1 90.27 717 MET B CA 1
ATOM 14397 C C . MET B 1 717 ? 43.569 -42.134 -1.412 1 90.27 717 MET B C 1
ATOM 14399 O O . MET B 1 717 ? 43.287 -41.849 -2.578 1 90.27 717 MET B O 1
ATOM 14403 N N . LYS B 1 718 ? 44.578 -41.619 -0.986 1 81.67 718 LYS B N 1
ATOM 14404 C CA . LYS B 1 718 ? 45.348 -40.522 -1.564 1 81.67 718 LYS B CA 1
ATOM 14405 C C . LYS B 1 718 ? 45.982 -40.934 -2.89 1 81.67 718 LYS B C 1
ATOM 14407 O O . LYS B 1 718 ? 46.183 -40.1 -3.774 1 81.67 718 LYS B O 1
ATOM 14412 N N . ASP B 1 719 ? 46.235 -42.25 -3.126 1 84.41 719 ASP B N 1
ATOM 14413 C CA . ASP B 1 719 ? 46.948 -42.697 -4.319 1 84.41 719 ASP B CA 1
ATOM 14414 C C . ASP B 1 719 ? 45.975 -43.031 -5.447 1 84.41 719 ASP B C 1
ATOM 14416 O O . ASP B 1 719 ? 46.394 -43.361 -6.559 1 84.41 719 ASP B O 1
ATOM 14420 N N . VAL B 1 720 ? 44.665 -43.028 -5.377 1 90.72 720 VAL B N 1
ATOM 14421 C CA . VAL B 1 720 ? 43.681 -43.306 -6.418 1 90.72 720 VAL B CA 1
ATOM 14422 C C . VAL B 1 720 ? 43.445 -42.051 -7.256 1 90.72 720 VAL B C 1
ATOM 14424 O O . VAL B 1 720 ? 42.57 -41.242 -6.939 1 90.72 720 VAL B O 1
ATOM 14427 N N . GLU B 1 721 ? 44.039 -41.779 -8.263 1 83.64 721 GLU B N 1
ATOM 14428 C CA . GLU B 1 721 ? 44.099 -40.534 -9.023 1 83.64 721 GLU B CA 1
ATOM 14429 C C . GLU B 1 721 ? 42.811 -40.302 -9.807 1 83.64 721 GLU B C 1
ATOM 14431 O O . GLU B 1 721 ? 42.443 -39.159 -10.083 1 83.64 721 GLU B O 1
ATOM 14436 N N . TRP B 1 722 ? 42.074 -41.442 -10.186 1 87.51 722 TRP B N 1
ATOM 14437 C CA . TRP B 1 722 ? 40.895 -41.266 -11.027 1 87.51 722 TRP B CA 1
ATOM 14438 C C . TRP B 1 722 ? 39.703 -40.795 -10.202 1 87.51 722 TRP B C 1
ATOM 14440 O O . TRP B 1 722 ? 38.697 -40.342 -10.754 1 87.51 722 TRP B O 1
ATOM 14450 N N . MET B 1 723 ? 39.758 -40.824 -8.847 1 90.28 723 MET B N 1
ATOM 14451 C CA . MET B 1 723 ? 38.682 -40.418 -7.947 1 90.28 723 MET B CA 1
ATOM 14452 C C . MET B 1 723 ? 38.97 -39.049 -7.339 1 90.28 723 MET B C 1
ATOM 14454 O O . MET B 1 723 ? 39.922 -38.893 -6.573 1 90.28 723 MET B O 1
ATOM 14458 N N . ASP B 1 724 ? 38.107 -38.045 -7.677 1 87.66 724 ASP B N 1
ATOM 14459 C CA . ASP B 1 724 ? 38.317 -36.683 -7.198 1 87.66 724 ASP B CA 1
ATOM 14460 C C . ASP B 1 724 ? 37.605 -36.452 -5.867 1 87.66 724 ASP B C 1
ATOM 14462 O O . ASP B 1 724 ? 38.073 -35.673 -5.034 1 87.66 724 ASP B O 1
ATOM 14466 N N . LYS B 1 725 ? 36.464 -37.029 -5.769 1 89.61 725 LYS B N 1
ATOM 14467 C CA . LYS B 1 725 ? 35.638 -36.828 -4.582 1 89.61 725 LYS B CA 1
ATOM 14468 C C . LYS B 1 725 ? 34.842 -38.085 -4.247 1 89.61 725 LYS B C 1
ATOM 14470 O O . LYS B 1 725 ? 34.329 -38.759 -5.142 1 89.61 725 LYS B O 1
ATOM 14475 N N . LEU B 1 726 ? 34.823 -38.47 -3.054 1 93.94 726 LEU B N 1
ATOM 14476 C CA . LEU B 1 726 ? 33.952 -39.5 -2.498 1 93.94 726 LEU B CA 1
ATOM 14477 C C . LEU B 1 726 ? 33.521 -39.14 -1.08 1 93.94 726 LEU B C 1
ATOM 14479 O O . LEU B 1 726 ? 34.321 -39.219 -0.144 1 93.94 726 LEU B O 1
ATOM 14483 N N . LYS B 1 727 ? 32.31 -38.724 -0.945 1 94.45 727 LYS B N 1
ATOM 14484 C CA . LYS B 1 727 ? 31.773 -38.276 0.337 1 94.45 727 LYS B CA 1
ATOM 14485 C C . LYS B 1 727 ? 30.489 -39.023 0.687 1 94.45 727 LYS B C 1
ATOM 14487 O O . LYS B 1 727 ? 29.615 -39.197 -0.164 1 94.45 727 LYS B O 1
ATOM 14492 N N . LEU B 1 728 ? 30.388 -39.49 1.894 1 96.28 728 LEU B N 1
ATOM 14493 C CA . LEU B 1 728 ? 29.177 -40.095 2.437 1 96.28 728 LEU B CA 1
ATOM 14494 C C . LEU B 1 728 ? 28.506 -39.163 3.44 1 96.28 728 LEU B C 1
ATOM 14496 O O . LEU B 1 728 ? 29.184 -38.493 4.222 1 96.28 728 LEU B O 1
ATOM 14500 N N . ARG B 1 729 ? 27.224 -39.103 3.347 1 95.68 729 ARG B N 1
ATOM 14501 C CA . ARG B 1 729 ? 26.451 -38.283 4.275 1 95.68 729 ARG B CA 1
ATOM 14502 C C . ARG B 1 729 ? 25.295 -39.077 4.873 1 95.68 729 ARG B C 1
ATOM 14504 O O . ARG B 1 729 ? 24.652 -39.867 4.179 1 95.68 729 ARG B O 1
ATOM 14511 N N . LEU B 1 730 ? 25.013 -38.854 6.106 1 96.28 730 LEU B N 1
ATOM 14512 C CA . LEU B 1 730 ? 23.888 -39.425 6.838 1 96.28 730 LEU B CA 1
ATOM 14513 C C . LEU B 1 730 ? 23.158 -38.351 7.638 1 96.28 730 LEU B C 1
ATOM 14515 O O . LEU B 1 730 ? 23.792 -37.492 8.254 1 96.28 730 LEU B O 1
ATOM 14519 N N . SER B 1 731 ? 21.843 -38.334 7.518 1 95.84 731 SER B N 1
ATOM 14520 C CA . SER B 1 731 ? 21.052 -37.38 8.288 1 95.84 731 SER B CA 1
ATOM 14521 C C . SER B 1 731 ? 19.805 -38.038 8.869 1 95.84 731 SER B C 1
ATOM 14523 O O . SER B 1 731 ? 19.213 -38.919 8.243 1 95.84 731 SER B O 1
ATOM 14525 N N . TYR B 1 732 ? 19.395 -37.614 10.065 1 96.28 732 TYR B N 1
ATOM 14526 C CA . TYR B 1 732 ? 18.189 -38.064 10.75 1 96.28 732 TYR B CA 1
ATOM 14527 C C . TYR B 1 732 ? 17.627 -36.965 11.643 1 96.28 732 TYR B C 1
ATOM 14529 O O . TYR B 1 732 ? 18.381 -36.244 12.301 1 96.28 732 TYR B O 1
ATOM 14537 N N . GLY B 1 733 ? 16.351 -36.847 11.604 1 95.26 733 GLY B N 1
ATOM 14538 C CA . GLY B 1 733 ? 15.757 -35.84 12.469 1 95.26 733 GLY B CA 1
ATOM 14539 C C . GLY B 1 733 ? 14.251 -35.739 12.322 1 95.26 733 GLY B C 1
ATOM 14540 O O . GLY B 1 733 ? 13.627 -36.585 11.676 1 95.26 733 GLY B O 1
ATOM 14541 N N . GLU B 1 734 ? 13.712 -34.719 13.04 1 93.78 734 GLU B N 1
ATOM 14542 C CA . GLU B 1 734 ? 12.275 -34.467 13.036 1 93.78 734 GLU B CA 1
ATOM 14543 C C . GLU B 1 734 ? 11.967 -33.036 12.603 1 93.78 734 GLU B C 1
ATOM 14545 O O . GLU B 1 734 ? 12.72 -32.112 12.916 1 93.78 734 GLU B O 1
ATOM 14550 N N . SER B 1 735 ? 10.934 -32.917 11.873 1 91.77 735 SER B N 1
ATOM 14551 C CA . SER B 1 735 ? 10.412 -31.608 11.495 1 91.77 735 SER B CA 1
ATOM 14552 C C . SER B 1 735 ? 8.905 -31.529 11.715 1 91.77 735 SER B C 1
ATOM 14554 O O . SER B 1 735 ? 8.215 -32.551 11.695 1 91.77 735 SER B O 1
ATOM 14556 N N . GLY B 1 736 ? 8.457 -30.312 11.968 1 89.59 736 GLY B N 1
ATOM 14557 C CA . GLY B 1 736 ? 7.034 -30.114 12.191 1 89.59 736 GLY B CA 1
ATOM 14558 C C . GLY B 1 736 ? 6.313 -29.553 10.98 1 89.59 736 GLY B C 1
ATOM 14559 O O . GLY B 1 736 ? 6.948 -29.046 10.052 1 89.59 736 GLY B O 1
ATOM 14560 N N . ASN B 1 737 ? 4.975 -29.697 10.934 1 88.95 737 ASN B N 1
ATOM 14561 C CA . ASN B 1 737 ? 4.074 -29.11 9.947 1 88.95 737 ASN B CA 1
ATOM 14562 C C . ASN B 1 737 ? 2.858 -28.47 10.609 1 88.95 737 ASN B C 1
ATOM 14564 O O . ASN B 1 737 ? 2.144 -29.124 11.372 1 88.95 737 ASN B O 1
ATOM 14568 N N . LEU B 1 738 ? 2.816 -27.181 10.4 1 84.91 738 LEU B N 1
ATOM 14569 C CA . LEU B 1 738 ? 1.597 -26.508 10.836 1 84.91 738 LEU B CA 1
ATOM 14570 C C . LEU B 1 738 ? 0.455 -26.767 9.86 1 84.91 738 LEU B C 1
ATOM 14572 O O . LEU B 1 738 ? 0.246 -25.994 8.922 1 84.91 738 LEU B O 1
ATOM 14576 N N . ALA B 1 739 ? -0.176 -27.749 10.103 1 77.88 739 ALA B N 1
ATOM 14577 C CA . ALA B 1 739 ? -1.283 -28.142 9.236 1 77.88 739 ALA B CA 1
ATOM 14578 C C . ALA B 1 739 ? -2.627 -27.833 9.89 1 77.88 739 ALA B C 1
ATOM 14580 O O . ALA B 1 739 ? -2.679 -27.391 11.04 1 77.88 739 ALA B O 1
ATOM 14581 N N . GLY B 1 740 ? -3.607 -27.81 9.065 1 77.07 740 GLY B N 1
ATOM 14582 C CA . GLY B 1 740 ? -4.961 -27.634 9.566 1 77.07 740 GLY B CA 1
ATOM 14583 C C . GLY B 1 740 ? -5.402 -26.183 9.594 1 77.07 740 GLY B C 1
ATOM 14584 O O . GLY B 1 740 ? -4.669 -25.297 9.15 1 77.07 740 GLY B O 1
ATOM 14585 N N . SER B 1 741 ? -6.548 -26.003 10.113 1 82.5 741 SER B N 1
ATOM 14586 C CA . SER B 1 741 ? -7.13 -24.667 10.187 1 82.5 741 SER B CA 1
ATOM 14587 C C . SER B 1 741 ? -6.834 -24.009 11.531 1 82.5 741 SER B C 1
ATOM 14589 O O . SER B 1 741 ? -6.51 -24.693 12.504 1 82.5 741 SER B O 1
ATOM 14591 N N . SER B 1 742 ? -6.984 -22.853 11.578 1 87.04 742 SER B N 1
ATOM 14592 C CA . SER B 1 742 ? -6.615 -22.066 12.75 1 87.04 742 SER B CA 1
ATOM 14593 C C . SER B 1 742 ? -7.614 -22.262 13.885 1 87.04 742 SER B C 1
ATOM 14595 O O . SER B 1 742 ? -8.82 -22.366 13.646 1 87.04 742 SER B O 1
ATOM 14597 N N . TYR B 1 743 ? -7.158 -22.402 15.143 1 90.89 743 TYR B N 1
ATOM 14598 C CA . TYR B 1 743 ? -7.879 -22.269 16.404 1 90.89 743 TYR B CA 1
ATOM 14599 C C . TYR B 1 743 ? -8.894 -23.394 16.574 1 90.89 743 TYR B C 1
ATOM 14601 O O . TYR B 1 743 ? -9.987 -23.177 17.101 1 90.89 743 TYR B O 1
ATOM 14609 N N . GLN B 1 744 ? -8.575 -24.521 16.092 1 93.01 744 GLN B N 1
ATOM 14610 C CA . GLN B 1 744 ? -9.486 -25.659 16.175 1 93.01 744 GLN B CA 1
ATOM 14611 C C . GLN B 1 744 ? -9.62 -26.151 17.613 1 93.01 744 GLN B C 1
ATOM 14613 O O . GLN B 1 744 ? -10.484 -26.978 17.913 1 93.01 744 GLN B O 1
ATOM 14618 N N . TYR B 1 745 ? -8.759 -25.659 18.503 1 93.71 745 TYR B N 1
ATOM 14619 C CA . TYR B 1 745 ? -8.855 -26.068 19.9 1 93.71 745 TYR B CA 1
ATOM 14620 C C . TYR B 1 745 ? -10.064 -25.428 20.573 1 93.71 745 TYR B C 1
ATOM 14622 O O . TYR B 1 745 ? -10.488 -25.864 21.645 1 93.71 745 TYR B O 1
ATOM 14630 N N . MET B 1 746 ? -10.586 -24.402 19.924 1 93.15 746 MET B N 1
ATOM 14631 C CA . MET B 1 746 ? -11.792 -23.74 20.413 1 93.15 746 MET B CA 1
ATOM 14632 C C . MET B 1 746 ? -12.996 -24.092 19.546 1 93.15 746 MET B C 1
ATOM 14634 O O . MET B 1 746 ? -12.851 -24.346 18.349 1 93.15 746 MET B O 1
ATOM 14638 N N . SER B 1 747 ? -14.147 -24.059 20.165 1 92.27 747 SER B N 1
ATOM 14639 C CA . SER B 1 747 ? -15.362 -24.201 19.369 1 92.27 747 SER B CA 1
ATOM 14640 C C . SER B 1 747 ? -15.634 -22.945 18.547 1 92.27 747 SER B C 1
ATOM 14642 O O . SER B 1 747 ? -15.445 -21.827 19.031 1 92.27 747 SER B O 1
ATOM 14644 N N . ASP B 1 748 ? -15.811 -23.157 17.327 1 89.54 748 ASP B N 1
ATOM 14645 C CA . ASP B 1 748 ? -16.133 -22.071 16.407 1 89.54 748 ASP B CA 1
ATOM 14646 C C . ASP B 1 748 ? -17.644 -21.874 16.297 1 89.54 748 ASP B C 1
ATOM 14648 O O . ASP B 1 748 ? -18.395 -22.845 16.187 1 89.54 748 ASP B O 1
ATOM 14652 N N . TYR B 1 749 ? -18.065 -20.586 16.475 1 87.72 749 TYR B N 1
ATOM 14653 C CA . TYR B 1 749 ? -19.483 -20.275 16.336 1 87.72 749 TYR B CA 1
ATOM 14654 C C . TYR B 1 749 ? -19.729 -19.374 15.132 1 87.72 749 TYR B C 1
ATOM 14656 O O . TYR B 1 749 ? -19.032 -18.374 14.944 1 87.72 749 TYR B O 1
ATOM 14664 N N . GLY B 1 750 ? -20.637 -19.802 14.31 1 80.5 750 GLY B N 1
ATOM 14665 C CA . GLY B 1 750 ? -21.119 -18.962 13.225 1 80.5 750 GLY B CA 1
ATOM 14666 C C . GLY B 1 750 ? -22.313 -18.111 13.615 1 80.5 750 GLY B C 1
ATOM 14667 O O . GLY B 1 750 ? -23.033 -18.438 14.56 1 80.5 750 GLY B O 1
ATOM 14668 N N . PHE B 1 751 ? -22.324 -16.821 13.01 1 76.98 751 PHE B N 1
ATOM 14669 C CA . PHE B 1 751 ? -23.475 -15.951 13.217 1 76.98 751 PHE B CA 1
ATOM 14670 C C . PHE B 1 751 ? -24.11 -15.569 11.885 1 76.98 751 PHE B C 1
ATOM 14672 O O . PHE B 1 751 ? -23.408 -15.357 10.894 1 76.98 751 PHE B O 1
ATOM 14679 N N . GLY B 1 752 ? -25.343 -15.641 11.687 1 67.91 752 GLY B N 1
ATOM 14680 C CA . GLY B 1 752 ? -26.04 -15.189 10.493 1 67.91 752 GLY B CA 1
ATOM 14681 C C . GLY B 1 752 ? -27.542 -15.386 10.569 1 67.91 752 GLY B C 1
ATOM 14682 O O . GLY B 1 752 ? -28.082 -15.68 11.637 1 67.91 752 GLY B O 1
ATOM 14683 N N . ASN B 1 753 ? -28.246 -14.981 9.446 1 61.27 753 ASN B N 1
ATOM 14684 C CA . ASN B 1 753 ? -29.698 -15.093 9.364 1 61.27 753 ASN B CA 1
ATOM 14685 C C . ASN B 1 753 ? -30.156 -16.544 9.478 1 61.27 753 ASN B C 1
ATOM 14687 O O . ASN B 1 753 ? -30.132 -17.286 8.494 1 61.27 753 ASN B O 1
ATOM 14691 N N . ALA B 1 754 ? -29.992 -17.047 10.652 1 59.64 754 ALA B N 1
ATOM 14692 C CA . ALA B 1 754 ? -30.104 -18.499 10.765 1 59.64 754 ALA B CA 1
ATOM 14693 C C . ALA B 1 754 ? -31.564 -18.94 10.734 1 59.64 754 ALA B C 1
ATOM 14695 O O . ALA B 1 754 ? -31.89 -19.993 10.18 1 59.64 754 ALA B O 1
ATOM 14696 N N . VAL B 1 755 ? -32.514 -18.081 11.508 1 64.51 755 VAL B N 1
ATOM 14697 C CA . VAL B 1 755 ? -33.777 -18.781 11.717 1 64.51 755 VAL B CA 1
ATOM 14698 C C . VAL B 1 755 ? -34.942 -17.807 11.55 1 64.51 755 VAL B C 1
ATOM 14700 O O . VAL B 1 755 ? -34.828 -16.629 11.895 1 64.51 755 VAL B O 1
ATOM 14703 N N . ASN B 1 756 ? -35.806 -18.142 10.636 1 66.72 756 ASN B N 1
ATOM 14704 C CA . ASN B 1 756 ? -37.068 -17.417 10.534 1 66.72 756 ASN B CA 1
ATOM 14705 C C . ASN B 1 756 ? -38.018 -17.784 11.67 1 66.72 756 ASN B C 1
ATOM 14707 O O . ASN B 1 756 ? -38.479 -18.923 11.757 1 66.72 756 ASN B O 1
ATOM 14711 N N . PHE B 1 757 ? -37.993 -16.829 12.6 1 68.35 757 PHE B N 1
ATOM 14712 C CA . PHE B 1 757 ? -38.975 -17.04 13.657 1 68.35 757 PHE B CA 1
ATOM 14713 C C . PHE B 1 757 ? -40.217 -16.191 13.42 1 68.35 757 PHE B C 1
ATOM 14715 O O . PHE B 1 757 ? -40.172 -14.966 13.551 1 68.35 757 PHE B O 1
ATOM 14722 N N . GLY B 1 758 ? -41.254 -16.759 13.303 1 69.52 758 GLY B N 1
ATOM 14723 C CA . GLY B 1 758 ? -42.511 -16.058 13.091 1 69.52 758 GLY B CA 1
ATOM 14724 C C . GLY B 1 758 ? -42.478 -15.125 11.895 1 69.52 758 GLY B C 1
ATOM 14725 O O . GLY B 1 758 ? -43.052 -14.035 11.936 1 69.52 758 GLY B O 1
ATOM 14726 N N . GLY B 1 759 ? -41.612 -15.491 10.896 1 67.27 759 GLY B N 1
ATOM 14727 C CA . GLY B 1 759 ? -41.551 -14.697 9.68 1 67.27 759 GLY B CA 1
ATOM 14728 C C . GLY B 1 759 ? -40.483 -13.62 9.723 1 67.27 759 GLY B C 1
ATOM 14729 O O . GLY B 1 759 ? -40.287 -12.893 8.747 1 67.27 759 GLY B O 1
ATOM 14730 N N . VAL B 1 760 ? -39.923 -13.546 10.927 1 64.24 760 VAL B N 1
ATOM 14731 C CA . VAL B 1 760 ? -38.902 -12.513 11.069 1 64.24 760 VAL B CA 1
ATOM 14732 C C . VAL B 1 760 ? -37.516 -13.154 11.073 1 64.24 760 VAL B C 1
ATOM 14734 O O . VAL B 1 760 ? -37.223 -14.01 11.912 1 64.24 760 VAL B O 1
ATOM 14737 N N . PRO B 1 761 ? -36.769 -12.843 10.04 1 68.02 761 PRO B N 1
ATOM 14738 C CA . PRO B 1 761 ? -35.388 -13.326 10.096 1 68.02 761 PRO B CA 1
ATOM 14739 C C . PRO B 1 761 ? -34.646 -12.85 11.344 1 68.02 761 PRO B C 1
ATOM 14741 O O . PRO B 1 761 ? -34.732 -11.674 11.706 1 68.02 761 PRO B O 1
ATOM 14744 N N . MET B 1 762 ? -34.307 -13.777 12.196 1 71.15 762 MET B N 1
ATOM 14745 C CA . MET B 1 762 ? -33.521 -13.451 13.383 1 71.15 762 MET B CA 1
ATOM 14746 C C . MET B 1 762 ? -32.093 -13.968 13.249 1 71.15 762 MET B C 1
ATOM 14748 O O . MET B 1 762 ? -31.864 -15.026 12.66 1 71.15 762 MET B O 1
ATOM 14752 N N . MET B 1 763 ? -31.165 -13.214 13.691 1 72.71 763 MET B N 1
ATOM 14753 C CA . MET B 1 763 ? -29.777 -13.663 13.731 1 72.71 763 MET B CA 1
ATOM 14754 C C . MET B 1 763 ? -29.614 -14.847 14.679 1 72.71 763 MET B C 1
ATOM 14756 O O . MET B 1 763 ? -30.206 -14.868 15.759 1 72.71 763 MET B O 1
ATOM 14760 N N . GLY B 1 764 ? -29.188 -15.956 14.194 1 77.97 764 GLY B N 1
ATOM 14761 C CA . GLY B 1 764 ? -28.893 -17.127 15.004 1 77.97 764 GLY B CA 1
ATOM 14762 C C . GLY B 1 764 ? -27.408 -17.413 15.12 1 77.97 764 GLY B C 1
ATOM 14763 O O . GLY B 1 764 ? -26.603 -16.862 14.366 1 77.97 764 GLY B O 1
ATOM 14764 N N . MET B 1 765 ? -27.03 -17.982 16.243 1 81.76 765 MET B N 1
ATOM 14765 C CA . MET B 1 765 ? -25.678 -18.493 16.45 1 81.76 765 MET B CA 1
ATOM 14766 C C . MET B 1 765 ? -25.672 -20.018 16.481 1 81.76 765 MET B C 1
ATOM 14768 O O . MET B 1 765 ? -26.563 -20.635 17.067 1 81.76 765 MET B O 1
ATOM 14772 N N . TRP B 1 766 ? -24.826 -20.634 15.745 1 84.6 766 TRP B N 1
ATOM 14773 C CA . TRP B 1 766 ? -24.694 -22.087 15.759 1 84.6 766 TRP B CA 1
ATOM 14774 C C . TRP B 1 766 ? -23.236 -22.499 15.93 1 84.6 766 TRP B C 1
ATOM 14776 O O . TRP B 1 766 ? -22.326 -21.754 15.559 1 84.6 766 TRP B O 1
ATOM 14786 N N . GLU B 1 767 ? -23.098 -23.639 16.476 1 88.97 767 GLU B N 1
ATOM 14787 C CA . GLU B 1 767 ? -21.756 -24.196 16.612 1 88.97 767 GLU B CA 1
ATOM 14788 C C . GLU B 1 767 ? -21.281 -24.818 15.303 1 88.97 767 GLU B C 1
ATOM 14790 O O . GLU B 1 767 ? -21.876 -25.781 14.815 1 88.97 767 GLU B O 1
ATOM 14795 N N . ASN B 1 768 ? -20.275 -24.298 14.668 1 88.79 768 ASN B N 1
ATOM 14796 C CA . ASN B 1 768 ? -19.751 -24.715 13.372 1 88.79 768 ASN B CA 1
ATOM 14797 C C . ASN B 1 768 ? -18.7 -25.812 13.518 1 88.79 768 ASN B C 1
ATOM 14799 O O . ASN B 1 768 ? -18.445 -26.564 12.576 1 88.79 768 ASN B O 1
ATOM 14803 N N . LEU B 1 769 ? -18.061 -25.891 14.62 1 91.96 769 LEU B N 1
ATOM 14804 C CA . LEU B 1 769 ? -16.963 -26.827 14.836 1 91.96 769 LEU B CA 1
ATOM 14805 C C . LEU B 1 769 ? -16.764 -27.098 16.323 1 91.96 769 LEU B C 1
ATOM 14807 O O . LEU B 1 769 ? -16.683 -26.164 17.124 1 91.96 769 LEU B O 1
ATOM 14811 N N . GLN B 1 770 ? -16.756 -28.38 16.689 1 92.98 770 GLN B N 1
ATOM 14812 C CA . GLN B 1 770 ? -16.422 -28.746 18.061 1 92.98 770 GLN B CA 1
ATOM 14813 C C . GLN B 1 770 ? -14.916 -28.686 18.295 1 92.98 770 GLN B C 1
ATOM 14815 O O . GLN B 1 770 ? -14.145 -29.33 17.58 1 92.98 770 GLN B O 1
ATOM 14820 N N . GLY B 1 771 ? -14.55 -27.975 19.331 1 94.15 771 GLY B N 1
ATOM 14821 C CA . GLY B 1 771 ? -13.14 -27.743 19.602 1 94.15 771 GLY B CA 1
ATOM 14822 C C . GLY B 1 771 ? -12.412 -28.986 20.078 1 94.15 771 GLY B C 1
ATOM 14823 O O . GLY B 1 771 ? -12.995 -29.829 20.763 1 94.15 771 GLY B O 1
ATOM 14824 N N . ASN B 1 772 ? -11.164 -29.204 19.716 1 94.95 772 ASN B N 1
ATOM 14825 C CA . ASN B 1 772 ? -10.242 -30.231 20.188 1 94.95 772 ASN B CA 1
ATOM 14826 C C . ASN B 1 772 ? -9.029 -29.619 20.885 1 94.95 772 ASN B C 1
ATOM 14828 O O . ASN B 1 772 ? -8.024 -29.319 20.239 1 94.95 772 ASN B O 1
ATOM 14832 N N . PRO B 1 773 ? -9.048 -29.518 22.113 1 95.13 773 PRO B N 1
ATOM 14833 C CA . PRO B 1 773 ? -7.959 -28.857 22.836 1 95.13 773 PRO B CA 1
ATOM 14834 C C . PRO B 1 773 ? -6.649 -29.639 22.774 1 95.13 773 PRO B C 1
ATOM 14836 O O . PRO B 1 773 ? -5.601 -29.127 23.177 1 95.13 773 PRO B O 1
ATOM 14839 N N . ASN B 1 774 ? -6.694 -30.894 22.244 1 94.22 774 ASN B N 1
ATOM 14840 C CA . ASN B 1 774 ? -5.501 -31.734 22.243 1 94.22 774 ASN B CA 1
ATOM 14841 C C . ASN B 1 774 ? -4.773 -31.672 20.903 1 94.22 774 ASN B C 1
ATOM 14843 O O . ASN B 1 774 ? -3.732 -32.307 20.727 1 94.22 774 ASN B O 1
ATOM 14847 N N . ILE B 1 775 ? -5.324 -30.925 19.978 1 94.08 775 ILE B N 1
ATOM 14848 C CA . ILE B 1 775 ? -4.731 -30.827 18.649 1 94.08 775 ILE B CA 1
ATOM 14849 C C . ILE B 1 775 ? -3.324 -30.242 18.754 1 94.08 775 ILE B C 1
ATOM 14851 O O . ILE B 1 775 ? -3.08 -29.336 19.554 1 94.08 775 ILE B O 1
ATOM 14855 N N . THR B 1 776 ? -2.393 -30.858 18.091 1 91.33 776 THR B N 1
ATOM 14856 C CA . THR B 1 776 ? -1.006 -30.406 18.107 1 91.33 776 THR B CA 1
ATOM 14857 C C . THR B 1 776 ? -0.358 -30.601 16.74 1 91.33 776 THR B C 1
ATOM 14859 O O . THR B 1 776 ? -1.051 -30.811 15.742 1 91.33 776 THR B O 1
ATOM 14862 N N . TRP B 1 777 ? 0.955 -30.63 16.681 1 90 777 TRP B N 1
ATOM 14863 C CA . TRP B 1 777 ? 1.725 -30.594 15.443 1 90 777 TRP B CA 1
ATOM 14864 C C . TRP B 1 777 ? 1.745 -31.965 14.774 1 90 777 TRP B C 1
ATOM 14866 O O . TRP B 1 777 ? 1.779 -32.993 15.453 1 90 777 TRP B O 1
ATOM 14876 N N . GLU B 1 778 ? 1.71 -31.86 13.389 1 91.87 778 GLU B N 1
ATOM 14877 C CA . GLU B 1 778 ? 2.165 -33.01 12.614 1 91.87 778 GLU B CA 1
ATOM 14878 C C . GLU B 1 778 ? 3.687 -33.124 12.637 1 91.87 778 GLU B C 1
ATOM 14880 O O . GLU B 1 778 ? 4.392 -32.118 12.536 1 91.87 778 GLU B O 1
ATOM 14885 N N . LYS B 1 779 ? 4.172 -34.326 12.691 1 92.01 779 LYS B N 1
ATOM 14886 C CA . LYS B 1 779 ? 5.613 -34.524 12.817 1 92.01 779 LYS B CA 1
ATOM 14887 C C . LYS B 1 779 ? 6.145 -35.414 11.697 1 92.01 779 LYS B C 1
ATOM 14889 O O . LYS B 1 779 ? 5.518 -36.413 11.34 1 92.01 779 LYS B O 1
ATOM 14894 N N . ALA B 1 780 ? 7.215 -35.052 11.14 1 94.28 780 ALA B N 1
ATOM 14895 C CA . ALA B 1 780 ? 7.89 -35.813 10.091 1 94.28 780 ALA B CA 1
ATOM 14896 C C . ALA B 1 780 ? 9.249 -36.317 10.568 1 94.28 780 ALA B C 1
ATOM 14898 O O . ALA B 1 780 ? 10.139 -35.522 10.878 1 94.28 780 ALA B O 1
ATOM 14899 N N . LYS B 1 781 ? 9.402 -37.565 10.704 1 95.68 781 LYS B N 1
ATOM 14900 C CA . LYS B 1 781 ? 10.707 -38.176 10.94 1 95.68 781 LYS B CA 1
ATOM 14901 C C . LYS B 1 781 ? 11.393 -38.535 9.625 1 95.68 781 LYS B C 1
ATOM 14903 O O . LYS B 1 781 ? 10.876 -39.342 8.85 1 95.68 781 LYS B O 1
ATOM 14908 N N . LYS B 1 782 ? 12.514 -37.982 9.459 1 96.39 782 LYS B N 1
ATOM 14909 C CA . LYS B 1 782 ? 13.178 -38.094 8.163 1 96.39 782 LYS B CA 1
ATOM 14910 C C . LYS B 1 782 ? 14.541 -38.767 8.301 1 96.39 782 LYS B C 1
ATOM 14912 O O . LYS B 1 782 ? 15.289 -38.48 9.238 1 96.39 782 LYS B O 1
ATOM 14917 N N . PHE B 1 783 ? 14.821 -39.648 7.432 1 96.74 783 PHE B N 1
ATOM 14918 C CA . PHE B 1 783 ? 16.113 -40.305 7.273 1 96.74 783 PHE B CA 1
ATOM 14919 C C . PHE B 1 783 ? 16.652 -40.107 5.862 1 96.74 783 PHE B C 1
ATOM 14921 O O . PHE B 1 783 ? 15.896 -40.168 4.889 1 96.74 783 PHE B O 1
ATOM 14928 N N . ASP B 1 784 ? 17.943 -39.831 5.759 1 97.66 784 ASP B N 1
ATOM 14929 C CA . ASP B 1 784 ? 18.557 -39.632 4.45 1 97.66 784 ASP B CA 1
ATOM 14930 C C . ASP B 1 784 ? 19.984 -40.174 4.424 1 97.66 784 ASP B C 1
ATOM 14932 O O . ASP B 1 784 ? 20.769 -39.912 5.338 1 97.66 784 ASP B O 1
ATOM 14936 N N . PHE B 1 785 ? 20.335 -40.961 3.436 1 97.27 785 PHE B N 1
ATOM 14937 C CA . PHE B 1 785 ? 21.686 -41.433 3.152 1 97.27 785 PHE B CA 1
ATOM 14938 C C . PHE B 1 785 ? 22.134 -40.989 1.765 1 97.27 785 PHE B C 1
ATOM 14940 O O . PHE B 1 785 ? 21.472 -41.284 0.769 1 97.27 785 PHE B O 1
ATOM 14947 N N . GLY B 1 786 ? 23.237 -40.249 1.74 1 96.23 786 GLY B N 1
ATOM 14948 C CA . GLY B 1 786 ? 23.697 -39.693 0.477 1 96.23 786 GLY B CA 1
ATOM 14949 C C . GLY B 1 786 ? 25.127 -40.073 0.143 1 96.23 786 GLY B C 1
ATOM 14950 O O . GLY B 1 786 ? 25.948 -40.27 1.041 1 96.23 786 GLY B O 1
ATOM 14951 N N . VAL B 1 787 ? 25.421 -40.167 -1.148 1 96.06 787 VAL B N 1
ATOM 14952 C CA . VAL B 1 787 ? 26.756 -40.415 -1.681 1 96.06 787 VAL B CA 1
ATOM 14953 C C . VAL B 1 787 ? 27.077 -39.393 -2.769 1 96.06 787 VAL B C 1
ATOM 14955 O O . VAL B 1 787 ? 26.248 -39.126 -3.642 1 96.06 787 VAL B O 1
ATOM 14958 N N . GLU B 1 788 ? 28.158 -38.817 -2.636 1 94.57 788 GLU B N 1
ATOM 14959 C CA . GLU B 1 788 ? 28.676 -37.909 -3.655 1 94.57 788 GLU B CA 1
ATOM 14960 C C . GLU B 1 788 ? 30.003 -38.411 -4.218 1 94.57 788 GLU B C 1
ATOM 14962 O O . GLU B 1 788 ? 30.915 -38.752 -3.461 1 94.57 788 GLU B O 1
ATOM 14967 N N . PHE B 1 789 ? 29.888 -38.414 -5.478 1 90.96 789 PHE B N 1
ATOM 14968 C CA . PHE B 1 789 ? 31.039 -39.003 -6.152 1 90.96 789 PHE B CA 1
ATOM 14969 C C . PHE B 1 789 ? 31.425 -38.185 -7.378 1 90.96 789 PHE B C 1
ATOM 14971 O O . PHE B 1 789 ? 30.557 -37.667 -8.085 1 90.96 789 PHE B O 1
ATOM 14978 N N . SER B 1 790 ? 32.775 -37.895 -7.581 1 92.41 790 SER B N 1
ATOM 14979 C CA . SER B 1 790 ? 33.304 -37.258 -8.782 1 92.41 790 SER B CA 1
ATOM 14980 C C . SER B 1 790 ? 34.558 -37.97 -9.279 1 92.41 790 SER B C 1
ATOM 14982 O O . SER B 1 790 ? 35.397 -38.391 -8.48 1 92.41 790 SER B O 1
ATOM 14984 N N . VAL B 1 791 ? 34.743 -38.113 -10.695 1 92.64 791 VAL B N 1
ATOM 14985 C CA . VAL B 1 791 ? 35.866 -38.868 -11.241 1 92.64 791 VAL B CA 1
ATOM 14986 C C . VAL B 1 791 ? 36.443 -38.133 -12.449 1 92.64 791 VAL B C 1
ATOM 14988 O O . VAL B 1 791 ? 35.773 -37.289 -13.049 1 92.64 791 VAL B O 1
ATOM 14991 N N . LEU B 1 792 ? 37.693 -38.442 -12.796 1 91.44 792 LEU B N 1
ATOM 14992 C CA . LEU B 1 792 ? 38.394 -37.983 -13.99 1 91.44 792 LEU B CA 1
ATOM 14993 C C . LEU B 1 792 ? 38.447 -36.46 -14.038 1 91.44 792 LEU B C 1
ATOM 14995 O O . LEU B 1 792 ? 38.05 -35.852 -15.035 1 91.44 792 LEU B O 1
ATOM 14999 N N . ASN B 1 793 ? 38.816 -35.861 -12.878 1 82.26 793 ASN B N 1
ATOM 15000 C CA . ASN B 1 793 ? 39.018 -34.427 -12.7 1 82.26 793 ASN B CA 1
ATOM 15001 C C . ASN B 1 793 ? 37.715 -33.652 -12.879 1 82.26 793 ASN B C 1
ATOM 15003 O O . ASN B 1 793 ? 37.674 -32.66 -13.609 1 82.26 793 ASN B O 1
ATOM 15007 N N . GLY B 1 794 ? 36.715 -34.288 -12.318 1 82.71 794 GLY B N 1
ATOM 15008 C CA . GLY B 1 794 ? 35.45 -33.573 -12.277 1 82.71 794 GLY B CA 1
ATOM 15009 C C . GLY B 1 794 ? 34.632 -33.736 -13.544 1 82.71 794 GLY B C 1
ATOM 15010 O O . GLY B 1 794 ? 33.601 -33.081 -13.713 1 82.71 794 GLY B O 1
ATOM 15011 N N . MET B 1 795 ? 35.045 -34.66 -14.477 1 87.57 795 MET B N 1
ATOM 15012 C CA . MET B 1 795 ? 34.315 -34.888 -15.721 1 87.57 795 MET B CA 1
ATOM 15013 C C . MET B 1 795 ? 32.937 -35.479 -15.443 1 87.57 795 MET B C 1
ATOM 15015 O O . MET B 1 795 ? 31.954 -35.101 -16.083 1 87.57 795 MET B O 1
ATOM 15019 N N . PHE B 1 796 ? 32.9 -36.423 -14.601 1 93.6 796 PHE B N 1
ATOM 15020 C CA . PHE B 1 796 ? 31.65 -37.036 -14.166 1 93.6 796 PHE B CA 1
ATOM 15021 C C . PHE B 1 796 ? 31.448 -36.851 -12.667 1 93.6 796 PHE B C 1
ATOM 15023 O O . PHE B 1 796 ? 32.376 -37.055 -11.881 1 93.6 796 PHE B O 1
ATOM 15030 N N . SER B 1 797 ? 30.265 -36.326 -12.348 1 92.62 797 SER B N 1
ATOM 15031 C CA . SER B 1 797 ? 29.897 -36.22 -10.94 1 92.62 797 SER B CA 1
ATOM 15032 C C . SER B 1 797 ? 28.512 -36.805 -10.685 1 92.62 797 SER B C 1
ATOM 15034 O O . SER B 1 797 ? 27.606 -36.651 -11.507 1 92.62 797 SER B O 1
ATOM 15036 N N . LEU B 1 798 ? 28.352 -37.505 -9.585 1 94.31 798 LEU B N 1
ATOM 15037 C CA . LEU B 1 798 ? 27.098 -38.145 -9.204 1 94.31 798 LEU B CA 1
ATOM 15038 C C . LEU B 1 798 ? 26.733 -37.81 -7.761 1 94.31 798 LEU B C 1
ATOM 15040 O O . LEU B 1 798 ? 27.596 -37.82 -6.88 1 94.31 798 LEU B O 1
ATOM 15044 N N . GLU B 1 799 ? 25.549 -37.372 -7.55 1 94.31 799 GLU B N 1
ATOM 15045 C CA . GLU B 1 799 ? 24.932 -37.256 -6.232 1 94.31 799 GLU B CA 1
ATOM 15046 C C . GLU B 1 799 ? 23.704 -38.155 -6.116 1 94.31 799 GLU B C 1
ATOM 15048 O O . GLU B 1 799 ? 22.749 -38.012 -6.881 1 94.31 799 GLU B O 1
ATOM 15053 N N . ALA B 1 800 ? 23.761 -39.085 -5.22 1 96.1 800 ALA B N 1
ATOM 15054 C CA . ALA B 1 800 ? 22.668 -40.03 -5.006 1 96.1 800 ALA B CA 1
ATOM 15055 C C . ALA B 1 800 ? 22.192 -40 -3.556 1 96.1 800 ALA B C 1
ATOM 15057 O O . ALA B 1 800 ? 23.006 -40.002 -2.629 1 96.1 800 ALA B O 1
ATOM 15058 N N . ASP B 1 801 ? 20.888 -39.903 -3.384 1 96.94 801 ASP B N 1
ATOM 15059 C CA . ASP B 1 801 ? 20.29 -39.902 -2.052 1 96.94 801 ASP B CA 1
ATOM 15060 C C . ASP B 1 801 ? 19.169 -40.934 -1.953 1 96.94 801 ASP B C 1
ATOM 15062 O O . ASP B 1 801 ? 18.31 -41.012 -2.833 1 96.94 801 ASP B O 1
ATOM 15066 N N . TYR B 1 802 ? 19.243 -41.712 -0.967 1 97.81 802 TYR B N 1
ATOM 15067 C CA . TYR B 1 802 ? 18.086 -42.485 -0.528 1 97.81 802 TYR B CA 1
ATOM 15068 C C . TYR B 1 802 ? 17.4 -41.816 0.657 1 97.81 802 TYR B C 1
ATOM 15070 O O . TYR B 1 802 ? 18.057 -41.438 1.629 1 97.81 802 TYR B O 1
ATOM 15078 N N . PHE B 1 803 ? 16.1 -41.667 0.582 1 97.13 803 PHE B N 1
ATOM 15079 C CA . PHE B 1 803 ? 15.399 -40.984 1.662 1 97.13 803 PHE B CA 1
ATOM 15080 C C . PHE B 1 803 ? 14.195 -41.795 2.125 1 97.13 803 PHE B C 1
ATOM 15082 O O . PHE B 1 803 ? 13.611 -42.55 1.345 1 97.13 803 PHE B O 1
ATOM 15089 N N . TYR B 1 804 ? 13.859 -41.624 3.357 1 97.39 804 TYR B N 1
ATOM 15090 C CA . TYR B 1 804 ? 12.69 -42.191 4.02 1 97.39 804 TYR B CA 1
ATOM 15091 C C . TYR B 1 804 ? 12.098 -41.205 5.021 1 97.39 804 TYR B C 1
ATOM 15093 O O . TYR B 1 804 ? 12.824 -40.618 5.827 1 97.39 804 TYR B O 1
ATOM 15101 N N . GLU B 1 805 ? 10.819 -40.999 4.879 1 96.58 805 GLU B N 1
ATOM 15102 C CA . GLU B 1 805 ? 10.121 -40.096 5.788 1 96.58 805 GLU B CA 1
ATOM 15103 C C . GLU B 1 805 ? 8.854 -40.741 6.342 1 96.58 805 GLU B C 1
ATOM 15105 O O . GLU B 1 805 ? 8.054 -41.299 5.588 1 96.58 805 GLU B O 1
ATOM 15110 N N . LYS B 1 806 ? 8.691 -40.668 7.603 1 96.91 806 LYS B N 1
ATOM 15111 C CA . LYS B 1 806 ? 7.446 -41.083 8.244 1 96.91 806 LYS B CA 1
ATOM 15112 C C . LYS B 1 806 ? 6.727 -39.891 8.869 1 96.91 806 LYS B C 1
ATOM 15114 O O . LYS B 1 806 ? 7.27 -39.225 9.753 1 96.91 806 LYS B O 1
ATOM 15119 N N . ARG B 1 807 ? 5.629 -39.609 8.338 1 95.72 807 ARG B N 1
ATOM 15120 C CA . ARG B 1 807 ? 4.77 -38.571 8.899 1 95.72 807 ARG B CA 1
ATOM 15121 C C . ARG B 1 807 ? 3.786 -39.159 9.905 1 95.72 807 ARG B C 1
ATOM 15123 O O . ARG B 1 807 ? 3.018 -40.065 9.574 1 95.72 807 ARG B O 1
ATOM 15130 N N . SER B 1 808 ? 3.857 -38.67 11.098 1 94.03 808 SER B N 1
ATOM 15131 C CA . SER B 1 808 ? 2.931 -39.119 12.133 1 94.03 808 SER B CA 1
ATOM 15132 C C . SER B 1 808 ? 2.11 -37.957 12.681 1 94.03 808 SER B C 1
ATOM 15134 O O . SER B 1 808 ? 2.424 -36.793 12.425 1 94.03 808 SER B O 1
ATOM 15136 N N . ASN B 1 809 ? 1.074 -38.212 13.398 1 93.31 809 ASN B N 1
ATOM 15137 C CA . ASN B 1 809 ? 0.169 -37.216 13.962 1 93.31 809 ASN B CA 1
ATOM 15138 C C . ASN B 1 809 ? -0.448 -36.339 12.876 1 93.31 809 ASN B C 1
ATOM 15140 O O . ASN B 1 809 ? -0.571 -35.126 13.048 1 93.31 809 ASN B O 1
ATOM 15144 N N . MET B 1 810 ? -0.662 -36.97 11.745 1 94.06 810 MET B N 1
ATOM 15145 C CA . MET B 1 810 ? -1.325 -36.191 10.703 1 94.06 810 MET B CA 1
ATOM 15146 C C . MET B 1 810 ? -2.693 -35.707 11.173 1 94.06 810 MET B C 1
ATOM 15148 O O . MET B 1 810 ? -3.413 -36.436 11.856 1 94.06 810 MET B O 1
ATOM 15152 N N . LEU B 1 811 ? -3.024 -34.518 10.818 1 92.96 811 LEU B N 1
ATOM 15153 C CA . LEU B 1 811 ? -4.297 -33.94 11.234 1 92.96 811 LEU B CA 1
ATOM 15154 C C . LEU B 1 811 ? -5.42 -34.364 10.293 1 92.96 811 LEU B C 1
ATOM 15156 O O . LEU B 1 811 ? -5.35 -34.121 9.086 1 92.96 811 LEU B O 1
ATOM 15160 N N . MET B 1 812 ? -6.362 -35 10.859 1 92.16 812 MET B N 1
ATOM 15161 C CA . MET B 1 812 ? -7.527 -35.464 10.111 1 92.16 812 MET B CA 1
ATOM 15162 C C . MET B 1 812 ? -8.792 -35.369 10.958 1 92.16 812 MET B C 1
ATOM 15164 O O . MET B 1 812 ? -8.749 -35.58 12.171 1 92.16 812 MET B O 1
ATOM 15168 N N . ALA B 1 813 ? -9.857 -35.093 10.259 1 90.39 813 ALA B N 1
ATOM 15169 C CA . ALA B 1 813 ? -11.145 -35.112 10.947 1 90.39 813 ALA B CA 1
ATOM 15170 C C . ALA B 1 813 ? -11.713 -36.527 11.01 1 90.39 813 ALA B C 1
ATOM 15172 O O . ALA B 1 813 ? -11.779 -37.222 9.993 1 90.39 813 ALA B O 1
ATOM 15173 N N . PRO B 1 814 ? -12.132 -37.026 12.159 1 90.78 814 PRO B N 1
ATOM 15174 C CA . PRO B 1 814 ? -12.634 -38.395 12.301 1 90.78 814 PRO B CA 1
ATOM 15175 C C . PRO B 1 814 ? -14.102 -38.53 11.901 1 90.78 814 PRO B C 1
ATOM 15177 O O . PRO B 1 814 ? -14.853 -39.274 12.537 1 90.78 814 PRO B O 1
ATOM 15180 N N . ASN B 1 815 ? -14.441 -37.873 10.87 1 85.3 815 ASN B N 1
ATOM 15181 C CA . ASN B 1 815 ? -15.839 -37.841 10.455 1 85.3 815 ASN B CA 1
ATOM 15182 C C . ASN B 1 815 ? -16.337 -39.227 10.055 1 85.3 815 ASN B C 1
ATOM 15184 O O . ASN B 1 815 ? -17.519 -39.537 10.213 1 85.3 815 ASN B O 1
ATOM 15188 N N . ALA B 1 816 ? -15.483 -40.069 9.575 1 83.91 816 ALA B N 1
ATOM 15189 C CA . ALA B 1 816 ? -15.865 -41.401 9.113 1 83.91 816 ALA B CA 1
ATOM 15190 C C . ALA B 1 816 ? -16.274 -42.291 10.283 1 83.91 816 ALA B C 1
ATOM 15192 O O . ALA B 1 816 ? -16.919 -43.325 10.09 1 83.91 816 ALA B O 1
ATOM 15193 N N . LEU B 1 817 ? -15.996 -41.851 11.521 1 84.03 817 LEU B N 1
ATOM 15194 C CA . LEU B 1 817 ? -16.222 -42.688 12.694 1 84.03 817 LEU B CA 1
ATOM 15195 C C . LEU B 1 817 ? -17.514 -42.294 13.403 1 84.03 817 LEU B C 1
ATOM 15197 O O . LEU B 1 817 ? -17.934 -42.958 14.352 1 84.03 817 LEU B O 1
ATOM 15201 N N . VAL B 1 818 ? -18.049 -41.115 12.885 1 87.17 818 VAL B N 1
ATOM 15202 C CA . VAL B 1 818 ? -19.259 -40.664 13.564 1 87.17 818 VAL B CA 1
ATOM 15203 C C . VAL B 1 818 ? -20.444 -40.723 12.603 1 87.17 818 VAL B C 1
ATOM 15205 O O . VAL B 1 818 ? -20.291 -40.481 11.403 1 87.17 818 VAL B O 1
ATOM 15208 N N . PRO B 1 819 ? -21.655 -41.08 13.163 1 84.91 819 PRO B N 1
ATOM 15209 C CA . PRO B 1 819 ? -22.831 -41.067 12.288 1 84.91 819 PRO B CA 1
ATOM 15210 C C . PRO B 1 819 ? -23.225 -39.658 11.852 1 84.91 819 PRO B C 1
ATOM 15212 O O . PRO B 1 819 ? -22.84 -38.678 12.495 1 84.91 819 PRO B O 1
ATOM 15215 N N . ALA B 1 820 ? -23.876 -39.475 10.802 1 82.64 820 ALA B N 1
ATOM 15216 C CA . ALA B 1 820 ? -24.332 -38.184 10.292 1 82.64 820 ALA B CA 1
ATOM 15217 C C . ALA B 1 820 ? -25.162 -37.444 11.337 1 82.64 820 ALA B C 1
ATOM 15219 O O . ALA B 1 820 ? -25.163 -36.211 11.379 1 82.64 820 ALA B O 1
ATOM 15220 N N . GLU B 1 821 ? -25.736 -38.156 12.318 1 85.56 821 GLU B N 1
ATOM 15221 C CA . GLU B 1 821 ? -26.614 -37.599 13.342 1 85.56 821 GLU B CA 1
ATOM 15222 C C . GLU B 1 821 ? -25.82 -36.82 14.387 1 85.56 821 GLU B C 1
ATOM 15224 O O . GLU B 1 821 ? -26.39 -36.047 15.158 1 85.56 821 GLU B O 1
ATOM 15229 N N . TYR B 1 822 ? -24.563 -36.996 14.34 1 87.47 822 TYR B N 1
ATOM 15230 C CA . TYR B 1 822 ? -23.729 -36.218 15.25 1 87.47 822 TYR B CA 1
ATOM 15231 C C . TYR B 1 822 ? -23.947 -34.724 15.047 1 87.47 822 TYR B C 1
ATOM 15233 O O . TYR B 1 822 ? -23.907 -33.948 16.005 1 87.47 822 TYR B O 1
ATOM 15241 N N . GLY B 1 823 ? -24.304 -34.193 13.909 1 84.7 823 GLY B N 1
ATOM 15242 C CA . GLY B 1 823 ? -24.847 -32.883 13.582 1 84.7 823 GLY B CA 1
ATOM 15243 C C . GLY B 1 823 ? -23.813 -31.775 13.651 1 84.7 823 GLY B C 1
ATOM 15244 O O . GLY B 1 823 ? -24.079 -30.644 13.24 1 84.7 823 GLY B O 1
ATOM 15245 N N . ILE B 1 824 ? -22.643 -31.904 14.354 1 88.91 824 ILE B N 1
ATOM 15246 C CA . ILE B 1 824 ? -21.606 -30.881 14.427 1 88.91 824 ILE B CA 1
ATOM 15247 C C . ILE B 1 824 ? -20.313 -31.412 13.812 1 88.91 824 ILE B C 1
ATOM 15249 O O . ILE B 1 824 ? -19.878 -32.521 14.127 1 88.91 824 ILE B O 1
ATOM 15253 N N . PRO B 1 825 ? -19.75 -30.632 12.885 1 89.85 825 PRO B N 1
ATOM 15254 C CA . PRO B 1 825 ? -18.449 -31.057 12.365 1 89.85 825 PRO B CA 1
ATOM 15255 C C . PRO B 1 825 ? -17.375 -31.127 13.448 1 89.85 825 PRO B C 1
ATOM 15257 O O . PRO B 1 825 ? -17.421 -30.367 14.418 1 89.85 825 PRO B O 1
ATOM 15260 N N . LEU B 1 826 ? -16.472 -32.003 13.274 1 91.94 826 LEU B N 1
ATOM 15261 C CA . LEU B 1 826 ? -15.43 -32.232 14.268 1 91.94 826 LEU B CA 1
ATOM 15262 C C . LEU B 1 826 ? -14.11 -31.608 13.825 1 91.94 826 LEU B C 1
ATOM 15264 O O . LEU B 1 826 ? -13.773 -31.635 12.64 1 91.94 826 LEU B O 1
ATOM 15268 N N . SER B 1 827 ? -13.453 -31.043 14.837 1 93.49 827 SER B N 1
ATOM 15269 C CA . SER B 1 827 ? -12.091 -30.581 14.59 1 93.49 827 SER B CA 1
ATOM 15270 C C . SER B 1 827 ? -11.161 -31.747 14.27 1 93.49 827 SER B C 1
ATOM 15272 O O . SER B 1 827 ? -11.463 -32.897 14.596 1 93.49 827 SER B O 1
ATOM 15274 N N . GLN B 1 828 ? -10.071 -31.41 13.655 1 94.06 828 GLN B N 1
ATOM 15275 C CA . GLN B 1 828 ? -9.071 -32.42 13.322 1 94.06 828 GLN B CA 1
ATOM 15276 C C . GLN B 1 828 ? -8.396 -32.96 14.58 1 94.06 828 GLN B C 1
ATOM 15278 O O . GLN B 1 828 ? -8.339 -32.275 15.603 1 94.06 828 GLN B O 1
ATOM 15283 N N . VAL B 1 829 ? -7.987 -34.219 14.523 1 93.7 829 VAL B N 1
ATOM 15284 C CA . VAL B 1 829 ? -7.236 -34.883 15.583 1 93.7 829 VAL B CA 1
ATOM 15285 C C . VAL B 1 829 ? -5.915 -35.41 15.029 1 93.7 829 VAL B C 1
ATOM 15287 O O . VAL B 1 829 ? -5.795 -35.663 13.828 1 93.7 829 VAL B O 1
ATOM 15290 N N . ASN B 1 830 ? -4.958 -35.565 15.922 1 93.46 830 ASN B N 1
ATOM 15291 C CA . ASN B 1 830 ? -3.673 -36.141 15.539 1 93.46 830 ASN B CA 1
ATOM 15292 C C . ASN B 1 830 ? -3.747 -37.662 15.441 1 93.46 830 ASN B C 1
ATOM 15294 O O . ASN B 1 830 ? -3.396 -38.367 16.389 1 93.46 830 ASN B O 1
ATOM 15298 N N . ALA B 1 831 ? -4.175 -38.283 14.326 1 91.43 831 ALA B N 1
ATOM 15299 C CA . ALA B 1 831 ? -4.386 -39.728 14.284 1 91.43 831 ALA B CA 1
ATOM 15300 C C . ALA B 1 831 ? -3.933 -40.309 12.948 1 91.43 831 ALA B C 1
ATOM 15302 O O . ALA B 1 831 ? -3.908 -41.53 12.771 1 91.43 831 ALA B O 1
ATOM 15303 N N . GLY B 1 832 ? -3.471 -39.66 11.944 1 92.65 832 GLY B N 1
ATOM 15304 C CA . GLY B 1 832 ? -3.041 -40.206 10.668 1 92.65 832 GLY B CA 1
ATOM 15305 C C . GLY B 1 832 ? -1.539 -40.402 10.579 1 92.65 832 GLY B C 1
ATOM 15306 O O . GLY B 1 832 ? -0.782 -39.796 11.34 1 92.65 832 GLY B O 1
ATOM 15307 N N . SER B 1 833 ? -1.148 -41.313 9.687 1 95.85 833 SER B N 1
ATOM 15308 C CA . SER B 1 833 ? 0.273 -41.523 9.432 1 95.85 833 SER B CA 1
ATOM 15309 C C . SER B 1 833 ? 0.52 -41.937 7.986 1 95.85 833 SER B C 1
ATOM 15311 O O . SER B 1 833 ? -0.343 -42.551 7.354 1 95.85 833 SER B O 1
ATOM 15313 N N . MET B 1 834 ? 1.625 -41.579 7.464 1 96.58 834 MET B N 1
ATOM 15314 C CA . MET B 1 834 ? 2.061 -41.869 6.101 1 96.58 834 MET B CA 1
ATOM 15315 C C . MET B 1 834 ? 3.581 -41.968 6.026 1 96.58 834 MET B C 1
ATOM 15317 O O . MET B 1 834 ? 4.29 -41.248 6.731 1 96.58 834 MET B O 1
ATOM 15321 N N . HIS B 1 835 ? 4.023 -42.909 5.285 1 97.18 835 HIS B N 1
ATOM 15322 C CA . HIS B 1 835 ? 5.46 -42.887 5.037 1 97.18 835 HIS B CA 1
ATOM 15323 C C . HIS B 1 835 ? 5.761 -42.687 3.555 1 97.18 835 HIS B C 1
ATOM 15325 O O . HIS B 1 835 ? 4.955 -43.057 2.699 1 97.18 835 HIS B O 1
ATOM 15331 N N . ASN B 1 836 ? 6.778 -42.038 3.216 1 96.24 836 ASN B N 1
ATOM 15332 C CA . ASN B 1 836 ? 7.275 -41.701 1.886 1 96.24 836 ASN B CA 1
ATOM 15333 C C . ASN B 1 836 ? 8.745 -42.079 1.725 1 96.24 836 ASN B C 1
ATOM 15335 O O . ASN B 1 836 ? 9.548 -41.869 2.636 1 96.24 836 ASN B O 1
ATOM 15339 N N . GLN B 1 837 ? 9.053 -42.728 0.66 1 96.89 837 GLN B N 1
ATOM 15340 C CA . GLN B 1 837 ? 10.437 -43.119 0.418 1 96.89 837 GLN B CA 1
ATOM 15341 C C . GLN B 1 837 ? 10.784 -43.026 -1.066 1 96.89 837 GLN B C 1
ATOM 15343 O O . GLN B 1 837 ? 9.893 -43.019 -1.918 1 96.89 837 GLN B O 1
ATOM 15348 N N . GLY B 1 838 ? 12.096 -42.932 -1.331 1 97.11 838 GLY B N 1
ATOM 15349 C CA . GLY B 1 838 ? 12.5 -42.833 -2.725 1 97.11 838 GLY B CA 1
ATOM 15350 C C . GLY B 1 838 ? 13.989 -42.604 -2.9 1 97.11 838 GLY B C 1
ATOM 15351 O O . GLY B 1 838 ? 14.778 -42.901 -2 1 97.11 838 GLY B O 1
ATOM 15352 N N . ILE B 1 839 ? 14.353 -42.265 -4.147 1 97.46 839 ILE B N 1
ATOM 15353 C CA . ILE B 1 839 ? 15.738 -42.04 -4.546 1 97.46 839 ILE B CA 1
ATOM 15354 C C . ILE B 1 839 ? 15.834 -40.765 -5.381 1 97.46 839 ILE B C 1
ATOM 15356 O O . ILE B 1 839 ? 14.963 -40.491 -6.209 1 97.46 839 ILE B O 1
ATOM 15360 N N . ASP B 1 840 ? 16.886 -40.028 -5.083 1 96.51 840 ASP B N 1
ATOM 15361 C CA . ASP B 1 840 ? 17.266 -38.875 -5.894 1 96.51 840 ASP B CA 1
ATOM 15362 C C . ASP B 1 840 ? 18.633 -39.086 -6.54 1 96.51 840 ASP B C 1
ATOM 15364 O O . ASP B 1 840 ? 19.587 -39.488 -5.871 1 96.51 840 ASP B O 1
ATOM 15368 N N . LEU B 1 841 ? 18.7 -38.796 -7.826 1 96.57 841 LEU B N 1
ATOM 15369 C CA . LEU B 1 841 ? 19.965 -38.895 -8.545 1 96.57 841 LEU B CA 1
ATOM 15370 C C . LEU B 1 841 ? 20.23 -37.631 -9.357 1 96.57 841 LEU B C 1
ATOM 15372 O O . LEU B 1 841 ? 19.32 -37.094 -9.992 1 96.57 841 LEU B O 1
ATOM 15376 N N . SER B 1 842 ? 21.361 -37.115 -9.247 1 95.51 842 SER B N 1
ATOM 15377 C CA . SER B 1 842 ? 21.856 -36.036 -10.095 1 95.51 842 SER B CA 1
ATOM 15378 C C . SER B 1 842 ? 23.185 -36.407 -10.743 1 95.51 842 SER B C 1
ATOM 15380 O O . SER B 1 842 ? 24.168 -36.672 -10.048 1 95.51 842 SER B O 1
ATOM 15382 N N . LEU B 1 843 ? 23.243 -36.439 -12.018 1 95.21 843 LEU B N 1
ATOM 15383 C CA . LEU B 1 843 ? 24.442 -36.744 -12.791 1 95.21 843 LEU B CA 1
ATOM 15384 C C . LEU B 1 843 ? 24.898 -35.528 -13.591 1 95.21 843 LEU B C 1
ATOM 15386 O O . LEU B 1 843 ? 24.107 -34.93 -14.323 1 95.21 843 LEU B O 1
ATOM 15390 N N . ASN B 1 844 ? 26.07 -35.224 -13.404 1 92.96 844 ASN B N 1
ATOM 15391 C CA . ASN B 1 844 ? 26.623 -34.089 -14.135 1 92.96 844 ASN B CA 1
ATOM 15392 C C . ASN B 1 844 ? 27.797 -34.507 -15.015 1 92.96 844 ASN B C 1
ATOM 15394 O O . ASN B 1 844 ? 28.635 -35.309 -14.599 1 92.96 844 ASN B O 1
ATOM 15398 N N . PHE B 1 845 ? 27.855 -34.082 -16.244 1 94.41 845 PHE B N 1
ATOM 15399 C CA . PHE B 1 845 ? 28.94 -34.266 -17.201 1 94.41 845 PHE B CA 1
ATOM 15400 C C . PHE B 1 845 ? 29.455 -32.922 -17.701 1 94.41 845 PHE B C 1
ATOM 15402 O O . PHE B 1 845 ? 28.671 -32.064 -18.112 1 94.41 845 PHE B O 1
ATOM 15409 N N . ASN B 1 846 ? 30.627 -32.649 -17.569 1 90.56 846 ASN B N 1
ATOM 15410 C CA . ASN B 1 846 ? 31.265 -31.435 -18.068 1 90.56 846 ASN B CA 1
ATOM 15411 C C . ASN B 1 846 ? 32.597 -31.739 -18.747 1 90.56 846 ASN B C 1
ATOM 15413 O O . ASN B 1 846 ? 33.503 -32.296 -18.125 1 90.56 846 ASN B O 1
ATOM 15417 N N . LYS B 1 847 ? 32.806 -31.346 -20.032 1 90.13 847 LYS B N 1
ATOM 15418 C CA . LYS B 1 847 ? 34.045 -31.606 -20.759 1 90.13 847 LYS B CA 1
ATOM 15419 C C . LYS B 1 847 ? 34.389 -30.448 -21.691 1 90.13 847 LYS B C 1
ATOM 15421 O O . LYS B 1 847 ? 33.55 -30.011 -22.482 1 90.13 847 LYS B O 1
ATOM 15426 N N . ARG B 1 848 ? 35.443 -29.943 -21.572 1 86.51 848 ARG B N 1
ATOM 15427 C CA . ARG B 1 848 ? 35.992 -28.971 -22.513 1 86.51 848 ARG B CA 1
ATOM 15428 C C . ARG B 1 848 ? 36.835 -29.659 -23.581 1 86.51 848 ARG B C 1
ATOM 15430 O O . ARG B 1 848 ? 37.727 -30.448 -23.262 1 86.51 848 ARG B O 1
ATOM 15437 N N . ILE B 1 849 ? 36.544 -29.582 -24.837 1 88.56 849 ILE B N 1
ATOM 15438 C CA . ILE B 1 849 ? 37.294 -30.155 -25.95 1 88.56 849 ILE B CA 1
ATOM 15439 C C . ILE B 1 849 ? 38.024 -29.047 -26.705 1 88.56 849 ILE B C 1
ATOM 15441 O O . ILE B 1 849 ? 37.404 -28.275 -27.439 1 88.56 849 ILE B O 1
ATOM 15445 N N . GLY B 1 850 ? 39.181 -29.017 -26.613 1 79.94 850 GLY B N 1
ATOM 15446 C CA . GLY B 1 850 ? 39.957 -27.945 -27.216 1 79.94 850 GLY B CA 1
ATOM 15447 C C . GLY B 1 850 ? 39.634 -26.578 -26.642 1 79.94 850 GLY B C 1
ATOM 15448 O O . GLY B 1 850 ? 39.242 -26.464 -25.479 1 79.94 850 GLY B O 1
ATOM 15449 N N . LYS B 1 851 ? 39.907 -25.618 -27.428 1 74.95 851 LYS B N 1
ATOM 15450 C CA . LYS B 1 851 ? 39.702 -24.242 -26.984 1 74.95 851 LYS B CA 1
ATOM 15451 C C . LYS B 1 851 ? 38.287 -23.767 -27.301 1 74.95 851 LYS B C 1
ATOM 15453 O O . LYS B 1 851 ? 37.782 -22.839 -26.667 1 74.95 851 LYS B O 1
ATOM 15458 N N . ASP B 1 852 ? 37.619 -24.757 -28.13 1 82.86 852 ASP B N 1
ATOM 15459 C CA . ASP B 1 852 ? 36.422 -24.152 -28.706 1 82.86 852 ASP B CA 1
ATOM 15460 C C . ASP B 1 852 ? 35.157 -24.815 -28.165 1 82.86 852 ASP B C 1
ATOM 15462 O O . ASP B 1 852 ? 34.073 -24.231 -28.217 1 82.86 852 ASP B O 1
ATOM 15466 N N . TRP B 1 853 ? 34.999 -27.493 -27.1 1 84.05 853 TRP B N 1
ATOM 15467 C CA . TRP B 1 853 ? 33.778 -28.207 -26.741 1 84.05 853 TRP B CA 1
ATOM 15468 C C . TRP B 1 853 ? 33.713 -28.451 -25.237 1 84.05 853 TRP B C 1
ATOM 15470 O O . TRP B 1 853 ? 34.688 -28.905 -24.632 1 84.05 853 TRP B O 1
ATOM 15480 N N . MET B 1 854 ? 32.833 -26.601 -25.31 1 89.5 854 MET B N 1
ATOM 15481 C CA . MET B 1 854 ? 32.449 -26.995 -23.958 1 89.5 854 MET B CA 1
ATOM 15482 C C . MET B 1 854 ? 31.108 -27.72 -23.962 1 89.5 854 MET B C 1
ATOM 15484 O O . MET B 1 854 ? 30.109 -27.186 -24.448 1 89.5 854 MET B O 1
ATOM 15488 N N . ILE B 1 855 ? 31.078 -28.862 -23.579 1 92.62 855 ILE B N 1
ATOM 15489 C CA . ILE B 1 855 ? 29.87 -29.679 -23.546 1 92.62 855 ILE B CA 1
ATOM 15490 C C . ILE B 1 855 ? 29.557 -30.08 -22.106 1 92.62 855 ILE B C 1
ATOM 15492 O O . ILE B 1 855 ? 30.427 -30.589 -21.394 1 92.62 855 ILE B O 1
ATOM 15496 N N . SER B 1 856 ? 28.435 -29.684 -21.695 1 92.35 856 SER B N 1
ATOM 15497 C CA . SER B 1 856 ? 27.967 -30.07 -20.367 1 92.35 856 SER B CA 1
ATOM 15498 C C . SER B 1 856 ? 26.56 -30.655 -20.426 1 92.35 856 SER B C 1
ATOM 15500 O O . SER B 1 856 ? 25.802 -30.37 -21.355 1 92.35 856 SER B O 1
ATOM 15502 N N . ALA B 1 857 ? 26.231 -31.537 -19.533 1 94.3 857 ALA B N 1
ATOM 15503 C CA . ALA B 1 857 ? 24.899 -32.125 -19.41 1 94.3 857 ALA B CA 1
ATOM 15504 C C . ALA B 1 857 ? 24.589 -32.482 -17.959 1 94.3 857 ALA B C 1
ATOM 15506 O O . ALA B 1 857 ? 25.447 -33.006 -17.245 1 94.3 857 ALA B O 1
ATOM 15507 N N . LYS B 1 858 ? 23.46 -32.087 -17.507 1 93.43 858 LYS B N 1
ATOM 15508 C CA . LYS B 1 858 ? 22.978 -32.459 -16.18 1 93.43 858 LYS B CA 1
ATOM 15509 C C . LYS B 1 858 ? 21.744 -33.351 -16.273 1 93.43 858 LYS B C 1
ATOM 15511 O O . LYS B 1 858 ? 20.756 -32.987 -16.915 1 93.43 858 LYS B O 1
ATOM 15516 N N . GLY B 1 859 ? 21.813 -34.492 -15.736 1 95.34 859 GLY B N 1
ATOM 15517 C CA . GLY B 1 859 ? 20.683 -35.403 -15.644 1 95.34 859 GLY B CA 1
ATOM 15518 C C . GLY B 1 859 ? 20.152 -35.554 -14.231 1 95.34 859 GLY B C 1
ATOM 15519 O O . GLY B 1 859 ? 20.926 -35.591 -13.272 1 95.34 859 GLY B O 1
ATOM 15520 N N . THR B 1 860 ? 18.863 -35.528 -14.112 1 95.81 860 THR B N 1
ATOM 15521 C CA . THR B 1 860 ? 18.232 -35.716 -12.81 1 95.81 860 THR B CA 1
ATOM 15522 C C . THR B 1 860 ? 17.193 -36.832 -12.868 1 95.81 860 THR B C 1
ATOM 15524 O O . THR B 1 860 ? 16.608 -37.089 -13.922 1 95.81 860 THR B O 1
ATOM 15527 N N . PHE B 1 861 ? 17.024 -37.501 -11.783 1 96.33 861 PHE B N 1
ATOM 15528 C CA . PHE B 1 861 ? 16.051 -38.574 -11.62 1 96.33 861 PHE B CA 1
ATOM 15529 C C . PHE B 1 861 ? 15.534 -38.623 -10.187 1 96.33 861 PHE B C 1
ATOM 15531 O O . PHE B 1 861 ? 16.32 -38.606 -9.237 1 96.33 861 PHE B O 1
ATOM 15538 N N . THR B 1 862 ? 14.218 -38.654 -10.035 1 96.36 862 THR B N 1
ATOM 15539 C CA . THR B 1 862 ? 13.607 -38.746 -8.714 1 96.36 862 THR B CA 1
ATOM 15540 C C . THR B 1 862 ? 12.497 -39.793 -8.702 1 96.36 862 THR B C 1
ATOM 15542 O O . THR B 1 862 ? 11.591 -39.753 -9.537 1 96.36 862 THR B O 1
ATOM 15545 N N . PHE B 1 863 ? 12.579 -40.696 -7.824 1 96.76 863 PHE B N 1
ATOM 15546 C CA . PHE B 1 863 ? 11.513 -41.633 -7.49 1 96.76 863 PHE B CA 1
ATOM 15547 C C . PHE B 1 863 ? 11.011 -41.397 -6.07 1 96.76 863 PHE B C 1
ATOM 15549 O O . PHE B 1 863 ? 11.798 -41.391 -5.121 1 96.76 863 PHE B O 1
ATOM 15556 N N . ALA B 1 864 ? 9.77 -41.134 -5.856 1 96.18 864 ALA B N 1
ATOM 15557 C CA . ALA B 1 864 ? 9.143 -40.928 -4.553 1 96.18 864 ALA B CA 1
ATOM 15558 C C . ALA B 1 864 ? 7.768 -41.586 -4.494 1 96.18 864 ALA B C 1
ATOM 15560 O O . ALA B 1 864 ? 6.913 -41.328 -5.345 1 96.18 864 ALA B O 1
ATOM 15561 N N . ARG B 1 865 ? 7.545 -42.391 -3.521 1 95.71 865 ARG B N 1
ATOM 15562 C CA . ARG B 1 865 ? 6.27 -43.077 -3.338 1 95.71 865 ARG B CA 1
ATOM 15563 C C . ARG B 1 865 ? 5.813 -43.005 -1.885 1 95.71 865 ARG B C 1
ATOM 15565 O O . ARG B 1 865 ? 6.568 -43.349 -0.973 1 95.71 865 ARG B O 1
ATOM 15572 N N . ASN B 1 866 ? 4.657 -42.596 -1.735 1 95.72 866 ASN B N 1
ATOM 15573 C CA . ASN B 1 866 ? 4.073 -42.565 -0.398 1 95.72 866 ASN B CA 1
ATOM 15574 C C . ASN B 1 866 ? 3.114 -43.731 -0.178 1 95.72 866 ASN B C 1
ATOM 15576 O O . ASN B 1 866 ? 2.647 -44.346 -1.138 1 95.72 866 ASN B O 1
ATOM 15580 N N . ILE B 1 867 ? 2.877 -44.092 1.038 1 96.48 867 ILE B N 1
ATOM 15581 C CA . ILE B 1 867 ? 1.906 -45.106 1.435 1 96.48 867 ILE B CA 1
ATOM 15582 C C . ILE B 1 867 ? 1.159 -44.644 2.685 1 96.48 867 ILE B C 1
ATOM 15584 O O . ILE B 1 867 ? 1.778 -44.252 3.677 1 96.48 867 ILE B O 1
ATOM 15588 N N . LEU B 1 868 ? -0.113 -44.722 2.631 1 96.41 868 LEU B N 1
ATOM 15589 C CA . LEU B 1 868 ? -0.93 -44.428 3.804 1 96.41 868 LEU B CA 1
ATOM 15590 C C . LEU B 1 868 ? -0.859 -45.566 4.816 1 96.41 868 LEU B C 1
ATOM 15592 O O . LEU B 1 868 ? -1.366 -46.661 4.561 1 96.41 868 LEU B O 1
ATOM 15596 N N . ASP B 1 869 ? -0.301 -45.284 6.008 1 96.5 869 ASP B N 1
ATOM 15597 C CA . ASP B 1 869 ? -0.186 -46.305 7.045 1 96.5 869 ASP B CA 1
ATOM 15598 C C . ASP B 1 869 ? -1.459 -46.38 7.885 1 96.5 869 ASP B C 1
ATOM 15600 O O . ASP B 1 869 ? -1.895 -47.469 8.265 1 96.5 869 ASP B O 1
ATOM 15604 N N . GLU B 1 870 ? -1.913 -45.208 8.274 1 94.39 870 GLU B N 1
ATOM 15605 C CA . GLU B 1 870 ? -3.114 -45.074 9.093 1 94.39 870 GLU B CA 1
ATOM 15606 C C . GLU B 1 870 ? -3.972 -43.901 8.628 1 94.39 870 GLU B C 1
ATOM 15608 O O . GLU B 1 870 ? -3.494 -42.767 8.552 1 94.39 870 GLU B O 1
ATOM 15613 N N . VAL B 1 871 ? -5.178 -44.15 8.306 1 93.53 871 VAL B N 1
ATOM 15614 C CA . VAL B 1 871 ? -6.134 -43.12 7.914 1 93.53 871 VAL B CA 1
ATOM 15615 C C . VAL B 1 871 ? -7.535 -43.512 8.379 1 93.53 871 VAL B C 1
ATOM 15617 O O . VAL B 1 871 ? -7.788 -44.677 8.696 1 93.53 871 VAL B O 1
ATOM 15620 N N . PHE B 1 872 ? -8.39 -42.568 8.513 1 92.21 872 PHE B N 1
ATOM 15621 C CA . PHE B 1 872 ? -9.788 -42.886 8.779 1 92.21 872 PHE B CA 1
ATOM 15622 C C . PHE B 1 872 ? -10.484 -43.368 7.511 1 92.21 872 PHE B C 1
ATOM 15624 O O . PHE B 1 872 ? -10.386 -42.73 6.461 1 92.21 872 PHE B O 1
ATOM 15631 N N . GLU B 1 873 ? -10.968 -44.413 7.486 1 89.4 873 GLU B N 1
ATOM 15632 C CA . GLU B 1 873 ? -11.749 -44.933 6.368 1 89.4 873 GLU B CA 1
ATOM 15633 C C . GLU B 1 873 ? -12.974 -45.699 6.859 1 89.4 873 GLU B C 1
ATOM 15635 O O . GLU B 1 873 ? -12.999 -46.178 7.995 1 89.4 873 GLU B O 1
ATOM 15640 N N . THR B 1 874 ? -13.958 -45.863 6.121 1 88.4 874 THR B N 1
ATOM 15641 C CA . THR B 1 874 ? -15.18 -46.576 6.477 1 88.4 874 THR B CA 1
ATOM 15642 C C . THR B 1 874 ? -14.955 -48.085 6.442 1 88.4 874 THR B C 1
ATOM 15644 O O . THR B 1 874 ? -13.987 -48.56 5.844 1 88.4 874 THR B O 1
ATOM 15647 N N . GLU B 1 875 ? -15.899 -48.753 7.014 1 86.17 875 GLU B N 1
ATOM 15648 C CA . GLU B 1 875 ? -15.838 -50.211 6.98 1 86.17 875 GLU B CA 1
ATOM 15649 C C . GLU B 1 875 ? -15.966 -50.736 5.553 1 86.17 875 GLU B C 1
ATOM 15651 O O . GLU B 1 875 ? -15.355 -51.747 5.2 1 86.17 875 GLU B O 1
ATOM 15656 N N . ALA B 1 876 ? -16.703 -50.02 4.803 1 84.54 876 ALA B N 1
ATOM 15657 C CA . ALA B 1 876 ? -16.942 -50.432 3.423 1 84.54 876 ALA B CA 1
ATOM 15658 C C . ALA B 1 876 ? -15.643 -50.45 2.622 1 84.54 876 ALA B C 1
ATOM 15660 O O . ALA B 1 876 ? -15.441 -51.321 1.773 1 84.54 876 ALA B O 1
ATOM 15661 N N . THR B 1 877 ? -14.791 -49.529 2.852 1 89.13 877 THR B N 1
ATOM 15662 C CA . THR B 1 877 ? -13.534 -49.463 2.115 1 89.13 877 THR B CA 1
ATOM 15663 C C . THR B 1 877 ? -12.444 -50.255 2.832 1 89.13 877 THR B C 1
ATOM 15665 O O . THR B 1 877 ? -11.64 -50.935 2.191 1 89.13 877 THR B O 1
ATOM 15668 N N . PHE B 1 878 ? -12.473 -50.243 4.144 1 90.02 878 PHE B N 1
ATOM 15669 C CA . PHE B 1 878 ? -11.419 -50.889 4.918 1 90.02 878 PHE B CA 1
ATOM 15670 C C . PHE B 1 878 ? -11.488 -52.404 4.768 1 90.02 878 PHE B C 1
ATOM 15672 O O . PHE B 1 878 ? -10.455 -53.073 4.691 1 90.02 878 PHE B O 1
ATOM 15679 N N . ASN B 1 879 ? -12.694 -52.91 4.71 1 88.13 879 ASN B N 1
ATOM 15680 C CA . ASN B 1 879 ? -12.862 -54.359 4.707 1 88.13 879 ASN B CA 1
ATOM 15681 C C . ASN B 1 879 ? -12.862 -54.921 3.288 1 88.13 879 ASN B C 1
ATOM 15683 O O . ASN B 1 879 ? -12.899 -56.138 3.097 1 88.13 879 ASN B O 1
ATOM 15687 N N . ASN B 1 880 ? -12.824 -54.096 2.328 1 89.6 880 ASN B N 1
ATOM 15688 C CA . ASN B 1 880 ? -12.731 -54.508 0.931 1 89.6 880 ASN B CA 1
ATOM 15689 C C . ASN B 1 880 ? -11.301 -54.397 0.408 1 89.6 880 ASN B C 1
ATOM 15691 O O . ASN B 1 880 ? -10.808 -53.294 0.167 1 89.6 880 ASN B O 1
ATOM 15695 N N . PRO B 1 881 ? -10.614 -55.49 0.193 1 88.88 881 PRO B N 1
ATOM 15696 C CA . PRO B 1 881 ? -9.207 -55.449 -0.213 1 88.88 881 PRO B CA 1
ATOM 15697 C C . PRO B 1 881 ? -8.996 -54.717 -1.537 1 88.88 881 PRO B C 1
ATOM 15699 O O . PRO B 1 881 ? -7.905 -54.202 -1.794 1 88.88 881 PRO B O 1
ATOM 15702 N N . ASN B 1 882 ? -10.023 -54.683 -2.302 1 91.56 882 ASN B N 1
ATOM 15703 C CA . ASN B 1 882 ? -9.88 -54.042 -3.605 1 91.56 882 ASN B CA 1
ATOM 15704 C C . ASN B 1 882 ? -10.064 -52.53 -3.51 1 91.56 882 ASN B C 1
ATOM 15706 O O . ASN B 1 882 ? -9.653 -51.793 -4.407 1 91.56 882 ASN B O 1
ATOM 15710 N N . ARG B 1 883 ? -10.634 -52.041 -2.395 1 92.19 883 ARG B N 1
ATOM 15711 C CA . ARG B 1 883 ? -10.947 -50.62 -2.285 1 92.19 883 ARG B CA 1
ATOM 15712 C C . ARG B 1 883 ? -10.25 -49.998 -1.08 1 92.19 883 ARG B C 1
ATOM 15714 O O . ARG B 1 883 ? -10.401 -48.802 -0.817 1 92.19 883 ARG B O 1
ATOM 15721 N N . ARG B 1 884 ? -9.534 -50.8 -0.434 1 93.18 884 ARG B N 1
ATOM 15722 C CA . ARG B 1 884 ? -8.864 -50.314 0.768 1 93.18 884 ARG B CA 1
ATOM 15723 C C . ARG B 1 884 ? -7.859 -49.218 0.429 1 93.18 884 ARG B C 1
ATOM 15725 O O . ARG B 1 884 ? -7.066 -49.362 -0.503 1 93.18 884 ARG B O 1
ATOM 15732 N N . ARG B 1 885 ? -7.909 -48.154 1.216 1 92.99 885 ARG B N 1
ATOM 15733 C CA . ARG B 1 885 ? -6.98 -47.045 1.025 1 92.99 885 ARG B CA 1
ATOM 15734 C C . ARG B 1 885 ? -5.701 -47.257 1.827 1 92.99 885 ARG B C 1
ATOM 15736 O O . ARG B 1 885 ? -4.606 -46.941 1.356 1 92.99 885 ARG B O 1
ATOM 15743 N N . THR B 1 886 ? -5.843 -47.754 3.1 1 94.17 886 THR B N 1
ATOM 15744 C CA . THR B 1 886 ? -4.685 -48.04 3.94 1 94.17 886 THR B CA 1
ATOM 15745 C C . THR B 1 886 ? -3.74 -49.015 3.244 1 94.17 886 THR B C 1
ATOM 15747 O O . THR B 1 886 ? -4.173 -50.054 2.741 1 94.17 886 THR B O 1
ATOM 15750 N N . GLY B 1 887 ? -2.534 -48.653 3.162 1 94.04 887 GLY B N 1
ATOM 15751 C CA . GLY B 1 887 ? -1.541 -49.511 2.535 1 94.04 887 GLY B CA 1
ATOM 15752 C C . GLY B 1 887 ? -1.267 -49.146 1.088 1 94.04 887 GLY B C 1
ATOM 15753 O O . GLY B 1 887 ? -0.459 -49.796 0.421 1 94.04 887 GLY B O 1
ATOM 15754 N N . ARG B 1 888 ? -1.913 -48.218 0.603 1 94.51 888 ARG B N 1
ATOM 15755 C CA . ARG B 1 888 ? -1.716 -47.785 -0.777 1 94.51 888 ARG B CA 1
ATOM 15756 C C . ARG B 1 888 ? -1.329 -46.311 -0.839 1 94.51 888 ARG B C 1
ATOM 15758 O O . ARG B 1 888 ? -1.507 -45.576 0.134 1 94.51 888 ARG B O 1
ATOM 15765 N N . PRO B 1 889 ? -0.773 -45.887 -2.012 1 94.36 889 PRO B N 1
ATOM 15766 C CA . PRO B 1 889 ? -0.392 -44.478 -2.131 1 94.36 889 PRO B CA 1
ATOM 15767 C C . PRO B 1 889 ? -1.596 -43.539 -2.121 1 94.36 889 PRO B C 1
ATOM 15769 O O . PRO B 1 889 ? -2.673 -43.904 -2.601 1 94.36 889 PRO B O 1
ATOM 15772 N N . ASP B 1 890 ? -1.386 -42.343 -1.591 1 92.48 890 ASP B N 1
ATOM 15773 C CA . ASP B 1 890 ? -2.399 -41.296 -1.678 1 92.48 890 ASP B CA 1
ATOM 15774 C C . ASP B 1 890 ? -2.672 -40.916 -3.132 1 92.48 890 ASP B C 1
ATOM 15776 O O . ASP B 1 890 ? -1.74 -40.732 -3.917 1 92.48 890 ASP B O 1
ATOM 15780 N N . GLY B 1 891 ? -3.873 -40.845 -3.545 1 89.06 891 GLY B N 1
ATOM 15781 C CA . GLY B 1 891 ? -4.254 -40.503 -4.906 1 89.06 891 GLY B CA 1
ATOM 15782 C C . GLY B 1 891 ? -4.47 -41.718 -5.789 1 89.06 891 GLY B C 1
ATOM 15783 O O . GLY B 1 891 ? -4.741 -41.583 -6.984 1 89.06 891 GLY B O 1
ATOM 15784 N N . THR B 1 892 ? -4.374 -42.946 -5.27 1 92.52 892 THR B N 1
ATOM 15785 C CA . THR B 1 892 ? -4.702 -44.154 -6.019 1 92.52 892 THR B CA 1
ATOM 15786 C C . THR B 1 892 ? -6.109 -44.064 -6.603 1 92.52 892 THR B C 1
ATOM 15788 O O . THR B 1 892 ? -7.048 -43.661 -5.914 1 92.52 892 THR B O 1
ATOM 15791 N N . MET B 1 893 ? -6.169 -44.408 -7.866 1 93.35 893 MET B N 1
ATOM 15792 C CA . MET B 1 893 ? -7.464 -44.342 -8.537 1 93.35 893 MET B CA 1
ATOM 15793 C C . MET B 1 893 ? -8.199 -45.675 -8.433 1 93.35 893 MET B C 1
ATOM 15795 O O . MET B 1 893 ? -7.613 -46.732 -8.672 1 93.35 893 MET B O 1
ATOM 15799 N N . PHE B 1 894 ? -9.447 -45.56 -8.055 1 94.54 894 PHE B N 1
ATOM 15800 C CA . PHE B 1 894 ? -10.287 -46.749 -7.963 1 94.54 894 PHE B CA 1
ATOM 15801 C C . PHE B 1 894 ? -11.421 -46.69 -8.979 1 94.54 894 PHE B C 1
ATOM 15803 O O . PHE B 1 894 ? -11.913 -45.608 -9.306 1 94.54 894 PHE B O 1
ATOM 15810 N N . GLY B 1 895 ? -11.792 -47.812 -9.551 1 95.49 895 GLY B N 1
ATOM 15811 C CA . GLY B 1 895 ? -12.886 -47.963 -10.497 1 95.49 895 GLY B CA 1
ATOM 15812 C C . GLY B 1 895 ? -13.071 -49.391 -10.974 1 95.49 895 GLY B C 1
ATOM 15813 O O . GLY B 1 895 ? -12.544 -50.326 -10.368 1 95.49 895 GLY B O 1
ATOM 15814 N N . TYR B 1 896 ? -13.889 -49.599 -11.998 1 96.37 896 TYR B N 1
ATOM 15815 C CA . TYR B 1 896 ? -14.161 -50.924 -12.544 1 96.37 896 TYR B CA 1
ATOM 15816 C C . TYR B 1 896 ? -13.089 -51.332 -13.547 1 96.37 896 TYR B C 1
ATOM 15818 O O . TYR B 1 896 ? -12.611 -50.504 -14.325 1 96.37 896 TYR B O 1
ATOM 15826 N N . ASN B 1 897 ? -12.653 -52.543 -13.439 1 96.37 897 ASN B N 1
ATOM 15827 C CA . ASN B 1 897 ? -11.74 -53.064 -14.451 1 96.37 897 ASN B CA 1
ATOM 15828 C C . ASN B 1 897 ? -12.478 -53.443 -15.731 1 96.37 897 ASN B C 1
ATOM 15830 O O . ASN B 1 897 ? -13.318 -54.344 -15.725 1 96.37 897 ASN B O 1
ATOM 15834 N N . ALA B 1 898 ? -12.193 -52.842 -16.83 1 95.85 898 ALA B N 1
ATOM 15835 C CA . ALA B 1 898 ? -12.866 -53.079 -18.104 1 95.85 898 ALA B CA 1
ATOM 15836 C C . ALA B 1 898 ? -12.261 -54.277 -18.83 1 95.85 898 ALA B C 1
ATOM 15838 O O . ALA B 1 898 ? -11.037 -54.397 -18.93 1 95.85 898 ALA B O 1
ATOM 15839 N N . LEU B 1 899 ? -13.06 -55.16 -19.362 1 94.93 899 LEU B N 1
ATOM 15840 C CA . LEU B 1 899 ? -12.636 -56.362 -20.072 1 94.93 899 LEU B CA 1
ATOM 15841 C C . LEU B 1 899 ? -12.761 -56.175 -21.58 1 94.93 899 LEU B C 1
ATOM 15843 O O . LEU B 1 899 ? -12.472 -57.093 -22.35 1 94.93 899 LEU B O 1
ATOM 15847 N N . GLY B 1 900 ? -13.157 -54.98 -21.953 1 94.08 900 GLY B N 1
ATOM 15848 C CA . GLY B 1 900 ? -13.445 -54.727 -23.355 1 94.08 900 GLY B CA 1
ATOM 15849 C C . GLY B 1 900 ? -14.926 -54.555 -23.638 1 94.08 900 GLY B C 1
ATOM 15850 O O . GLY B 1 900 ? -15.66 -53.999 -22.819 1 94.08 900 GLY B O 1
ATOM 15851 N N . TYR B 1 901 ? -15.371 -54.974 -24.863 1 94.94 901 TYR B N 1
ATOM 15852 C CA . TYR B 1 901 ? -16.756 -54.784 -25.28 1 94.94 901 TYR B CA 1
ATOM 15853 C C . TYR B 1 901 ? -17.541 -56.085 -25.175 1 94.94 901 TYR B C 1
ATOM 15855 O O . TYR B 1 901 ? -16.974 -57.172 -25.304 1 94.94 901 TYR B O 1
ATOM 15863 N N . PHE B 1 902 ? -18.802 -55.987 -24.893 1 94.28 902 PHE B N 1
ATOM 15864 C CA . PHE B 1 902 ? -19.696 -57.108 -25.158 1 94.28 902 PHE B CA 1
ATOM 15865 C C . PHE B 1 902 ? -19.673 -57.482 -26.635 1 94.28 902 PHE B C 1
ATOM 15867 O O . PHE B 1 902 ? -19.632 -56.606 -27.502 1 94.28 902 PHE B O 1
ATOM 15874 N N . THR B 1 903 ? -19.589 -58.734 -26.87 1 93.46 903 THR B N 1
ATOM 15875 C CA . THR B 1 903 ? -19.651 -59.23 -28.24 1 93.46 903 THR B CA 1
ATOM 15876 C C . THR B 1 903 ? -20.994 -59.901 -28.512 1 93.46 903 THR B C 1
ATOM 15878 O O . THR B 1 903 ? -21.777 -60.131 -27.589 1 93.46 903 THR B O 1
ATOM 15881 N N . TYR B 1 904 ? -21.239 -60.218 -29.716 1 91.81 904 TYR B N 1
ATOM 15882 C CA . TYR B 1 904 ? -22.486 -60.874 -30.092 1 91.81 904 TYR B CA 1
ATOM 15883 C C . TYR B 1 904 ? -22.626 -62.222 -29.393 1 91.81 904 TYR B C 1
ATOM 15885 O O . TYR B 1 904 ? -23.737 -62.649 -29.072 1 91.81 904 TYR B O 1
ATOM 15893 N N . ASP B 1 905 ? -21.515 -62.817 -29.083 1 93.25 905 ASP B N 1
ATOM 15894 C CA . ASP B 1 905 ? -21.499 -64.145 -28.478 1 93.25 905 ASP B CA 1
ATOM 15895 C C . ASP B 1 905 ? -21.87 -64.078 -26.998 1 93.25 905 ASP B C 1
ATOM 15897 O O . ASP B 1 905 ? -22.133 -65.107 -26.371 1 93.25 905 ASP B O 1
ATOM 15901 N N . ASP B 1 906 ? -21.969 -62.931 -26.519 1 95.34 906 ASP B N 1
ATOM 15902 C CA . ASP B 1 906 ? -22.279 -62.772 -25.101 1 95.34 906 ASP B CA 1
ATOM 15903 C C . ASP B 1 906 ? -23.787 -62.79 -24.863 1 95.34 906 ASP B C 1
ATOM 15905 O O . ASP B 1 906 ? -24.239 -62.822 -23.716 1 95.34 906 ASP B O 1
ATOM 15909 N N . PHE B 1 907 ? -24.585 -62.87 -25.836 1 94.43 907 PHE B N 1
ATOM 15910 C CA . PHE B 1 907 ? -26.03 -62.712 -25.716 1 94.43 907 PHE B CA 1
ATOM 15911 C C . PHE B 1 907 ? -26.753 -63.959 -26.212 1 94.43 907 PHE B C 1
ATOM 15913 O O . PHE B 1 907 ? -26.296 -64.617 -27.148 1 94.43 907 PHE B O 1
ATOM 15920 N N . ASN B 1 908 ? -27.919 -64.38 -25.561 1 92.67 908 ASN B N 1
ATOM 15921 C CA . ASN B 1 908 ? -28.882 -65.337 -26.096 1 92.67 908 ASN B CA 1
ATOM 15922 C C . ASN B 1 908 ? -29.632 -64.766 -27.295 1 92.67 908 ASN B C 1
ATOM 15924 O O . ASN B 1 908 ? -29.624 -63.554 -27.519 1 92.67 908 ASN B O 1
ATOM 15928 N N . PRO B 1 909 ? -30.208 -65.524 -28.044 1 88.1 909 PRO B N 1
ATOM 15929 C CA . PRO B 1 909 ? -30.942 -65.034 -29.214 1 88.1 909 PRO B CA 1
ATOM 15930 C C . PRO B 1 909 ? -32.003 -63.997 -28.852 1 88.1 909 PRO B C 1
ATOM 15932 O O . PRO B 1 909 ? -32.347 -63.147 -29.678 1 88.1 909 PRO B O 1
ATOM 15935 N N . ASP B 1 910 ? -32.429 -63.976 -27.589 1 86.19 910 ASP B N 1
ATOM 15936 C CA . ASP B 1 910 ? -33.458 -63.035 -27.158 1 86.19 910 ASP B CA 1
ATOM 15937 C C . ASP B 1 910 ? -32.838 -61.723 -26.683 1 86.19 910 ASP B C 1
ATOM 15939 O O . ASP B 1 910 ? -33.548 -60.826 -26.222 1 86.19 910 ASP B O 1
ATOM 15943 N N . GLY B 1 911 ? -31.625 -61.477 -27.535 1 85.96 911 GLY B N 1
ATOM 15944 C CA . GLY B 1 911 ? -30.929 -60.254 -27.169 1 85.96 911 GLY B CA 1
ATOM 15945 C C . GLY B 1 911 ? -30.481 -60.234 -25.719 1 85.96 911 GLY B C 1
ATOM 15946 O O . GLY B 1 911 ? -29.78 -59.313 -25.294 1 85.96 911 GLY B O 1
ATOM 15947 N N . SER B 1 912 ? -30.755 -61.251 -24.207 1 90.1 912 SER B N 1
ATOM 15948 C CA . SER B 1 912 ? -30.315 -61.354 -22.82 1 90.1 912 SER B CA 1
ATOM 15949 C C . SER B 1 912 ? -28.89 -61.89 -22.73 1 90.1 912 SER B C 1
ATOM 15951 O O . SER B 1 912 ? -28.412 -62.553 -23.653 1 90.1 912 SER B O 1
ATOM 15953 N N . LEU B 1 913 ? -28.269 -61.627 -21.658 1 93.74 913 LEU B N 1
ATOM 15954 C CA . LEU B 1 913 ? -26.891 -62.071 -21.478 1 93.74 913 LEU B CA 1
ATOM 15955 C C . LEU B 1 913 ? -26.835 -63.565 -21.181 1 93.74 913 LEU B C 1
ATOM 15957 O O . LEU B 1 913 ? -27.689 -64.093 -20.464 1 93.74 913 LEU B O 1
ATOM 15961 N N . LYS B 1 914 ? -25.829 -64.171 -21.708 1 94 914 LYS B N 1
ATOM 15962 C CA . LYS B 1 914 ? -25.635 -65.594 -21.445 1 94 914 LYS B CA 1
ATOM 15963 C C . LYS B 1 914 ? -25.286 -65.839 -19.98 1 94 914 LYS B C 1
ATOM 15965 O O . LYS B 1 914 ? -24.795 -64.94 -19.294 1 94 914 LYS B O 1
ATOM 15970 N N . ALA B 1 915 ? -25.586 -67.085 -19.542 1 88.17 915 ALA B N 1
ATOM 15971 C CA . ALA B 1 915 ? -25.286 -67.482 -18.169 1 88.17 915 ALA B CA 1
ATOM 15972 C C . ALA B 1 915 ? -23.79 -67.378 -17.883 1 88.17 915 ALA B C 1
ATOM 15974 O O . ALA B 1 915 ? -22.964 -67.729 -18.728 1 88.17 915 ALA B O 1
ATOM 15975 N N . GLY B 1 916 ? -23.424 -66.809 -16.747 1 89.86 916 GLY B N 1
ATOM 15976 C CA . GLY B 1 916 ? -22.027 -66.688 -16.36 1 89.86 916 GLY B CA 1
ATOM 15977 C C . GLY B 1 916 ? -21.468 -65.294 -16.572 1 89.86 916 GLY B C 1
ATOM 15978 O O . GLY B 1 916 ? -20.409 -64.957 -16.039 1 89.86 916 GLY B O 1
ATOM 15979 N N . ILE B 1 917 ? -22.133 -64.548 -17.378 1 93.61 917 ILE B N 1
ATOM 15980 C CA . ILE B 1 917 ? -21.72 -63.165 -17.586 1 93.61 917 ILE B CA 1
ATOM 15981 C C . ILE B 1 917 ? -22.42 -62.259 -16.575 1 93.61 917 ILE B C 1
ATOM 15983 O O . ILE B 1 917 ? -23.647 -62.292 -16.449 1 93.61 917 ILE B O 1
ATOM 15987 N N . ALA B 1 918 ? -21.679 -61.448 -15.889 1 93.94 918 ALA B N 1
ATOM 15988 C CA . ALA B 1 918 ? -22.208 -60.598 -14.826 1 93.94 918 ALA B CA 1
ATOM 15989 C C . ALA B 1 918 ? -23.135 -59.526 -15.391 1 93.94 918 ALA B C 1
ATOM 15991 O O . ALA B 1 918 ? -22.859 -58.951 -16.446 1 93.94 918 ALA B O 1
ATOM 15992 N N . THR B 1 919 ? -24.236 -59.267 -14.669 1 91.84 919 THR B N 1
ATOM 15993 C CA . THR B 1 919 ? -25.174 -58.225 -15.071 1 91.84 919 THR B CA 1
ATOM 15994 C C . THR B 1 919 ? -24.658 -56.847 -14.666 1 91.84 919 THR B C 1
ATOM 15996 O O . THR B 1 919 ? -24.005 -56.703 -13.631 1 91.84 919 THR B O 1
ATOM 15999 N N . GLN B 1 920 ? -24.901 -55.889 -15.514 1 90.78 920 GLN B N 1
ATOM 16000 C CA . GLN B 1 920 ? -24.603 -54.493 -15.214 1 90.78 920 GLN B CA 1
ATOM 16001 C C . GLN B 1 920 ? -25.879 -53.711 -14.914 1 90.78 920 GLN B C 1
ATOM 16003 O O . GLN B 1 920 ? -26.831 -53.741 -15.698 1 90.78 920 GLN B O 1
ATOM 16008 N N . PRO B 1 921 ? -25.886 -53.021 -13.748 1 87.69 921 PRO B N 1
ATOM 16009 C CA . PRO B 1 921 ? -27.15 -52.462 -13.264 1 87.69 921 PRO B CA 1
ATOM 16010 C C . PRO B 1 921 ? -27.486 -51.118 -13.907 1 87.69 921 PRO B C 1
ATOM 16012 O O . PRO B 1 921 ? -28.495 -50.499 -13.561 1 87.69 921 PRO B O 1
ATOM 16015 N N . TRP B 1 922 ? -26.726 -50.592 -14.77 1 88.83 922 TRP B N 1
ATOM 16016 C CA . TRP B 1 922 ? -26.91 -49.228 -15.254 1 88.83 922 TRP B CA 1
ATOM 16017 C C . TRP B 1 922 ? -27.693 -49.215 -16.562 1 88.83 922 TRP B C 1
ATOM 16019 O O . TRP B 1 922 ? -27.603 -48.26 -17.338 1 88.83 922 TRP B O 1
ATOM 16029 N N . GLY B 1 923 ? -28.357 -50.372 -16.937 1 82.41 923 GLY B N 1
ATOM 16030 C CA . GLY B 1 923 ? -29.175 -50.454 -18.137 1 82.41 923 GLY B CA 1
ATOM 16031 C C . GLY B 1 923 ? -28.852 -51.66 -18.998 1 82.41 923 GLY B C 1
ATOM 16032 O O . GLY B 1 923 ? -27.902 -52.393 -18.718 1 82.41 923 GLY B O 1
ATOM 16033 N N . GLN B 1 924 ? -29.681 -51.801 -20.058 1 83.51 924 GLN B N 1
ATOM 16034 C CA . GLN B 1 924 ? -29.462 -52.901 -20.991 1 83.51 924 GLN B CA 1
ATOM 16035 C C . GLN B 1 924 ? -28.183 -52.694 -21.796 1 83.51 924 GLN B C 1
ATOM 16037 O O . GLN B 1 924 ? -27.892 -51.579 -22.234 1 83.51 924 GLN B O 1
ATOM 16042 N N . VAL B 1 925 ? -27.372 -53.649 -21.989 1 90.25 925 VAL B N 1
ATOM 16043 C CA . VAL B 1 925 ? -26.108 -53.562 -22.712 1 90.25 925 VAL B CA 1
ATOM 16044 C C . VAL B 1 925 ? -26.248 -54.226 -24.08 1 90.25 925 VAL B C 1
ATOM 16046 O O . VAL B 1 925 ? -27.074 -55.125 -24.259 1 90.25 925 VAL B O 1
ATOM 16049 N N . TYR B 1 926 ? -25.471 -53.543 -25.441 1 88.72 926 TYR B N 1
ATOM 16050 C CA . TYR B 1 926 ? -25.415 -54.033 -26.814 1 88.72 926 TYR B CA 1
ATOM 16051 C C . TYR B 1 926 ? -23.974 -54.269 -27.25 1 88.72 926 TYR B C 1
ATOM 16053 O O . TYR B 1 926 ? -23.037 -53.811 -26.592 1 88.72 926 TYR B O 1
ATOM 16061 N N . PRO B 1 927 ? -23.794 -55.414 -27.981 1 91.41 927 PRO B N 1
ATOM 16062 C CA . PRO B 1 927 ? -22.433 -55.486 -28.517 1 91.41 927 PRO B CA 1
ATOM 16063 C C . PRO B 1 927 ? -21.835 -54.108 -28.798 1 91.41 927 PRO B C 1
ATOM 16065 O O . PRO B 1 927 ? -22.499 -53.253 -29.39 1 91.41 927 PRO B O 1
ATOM 16068 N N . GLY B 1 928 ? -20.695 -53.887 -28.272 1 92.58 928 GLY B N 1
ATOM 16069 C CA . GLY B 1 928 ? -20.051 -52.594 -28.435 1 92.58 928 GLY B CA 1
ATOM 16070 C C . GLY B 1 928 ? -20.076 -51.752 -27.173 1 92.58 928 GLY B C 1
ATOM 16071 O O . GLY B 1 928 ? -19.407 -50.719 -27.096 1 92.58 928 GLY B O 1
ATOM 16072 N N . ASP B 1 929 ? -20.904 -52.23 -26.155 1 92.04 929 ASP B N 1
ATOM 16073 C CA . ASP B 1 929 ? -20.871 -51.593 -24.842 1 92.04 929 ASP B CA 1
ATOM 16074 C C . ASP B 1 929 ? -19.738 -52.156 -23.987 1 92.04 929 ASP B C 1
ATOM 16076 O O . ASP B 1 929 ? -19.297 -53.288 -24.197 1 92.04 929 ASP B O 1
ATOM 16080 N N . LEU B 1 930 ? -19.337 -51.368 -23.041 1 93.95 930 LEU B N 1
ATOM 16081 C CA . LEU B 1 930 ? -18.222 -51.791 -22.2 1 93.95 930 LEU B CA 1
ATOM 16082 C C . LEU B 1 930 ? -18.661 -52.874 -21.221 1 93.95 930 LEU B C 1
ATOM 16084 O O . LEU B 1 930 ? -19.765 -52.813 -20.675 1 93.95 930 LEU B O 1
ATOM 16088 N N . ARG B 1 931 ? -17.815 -53.852 -21.054 1 93.81 931 ARG B N 1
ATOM 16089 C CA . ARG B 1 931 ? -17.996 -54.935 -20.092 1 93.81 931 ARG B CA 1
ATOM 16090 C C . ARG B 1 931 ? -17.009 -54.81 -18.936 1 93.81 931 ARG B C 1
ATOM 16092 O O . ARG B 1 931 ? -15.828 -54.53 -19.148 1 93.81 931 ARG B O 1
ATOM 16099 N N . TYR B 1 932 ? -17.538 -54.991 -17.663 1 95.81 932 TYR B N 1
ATOM 16100 C CA . TYR B 1 932 ? -16.692 -54.865 -16.482 1 95.81 932 TYR B CA 1
ATOM 16101 C C . TYR B 1 932 ? -16.512 -56.212 -15.793 1 95.81 932 TYR B C 1
ATOM 16103 O O . TYR B 1 932 ? -17.354 -57.103 -15.93 1 95.81 932 TYR B O 1
ATOM 16111 N N . GLU B 1 933 ? -15.418 -56.319 -15.092 1 95.3 933 GLU B N 1
ATOM 16112 C CA . GLU B 1 933 ? -15.066 -57.565 -14.417 1 95.3 933 GLU B CA 1
ATOM 16113 C C . GLU B 1 933 ? -15.817 -57.708 -13.097 1 95.3 933 GLU B C 1
ATOM 16115 O O . GLU B 1 933 ? -15.854 -56.774 -12.293 1 95.3 933 GLU B O 1
ATOM 16120 N N . ASP B 1 934 ? -16.428 -58.753 -12.924 1 95.49 934 ASP B N 1
ATOM 16121 C CA . ASP B 1 934 ? -17.007 -59.122 -11.635 1 95.49 934 ASP B CA 1
ATOM 16122 C C . ASP B 1 934 ? -15.939 -59.661 -10.687 1 95.49 934 ASP B C 1
ATOM 16124 O O . ASP B 1 934 ? -15.536 -60.822 -10.793 1 95.49 934 ASP B O 1
ATOM 16128 N N . LEU B 1 935 ? -15.504 -58.851 -9.819 1 93.5 935 LEU B N 1
ATOM 16129 C CA . LEU B 1 935 ? -14.348 -59.192 -8.996 1 93.5 935 LEU B CA 1
ATOM 16130 C C . LEU B 1 935 ? -14.788 -59.717 -7.633 1 93.5 935 LEU B C 1
ATOM 16132 O O . LEU B 1 935 ? -14.108 -60.556 -7.038 1 93.5 935 LEU B O 1
ATOM 16136 N N . SER B 1 936 ? -15.929 -59.019 -7.127 1 90.85 936 SER B N 1
ATOM 16137 C CA . SER B 1 936 ? -16.305 -59.358 -5.759 1 90.85 936 SER B CA 1
ATOM 16138 C C . SER B 1 936 ? -17.782 -59.073 -5.504 1 90.85 936 SER B C 1
ATOM 16140 O O . SER B 1 936 ? -18.466 -58.504 -6.358 1 90.85 936 SER B O 1
ATOM 16142 N N . GLY B 1 937 ? -18.481 -59.504 -4.349 1 87.26 937 GLY B N 1
ATOM 16143 C CA . GLY B 1 937 ? -19.806 -59.217 -3.822 1 87.26 937 GLY B CA 1
ATOM 16144 C C . GLY B 1 937 ? -19.817 -59.003 -2.32 1 87.26 937 GLY B C 1
ATOM 16145 O O . GLY B 1 937 ? -18.76 -58.964 -1.685 1 87.26 937 GLY B O 1
ATOM 16146 N N . PRO B 1 938 ? -21.206 -58.798 -1.848 1 81.75 938 PRO B N 1
ATOM 16147 C CA . PRO B 1 938 ? -21.39 -58.536 -0.418 1 81.75 938 PRO B CA 1
ATOM 16148 C C . PRO B 1 938 ? -20.724 -59.588 0.465 1 81.75 938 PRO B C 1
ATOM 16150 O O . PRO B 1 938 ? -20.361 -59.3 1.609 1 81.75 938 PRO B O 1
ATOM 16153 N N . ASN B 1 939 ? -20.233 -60.888 -0.045 1 84.16 939 ASN B N 1
ATOM 16154 C CA . ASN B 1 939 ? -19.583 -61.975 0.679 1 84.16 939 ASN B CA 1
ATOM 16155 C C . ASN B 1 939 ? -18.143 -62.176 0.214 1 84.16 939 ASN B C 1
ATOM 16157 O O . ASN B 1 939 ? -17.52 -63.19 0.532 1 84.16 939 ASN B O 1
ATOM 16161 N N . GLY B 1 940 ? -17.18 -60.94 -0.113 1 86.59 940 GLY B N 1
ATOM 16162 C CA . GLY B 1 940 ? -15.785 -60.951 -0.523 1 86.59 940 GLY B CA 1
ATOM 16163 C C . GLY B 1 940 ? -15.53 -61.803 -1.752 1 86.59 940 GLY B C 1
ATOM 16164 O O . GLY B 1 940 ? -14.38 -62.01 -2.143 1 86.59 940 GLY B O 1
ATOM 16165 N N . VAL B 1 941 ? -16.782 -62.732 -2.933 1 90.15 941 VAL B N 1
ATOM 16166 C CA . VAL B 1 941 ? -16.675 -63.534 -4.147 1 90.15 941 VAL B CA 1
ATOM 16167 C C . VAL B 1 941 ? -17.563 -62.941 -5.239 1 90.15 941 VAL B C 1
ATOM 16169 O O . VAL B 1 941 ? -18.55 -62.263 -4.944 1 90.15 941 VAL B O 1
ATOM 16172 N N . PRO B 1 942 ? -17.19 -63.21 -6.493 1 93.02 942 PRO B N 1
ATOM 16173 C CA . PRO B 1 942 ? -18.048 -62.72 -7.574 1 93.02 942 PRO B CA 1
ATOM 16174 C C . PRO B 1 942 ? -19.492 -63.2 -7.446 1 93.02 942 PRO B C 1
ATOM 16176 O O . PRO B 1 942 ? -19.732 -64.365 -7.117 1 93.02 942 PRO B O 1
ATOM 16179 N N . ASP B 1 943 ? -20.481 -62.404 -7.609 1 91.96 943 ASP B N 1
ATOM 16180 C CA . ASP B 1 943 ? -21.876 -62.766 -7.382 1 91.96 943 ASP B CA 1
ATOM 16181 C C . ASP B 1 943 ? -22.699 -62.611 -8.659 1 91.96 943 ASP B C 1
ATOM 16183 O O . ASP B 1 943 ? -23.93 -62.645 -8.618 1 91.96 943 ASP B O 1
ATOM 16187 N N . GLY B 1 944 ? -22.048 -62.277 -9.815 1 93.14 944 GLY B N 1
ATOM 16188 C CA . GLY B 1 944 ? -22.728 -62.177 -11.097 1 93.14 944 GLY B CA 1
ATOM 16189 C C . GLY B 1 944 ? -23.333 -60.808 -11.345 1 93.14 944 GLY B C 1
ATOM 16190 O O . GLY B 1 944 ? -24.043 -60.608 -12.333 1 93.14 944 GLY B O 1
ATOM 16191 N N . LYS B 1 945 ? -23.131 -59.915 -10.502 1 92.84 945 LYS B N 1
ATOM 16192 C CA . LYS B 1 945 ? -23.599 -58.539 -10.641 1 92.84 945 LYS B CA 1
ATOM 16193 C C . LYS B 1 945 ? -22.446 -57.549 -10.5 1 92.84 945 LYS B C 1
ATOM 16195 O O . LYS B 1 945 ? -21.57 -57.725 -9.65 1 92.84 945 LYS B O 1
ATOM 16200 N N . ILE B 1 946 ? -22.363 -56.509 -11.28 1 94.25 946 ILE B N 1
ATOM 16201 C CA . ILE B 1 946 ? -21.37 -55.448 -11.15 1 94.25 946 ILE B CA 1
ATOM 16202 C C . ILE B 1 946 ? -21.872 -54.388 -10.172 1 94.25 946 ILE B C 1
ATOM 16204 O O . ILE B 1 946 ? -22.931 -53.791 -10.382 1 94.25 946 ILE B O 1
ATOM 16208 N N . ASP B 1 947 ? -21.161 -54.09 -9.103 1 90.76 947 ASP B N 1
ATOM 16209 C CA . ASP B 1 947 ? -21.504 -53.069 -8.117 1 90.76 947 ASP B CA 1
ATOM 16210 C C . ASP B 1 947 ? -20.251 -52.515 -7.442 1 90.76 947 ASP B C 1
ATOM 16212 O O . ASP B 1 947 ? -19.148 -52.627 -7.981 1 90.76 947 ASP B O 1
ATOM 16216 N N . GLU B 1 948 ? -20.403 -51.812 -6.351 1 90.14 948 GLU B N 1
ATOM 16217 C CA . GLU B 1 948 ? -19.305 -51.101 -5.703 1 90.14 948 GLU B CA 1
ATOM 16218 C C . GLU B 1 948 ? -18.235 -52.07 -5.209 1 90.14 948 GLU B C 1
ATOM 16220 O O . GLU B 1 948 ? -17.069 -51.697 -5.069 1 90.14 948 GLU B O 1
ATOM 16225 N N . HIS B 1 949 ? -18.645 -53.306 -4.995 1 91.79 949 HIS B N 1
ATOM 16226 C CA . HIS B 1 949 ? -17.695 -54.294 -4.497 1 91.79 949 HIS B CA 1
ATOM 16227 C C . HIS B 1 949 ? -16.712 -54.712 -5.585 1 91.79 949 HIS B C 1
ATOM 16229 O O . HIS B 1 949 ? -15.672 -55.306 -5.294 1 91.79 949 HIS B O 1
ATOM 16235 N N . ASP B 1 950 ? -17.071 -54.372 -6.817 1 93.7 950 ASP B N 1
ATOM 16236 C CA . ASP B 1 950 ? -16.25 -54.814 -7.94 1 93.7 950 ASP B CA 1
ATOM 16237 C C . ASP B 1 950 ? -15.211 -53.757 -8.31 1 93.7 950 ASP B C 1
ATOM 16239 O O . ASP B 1 950 ? -14.458 -53.929 -9.271 1 93.7 950 ASP B O 1
ATOM 16243 N N . GLN B 1 951 ? -15.163 -52.665 -7.606 1 95.07 951 GLN B N 1
ATOM 16244 C CA . GLN B 1 951 ? -14.151 -51.645 -7.861 1 95.07 951 GLN B CA 1
ATOM 16245 C C . GLN B 1 951 ? -12.771 -52.113 -7.407 1 95.07 951 GLN B C 1
ATOM 16247 O O . GLN B 1 951 ? -12.656 -52.901 -6.466 1 95.07 951 GLN B O 1
ATOM 16252 N N . THR B 1 952 ? -11.702 -51.654 -8.111 1 95 952 THR B N 1
ATOM 16253 C CA . THR B 1 952 ? -10.315 -51.999 -7.819 1 95 952 THR B CA 1
ATOM 16254 C C . THR B 1 952 ? -9.378 -50.867 -8.232 1 95 952 THR B C 1
ATOM 16256 O O . THR B 1 952 ? -9.83 -49.818 -8.695 1 95 952 THR B O 1
ATOM 16259 N N . VAL B 1 953 ? -8.144 -51.062 -7.957 1 95.2 953 VAL B N 1
ATOM 16260 C CA . VAL B 1 953 ? -7.147 -50.079 -8.366 1 95.2 953 VAL B CA 1
ATOM 16261 C C . VAL B 1 953 ? -7.042 -50.051 -9.89 1 95.2 953 VAL B C 1
ATOM 16263 O O . VAL B 1 953 ? -6.859 -51.092 -10.524 1 95.2 953 VAL B O 1
ATOM 16266 N N . ILE B 1 954 ? -7.147 -48.867 -10.498 1 95.61 954 ILE B N 1
ATOM 16267 C CA . ILE B 1 954 ? -7.17 -48.818 -11.955 1 95.61 954 ILE B CA 1
ATOM 16268 C C . ILE B 1 954 ? -6.119 -47.828 -12.455 1 95.61 954 ILE B C 1
ATOM 16270 O O . ILE B 1 954 ? -5.972 -47.626 -13.662 1 95.61 954 ILE B O 1
ATOM 16274 N N . GLY B 1 955 ? -5.386 -47.185 -11.635 1 93.57 955 GLY B N 1
ATOM 16275 C CA . GLY B 1 955 ? -4.383 -46.238 -12.096 1 93.57 955 GLY B CA 1
ATOM 16276 C C . GLY B 1 955 ? -3.562 -45.642 -10.969 1 93.57 955 GLY B C 1
ATOM 16277 O O . GLY B 1 955 ? -3.709 -46.038 -9.811 1 93.57 955 GLY B O 1
ATOM 16278 N N . PHE B 1 956 ? -2.655 -44.684 -11.35 1 92.64 956 PHE B N 1
ATOM 16279 C CA . PHE B 1 956 ? -1.761 -43.982 -10.437 1 92.64 956 PHE B CA 1
ATOM 16280 C C . PHE B 1 956 ? -2.26 -42.566 -10.172 1 92.64 956 PHE B C 1
ATOM 16282 O O . PHE B 1 956 ? -3.198 -42.101 -10.823 1 92.64 956 PHE B O 1
ATOM 16289 N N . SER B 1 957 ? -1.64 -41.932 -9.166 1 88.09 957 SER B N 1
ATOM 16290 C CA . SER B 1 957 ? -1.992 -40.552 -8.844 1 88.09 957 SER B CA 1
ATOM 16291 C C . SER B 1 957 ? -1.677 -39.616 -10.007 1 88.09 957 SER B C 1
ATOM 16293 O O . SER B 1 957 ? -0.647 -39.763 -10.667 1 88.09 957 SER B O 1
ATOM 16295 N N . ASN B 1 958 ? -2.619 -38.688 -10.234 1 80.55 958 ASN B N 1
ATOM 16296 C CA . ASN B 1 958 ? -2.408 -37.701 -11.288 1 80.55 958 ASN B CA 1
ATOM 16297 C C . ASN B 1 958 ? -1.76 -36.431 -10.745 1 80.55 958 ASN B C 1
ATOM 16299 O O . ASN B 1 958 ? -1.221 -35.628 -11.509 1 80.55 958 ASN B O 1
ATOM 16303 N N . TRP B 1 959 ? -1.728 -36.203 -9.525 1 79.03 959 TRP B N 1
ATOM 16304 C CA . TRP B 1 959 ? -1.29 -34.93 -8.962 1 79.03 959 TRP B CA 1
ATOM 16305 C C . TRP B 1 959 ? 0.217 -34.929 -8.725 1 79.03 959 TRP B C 1
ATOM 16307 O O . TRP B 1 959 ? 0.854 -33.873 -8.746 1 79.03 959 TRP B O 1
ATOM 16317 N N . ALA B 1 960 ? 0.727 -36.129 -8.473 1 84.43 960 ALA B N 1
ATOM 16318 C CA . ALA B 1 960 ? 2.167 -36.232 -8.25 1 84.43 960 ALA B CA 1
ATOM 16319 C C . ALA B 1 960 ? 2.729 -37.504 -8.876 1 84.43 960 ALA B C 1
ATOM 16321 O O . ALA B 1 960 ? 2.605 -38.591 -8.307 1 84.43 960 ALA B O 1
ATOM 16322 N N . PRO B 1 961 ? 3.413 -37.335 -9.981 1 91.3 961 PRO B N 1
ATOM 16323 C CA . PRO B 1 961 ? 4.045 -38.527 -10.55 1 91.3 961 PRO B CA 1
ATOM 16324 C C . PRO B 1 961 ? 5.064 -39.162 -9.606 1 91.3 961 PRO B C 1
ATOM 16326 O O . PRO B 1 961 ? 5.765 -38.452 -8.881 1 91.3 961 PRO B O 1
ATOM 16329 N N . GLU B 1 962 ? 5.21 -40.44 -9.608 1 94.4 962 GLU B N 1
ATOM 16330 C CA . GLU B 1 962 ? 6.153 -41.123 -8.728 1 94.4 962 GLU B CA 1
ATOM 16331 C C . GLU B 1 962 ? 7.583 -40.992 -9.244 1 94.4 962 GLU B C 1
ATOM 16333 O O . GLU B 1 962 ? 8.539 -41.075 -8.47 1 94.4 962 GLU B O 1
ATOM 16338 N N . ILE B 1 963 ? 7.669 -40.867 -10.577 1 95.21 963 ILE B N 1
ATOM 16339 C CA . ILE B 1 963 ? 8.998 -40.732 -11.162 1 95.21 963 ILE B CA 1
ATOM 16340 C C . ILE B 1 963 ? 9.052 -39.486 -12.042 1 95.21 963 ILE B C 1
ATOM 16342 O O . ILE B 1 963 ? 8.195 -39.293 -12.908 1 95.21 963 ILE B O 1
ATOM 16346 N N . ILE B 1 964 ? 9.974 -38.682 -11.891 1 94.74 964 ILE B N 1
ATOM 16347 C CA . ILE B 1 964 ? 10.262 -37.518 -12.722 1 94.74 964 ILE B CA 1
ATOM 16348 C C . ILE B 1 964 ? 11.747 -37.496 -13.08 1 94.74 964 ILE B C 1
ATOM 16350 O O . ILE B 1 964 ? 12.596 -37.847 -12.257 1 94.74 964 ILE B O 1
ATOM 16354 N N . PHE B 1 965 ? 12.071 -37.107 -14.277 1 95.16 965 PHE B N 1
ATOM 16355 C CA . PHE B 1 965 ? 13.463 -37.056 -14.708 1 95.16 965 PHE B CA 1
ATOM 16356 C C . PHE B 1 965 ? 13.682 -35.917 -15.697 1 95.16 965 PHE B C 1
ATOM 16358 O O . PHE B 1 965 ? 12.723 -35.374 -16.249 1 95.16 965 PHE B O 1
ATOM 16365 N N . GLY B 1 966 ? 14.873 -35.499 -15.823 1 95.91 966 GLY B N 1
ATOM 16366 C CA . GLY B 1 966 ? 15.229 -34.403 -16.71 1 95.91 966 GLY B CA 1
ATOM 16367 C C . GLY B 1 966 ? 16.653 -34.491 -17.225 1 95.91 966 GLY B C 1
ATOM 16368 O O . GLY B 1 966 ? 17.52 -35.076 -16.571 1 95.91 966 GLY B O 1
ATOM 16369 N N . LEU B 1 967 ? 16.903 -34.031 -18.379 1 96.72 967 LEU B N 1
ATOM 16370 C CA . LEU B 1 967 ? 18.213 -33.885 -19.005 1 96.72 967 LEU B CA 1
ATOM 16371 C C . LEU B 1 967 ? 18.397 -32.475 -19.557 1 96.72 967 LEU B C 1
ATOM 16373 O O . LEU B 1 967 ? 17.583 -32.005 -20.354 1 96.72 967 LEU B O 1
ATOM 16377 N N . ALA B 1 968 ? 19.441 -31.826 -19.116 1 94.18 968 ALA B N 1
ATOM 16378 C CA . ALA B 1 968 ? 19.699 -30.446 -19.518 1 94.18 968 ALA B CA 1
ATOM 16379 C C . ALA B 1 968 ? 21.061 -30.316 -20.194 1 94.18 968 ALA B C 1
ATOM 16381 O O . ALA B 1 968 ? 22.05 -29.963 -19.549 1 94.18 968 ALA B O 1
ATOM 16382 N N . PRO B 1 969 ? 21.191 -30.536 -21.446 1 94.43 969 PRO B N 1
ATOM 16383 C CA . PRO B 1 969 ? 22.456 -30.36 -22.164 1 94.43 969 PRO B CA 1
ATOM 16384 C C . PRO B 1 969 ? 22.77 -28.895 -22.455 1 94.43 969 PRO B C 1
ATOM 16386 O O . PRO B 1 969 ? 21.863 -28.111 -22.747 1 94.43 969 PRO B O 1
ATOM 16389 N N . THR B 1 970 ? 23.949 -28.561 -22.36 1 92.21 970 THR B N 1
ATOM 16390 C CA . THR B 1 970 ? 24.466 -27.247 -22.728 1 92.21 970 THR B CA 1
ATOM 16391 C C . THR B 1 970 ? 25.697 -27.382 -23.621 1 92.21 970 THR B C 1
ATOM 16393 O O . THR B 1 970 ? 26.621 -28.134 -23.304 1 92.21 970 THR B O 1
ATOM 16396 N N . VAL B 1 971 ? 25.73 -26.715 -24.739 1 94.43 971 VAL B N 1
ATOM 16397 C CA . VAL B 1 971 ? 26.848 -26.733 -25.676 1 94.43 971 VAL B CA 1
ATOM 16398 C C . VAL B 1 971 ? 27.268 -25.302 -26.007 1 94.43 971 VAL B C 1
ATOM 16400 O O . VAL B 1 971 ? 26.42 -24.443 -26.261 1 94.43 971 VAL B O 1
ATOM 16403 N N . GLN B 1 972 ? 28.459 -25.096 -25.864 1 91.3 972 GLN B N 1
ATOM 16404 C CA . GLN B 1 972 ? 29.026 -23.811 -26.256 1 91.3 972 GLN B CA 1
ATOM 16405 C C . GLN B 1 972 ? 30.107 -23.988 -27.319 1 91.3 972 GLN B C 1
ATOM 16407 O O . GLN B 1 972 ? 30.994 -24.832 -27.175 1 91.3 972 GLN B O 1
ATOM 16412 N N . TRP B 1 973 ? 30.004 -23.303 -28.445 1 93.14 973 TRP B N 1
ATOM 16413 C CA . TRP B 1 973 ? 31.01 -23.252 -29.5 1 93.14 973 TRP B CA 1
ATOM 16414 C C . TRP B 1 973 ? 31.378 -21.81 -29.832 1 93.14 973 TRP B C 1
ATOM 16416 O O . TRP B 1 973 ? 30.608 -21.1 -30.482 1 93.14 973 TRP B O 1
ATOM 16426 N N . LYS B 1 974 ? 32.499 -21.366 -29.437 1 88.65 974 LYS B N 1
ATOM 16427 C CA . LYS B 1 974 ? 32.926 -19.977 -29.578 1 88.65 974 LYS B CA 1
ATOM 16428 C C . LYS B 1 974 ? 31.877 -19.019 -29.021 1 88.65 974 LYS B C 1
ATOM 16430 O O . LYS B 1 974 ? 31.494 -19.121 -27.853 1 88.65 974 LYS B O 1
ATOM 16435 N N . ASN B 1 975 ? 31.246 -18.234 -29.961 1 89.17 975 ASN B N 1
ATOM 16436 C CA . ASN B 1 975 ? 30.29 -17.235 -29.494 1 89.17 975 ASN B CA 1
ATOM 16437 C C . ASN B 1 975 ? 28.858 -17.759 -29.554 1 89.17 975 ASN B C 1
ATOM 16439 O O . ASN B 1 975 ? 27.916 -17.044 -29.206 1 89.17 975 ASN B O 1
ATOM 16443 N N . PHE B 1 976 ? 28.724 -19.078 -29.873 1 94.3 976 PHE B N 1
ATOM 16444 C CA . PHE B 1 976 ? 27.404 -19.695 -29.912 1 94.3 976 PHE B CA 1
ATOM 16445 C C . PHE B 1 976 ? 27.165 -20.544 -28.669 1 94.3 976 PHE B C 1
ATOM 16447 O O . PHE B 1 976 ? 28.079 -21.216 -28.185 1 94.3 976 PHE B O 1
ATOM 16454 N N . ASP B 1 977 ? 25.972 -20.521 -28.132 1 91.39 977 ASP B N 1
ATOM 16455 C CA . ASP B 1 977 ? 25.623 -21.392 -27.014 1 91.39 977 ASP B CA 1
ATOM 16456 C C . ASP B 1 977 ? 24.239 -22.008 -27.208 1 91.39 977 ASP B C 1
ATOM 16458 O O . ASP B 1 977 ? 23.363 -21.397 -27.822 1 91.39 977 ASP B O 1
ATOM 16462 N N . LEU B 1 978 ? 23.792 -23.764 -26.479 1 93.73 978 LEU B N 1
ATOM 16463 C CA . LEU B 1 978 ? 22.544 -24.518 -26.502 1 93.73 978 LEU B CA 1
ATOM 16464 C C . LEU B 1 978 ? 22.248 -25.122 -25.133 1 93.73 978 LEU B C 1
ATOM 16466 O O . LEU B 1 978 ? 23.116 -25.756 -24.529 1 93.73 978 LEU B O 1
ATOM 16470 N N . ASN B 1 979 ? 21.39 -24.255 -24.883 1 92.27 979 ASN B N 1
ATOM 16471 C CA . ASN B 1 979 ? 20.89 -24.804 -23.627 1 92.27 979 ASN B CA 1
ATOM 16472 C C . ASN B 1 979 ? 19.493 -25.395 -23.79 1 92.27 979 ASN B C 1
ATOM 16474 O O . ASN B 1 979 ? 18.59 -24.732 -24.302 1 92.27 979 ASN B O 1
ATOM 16478 N N . ALA B 1 980 ? 19.303 -26.549 -23.407 1 93.57 980 ALA B N 1
ATOM 16479 C CA . ALA B 1 980 ? 18.002 -27.201 -23.537 1 93.57 980 ALA B CA 1
ATOM 16480 C C . ALA B 1 980 ? 17.639 -27.96 -22.264 1 93.57 980 ALA B C 1
ATOM 16482 O O . ALA B 1 980 ? 18.5 -28.214 -21.419 1 93.57 980 ALA B O 1
ATOM 16483 N N . LEU B 1 981 ? 16.373 -28.201 -22.054 1 94.66 981 LEU B N 1
ATOM 16484 C CA . LEU B 1 981 ? 15.86 -29.057 -20.99 1 94.66 981 LEU B CA 1
ATOM 16485 C C . LEU B 1 981 ? 14.809 -30.022 -21.528 1 94.66 981 LEU B C 1
ATOM 16487 O O . LEU B 1 981 ? 13.784 -29.594 -22.065 1 94.66 981 LEU B O 1
ATOM 16491 N N . ILE B 1 982 ? 15.098 -31.257 -21.466 1 96.64 982 ILE B N 1
ATOM 16492 C CA . ILE B 1 982 ? 14.136 -32.32 -21.735 1 96.64 982 ILE B CA 1
ATOM 16493 C C . ILE B 1 982 ? 13.653 -32.925 -20.419 1 96.64 982 ILE B C 1
ATOM 16495 O O . ILE B 1 982 ? 14.459 -33.4 -19.615 1 96.64 982 ILE B O 1
ATOM 16499 N N . GLN B 1 983 ? 12.396 -32.874 -20.201 1 95.33 983 GLN B N 1
ATOM 16500 C CA . GLN B 1 983 ? 11.812 -33.357 -18.954 1 95.33 983 GLN B CA 1
ATOM 16501 C C . GLN B 1 983 ? 10.768 -34.439 -19.218 1 95.33 983 GLN B C 1
ATOM 16503 O O . GLN B 1 983 ? 10.076 -34.405 -20.237 1 95.33 983 GLN B O 1
ATOM 16508 N N . GLY B 1 984 ? 10.663 -35.332 -18.289 1 94.32 984 GLY B N 1
ATOM 16509 C CA . GLY B 1 984 ? 9.657 -36.375 -18.406 1 94.32 984 GLY B CA 1
ATOM 16510 C C . GLY B 1 984 ? 9.138 -36.858 -17.065 1 94.32 984 GLY B C 1
ATOM 16511 O O . GLY B 1 984 ? 9.714 -36.544 -16.021 1 94.32 984 GLY B O 1
ATOM 16512 N N . ALA B 1 985 ? 8.042 -37.523 -17.064 1 94.34 985 ALA B N 1
ATOM 16513 C CA . ALA B 1 985 ? 7.43 -38.145 -15.892 1 94.34 985 ALA B CA 1
ATOM 16514 C C . ALA B 1 985 ? 6.751 -39.461 -16.261 1 94.34 985 ALA B C 1
ATOM 16516 O O . ALA B 1 985 ? 6.309 -39.641 -17.399 1 94.34 985 ALA B O 1
ATOM 16517 N N . THR B 1 986 ? 6.785 -40.386 -15.374 1 94.1 986 THR B N 1
ATOM 16518 C CA . THR B 1 986 ? 6.094 -41.659 -15.551 1 94.1 986 THR B CA 1
ATOM 16519 C C . THR B 1 986 ? 5.469 -42.122 -14.238 1 94.1 986 THR B C 1
ATOM 16521 O O . THR B 1 986 ? 5.644 -41.48 -13.2 1 94.1 986 THR B O 1
ATOM 16524 N N . ARG B 1 987 ? 4.565 -43.191 -14.35 1 94.4 987 ARG B N 1
ATOM 16525 C CA . ARG B 1 987 ? 3.766 -43.689 -13.235 1 94.4 987 ARG B CA 1
ATOM 16526 C C . ARG B 1 987 ? 2.79 -42.625 -12.742 1 94.4 987 ARG B C 1
ATOM 16528 O O . ARG B 1 987 ? 2.76 -42.308 -11.552 1 94.4 987 ARG B O 1
ATOM 16535 N N . THR B 1 988 ? 2.185 -42.079 -13.646 1 92.94 988 THR B N 1
ATOM 16536 C CA . THR B 1 988 ? 1.102 -41.113 -13.501 1 92.94 988 THR B CA 1
ATOM 16537 C C . THR B 1 988 ? -0.014 -41.398 -14.502 1 92.94 988 THR B C 1
ATOM 16539 O O . THR B 1 988 ? 0.239 -41.919 -15.59 1 92.94 988 THR B O 1
ATOM 16542 N N . SER B 1 989 ? -1.198 -41.169 -14.064 1 94.06 989 SER B N 1
ATOM 16543 C CA . SER B 1 989 ? -2.363 -41.446 -14.897 1 94.06 989 SER B CA 1
ATOM 16544 C C . SER B 1 989 ? -3.291 -40.238 -14.97 1 94.06 989 SER B C 1
ATOM 16546 O O . SER B 1 989 ? -3.233 -39.352 -14.115 1 94.06 989 SER B O 1
ATOM 16548 N N . ILE B 1 990 ? -4.004 -40.151 -16.041 1 92.26 990 ILE B N 1
ATOM 16549 C CA . ILE B 1 990 ? -5.046 -39.141 -16.192 1 92.26 990 ILE B CA 1
ATOM 16550 C C . ILE B 1 990 ? -6.377 -39.816 -16.513 1 92.26 990 ILE B C 1
ATOM 16552 O O . ILE B 1 990 ? -6.424 -40.77 -17.293 1 92.26 990 ILE B O 1
ATOM 16556 N N . SER B 1 991 ? -7.379 -39.528 -15.78 1 92.21 991 SER B N 1
ATOM 16557 C CA . SER B 1 991 ? -8.724 -40.034 -16.031 1 92.21 991 SER B CA 1
ATOM 16558 C C . SER B 1 991 ? -9.501 -39.105 -16.957 1 92.21 991 SER B C 1
ATOM 16560 O O . SER B 1 991 ? -9.895 -38.008 -16.557 1 92.21 991 SER B O 1
ATOM 16562 N N . LEU B 1 992 ? -9.769 -39.571 -18.113 1 91.91 992 LEU B N 1
ATOM 16563 C CA . LEU B 1 992 ? -10.458 -38.75 -19.103 1 91.91 992 LEU B CA 1
ATOM 16564 C C . LEU B 1 992 ? -11.969 -38.821 -18.911 1 91.91 992 LEU B C 1
ATOM 16566 O O . LEU B 1 992 ? -12.491 -39.832 -18.436 1 91.91 992 LEU B O 1
ATOM 16570 N N . GLY B 1 993 ? -12.613 -37.741 -19.187 1 88.6 993 GLY B N 1
ATOM 16571 C CA . GLY B 1 993 ? -14.059 -37.759 -19.036 1 88.6 993 GLY B CA 1
ATOM 16572 C C . GLY B 1 993 ? -14.76 -36.713 -19.882 1 88.6 993 GLY B C 1
ATOM 16573 O O . GLY B 1 993 ? -14.115 -35.987 -20.641 1 88.6 993 GLY B O 1
ATOM 16574 N N . GLU B 1 994 ? -16.021 -36.904 -19.897 1 88.55 994 GLU B N 1
ATOM 16575 C CA . GLU B 1 994 ? -16.956 -35.952 -20.489 1 88.55 994 GLU B CA 1
ATOM 16576 C C . GLU B 1 994 ? -16.775 -35.868 -22.002 1 88.55 994 GLU B C 1
ATOM 16578 O O . GLU B 1 994 ? -16.66 -36.893 -22.677 1 88.55 994 GLU B O 1
ATOM 16583 N N . THR B 1 995 ? -16.737 -34.697 -22.605 1 85.76 995 THR B N 1
ATOM 16584 C CA . THR B 1 995 ? -16.774 -34.529 -24.054 1 85.76 995 THR B CA 1
ATOM 16585 C C . THR B 1 995 ? -15.487 -35.043 -24.691 1 85.76 995 THR B C 1
ATOM 16587 O O . THR B 1 995 ? -15.469 -35.389 -25.875 1 85.76 995 THR B O 1
ATOM 16590 N N . LEU B 1 996 ? -14.512 -35.226 -24.015 1 88.04 996 LEU B N 1
ATOM 16591 C CA . LEU B 1 996 ? -13.246 -35.694 -24.568 1 88.04 996 LEU B CA 1
ATOM 16592 C C . LEU B 1 996 ? -13.347 -37.154 -24.997 1 88.04 996 LEU B C 1
ATOM 16594 O O . LEU B 1 996 ? -12.668 -37.578 -25.935 1 88.04 996 LEU B O 1
ATOM 16598 N N . VAL B 1 997 ? -14.256 -37.899 -24.284 1 88.61 997 VAL B N 1
ATOM 16599 C CA . VAL B 1 997 ? -14.285 -39.322 -24.605 1 88.61 997 VAL B CA 1
ATOM 16600 C C . VAL B 1 997 ? -15.727 -39.774 -24.824 1 88.61 997 VAL B C 1
ATOM 16602 O O . VAL B 1 997 ? -15.97 -40.866 -25.344 1 88.61 997 VAL B O 1
ATOM 16605 N N . MET B 1 998 ? -16.605 -38.947 -24.454 1 89.04 998 MET B N 1
ATOM 16606 C CA . MET B 1 998 ? -18.02 -39.274 -24.607 1 89.04 998 MET B CA 1
ATOM 16607 C C . MET B 1 998 ? -18.701 -38.306 -25.568 1 89.04 998 MET B C 1
ATOM 16609 O O . MET B 1 998 ? -19.047 -37.187 -25.187 1 89.04 998 MET B O 1
ATOM 16613 N N . PRO B 1 999 ? -18.977 -38.816 -26.723 1 91.45 999 PRO B N 1
ATOM 16614 C CA . PRO B 1 999 ? -19.662 -37.922 -27.66 1 91.45 999 PRO B CA 1
ATOM 16615 C C . PRO B 1 999 ? -21.037 -37.485 -27.159 1 91.45 999 PRO B C 1
ATOM 16617 O O . PRO B 1 999 ? -21.742 -38.267 -26.517 1 91.45 999 PRO B O 1
ATOM 16620 N N . PHE B 1 1000 ? -21.412 -36.303 -27.398 1 91.3 1000 PHE B N 1
ATOM 16621 C CA . PHE B 1 1000 ? -22.726 -35.735 -27.119 1 91.3 1000 PHE B CA 1
ATOM 16622 C C . PHE B 1 1000 ? -22.94 -35.58 -25.618 1 91.3 1000 PHE B C 1
ATOM 16624 O O . PHE B 1 1000 ? -24.08 -35.508 -25.153 1 91.3 1000 PHE B O 1
ATOM 16631 N N . PHE B 1 1001 ? -21.875 -35.707 -24.817 1 88.88 1001 PHE B N 1
ATOM 16632 C CA . PHE B 1 1001 ? -21.988 -35.492 -23.38 1 88.88 1001 PHE B CA 1
ATOM 16633 C C . PHE B 1 1001 ? -22.695 -34.175 -23.083 1 88.88 1001 PHE B C 1
ATOM 16635 O O . PHE B 1 1001 ? -22.351 -33.137 -23.653 1 88.88 1001 PHE B O 1
ATOM 16642 N N . ASP B 1 1002 ? -23.748 -34.212 -22.209 1 87.2 1002 ASP B N 1
ATOM 16643 C CA . ASP B 1 1002 ? -24.544 -33.04 -21.858 1 87.2 1002 ASP B CA 1
ATOM 16644 C C . ASP B 1 1002 ? -25.062 -32.334 -23.11 1 87.2 1002 ASP B C 1
ATOM 16646 O O . ASP B 1 1002 ? -25.028 -31.105 -23.194 1 87.2 1002 ASP B O 1
ATOM 16650 N N . SER B 1 1003 ? -25.4 -33.168 -24.164 1 87.65 1003 SER B N 1
ATOM 16651 C CA . SER B 1 1003 ? -25.92 -32.687 -25.44 1 87.65 1003 SER B CA 1
ATOM 16652 C C . SER B 1 1003 ? -24.884 -31.843 -26.176 1 87.65 1003 SER B C 1
ATOM 16654 O O . SER B 1 1003 ? -25.224 -30.829 -26.789 1 87.65 1003 SER B O 1
ATOM 16656 N N . GLY B 1 1004 ? -23.704 -32.239 -26 1 91.42 1004 GLY B N 1
ATOM 16657 C CA . GLY B 1 1004 ? -22.637 -31.407 -26.533 1 91.42 1004 GLY B CA 1
ATOM 16658 C C . GLY B 1 1004 ? -22.034 -31.956 -27.812 1 91.42 1004 GLY B C 1
ATOM 16659 O O . GLY B 1 1004 ? -22.724 -32.607 -28.6 1 91.42 1004 GLY B O 1
ATOM 16660 N N . SER B 1 1005 ? -20.82 -31.535 -28.098 1 92.84 1005 SER B N 1
ATOM 16661 C CA . SER B 1 1005 ? -20.093 -31.877 -29.315 1 92.84 1005 SER B CA 1
ATOM 16662 C C . SER B 1 1005 ? -19.404 -33.232 -29.185 1 92.84 1005 SER B C 1
ATOM 16664 O O . SER B 1 1005 ? -19.796 -34.056 -28.357 1 92.84 1005 SER B O 1
ATOM 16666 N N . ALA B 1 1006 ? -18.526 -33.533 -30.093 1 94.35 1006 ALA B N 1
ATOM 16667 C CA . ALA B 1 1006 ? -17.693 -34.732 -30.119 1 94.35 1006 ALA B CA 1
ATOM 16668 C C . ALA B 1 1006 ? -16.312 -34.428 -30.692 1 94.35 1006 ALA B C 1
ATOM 16670 O O . ALA B 1 1006 ? -16.1 -33.371 -31.291 1 94.35 1006 ALA B O 1
ATOM 16671 N N . THR B 1 1007 ? -15.449 -35.36 -30.479 1 94.49 1007 THR B N 1
ATOM 16672 C CA . THR B 1 1007 ? -14.093 -35.166 -30.981 1 94.49 1007 THR B CA 1
ATOM 16673 C C . THR B 1 1007 ? -13.897 -35.895 -32.307 1 94.49 1007 THR B C 1
ATOM 16675 O O . THR B 1 1007 ? -14.659 -36.806 -32.639 1 94.49 1007 THR B O 1
ATOM 16678 N N . LYS B 1 1008 ? -12.902 -35.485 -33.058 1 95.81 1008 LYS B N 1
ATOM 16679 C CA . LYS B 1 1008 ? -12.567 -36.144 -34.318 1 95.81 1008 LYS B CA 1
ATOM 16680 C C . LYS B 1 1008 ? -12.137 -37.589 -34.085 1 95.81 1008 LYS B C 1
ATOM 16682 O O . LYS B 1 1008 ? -12.37 -38.455 -34.931 1 95.81 1008 LYS B O 1
ATOM 16687 N N . LEU B 1 1009 ? -11.548 -37.876 -32.985 1 94.89 1009 LEU B N 1
ATOM 16688 C CA . LEU B 1 1009 ? -11.12 -39.23 -32.651 1 94.89 1009 LEU B CA 1
ATOM 16689 C C . LEU B 1 1009 ? -12.323 -40.146 -32.449 1 94.89 1009 LEU B C 1
ATOM 16691 O O . LEU B 1 1009 ? -12.295 -41.311 -32.851 1 94.89 1009 LEU B O 1
ATOM 16695 N N . GLN B 1 1010 ? -13.333 -39.67 -31.853 1 94.82 1010 GLN B N 1
ATOM 16696 C CA . GLN B 1 1010 ? -14.556 -40.439 -31.648 1 94.82 1010 GLN B CA 1
ATOM 16697 C C . GLN B 1 1010 ? -15.235 -40.756 -32.977 1 94.82 1010 GLN B C 1
ATOM 16699 O O . GLN B 1 1010 ? -15.853 -41.812 -33.127 1 94.82 1010 GLN B O 1
ATOM 16704 N N . PHE B 1 1011 ? -15.222 -39.821 -33.82 1 96.14 1011 PHE B N 1
ATOM 16705 C CA . PHE B 1 1011 ? -15.798 -40.022 -35.144 1 96.14 1011 PHE B CA 1
ATOM 16706 C C . PHE B 1 1011 ? -15.002 -41.057 -35.929 1 96.14 1011 PHE B C 1
ATOM 16708 O O . PHE B 1 1011 ? -15.579 -41.96 -36.538 1 96.14 1011 PHE B O 1
ATOM 16715 N N . SER B 1 1012 ? -13.666 -40.986 -35.831 1 95.48 1012 SER B N 1
ATOM 16716 C CA . SER B 1 1012 ? -12.813 -41.77 -36.719 1 95.48 1012 SER B CA 1
ATOM 16717 C C . SER B 1 1012 ? -12.56 -43.164 -36.154 1 95.48 1012 SER B C 1
ATOM 16719 O O . SER B 1 1012 ? -12.197 -44.082 -36.893 1 95.48 1012 SER B O 1
ATOM 16721 N N . ASP B 1 1013 ? -12.804 -43.344 -34.805 1 95.64 1013 ASP B N 1
ATOM 16722 C CA . ASP B 1 1013 ? -12.333 -44.598 -34.225 1 95.64 1013 ASP B CA 1
ATOM 16723 C C . ASP B 1 1013 ? -13.271 -45.078 -33.119 1 95.64 1013 ASP B C 1
ATOM 16725 O O . ASP B 1 1013 ? -12.829 -45.374 -32.007 1 95.64 1013 ASP B O 1
ATOM 16729 N N . HIS B 1 1014 ? -14.524 -45.167 -33.397 1 95.53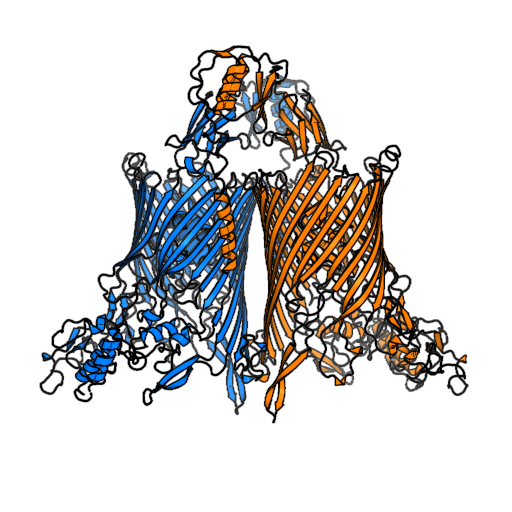 1014 HIS B N 1
ATOM 16730 C CA . HIS B 1 1014 ? -15.48 -45.76 -32.468 1 95.53 1014 HIS B CA 1
ATOM 16731 C C . HIS B 1 1014 ? -15.867 -47.17 -32.899 1 95.53 1014 HIS B C 1
ATOM 16733 O O . HIS B 1 1014 ? -15.587 -47.577 -34.03 1 95.53 1014 HIS B O 1
ATOM 16739 N N . TRP B 1 1015 ? -16.434 -47.885 -32.007 1 95.49 1015 TRP B N 1
ATOM 16740 C CA . TRP B 1 1015 ? -16.822 -49.274 -32.23 1 95.49 1015 TRP B CA 1
ATOM 16741 C C . TRP B 1 1015 ? -17.933 -49.369 -33.269 1 95.49 1015 TRP B C 1
ATOM 16743 O O . TRP B 1 1015 ? -18.92 -48.632 -33.202 1 95.49 1015 TRP B O 1
ATOM 16753 N N . THR B 1 1016 ? -17.789 -50.153 -34.239 1 93.6 1016 THR B N 1
ATOM 16754 C CA . THR B 1 1016 ? -18.77 -50.621 -35.212 1 93.6 1016 THR B CA 1
ATOM 16755 C C . THR B 1 1016 ? -18.622 -52.12 -35.451 1 93.6 1016 THR B C 1
ATOM 16757 O O . THR B 1 1016 ? -17.613 -52.718 -35.071 1 93.6 1016 THR B O 1
ATOM 16760 N N . PRO B 1 1017 ? -19.604 -52.747 -35.924 1 90.98 1017 PRO B N 1
ATOM 16761 C CA . PRO B 1 1017 ? -19.449 -54.178 -36.192 1 90.98 1017 PRO B CA 1
ATOM 16762 C C . PRO B 1 1017 ? -18.203 -54.493 -37.017 1 90.98 1017 PRO B C 1
ATOM 16764 O O . PRO B 1 1017 ? -17.648 -55.589 -36.911 1 90.98 1017 PRO B O 1
ATOM 16767 N N . ASP B 1 1018 ? -17.693 -53.522 -37.782 1 93.08 1018 ASP B N 1
ATOM 16768 C CA . ASP B 1 1018 ? -16.506 -53.708 -38.611 1 93.08 1018 ASP B CA 1
ATOM 16769 C C . ASP B 1 1018 ? -15.258 -53.171 -37.913 1 93.08 1018 ASP B C 1
ATOM 16771 O O . ASP B 1 1018 ? -14.145 -53.319 -38.42 1 93.08 1018 ASP B O 1
ATOM 16775 N N . ASN B 1 1019 ? -15.419 -52.45 -36.816 1 94.83 1019 ASN B N 1
ATOM 16776 C CA . ASN B 1 1019 ? -14.337 -51.889 -36.015 1 94.83 1019 ASN B CA 1
ATOM 16777 C C . ASN B 1 1019 ? -14.492 -52.241 -34.538 1 94.83 1019 ASN B C 1
ATOM 16779 O O . ASN B 1 1019 ? -14.79 -51.372 -33.717 1 94.83 1019 ASN B O 1
ATOM 16783 N N . THR B 1 1020 ? -14.147 -53.414 -34.13 1 93.23 1020 THR B N 1
ATOM 16784 C CA . THR B 1 1020 ? -14.523 -53.937 -32.822 1 93.23 1020 THR B CA 1
ATOM 16785 C C . THR B 1 1020 ? -13.419 -53.682 -31.8 1 93.23 1020 THR B C 1
ATOM 16787 O O . THR B 1 1020 ? -13.624 -53.862 -30.598 1 93.23 1020 THR B O 1
ATOM 16790 N N . ASN B 1 1021 ? -12.232 -53.344 -32.235 1 89.61 1021 ASN B N 1
ATOM 16791 C CA . ASN B 1 1021 ? -11.144 -53.027 -31.316 1 89.61 1021 ASN B CA 1
ATOM 16792 C C . ASN B 1 1021 ? -10.917 -51.521 -31.214 1 89.61 1021 ASN B C 1
ATOM 16794 O O . ASN B 1 1021 ? -9.784 -51.07 -31.039 1 89.61 1021 ASN B O 1
ATOM 16798 N N . ALA B 1 1022 ? -11.949 -50.73 -31.304 1 94.05 1022 ALA B N 1
ATOM 16799 C CA . ALA B 1 1022 ? -11.887 -49.271 -31.254 1 94.05 1022 ALA B CA 1
ATOM 16800 C C . ALA B 1 1022 ? -11.739 -48.777 -29.817 1 94.05 1022 ALA B C 1
ATOM 16802 O O . ALA B 1 1022 ? -12.234 -49.411 -28.883 1 94.05 1022 ALA B O 1
ATOM 16803 N N . PRO B 1 1023 ? -11.038 -47.625 -29.593 1 92.87 1023 PRO B N 1
ATOM 16804 C CA . PRO B 1 1023 ? -10.881 -47.079 -28.243 1 92.87 1023 PRO B CA 1
ATOM 16805 C C . PRO B 1 1023 ? -12.174 -46.478 -27.695 1 92.87 1023 PRO B C 1
ATOM 16807 O O . PRO B 1 1023 ? -12.294 -46.261 -26.486 1 92.87 1023 PRO B O 1
ATOM 16810 N N . TYR B 1 1024 ? -13.172 -46.255 -28.587 1 94.56 1024 TYR B N 1
ATOM 16811 C CA . TYR B 1 1024 ? -14.425 -45.662 -28.133 1 94.56 1024 TYR B CA 1
ATOM 16812 C C . TYR B 1 1024 ? -15.601 -46.592 -28.409 1 94.56 1024 TYR B C 1
ATOM 16814 O O . TYR B 1 1024 ? -15.647 -47.252 -29.449 1 94.56 1024 TYR B O 1
ATOM 16822 N N . PRO B 1 1025 ? -16.516 -46.615 -27.467 1 93.2 1025 PRO B N 1
ATOM 16823 C CA . PRO B 1 1025 ? -17.651 -47.529 -27.616 1 93.2 1025 PRO B CA 1
ATOM 16824 C C . PRO B 1 1025 ? -18.591 -47.123 -28.748 1 93.2 1025 PRO B C 1
ATOM 16826 O O . PRO B 1 1025 ? -18.363 -46.108 -29.411 1 93.2 1025 PRO B O 1
ATOM 16829 N N . ARG B 1 1026 ? -19.567 -47.993 -28.945 1 91.36 1026 ARG B N 1
ATOM 16830 C CA . ARG B 1 1026 ? -20.546 -47.698 -29.986 1 91.36 1026 ARG B CA 1
ATOM 16831 C C . ARG B 1 1026 ? -21.244 -46.368 -29.72 1 91.36 1026 ARG B C 1
ATOM 16833 O O . ARG B 1 1026 ? -21.469 -45.999 -28.565 1 91.36 1026 ARG B O 1
ATOM 16840 N N . LEU B 1 1027 ? -21.652 -45.635 -30.762 1 90.62 1027 LEU B N 1
ATOM 16841 C CA . LEU B 1 1027 ? -22.318 -44.343 -30.632 1 90.62 1027 LEU B CA 1
ATOM 16842 C C . LEU B 1 1027 ? -23.77 -44.52 -30.2 1 90.62 1027 LEU B C 1
ATOM 16844 O O . LEU B 1 1027 ? -24.498 -45.331 -30.777 1 90.62 1027 LEU B O 1
ATOM 16848 N N . THR B 1 1028 ? -2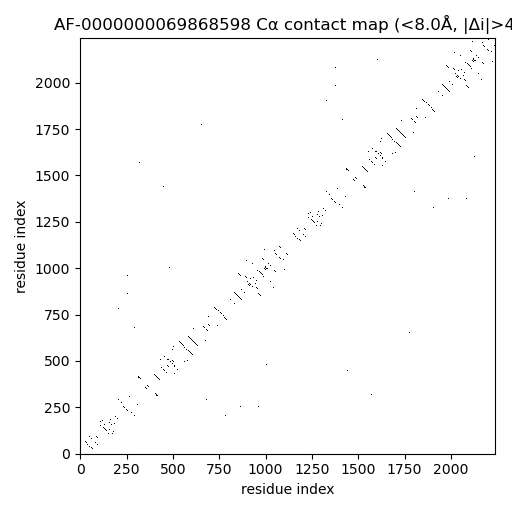4.127 -43.841 -29.172 1 84.8 1028 THR B N 1
ATOM 16849 C CA . THR B 1 1028 ? -25.519 -43.833 -28.737 1 84.8 1028 THR B CA 1
ATOM 16850 C C . THR B 1 1028 ? -26.002 -42.407 -28.491 1 84.8 1028 THR B C 1
ATOM 16852 O O . THR B 1 1028 ? -25.192 -41.485 -28.369 1 84.8 1028 THR B O 1
ATOM 16855 N N . SER B 1 1029 ? -27.372 -42.014 -28.895 1 69.42 1029 SER B N 1
ATOM 16856 C CA . SER B 1 1029 ? -27.919 -40.67 -28.748 1 69.42 1029 SER B CA 1
ATOM 16857 C C . SER B 1 1029 ? -27.776 -40.168 -27.315 1 69.42 1029 SER B C 1
ATOM 16859 O O . SER B 1 1029 ? -27.575 -38.973 -27.088 1 69.42 1029 SER B O 1
ATOM 16861 N N . GLU B 1 1030 ? -28.508 -40.614 -26.536 1 60.4 1030 GLU B N 1
ATOM 16862 C CA . GLU B 1 1030 ? -28.387 -40.157 -25.155 1 60.4 1030 GLU B CA 1
ATOM 16863 C C . GLU B 1 1030 ? -27.28 -40.908 -24.42 1 60.4 1030 GLU B C 1
ATOM 16865 O O . GLU B 1 1030 ? -27.02 -42.078 -24.707 1 60.4 1030 GLU B O 1
ATOM 16870 N N . VAL B 1 1031 ? -26.3 -40.042 -24.115 1 52.26 1031 VAL B N 1
ATOM 16871 C CA . VAL B 1 1031 ? -25.312 -40.754 -23.312 1 52.26 1031 VAL B CA 1
ATOM 16872 C C . VAL B 1 1031 ? -26.007 -41.807 -22.452 1 52.26 1031 VAL B C 1
ATOM 16874 O O . VAL B 1 1031 ? -26.65 -41.476 -21.453 1 52.26 1031 VAL B O 1
ATOM 16877 N N . THR B 1 1032 ? -27.018 -42.234 -23.168 1 47.11 1032 THR B N 1
ATOM 16878 C CA . THR B 1 1032 ? -27.726 -43.316 -22.492 1 47.11 1032 THR B CA 1
ATOM 16879 C C . THR B 1 1032 ? -26.912 -43.84 -21.312 1 47.11 1032 THR B C 1
ATOM 16881 O O . THR B 1 1032 ? -27.395 -43.862 -20.179 1 47.11 1032 THR B O 1
ATOM 16884 N N . VAL B 1 1033 ? -26.143 -45.021 -21.809 1 51.85 1033 VAL B N 1
ATOM 16885 C CA . VAL B 1 1033 ? -25.967 -46.174 -20.932 1 51.85 1033 VAL B CA 1
ATOM 16886 C C . VAL B 1 1033 ? -24.879 -45.879 -19.901 1 51.85 1033 VAL B C 1
ATOM 16888 O O . VAL B 1 1033 ? -23.74 -45.572 -20.262 1 51.85 1033 VAL B O 1
ATOM 16891 N N . ASN B 1 1034 ? -25.414 -45.098 -18.995 1 63.98 1034 ASN B N 1
ATOM 16892 C CA . ASN B 1 1034 ? -24.767 -44.959 -17.694 1 63.98 1034 ASN B CA 1
ATOM 16893 C C . ASN B 1 1034 ? -23.63 -45.961 -17.524 1 63.98 1034 ASN B C 1
ATOM 16895 O O . ASN B 1 1034 ? -22.687 -45.715 -16.771 1 63.98 1034 ASN B O 1
ATOM 16899 N N . ASN B 1 1035 ? -23.673 -47.021 -18.463 1 83.47 1035 ASN B N 1
ATOM 16900 C CA . ASN B 1 1035 ? -22.661 -48.061 -18.307 1 83.47 1035 ASN B CA 1
ATOM 16901 C C . ASN B 1 1035 ? -21.277 -47.562 -18.709 1 83.47 1035 ASN B C 1
ATOM 16903 O O . ASN B 1 1035 ? -20.288 -47.849 -18.033 1 83.47 1035 ASN B O 1
ATOM 16907 N N . HIS B 1 1036 ? -21.282 -46.679 -19.721 1 86.03 1036 HIS B N 1
ATOM 16908 C CA . HIS B 1 1036 ? -20.002 -46.208 -20.239 1 86.03 1036 HIS B CA 1
ATOM 16909 C C . HIS B 1 1036 ? -19.434 -45.09 -19.371 1 86.03 1036 HIS B C 1
ATOM 16911 O O . HIS B 1 1036 ? -18.263 -44.728 -19.506 1 86.03 1036 HIS B O 1
ATOM 16917 N N . ARG B 1 1037 ? -20.167 -44.567 -18.424 1 86.56 1037 ARG B N 1
ATOM 16918 C CA . ARG B 1 1037 ? -19.745 -43.386 -17.677 1 86.56 1037 ARG B CA 1
ATOM 16919 C C . ARG B 1 1037 ? -19.114 -43.777 -16.345 1 86.56 1037 ARG B C 1
ATOM 16921 O O . ARG B 1 1037 ? -18.676 -42.913 -15.582 1 86.56 1037 ARG B O 1
ATOM 16928 N N . GLN B 1 1038 ? -19.071 -44.985 -16.154 1 89.83 1038 GLN B N 1
ATOM 16929 C CA . GLN B 1 1038 ? -18.528 -45.413 -14.869 1 89.83 1038 GLN B CA 1
ATOM 16930 C C . GLN B 1 1038 ? -17.012 -45.246 -14.83 1 89.83 1038 GLN B C 1
ATOM 16932 O O . GLN B 1 1038 ? -16.331 -45.465 -15.834 1 89.83 1038 GLN B O 1
ATOM 16937 N N . PRO B 1 1039 ? -16.507 -44.773 -13.691 1 91.84 1039 PRO B N 1
ATOM 16938 C CA . PRO B 1 1039 ? -15.047 -44.781 -13.568 1 91.84 1039 PRO B CA 1
ATOM 16939 C C . PRO B 1 1039 ? -14.444 -46.165 -13.794 1 91.84 1039 PRO B C 1
ATOM 16941 O O . PRO B 1 1039 ? -14.83 -47.128 -13.126 1 91.84 1039 PRO B O 1
ATOM 16944 N N . SER B 1 1040 ? -13.661 -46.305 -14.779 1 94.87 1040 SER B N 1
ATOM 16945 C CA . SER B 1 1040 ? -13.107 -47.61 -15.126 1 94.87 1040 SER B CA 1
ATOM 16946 C C . SER B 1 1040 ? -11.707 -47.476 -15.717 1 94.87 1040 SER B C 1
ATOM 16948 O O . SER B 1 1040 ? -11.282 -46.376 -16.076 1 94.87 1040 SER B O 1
ATOM 16950 N N . SER B 1 1041 ? -11.045 -48.555 -15.787 1 95.64 1041 SER B N 1
ATOM 16951 C CA . SER B 1 1041 ? -9.7 -48.602 -16.352 1 95.64 1041 SER B CA 1
ATOM 16952 C C . SER B 1 1041 ? -9.708 -48.217 -17.828 1 95.64 1041 SER B C 1
ATOM 16954 O O . SER B 1 1041 ? -8.675 -47.832 -18.38 1 95.64 1041 SER B O 1
ATOM 16956 N N . TRP B 1 1042 ? -10.913 -48.29 -18.494 1 94.69 1042 TRP B N 1
ATOM 16957 C CA . TRP B 1 1042 ? -11.015 -47.971 -19.914 1 94.69 1042 TRP B CA 1
ATOM 16958 C C . TRP B 1 1042 ? -10.716 -46.496 -20.163 1 94.69 1042 TRP B C 1
ATOM 16960 O O . TRP B 1 1042 ? -10.18 -46.134 -21.213 1 94.69 1042 TRP B O 1
ATOM 16970 N N . TRP B 1 1043 ? -11.049 -45.678 -19.235 1 93.99 1043 TRP B N 1
ATOM 16971 C CA . TRP B 1 1043 ? -10.952 -44.236 -19.43 1 93.99 1043 TRP B CA 1
ATOM 16972 C C . TRP B 1 1043 ? -9.681 -43.684 -18.793 1 93.99 1043 TRP B C 1
ATOM 16974 O O . TRP B 1 1043 ? -9.423 -42.479 -18.849 1 93.99 1043 TRP B O 1
ATOM 16984 N N . VAL B 1 1044 ? -8.877 -44.456 -18.103 1 94.75 1044 VAL B N 1
ATOM 16985 C CA . VAL B 1 1044 ? -7.619 -44.032 -17.497 1 94.75 1044 VAL B CA 1
ATOM 16986 C C . VAL B 1 1044 ? -6.479 -44.205 -18.498 1 94.75 1044 VAL B C 1
ATOM 16988 O O . VAL B 1 1044 ? -6.336 -45.267 -19.109 1 94.75 1044 VAL B O 1
ATOM 16991 N N . ARG B 1 1045 ? -5.802 -43.166 -18.767 1 94.62 1045 ARG B N 1
ATOM 16992 C CA . ARG B 1 1045 ? -4.647 -43.221 -19.657 1 94.62 1045 ARG B CA 1
ATOM 16993 C C . ARG B 1 1045 ? -3.344 -43.128 -18.87 1 94.62 1045 ARG B C 1
ATOM 16995 O O . ARG B 1 1045 ? -3.261 -42.395 -17.882 1 94.62 1045 ARG B O 1
ATOM 17002 N N . ASP B 1 1046 ? -2.41 -43.867 -19.329 1 94.71 1046 ASP B N 1
ATOM 17003 C CA . ASP B 1 1046 ? -1.043 -43.657 -18.863 1 94.71 1046 ASP B CA 1
ATOM 17004 C C . ASP B 1 1046 ? -0.504 -42.307 -19.33 1 94.71 1046 ASP B C 1
ATOM 17006 O O . ASP B 1 1046 ? -0.273 -42.105 -20.524 1 94.71 1046 ASP B O 1
ATOM 17010 N N . ALA B 1 1047 ? -0.255 -41.442 -18.455 1 93.7 1047 ALA B N 1
ATOM 17011 C CA . ALA B 1 1047 ? 0.12 -40.067 -18.774 1 93.7 1047 ALA B CA 1
ATOM 17012 C C . ALA B 1 1047 ? 1.637 -39.904 -18.799 1 93.7 1047 ALA B C 1
ATOM 17014 O O . ALA B 1 1047 ? 2.154 -38.804 -18.587 1 93.7 1047 ALA B O 1
ATOM 17015 N N . THR B 1 1048 ? 2.362 -40.956 -19.047 1 95.31 1048 THR B N 1
ATOM 17016 C CA . THR B 1 1048 ? 3.804 -40.871 -19.248 1 95.31 1048 THR B CA 1
ATOM 17017 C C . THR B 1 1048 ? 4.135 -39.926 -20.4 1 95.31 1048 THR B C 1
ATOM 17019 O O . THR B 1 1048 ? 3.522 -40.001 -21.467 1 95.31 1048 THR B O 1
ATOM 17022 N N . TYR B 1 1049 ? 5.099 -39.048 -20.159 1 94.86 1049 TYR B N 1
ATOM 17023 C CA . TYR B 1 1049 ? 5.437 -38.128 -21.24 1 94.86 1049 TYR B CA 1
ATOM 17024 C C . TYR B 1 1049 ? 6.908 -37.733 -21.179 1 94.86 1049 TYR B C 1
ATOM 17026 O O . TYR B 1 1049 ? 7.57 -37.936 -20.158 1 94.86 1049 TYR B O 1
ATOM 17034 N N . ILE B 1 1050 ? 7.421 -37.25 -22.278 1 96.38 1050 ILE B N 1
ATOM 17035 C CA . ILE B 1 1050 ? 8.68 -36.53 -22.436 1 96.38 1050 ILE B CA 1
ATOM 17036 C C . ILE B 1 1050 ? 8.429 -35.203 -23.15 1 96.38 1050 ILE B C 1
ATOM 17038 O O . ILE B 1 1050 ? 7.685 -35.151 -24.132 1 96.38 1050 ILE B O 1
ATOM 17042 N N . ARG B 1 1051 ? 8.961 -34.178 -22.663 1 96.11 1051 ARG B N 1
ATOM 17043 C CA . ARG B 1 1051 ? 8.698 -32.843 -23.19 1 96.11 1051 ARG B CA 1
ATOM 17044 C C . ARG B 1 1051 ? 9.995 -32.062 -23.372 1 96.11 1051 ARG B C 1
ATOM 17046 O O . ARG B 1 1051 ? 10.872 -32.093 -22.507 1 96.11 1051 ARG B O 1
ATOM 17053 N N . LEU B 1 1052 ? 10.116 -31.464 -24.54 1 96.55 1052 LEU B N 1
ATOM 17054 C CA . LEU B 1 1052 ? 11.1 -30.393 -24.649 1 96.55 1052 LEU B CA 1
ATOM 17055 C C . LEU B 1 1052 ? 10.613 -29.133 -23.942 1 96.55 1052 LEU B C 1
ATOM 17057 O O . LEU B 1 1052 ? 9.972 -28.278 -24.559 1 96.55 1052 LEU B O 1
ATOM 17061 N N . LYS B 1 1053 ? 10.968 -29.08 -22.735 1 94.39 1053 LYS B N 1
ATOM 17062 C CA . LYS B 1 1053 ? 10.435 -28.053 -21.845 1 94.39 1053 LYS B CA 1
ATOM 17063 C C . LYS B 1 1053 ? 10.982 -26.675 -22.206 1 94.39 1053 LYS B C 1
ATOM 17065 O O . LYS B 1 1053 ? 10.276 -25.671 -22.091 1 94.39 1053 LYS B O 1
ATOM 17070 N N . SER B 1 1054 ? 12.264 -26.636 -22.557 1 93.55 1054 SER B N 1
ATOM 17071 C CA . SER B 1 1054 ? 12.836 -25.356 -22.963 1 93.55 1054 SER B CA 1
ATOM 17072 C C . SER B 1 1054 ? 14.057 -25.553 -23.855 1 93.55 1054 SER B C 1
ATOM 17074 O O . SER B 1 1054 ? 14.746 -26.57 -23.756 1 93.55 1054 SER B O 1
ATOM 17076 N N . ILE B 1 1055 ? 14.324 -24.636 -24.665 1 94.21 1055 ILE B N 1
ATOM 17077 C CA . ILE B 1 1055 ? 15.516 -24.576 -25.503 1 94.21 1055 ILE B CA 1
ATOM 17078 C C . ILE B 1 1055 ? 15.901 -23.119 -25.75 1 94.21 1055 ILE B C 1
ATOM 17080 O O . ILE B 1 1055 ? 15.033 -22.245 -25.823 1 94.21 1055 ILE B O 1
ATOM 17084 N N . GLU B 1 1056 ? 17.142 -22.852 -25.762 1 94.77 1056 GLU B N 1
ATOM 17085 C CA . GLU B 1 1056 ? 17.669 -21.513 -26.012 1 94.77 1056 GLU B CA 1
ATOM 17086 C C . GLU B 1 1056 ? 18.925 -21.567 -26.876 1 94.77 1056 GLU B C 1
ATOM 17088 O O . GLU B 1 1056 ? 19.848 -22.334 -26.591 1 94.77 1056 GLU B O 1
ATOM 17093 N N . ILE B 1 1057 ? 18.968 -20.823 -27.93 1 95.69 1057 ILE B N 1
ATOM 17094 C CA . ILE B 1 1057 ? 20.139 -20.648 -28.783 1 95.69 1057 ILE B CA 1
ATOM 17095 C C . ILE B 1 1057 ? 20.561 -19.18 -28.785 1 95.69 1057 ILE B C 1
ATOM 17097 O O . ILE B 1 1057 ? 19.735 -18.291 -29.003 1 95.69 1057 ILE B O 1
ATOM 17101 N N . GLY B 1 1058 ? 21.767 -19.015 -28.507 1 94.56 1058 GLY B N 1
ATOM 17102 C CA . GLY B 1 1058 ? 22.224 -17.638 -28.404 1 94.56 1058 GLY B CA 1
ATOM 17103 C C . GLY B 1 1058 ? 23.535 -17.389 -29.126 1 94.56 1058 GLY B C 1
ATOM 17104 O O . GLY B 1 1058 ? 24.267 -18.33 -29.436 1 94.56 1058 GLY B O 1
ATOM 17105 N N . TYR B 1 1059 ? 23.752 -16.153 -29.479 1 95.16 1059 TYR B N 1
ATOM 17106 C CA . TYR B 1 1059 ? 24.984 -15.655 -30.081 1 95.16 1059 TYR B CA 1
ATOM 17107 C C . TYR B 1 1059 ? 25.45 -14.378 -29.393 1 95.16 1059 TYR B C 1
ATOM 17109 O O . TYR B 1 1059 ? 24.704 -13.4 -29.315 1 95.16 1059 TYR B O 1
ATOM 1711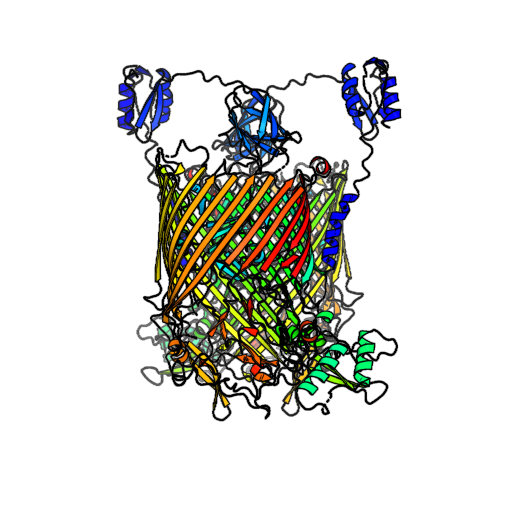7 N N . THR B 1 1060 ? 26.59 -14.49 -28.903 1 92.42 1060 THR B N 1
ATOM 17118 C CA . THR B 1 1060 ? 27.184 -13.31 -28.284 1 92.42 1060 THR B CA 1
ATOM 17119 C C . THR B 1 1060 ? 28.048 -12.55 -29.286 1 92.42 1060 THR B C 1
ATOM 17121 O O . THR B 1 1060 ? 29.015 -13.098 -29.821 1 92.42 1060 THR B O 1
ATOM 17124 N N . LEU B 1 1061 ? 27.774 -11.331 -29.505 1 91.66 1061 LEU B N 1
ATOM 17125 C CA . LEU B 1 1061 ? 28.527 -10.511 -30.448 1 91.66 1061 LEU B CA 1
ATOM 17126 C C . LEU B 1 1061 ? 29.948 -10.273 -29.948 1 91.66 1061 LEU B C 1
ATOM 17128 O O . LEU B 1 1061 ? 30.161 -10.051 -28.754 1 91.66 1061 LEU B O 1
ATOM 17132 N N . PRO B 1 1062 ? 30.908 -10.329 -30.851 1 86.08 1062 PRO B N 1
ATOM 17133 C CA . PRO B 1 1062 ? 32.29 -10.078 -30.435 1 86.08 1062 PRO B CA 1
ATOM 17134 C C . PRO B 1 1062 ? 32.49 -8.677 -29.863 1 86.08 1062 PRO B C 1
ATOM 17136 O O . PRO B 1 1062 ? 31.889 -7.716 -30.351 1 86.08 1062 PRO B O 1
ATOM 17139 N N . ARG B 1 1063 ? 33.183 -8.637 -28.935 1 77.41 1063 ARG B N 1
ATOM 17140 C CA . ARG B 1 1063 ? 33.439 -7.384 -28.233 1 77.41 1063 ARG B CA 1
ATOM 17141 C C . ARG B 1 1063 ? 33.961 -6.317 -29.19 1 77.41 1063 ARG B C 1
ATOM 17143 O O . ARG B 1 1063 ? 33.692 -5.128 -29.009 1 77.41 1063 ARG B O 1
ATOM 17150 N N . SER B 1 1064 ? 34.809 -6.699 -30.145 1 74.92 1064 SER B N 1
ATOM 17151 C CA . SER B 1 1064 ? 35.402 -5.771 -31.102 1 74.92 1064 SER B CA 1
ATOM 17152 C C . SER B 1 1064 ? 34.329 -5.004 -31.867 1 74.92 1064 SER B C 1
ATOM 17154 O O . SER B 1 1064 ? 34.531 -3.845 -32.236 1 74.92 1064 SER B O 1
ATOM 17156 N N . ALA B 1 1065 ? 33.283 -5.632 -31.97 1 76.96 1065 ALA B N 1
ATOM 17157 C CA . ALA B 1 1065 ? 32.2 -5.015 -32.731 1 76.96 1065 ALA B CA 1
ATOM 17158 C C . ALA B 1 1065 ? 31.389 -4.063 -31.857 1 76.96 1065 ALA B C 1
ATOM 17160 O O . ALA B 1 1065 ? 30.659 -3.21 -32.368 1 76.96 1065 ALA B O 1
ATOM 17161 N N . LEU B 1 1066 ? 31.533 -4.261 -30.582 1 80.48 1066 LEU B N 1
ATOM 17162 C CA . LEU B 1 1066 ? 30.644 -3.539 -29.679 1 80.48 1066 LEU B CA 1
ATOM 17163 C C . LEU B 1 1066 ? 31.353 -2.337 -29.064 1 80.48 1066 LEU B C 1
ATOM 17165 O O . LEU B 1 1066 ? 30.702 -1.403 -28.59 1 80.48 1066 LEU B O 1
ATOM 17169 N N . ASN B 1 1067 ? 32.64 -2.352 -29.154 1 68.72 1067 ASN B N 1
ATOM 17170 C CA . ASN B 1 1067 ? 33.438 -1.335 -28.478 1 68.72 1067 ASN B CA 1
ATOM 17171 C C . ASN B 1 1067 ? 33.12 0.064 -28.997 1 68.72 1067 ASN B C 1
ATOM 17173 O O . ASN B 1 1067 ? 33.192 1.04 -28.248 1 68.72 1067 ASN B O 1
ATOM 17177 N N . PHE B 1 1068 ? 32.741 -0.15 -30.314 1 58.2 1068 PHE B N 1
ATOM 17178 C CA . PHE B 1 1068 ? 32.555 1.141 -30.965 1 58.2 1068 PHE B CA 1
ATOM 17179 C C . PHE B 1 1068 ? 31.354 1.874 -30.38 1 58.2 1068 PHE B C 1
ATOM 17181 O O . PHE B 1 1068 ? 31.272 3.102 -30.456 1 58.2 1068 PHE B O 1
ATOM 17188 N N . ILE B 1 1069 ? 30.463 1.033 -29.815 1 62.01 1069 ILE B N 1
ATOM 17189 C CA . ILE B 1 1069 ? 29.236 1.706 -29.404 1 62.01 1069 ILE B CA 1
ATOM 17190 C C . ILE B 1 1069 ? 29.11 1.668 -27.883 1 62.01 1069 ILE B C 1
ATOM 17192 O O . ILE B 1 1069 ? 28.03 1.902 -27.337 1 62.01 1069 ILE B O 1
ATOM 17196 N N . GLY B 1 1070 ? 30.205 1.466 -26.928 1 70.35 1070 GLY B N 1
ATOM 17197 C CA . GLY B 1 1070 ? 30.242 1.434 -25.474 1 70.35 1070 GLY B CA 1
ATOM 17198 C C . GLY B 1 1070 ? 29.514 0.24 -24.886 1 70.35 1070 GLY B C 1
ATOM 17199 O O . GLY B 1 1070 ? 29.052 0.289 -23.744 1 70.35 1070 GLY B O 1
ATOM 17200 N N . ILE B 1 1071 ? 29.218 -0.731 -25.58 1 82.11 1071 ILE B N 1
ATOM 17201 C CA . ILE B 1 1071 ? 28.567 -1.961 -25.142 1 82.11 1071 ILE B CA 1
ATOM 17202 C C . ILE B 1 1071 ? 29.623 -3.008 -24.796 1 82.11 1071 ILE B C 1
ATOM 17204 O O . ILE B 1 1071 ? 30.518 -3.285 -25.598 1 82.11 1071 ILE B O 1
ATOM 17208 N N . SER B 1 1072 ? 29.532 -3.44 -23.502 1 78.57 1072 SER B N 1
ATOM 17209 C CA . SER B 1 1072 ? 30.497 -4.44 -23.055 1 78.57 1072 SER B CA 1
ATOM 17210 C C . SER B 1 1072 ? 30.169 -5.817 -23.623 1 78.57 1072 SER B C 1
ATOM 17212 O O . SER B 1 1072 ? 31.071 -6.587 -23.956 1 78.57 1072 SER B O 1
ATOM 17214 N N . SER B 1 1073 ? 28.927 -6.105 -23.581 1 87.64 1073 SER B N 1
ATOM 17215 C CA . SER B 1 1073 ? 28.499 -7.4 -24.099 1 87.64 1073 SER B CA 1
ATOM 17216 C C . SER B 1 1073 ? 27.075 -7.335 -24.642 1 87.64 1073 SER B C 1
ATOM 17218 O O . SER B 1 1073 ? 26.23 -6.62 -24.098 1 87.64 1073 SER B O 1
ATOM 17220 N N . ALA B 1 1074 ? 26.897 -7.935 -25.675 1 91.63 1074 ALA B N 1
ATOM 17221 C CA . ALA B 1 1074 ? 25.569 -8.056 -26.27 1 91.63 1074 ALA B CA 1
ATOM 17222 C C . ALA B 1 1074 ? 25.314 -9.478 -26.759 1 91.63 1074 ALA B C 1
ATOM 17224 O O . ALA B 1 1074 ? 26.107 -10.028 -27.528 1 91.63 1074 ALA B O 1
ATOM 17225 N N . ARG B 1 1075 ? 24.298 -9.993 -26.322 1 93.41 1075 ARG B N 1
ATOM 17226 C CA . ARG B 1 1075 ? 23.906 -11.344 -26.711 1 93.41 1075 ARG B CA 1
ATOM 17227 C C . ARG B 1 1075 ? 22.49 -11.361 -27.276 1 93.41 1075 ARG B C 1
ATOM 17229 O O . ARG B 1 1075 ? 21.57 -10.798 -26.678 1 93.41 1075 ARG B O 1
ATOM 17236 N N . VAL B 1 1076 ? 22.319 -11.913 -28.473 1 94.91 1076 VAL B N 1
ATOM 17237 C CA . VAL B 1 1076 ? 21.004 -12.149 -29.06 1 94.91 1076 VAL B CA 1
ATOM 17238 C C . VAL B 1 1076 ? 20.652 -13.631 -28.961 1 94.91 1076 VAL B C 1
ATOM 17240 O O . VAL B 1 1076 ? 21.527 -14.493 -29.08 1 94.91 1076 VAL B O 1
ATOM 17243 N N . TYR B 1 1077 ? 19.377 -13.847 -28.653 1 94.96 1077 TYR B N 1
ATOM 17244 C CA . TYR B 1 1077 ? 19.046 -15.261 -28.513 1 94.96 1077 TYR B CA 1
ATOM 17245 C C . TYR B 1 1077 ? 17.608 -15.529 -28.942 1 94.96 1077 TYR B C 1
ATOM 17247 O O . TYR B 1 1077 ? 16.804 -14.601 -29.054 1 94.96 1077 TYR B O 1
ATOM 17255 N N . ALA B 1 1078 ? 17.312 -16.744 -29.277 1 96.45 1078 ALA B N 1
ATOM 17256 C CA . ALA B 1 1078 ? 15.985 -17.32 -29.473 1 96.45 1078 ALA B CA 1
ATOM 17257 C C . ALA B 1 1078 ? 15.718 -18.439 -28.469 1 96.45 1078 ALA B C 1
ATOM 17259 O O . ALA B 1 1078 ? 16.611 -19.232 -28.163 1 96.45 1078 ALA B O 1
ATOM 17260 N N . SER B 1 1079 ? 14.565 -18.369 -27.909 1 94.82 1079 SER B N 1
ATOM 17261 C CA . SER B 1 1079 ? 14.244 -19.374 -26.901 1 94.82 1079 SER B CA 1
ATOM 17262 C C . SER B 1 1079 ? 12.819 -19.892 -27.071 1 94.82 1079 SER B C 1
ATOM 17264 O O . SER B 1 1079 ? 12.01 -19.28 -27.772 1 94.82 1079 SER B O 1
ATOM 17266 N N . GLY B 1 1080 ? 12.549 -21.043 -26.513 1 94.13 1080 GLY B N 1
ATOM 17267 C CA . GLY B 1 1080 ? 11.24 -21.676 -26.557 1 94.13 1080 GLY B CA 1
ATOM 17268 C C . GLY B 1 1080 ? 10.907 -22.447 -25.294 1 94.13 1080 GLY B C 1
ATOM 17269 O O . GLY B 1 1080 ? 11.805 -22.922 -24.596 1 94.13 1080 GLY B O 1
ATOM 17270 N N . GLN B 1 1081 ? 9.603 -22.542 -24.998 1 93.76 1081 GLN B N 1
ATOM 17271 C CA . GLN B 1 1081 ? 9.09 -23.286 -23.852 1 93.76 1081 GLN B CA 1
ATOM 17272 C C . GLN B 1 1081 ? 7.956 -24.22 -24.265 1 93.76 1081 GLN B C 1
ATOM 17274 O O . GLN B 1 1081 ? 7.038 -23.812 -24.979 1 93.76 1081 GLN B O 1
ATOM 17279 N N . ASN B 1 1082 ? 7.952 -25.432 -23.797 1 94.41 1082 ASN B N 1
ATOM 17280 C CA . ASN B 1 1082 ? 6.929 -26.438 -24.06 1 94.41 1082 ASN B CA 1
ATOM 17281 C C . ASN B 1 1082 ? 6.721 -26.648 -25.557 1 94.41 1082 ASN B C 1
ATOM 17283 O O . ASN B 1 1082 ? 5.591 -26.593 -26.045 1 94.41 1082 ASN B O 1
ATOM 17287 N N . LEU B 1 1083 ? 7.736 -26.919 -26.262 1 95.03 1083 LEU B N 1
ATOM 17288 C CA . LEU B 1 1083 ? 7.663 -26.866 -27.718 1 95.03 1083 LEU B CA 1
ATOM 17289 C C . LEU B 1 1083 ? 7.193 -28.2 -28.288 1 95.03 1083 LEU B C 1
ATOM 17291 O O . LEU B 1 1083 ? 6.641 -28.25 -29.39 1 95.03 1083 LEU B O 1
ATOM 17295 N N . TRP B 1 1084 ? 7.521 -29.264 -27.544 1 95.02 1084 TRP B N 1
ATOM 17296 C CA . TRP B 1 1084 ? 7.181 -30.594 -28.039 1 95.02 1084 TRP B CA 1
ATOM 17297 C C . TRP B 1 1084 ? 6.931 -31.557 -26.883 1 95.02 1084 TRP B C 1
ATOM 17299 O O . TRP B 1 1084 ? 7.735 -31.642 -25.952 1 95.02 1084 TRP B O 1
ATOM 17309 N N . THR B 1 1085 ? 5.831 -32.214 -26.899 1 95.15 1085 THR B N 1
ATOM 17310 C CA . THR B 1 1085 ? 5.479 -33.194 -25.878 1 95.15 1085 THR B CA 1
ATOM 17311 C C . THR B 1 1085 ? 5.124 -34.534 -26.514 1 95.15 1085 THR B C 1
ATOM 17313 O O . THR B 1 1085 ? 4.274 -34.599 -27.405 1 95.15 1085 THR B O 1
ATOM 17316 N N . TRP B 1 1086 ? 5.788 -35.552 -26.092 1 95.97 1086 TRP B N 1
ATOM 17317 C CA . TRP B 1 1086 ? 5.539 -36.909 -26.568 1 95.97 1086 TRP B CA 1
ATOM 17318 C C . TRP B 1 1086 ? 4.821 -37.735 -25.506 1 95.97 1086 TRP B C 1
ATOM 17320 O O . TRP B 1 1086 ? 5.348 -37.944 -24.411 1 95.97 1086 TRP B O 1
ATOM 17330 N N . THR B 1 1087 ? 3.588 -38.109 -25.78 1 95.34 1087 THR B N 1
ATOM 17331 C CA . THR B 1 1087 ? 2.779 -38.969 -24.923 1 95.34 1087 THR B CA 1
ATOM 17332 C C . THR B 1 1087 ? 2.443 -40.277 -25.633 1 95.34 1087 THR B C 1
ATOM 17334 O O . THR B 1 1087 ? 1.352 -40.427 -26.186 1 95.34 1087 THR B O 1
ATOM 17337 N N . PRO B 1 1088 ? 3.19 -41.312 -25.492 1 94.29 1088 PRO B N 1
ATOM 17338 C CA . PRO B 1 1088 ? 3.036 -42.515 -26.312 1 94.29 1088 PRO B CA 1
ATOM 17339 C C . PRO B 1 1088 ? 1.769 -43.299 -25.976 1 94.29 1088 PRO B C 1
ATOM 17341 O O . PRO B 1 1088 ? 1.261 -44.048 -26.815 1 94.29 1088 PRO B O 1
ATOM 17344 N N . PHE B 1 1089 ? 1.177 -43.106 -24.899 1 93.69 1089 PHE B N 1
ATOM 17345 C CA . PHE B 1 1089 ? 0.084 -43.969 -24.468 1 93.69 1089 PHE B CA 1
ATOM 17346 C C . PHE B 1 1089 ? -1.224 -43.19 -24.392 1 93.69 1089 PHE B C 1
ATOM 17348 O O . PHE B 1 1089 ? -2.169 -43.617 -23.725 1 93.69 1089 PHE B O 1
ATOM 17355 N N . MET B 1 1090 ? -1.293 -42.081 -24.969 1 92.45 1090 MET B N 1
ATOM 17356 C CA . MET B 1 1090 ? -2.492 -41.248 -24.979 1 92.45 1090 MET B CA 1
ATOM 17357 C C . MET B 1 1090 ? -2.724 -40.645 -26.36 1 92.45 1090 MET B C 1
ATOM 17359 O O . MET B 1 1090 ? -1.921 -39.839 -26.833 1 92.45 1090 MET B O 1
ATOM 17363 N N . LYS B 1 1091 ? -3.786 -40.935 -26.954 1 91.47 1091 LYS B N 1
ATOM 17364 C CA . LYS B 1 1091 ? -4.109 -40.437 -28.288 1 91.47 1091 LYS B CA 1
ATOM 17365 C C . LYS B 1 1091 ? -4.861 -39.112 -28.214 1 91.47 1091 LYS B C 1
ATOM 17367 O O . LYS B 1 1091 ? -4.858 -38.335 -29.171 1 91.47 1091 LYS B O 1
ATOM 17372 N N . GLU B 1 1092 ? -5.55 -38.979 -27.143 1 92.2 1092 GLU B N 1
ATOM 17373 C CA . GLU B 1 1092 ? -6.323 -37.753 -26.971 1 92.2 1092 GLU B CA 1
ATOM 17374 C C . GLU B 1 1092 ? -5.41 -36.535 -26.86 1 92.2 1092 GLU B C 1
ATOM 17376 O O . GLU B 1 1092 ? -4.349 -36.603 -26.236 1 92.2 1092 GLU B O 1
ATOM 17381 N N . LEU B 1 1093 ? -5.761 -35.454 -27.436 1 89.8 1093 LEU B N 1
ATOM 17382 C CA . LEU B 1 1093 ? -4.964 -34.231 -27.449 1 89.8 1093 LEU B CA 1
ATOM 17383 C C . LEU B 1 1093 ? -5.197 -33.417 -26.181 1 89.8 1093 LEU B C 1
ATOM 17385 O O . LEU B 1 1093 ? -5.824 -32.356 -26.226 1 89.8 1093 LEU B O 1
ATOM 17389 N N . ILE B 1 1094 ? -4.721 -33.849 -25.107 1 90.46 1094 ILE B N 1
ATOM 17390 C CA . ILE B 1 1094 ? -4.749 -33.165 -23.819 1 90.46 1094 ILE B CA 1
ATOM 17391 C C . ILE B 1 1094 ? -3.347 -33.142 -23.216 1 90.46 1094 ILE B C 1
ATOM 17393 O O . ILE B 1 1094 ? -2.564 -34.075 -23.412 1 90.46 1094 ILE B O 1
ATOM 17397 N N . ASP B 1 1095 ? -3.033 -32.122 -22.629 1 92.02 1095 ASP B N 1
ATOM 17398 C CA . ASP B 1 1095 ? -1.723 -32.02 -21.993 1 92.02 1095 ASP B CA 1
ATOM 17399 C C . ASP B 1 1095 ? -1.624 -32.955 -20.789 1 92.02 1095 ASP B C 1
ATOM 17401 O O . ASP B 1 1095 ? -2.557 -33.047 -19.989 1 92.02 1095 ASP B O 1
ATOM 17405 N N . PRO B 1 1096 ? -0.6 -33.663 -20.621 1 90.44 1096 PRO B N 1
ATOM 17406 C CA . PRO B 1 1096 ? -0.487 -34.615 -19.514 1 90.44 1096 PRO B CA 1
ATOM 17407 C C . PRO B 1 1096 ? -0.44 -33.931 -18.149 1 90.44 1096 PRO B C 1
ATOM 17409 O O . PRO B 1 1096 ? -0.695 -34.57 -17.125 1 90.44 1096 PRO B O 1
ATOM 17412 N N . GLU B 1 1097 ? -0.14 -32.619 -18.067 1 89.15 1097 GLU B N 1
ATOM 17413 C CA . GLU B 1 1097 ? -0.076 -31.892 -16.803 1 89.15 1097 GLU B CA 1
ATOM 17414 C C . GLU B 1 1097 ? -1.378 -31.147 -16.528 1 89.15 1097 GLU B C 1
ATOM 17416 O O . GLU B 1 1097 ? -1.483 -30.412 -15.544 1 89.15 1097 GLU B O 1
ATOM 17421 N N . ALA B 1 1098 ? -2.341 -31.337 -17.327 1 88.4 1098 ALA B N 1
ATOM 17422 C CA . ALA B 1 1098 ? -3.606 -30.617 -17.205 1 88.4 1098 ALA B CA 1
ATOM 17423 C C . ALA B 1 1098 ? -4.246 -30.86 -15.841 1 88.4 1098 ALA B C 1
ATOM 17425 O O . ALA B 1 1098 ? -4.182 -31.97 -15.307 1 88.4 1098 ALA B O 1
ATOM 17426 N N . LYS B 1 1099 ? -4.847 -29.832 -15.308 1 78.62 1099 LYS B N 1
ATOM 17427 C CA . LYS B 1 1099 ? -5.526 -29.908 -14.018 1 78.62 1099 LYS B CA 1
ATOM 17428 C C . LYS B 1 1099 ? -6.797 -30.748 -14.115 1 78.62 1099 LYS B C 1
ATOM 17430 O O . LYS B 1 1099 ? -7.19 -31.402 -13.147 1 78.62 1099 LYS B O 1
ATOM 17435 N N . SER B 1 1100 ? -7.491 -30.564 -15.223 1 76.98 1100 SER B N 1
ATOM 17436 C CA . SER B 1 1100 ? -8.751 -31.274 -15.416 1 76.98 1100 SER B CA 1
ATOM 17437 C C . SER B 1 1100 ? -8.695 -32.175 -16.645 1 76.98 1100 SER B C 1
ATOM 17439 O O . SER B 1 1100 ? -8.295 -31.735 -17.726 1 76.98 1100 SER B O 1
ATOM 17441 N N . ALA B 1 1101 ? -9.139 -33.329 -16.431 1 79.73 1101 ALA B N 1
ATOM 17442 C CA . ALA B 1 1101 ? -9.103 -34.325 -17.5 1 79.73 1101 ALA B CA 1
ATOM 17443 C C . ALA B 1 1101 ? -10.346 -34.231 -18.379 1 79.73 1101 ALA B C 1
ATOM 17445 O O . ALA B 1 1101 ? -10.529 -35.037 -19.295 1 79.73 1101 ALA B O 1
ATOM 17446 N N . ASN B 1 1102 ? -11.124 -33.132 -18.016 1 81.63 1102 ASN B N 1
ATOM 17447 C CA . ASN B 1 1102 ? -12.328 -32.98 -18.827 1 81.63 1102 ASN B CA 1
ATOM 17448 C C . ASN B 1 1102 ? -12.201 -31.816 -19.806 1 81.63 1102 ASN B C 1
ATOM 17450 O O . ASN B 1 1102 ? -13.16 -31.477 -20.501 1 81.63 1102 ASN B O 1
ATOM 17454 N N . GLY B 1 1103 ? -11.087 -31.197 -19.819 1 78.16 1103 GLY B N 1
ATOM 17455 C CA . GLY B 1 1103 ? -10.826 -30.131 -20.773 1 78.16 1103 GLY B CA 1
ATOM 17456 C C . GLY B 1 1103 ? -11.278 -28.768 -20.283 1 78.16 1103 GLY B C 1
ATOM 17457 O O . GLY B 1 1103 ? -11.048 -27.756 -20.948 1 78.16 1103 GLY B O 1
ATOM 17458 N N . LYS B 1 1104 ? -11.881 -28.603 -19.172 1 85.61 1104 LYS B N 1
ATOM 17459 C CA . LYS B 1 1104 ? -12.428 -27.349 -18.662 1 85.61 1104 LYS B CA 1
ATOM 17460 C C . LYS B 1 1104 ? -11.357 -26.535 -17.941 1 85.61 1104 LYS B C 1
ATOM 17462 O O . LYS B 1 1104 ? -11.538 -26.148 -16.784 1 85.61 1104 LYS B O 1
ATOM 17467 N N . TYR B 1 1105 ? -10.304 -26.282 -18.572 1 89.13 1105 TYR B N 1
ATOM 17468 C CA . TYR B 1 1105 ? -9.218 -25.505 -17.985 1 89.13 1105 TYR B CA 1
ATOM 17469 C C . TYR B 1 1105 ? -8.54 -24.635 -19.036 1 89.13 1105 TYR B C 1
ATOM 17471 O O . TYR B 1 1105 ? -8.78 -24.798 -20.235 1 89.13 1105 TYR B O 1
ATOM 17479 N N . TYR B 1 1106 ? -7.838 -23.694 -18.651 1 94.52 1106 TYR B N 1
ATOM 17480 C CA . TYR B 1 1106 ? -7.018 -22.898 -19.556 1 94.52 1106 TYR B CA 1
ATOM 17481 C C . TYR B 1 1106 ? -5.779 -23.671 -19.991 1 94.52 1106 TYR B C 1
ATOM 17483 O O . TYR B 1 1106 ? -4.959 -24.062 -19.157 1 94.52 1106 TYR B O 1
ATOM 17491 N N . MET B 1 1107 ? -5.575 -23.909 -21.151 1 93.59 1107 MET B N 1
ATOM 17492 C CA . MET B 1 1107 ? -4.566 -24.82 -21.682 1 93.59 1107 MET B CA 1
ATOM 17493 C C . MET B 1 1107 ? -3.161 -24.277 -21.44 1 93.59 1107 MET B C 1
ATOM 17495 O O . MET B 1 1107 ? -2.946 -23.064 -21.475 1 93.59 1107 MET B O 1
ATOM 17499 N N . GLN B 1 1108 ? -2.234 -25.201 -21.256 1 93.34 1108 GLN B N 1
ATOM 17500 C CA . GLN B 1 1108 ? -0.825 -24.83 -21.188 1 93.34 1108 GLN B CA 1
ATOM 17501 C C . GLN B 1 1108 ? -0.36 -24.189 -22.493 1 93.34 1108 GLN B C 1
ATOM 17503 O O . GLN B 1 1108 ? -0.903 -24.48 -23.561 1 93.34 1108 GLN B O 1
ATOM 17508 N N . GLN B 1 1109 ? 0.681 -23.38 -22.417 1 94.98 1109 GLN B N 1
ATOM 17509 C CA . GLN B 1 1109 ? 1.089 -22.608 -23.586 1 94.98 1109 GLN B CA 1
ATOM 17510 C C . GLN B 1 1109 ? 2.484 -23.012 -24.052 1 94.98 1109 GLN B C 1
ATOM 17512 O O . GLN B 1 1109 ? 3.361 -23.294 -23.232 1 94.98 1109 GLN B O 1
ATOM 17517 N N . ALA B 1 1110 ? 2.642 -23.117 -25.319 1 95.94 1110 ALA B N 1
ATOM 17518 C CA . ALA B 1 1110 ? 3.952 -23.128 -25.966 1 95.94 1110 ALA B CA 1
ATOM 17519 C C . ALA B 1 1110 ? 4.382 -21.718 -26.359 1 95.94 1110 ALA B C 1
ATOM 17521 O O . ALA B 1 1110 ? 3.585 -20.947 -26.898 1 95.94 1110 ALA B O 1
ATOM 17522 N N . VAL B 1 1111 ? 5.589 -21.389 -26.076 1 96.53 1111 VAL B N 1
ATOM 17523 C CA . VAL B 1 1111 ? 6.026 -20.016 -26.306 1 96.53 1111 VAL B CA 1
ATOM 17524 C C . VAL B 1 1111 ? 7.29 -20.013 -27.164 1 96.53 1111 VAL B C 1
ATOM 17526 O O . VAL B 1 1111 ? 8.204 -20.808 -26.936 1 96.53 1111 VAL B O 1
ATOM 17529 N N . TYR B 1 1112 ? 7.373 -19.172 -28.125 1 96.67 1112 TYR B N 1
ATOM 17530 C CA . TYR B 1 1112 ? 8.551 -18.819 -28.909 1 96.67 1112 TYR B CA 1
ATOM 17531 C C . TYR B 1 1112 ? 8.96 -17.373 -28.657 1 96.67 1112 TYR B C 1
ATOM 17533 O O . TYR B 1 1112 ? 8.143 -16.458 -28.789 1 96.67 1112 TYR B O 1
ATOM 17541 N N . ALA B 1 1113 ? 10.183 -17.27 -28.314 1 96.77 1113 ALA B N 1
ATOM 17542 C CA . ALA B 1 1113 ? 10.563 -15.913 -27.931 1 96.77 1113 ALA B CA 1
ATOM 17543 C C . ALA B 1 1113 ? 11.907 -15.527 -28.542 1 96.77 1113 ALA B C 1
ATOM 17545 O O . ALA B 1 1113 ? 12.727 -16.394 -28.853 1 96.77 1113 ALA B O 1
ATOM 17546 N N . PHE B 1 1114 ? 12.133 -14.231 -28.759 1 97.07 1114 PHE B N 1
ATOM 17547 C CA . PHE B 1 1114 ? 13.378 -13.59 -29.166 1 97.07 1114 PHE B CA 1
ATOM 17548 C C . PHE B 1 1114 ? 13.804 -12.539 -28.149 1 97.07 1114 PHE B C 1
ATOM 17550 O O . PHE B 1 1114 ? 12.972 -11.786 -27.64 1 97.07 1114 PHE B O 1
ATOM 17557 N N . GLY B 1 1115 ? 15.049 -12.701 -27.783 1 95.28 1115 GLY B N 1
ATOM 17558 C CA . GLY B 1 1115 ? 15.457 -11.8 -26.717 1 95.28 1115 GLY B CA 1
ATOM 17559 C C . GLY B 1 1115 ? 16.829 -11.194 -26.941 1 95.28 1115 GLY B C 1
ATOM 17560 O O . GLY B 1 1115 ? 17.522 -11.548 -27.897 1 95.28 1115 GLY B O 1
ATOM 17561 N N . LEU B 1 1116 ? 17.134 -10.207 -26.095 1 93.94 1116 LEU B N 1
ATOM 17562 C CA . LEU B 1 1116 ? 18.371 -9.435 -26.115 1 93.94 1116 LEU B CA 1
ATOM 17563 C C . LEU B 1 1116 ? 18.909 -9.232 -24.702 1 93.94 1116 LEU B C 1
ATOM 17565 O O . LEU B 1 1116 ? 18.145 -8.942 -23.779 1 93.94 1116 LEU B O 1
ATOM 17569 N N . ASN B 1 1117 ? 20.243 -9.535 -24.549 1 93.01 1117 ASN B N 1
ATOM 17570 C CA . ASN B 1 1117 ? 20.986 -9.176 -23.345 1 93.01 1117 ASN B CA 1
ATOM 17571 C C . ASN B 1 1117 ? 22.074 -8.148 -23.644 1 93.01 1117 ASN B C 1
ATOM 17573 O O . ASN B 1 1117 ? 22.986 -8.413 -24.429 1 93.01 1117 ASN B O 1
ATOM 17577 N N . ILE B 1 1118 ? 21.994 -7.046 -22.992 1 91.87 1118 ILE B N 1
ATOM 17578 C CA . ILE B 1 1118 ? 22.979 -5.996 -23.23 1 91.87 1118 ILE B CA 1
ATOM 17579 C C . ILE B 1 1118 ? 23.577 -5.539 -21.901 1 91.87 1118 ILE B C 1
ATOM 17581 O O . ILE B 1 1118 ? 22.85 -5.324 -20.928 1 91.87 1118 ILE B O 1
ATOM 17585 N N . THR B 1 1119 ? 24.779 -5.526 -21.889 1 87.96 1119 THR B N 1
ATOM 17586 C CA . THR B 1 1119 ? 25.49 -5.003 -20.728 1 87.96 1119 THR B CA 1
ATOM 17587 C C . THR B 1 1119 ? 26.37 -3.82 -21.121 1 87.96 1119 THR B C 1
ATOM 17589 O O . THR B 1 1119 ? 27.014 -3.841 -22.172 1 87.96 1119 THR B O 1
ATOM 17592 N N . PHE B 1 1120 ? 26.461 -2.88 -20.372 1 84.72 1120 PHE B N 1
ATOM 17593 C CA . PHE B 1 1120 ? 27.251 -1.677 -20.605 1 84.72 1120 PHE B CA 1
ATOM 17594 C C . PHE B 1 1120 ? 28.302 -1.499 -19.515 1 84.72 1120 PHE B C 1
ATOM 17596 O O . PHE B 1 1120 ? 28.094 -1.91 -18.372 1 84.72 1120 PHE B O 1
#

InterPro domains:
  IPR008969 Carboxypeptidase-like, regulatory domain superfamily [SSF49464] (111-192)
  IPR012910 TonB-dependent receptor, plug domain [PF07715] (202-307)
  IPR023996 TonB-dependent outer membrane protein, SusC/RagA [TIGR04056] (113-1120)
  IPR023997 TonB-dependent outer membrane protein SusC/RagA, conserved site [TIGR04057] (284-313)
  IPR036942 TonB-dependent receptor-like, beta-barrel domain superfamily [G3DSA:2.40.170.20] (401-1035)
  IPR037066 TonB-dependent receptor, plug domain superfamily [G3DSA:2.170.130.10] (183-312)
  IPR039426 TonB-dependent receptor-like [PS52016] (201-1015)